Protein AF-0000000073396851 (afdb_homodimer)

pLDDT: mean 94.46, std 8.3, range [21.95, 98.94]

Radius of gyration: 34.74 Å; Cα contacts (8 Å, |Δi|>4): 4131; chains: 2; bounding box: 80×110×85 Å

Secondary structure (DSSP, 8-state):
--S-S-PPP-SB--SBGGGSB---TTTSPP-PPTTPPEEEEEEESS--TTTBGGGT-SB--HHHHHHHHTEEEETTEE--SSHHHHHHHHHHTS-TGGGT-SS-GGG--SSTTTSS---TTS--HHHHHHTTT-EEEEEEE---S-GGGSSTTS--TTSGGGTT-SEEEEESSS---SSS--EEETTEEE--SS-TTTT--HHHHHHHHHHHHHHHHHTT-TT--EEEEEE--TTSSS----HHHHHTTTTTTTT-HHHHHHHHHHHHHHHTSS-TT--PPPSSTTTT---TTSPPPPGGG-PPPGGGS-HHHHHHHHHHHHHHHHHHHHHHHHHHHHHHHHHHTT-GGGEEEEEEESSS---TTTTT-BSBTHHHHTT-PPPHHHHHTTGGGTTSTT-B-B--HHHHHHHTTTSSS-TT-TTSHHHHB--EEEE-TTT----SEEE-S-EEGGGHHHHHHHHTT-PPPSEETTEEPPPPSS---HHHHH-TT---S--EEEEEETTEEEEEETTEEEEEE---TT-----GGGPEEEEEETTT-TT-----TTT-HHHHHHHHHHHHHHHHHTT--SB----HHHHHH-----SS---SEEEE-TTS--B-TTTSPP-TTS-EEEEEEEEE-STT-BEEEEEEEETTEEEEEEEETTEEEEEEEETTTEEEEEE-SSPPPSEEEEEEEEEEEEEE-TTS--EEEEEEEEETTEEEEEEEEEE--SS-S-SSS--EEESS--SS-S-TTS-TT---BSEEEEEEEEE-S---HHHHHHHHHHHHHT-/--S-S-----SB--SBGGGSB---TTTSPP-PPTTPPEEEEEEESS--TTTBGGGT-SB--HHHHHHHHTEEEETTEE--SSHHHHHHHHHHTS-TGGGT-SS-GGG--SSTTTSS---TTS--HHHHHHTTT-EEEEEEE---S-GGGSSTTS--TTSGGGTT-SEEEEESSS---SSS--EEETTEEE--SS-TTTT--HHHHHHHHHHHHHHHHHTT-TT--EEEEEE--TTSSS----HHHHHTTTTTTTT-HHHHHHHHHHHHHHHTSS-TT--PPPSSTTTT---TTSPPPPGGG-PPPGGGS-HHHHHHHHHHHHHHHHHHHHHHHHHHHHHHHHHHTT-GGGEEEEEEESSS---TTTTT-BSBTHHHHTT-PPPHHHHHTTGGGTTSTT-B-B--HHHHHHHTTTSSS-TT-TTSHHHHB--EEEE-TTT----SEEE-S-EEGGGHHHHHHHHTT-PPPSEETTEEPPPPSS---HHHHH-TT---S--EEEEEETTEEEEEETTEEEEEE---TT-----GGGPEEEEEETTT-TT-----TTT-HHHHHHHHHHHHHHHHHTT--SB----HHHHHH-----SS---SEEEE-TTS--B-TTTSPP-TTS-EEEEEEEEE-STT-BEEEEEEEETTEEEEEEEETTEEEEEEEETTTEEEEEE-SSPPPSEEEEEEEEEEEEEE-TTS--EEEEEEEEETTEEEEEEEEEE--SS-S-SSS--EEESS--SS-S-TTS-TT---BSEEEEEEEEE-S---HHHHHHHHHHHHHT-

Nearest PDB structures (foldseek):
  4cyr-assembly1_A  TM=8.799E-01  e=1.037E-43  Pseudomonas aeruginosa
  4cxs-assembly1_A  TM=8.893E-01  e=1.205E-42  Pseudomonas aeruginosa
  5aj9-assembly2_B  TM=8.851E-01  e=1.781E-42  Pseudomonas aeruginosa
  1hdh-assembly1_A  TM=8.763E-01  e=5.741E-42  Pseudomonas aeruginosa
  7all-assembly1_AAA  TM=9.223E-01  e=4.694E-40  Bacteroides thetaiotaomicron VPI-5482

Solvent-accessible surface area (backbone atoms only — not comparable to full-atom values): 77344 Å² total; per-residue (Å²): 112,56,84,65,72,82,49,68,81,76,47,48,80,35,68,45,46,88,74,29,40,68,34,46,75,56,72,52,77,56,68,49,63,88,85,52,56,26,36,38,39,40,41,38,25,32,36,14,32,24,33,39,39,85,50,26,16,85,34,66,36,68,40,60,39,54,46,28,51,41,3,31,30,34,52,33,26,29,43,46,5,33,61,33,19,21,53,51,7,37,39,40,6,24,52,24,21,62,40,6,21,40,43,41,38,87,64,40,38,36,41,77,11,25,48,31,58,69,48,73,36,52,55,34,51,41,41,56,40,41,61,44,24,31,41,26,36,37,33,24,53,65,24,60,35,32,42,51,40,61,50,75,55,38,69,54,72,52,38,62,62,58,52,31,22,59,39,35,43,27,30,53,50,91,49,45,45,44,54,41,44,57,35,29,49,54,73,43,77,48,78,68,97,54,41,53,92,76,66,36,41,48,45,52,51,43,32,53,50,51,49,35,55,52,47,35,17,36,56,39,28,70,79,59,30,38,37,38,46,38,14,69,44,52,61,34,57,36,37,49,34,61,65,70,46,19,54,73,35,67,72,73,49,70,74,34,43,70,50,45,29,55,56,26,48,54,38,15,34,74,73,62,52,43,63,81,80,55,54,76,38,62,85,60,80,47,65,87,47,62,40,69,83,61,43,72,54,57,65,55,78,36,49,63,61,70,88,76,50,50,72,67,50,50,52,52,52,31,50,39,48,19,24,43,42,16,27,50,32,50,40,28,52,29,49,32,51,46,50,49,51,29,49,76,70,69,41,44,50,48,24,38,35,40,37,35,26,30,11,4,8,51,30,84,23,15,52,72,12,29,53,41,57,43,34,58,64,48,75,45,80,62,49,66,75,65,43,56,76,43,55,92,40,61,22,36,88,88,40,36,21,36,42,24,19,39,51,15,40,24,22,14,38,46,26,35,62,23,37,46,31,25,35,34,52,5,0,15,40,16,39,33,30,45,24,23,58,73,79,38,87,48,51,55,40,74,29,72,58,85,40,48,42,18,15,48,40,46,23,51,32,54,77,70,69,40,62,81,59,61,51,54,86,83,32,64,42,61,79,66,66,31,53,38,42,58,52,32,60,78,32,68,82,43,79,49,80,76,51,70,48,73,37,60,16,35,47,13,31,20,29,39,45,80,51,32,36,40,23,43,62,50,66,34,53,53,55,44,70,65,63,70,89,56,45,50,70,42,20,30,49,38,80,77,31,68,26,65,71,61,71,37,31,86,81,35,51,68,61,43,53,51,50,53,51,49,41,54,52,50,25,68,73,35,36,53,55,45,38,44,21,49,24,63,69,58,56,72,64,53,77,72,89,48,68,43,56,95,67,51,63,46,56,45,46,52,82,45,70,66,36,32,78,42,46,42,89,82,64,53,68,53,30,36,32,44,40,33,39,32,34,31,75,42,81,77,27,30,22,23,56,35,28,36,19,9,47,51,10,26,36,37,37,30,30,51,94,32,20,44,35,37,34,40,16,41,67,49,77,43,73,51,70,37,51,40,77,52,66,65,69,76,42,79,42,39,43,32,40,35,40,45,60,75,49,54,43,85,99,46,80,39,26,24,18,36,39,39,30,27,54,56,91,41,78,36,32,62,43,72,75,41,64,47,54,54,36,61,51,41,93,41,57,31,29,32,32,34,34,24,31,70,60,48,35,46,48,88,87,53,63,60,44,40,55,47,40,45,50,48,67,71,34,36,38,41,35,54,69,64,66,57,66,68,58,54,50,48,52,50,51,49,61,51,66,72,99,114,59,81,69,72,82,49,68,80,77,48,47,82,34,69,45,44,89,73,29,40,68,35,46,74,55,72,53,76,57,68,48,64,88,82,53,55,26,36,38,39,40,42,37,24,31,36,14,32,23,32,39,38,86,50,27,15,83,34,66,38,68,39,60,38,54,47,28,51,41,2,31,30,35,55,33,26,30,41,48,5,35,59,33,19,23,52,51,8,37,39,40,6,24,52,25,21,62,40,6,20,42,43,41,38,89,65,42,38,34,43,77,11,23,48,31,57,69,50,73,37,53,56,34,49,40,40,54,39,41,62,44,24,31,41,26,36,38,34,26,53,64,24,58,36,33,40,52,41,59,52,75,53,40,70,57,71,52,37,61,62,59,52,31,21,61,38,34,43,28,30,52,51,91,50,46,46,46,54,43,46,60,32,29,49,53,72,42,76,48,78,68,96,55,41,53,91,75,66,36,40,48,46,53,51,41,33,52,51,53,49,35,56,52,49,35,16,38,54,39,27,70,80,60,29,38,38,38,46,37,13,70,43,52,60,34,58,38,38,49,35,62,66,70,46,19,55,74,35,68,71,72,50,69,73,35,43,69,51,46,29,56,55,26,48,54,39,15,33,72,71,60,51,42,62,82,80,54,53,77,38,62,86,60,79,47,65,88,48,61,37,68,84,61,43,70,55,57,67,56,78,36,48,63,60,70,87,75,51,52,71,66,50,50,52,53,52,31,50,38,49,19,24,44,43,17,27,49,31,51,39,27,53,30,50,33,52,46,52,49,51,30,49,76,70,69,41,44,50,48,24,38,35,41,36,35,26,30,11,5,8,51,31,84,24,14,52,71,12,28,54,43,55,40,36,56,65,48,75,46,78,64,47,68,73,66,42,55,76,42,55,92,41,61,20,36,89,88,40,36,21,36,44,24,18,39,50,14,40,23,22,14,37,44,24,35,60,24,38,46,31,25,36,34,52,4,0,16,40,18,39,33,30,44,23,22,58,74,79,39,87,48,52,56,40,75,31,71,56,85,40,48,40,19,16,48,39,45,23,51,31,54,74,70,69,41,65,82,59,63,53,54,88,82,32,63,41,62,81,66,67,32,54,40,43,59,52,32,62,77,32,66,84,43,80,49,79,76,51,68,52,73,38,60,16,35,46,14,31,19,30,40,46,79,49,33,36,39,22,43,64,52,67,34,52,53,57,45,72,66,63,70,89,57,46,51,70,43,22,30,50,37,80,76,33,68,27,65,72,60,73,37,32,87,81,37,50,68,59,44,52,50,49,53,52,48,41,53,52,50,26,68,73,35,38,53,54,45,38,44,21,48,23,62,68,57,55,72,66,54,78,70,87,47,67,41,58,94,66,50,61,46,56,44,46,52,82,46,68,66,36,30,67,54,46,47,88,82,64,54,69,50,31,38,32,45,37,33,39,32,34,30,74,41,83,76,26,31,22,24,55,34,26,35,19,9,48,52,8,26,36,39,36,31,29,51,95,33,20,44,36,37,34,39,16,41,67,50,77,41,75,51,70,36,49,38,78,53,65,65,69,76,40,78,43,40,43,31,41,35,38,45,59,74,51,51,42,86,99,44,82,39,26,25,18,34,39,38,31,26,54,54,92,41,80,37,31,63,41,74,77,42,62,48,55,55,35,60,51,42,90,42,58,32,28,33,33,35,35,24,31,69,60,48,36,47,48,87,88,55,61,61,44,40,56,46,41,45,50,48,68,71,35,34,38,40,35,54,67,66,68,56,67,68,57,55,48,48,50,51,49,49,60,51,68,71,99

InterPro domains:
  IPR000917 Sulfatase, N-terminal [PF00884] (37-466)
  IPR017850 Alkaline-phosphatase-like, core domain superfamily [G3DSA:3.40.720.10] (35-492)
  IPR017850 Alkaline-phosphatase-like, core domain superfamily [SSF53649] (37-575)
  IPR024607 Sulfatase, conserved site [PS00149] (133-143)
  IPR024607 Sulfatase, conserved site [PS00523] (81-93)
  IPR050738 Sulfatase enzyme [PTHR42693] (32-572)

Structure (mmCIF, N/CA/C/O backbone):
data_AF-0000000073396851-model_v1
#
loop_
_entity.id
_entity.type
_entity.pdbx_description
1 polymer 'Arylsulfatase AtsA'
#
loop_
_atom_site.group_PDB
_atom_site.id
_atom_site.type_symbol
_atom_site.label_atom_id
_atom_site.label_alt_id
_atom_site.label_comp_id
_atom_site.label_asym_id
_atom_site.label_entity_id
_atom_site.label_seq_id
_atom_site.pdbx_PDB_ins_code
_atom_site.Cartn_x
_atom_site.Cartn_y
_atom_site.Cartn_z
_atom_site.occupancy
_atom_site.B_iso_or_equiv
_atom_site.auth_seq_id
_atom_site.auth_comp_id
_atom_site.auth_asym_id
_atom_site.auth_atom_id
_atom_site.pdbx_PDB_model_num
ATOM 1 N N . MET A 1 1 ? -21.703 3.891 -21.016 1 22.3 1 MET A N 1
ATOM 2 C CA . MET A 1 1 ? -21.234 5.262 -21.219 1 22.3 1 MET A CA 1
ATOM 3 C C . MET A 1 1 ? -19.781 5.418 -20.781 1 22.3 1 MET A C 1
ATOM 5 O O . MET A 1 1 ? -19.375 4.883 -19.75 1 22.3 1 MET A O 1
ATOM 9 N N . ALA A 1 2 ? -18.812 5.539 -21.781 1 29.77 2 ALA A N 1
ATOM 10 C CA . ALA A 1 2 ? -17.422 5.938 -21.578 1 29.77 2 ALA A CA 1
ATOM 11 C C . ALA A 1 2 ? -17.281 6.75 -20.297 1 29.77 2 ALA A C 1
ATOM 13 O O . ALA A 1 2 ? -18.188 7.473 -19.906 1 29.77 2 ALA A O 1
ATOM 14 N N . PRO A 1 3 ? -16.344 6.434 -19.406 1 37.16 3 PRO A N 1
ATOM 15 C CA . PRO A 1 3 ? -16.109 7.605 -18.562 1 37.16 3 PRO A CA 1
ATOM 16 C C . PRO A 1 3 ? -16.188 8.914 -19.344 1 37.16 3 PRO A C 1
ATOM 18 O O . PRO A 1 3 ? -15.508 9.078 -20.359 1 37.16 3 PRO A O 1
ATOM 21 N N . GLU A 1 4 ? -17.234 9.523 -19.516 1 37.06 4 GLU A N 1
ATOM 22 C CA . GLU A 1 4 ? -17.516 10.812 -20.125 1 37.06 4 GLU A CA 1
ATOM 23 C C . GLU A 1 4 ? -16.422 11.82 -19.844 1 37.06 4 GLU A C 1
ATOM 25 O O . GLU A 1 4 ? -15.703 11.703 -18.844 1 37.06 4 GLU A O 1
ATOM 30 N N . ALA A 1 5 ? -16.203 12.695 -20.766 1 42.41 5 ALA A N 1
ATOM 31 C CA . ALA A 1 5 ? -15.469 13.961 -20.766 1 42.41 5 ALA A CA 1
ATOM 32 C C . ALA A 1 5 ? -15.445 14.594 -19.391 1 42.41 5 ALA A C 1
ATOM 34 O O . ALA A 1 5 ? -16.422 14.523 -18.641 1 42.41 5 ALA A O 1
ATOM 35 N N . THR A 1 6 ? -14.289 14.766 -18.766 1 55.28 6 THR A N 1
ATOM 36 C CA . THR A 1 6 ? -14.141 15.727 -17.688 1 55.28 6 THR A CA 1
ATOM 37 C C . THR A 1 6 ? -15.234 16.797 -17.75 1 55.28 6 THR A C 1
ATOM 39 O O . THR A 1 6 ? -15.312 17.547 -18.734 1 55.28 6 THR A O 1
ATOM 42 N N . GLU A 1 7 ? -16.312 16.5 -17.031 1 74.75 7 GLU A N 1
ATOM 43 C CA . GLU A 1 7 ? -17.391 17.469 -16.953 1 74.75 7 GLU A CA 1
ATOM 44 C C . GLU A 1 7 ? -16.844 18.875 -16.656 1 74.75 7 GLU A C 1
ATOM 46 O O . GLU A 1 7 ? -15.938 19.031 -15.844 1 74.75 7 GLU A O 1
ATOM 51 N N . ALA A 1 8 ? -17.141 19.719 -17.516 1 87.88 8 ALA A N 1
ATOM 52 C CA . ALA A 1 8 ? -16.734 21.109 -17.297 1 87.88 8 ALA A CA 1
ATOM 53 C C . ALA A 1 8 ? -17.453 21.719 -16.094 1 87.88 8 ALA A C 1
ATOM 55 O O . ALA A 1 8 ? -18.547 21.281 -15.734 1 87.88 8 ALA A O 1
ATOM 56 N N . PHE A 1 9 ? -16.75 22.562 -15.391 1 95.44 9 PHE A N 1
ATOM 57 C CA . PHE A 1 9 ? -17.344 23.297 -14.289 1 95.44 9 PHE A CA 1
ATOM 58 C C . PHE A 1 9 ? -18.562 24.094 -14.758 1 95.44 9 PHE A C 1
ATOM 60 O O . PHE A 1 9 ? -18.453 24.875 -15.703 1 95.44 9 PHE A O 1
ATOM 67 N N . ASN A 1 10 ? -19.75 23.906 -14.172 1 95.94 10 ASN A N 1
ATOM 68 C CA . ASN A 1 10 ? -20.984 24.562 -14.586 1 95.94 10 ASN A CA 1
ATOM 69 C C . ASN A 1 10 ? -21.516 25.5 -13.5 1 95.94 10 ASN A C 1
ATOM 71 O O . ASN A 1 10 ? -22.656 25.938 -13.57 1 95.94 10 ASN A O 1
ATOM 75 N N . GLY A 1 11 ? -20.719 25.766 -12.523 1 97.38 11 GLY A N 1
ATOM 76 C CA . GLY A 1 11 ? -21.125 26.719 -11.492 1 97.38 11 GLY A CA 1
ATOM 77 C C . GLY A 1 11 ? -20.906 28.156 -11.891 1 97.38 11 GLY A C 1
ATOM 78 O O . GLY A 1 11 ? -20.656 28.453 -13.062 1 97.38 11 GLY A O 1
ATOM 79 N N . THR A 1 12 ? -21.188 29.047 -10.992 1 98.12 12 THR A N 1
ATOM 80 C CA . THR A 1 12 ? -20.938 30.484 -11.172 1 98.12 12 THR A CA 1
ATOM 81 C C . THR A 1 12 ? -19.891 30.969 -10.188 1 98.12 12 THR A C 1
ATOM 83 O O . THR A 1 12 ? -19.875 30.562 -9.023 1 98.12 12 THR A O 1
ATOM 86 N N . ILE A 1 13 ? -18.984 31.797 -10.672 1 98.25 13 ILE A N 1
ATOM 87 C CA . ILE A 1 13 ? -17.922 32.312 -9.828 1 98.25 13 ILE A CA 1
ATOM 88 C C . ILE A 1 13 ? -18.016 33.844 -9.742 1 98.25 13 ILE A C 1
ATOM 90 O O . ILE A 1 13 ? -17.906 34.531 -10.75 1 98.25 13 ILE A O 1
ATOM 94 N N . GLU A 1 14 ? -18.344 34.344 -8.633 1 98 14 GLU A N 1
ATOM 95 C CA . GLU A 1 14 ? -18.281 35.75 -8.266 1 98 14 GLU A CA 1
ATOM 96 C C . GLU A 1 14 ? -17.141 36.031 -7.289 1 98 14 GLU A C 1
ATOM 98 O O . GLU A 1 14 ? -16.406 35.094 -6.914 1 98 14 GLU A O 1
ATOM 103 N N . LEU A 1 15 ? -16.984 37.25 -6.922 1 97.94 15 LEU A N 1
ATOM 104 C CA . LEU A 1 15 ? -15.914 37.594 -5.992 1 97.94 15 LEU A CA 1
ATOM 105 C C . LEU A 1 15 ? -16.078 36.844 -4.668 1 97.94 15 LEU A C 1
ATOM 107 O O . LEU A 1 15 ? -15.117 36.25 -4.168 1 97.94 15 LEU A O 1
ATOM 111 N N . ASP A 1 16 ? -17.297 36.906 -4.129 1 97.81 16 ASP A N 1
ATOM 112 C CA . ASP A 1 16 ? -17.625 36.281 -2.848 1 97.81 16 ASP A CA 1
ATOM 113 C C . ASP A 1 16 ? -18.219 34.906 -3.045 1 97.81 16 ASP A C 1
ATOM 115 O O . ASP A 1 16 ? -19.125 34.719 -3.865 1 97.81 16 ASP A O 1
ATOM 119 N N . ILE A 1 17 ? -17.734 33.906 -2.322 1 97.38 17 ILE A N 1
ATOM 120 C CA . ILE A 1 17 ? -18.172 32.531 -2.434 1 97.38 17 ILE A CA 1
ATOM 121 C C . ILE A 1 17 ? -19.672 32.438 -2.166 1 97.38 17 ILE A C 1
ATOM 123 O O . ILE A 1 17 ? -20.344 31.562 -2.711 1 97.38 17 ILE A O 1
ATOM 127 N N . ARG A 1 18 ? -20.234 33.312 -1.362 1 95.75 18 ARG A N 1
ATOM 128 C CA . ARG A 1 18 ? -21.641 33.344 -1.01 1 95.75 18 ARG A CA 1
ATOM 129 C C . ARG A 1 18 ? -22.5 33.688 -2.213 1 95.75 18 ARG A C 1
ATOM 131 O O . ARG A 1 18 ? -23.688 33.375 -2.258 1 95.75 18 ARG A O 1
ATOM 138 N N . ASP A 1 19 ? -21.938 34.406 -3.104 1 97.06 19 ASP A N 1
ATOM 139 C CA . ASP A 1 19 ? -22.656 34.812 -4.32 1 97.06 19 ASP A CA 1
ATOM 140 C C . ASP A 1 19 ? -22.328 33.844 -5.473 1 97.06 19 ASP A C 1
ATOM 142 O O . ASP A 1 19 ? -22.688 34.125 -6.621 1 97.06 19 ASP A O 1
ATOM 146 N N . SER A 1 20 ? -21.547 32.875 -5.215 1 97.75 20 SER A N 1
ATOM 147 C CA . SER A 1 20 ? -21.125 31.859 -6.195 1 97.75 20 SER A CA 1
ATOM 148 C C . SER A 1 20 ? -21.906 30.562 -6.043 1 97.75 20 SER A C 1
ATOM 150 O O . SER A 1 20 ? -22.531 30.328 -5.004 1 97.75 20 SER A O 1
ATOM 152 N N . GLU A 1 21 ? -21.953 29.766 -7.086 1 97.5 21 GLU A N 1
ATOM 153 C CA . GLU A 1 21 ? -22.609 28.453 -7.078 1 97.5 21 GLU A CA 1
ATOM 154 C C . GLU A 1 21 ? -21.625 27.328 -7.367 1 97.5 21 GLU A C 1
ATOM 156 O O . GLU A 1 21 ? -21.062 27.266 -8.461 1 97.5 21 GLU A O 1
ATOM 161 N N . PRO A 1 22 ? -21.359 26.516 -6.363 1 96.81 22 PRO A N 1
ATOM 162 C CA . PRO A 1 22 ? -20.406 25.422 -6.578 1 96.81 22 PRO A CA 1
ATOM 163 C C . PRO A 1 22 ? -20.953 24.359 -7.539 1 96.81 22 PRO A C 1
ATOM 165 O O . PRO A 1 22 ? -22.156 24.297 -7.777 1 96.81 22 PRO A O 1
ATOM 168 N N . ASP A 1 23 ? -20.062 23.641 -8.18 1 96.94 23 ASP A N 1
ATOM 169 C CA . ASP A 1 23 ? -20.344 22.469 -8.992 1 96.94 23 ASP A CA 1
ATOM 170 C C . ASP A 1 23 ? -19.328 21.359 -8.703 1 96.94 23 ASP A C 1
ATOM 172 O O . ASP A 1 23 ? -18.172 21.453 -9.117 1 96.94 23 ASP A O 1
ATOM 176 N N . TRP A 1 24 ? -19.766 20.281 -8.07 1 95 24 TRP A N 1
ATOM 177 C CA . TRP A 1 24 ? -18.875 19.188 -7.695 1 95 24 TRP A CA 1
ATOM 178 C C . TRP A 1 24 ? -18.75 18.172 -8.828 1 95 24 TRP A C 1
ATOM 180 O O . TRP A 1 24 ? -17.906 17.281 -8.781 1 95 24 TRP A O 1
ATOM 190 N N . GLY A 1 25 ? -19.484 18.281 -9.828 1 92.88 25 GLY A N 1
ATOM 191 C CA . GLY A 1 25 ? -19.562 17.312 -10.914 1 92.88 25 GLY A CA 1
ATOM 192 C C . GLY A 1 25 ? -18.188 16.922 -11.445 1 92.88 25 GLY A C 1
ATOM 193 O O . GLY A 1 25 ? -17.859 15.727 -11.461 1 92.88 25 GLY A O 1
ATOM 194 N N . PRO A 1 26 ? -17.359 17.859 -11.742 1 93 26 PRO A N 1
ATOM 195 C CA . PRO A 1 26 ? -16.062 17.547 -12.336 1 93 26 PRO A CA 1
ATOM 196 C C . PRO A 1 26 ? -15.102 16.891 -11.344 1 93 26 PRO A C 1
ATOM 198 O O . PRO A 1 26 ? -14.078 16.344 -11.742 1 93 26 PRO A O 1
ATOM 201 N N . TYR A 1 27 ? -15.43 17.016 -10.047 1 93.12 27 TYR A N 1
ATOM 202 C CA . TYR A 1 27 ? -14.43 16.672 -9.039 1 93.12 27 TYR A CA 1
ATOM 203 C C . TYR A 1 27 ? -14.852 15.445 -8.242 1 93.12 27 TYR A C 1
ATOM 205 O O . TYR A 1 27 ? -14.023 14.805 -7.594 1 93.12 27 TYR A O 1
ATOM 213 N N . ALA A 1 28 ? -16.094 15.109 -8.289 1 90.5 28 ALA A N 1
ATOM 214 C CA . ALA A 1 28 ? -16.625 14 -7.496 1 90.5 28 ALA A CA 1
ATOM 215 C C . ALA A 1 28 ? -16.078 12.664 -7.984 1 90.5 28 ALA A C 1
ATOM 217 O O . ALA A 1 28 ? -15.75 12.516 -9.164 1 90.5 28 ALA A O 1
ATOM 218 N N . ALA A 1 29 ? -15.938 11.734 -7.086 1 89.75 29 ALA A N 1
ATOM 219 C CA . ALA A 1 29 ? -15.555 10.367 -7.449 1 89.75 29 ALA A CA 1
ATOM 220 C C . ALA A 1 29 ? -16.609 9.719 -8.336 1 89.75 29 ALA A C 1
ATOM 222 O O . ALA A 1 29 ? -17.812 10.016 -8.211 1 89.75 29 ALA A O 1
ATOM 223 N N . PRO A 1 30 ? -16.125 8.805 -9.195 1 90.06 30 PRO A N 1
ATOM 224 C CA . PRO A 1 30 ? -17.109 8.078 -10 1 90.06 30 PRO A CA 1
ATOM 225 C C . PRO A 1 30 ? -18.031 7.215 -9.156 1 90.06 30 PRO A C 1
ATOM 227 O O . PRO A 1 30 ? -17.625 6.691 -8.117 1 90.06 30 PRO A O 1
ATOM 230 N N . VAL A 1 31 ? -19.219 7.121 -9.578 1 92.38 31 VAL A N 1
ATOM 231 C CA . VAL A 1 31 ? -20.234 6.316 -8.898 1 92.38 31 VAL A CA 1
ATOM 232 C C . VAL A 1 31 ? -20.812 5.293 -9.867 1 92.38 31 VAL A C 1
ATOM 234 O O . VAL A 1 31 ? -21.109 5.621 -11.016 1 92.38 31 VAL A O 1
ATOM 237 N N . ALA A 1 32 ? -20.922 4.082 -9.469 1 95.62 32 ALA A N 1
ATOM 238 C CA . ALA A 1 32 ? -21.562 3.045 -10.273 1 95.62 32 ALA A CA 1
ATOM 239 C C . ALA A 1 32 ? -23.078 3.229 -10.305 1 95.62 32 ALA A C 1
ATOM 241 O O . ALA A 1 32 ? -23.656 3.805 -9.383 1 95.62 32 ALA A O 1
ATOM 242 N N . PRO A 1 33 ? -23.734 2.742 -11.367 1 94.94 33 PRO A N 1
ATOM 243 C CA . PRO A 1 33 ? -25.188 2.748 -11.367 1 94.94 33 PRO A CA 1
ATOM 244 C C . PRO A 1 33 ? -25.797 2.023 -10.164 1 94.94 33 PRO A C 1
ATOM 246 O O . PRO A 1 33 ? -25.172 1.095 -9.633 1 94.94 33 PRO A O 1
ATOM 249 N N . GLU A 1 34 ? -26.953 2.5 -9.789 1 94.06 34 GLU A N 1
ATOM 250 C CA . GLU A 1 34 ? -27.656 1.865 -8.672 1 94.06 34 GLU A CA 1
ATOM 251 C C . GLU A 1 34 ? -27.859 0.376 -8.93 1 94.06 34 GLU A C 1
ATOM 253 O O . GLU A 1 34 ? -28.188 -0.025 -10.055 1 94.06 34 GLU A O 1
ATOM 258 N N . HIS A 1 35 ? -27.562 -0.44 -7.996 1 94.62 35 HIS A N 1
ATOM 259 C CA . HIS A 1 35 ? -27.812 -1.877 -7.98 1 94.62 35 HIS A CA 1
ATOM 260 C C . HIS A 1 35 ? -26.812 -2.615 -8.867 1 94.62 35 HIS A C 1
ATOM 262 O O . HIS A 1 35 ? -27.062 -3.76 -9.258 1 94.62 35 HIS A O 1
ATOM 268 N N . SER A 1 36 ? -25.734 -1.908 -9.25 1 97.69 36 SER A N 1
ATOM 269 C CA . SER A 1 36 ? -24.672 -2.625 -9.945 1 97.69 36 SER A CA 1
ATOM 270 C C . SER A 1 36 ? -24.234 -3.859 -9.156 1 97.69 36 SER A C 1
ATOM 272 O O . SER A 1 36 ? -24.141 -3.82 -7.93 1 97.69 36 SER A O 1
ATOM 274 N N . PRO A 1 37 ? -24.016 -4.965 -9.797 1 98.69 37 PRO A N 1
ATOM 275 C CA . PRO A 1 37 ? -23.578 -6.168 -9.078 1 98.69 37 PRO A CA 1
ATOM 276 C C . PRO A 1 37 ? -22.125 -6.094 -8.625 1 98.69 37 PRO A C 1
ATOM 278 O O . PRO A 1 37 ? -21.312 -5.422 -9.266 1 98.69 37 PRO A O 1
ATOM 281 N N . ASN A 1 38 ? -21.891 -6.742 -7.469 1 98.88 38 ASN A N 1
ATOM 282 C CA . ASN A 1 38 ? -20.5 -7.051 -7.148 1 98.88 38 ASN A CA 1
ATOM 283 C C . ASN A 1 38 ? -19.922 -8.07 -8.125 1 98.88 38 ASN A C 1
ATOM 285 O O . ASN A 1 38 ? -20.656 -8.727 -8.859 1 98.88 38 ASN A O 1
ATOM 289 N N . ILE A 1 39 ? -18.625 -8.164 -8.195 1 98.94 39 ILE A N 1
ATOM 290 C CA . ILE A 1 39 ? -17.938 -9.156 -9.016 1 98.94 39 ILE A CA 1
ATOM 291 C C . ILE A 1 39 ? -16.891 -9.875 -8.18 1 98.94 39 ILE A C 1
ATOM 293 O O . ILE A 1 39 ? -16.031 -9.242 -7.551 1 98.94 39 ILE A O 1
ATOM 297 N N . LEU A 1 40 ? -16.953 -11.164 -8.109 1 98.94 40 LEU A N 1
ATOM 298 C CA . LEU A 1 40 ? -15.992 -12.016 -7.422 1 98.94 40 LEU A CA 1
ATOM 299 C C . LEU A 1 40 ? -15.336 -12.984 -8.398 1 98.94 40 LEU A C 1
ATOM 301 O O . LEU A 1 40 ? -16 -13.859 -8.961 1 98.94 40 LEU A O 1
ATOM 305 N N . TYR A 1 41 ? -14.094 -12.797 -8.688 1 98.94 41 TYR A N 1
ATOM 306 C CA . TYR A 1 41 ? -13.305 -13.805 -9.383 1 98.94 41 TYR A CA 1
ATOM 307 C C . TYR A 1 41 ? -12.672 -14.781 -8.398 1 98.94 41 TYR A C 1
ATOM 309 O O . TYR A 1 41 ? -12.07 -14.375 -7.406 1 98.94 41 TYR A O 1
ATOM 317 N N . LEU A 1 42 ? -12.875 -16.031 -8.523 1 98.88 42 LEU A N 1
ATOM 318 C CA . LEU A 1 42 ? -12.18 -17.109 -7.832 1 98.88 42 LEU A CA 1
ATOM 319 C C . LEU A 1 42 ? -11.266 -17.875 -8.789 1 98.88 42 LEU A C 1
ATOM 321 O O . LEU A 1 42 ? -11.734 -18.734 -9.547 1 98.88 42 LEU A O 1
ATOM 325 N N . VAL A 1 43 ? -9.961 -17.578 -8.703 1 98.81 43 VAL A N 1
ATOM 326 C CA . VAL A 1 43 ? -9.023 -18.141 -9.672 1 98.81 43 VAL A CA 1
ATOM 327 C C . VAL A 1 43 ? -8.172 -19.219 -9.008 1 98.81 43 VAL A C 1
ATOM 329 O O . VAL A 1 43 ? -7.262 -18.906 -8.234 1 98.81 43 VAL A O 1
ATOM 332 N N . TRP A 1 44 ? -8.453 -20.453 -9.312 1 98.69 44 TRP A N 1
ATOM 333 C CA . TRP A 1 44 ? -7.68 -21.594 -8.836 1 98.69 44 TRP A CA 1
ATOM 334 C C . TRP A 1 44 ? -6.449 -21.812 -9.711 1 98.69 44 TRP A C 1
ATOM 336 O O . TRP A 1 44 ? -6.359 -21.281 -10.82 1 98.69 44 TRP A O 1
ATOM 346 N N . ASP A 1 45 ? -5.547 -22.547 -9.141 1 97.94 45 ASP A N 1
ATOM 347 C CA . ASP A 1 45 ? -4.262 -22.75 -9.805 1 97.94 45 ASP A CA 1
ATOM 348 C C . ASP A 1 45 ? -3.961 -24.234 -9.984 1 97.94 45 ASP A C 1
ATOM 350 O O . ASP A 1 45 ? -3.975 -25 -9.016 1 97.94 45 ASP A O 1
ATOM 354 N N . ASP A 1 46 ? -3.748 -24.719 -11.219 1 98.12 46 ASP A N 1
ATOM 355 C CA . ASP A 1 46 ? -3.279 -26.062 -11.523 1 98.12 46 ASP A CA 1
ATOM 356 C C . ASP A 1 46 ? -4.363 -27.094 -11.242 1 98.12 46 ASP A C 1
ATOM 358 O O . ASP A 1 46 ? -4.074 -28.188 -10.734 1 98.12 46 ASP A O 1
ATOM 362 N N . VAL A 1 47 ? -5.574 -26.828 -11.539 1 98.62 47 VAL A N 1
ATOM 363 C CA . VAL A 1 47 ? -6.656 -27.766 -11.297 1 98.62 47 VAL A CA 1
ATOM 364 C C . VAL A 1 47 ? -7.23 -28.25 -12.625 1 98.62 47 VAL A C 1
ATOM 366 O O . VAL A 1 47 ? -7.805 -27.469 -13.383 1 98.62 47 VAL A O 1
ATOM 369 N N . GLY A 1 48 ? -7.137 -29.531 -12.883 1 98.5 48 GLY A N 1
ATOM 370 C CA . GLY A 1 48 ? -7.73 -30.094 -14.086 1 98.5 48 GLY A CA 1
ATOM 371 C C . GLY A 1 48 ? -9.234 -30.281 -13.969 1 98.5 48 GLY A C 1
ATOM 372 O O . GLY A 1 48 ? -9.773 -30.375 -12.867 1 98.5 48 GLY A O 1
ATOM 373 N N . ILE A 1 49 ? -9.883 -30.375 -15.047 1 98.44 49 ILE A N 1
ATOM 374 C CA . ILE A 1 49 ? -11.344 -30.375 -15.125 1 98.44 49 ILE A CA 1
ATOM 375 C C . ILE A 1 49 ? -11.898 -31.625 -14.453 1 98.44 49 ILE A C 1
ATOM 377 O O . ILE A 1 49 ? -13.055 -31.656 -14.031 1 98.44 49 ILE A O 1
ATOM 381 N N . ALA A 1 50 ? -11.086 -32.656 -14.266 1 98.69 50 ALA A N 1
ATOM 382 C CA . ALA A 1 50 ? -11.523 -33.938 -13.711 1 98.69 50 ALA A CA 1
ATOM 383 C C . ALA A 1 50 ? -11.203 -34.031 -12.219 1 98.69 50 ALA A C 1
ATOM 385 O O . ALA A 1 50 ? -11.141 -35.125 -11.664 1 98.69 50 ALA A O 1
ATOM 386 N N . THR A 1 51 ? -10.969 -32.938 -11.594 1 98.81 51 THR A N 1
ATOM 387 C CA . THR A 1 51 ? -10.594 -32.938 -10.188 1 98.81 51 THR A CA 1
ATOM 388 C C . THR A 1 51 ? -11.82 -32.781 -9.297 1 98.81 51 THR A C 1
ATOM 390 O O . THR A 1 51 ? -12.062 -33.594 -8.406 1 98.81 51 THR A O 1
ATOM 393 N N . TRP A 1 52 ? -12.625 -31.812 -9.578 1 98.75 52 TRP A N 1
ATOM 394 C CA . TRP A 1 52 ? -13.742 -31.453 -8.719 1 98.75 52 TRP A CA 1
ATOM 395 C C . TRP A 1 52 ? -14.922 -32.406 -8.922 1 98.75 52 TRP A C 1
ATOM 397 O O . TRP A 1 52 ? -15.203 -32.812 -10.047 1 98.75 52 TRP A O 1
ATOM 407 N N . ASP A 1 53 ? -15.664 -32.594 -7.898 1 98.44 53 ASP A N 1
ATOM 408 C CA . ASP A 1 53 ? -16.828 -33.469 -7.961 1 98.44 53 ASP A CA 1
ATOM 409 C C . ASP A 1 53 ? -17.906 -32.875 -8.875 1 98.44 53 ASP A C 1
ATOM 411 O O . ASP A 1 53 ? -18.562 -33.625 -9.617 1 98.44 53 ASP A O 1
ATOM 415 N N . CYS A 1 54 ? -18.062 -31.578 -8.938 1 98.12 54 CYS A N 1
ATOM 416 C CA . CYS A 1 54 ? -19.109 -30.953 -9.742 1 98.12 54 CYS A CA 1
ATOM 417 C C . CYS A 1 54 ? -18.75 -31 -11.219 1 98.12 54 CYS A C 1
ATOM 419 O O . CYS A 1 54 ? -19.547 -30.578 -12.07 1 98.12 54 CYS A O 1
ATOM 421 N N . PHE A 1 55 ? -17.625 -31.516 -11.617 1 98.69 55 PHE A N 1
ATOM 422 C CA . PHE A 1 55 ? -17.25 -31.781 -13 1 98.69 55 PHE A CA 1
ATOM 423 C C . PHE A 1 55 ? -16.953 -33.25 -13.211 1 98.69 55 PHE A C 1
ATOM 425 O O . PHE A 1 55 ? -16.406 -33.656 -14.242 1 98.69 55 PHE A O 1
ATOM 432 N N . GLY A 1 56 ? -17.219 -34.062 -12.227 1 98.56 56 GLY A N 1
ATOM 433 C CA . GLY A 1 56 ? -17.109 -35.5 -12.367 1 98.56 56 GLY A CA 1
ATOM 434 C C . GLY A 1 56 ? -15.953 -36.094 -11.57 1 98.56 56 GLY A C 1
ATOM 435 O O . GLY A 1 56 ? -15.867 -37.312 -11.406 1 98.56 56 GLY A O 1
ATOM 436 N N . GLY A 1 57 ? -15.031 -35.281 -11.078 1 98.75 57 GLY A N 1
ATOM 437 C CA . GLY A 1 57 ? -13.906 -35.75 -10.289 1 98.75 57 GLY A CA 1
ATOM 438 C C . GLY A 1 57 ? -14.305 -36.25 -8.922 1 98.75 57 GLY A C 1
ATOM 439 O O . GLY A 1 57 ? -15.5 -36.344 -8.609 1 98.75 57 GLY A O 1
ATOM 440 N N . LEU A 1 58 ? -13.312 -36.625 -8.148 1 98.62 58 LEU A N 1
ATOM 441 C CA . LEU A 1 58 ? -13.625 -37.312 -6.895 1 98.62 58 LEU A CA 1
ATOM 442 C C . LEU A 1 58 ? -13.273 -36.438 -5.699 1 98.62 58 LEU A C 1
ATOM 444 O O . LEU A 1 58 ? -13.438 -36.844 -4.551 1 98.62 58 LEU A O 1
ATOM 448 N N . VAL A 1 59 ? -12.727 -35.281 -5.914 1 98.88 59 VAL A N 1
ATOM 449 C CA . VAL A 1 59 ? -12.422 -34.375 -4.82 1 98.88 59 VAL A CA 1
ATOM 450 C C . VAL A 1 59 ? -13.672 -33.594 -4.445 1 98.88 59 VAL A C 1
ATOM 452 O O . VAL A 1 59 ? -14.297 -32.938 -5.301 1 98.88 59 VAL A O 1
ATOM 455 N N . GLU A 1 60 ? -14.055 -33.594 -3.252 1 98.62 60 GLU A N 1
ATOM 456 C CA . GLU A 1 60 ? -15.273 -32.938 -2.752 1 98.62 60 GLU A CA 1
ATOM 457 C C . GLU A 1 60 ? -15.086 -31.438 -2.613 1 98.62 60 GLU A C 1
ATOM 459 O O . GLU A 1 60 ? -14.25 -30.984 -1.83 1 98.62 60 GLU A O 1
ATOM 464 N N . MET A 1 61 ? -15.875 -30.734 -3.359 1 98.75 61 MET A N 1
ATOM 465 C CA . MET A 1 61 ? -15.789 -29.281 -3.395 1 98.75 61 MET A CA 1
ATOM 466 C C . MET A 1 61 ? -17.156 -28.656 -3.145 1 98.75 61 MET A C 1
ATOM 468 O O . MET A 1 61 ? -17.75 -28.062 -4.051 1 98.75 61 MET A O 1
ATOM 472 N N . PRO A 1 62 ? -17.641 -28.625 -1.926 1 98.75 62 PRO A N 1
ATOM 473 C CA . PRO A 1 62 ? -18.984 -28.141 -1.633 1 98.75 62 PRO A CA 1
ATOM 474 C C . PRO A 1 62 ? -19.203 -26.688 -2.018 1 98.75 62 PRO A C 1
ATOM 476 O O . PRO A 1 62 ? -20.266 -26.312 -2.498 1 98.75 62 PRO A O 1
ATOM 479 N N . ALA A 1 63 ? -18.281 -25.828 -1.78 1 98.81 63 ALA A N 1
ATOM 480 C CA . ALA A 1 63 ? -18.453 -24.406 -2.119 1 98.81 63 ALA A CA 1
ATOM 481 C C . ALA A 1 63 ? -18.516 -24.219 -3.631 1 98.81 63 ALA A C 1
ATOM 483 O O . ALA A 1 63 ? -19.344 -23.453 -4.129 1 98.81 63 ALA A O 1
ATOM 484 N N . MET A 1 64 ? -17.625 -24.875 -4.402 1 98.69 64 MET A N 1
ATOM 485 C CA . MET A 1 64 ? -17.688 -24.797 -5.859 1 98.69 64 MET A CA 1
ATOM 486 C C . MET A 1 64 ? -19.016 -25.344 -6.375 1 98.69 64 MET A C 1
ATOM 488 O O . MET A 1 64 ? -19.609 -24.797 -7.312 1 98.69 64 MET A O 1
ATOM 492 N N . THR A 1 65 ? -19.453 -26.422 -5.781 1 98.69 65 THR A N 1
ATOM 493 C CA . THR A 1 65 ? -20.734 -27 -6.156 1 98.69 65 THR A CA 1
ATOM 494 C C . THR A 1 65 ? -21.875 -26.016 -5.895 1 98.69 65 THR A C 1
ATOM 496 O O . THR A 1 65 ? -22.797 -25.891 -6.711 1 98.69 65 THR A O 1
ATOM 499 N N . ARG A 1 66 ? -21.781 -25.375 -4.746 1 98.56 66 ARG A N 1
ATOM 500 C CA . ARG A 1 66 ? -22.766 -24.359 -4.398 1 98.56 66 ARG A CA 1
ATOM 501 C C . ARG A 1 66 ? -22.828 -23.266 -5.473 1 98.56 66 ARG A C 1
ATOM 503 O O . ARG A 1 66 ? -23.906 -22.859 -5.875 1 98.56 66 ARG A O 1
ATOM 510 N N . VAL A 1 67 ? -21.734 -22.797 -5.957 1 98.81 67 VAL A N 1
ATOM 511 C CA . VAL A 1 67 ? -21.672 -21.781 -7.004 1 98.81 67 VAL A CA 1
ATOM 512 C C . VAL A 1 67 ? -22.234 -22.344 -8.305 1 98.81 67 VAL A C 1
ATOM 514 O O . VAL A 1 67 ? -23 -21.688 -9 1 98.81 67 VAL A O 1
ATOM 517 N N . ALA A 1 68 ? -21.844 -23.578 -8.633 1 98.56 68 ALA A N 1
ATOM 518 C CA . ALA A 1 68 ? -22.281 -24.234 -9.867 1 98.56 68 ALA A CA 1
ATOM 519 C C . ALA A 1 68 ? -23.797 -24.406 -9.883 1 98.56 68 ALA A C 1
ATOM 521 O O . ALA A 1 68 ? -24.438 -24.188 -10.914 1 98.56 68 ALA A O 1
ATOM 522 N N . GLU A 1 69 ? -24.391 -24.734 -8.789 1 98.12 69 GLU A N 1
ATOM 523 C CA . GLU A 1 69 ? -25.828 -25 -8.695 1 98.12 69 GLU A CA 1
ATOM 524 C C . GLU A 1 69 ? -26.625 -23.719 -8.859 1 98.12 69 GLU A C 1
ATOM 526 O O . GLU A 1 69 ? -27.812 -23.75 -9.195 1 98.12 69 GLU A O 1
ATOM 531 N N . ARG A 1 70 ? -25.953 -22.625 -8.641 1 97.69 70 ARG A N 1
ATOM 532 C CA . ARG A 1 70 ? -26.625 -21.328 -8.758 1 97.69 70 ARG A CA 1
ATOM 533 C C . ARG A 1 70 ? -26.156 -20.609 -10.016 1 97.69 70 ARG A C 1
ATOM 535 O O . ARG A 1 70 ? -26.453 -19.422 -10.195 1 97.69 70 ARG A O 1
ATOM 542 N N . GLY A 1 71 ? -25.438 -21.281 -10.836 1 98.19 71 GLY A N 1
ATOM 543 C CA . GLY A 1 71 ? -24.891 -20.703 -12.062 1 98.19 71 GLY A CA 1
ATOM 544 C C . GLY A 1 71 ? -24.797 -21.703 -13.203 1 98.19 71 GLY A C 1
ATOM 545 O O . GLY A 1 71 ? -25.688 -22.547 -13.359 1 98.19 71 GLY A O 1
ATOM 546 N N . VAL A 1 72 ? -23.781 -21.469 -14.023 1 98.31 72 VAL A N 1
ATOM 547 C CA . VAL A 1 72 ? -23.578 -22.281 -15.227 1 98.31 72 VAL A CA 1
ATOM 548 C C . VAL A 1 72 ? -22.156 -22.812 -15.25 1 98.31 72 VAL A C 1
ATOM 550 O O . VAL A 1 72 ? -21.203 -22.062 -15.023 1 98.31 72 VAL A O 1
ATOM 553 N N . ARG A 1 73 ? -22.062 -24.141 -15.422 1 98.62 73 ARG A N 1
ATOM 554 C CA . ARG A 1 73 ? -20.75 -24.734 -15.688 1 98.62 73 ARG A CA 1
ATOM 555 C C . ARG A 1 73 ? -20.406 -24.656 -17.172 1 98.62 73 ARG A C 1
ATOM 557 O O . ARG A 1 73 ? -21.266 -24.859 -18.031 1 98.62 73 ARG A O 1
ATOM 564 N N . LEU A 1 74 ? -19.203 -24.344 -17.469 1 98.56 74 LEU A N 1
ATOM 565 C CA . LEU A 1 74 ? -18.703 -24.328 -18.844 1 98.56 74 LEU A CA 1
ATOM 566 C C . LEU A 1 74 ? -17.906 -25.594 -19.156 1 98.56 74 LEU A C 1
ATOM 568 O O . LEU A 1 74 ? -16.812 -25.781 -18.609 1 98.56 74 LEU A O 1
ATOM 572 N N . SER A 1 75 ? -18.406 -26.406 -20.031 1 97.38 75 SER A N 1
ATOM 573 C CA . SER A 1 75 ? -17.797 -27.703 -20.281 1 97.38 75 SER A CA 1
ATOM 574 C C . SER A 1 75 ? -16.656 -27.578 -21.281 1 97.38 75 SER A C 1
ATOM 576 O O . SER A 1 75 ? -15.82 -28.484 -21.391 1 97.38 75 SER A O 1
ATOM 578 N N . GLN A 1 76 ? -16.656 -26.469 -22.094 1 97.19 76 GLN A N 1
ATOM 579 C CA . GLN A 1 76 ? -15.586 -26.203 -23.047 1 97.19 76 GLN A CA 1
ATOM 580 C C . GLN A 1 76 ? -14.93 -24.859 -22.781 1 97.19 76 GLN A C 1
ATOM 582 O O . GLN A 1 76 ? -14.82 -24.031 -23.688 1 97.19 76 GLN A O 1
ATOM 587 N N . PHE A 1 77 ? -14.547 -24.641 -21.609 1 98.44 77 PHE A N 1
ATOM 588 C CA . PHE A 1 77 ? -13.742 -23.484 -21.25 1 98.44 77 PHE A CA 1
ATOM 589 C C . PHE A 1 77 ? -12.258 -23.766 -21.422 1 98.44 77 PHE A C 1
ATOM 591 O O . PHE A 1 77 ? -11.766 -24.812 -21 1 98.44 77 PHE A O 1
ATOM 598 N N . HIS A 1 78 ? -11.547 -22.812 -22.078 1 98.75 78 HIS A N 1
ATOM 599 C CA . HIS A 1 78 ? -10.141 -23.031 -22.406 1 98.75 78 HIS A CA 1
ATOM 600 C C . HIS A 1 78 ? -9.273 -21.875 -21.906 1 98.75 78 HIS A C 1
ATOM 602 O O . HIS A 1 78 ? -9.68 -20.719 -21.969 1 98.75 78 HIS A O 1
ATOM 608 N N . THR A 1 79 ? -8.125 -22.203 -21.375 1 98.69 79 THR A N 1
ATOM 609 C CA . THR A 1 79 ? -7.121 -21.25 -20.938 1 98.69 79 THR A CA 1
ATOM 610 C C . THR A 1 79 ? -5.898 -21.281 -21.844 1 98.69 79 THR A C 1
ATOM 612 O O . THR A 1 79 ? -6.004 -21.641 -23.016 1 98.69 79 THR A O 1
ATOM 615 N N . THR A 1 80 ? -4.715 -20.797 -21.328 1 98.38 80 THR A N 1
ATOM 616 C CA . THR A 1 80 ? -3.525 -20.703 -22.172 1 98.38 80 THR A CA 1
ATOM 617 C C . THR A 1 80 ? -2.525 -21.797 -21.797 1 98.38 80 THR A C 1
ATOM 619 O O . THR A 1 80 ? -1.441 -21.875 -22.375 1 98.38 80 THR A O 1
ATOM 622 N N . ALA A 1 81 ? -2.842 -22.562 -20.844 1 98.31 81 ALA A N 1
ATOM 623 C CA . ALA A 1 81 ? -2.053 -23.703 -20.391 1 98.31 81 ALA A CA 1
ATOM 624 C C . ALA A 1 81 ? -0.985 -23.25 -19.391 1 98.31 81 ALA A C 1
ATOM 626 O O . ALA A 1 81 ? -0.145 -24.062 -18.969 1 98.31 81 ALA A O 1
ATOM 627 N N . LEU A 1 82 ? -1.015 -21.938 -19 1 98.06 82 LEU A N 1
ATOM 628 C CA . LEU A 1 82 ? 0.015 -21.469 -18.078 1 98.06 82 LEU A CA 1
ATOM 629 C C . LEU A 1 82 ? -0.49 -20.297 -17.25 1 98.06 82 LEU A C 1
ATOM 631 O O . LEU A 1 82 ? -1.333 -19.531 -17.719 1 98.06 82 LEU A O 1
ATOM 635 N N . CYS A 1 83 ? 0.046 -20.062 -16.109 1 97.31 83 CYS A N 1
ATOM 636 C CA . CYS A 1 83 ? -0.523 -19.219 -15.055 1 97.31 83 CYS A CA 1
ATOM 637 C C . CYS A 1 83 ? -0.501 -17.75 -15.461 1 97.31 83 CYS A C 1
ATOM 639 O O . CYS A 1 83 ? -1.548 -17.172 -15.75 1 97.31 83 CYS A O 1
ATOM 641 N N . SER A 1 84 ? 0.739 -17.078 -15.695 1 98.19 84 SER A N 1
ATOM 642 C CA . SER A 1 84 ? 0.812 -15.656 -16 1 98.19 84 SER A CA 1
ATOM 643 C C . SER A 1 84 ? 0.015 -15.32 -17.266 1 98.19 84 SER A C 1
ATOM 645 O O . SER A 1 84 ? -0.799 -14.398 -17.266 1 98.19 84 SER A O 1
ATOM 647 N N . PRO A 1 85 ? 0.165 -16.094 -18.297 1 98.69 85 PRO A N 1
ATOM 648 C CA . PRO A 1 85 ? -0.568 -15.812 -19.531 1 98.69 85 PRO A CA 1
ATOM 649 C C . PRO A 1 85 ? -2.082 -15.844 -19.344 1 98.69 85 PRO A C 1
ATOM 651 O O . PRO A 1 85 ? -2.791 -14.953 -19.812 1 98.69 85 PRO A O 1
ATOM 654 N N . THR A 1 86 ? -2.551 -16.859 -18.656 1 98.81 86 THR A N 1
ATOM 655 C CA . THR A 1 86 ? -3.99 -16.984 -18.453 1 98.81 86 THR A CA 1
ATOM 656 C C . THR A 1 86 ? -4.523 -15.82 -17.625 1 98.81 86 THR A C 1
ATOM 658 O O . THR A 1 86 ? -5.566 -15.25 -17.938 1 98.81 86 THR A O 1
ATOM 661 N N . ARG A 1 87 ? -3.834 -15.438 -16.609 1 98.75 87 ARG A N 1
ATOM 662 C CA . ARG A 1 87 ? -4.25 -14.32 -15.766 1 98.75 87 ARG A CA 1
ATOM 663 C C . ARG A 1 87 ? -4.258 -13.008 -16.547 1 98.75 87 ARG A C 1
ATOM 665 O O . ARG A 1 87 ? -5.168 -12.195 -16.391 1 98.75 87 ARG A O 1
ATOM 672 N N . ALA A 1 88 ? -3.221 -12.789 -17.375 1 98.81 88 ALA A N 1
ATOM 673 C CA . ALA A 1 88 ? -3.174 -11.602 -18.219 1 98.81 88 ALA A CA 1
ATOM 674 C C . ALA A 1 88 ? -4.363 -11.562 -19.188 1 98.81 88 ALA A C 1
ATOM 676 O O . ALA A 1 88 ? -5.004 -10.516 -19.344 1 98.81 88 ALA A O 1
ATOM 677 N N . SER A 1 89 ? -4.676 -12.688 -19.75 1 98.88 89 SER A N 1
ATOM 678 C CA . SER A 1 89 ? -5.793 -12.781 -20.688 1 98.88 89 SER A CA 1
ATOM 679 C C . SER A 1 89 ? -7.121 -12.539 -19.984 1 98.88 89 SER A C 1
ATOM 681 O O . SER A 1 89 ? -7.988 -11.828 -20.5 1 98.88 89 SER A O 1
ATOM 683 N N . LEU A 1 90 ? -7.266 -13.109 -18.828 1 98.88 90 LEU A N 1
ATOM 684 C CA . LEU A 1 90 ? -8.484 -12.992 -18.031 1 98.88 90 LEU A CA 1
ATOM 685 C C . LEU A 1 90 ? -8.781 -11.531 -17.703 1 98.88 90 LEU A C 1
ATOM 687 O O . LEU A 1 90 ? -9.922 -11.078 -17.844 1 98.88 90 LEU A O 1
ATOM 691 N N . LEU A 1 91 ? -7.754 -10.789 -17.344 1 98.88 91 LEU A N 1
ATOM 692 C CA . LEU A 1 91 ? -7.961 -9.453 -16.797 1 98.88 91 LEU A CA 1
ATOM 693 C C . LEU A 1 91 ? -8.008 -8.414 -17.906 1 98.88 91 LEU A C 1
ATOM 695 O O . LEU A 1 91 ? -8.5 -7.305 -17.703 1 98.88 91 LEU A O 1
ATOM 699 N N . THR A 1 92 ? -7.492 -8.734 -19.109 1 98.62 92 THR A N 1
ATOM 700 C CA . THR A 1 92 ? -7.441 -7.738 -20.172 1 98.62 92 THR A CA 1
ATOM 701 C C . THR A 1 92 ? -8.5 -8.023 -21.234 1 98.62 92 THR A C 1
ATOM 703 O O . THR A 1 92 ? -8.852 -7.137 -22.031 1 98.62 92 THR A O 1
ATOM 706 N N . GLY A 1 93 ? -8.93 -9.328 -21.344 1 98.62 93 GLY A N 1
ATOM 707 C CA . GLY A 1 93 ? -9.82 -9.719 -22.422 1 98.62 93 GLY A CA 1
ATOM 708 C C . GLY A 1 93 ? -9.117 -9.867 -23.766 1 98.62 93 GLY A C 1
ATOM 709 O O . GLY A 1 93 ? -9.734 -9.727 -24.812 1 98.62 93 GLY A O 1
ATOM 710 N N . ARG A 1 94 ? -7.824 -10.102 -23.719 1 98.62 94 ARG A N 1
ATOM 711 C CA . ARG A 1 94 ? -7 -10.242 -24.906 1 98.62 94 ARG A CA 1
ATOM 712 C C . ARG A 1 94 ? -6.129 -11.484 -24.844 1 98.62 94 ARG A C 1
ATOM 714 O O . ARG A 1 94 ? -6.02 -12.117 -23.781 1 98.62 94 ARG A O 1
ATOM 721 N N . ASN A 1 95 ? -5.57 -11.867 -26 1 98.69 95 ASN A N 1
ATOM 722 C CA . ASN A 1 95 ? -4.625 -12.977 -26 1 98.69 95 ASN A CA 1
ATOM 723 C C . ASN A 1 95 ? -3.377 -12.648 -25.188 1 98.69 95 ASN A C 1
ATOM 725 O O . ASN A 1 95 ? -2.939 -11.5 -25.156 1 98.69 95 ASN A O 1
ATOM 729 N N . ALA A 1 96 ? -2.859 -13.672 -24.578 1 98.56 96 ALA A N 1
ATOM 730 C CA . ALA A 1 96 ? -1.661 -13.469 -23.766 1 98.56 96 ALA A CA 1
ATOM 731 C C . ALA A 1 96 ? -0.537 -12.859 -24.594 1 98.56 96 ALA A C 1
ATOM 733 O O . ALA A 1 96 ? 0.183 -11.977 -24.125 1 98.56 96 ALA A O 1
ATOM 734 N N . THR A 1 97 ? -0.405 -13.25 -25.844 1 98.56 97 THR A N 1
ATOM 735 C CA . THR A 1 97 ? 0.646 -12.75 -26.719 1 98.56 97 THR A CA 1
ATOM 736 C C . THR A 1 97 ? 0.403 -11.281 -27.078 1 98.56 97 THR A C 1
ATOM 738 O O . THR A 1 97 ? 1.347 -10.492 -27.156 1 98.56 97 THR A O 1
ATOM 741 N N . THR A 1 98 ? -0.841 -10.891 -27.172 1 98.44 98 THR A N 1
ATOM 742 C CA . THR A 1 98 ? -1.211 -9.516 -27.469 1 98.44 98 THR A CA 1
ATOM 743 C C . THR A 1 98 ? -0.715 -8.562 -26.391 1 98.44 98 THR A C 1
ATOM 745 O O . THR A 1 98 ? -0.356 -7.422 -26.672 1 98.44 98 THR A O 1
ATOM 748 N N . VAL A 1 99 ? -0.612 -9.148 -25.219 1 98.38 99 VAL A N 1
ATOM 749 C CA . VAL A 1 99 ? -0.35 -8.242 -24.109 1 98.38 99 VAL A CA 1
ATOM 750 C C . VAL A 1 99 ? 1.027 -8.523 -23.516 1 98.38 99 VAL A C 1
ATOM 752 O O . VAL A 1 99 ? 1.314 -8.141 -22.375 1 98.38 99 VAL A O 1
ATOM 755 N N . GLY A 1 100 ? 1.834 -9.273 -24.203 1 97.88 100 GLY A N 1
ATOM 756 C CA . GLY A 1 100 ? 3.232 -9.445 -23.844 1 97.88 100 GLY A CA 1
ATOM 757 C C . GLY A 1 100 ? 3.453 -10.555 -22.828 1 97.88 100 GLY A C 1
ATOM 758 O O . GLY A 1 100 ? 4.449 -10.555 -22.109 1 97.88 100 GLY A O 1
ATOM 759 N N . MET A 1 101 ? 2.572 -11.531 -22.781 1 98.38 101 MET A N 1
ATOM 760 C CA . MET A 1 101 ? 2.635 -12.57 -21.75 1 98.38 101 MET A CA 1
ATOM 761 C C . MET A 1 101 ? 2.562 -13.953 -22.391 1 98.38 101 MET A C 1
ATOM 763 O O . MET A 1 101 ? 1.771 -14.797 -21.953 1 98.38 101 MET A O 1
ATOM 767 N N . ALA A 1 102 ? 3.406 -14.219 -23.344 1 97.94 102 ALA A N 1
ATOM 768 C CA . ALA A 1 102 ? 3.428 -15.516 -24 1 97.94 102 ALA A CA 1
ATOM 769 C C . ALA A 1 102 ? 4.062 -16.578 -23.109 1 97.94 102 ALA A C 1
ATOM 771 O O . ALA A 1 102 ? 4.07 -17.766 -23.438 1 97.94 102 ALA A O 1
ATOM 772 N N . THR A 1 103 ? 4.543 -16.172 -21.984 1 96.31 103 THR A N 1
ATOM 773 C CA . THR A 1 103 ? 5.152 -17.062 -21 1 96.31 103 THR A CA 1
ATOM 774 C C . THR A 1 103 ? 5.023 -16.484 -19.594 1 96.31 103 THR A C 1
ATOM 776 O O . THR A 1 103 ? 4.352 -15.461 -19.406 1 96.31 103 THR A O 1
ATOM 779 N N . ILE A 1 104 ? 5.621 -17.172 -18.594 1 95.06 104 ILE A N 1
ATOM 780 C CA . ILE A 1 104 ? 5.535 -16.703 -17.219 1 95.06 104 ILE A CA 1
ATOM 781 C C . ILE A 1 104 ? 6.574 -15.609 -16.984 1 95.06 104 ILE A C 1
ATOM 783 O O . ILE A 1 104 ? 7.543 -15.492 -17.734 1 95.06 104 ILE A O 1
ATOM 787 N N . GLU A 1 105 ? 6.371 -14.906 -15.945 1 95 105 GLU A N 1
ATOM 788 C CA . GLU A 1 105 ? 7.188 -13.75 -15.594 1 95 105 GLU A CA 1
ATOM 789 C C . GLU A 1 105 ? 8.648 -14.141 -15.375 1 95 105 GLU A C 1
ATOM 791 O O . GLU A 1 105 ? 9.555 -13.352 -15.625 1 95 105 GLU A O 1
ATOM 796 N N . GLU A 1 106 ? 8.93 -15.367 -15.023 1 89.19 106 GLU A N 1
ATOM 797 C CA . GLU A 1 106 ? 10.281 -15.844 -14.719 1 89.19 106 GLU A CA 1
ATOM 798 C C . GLU A 1 106 ? 11.047 -16.188 -15.992 1 89.19 106 GLU A C 1
ATOM 800 O O . GLU A 1 106 ? 12.266 -16.359 -15.961 1 89.19 106 GLU A O 1
ATOM 805 N N . PHE A 1 107 ? 10.273 -16.234 -17.172 1 91.12 107 PHE A N 1
ATOM 806 C CA . PHE A 1 107 ? 10.906 -16.656 -18.422 1 91.12 107 PHE A CA 1
ATOM 807 C C . PHE A 1 107 ? 10.734 -15.586 -19.5 1 91.12 107 PHE A C 1
ATOM 809 O O . PHE A 1 107 ? 10.656 -15.914 -20.688 1 91.12 107 PHE A O 1
ATOM 816 N N . THR A 1 108 ? 10.625 -14.414 -19.094 1 94.38 108 THR A N 1
ATOM 817 C CA . THR A 1 108 ? 10.359 -13.344 -20.047 1 94.38 108 THR A CA 1
ATOM 818 C C . THR A 1 108 ? 11.586 -13.086 -20.922 1 94.38 108 THR A C 1
ATOM 820 O O . THR A 1 108 ? 12.688 -13.516 -20.594 1 94.38 108 THR A O 1
ATOM 823 N N . ASP A 1 109 ? 11.32 -12.453 -22.031 1 96 109 ASP A N 1
ATOM 824 C CA . ASP A 1 109 ? 12.352 -12.031 -22.969 1 96 109 ASP A CA 1
ATOM 825 C C . ASP A 1 109 ? 11.953 -10.75 -23.688 1 96 109 ASP A C 1
ATOM 827 O O . ASP A 1 109 ? 10.805 -10.305 -23.594 1 96 109 ASP A O 1
ATOM 831 N N . GLY A 1 110 ? 12.945 -10.125 -24.328 1 96.38 110 GLY A N 1
ATOM 832 C CA . GLY A 1 110 ? 12.766 -8.781 -24.859 1 96.38 110 GLY A CA 1
ATOM 833 C C . GLY A 1 110 ? 12.055 -8.766 -26.203 1 96.38 110 GLY A C 1
ATOM 834 O O . GLY A 1 110 ? 12.531 -8.148 -27.156 1 96.38 110 GLY A O 1
ATOM 835 N N . PHE A 1 111 ? 10.867 -9.422 -26.297 1 97.81 111 PHE A N 1
ATOM 836 C CA . PHE A 1 111 ? 10.055 -9.43 -27.5 1 97.81 111 PHE A CA 1
ATOM 837 C C . PHE A 1 111 ? 8.648 -8.922 -27.203 1 97.81 111 PHE A C 1
ATOM 839 O O . PHE A 1 111 ? 8.188 -8.984 -26.062 1 97.81 111 PHE A O 1
ATOM 846 N N . PRO A 1 112 ? 7.887 -8.453 -28.172 1 97.5 112 PRO A N 1
ATOM 847 C CA . PRO A 1 112 ? 6.535 -7.938 -27.969 1 97.5 112 PRO A CA 1
ATOM 848 C C . PRO A 1 112 ? 5.602 -8.969 -27.328 1 97.5 112 PRO A C 1
ATOM 850 O O . PRO A 1 112 ? 4.699 -8.602 -26.562 1 97.5 112 PRO A O 1
ATOM 853 N N . ASN A 1 113 ? 5.82 -10.219 -27.578 1 98.12 113 ASN A N 1
ATOM 854 C CA . ASN A 1 113 ? 4.848 -11.227 -27.156 1 98.12 113 ASN A CA 1
ATOM 855 C C . ASN A 1 113 ? 5.152 -11.742 -25.75 1 98.12 113 ASN A C 1
ATOM 857 O O . ASN A 1 113 ? 4.297 -12.352 -25.109 1 98.12 113 ASN A O 1
ATOM 861 N N . CYS A 1 114 ? 6.445 -11.5 -25.203 1 97.69 114 CYS A N 1
ATOM 862 C CA . CYS A 1 114 ? 6.77 -12.219 -23.969 1 97.69 114 CYS A CA 1
ATOM 863 C C . CYS A 1 114 ? 7.68 -11.383 -23.078 1 97.69 114 CYS A C 1
ATOM 865 O O . CYS A 1 114 ? 8.555 -11.922 -22.391 1 97.69 114 CYS A O 1
ATOM 867 N N . ASN A 1 115 ? 7.531 -10.07 -23.094 1 96.88 115 ASN A N 1
ATOM 868 C CA . ASN A 1 115 ? 8.375 -9.18 -22.297 1 96.88 115 ASN A CA 1
ATOM 869 C C . ASN A 1 115 ? 7.91 -9.109 -20.844 1 96.88 115 ASN A C 1
ATOM 871 O O . ASN A 1 115 ? 8.648 -8.641 -19.984 1 96.88 115 ASN A O 1
ATOM 875 N N . GLY A 1 116 ? 6.715 -9.562 -20.531 1 97.12 116 GLY A N 1
ATOM 876 C CA . GLY A 1 116 ? 6.211 -9.656 -19.172 1 97.12 116 GLY A CA 1
ATOM 877 C C . GLY A 1 116 ? 5.676 -8.336 -18.656 1 97.12 116 GLY A C 1
ATOM 878 O O . GLY A 1 116 ? 5.445 -8.188 -17.453 1 97.12 116 GLY A O 1
ATOM 879 N N . ARG A 1 117 ? 5.457 -7.328 -19.531 1 97 117 ARG A N 1
ATOM 880 C CA . ARG A 1 117 ? 4.961 -6.008 -19.156 1 97 117 ARG A CA 1
ATOM 881 C C . ARG A 1 117 ? 3.666 -5.68 -19.891 1 97 117 ARG A C 1
ATOM 883 O O . ARG A 1 117 ? 3.695 -5.227 -21.047 1 97 117 ARG A O 1
ATOM 890 N N . ILE A 1 118 ? 2.535 -5.891 -19.203 1 98 118 ILE A N 1
ATOM 891 C CA . ILE A 1 118 ? 1.255 -5.602 -19.828 1 98 118 ILE A CA 1
ATOM 892 C C . ILE A 1 118 ? 1.168 -4.113 -20.172 1 98 118 ILE A C 1
ATOM 894 O O . ILE A 1 118 ? 1.278 -3.266 -19.281 1 98 118 ILE A O 1
ATOM 898 N N . PRO A 1 119 ? 0.958 -3.789 -21.422 1 95.62 119 PRO A N 1
ATOM 899 C CA . PRO A 1 119 ? 0.992 -2.377 -21.812 1 95.62 119 PRO A CA 1
ATOM 900 C C . PRO A 1 119 ? -0.233 -1.604 -21.328 1 95.62 119 PRO A C 1
ATOM 902 O O . PRO A 1 119 ? -1.292 -2.195 -21.094 1 95.62 119 PRO A O 1
ATOM 905 N N . ALA A 1 120 ? -0.142 -0.27 -21.266 1 92.94 120 ALA A N 1
ATOM 906 C CA . ALA A 1 120 ? -1.2 0.602 -20.75 1 92.94 120 ALA A CA 1
ATOM 907 C C . ALA A 1 120 ? -2.365 0.675 -21.734 1 92.94 120 ALA A C 1
ATOM 909 O O . ALA A 1 120 ? -3.494 0.984 -21.344 1 92.94 120 ALA A O 1
ATOM 910 N N . ASP A 1 121 ? -2.152 0.367 -23 1 95.69 121 ASP A N 1
ATOM 911 C CA . ASP A 1 121 ? -3.219 0.444 -24 1 95.69 121 ASP A CA 1
ATOM 912 C C . ASP A 1 121 ? -4.031 -0.847 -24.031 1 95.69 121 ASP A C 1
ATOM 914 O O . ASP A 1 121 ? -4.797 -1.082 -24.969 1 95.69 121 ASP A O 1
ATOM 918 N N . THR A 1 122 ? -3.785 -1.7 -23.062 1 97.62 122 THR A N 1
ATOM 919 C CA . THR A 1 122 ? -4.578 -2.896 -22.797 1 97.62 122 THR A CA 1
ATOM 920 C C . THR A 1 122 ? -4.98 -2.961 -21.328 1 97.62 122 THR A C 1
ATOM 922 O O . THR A 1 122 ? -4.582 -3.879 -20.594 1 97.62 122 THR A O 1
ATOM 925 N N . ALA A 1 123 ? -5.816 -2.053 -20.969 1 97.62 123 ALA A N 1
ATOM 926 C CA . ALA A 1 123 ? -6.176 -1.846 -19.562 1 97.62 123 ALA A CA 1
ATOM 927 C C . ALA A 1 123 ? -6.789 -3.105 -18.969 1 97.62 123 ALA A C 1
ATOM 929 O O . ALA A 1 123 ? -7.539 -3.818 -19.641 1 97.62 123 ALA A O 1
ATOM 930 N N . LEU A 1 124 ? -6.473 -3.381 -17.719 1 98.56 124 LEU A N 1
ATOM 931 C CA . LEU A 1 124 ? -7.082 -4.477 -16.969 1 98.56 124 LEU A CA 1
ATOM 932 C C . LEU A 1 124 ? -8.508 -4.121 -16.547 1 98.56 124 LEU A C 1
ATOM 934 O O . LEU A 1 124 ? -8.836 -2.945 -16.391 1 98.56 124 LEU A O 1
ATOM 938 N N . LEU A 1 125 ? -9.281 -5.09 -16.297 1 98.69 125 LEU A N 1
ATOM 939 C CA . LEU A 1 125 ? -10.656 -4.926 -15.852 1 98.69 125 LEU A CA 1
ATOM 940 C C . LEU A 1 125 ? -10.719 -4.051 -14.602 1 98.69 125 LEU A C 1
ATOM 942 O O . LEU A 1 125 ? -11.57 -3.164 -14.508 1 98.69 125 LEU A O 1
ATOM 946 N N . PRO A 1 126 ? -9.836 -4.242 -13.555 1 98.56 126 PRO A N 1
ATOM 947 C CA . PRO A 1 126 ? -9.906 -3.414 -12.352 1 98.56 126 PRO A CA 1
ATOM 948 C C . PRO A 1 126 ? -9.664 -1.933 -12.633 1 98.56 126 PRO A C 1
ATOM 950 O O . PRO A 1 126 ? -10.227 -1.071 -11.953 1 98.56 126 PRO A O 1
ATOM 953 N N . GLU A 1 127 ? -8.805 -1.594 -13.617 1 97.69 127 GLU A N 1
ATOM 954 C CA . GLU A 1 127 ? -8.578 -0.2 -13.984 1 97.69 127 GLU A CA 1
ATOM 955 C C . GLU A 1 127 ? -9.859 0.443 -14.516 1 97.69 127 GLU A C 1
ATOM 957 O O . GLU A 1 127 ? -10.172 1.583 -14.172 1 97.69 127 GLU A O 1
ATOM 962 N N . VAL A 1 128 ? -10.594 -0.303 -15.297 1 98 128 VAL A N 1
ATOM 963 C CA . VAL A 1 128 ? -11.836 0.18 -15.875 1 98 128 VAL A CA 1
ATOM 964 C C . VAL A 1 128 ? -12.906 0.298 -14.789 1 98 128 VAL A C 1
ATOM 966 O O . VAL A 1 128 ? -13.602 1.312 -14.695 1 98 128 VAL A O 1
ATOM 969 N N . LEU A 1 129 ? -13.016 -0.729 -13.961 1 98.25 129 LEU A N 1
ATOM 970 C CA . LEU A 1 129 ? -14.047 -0.766 -12.93 1 98.25 129 LEU A CA 1
ATOM 971 C C . LEU A 1 129 ? -13.82 0.332 -11.891 1 98.25 129 LEU A C 1
ATOM 973 O O . LEU A 1 129 ? -14.773 0.925 -11.391 1 98.25 129 LEU A O 1
ATOM 977 N N . ALA A 1 130 ? -12.578 0.579 -11.555 1 96.31 130 ALA A N 1
ATOM 978 C CA . ALA A 1 130 ? -12.266 1.673 -10.633 1 96.31 130 ALA A CA 1
ATOM 979 C C . ALA A 1 130 ? -12.781 3.004 -11.18 1 96.31 130 ALA A C 1
ATOM 981 O O . ALA A 1 130 ? -13.312 3.824 -10.43 1 96.31 130 ALA A O 1
ATOM 982 N N . GLU A 1 131 ? -12.695 3.195 -12.445 1 94.19 131 GLU A N 1
ATOM 983 C CA . GLU A 1 131 ? -13.156 4.426 -13.078 1 94.19 131 GLU A CA 1
ATOM 984 C C . GLU A 1 131 ? -14.672 4.453 -13.195 1 94.19 131 GLU A C 1
ATOM 986 O O . GLU A 1 131 ? -15.258 5.484 -13.539 1 94.19 131 GLU A O 1
ATOM 991 N N . HIS A 1 132 ? -15.273 3.365 -12.852 1 95.69 132 HIS A N 1
ATOM 992 C CA . HIS A 1 132 ? -16.734 3.285 -12.938 1 95.69 132 HIS A CA 1
ATOM 993 C C . HIS A 1 132 ? -17.359 3.08 -11.562 1 95.69 132 HIS A C 1
ATOM 995 O O . HIS A 1 132 ? -18.453 2.525 -11.453 1 95.69 132 HIS A O 1
ATOM 1001 N N . GLY A 1 133 ? -16.672 3.406 -10.562 1 95.94 133 GLY A N 1
ATOM 1002 C CA . GLY A 1 133 ? -17.25 3.568 -9.234 1 95.94 133 GLY A CA 1
ATOM 1003 C C . GLY A 1 133 ? -17.125 2.324 -8.375 1 95.94 133 GLY A C 1
ATOM 1004 O O . GLY A 1 133 ? -17.734 2.238 -7.309 1 95.94 133 GLY A O 1
ATOM 1005 N N . TYR A 1 134 ? -16.328 1.283 -8.797 1 98.19 134 TYR A N 1
ATOM 1006 C CA . TYR A 1 134 ? -16.156 0.065 -8.016 1 98.19 134 TYR A CA 1
ATOM 1007 C C . TYR A 1 134 ? -14.984 0.21 -7.043 1 98.19 134 TYR A C 1
ATOM 1009 O O . TYR A 1 134 ? -14 0.894 -7.34 1 98.19 134 TYR A O 1
ATOM 1017 N N . ASN A 1 135 ? -15.156 -0.426 -5.871 1 98.38 135 ASN A N 1
ATOM 1018 C CA . ASN A 1 135 ? -13.938 -0.812 -5.156 1 98.38 135 ASN A CA 1
ATOM 1019 C C . ASN A 1 135 ? -13.266 -2.012 -5.809 1 98.38 135 ASN A C 1
ATOM 1021 O O . ASN A 1 135 ? -13.938 -2.908 -6.32 1 98.38 135 ASN A O 1
ATOM 1025 N N . THR A 1 136 ? -11.945 -2.045 -5.809 1 98.75 136 THR A N 1
ATOM 1026 C CA . THR A 1 136 ? -11.219 -3.117 -6.477 1 98.75 136 THR A CA 1
ATOM 1027 C C . THR A 1 136 ? -10.148 -3.699 -5.562 1 98.75 136 THR A C 1
ATOM 1029 O O . THR A 1 136 ? -9.312 -2.963 -5.031 1 98.75 136 THR A O 1
ATOM 1032 N N . TYR A 1 137 ? -10.156 -5.039 -5.332 1 98.81 137 TYR A N 1
ATOM 1033 C CA . TYR A 1 137 ? -9.258 -5.719 -4.41 1 98.81 137 TYR A CA 1
ATOM 1034 C C . TYR A 1 137 ? -8.578 -6.906 -5.082 1 98.81 137 TYR A C 1
ATOM 1036 O O . TYR A 1 137 ? -9.211 -7.637 -5.848 1 98.81 137 TYR A O 1
ATOM 1044 N N . CYS A 1 138 ? -7.285 -7.023 -4.898 1 98.88 138 CYS A N 1
ATOM 1045 C CA . CYS A 1 138 ? -6.516 -8.203 -5.285 1 98.88 138 CYS A CA 1
ATOM 1046 C C . CYS A 1 138 ? -6.027 -8.961 -4.059 1 98.88 138 CYS A C 1
ATOM 1048 O O . CYS A 1 138 ? -5.27 -8.43 -3.252 1 98.88 138 CYS A O 1
ATOM 1050 N N . VAL A 1 139 ? -6.457 -10.227 -3.885 1 98.88 139 VAL A N 1
ATOM 1051 C CA . VAL A 1 139 ? -6.078 -11.016 -2.719 1 98.88 139 VAL A CA 1
ATOM 1052 C C . VAL A 1 139 ? -5.523 -12.367 -3.172 1 98.88 139 VAL A C 1
ATOM 1054 O O . VAL A 1 139 ? -6.215 -13.133 -3.848 1 98.88 139 VAL A O 1
ATOM 1057 N N . GLY A 1 140 ? -4.289 -12.609 -2.816 1 98.62 140 GLY A N 1
ATOM 1058 C CA . GLY A 1 140 ? -3.646 -13.867 -3.172 1 98.62 140 GLY A CA 1
ATOM 1059 C C . GLY A 1 140 ? -2.613 -13.711 -4.273 1 98.62 140 GLY A C 1
ATOM 1060 O O . GLY A 1 140 ? -1.805 -12.781 -4.25 1 98.62 140 GLY A O 1
ATOM 1061 N N . LYS A 1 141 ? -2.584 -14.672 -5.246 1 98.31 141 LYS A N 1
ATOM 1062 C CA . LYS A 1 141 ? -1.575 -14.75 -6.301 1 98.31 141 LYS A CA 1
ATOM 1063 C C . LYS A 1 141 ? -1.795 -13.672 -7.352 1 98.31 141 LYS A C 1
ATOM 1065 O O . LYS A 1 141 ? -2.893 -13.539 -7.898 1 98.31 141 LYS A O 1
ATOM 1070 N N . TRP A 1 142 ? -0.734 -12.883 -7.648 1 98.62 142 TRP A N 1
ATOM 1071 C CA . TRP A 1 142 ? -0.739 -11.891 -8.719 1 98.62 142 TRP A CA 1
ATOM 1072 C C . TRP A 1 142 ? -0.066 -12.438 -9.969 1 98.62 142 TRP A C 1
ATOM 1074 O O . TRP A 1 142 ? -0.74 -12.773 -10.945 1 98.62 142 TRP A O 1
ATOM 1084 N N . HIS A 1 143 ? 1.162 -12.727 -9.945 1 98.31 143 HIS A N 1
ATOM 1085 C CA . HIS A 1 143 ? 2.016 -13.375 -10.93 1 98.31 143 HIS A CA 1
ATOM 1086 C C . HIS A 1 143 ? 2.043 -12.602 -12.234 1 98.31 143 HIS A C 1
ATOM 1088 O O . HIS A 1 143 ? 2.131 -13.188 -13.312 1 98.31 143 HIS A O 1
ATOM 1094 N N . LEU A 1 144 ? 1.881 -11.242 -12.219 1 98.5 144 LEU A N 1
ATOM 1095 C CA . LEU A 1 144 ? 1.987 -10.398 -13.398 1 98.5 144 LEU A CA 1
ATOM 1096 C C . LEU A 1 144 ? 3.029 -9.305 -13.188 1 98.5 144 LEU A C 1
ATOM 1098 O O . LEU A 1 144 ? 3.064 -8.32 -13.938 1 98.5 144 LEU A O 1
ATOM 1102 N N . THR A 1 145 ? 3.793 -9.438 -12.133 1 96.88 145 THR A N 1
ATOM 1103 C CA . THR A 1 145 ? 4.945 -8.578 -11.898 1 96.88 145 THR A CA 1
ATOM 1104 C C . THR A 1 145 ? 6.23 -9.25 -12.375 1 96.88 145 THR A C 1
ATOM 1106 O O . THR A 1 145 ? 6.531 -10.375 -11.977 1 96.88 145 THR A O 1
ATOM 1109 N N . PRO A 1 146 ? 6.969 -8.555 -13.211 1 94.75 146 PRO A N 1
ATOM 1110 C CA . PRO A 1 146 ? 8.258 -9.125 -13.602 1 94.75 146 PRO A CA 1
ATOM 1111 C C . PRO A 1 146 ? 9.133 -9.477 -12.398 1 94.75 146 PRO A C 1
ATOM 1113 O O . PRO A 1 146 ? 9.148 -8.75 -11.406 1 94.75 146 PRO A O 1
ATOM 1116 N N . LEU A 1 147 ? 9.891 -10.547 -12.555 1 90.56 147 LEU A N 1
ATOM 1117 C CA . LEU A 1 147 ? 10.773 -10.992 -11.484 1 90.56 147 LEU A CA 1
ATOM 1118 C C . LEU A 1 147 ? 11.727 -9.875 -11.062 1 90.56 147 LEU A C 1
ATOM 1120 O O . LEU A 1 147 ? 11.961 -9.672 -9.875 1 90.56 147 LEU A O 1
ATOM 1124 N N . GLU A 1 148 ? 12.164 -9.117 -12.031 1 88.75 148 GLU A N 1
ATOM 1125 C CA . GLU A 1 148 ? 13.148 -8.07 -11.758 1 88.75 148 GLU A CA 1
ATOM 1126 C C . GLU A 1 148 ? 12.508 -6.883 -11.047 1 88.75 148 GLU A C 1
ATOM 1128 O O . GLU A 1 148 ? 13.203 -6.023 -10.508 1 88.75 148 GLU A O 1
ATOM 1133 N N . GLU A 1 149 ? 11.195 -6.848 -10.992 1 92.75 149 GLU A N 1
ATOM 1134 C CA . GLU A 1 149 ? 10.477 -5.766 -10.32 1 92.75 149 GLU A CA 1
ATOM 1135 C C . GLU A 1 149 ? 9.945 -6.211 -8.961 1 92.75 149 GLU A C 1
ATOM 1137 O O . GLU A 1 149 ? 9.352 -5.414 -8.234 1 92.75 149 GLU A O 1
ATOM 1142 N N . SER A 1 150 ? 10.25 -7.391 -8.57 1 93.44 150 SER A N 1
ATOM 1143 C CA . SER A 1 150 ? 9.711 -7.922 -7.324 1 93.44 150 SER A CA 1
ATOM 1144 C C . SER A 1 150 ? 10.656 -7.656 -6.156 1 93.44 150 SER A C 1
ATOM 1146 O O . SER A 1 150 ? 11.055 -8.586 -5.449 1 93.44 150 SER A O 1
ATOM 1148 N N . ASN A 1 151 ? 11 -6.418 -5.98 1 94.38 151 ASN A N 1
ATOM 1149 C CA . ASN A 1 151 ? 11.867 -5.992 -4.891 1 94.38 151 ASN A CA 1
ATOM 1150 C C . ASN A 1 151 ? 11.625 -4.535 -4.512 1 94.38 151 ASN A C 1
ATOM 1152 O O . ASN A 1 151 ? 10.891 -3.826 -5.199 1 94.38 151 ASN A O 1
ATOM 1156 N N . MET A 1 152 ? 12.266 -4.043 -3.506 1 96.06 152 MET A N 1
ATOM 1157 C CA . MET A 1 152 ? 11.93 -2.75 -2.918 1 96.06 152 MET A CA 1
ATOM 1158 C C . MET A 1 152 ? 12.648 -1.617 -3.646 1 96.06 152 MET A C 1
ATOM 1160 O O . MET A 1 152 ? 12.344 -0.443 -3.424 1 96.06 152 MET A O 1
ATOM 1164 N N . ALA A 1 153 ? 13.57 -1.943 -4.555 1 95.81 153 ALA A N 1
ATOM 1165 C CA . ALA A 1 153 ? 14.258 -0.899 -5.305 1 95.81 153 ALA A CA 1
ATOM 1166 C C . ALA A 1 153 ? 13.586 -0.66 -6.656 1 95.81 153 ALA A C 1
ATOM 1168 O O . ALA A 1 153 ? 13.859 0.339 -7.324 1 95.81 153 ALA A O 1
ATOM 1169 N N . SER A 1 154 ? 12.719 -1.553 -7.031 1 93.81 154 SER A N 1
ATOM 1170 C CA . SER A 1 154 ? 12.172 -1.515 -8.383 1 93.81 154 SER A CA 1
ATOM 1171 C C . SER A 1 154 ? 11.023 -0.521 -8.492 1 93.81 154 SER A C 1
ATOM 1173 O O . SER A 1 154 ? 10.492 -0.067 -7.477 1 93.81 154 SER A O 1
ATOM 1175 N N . THR A 1 155 ? 10.742 -0.148 -9.766 1 92.69 155 THR A N 1
ATOM 1176 C CA . THR A 1 155 ? 9.5 0.563 -10.047 1 92.69 155 THR A CA 1
ATOM 1177 C C . THR A 1 155 ? 8.289 -0.283 -9.656 1 92.69 155 THR A C 1
ATOM 1179 O O . THR A 1 155 ? 8.383 -1.51 -9.578 1 92.69 155 THR A O 1
ATOM 1182 N N . LYS A 1 156 ? 7.172 0.281 -9.344 1 95.25 156 LYS A N 1
ATOM 1183 C CA . LYS A 1 156 ? 5.969 -0.451 -8.953 1 95.25 156 LYS A CA 1
ATOM 1184 C C . LYS A 1 156 ? 4.953 -0.487 -10.086 1 95.25 156 LYS A C 1
ATOM 1186 O O . LYS A 1 156 ? 3.791 -0.841 -9.875 1 95.25 156 LYS A O 1
ATOM 1191 N N . ARG A 1 157 ? 5.332 -0.292 -11.297 1 92.69 157 ARG A N 1
ATOM 1192 C CA . ARG A 1 157 ? 4.449 -0.052 -12.438 1 92.69 157 ARG A CA 1
ATOM 1193 C C . ARG A 1 157 ? 3.578 -1.27 -12.719 1 92.69 157 ARG A C 1
ATOM 1195 O O . ARG A 1 157 ? 2.486 -1.142 -13.281 1 92.69 157 ARG A O 1
ATOM 1202 N N . HIS A 1 158 ? 4.066 -2.414 -12.328 1 96.75 158 HIS A N 1
ATOM 1203 C CA . HIS A 1 158 ? 3.318 -3.619 -12.664 1 96.75 158 HIS A CA 1
ATOM 1204 C C . HIS A 1 158 ? 2.877 -4.367 -11.414 1 96.75 158 HIS A C 1
ATOM 1206 O O . HIS A 1 158 ? 2.543 -5.551 -11.477 1 96.75 158 HIS A O 1
ATOM 1212 N N . TRP A 1 159 ? 2.977 -3.697 -10.281 1 97.56 159 TRP A N 1
ATOM 1213 C CA . TRP A 1 159 ? 2.393 -4.227 -9.055 1 97.56 159 TRP A CA 1
ATOM 1214 C C . TRP A 1 159 ? 0.879 -4.039 -9.047 1 97.56 159 TRP A C 1
ATOM 1216 O O . TRP A 1 159 ? 0.346 -3.205 -9.781 1 97.56 159 TRP A O 1
ATOM 1226 N N . PRO A 1 160 ? 0.101 -4.762 -8.266 1 98.19 160 PRO A N 1
ATOM 1227 C CA . PRO A 1 160 ? -1.362 -4.727 -8.312 1 98.19 160 PRO A CA 1
ATOM 1228 C C . PRO A 1 160 ? -1.926 -3.328 -8.078 1 98.19 160 PRO A C 1
ATOM 1230 O O . PRO A 1 160 ? -2.838 -2.9 -8.797 1 98.19 160 PRO A O 1
ATOM 1233 N N . THR A 1 161 ? -1.356 -2.529 -7.148 1 97.56 161 THR A N 1
ATOM 1234 C CA . THR A 1 161 ? -1.92 -1.238 -6.77 1 97.56 161 THR A CA 1
ATOM 1235 C C . THR A 1 161 ? -1.643 -0.193 -7.848 1 97.56 161 THR A C 1
ATOM 1237 O O . THR A 1 161 ? -2.209 0.901 -7.82 1 97.56 161 THR A O 1
ATOM 1240 N N . SER A 1 162 ? -0.808 -0.531 -8.844 1 96.25 162 SER A N 1
ATOM 1241 C CA . SER A 1 162 ? -0.577 0.357 -9.977 1 96.25 162 SER A CA 1
ATOM 1242 C C . SER A 1 162 ? -1.392 -0.075 -11.195 1 96.25 162 SER A C 1
ATOM 1244 O O . SER A 1 162 ? -1.358 0.583 -12.234 1 96.25 162 SER A O 1
ATOM 1246 N N . ARG A 1 163 ? -2.107 -1.183 -11.031 1 97.38 163 ARG A N 1
ATOM 1247 C CA . ARG A 1 163 ? -2.846 -1.729 -12.164 1 97.38 163 ARG A CA 1
ATOM 1248 C C . ARG A 1 163 ? -4.332 -1.851 -11.844 1 97.38 163 ARG A C 1
ATOM 1250 O O . ARG A 1 163 ? -4.98 -2.826 -12.234 1 97.38 163 ARG A O 1
ATOM 1257 N N . GLY A 1 164 ? -4.844 -0.932 -11.117 1 97.19 164 GLY A N 1
ATOM 1258 C CA . GLY A 1 164 ? -6.281 -0.756 -10.984 1 97.19 164 GLY A CA 1
ATOM 1259 C C . GLY A 1 164 ? -6.816 -1.229 -9.641 1 97.19 164 GLY A C 1
ATOM 1260 O O . GLY A 1 164 ? -7.953 -0.922 -9.281 1 97.19 164 GLY A O 1
ATOM 1261 N N . PHE A 1 165 ? -5.973 -1.91 -8.805 1 98.5 165 PHE A N 1
ATOM 1262 C CA . PHE A 1 165 ? -6.449 -2.383 -7.512 1 98.5 165 PHE A CA 1
ATOM 1263 C C . PHE A 1 165 ? -6.176 -1.351 -6.422 1 98.5 165 PHE A C 1
ATOM 1265 O O . PHE A 1 165 ? -5.078 -0.799 -6.344 1 98.5 165 PHE A O 1
ATOM 1272 N N . GLU A 1 166 ? -7.188 -1.121 -5.602 1 97.75 166 GLU A N 1
ATOM 1273 C CA . GLU A 1 166 ? -7.09 -0.165 -4.5 1 97.75 166 GLU A CA 1
ATOM 1274 C C . GLU A 1 166 ? -6.363 -0.774 -3.305 1 97.75 166 GLU A C 1
ATOM 1276 O O . GLU A 1 166 ? -5.785 -0.052 -2.49 1 97.75 166 GLU A O 1
ATOM 1281 N N . ARG A 1 167 ? -6.453 -2.133 -3.203 1 97.94 167 ARG A N 1
ATOM 1282 C CA . ARG A 1 167 ? -5.793 -2.885 -2.141 1 97.94 167 ARG A CA 1
ATOM 1283 C C . ARG A 1 167 ? -5.23 -4.199 -2.668 1 97.94 167 ARG A C 1
ATOM 1285 O O . ARG A 1 167 ? -5.801 -4.805 -3.576 1 97.94 167 ARG A O 1
ATOM 1292 N N . PHE A 1 168 ? -4.113 -4.562 -2.016 1 98.69 168 PHE A N 1
ATOM 1293 C CA . PHE A 1 168 ? -3.5 -5.84 -2.357 1 98.69 168 PHE A CA 1
ATOM 1294 C C . PHE A 1 168 ? -3.01 -6.559 -1.104 1 98.69 168 PHE A C 1
ATOM 1296 O O . PHE A 1 168 ? -2.445 -5.93 -0.206 1 98.69 168 PHE A O 1
ATOM 1303 N N . TYR A 1 169 ? -3.221 -7.871 -0.995 1 98.69 169 TYR A N 1
ATOM 1304 C CA . TYR A 1 169 ? -2.641 -8.766 -0.001 1 98.69 169 TYR A CA 1
ATOM 1305 C C . TYR A 1 169 ? -2.377 -10.148 -0.597 1 98.69 169 TYR A C 1
ATOM 1307 O O . TYR A 1 169 ? -3.312 -10.852 -0.988 1 98.69 169 TYR A O 1
ATOM 1315 N N . GLY A 1 170 ? -1.16 -10.469 -0.721 1 98.44 170 GLY A N 1
ATOM 1316 C CA . GLY A 1 170 ? -0.814 -11.75 -1.32 1 98.44 170 GLY A CA 1
ATOM 1317 C C . GLY A 1 170 ? 0.639 -11.836 -1.749 1 98.44 170 GLY A C 1
ATOM 1318 O O . GLY A 1 170 ? 1.53 -11.367 -1.036 1 98.44 170 GLY A O 1
ATOM 1319 N N . PHE A 1 171 ? 0.925 -12.578 -2.84 1 97.31 171 PHE A N 1
ATOM 1320 C CA . PHE A 1 171 ? 2.303 -12.75 -3.283 1 97.31 171 PHE A CA 1
ATOM 1321 C C . PHE A 1 171 ? 2.432 -12.461 -4.773 1 97.31 171 PHE A C 1
ATOM 1323 O O . PHE A 1 171 ? 1.486 -12.664 -5.539 1 97.31 171 PHE A O 1
ATOM 1330 N N . LEU A 1 172 ? 3.551 -11.977 -5.203 1 96.88 172 LEU A N 1
ATOM 1331 C CA . LEU A 1 172 ? 3.775 -11.469 -6.555 1 96.88 172 LEU A CA 1
ATOM 1332 C C . LEU A 1 172 ? 4.191 -12.594 -7.496 1 96.88 172 LEU A C 1
ATOM 1334 O O . LEU A 1 172 ? 3.895 -12.547 -8.688 1 96.88 172 LEU A O 1
ATOM 1338 N N . GLY A 1 173 ? 4.773 -13.625 -6.98 1 94.81 173 GLY A N 1
ATOM 1339 C CA . GLY A 1 173 ? 5.418 -14.641 -7.805 1 94.81 173 GLY A CA 1
ATOM 1340 C C . GLY A 1 173 ? 4.484 -15.766 -8.203 1 94.81 173 GLY A C 1
ATOM 1341 O O . GLY A 1 173 ? 3.264 -15.648 -8.062 1 94.81 173 GLY A O 1
ATOM 1342 N N . GLY A 1 174 ? 5.066 -16.812 -8.828 1 94.62 174 GLY A N 1
ATOM 1343 C CA . GLY A 1 174 ? 4.316 -17.922 -9.398 1 94.62 174 GLY A CA 1
ATOM 1344 C C . GLY A 1 174 ? 3.854 -18.938 -8.367 1 94.62 174 GLY A C 1
ATOM 1345 O O . GLY A 1 174 ? 2.92 -19.703 -8.609 1 94.62 174 GLY A O 1
ATOM 1346 N N . GLU A 1 175 ? 4.547 -18.922 -7.27 1 94.12 175 GLU A N 1
ATOM 1347 C CA . GLU A 1 175 ? 4.203 -19.812 -6.172 1 94.12 175 GLU A CA 1
ATOM 1348 C C . GLU A 1 175 ? 4.719 -19.281 -4.84 1 94.12 175 GLU A C 1
ATOM 1350 O O . GLU A 1 175 ? 5.516 -18.344 -4.805 1 94.12 175 GLU A O 1
ATOM 1355 N N . THR A 1 176 ? 4.16 -19.844 -3.785 1 95.38 176 THR A N 1
ATOM 1356 C CA . THR A 1 176 ? 4.66 -19.562 -2.447 1 95.38 176 THR A CA 1
ATOM 1357 C C . THR A 1 176 ? 4.359 -20.703 -1.491 1 95.38 176 THR A C 1
ATOM 1359 O O . THR A 1 176 ? 3.545 -21.578 -1.801 1 95.38 176 THR A O 1
ATOM 1362 N N . ASP A 1 177 ? 5.145 -20.75 -0.421 1 95.62 177 ASP A N 1
ATOM 1363 C CA . ASP A 1 177 ? 4.863 -21.672 0.671 1 95.62 177 ASP A CA 1
ATOM 1364 C C . ASP A 1 177 ? 3.529 -21.344 1.34 1 95.62 177 ASP A C 1
ATOM 1366 O O . ASP A 1 177 ? 3.23 -20.172 1.597 1 95.62 177 ASP A O 1
ATOM 1370 N N . GLN A 1 178 ? 2.707 -22.391 1.577 1 97.62 178 GLN A N 1
ATOM 1371 C CA . GLN A 1 178 ? 1.389 -22.125 2.146 1 97.62 178 GLN A CA 1
ATOM 1372 C C . GLN A 1 178 ? 1.471 -21.938 3.656 1 97.62 178 GLN A C 1
ATOM 1374 O O . GLN A 1 178 ? 0.544 -21.406 4.27 1 97.62 178 GLN A O 1
ATOM 1379 N N . TRP A 1 179 ? 2.562 -22.438 4.281 1 96.88 179 TRP A N 1
ATOM 1380 C CA . TRP A 1 179 ? 2.797 -22.297 5.715 1 96.88 179 TRP A CA 1
ATOM 1381 C C . TRP A 1 179 ? 3.615 -21.047 6.008 1 96.88 179 TRP A C 1
ATOM 1383 O O . TRP A 1 179 ? 3.41 -20.375 7.031 1 96.88 179 TRP A O 1
ATOM 1393 N N . TYR A 1 180 ? 4.578 -20.734 5.129 1 95.19 180 TYR A N 1
ATOM 1394 C CA . TYR A 1 180 ? 5.484 -19.594 5.23 1 95.19 180 TYR A CA 1
ATOM 1395 C C . TYR A 1 180 ? 5.488 -18.781 3.941 1 95.19 180 TYR A C 1
ATOM 1397 O O . TYR A 1 180 ? 6.52 -18.656 3.279 1 95.19 180 TYR A O 1
ATOM 1405 N N . PRO A 1 181 ? 4.383 -18.125 3.631 1 96.38 181 PRO A N 1
ATOM 1406 C CA . PRO A 1 181 ? 4.277 -17.422 2.352 1 96.38 181 PRO A CA 1
ATOM 1407 C C . PRO A 1 181 ? 5.113 -16.141 2.314 1 96.38 181 PRO A C 1
ATOM 1409 O O . PRO A 1 181 ? 5.316 -15.5 3.35 1 96.38 181 PRO A O 1
ATOM 1412 N N . ASP A 1 182 ? 5.59 -15.805 1.148 1 94.69 182 ASP A N 1
ATOM 1413 C CA . ASP A 1 182 ? 6.133 -14.484 0.871 1 94.69 182 ASP A CA 1
ATOM 1414 C C . ASP A 1 182 ? 5.016 -13.469 0.623 1 94.69 182 ASP A C 1
ATOM 1416 O O . ASP A 1 182 ? 4.559 -13.305 -0.511 1 94.69 182 ASP A O 1
ATOM 1420 N N . LEU A 1 183 ? 4.684 -12.711 1.645 1 96.81 183 LEU A N 1
ATOM 1421 C CA . LEU A 1 183 ? 3.494 -11.867 1.546 1 96.81 183 LEU A CA 1
ATOM 1422 C C . LEU A 1 183 ? 3.875 -10.414 1.294 1 96.81 183 LEU A C 1
ATOM 1424 O O . LEU A 1 183 ? 4.863 -9.922 1.844 1 96.81 183 LEU A O 1
ATOM 1428 N N . VAL A 1 184 ? 3.125 -9.797 0.454 1 97.62 184 VAL A N 1
ATOM 1429 C CA . VAL A 1 184 ? 3.143 -8.359 0.222 1 97.62 184 VAL A CA 1
ATOM 1430 C C . VAL A 1 184 ? 1.784 -7.758 0.581 1 97.62 184 VAL A C 1
ATOM 1432 O O . VAL A 1 184 ? 0.742 -8.32 0.23 1 97.62 184 VAL A O 1
ATOM 1435 N N . TYR A 1 185 ? 1.699 -6.781 1.355 1 98.12 185 TYR A N 1
ATOM 1436 C CA . TYR A 1 185 ? 0.517 -5.973 1.627 1 98.12 185 TYR A CA 1
ATOM 1437 C C . TYR A 1 185 ? 0.632 -4.602 0.969 1 98.12 185 TYR A C 1
ATOM 1439 O O . TYR A 1 185 ? 1.45 -3.777 1.379 1 98.12 185 TYR A O 1
ATOM 1447 N N . ASP A 1 186 ? -0.197 -4.414 -0.073 1 98.12 186 ASP A N 1
ATOM 1448 C CA . ASP A 1 186 ? -0.117 -3.262 -0.966 1 98.12 186 ASP A CA 1
ATOM 1449 C C . ASP A 1 186 ? 1.263 -3.164 -1.613 1 98.12 186 ASP A C 1
ATOM 1451 O O . ASP A 1 186 ? 1.619 -3.99 -2.455 1 98.12 186 ASP A O 1
ATOM 1455 N N . ASN A 1 187 ? 2.229 -2.27 -1.104 1 97.81 187 ASN A N 1
ATOM 1456 C CA . ASN A 1 187 ? 3.488 -2.057 -1.811 1 97.81 187 ASN A CA 1
ATOM 1457 C C . ASN A 1 187 ? 4.688 -2.434 -0.943 1 97.81 187 ASN A C 1
ATOM 1459 O O . ASN A 1 187 ? 5.809 -1.986 -1.198 1 97.81 187 ASN A O 1
ATOM 1463 N N . HIS A 1 188 ? 4.488 -3.324 0.133 1 96.5 188 HIS A N 1
ATOM 1464 C CA . HIS A 1 188 ? 5.629 -3.717 0.952 1 96.5 188 HIS A CA 1
ATOM 1465 C C . HIS A 1 188 ? 5.453 -5.129 1.499 1 96.5 188 HIS A C 1
ATOM 1467 O O . HIS A 1 188 ? 4.328 -5.594 1.683 1 96.5 188 HIS A O 1
ATOM 1473 N N . PRO A 1 189 ? 6.555 -5.812 1.773 1 95.25 189 PRO A N 1
ATOM 1474 C CA . PRO A 1 189 ? 6.461 -7.16 2.334 1 95.25 189 PRO A CA 1
ATOM 1475 C C . PRO A 1 189 ? 6.004 -7.164 3.791 1 95.25 189 PRO A C 1
ATOM 1477 O O . PRO A 1 189 ? 6.332 -6.246 4.547 1 95.25 189 PRO A O 1
ATOM 1480 N N . VAL A 1 190 ? 5.258 -8.172 4.172 1 95.56 190 VAL A N 1
ATOM 1481 C CA . VAL A 1 190 ? 4.836 -8.352 5.555 1 95.56 190 VAL A CA 1
ATOM 1482 C C . VAL A 1 190 ? 5.02 -9.812 5.969 1 95.56 190 VAL A C 1
ATOM 1484 O O . VAL A 1 190 ? 5.039 -10.703 5.121 1 95.56 190 VAL A O 1
ATOM 1487 N N . SER A 1 191 ? 5.168 -10.055 7.254 1 93.44 191 SER A N 1
ATOM 1488 C CA . SER A 1 191 ? 5.152 -11.414 7.793 1 93.44 191 SER A CA 1
ATOM 1489 C C . SER A 1 191 ? 3.732 -11.953 7.898 1 93.44 191 SER A C 1
ATOM 1491 O O . SER A 1 191 ? 2.787 -11.188 8.117 1 93.44 191 SER A O 1
ATOM 1493 N N . PRO A 1 192 ? 3.602 -13.281 7.684 1 95.38 192 PRO A N 1
ATOM 1494 C CA . PRO A 1 192 ? 2.277 -13.844 7.961 1 95.38 192 PRO A CA 1
ATOM 1495 C C . PRO A 1 192 ? 1.805 -13.562 9.391 1 95.38 192 PRO A C 1
ATOM 1497 O O . PRO A 1 192 ? 2.625 -13.43 10.297 1 95.38 192 PRO A O 1
ATOM 1500 N N . PRO A 1 193 ? 0.527 -13.523 9.648 1 95 193 PRO A N 1
ATOM 1501 C CA . PRO A 1 193 ? -0.009 -13.164 10.961 1 95 193 PRO A CA 1
ATOM 1502 C C . PRO A 1 193 ? 0.089 -14.312 11.969 1 95 193 PRO A C 1
ATOM 1504 O O . PRO A 1 193 ? -0.232 -14.141 13.148 1 95 193 PRO A O 1
ATOM 1507 N N . GLY A 1 194 ? 0.53 -15.438 11.57 1 94.12 194 GLY A N 1
ATOM 1508 C CA . GLY A 1 194 ? 0.66 -16.594 12.453 1 94.12 194 GLY A CA 1
ATOM 1509 C C . GLY A 1 194 ? 1.69 -17.594 11.969 1 94.12 194 GLY A C 1
ATOM 1510 O O . GLY A 1 194 ? 2.342 -17.391 10.945 1 94.12 194 GLY A O 1
ATOM 1511 N N . THR A 1 195 ? 1.846 -18.641 12.719 1 93.69 195 THR A N 1
ATOM 1512 C CA . THR A 1 195 ? 2.762 -19.734 12.406 1 93.69 195 THR A CA 1
ATOM 1513 C C . THR A 1 195 ? 1.993 -21.016 12.125 1 93.69 195 THR A C 1
ATOM 1515 O O . THR A 1 195 ? 0.831 -21.156 12.516 1 93.69 195 THR A O 1
ATOM 1518 N N . PRO A 1 196 ? 2.562 -21.906 11.414 1 94.31 196 PRO A N 1
ATOM 1519 C CA . PRO A 1 196 ? 1.898 -23.188 11.188 1 94.31 196 PRO A CA 1
ATOM 1520 C C . PRO A 1 196 ? 1.443 -23.859 12.484 1 94.31 196 PRO A C 1
ATOM 1522 O O . PRO A 1 196 ? 0.356 -24.438 12.531 1 94.31 196 PRO A O 1
ATOM 1525 N N . GLU A 1 197 ? 2.264 -23.75 13.57 1 92.75 197 GLU A N 1
ATOM 1526 C CA . GLU A 1 197 ? 1.927 -24.344 14.859 1 92.75 197 GLU A CA 1
ATOM 1527 C C . GLU A 1 197 ? 0.682 -23.688 15.461 1 92.75 197 GLU A C 1
ATOM 1529 O O . GLU A 1 197 ? -0.098 -24.344 16.156 1 92.75 197 GLU A O 1
ATOM 1534 N N . GLY A 1 198 ? 0.572 -22.469 15.141 1 94.5 198 GLY A N 1
ATOM 1535 C CA . GLY A 1 198 ? -0.596 -21.75 15.617 1 94.5 198 GLY A CA 1
ATOM 1536 C C . GLY A 1 198 ? -1.811 -21.922 14.727 1 94.5 198 GLY A C 1
ATOM 1537 O O . GLY A 1 198 ? -2.838 -21.281 14.938 1 94.5 198 GLY A O 1
ATOM 1538 N N . GLY A 1 199 ? -1.711 -22.688 13.711 1 96.69 199 GLY A N 1
ATOM 1539 C CA . GLY A 1 199 ? -2.846 -22.984 12.852 1 96.69 199 GLY A CA 1
ATOM 1540 C C . GLY A 1 199 ? -2.875 -22.141 11.594 1 96.69 199 GLY A C 1
ATOM 1541 O O . GLY A 1 199 ? -3.883 -22.094 10.883 1 96.69 199 GLY A O 1
ATOM 1542 N N . TYR A 1 200 ? -1.81 -21.531 11.273 1 97.56 200 TYR A N 1
ATOM 1543 C CA . TYR A 1 200 ? -1.782 -20.672 10.094 1 97.56 200 TYR A CA 1
ATOM 1544 C C . TYR A 1 200 ? -1.774 -21.5 8.812 1 97.56 200 TYR A C 1
ATOM 1546 O O . TYR A 1 200 ? -1.097 -22.516 8.734 1 97.56 200 TYR A O 1
ATOM 1554 N N . HIS A 1 201 ? -2.49 -21.047 7.871 1 98.56 201 HIS A N 1
ATOM 1555 C CA . HIS A 1 201 ? -2.453 -21.469 6.48 1 98.56 201 HIS A CA 1
ATOM 1556 C C . HIS A 1 201 ? -2.883 -20.344 5.543 1 98.56 201 HIS A C 1
ATOM 1558 O O . HIS A 1 201 ? -3.824 -19.609 5.84 1 98.56 201 HIS A O 1
ATOM 1564 N N . LEU A 1 202 ? -2.201 -20.188 4.445 1 98.5 202 LEU A N 1
ATOM 1565 C CA . LEU A 1 202 ? -2.408 -19.078 3.537 1 98.5 202 LEU A CA 1
ATOM 1566 C C . LEU A 1 202 ? -3.85 -19.031 3.039 1 98.5 202 LEU A C 1
ATOM 1568 O O . LEU A 1 202 ? -4.438 -17.953 2.91 1 98.5 202 LEU A O 1
ATOM 1572 N N . SER A 1 203 ? -4.508 -20.203 2.732 1 98.81 203 SER A N 1
ATOM 1573 C CA . SER A 1 203 ? -5.875 -20.234 2.225 1 98.81 203 SER A CA 1
ATOM 1574 C C . SER A 1 203 ? -6.844 -19.578 3.209 1 98.81 203 SER A C 1
ATOM 1576 O O . SER A 1 203 ? -7.762 -18.859 2.805 1 98.81 203 SER A O 1
ATOM 1578 N N . LYS A 1 204 ? -6.652 -19.891 4.465 1 98.62 204 LYS A N 1
ATOM 1579 C CA . LYS A 1 204 ? -7.477 -19.266 5.488 1 98.62 204 LYS A CA 1
ATOM 1580 C C . LYS A 1 204 ? -7.23 -17.75 5.535 1 98.62 204 LYS A C 1
ATOM 1582 O O . LYS A 1 204 ? -8.172 -16.969 5.656 1 98.62 204 LYS A O 1
ATOM 1587 N N . ASP A 1 205 ? -6.008 -17.406 5.512 1 98.5 205 ASP A N 1
ATOM 1588 C CA . ASP A 1 205 ? -5.598 -16 5.559 1 98.5 205 ASP A CA 1
ATOM 1589 C C . ASP A 1 205 ? -6.195 -15.219 4.398 1 98.5 205 ASP A C 1
ATOM 1591 O O . ASP A 1 205 ? -6.684 -14.102 4.582 1 98.5 205 ASP A O 1
ATOM 1595 N N . ILE A 1 206 ? -6.219 -15.758 3.209 1 98.75 206 ILE A N 1
ATOM 1596 C CA . ILE A 1 206 ? -6.773 -15.141 2.012 1 98.75 206 ILE A CA 1
ATOM 1597 C C . ILE A 1 206 ? -8.273 -14.93 2.188 1 98.75 206 ILE A C 1
ATOM 1599 O O . ILE A 1 206 ? -8.805 -13.875 1.846 1 98.75 206 ILE A O 1
ATOM 1603 N N . ALA A 1 207 ? -8.945 -15.906 2.684 1 98.75 207 ALA A N 1
ATOM 1604 C CA . ALA A 1 207 ? -10.383 -15.766 2.93 1 98.75 207 ALA A CA 1
ATOM 1605 C C . ALA A 1 207 ? -10.656 -14.656 3.947 1 98.75 207 ALA A C 1
ATOM 1607 O O . ALA A 1 207 ? -11.539 -13.82 3.744 1 98.75 207 ALA A O 1
ATOM 1608 N N . ASP A 1 208 ? -9.836 -14.68 5.039 1 97.44 208 ASP A N 1
ATOM 1609 C CA . ASP A 1 208 ? -9.992 -13.656 6.07 1 97.44 208 ASP A CA 1
ATOM 1610 C C . ASP A 1 208 ? -9.805 -12.258 5.488 1 97.44 208 ASP A C 1
ATOM 1612 O O . ASP A 1 208 ? -10.609 -11.359 5.754 1 97.44 208 ASP A O 1
ATOM 1616 N N . LYS A 1 209 ? -8.812 -12.086 4.699 1 98.06 209 LYS A N 1
ATOM 1617 C CA . LYS A 1 209 ? -8.5 -10.773 4.133 1 98.06 209 LYS A CA 1
ATOM 1618 C C . LYS A 1 209 ? -9.555 -10.359 3.107 1 98.06 209 LYS A C 1
ATOM 1620 O O . LYS A 1 209 ? -9.875 -9.172 2.982 1 98.06 209 LYS A O 1
ATOM 1625 N N . THR A 1 210 ? -10.07 -11.297 2.32 1 98.75 210 THR A N 1
ATOM 1626 C CA . THR A 1 210 ? -11.141 -11 1.374 1 98.75 210 THR A CA 1
ATOM 1627 C C . THR A 1 210 ? -12.352 -10.422 2.096 1 98.75 210 THR A C 1
ATOM 1629 O O . THR A 1 210 ? -12.875 -9.375 1.713 1 98.75 210 THR A O 1
ATOM 1632 N N . ILE A 1 211 ? -12.789 -11.094 3.125 1 97.81 211 ILE A N 1
ATOM 1633 C CA . ILE A 1 211 ? -13.945 -10.664 3.904 1 97.81 211 ILE A CA 1
ATOM 1634 C C . ILE A 1 211 ? -13.656 -9.305 4.539 1 97.81 211 ILE A C 1
ATOM 1636 O O . ILE A 1 211 ? -14.5 -8.398 4.48 1 97.81 211 ILE A O 1
ATOM 1640 N N . GLU A 1 212 ? -12.461 -9.18 5.074 1 96.62 212 GLU A N 1
ATOM 1641 C CA . GLU A 1 212 ? -12.07 -7.93 5.719 1 96.62 212 GLU A CA 1
ATOM 1642 C C . GLU A 1 212 ? -12.141 -6.758 4.746 1 96.62 212 GLU A C 1
ATOM 1644 O O . GLU A 1 212 ? -12.703 -5.707 5.07 1 96.62 212 GLU A O 1
ATOM 1649 N N . PHE A 1 213 ? -11.578 -6.883 3.539 1 98 213 PHE A N 1
ATOM 1650 C CA . PHE A 1 213 ? -11.555 -5.801 2.562 1 98 213 PHE A CA 1
ATOM 1651 C C . PHE A 1 213 ? -12.969 -5.379 2.182 1 98 213 PHE A C 1
ATOM 1653 O O . PHE A 1 213 ? -13.266 -4.184 2.117 1 98 213 PHE A O 1
ATOM 1660 N N . ILE A 1 214 ? -13.797 -6.336 1.933 1 97.88 214 ILE A N 1
ATOM 1661 C CA . ILE A 1 214 ? -15.172 -6.039 1.538 1 97.88 214 ILE A CA 1
ATOM 1662 C C . ILE A 1 214 ? -15.898 -5.359 2.693 1 97.88 214 ILE A C 1
ATOM 1664 O O . ILE A 1 214 ? -16.562 -4.34 2.5 1 97.88 214 ILE A O 1
ATOM 1668 N N . ARG A 1 215 ? -15.727 -5.871 3.885 1 95.44 215 ARG A N 1
ATOM 1669 C CA . ARG A 1 215 ? -16.406 -5.34 5.062 1 95.44 215 ARG A CA 1
ATOM 1670 C C . ARG A 1 215 ? -15.938 -3.92 5.367 1 95.44 215 ARG A C 1
ATOM 1672 O O . ARG A 1 215 ? -16.75 -3.066 5.746 1 95.44 215 ARG A O 1
ATOM 1679 N N . ASP A 1 216 ? -14.711 -3.691 5.246 1 95.81 216 ASP A N 1
ATOM 1680 C CA . ASP A 1 216 ? -14.141 -2.365 5.465 1 95.81 216 ASP A CA 1
ATOM 1681 C C . ASP A 1 216 ? -14.859 -1.312 4.629 1 95.81 216 ASP A C 1
ATOM 1683 O O . ASP A 1 216 ? -15.062 -0.183 5.082 1 95.81 216 ASP A O 1
ATOM 1687 N N . ALA A 1 217 ? -15.156 -1.683 3.424 1 95.38 217 ALA A N 1
ATOM 1688 C CA . ALA A 1 217 ? -15.789 -0.74 2.506 1 95.38 217 ALA A CA 1
ATOM 1689 C C . ALA A 1 217 ? -17.297 -0.665 2.75 1 95.38 217 ALA A C 1
ATOM 1691 O O . ALA A 1 217 ? -17.875 0.421 2.73 1 95.38 217 ALA A O 1
ATOM 1692 N N . LYS A 1 218 ? -17.906 -1.758 3.016 1 93.69 218 LYS A N 1
ATOM 1693 C CA . LYS A 1 218 ? -19.359 -1.838 3.1 1 93.69 218 LYS A CA 1
ATOM 1694 C C . LYS A 1 218 ? -19.875 -1.142 4.355 1 93.69 218 LYS A C 1
ATOM 1696 O O . LYS A 1 218 ? -21 -0.622 4.367 1 93.69 218 LYS A O 1
ATOM 1701 N N . VAL A 1 219 ? -19.062 -1.08 5.371 1 92.12 219 VAL A N 1
ATOM 1702 C CA . VAL A 1 219 ? -19.453 -0.404 6.602 1 92.12 219 VAL A CA 1
ATOM 1703 C C . VAL A 1 219 ? -19.641 1.09 6.336 1 92.12 219 VAL A C 1
ATOM 1705 O O . VAL A 1 219 ? -20.453 1.75 6.988 1 92.12 219 VAL A O 1
ATOM 1708 N N . ILE A 1 220 ? -18.984 1.564 5.34 1 93.56 220 ILE A N 1
ATOM 1709 C CA . ILE A 1 220 ? -18.984 2.986 5.02 1 93.56 220 ILE A CA 1
ATOM 1710 C C . ILE A 1 220 ? -19.969 3.252 3.873 1 93.56 220 ILE A C 1
ATOM 1712 O O . ILE A 1 220 ? -20.75 4.199 3.928 1 93.56 220 ILE A O 1
ATOM 1716 N N . ALA A 1 221 ? -19.906 2.4 2.873 1 93.81 221 ALA A N 1
ATOM 1717 C CA . ALA A 1 221 ? -20.703 2.543 1.66 1 93.81 221 ALA A CA 1
ATOM 1718 C C . ALA A 1 221 ? -21.391 1.226 1.292 1 93.81 221 ALA A C 1
ATOM 1720 O O . ALA A 1 221 ? -20.953 0.539 0.362 1 93.81 221 ALA A O 1
ATOM 1721 N N . PRO A 1 222 ? -22.469 0.935 1.931 1 91.62 222 PRO A N 1
ATOM 1722 C CA . PRO A 1 222 ? -23.094 -0.378 1.77 1 91.62 222 PRO A CA 1
ATOM 1723 C C . PRO A 1 222 ? -23.562 -0.64 0.337 1 91.62 222 PRO A C 1
ATOM 1725 O O . PRO A 1 222 ? -23.625 -1.795 -0.094 1 91.62 222 PRO A O 1
ATOM 1728 N N . ASP A 1 223 ? -23.844 0.443 -0.43 1 93.06 223 ASP A N 1
ATOM 1729 C CA . ASP A 1 223 ? -24.422 0.243 -1.759 1 93.06 223 ASP A CA 1
ATOM 1730 C C . ASP A 1 223 ? -23.328 0.259 -2.83 1 93.06 223 ASP A C 1
ATOM 1732 O O . ASP A 1 223 ? -23.609 -0.022 -4 1 93.06 223 ASP A O 1
ATOM 1736 N N . LYS A 1 224 ? -22.109 0.654 -2.539 1 95.5 224 LYS A N 1
ATOM 1737 C CA . LYS A 1 224 ? -21.016 0.694 -3.508 1 95.5 224 LYS A CA 1
ATOM 1738 C C . LYS A 1 224 ? -20.578 -0.714 -3.904 1 95.5 224 LYS A C 1
ATOM 1740 O O . LYS A 1 224 ? -20.297 -1.546 -3.043 1 95.5 224 LYS A O 1
ATOM 1745 N N . PRO A 1 225 ? -20.562 -1.015 -5.203 1 98.25 225 PRO A N 1
ATOM 1746 C CA . PRO A 1 225 ?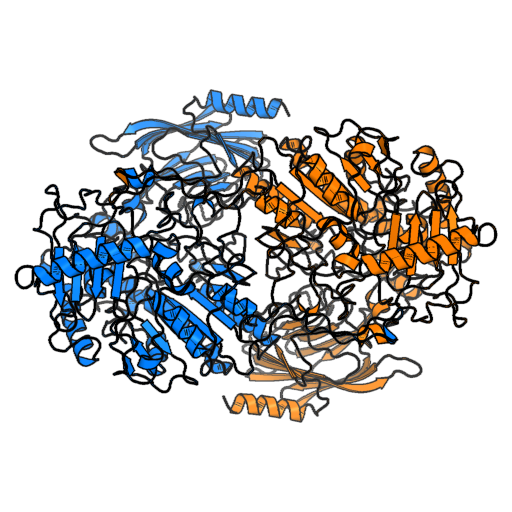 -20.141 -2.354 -5.621 1 98.25 225 PRO A CA 1
ATOM 1747 C C . PRO A 1 225 ? -18.625 -2.541 -5.555 1 98.25 225 PRO A C 1
ATOM 1749 O O . PRO A 1 225 ? -17.875 -1.561 -5.48 1 98.25 225 PRO A O 1
ATOM 1752 N N . TRP A 1 226 ? -18.219 -3.762 -5.512 1 98.75 226 TRP A N 1
ATOM 1753 C CA . TRP A 1 226 ? -16.797 -4.09 -5.438 1 98.75 226 TRP A CA 1
ATOM 1754 C C . TRP A 1 226 ? -16.438 -5.176 -6.445 1 98.75 226 TRP A C 1
ATOM 1756 O O . TRP A 1 226 ? -17.297 -5.941 -6.879 1 98.75 226 TRP A O 1
ATOM 1766 N N . PHE A 1 227 ? -15.211 -5.176 -6.965 1 98.81 227 PHE A N 1
ATOM 1767 C CA . PHE A 1 227 ? -14.539 -6.262 -7.668 1 98.81 227 PHE A CA 1
ATOM 1768 C C . PHE A 1 227 ? -13.43 -6.859 -6.809 1 98.81 227 PHE A C 1
ATOM 1770 O O . PHE A 1 227 ? -12.484 -6.164 -6.43 1 98.81 227 PHE A O 1
ATOM 1777 N N . SER A 1 228 ? -13.547 -8.141 -6.465 1 98.94 228 SER A N 1
ATOM 1778 C CA . SER A 1 228 ? -12.5 -8.852 -5.742 1 98.94 228 SER A CA 1
ATOM 1779 C C . SER A 1 228 ? -11.906 -9.977 -6.586 1 98.94 228 SER A C 1
ATOM 1781 O O . SER A 1 228 ? -12.609 -10.906 -6.973 1 98.94 228 SER A O 1
ATOM 1783 N N . TYR A 1 229 ? -10.641 -9.789 -6.926 1 98.88 229 TYR A N 1
ATOM 1784 C CA . TYR A 1 229 ? -9.82 -10.812 -7.582 1 98.88 229 TYR A CA 1
ATOM 1785 C C . TYR A 1 229 ? -9.148 -11.711 -6.555 1 98.88 229 TYR A C 1
ATOM 1787 O O . TYR A 1 229 ? -8.07 -11.391 -6.051 1 98.88 229 TYR A O 1
ATOM 1795 N N . VAL A 1 230 ? -9.758 -12.891 -6.223 1 98.88 230 VAL A N 1
ATOM 1796 C CA . VAL A 1 230 ? -9.32 -13.773 -5.148 1 98.88 230 VAL A CA 1
ATOM 1797 C C . VAL A 1 230 ? -8.633 -15.008 -5.742 1 98.88 230 VAL A C 1
ATOM 1799 O O . VAL A 1 230 ? -9.273 -15.82 -6.41 1 98.88 230 VAL A O 1
ATOM 1802 N N . CYS A 1 231 ? -7.32 -15.109 -5.473 1 98.56 231 CYS A N 1
ATOM 1803 C CA . CYS A 1 231 ? -6.469 -16.141 -6.059 1 98.56 231 CYS A CA 1
ATOM 1804 C C . CYS A 1 231 ? -5.676 -16.875 -4.98 1 98.56 231 CYS A C 1
ATOM 1806 O O . CYS A 1 231 ? -4.5 -16.562 -4.754 1 98.56 231 CYS A O 1
ATOM 1808 N N . PRO A 1 232 ? -6.188 -17.891 -4.391 1 96.44 232 PRO A N 1
ATOM 1809 C CA . PRO A 1 232 ? -5.52 -18.562 -3.273 1 96.44 232 PRO A CA 1
ATOM 1810 C C . PRO A 1 232 ? -4.195 -19.203 -3.678 1 96.44 232 PRO A C 1
ATOM 1812 O O . PRO A 1 232 ? -3.346 -19.469 -2.822 1 96.44 232 PRO A O 1
ATOM 1815 N N . GLY A 1 233 ? -4.008 -19.5 -4.891 1 90.94 233 GLY A N 1
ATOM 1816 C CA . GLY A 1 233 ? -2.846 -20.266 -5.324 1 90.94 233 GLY A CA 1
ATOM 1817 C C . GLY A 1 233 ? -2.988 -21.75 -5.086 1 90.94 233 GLY A C 1
ATOM 1818 O O . GLY A 1 233 ? -2.064 -22.531 -5.363 1 90.94 233 GLY A O 1
ATOM 1819 N N . ALA A 1 234 ? -4.086 -22.203 -4.637 1 96.31 234 ALA A N 1
ATOM 1820 C CA . ALA A 1 234 ? -4.32 -23.609 -4.27 1 96.31 234 ALA A CA 1
ATOM 1821 C C . ALA A 1 234 ? -4.383 -24.5 -5.508 1 96.31 234 ALA A C 1
ATOM 1823 O O . ALA A 1 234 ? -4.996 -24.125 -6.516 1 96.31 234 ALA A O 1
ATOM 1824 N N . GLY A 1 235 ? -3.811 -25.594 -5.484 1 97.25 235 GLY A N 1
ATOM 1825 C CA . GLY A 1 235 ? -3.588 -26.547 -6.559 1 97.25 235 GLY A CA 1
ATOM 1826 C C . GLY A 1 235 ? -2.164 -26.531 -7.086 1 97.25 235 GLY A C 1
ATOM 1827 O O . GLY A 1 235 ? -1.7 -27.516 -7.664 1 97.25 235 GLY A O 1
ATOM 1828 N N . HIS A 1 236 ? -1.59 -25.375 -6.926 1 97.12 236 HIS A N 1
ATOM 1829 C CA . HIS A 1 236 ? -0.182 -25.25 -7.289 1 97.12 236 HIS A CA 1
ATOM 1830 C C . HIS A 1 236 ? 0.718 -25.812 -6.191 1 97.12 236 HIS A C 1
ATOM 1832 O O . HIS A 1 236 ? 0.411 -25.688 -5.004 1 97.12 236 HIS A O 1
ATOM 1838 N N . ALA A 1 237 ? 1.906 -26.453 -6.562 1 94.94 237 ALA A N 1
ATOM 1839 C CA . ALA A 1 237 ? 2.902 -26.875 -5.582 1 94.94 237 ALA A CA 1
ATOM 1840 C C . ALA A 1 237 ? 3.502 -25.672 -4.855 1 94.94 237 ALA A C 1
ATOM 1842 O O . ALA A 1 237 ? 3.613 -24.578 -5.43 1 94.94 237 ALA A O 1
ATOM 1843 N N . PRO A 1 238 ? 3.859 -25.766 -3.654 1 95.81 238 PRO A N 1
ATOM 1844 C CA . PRO A 1 238 ? 3.779 -27 -2.861 1 95.81 238 PRO A CA 1
ATOM 1845 C C . PRO A 1 238 ? 2.357 -27.297 -2.391 1 95.81 238 PRO A C 1
ATOM 1847 O O . PRO A 1 238 ? 1.61 -26.391 -2.037 1 95.81 238 PRO A O 1
ATOM 1850 N N . HIS A 1 239 ? 2.062 -28.609 -2.447 1 98.25 239 HIS A N 1
ATOM 1851 C CA . HIS A 1 239 ? 0.778 -29.047 -1.912 1 98.25 239 HIS A CA 1
ATOM 1852 C C . HIS A 1 239 ? 0.819 -29.141 -0.391 1 98.25 239 HIS A C 1
ATOM 1854 O O . HIS A 1 239 ? 1.317 -30.125 0.158 1 98.25 239 HIS A O 1
ATOM 1860 N N . HIS A 1 240 ? 0.227 -28.109 0.288 1 97.94 240 HIS A N 1
ATOM 1861 C CA . HIS A 1 240 ? 0.279 -27.984 1.74 1 97.94 240 HIS A CA 1
ATOM 1862 C C . HIS A 1 240 ? -1.123 -27.969 2.342 1 97.94 240 HIS A C 1
ATOM 1864 O O . HIS A 1 240 ? -1.976 -27.188 1.911 1 97.94 240 HIS A O 1
ATOM 1870 N N . VAL A 1 241 ? -1.299 -28.828 3.33 1 98.56 241 VAL A N 1
ATOM 1871 C CA . VAL A 1 241 ? -2.578 -28.828 4.031 1 98.56 241 VAL A CA 1
ATOM 1872 C C . VAL A 1 241 ? -2.42 -29.516 5.387 1 98.56 241 VAL A C 1
ATOM 1874 O O . VAL A 1 241 ? -1.479 -30.297 5.59 1 98.56 241 VAL A O 1
ATOM 1877 N N . PHE A 1 242 ? -3.301 -29.266 6.289 1 98.25 242 PHE A N 1
ATOM 1878 C CA . PHE A 1 242 ? -3.346 -29.969 7.566 1 98.25 242 PHE A CA 1
ATOM 1879 C C . PHE A 1 242 ? -3.584 -31.453 7.359 1 98.25 242 PHE A C 1
ATOM 1881 O O . PHE A 1 242 ? -4.371 -31.844 6.496 1 98.25 242 PHE A O 1
ATOM 1888 N N . LYS A 1 243 ? -2.967 -32.281 8.172 1 97.88 243 LYS A N 1
ATOM 1889 C CA . LYS A 1 243 ? -2.982 -33.719 8.039 1 97.88 243 LYS A CA 1
ATOM 1890 C C . LYS A 1 243 ? -4.41 -34.25 8.031 1 97.88 243 LYS A C 1
ATOM 1892 O O . LYS A 1 243 ? -4.73 -35.188 7.285 1 97.88 243 LYS A O 1
ATOM 1897 N N . GLU A 1 244 ? -5.273 -33.656 8.812 1 98.12 244 GLU A N 1
ATOM 1898 C CA . GLU A 1 244 ? -6.637 -34.156 8.969 1 98.12 244 GLU A CA 1
ATOM 1899 C C . GLU A 1 244 ? -7.422 -34.031 7.664 1 98.12 244 GLU A C 1
ATOM 1901 O O . GLU A 1 244 ? -8.312 -34.812 7.387 1 98.12 244 GLU A O 1
ATOM 1906 N N . TRP A 1 245 ? -7.137 -33.062 6.879 1 98.69 245 TRP A N 1
ATOM 1907 C CA . TRP A 1 245 ? -7.828 -32.875 5.609 1 98.69 245 TRP A CA 1
ATOM 1908 C C . TRP A 1 245 ? -7.348 -33.906 4.574 1 98.69 245 TRP A C 1
ATOM 1910 O O . TRP A 1 245 ? -8.133 -34.375 3.766 1 98.69 245 TRP A O 1
ATOM 1920 N N . ALA A 1 246 ? -6.062 -34.188 4.539 1 98.62 246 ALA A N 1
ATOM 1921 C CA . ALA A 1 246 ? -5.543 -35.25 3.678 1 98.62 246 ALA A CA 1
ATOM 1922 C C . ALA A 1 246 ? -6.113 -36.594 4.074 1 98.62 246 ALA A C 1
ATOM 1924 O O . ALA A 1 246 ? -6.457 -37.406 3.213 1 98.62 246 ALA A O 1
ATOM 1925 N N . ASP A 1 247 ? -6.238 -36.812 5.395 1 98.56 247 ASP A N 1
ATOM 1926 C CA . ASP A 1 247 ? -6.691 -38.094 5.93 1 98.56 247 ASP A CA 1
ATOM 1927 C C . ASP A 1 247 ? -8.141 -38.375 5.527 1 98.56 247 ASP A C 1
ATOM 1929 O O . ASP A 1 247 ? -8.562 -39.531 5.48 1 98.56 247 ASP A O 1
ATOM 1933 N N . ARG A 1 248 ? -8.883 -37.406 5.246 1 98.31 248 ARG A N 1
ATOM 1934 C CA . ARG A 1 248 ? -10.25 -37.562 4.781 1 98.31 248 ARG A CA 1
ATOM 1935 C C . ARG A 1 248 ? -10.289 -38.344 3.475 1 98.31 248 ARG A C 1
ATOM 1937 O O . ARG A 1 248 ? -11.32 -38.938 3.119 1 98.31 248 ARG A O 1
ATOM 1944 N N . TYR A 1 249 ? -9.242 -38.438 2.791 1 98.69 249 TYR A N 1
ATOM 1945 C CA . TYR A 1 249 ? -9.203 -39.062 1.484 1 98.69 249 TYR A CA 1
ATOM 1946 C C . TYR A 1 249 ? -8.438 -40.375 1.543 1 98.69 249 TYR A C 1
ATOM 1948 O O . TYR A 1 249 ? -8.086 -40.969 0.507 1 98.69 249 TYR A O 1
ATOM 1956 N N . ALA A 1 250 ? -8.141 -40.844 2.764 1 98.06 250 ALA A N 1
ATOM 1957 C CA . ALA A 1 250 ? -7.414 -42.094 2.918 1 98.06 250 ALA A CA 1
ATOM 1958 C C . ALA A 1 250 ? -8.086 -43.219 2.133 1 98.06 250 ALA A C 1
ATOM 1960 O O . ALA A 1 250 ? -9.266 -43.5 2.332 1 98.06 250 ALA A O 1
ATOM 1961 N N . GLY A 1 251 ? -7.32 -43.75 1.205 1 97.81 251 GLY A N 1
ATOM 1962 C CA . GLY A 1 251 ? -7.777 -44.906 0.446 1 97.81 251 GLY A CA 1
ATOM 1963 C C . GLY A 1 251 ? -8.539 -44.5 -0.812 1 97.81 251 GLY A C 1
ATOM 1964 O O . GLY A 1 251 ? -8.781 -45.375 -1.674 1 97.81 251 GLY A O 1
ATOM 1965 N N . ARG A 1 252 ? -8.914 -43.312 -0.997 1 97.81 252 ARG A N 1
ATOM 1966 C CA . ARG A 1 252 ? -9.758 -42.844 -2.102 1 97.81 252 ARG A CA 1
ATOM 1967 C C . ARG A 1 252 ? -9.047 -43.031 -3.439 1 97.81 252 ARG A C 1
ATOM 1969 O O . ARG A 1 252 ? -9.695 -43.25 -4.469 1 97.81 252 ARG A O 1
ATOM 1976 N N . PHE A 1 253 ? -7.73 -43.094 -3.459 1 98.62 253 PHE A N 1
ATOM 1977 C CA . PHE A 1 253 ? -6.969 -43.062 -4.703 1 98.62 253 PHE A CA 1
ATOM 1978 C C . PHE A 1 253 ? -6.223 -44.375 -4.891 1 98.62 253 PHE A C 1
ATOM 1980 O O . PHE A 1 253 ? -5.355 -44.5 -5.762 1 98.62 253 PHE A O 1
ATOM 1987 N N . ASP A 1 254 ? -6.578 -45.375 -4.102 1 98.19 254 ASP A N 1
ATOM 1988 C CA . ASP A 1 254 ? -5.898 -46.688 -4.117 1 98.19 254 ASP A CA 1
ATOM 1989 C C . ASP A 1 254 ? -6.105 -47.375 -5.453 1 98.19 254 ASP A C 1
ATOM 1991 O O . ASP A 1 254 ? -5.305 -48.25 -5.836 1 98.19 254 ASP A O 1
ATOM 1995 N N . MET A 1 255 ? -7.184 -47.031 -6.121 1 98.06 255 MET A N 1
ATOM 1996 C CA . MET A 1 255 ? -7.5 -47.656 -7.398 1 98.06 255 MET A CA 1
ATOM 1997 C C . MET A 1 255 ? -6.461 -47.312 -8.453 1 98.06 255 MET A C 1
ATOM 1999 O O . MET A 1 255 ? -6.379 -47.969 -9.5 1 98.06 255 MET A O 1
ATOM 2003 N N . GLY A 1 256 ? -5.727 -46.219 -8.25 1 98.31 256 GLY A N 1
ATOM 2004 C CA . GLY A 1 256 ? -4.715 -45.781 -9.195 1 98.31 256 GLY A CA 1
ATOM 2005 C C . GLY A 1 256 ? -5.242 -44.781 -10.227 1 98.31 256 GLY A C 1
ATOM 2006 O O . GLY A 1 256 ? -6.453 -44.656 -10.391 1 98.31 256 GLY A O 1
ATOM 2007 N N . TYR A 1 257 ? -4.262 -44.094 -10.875 1 98.31 257 TYR A N 1
ATOM 2008 C CA . TYR A 1 257 ? -4.672 -42.969 -11.703 1 98.31 257 TYR A CA 1
ATOM 2009 C C . TYR A 1 257 ? -5.266 -43.469 -13.023 1 98.31 257 TYR A C 1
ATOM 2011 O O . TYR A 1 257 ? -6.059 -42.75 -13.648 1 98.31 257 TYR A O 1
ATOM 2019 N N . GLU A 1 258 ? -4.977 -44.656 -13.508 1 98.12 258 GLU A N 1
ATOM 2020 C CA . GLU A 1 258 ? -5.629 -45.156 -14.719 1 98.12 258 GLU A CA 1
ATOM 2021 C C . GLU A 1 258 ? -7.086 -45.5 -14.445 1 98.12 258 GLU A C 1
ATOM 2023 O O . GLU A 1 258 ? -7.973 -45.188 -15.234 1 98.12 258 GLU A O 1
ATOM 2028 N N . ARG A 1 259 ? -7.32 -46.25 -13.375 1 98.44 259 ARG A N 1
ATOM 2029 C CA . ARG A 1 259 ? -8.695 -46.531 -12.992 1 98.44 259 ARG A CA 1
ATOM 2030 C C . ARG A 1 259 ? -9.461 -45.281 -12.641 1 98.44 259 ARG A C 1
ATOM 2032 O O . ARG A 1 259 ? -10.664 -45.188 -12.906 1 98.44 259 ARG A O 1
ATOM 2039 N N . TYR A 1 260 ? -8.805 -44.375 -11.977 1 98.75 260 TYR A N 1
ATOM 2040 C CA . TYR A 1 260 ? -9.406 -43.062 -11.719 1 98.75 260 TYR A CA 1
ATOM 2041 C C . TYR A 1 260 ? -9.984 -42.469 -12.992 1 98.75 260 TYR A C 1
ATOM 2043 O O . TYR A 1 260 ? -11.109 -41.969 -13 1 98.75 260 TYR A O 1
ATOM 2051 N N . ARG A 1 261 ? -9.266 -42.5 -14.094 1 98.75 261 ARG A N 1
ATOM 2052 C CA . ARG A 1 261 ? -9.695 -41.906 -15.367 1 98.75 261 ARG A CA 1
ATOM 2053 C C . ARG A 1 261 ? -10.969 -42.594 -15.867 1 98.75 261 ARG A C 1
ATOM 2055 O O . ARG A 1 261 ? -11.875 -41.906 -16.375 1 98.75 261 ARG A O 1
ATOM 2062 N N . GLU A 1 262 ? -11.062 -43.875 -15.719 1 98.62 262 GLU A N 1
ATOM 2063 C CA . GLU A 1 262 ? -12.258 -44.594 -16.141 1 98.62 262 GLU A CA 1
ATOM 2064 C C . GLU A 1 262 ? -13.477 -44.156 -15.328 1 98.62 262 GLU A C 1
ATOM 2066 O O . GLU A 1 262 ? -14.547 -43.906 -15.891 1 98.62 262 GLU A O 1
ATOM 2071 N N . ILE A 1 263 ? -13.258 -44.094 -14.086 1 98.75 263 ILE A N 1
ATOM 2072 C CA . ILE A 1 263 ? -14.344 -43.75 -13.18 1 98.75 263 ILE A CA 1
ATOM 2073 C C . ILE A 1 263 ? -14.844 -42.344 -13.492 1 98.75 263 ILE A C 1
ATOM 2075 O O . ILE A 1 263 ? -16.047 -42.125 -13.625 1 98.75 263 ILE A O 1
ATOM 2079 N N . VAL A 1 264 ? -13.953 -41.469 -13.648 1 98.75 264 VAL A N 1
ATOM 2080 C CA . VAL A 1 264 ? -14.305 -40.062 -13.805 1 98.75 264 VAL A CA 1
ATOM 2081 C C . VAL A 1 264 ? -14.93 -39.844 -15.18 1 98.75 264 VAL A C 1
ATOM 2083 O O . VAL A 1 264 ? -15.875 -39.062 -15.32 1 98.75 264 VAL A O 1
ATOM 2086 N N . LEU A 1 265 ? -14.391 -40.469 -16.203 1 98.69 265 LEU A N 1
ATOM 2087 C CA . LEU A 1 265 ? -15 -40.312 -17.531 1 98.69 265 LEU A CA 1
ATOM 2088 C C . LEU A 1 265 ? -16.469 -40.75 -17.5 1 98.69 265 LEU A C 1
ATOM 2090 O O . LEU A 1 265 ? -17.312 -40.062 -18.094 1 98.69 265 LEU A O 1
ATOM 2094 N N . GLU A 1 266 ? -16.766 -41.812 -16.844 1 98.56 266 GLU A N 1
ATOM 2095 C CA . GLU A 1 266 ? -18.156 -42.25 -16.734 1 98.56 266 GLU A CA 1
ATOM 2096 C C . GLU A 1 266 ? -19.016 -41.219 -16.031 1 98.56 266 GLU A C 1
ATOM 2098 O O . GLU A 1 266 ? -20.156 -40.969 -16.438 1 98.56 266 GLU A O 1
ATOM 2103 N N . ARG A 1 267 ? -18.484 -40.656 -15.047 1 98.75 267 ARG A N 1
ATOM 2104 C CA . ARG A 1 267 ? -19.203 -39.625 -14.32 1 98.75 267 ARG A CA 1
ATOM 2105 C C . ARG A 1 267 ? -19.375 -38.375 -15.172 1 98.75 267 ARG A C 1
ATOM 2107 O O . ARG A 1 267 ? -20.438 -37.75 -15.156 1 98.75 267 ARG A O 1
ATOM 2114 N N . GLN A 1 268 ? -18.328 -37.969 -15.898 1 98.62 268 GLN A N 1
ATOM 2115 C CA . GLN A 1 268 ? -18.391 -36.812 -16.781 1 98.62 268 GLN A CA 1
ATOM 2116 C C . GLN A 1 268 ? -19.469 -37 -17.859 1 98.62 268 GLN A C 1
ATOM 2118 O O . GLN A 1 268 ? -20.203 -36.062 -18.156 1 98.62 268 GLN A O 1
ATOM 2123 N N . LYS A 1 269 ? -19.516 -38.188 -18.422 1 98.06 269 LYS A N 1
ATOM 2124 C CA . LYS A 1 269 ? -20.547 -38.531 -19.391 1 98.06 269 LYS A CA 1
ATOM 2125 C C . LYS A 1 269 ? -21.938 -38.406 -18.766 1 98.06 269 LYS A C 1
ATOM 2127 O O . LYS A 1 269 ? -22.844 -37.812 -19.344 1 98.06 269 LYS A O 1
ATOM 2132 N N . ALA A 1 270 ? -22.062 -38.906 -17.609 1 98.31 270 ALA A N 1
ATOM 2133 C CA . ALA A 1 270 ? -23.359 -38.906 -16.906 1 98.31 270 ALA A CA 1
ATOM 2134 C C . ALA A 1 270 ? -23.797 -37.469 -16.578 1 98.31 270 ALA A C 1
ATOM 2136 O O . ALA A 1 270 ? -24.984 -37.188 -16.625 1 98.31 270 ALA A O 1
ATOM 2137 N N . LEU A 1 271 ? -22.875 -36.594 -16.297 1 97.62 271 LEU A N 1
ATOM 2138 C CA . LEU A 1 271 ? -23.156 -35.219 -15.93 1 97.62 271 LEU A CA 1
ATOM 2139 C C . LEU A 1 271 ? -23.375 -34.375 -17.172 1 97.62 271 LEU A C 1
ATOM 2141 O O . LEU A 1 271 ? -23.906 -33.25 -17.078 1 97.62 271 LEU A O 1
ATOM 2145 N N . GLY A 1 272 ? -22.938 -34.844 -18.281 1 96.94 272 GLY A N 1
ATOM 2146 C CA . GLY A 1 272 ? -23.031 -34.062 -19.516 1 96.94 272 GLY A CA 1
ATOM 2147 C C . GLY A 1 272 ? -21.875 -33.125 -19.719 1 96.94 272 GLY A C 1
ATOM 2148 O O . GLY A 1 272 ? -21.984 -32.156 -20.484 1 96.94 272 GLY A O 1
ATOM 2149 N N . ILE A 1 273 ? -20.797 -33.344 -19.047 1 97.69 273 ILE A N 1
ATOM 2150 C CA . ILE A 1 273 ? -19.594 -32.531 -19.172 1 97.69 273 ILE A CA 1
ATOM 2151 C C . ILE A 1 273 ? -18.906 -32.812 -20.5 1 97.69 273 ILE A C 1
ATOM 2153 O O . ILE A 1 273 ? -18.344 -31.922 -21.125 1 97.69 273 ILE A O 1
ATOM 2157 N N . VAL A 1 274 ? -18.906 -34.094 -20.906 1 97.56 274 VAL A N 1
ATOM 2158 C CA . VAL A 1 274 ? -18.375 -34.5 -22.203 1 97.56 274 VAL A CA 1
ATOM 2159 C C . VAL A 1 274 ? -19.422 -35.344 -22.938 1 97.56 274 VAL A C 1
ATOM 2161 O O . VAL A 1 274 ? -20.328 -35.906 -22.328 1 97.56 274 VAL A O 1
ATOM 2164 N N . PRO A 1 275 ? -19.25 -35.469 -24.266 1 96.56 275 PRO A N 1
ATOM 2165 C CA . PRO A 1 275 ? -20.156 -36.312 -25.031 1 96.56 275 PRO A CA 1
ATOM 2166 C C . PRO A 1 275 ? -20.078 -37.781 -24.625 1 96.56 275 PRO A C 1
ATOM 2168 O O . PRO A 1 275 ? -19.031 -38.25 -24.172 1 96.56 275 PRO A O 1
ATOM 2171 N N . PRO A 1 276 ? -21.156 -38.5 -24.797 1 95.88 276 PRO A N 1
ATOM 2172 C CA . PRO A 1 276 ? -21.219 -39.875 -24.328 1 95.88 276 PRO A CA 1
ATOM 2173 C C . PRO A 1 276 ? -20.203 -40.781 -25.031 1 95.88 276 PRO A C 1
ATOM 2175 O O . PRO A 1 276 ? -19.812 -41.812 -24.484 1 95.88 276 PRO A O 1
ATOM 2178 N N . ASP A 1 277 ? -19.75 -40.438 -26.25 1 95.88 277 ASP A N 1
ATOM 2179 C CA . ASP A 1 277 ? -18.844 -41.281 -27.016 1 95.88 277 ASP A CA 1
ATOM 2180 C C . ASP A 1 277 ? -17.391 -40.875 -26.781 1 95.88 277 ASP A C 1
ATOM 2182 O O . ASP A 1 277 ? -16.5 -41.375 -27.453 1 95.88 277 ASP A O 1
ATOM 2186 N N . THR A 1 278 ? -17.188 -40 -25.844 1 97.69 278 THR A N 1
ATOM 2187 C CA . THR A 1 278 ? -15.82 -39.594 -25.531 1 97.69 278 THR A CA 1
ATOM 2188 C C . THR A 1 278 ? -14.969 -40.781 -25.094 1 97.69 278 THR A C 1
ATOM 2190 O O . THR A 1 278 ? -15.43 -41.625 -24.328 1 97.69 278 THR A O 1
ATOM 2193 N N . GLU A 1 279 ? -13.719 -40.875 -25.609 1 97.19 279 GLU A N 1
ATOM 2194 C CA . GLU A 1 279 ? -12.781 -41.938 -25.281 1 97.19 279 GLU A CA 1
ATOM 2195 C C . GLU A 1 279 ? -11.648 -41.438 -24.391 1 97.19 279 GLU A C 1
ATOM 2197 O O . GLU A 1 279 ? -11.375 -40.25 -24.344 1 97.19 279 GLU A O 1
ATOM 2202 N N . LEU A 1 280 ? -11.086 -42.406 -23.688 1 97.56 280 LEU A N 1
ATOM 2203 C CA . LEU A 1 280 ? -9.883 -42.062 -22.922 1 97.56 280 LEU A CA 1
ATOM 2204 C C . LEU A 1 280 ? -8.664 -42 -23.828 1 97.56 280 LEU A C 1
ATOM 2206 O O . LEU A 1 280 ? -8.438 -42.906 -24.641 1 97.56 280 LEU A O 1
ATOM 2210 N N . SER A 1 281 ? -7.969 -40.938 -23.75 1 96.25 281 SER A N 1
ATOM 2211 C CA . SER A 1 281 ? -6.688 -40.875 -24.438 1 96.25 281 SER A CA 1
ATOM 2212 C C . SER A 1 281 ? -5.656 -41.781 -23.797 1 96.25 281 SER A C 1
ATOM 2214 O O . SER A 1 281 ? -5.789 -42.156 -22.625 1 96.25 281 SER A O 1
ATOM 2216 N N . PRO A 1 282 ? -4.59 -42.156 -24.547 1 95.5 282 PRO A N 1
ATOM 2217 C CA . PRO A 1 282 ? -3.514 -42.938 -23.922 1 95.5 282 PRO A CA 1
ATOM 2218 C C . PRO A 1 282 ? -2.781 -42.125 -22.844 1 95.5 282 PRO A C 1
ATOM 2220 O O . PRO A 1 282 ? -2.709 -40.906 -22.906 1 95.5 282 PRO A O 1
ATOM 2223 N N . ILE A 1 283 ? -2.172 -42.875 -21.891 1 94.94 283 ILE A N 1
ATOM 2224 C CA . ILE A 1 283 ? -1.473 -42.188 -20.797 1 94.94 283 ILE A CA 1
ATOM 2225 C C . ILE A 1 283 ? -0.179 -41.562 -21.328 1 94.94 283 ILE A C 1
ATOM 2227 O O . ILE A 1 283 ? 0.317 -40.594 -20.766 1 94.94 283 ILE A O 1
ATOM 2231 N N . ASN A 1 284 ? 0.386 -42.188 -22.359 1 96.88 284 ASN A N 1
ATOM 2232 C CA . ASN A 1 284 ? 1.567 -41.656 -23.047 1 96.88 284 ASN A CA 1
ATOM 2233 C C . ASN A 1 284 ? 1.38 -41.656 -24.547 1 96.88 284 ASN A C 1
ATOM 2235 O O . ASN A 1 284 ? 1.926 -42.531 -25.25 1 96.88 284 ASN A O 1
ATOM 2239 N N . PRO A 1 285 ? 0.749 -40.688 -25.047 1 95.44 285 PRO A N 1
ATOM 2240 C CA . PRO A 1 285 ? 0.356 -40.719 -26.453 1 95.44 285 PRO A CA 1
ATOM 2241 C C . PRO A 1 285 ? 1.539 -40.531 -27.406 1 95.44 285 PRO A C 1
ATOM 2243 O O . PRO A 1 285 ? 1.454 -40.906 -28.578 1 95.44 285 PRO A O 1
ATOM 2246 N N . TYR A 1 286 ? 2.666 -40.062 -26.953 1 95.81 286 TYR A N 1
ATOM 2247 C CA . TYR A 1 286 ? 3.707 -39.688 -27.891 1 95.81 286 TYR A CA 1
ATOM 2248 C C . TYR A 1 286 ? 5.043 -40.312 -27.531 1 95.81 286 TYR A C 1
ATOM 2250 O O . TYR A 1 286 ? 6.098 -39.875 -27.984 1 95.81 286 TYR A O 1
ATOM 2258 N N . LEU A 1 287 ? 5.012 -41.281 -26.703 1 93.88 287 LEU A N 1
ATOM 2259 C CA . LEU A 1 287 ? 6.227 -41.938 -26.219 1 93.88 287 LEU A CA 1
ATOM 2260 C C . LEU A 1 287 ? 7.078 -42.438 -27.391 1 93.88 287 LEU A C 1
ATOM 2262 O O . LEU A 1 287 ? 8.305 -42.375 -27.328 1 93.88 287 LEU A O 1
ATOM 2266 N N . ASP A 1 288 ? 6.461 -42.844 -28.469 1 91.62 288 ASP A N 1
ATOM 2267 C CA . ASP A 1 288 ? 7.18 -43.469 -29.578 1 91.62 288 ASP A CA 1
ATOM 2268 C C . ASP A 1 288 ? 7.273 -42.531 -30.781 1 91.62 288 ASP A C 1
ATOM 2270 O O . ASP A 1 288 ? 7.562 -42.938 -31.891 1 91.62 288 ASP A O 1
ATOM 2274 N N . VAL A 1 289 ? 6.973 -41.281 -30.594 1 93.88 289 VAL A N 1
ATOM 2275 C CA . VAL A 1 289 ? 7.027 -40.312 -31.672 1 93.88 289 VAL A CA 1
ATOM 2276 C C . VAL A 1 289 ? 8.297 -39.469 -31.547 1 93.88 289 VAL A C 1
ATOM 2278 O O . VAL A 1 289 ? 8.453 -38.719 -30.578 1 93.88 289 VAL A O 1
ATOM 2281 N N . PRO A 1 290 ? 9.211 -39.625 -32.5 1 94.31 290 PRO A N 1
ATOM 2282 C CA . PRO A 1 290 ? 10.438 -38.812 -32.406 1 94.31 290 PRO A CA 1
ATOM 2283 C C . PRO A 1 290 ? 10.188 -37.312 -32.656 1 94.31 290 PRO A C 1
ATOM 2285 O O . PRO A 1 290 ? 9.336 -36.969 -33.469 1 94.31 290 PRO A O 1
ATOM 2288 N N . GLY A 1 291 ? 10.906 -36.531 -32.031 1 94.94 291 GLY A N 1
ATOM 2289 C CA . GLY A 1 291 ? 10.891 -35.094 -32.312 1 94.94 291 GLY A CA 1
ATOM 2290 C C . GLY A 1 291 ? 11.461 -34.75 -33.656 1 94.94 291 GLY A C 1
ATOM 2291 O O . GLY A 1 291 ? 11.852 -35.625 -34.438 1 94.94 291 GLY A O 1
ATOM 2292 N N . PRO A 1 292 ? 11.484 -33.469 -33.938 1 95.44 292 PRO A N 1
ATOM 2293 C CA . PRO A 1 292 ? 11.922 -33.031 -35.281 1 95.44 292 PRO A CA 1
ATOM 2294 C C . PRO A 1 292 ? 13.367 -33.438 -35.562 1 95.44 292 PRO A C 1
ATOM 2296 O O . PRO A 1 292 ? 13.742 -33.594 -36.75 1 95.44 292 PRO A O 1
ATOM 2299 N N . ASN A 1 293 ? 14.203 -33.594 -34.531 1 95.31 293 ASN A N 1
ATOM 2300 C CA . ASN A 1 293 ? 15.586 -34 -34.719 1 95.31 293 ASN A CA 1
ATOM 2301 C C . ASN A 1 293 ? 15.82 -35.406 -34.219 1 95.31 293 ASN A C 1
ATOM 2303 O O . ASN A 1 293 ? 16.969 -35.812 -34.031 1 95.31 293 ASN A O 1
ATOM 2307 N N . GLY A 1 294 ? 14.781 -36.062 -33.906 1 95.12 294 GLY A N 1
ATOM 2308 C CA . GLY A 1 294 ? 14.875 -37.438 -33.438 1 95.12 294 GLY A CA 1
ATOM 2309 C C . GLY A 1 294 ? 14.891 -37.594 -31.938 1 95.12 294 GLY A C 1
ATOM 2310 O O . GLY A 1 294 ? 15.133 -38.656 -31.406 1 95.12 294 GLY A O 1
ATOM 2311 N N . GLU A 1 295 ? 14.555 -36.531 -31.172 1 94.69 295 GLU A N 1
ATOM 2312 C CA . GLU A 1 295 ? 14.531 -36.562 -29.719 1 94.69 295 GLU A CA 1
ATOM 2313 C C . GLU A 1 295 ? 13.477 -37.531 -29.203 1 94.69 295 GLU A C 1
ATOM 2315 O O . GLU A 1 295 ? 12.438 -37.719 -29.828 1 94.69 295 GLU A O 1
ATOM 2320 N N . THR A 1 296 ? 13.789 -38.094 -28.109 1 94.88 296 THR A N 1
ATOM 2321 C CA . THR A 1 296 ? 12.766 -38.844 -27.391 1 94.88 296 THR A CA 1
ATOM 2322 C C . THR A 1 296 ? 11.906 -37.938 -26.547 1 94.88 296 THR A C 1
ATOM 2324 O O . THR A 1 296 ? 12.352 -36.844 -26.156 1 94.88 296 THR A O 1
ATOM 2327 N N . TRP A 1 297 ? 10.695 -38.375 -26.375 1 95.31 297 TRP A N 1
ATOM 2328 C CA . TRP A 1 297 ? 9.82 -37.625 -25.484 1 95.31 297 TRP A CA 1
ATOM 2329 C C . TRP A 1 297 ? 10.445 -37.438 -24.109 1 95.31 297 TRP A C 1
ATOM 2331 O O . TRP A 1 297 ? 11.062 -38.375 -23.578 1 95.31 297 TRP A O 1
ATOM 2341 N N . PRO A 1 298 ? 10.336 -36.25 -23.484 1 91.31 298 PRO A N 1
ATOM 2342 C CA . PRO A 1 298 ? 11 -36.031 -22.203 1 91.31 298 PRO A CA 1
ATOM 2343 C C . PRO A 1 298 ? 10.531 -37 -21.125 1 91.31 298 PRO A C 1
ATOM 2345 O O . PRO A 1 298 ? 9.32 -37.188 -20.938 1 91.31 298 PRO A O 1
ATOM 2348 N N . LEU A 1 299 ? 11.477 -37.531 -20.391 1 88.62 299 LEU A N 1
ATOM 2349 C CA . LEU A 1 299 ? 11.164 -38.438 -19.297 1 88.62 299 LEU A CA 1
ATOM 2350 C C . LEU A 1 299 ? 10.312 -37.781 -18.234 1 88.62 299 LEU A C 1
ATOM 2352 O O . LEU A 1 299 ? 9.422 -38.406 -17.656 1 88.62 299 LEU A O 1
ATOM 2356 N N . GLN A 1 300 ? 10.594 -36.531 -18.031 1 86.75 300 GLN A N 1
ATOM 2357 C CA . GLN A 1 300 ? 9.883 -35.75 -17.016 1 86.75 300 GLN A CA 1
ATOM 2358 C C . GLN A 1 300 ? 8.398 -35.625 -17.375 1 86.75 300 GLN A C 1
ATOM 2360 O O . GLN A 1 300 ? 7.566 -35.375 -16.5 1 86.75 300 GLN A O 1
ATOM 2365 N N . ASP A 1 301 ? 8.055 -35.812 -18.641 1 92.75 301 ASP A N 1
ATOM 2366 C CA . ASP A 1 301 ? 6.672 -35.688 -19.094 1 92.75 301 ASP A CA 1
ATOM 2367 C C . ASP A 1 301 ? 6.078 -37.031 -19.469 1 92.75 301 ASP A C 1
ATOM 2369 O O . ASP A 1 301 ? 5.148 -37.125 -20.266 1 92.75 301 ASP A O 1
ATOM 2373 N N . THR A 1 302 ? 6.664 -38.062 -18.875 1 95 302 THR A N 1
ATOM 2374 C CA . THR A 1 302 ? 6.211 -39.406 -19.172 1 95 302 THR A CA 1
ATOM 2375 C C . THR A 1 302 ? 5.535 -40.031 -17.953 1 95 302 THR A C 1
ATOM 2377 O O . THR A 1 302 ? 6.094 -40 -16.844 1 95 302 THR A O 1
ATOM 2380 N N . VAL A 1 303 ? 4.375 -40.594 -18.125 1 97.12 303 VAL A N 1
ATOM 2381 C CA . VAL A 1 303 ? 3.607 -41.25 -17.078 1 97.12 303 VAL A CA 1
ATOM 2382 C C . VAL A 1 303 ? 4.055 -42.688 -16.922 1 97.12 303 VAL A C 1
ATOM 2384 O O . VAL A 1 303 ? 4.145 -43.438 -17.922 1 97.12 303 VAL A O 1
ATOM 2387 N N . ARG A 1 304 ? 4.348 -43.094 -15.711 1 96.94 304 ARG A N 1
ATOM 2388 C CA . ARG A 1 304 ? 4.633 -44.5 -15.453 1 96.94 304 ARG A CA 1
ATOM 2389 C C . ARG A 1 304 ? 3.346 -45.312 -15.336 1 96.94 304 ARG A C 1
ATOM 2391 O O . ARG A 1 304 ? 2.434 -44.938 -14.602 1 96.94 304 ARG A O 1
ATOM 2398 N N . PRO A 1 305 ? 3.287 -46.438 -16.047 1 97.94 305 PRO A N 1
ATOM 2399 C CA . PRO A 1 305 ? 2.084 -47.25 -15.906 1 97.94 305 PRO A CA 1
ATOM 2400 C C . PRO A 1 305 ? 1.854 -47.719 -14.469 1 97.94 305 PRO A C 1
ATOM 2402 O O . PRO A 1 305 ? 2.793 -48.156 -13.797 1 97.94 305 PRO A O 1
ATOM 2405 N N . TRP A 1 306 ? 0.634 -47.656 -14.023 1 98.19 306 TRP A N 1
ATOM 2406 C CA . TRP A 1 306 ? 0.287 -47.906 -12.633 1 98.19 306 TRP A CA 1
ATOM 2407 C C . TRP A 1 306 ? 0.702 -49.312 -12.219 1 98.19 306 TRP A C 1
ATOM 2409 O O . TRP A 1 306 ? 1.268 -49.5 -11.141 1 98.19 306 TRP A O 1
ATOM 2419 N N . ASP A 1 307 ? 0.465 -50.281 -13.07 1 97.12 307 ASP A N 1
ATOM 2420 C CA . ASP A 1 307 ? 0.717 -51.688 -12.742 1 97.12 307 ASP A CA 1
ATOM 2421 C C . ASP A 1 307 ? 2.215 -51.969 -12.68 1 97.12 307 ASP A C 1
ATOM 2423 O O . ASP A 1 307 ? 2.633 -53 -12.156 1 97.12 307 ASP A O 1
ATOM 2427 N N . SER A 1 308 ? 3.018 -51.062 -13.188 1 97.5 308 SER A N 1
ATOM 2428 C CA . SER A 1 308 ? 4.465 -51.219 -13.148 1 97.5 308 SER A CA 1
ATOM 2429 C C . SER A 1 308 ? 5.043 -50.75 -11.82 1 97.5 308 SER A C 1
ATOM 2431 O O . SER A 1 308 ? 6.199 -51.031 -11.5 1 97.5 308 SER A O 1
ATOM 2433 N N . LEU A 1 309 ? 4.277 -50.125 -11.016 1 97.69 309 LEU A N 1
ATOM 2434 C CA . LEU A 1 309 ? 4.742 -49.531 -9.766 1 97.69 309 LEU A CA 1
ATOM 2435 C C . LEU A 1 309 ? 4.801 -50.562 -8.656 1 97.69 309 LEU A C 1
ATOM 2437 O O . LEU A 1 309 ? 3.953 -51.438 -8.594 1 97.69 309 LEU A O 1
ATOM 2441 N N . SER A 1 310 ? 5.797 -50.438 -7.75 1 97 310 SER A N 1
ATOM 2442 C CA . SER A 1 310 ? 5.844 -51.25 -6.539 1 97 310 SER A CA 1
ATOM 2443 C C . SER A 1 310 ? 4.777 -50.812 -5.539 1 97 310 SER A C 1
ATOM 2445 O O . SER A 1 310 ? 4.176 -49.75 -5.691 1 97 310 SER A O 1
ATOM 2447 N N . ASP A 1 311 ? 4.539 -51.656 -4.555 1 96.56 311 ASP A N 1
ATOM 2448 C CA . ASP A 1 311 ? 3.562 -51.312 -3.518 1 96.56 311 ASP A CA 1
ATOM 2449 C C . ASP A 1 311 ? 3.951 -50.062 -2.783 1 96.56 311 ASP A C 1
ATOM 2451 O O . ASP A 1 311 ? 3.09 -49.25 -2.438 1 96.56 311 ASP A O 1
ATOM 2455 N N . GLU A 1 312 ? 5.199 -49.906 -2.561 1 96.25 312 GLU A N 1
ATOM 2456 C CA . GLU A 1 312 ? 5.684 -48.719 -1.879 1 96.25 312 GLU A CA 1
ATOM 2457 C C . GLU A 1 312 ? 5.457 -47.469 -2.725 1 96.25 312 GLU A C 1
ATOM 2459 O O . GLU A 1 312 ? 5.094 -46.406 -2.199 1 96.25 312 GLU A O 1
ATOM 2464 N N . GLU A 1 313 ? 5.715 -47.594 -3.973 1 97.12 313 GLU A N 1
ATOM 2465 C CA . GLU A 1 313 ? 5.465 -46.5 -4.895 1 97.12 313 GLU A CA 1
ATOM 2466 C C . GLU A 1 313 ? 3.986 -46.125 -4.93 1 97.12 313 GLU A C 1
ATOM 2468 O O . GLU A 1 313 ? 3.633 -44.938 -4.852 1 97.12 313 GLU A O 1
ATOM 2473 N N . LYS A 1 314 ? 3.141 -47.125 -5.062 1 98.25 314 LYS A N 1
ATOM 2474 C CA . LYS A 1 314 ? 1.7 -46.875 -5.078 1 98.25 314 LYS A CA 1
ATOM 2475 C C . LYS A 1 314 ? 1.245 -46.188 -3.803 1 98.25 314 LYS A C 1
ATOM 2477 O O . LYS A 1 314 ? 0.434 -45.25 -3.854 1 98.25 314 LYS A O 1
ATOM 2482 N N . LYS A 1 315 ? 1.805 -46.656 -2.689 1 97.81 315 LYS A N 1
ATOM 2483 C CA . LYS A 1 315 ? 1.48 -46.062 -1.401 1 97.81 315 LYS A CA 1
ATOM 2484 C C . LYS A 1 315 ? 1.861 -44.562 -1.38 1 97.81 315 LYS A C 1
ATOM 2486 O O . LYS A 1 315 ? 1.062 -43.719 -0.976 1 97.81 315 LYS A O 1
ATOM 2491 N N . LEU A 1 316 ? 3.053 -44.25 -1.782 1 97.88 316 LEU A N 1
ATOM 2492 C CA . LEU A 1 316 ? 3.547 -42.875 -1.816 1 97.88 316 LEU A CA 1
ATOM 2493 C C . LEU A 1 316 ? 2.701 -42.031 -2.752 1 97.88 316 LEU A C 1
ATOM 2495 O O . LEU A 1 316 ? 2.287 -40.938 -2.387 1 97.88 316 LEU A O 1
ATOM 2499 N N . PHE A 1 317 ? 2.441 -42.5 -3.967 1 98.31 317 PHE A N 1
ATOM 2500 C CA . PHE A 1 317 ? 1.692 -41.781 -4.977 1 98.31 317 PHE A CA 1
ATOM 2501 C C . PHE A 1 317 ? 0.281 -41.469 -4.488 1 98.31 317 PHE A C 1
ATOM 2503 O O . PHE A 1 317 ? -0.225 -40.344 -4.688 1 98.31 317 PHE A O 1
ATOM 2510 N N . CYS A 1 318 ? -0.302 -42.438 -3.842 1 98.56 318 CYS A N 1
ATOM 2511 C CA . CYS A 1 318 ? -1.653 -42.25 -3.32 1 98.56 318 CYS A CA 1
ATOM 2512 C C . CYS A 1 318 ? -1.686 -41.188 -2.24 1 98.56 318 CYS A C 1
ATOM 2514 O O . CYS A 1 318 ? -2.584 -40.344 -2.225 1 98.56 318 CYS A O 1
ATOM 2516 N N . ARG A 1 319 ? -0.721 -41.25 -1.35 1 98.5 319 ARG A N 1
ATOM 2517 C CA . ARG A 1 319 ? -0.686 -40.25 -0.286 1 98.5 319 ARG A CA 1
ATOM 2518 C C . ARG A 1 319 ? -0.512 -38.844 -0.857 1 98.5 319 ARG A C 1
ATOM 2520 O O . ARG A 1 319 ? -1.122 -37.875 -0.37 1 98.5 319 ARG A O 1
ATOM 2527 N N . MET A 1 320 ? 0.3 -38.719 -1.862 1 98.44 320 MET A N 1
ATOM 2528 C CA . MET A 1 320 ? 0.491 -37.406 -2.498 1 98.44 320 MET A CA 1
ATOM 2529 C C . MET A 1 320 ? -0.813 -36.906 -3.107 1 98.44 320 MET A C 1
ATOM 2531 O O . MET A 1 320 ? -1.128 -35.719 -3.016 1 98.44 320 MET A O 1
ATOM 2535 N N . ALA A 1 321 ? -1.594 -37.781 -3.703 1 98.81 321 ALA A N 1
ATOM 2536 C CA . ALA A 1 321 ? -2.9 -37.406 -4.238 1 98.81 321 ALA A CA 1
ATOM 2537 C C . ALA A 1 321 ? -3.857 -37 -3.117 1 98.81 321 ALA A C 1
ATOM 2539 O O . ALA A 1 321 ? -4.648 -36.062 -3.27 1 98.81 321 ALA A O 1
ATOM 2540 N N . GLU A 1 322 ? -3.793 -37.75 -2.014 1 98.81 322 GLU A N 1
ATOM 2541 C CA . GLU A 1 322 ? -4.637 -37.438 -0.861 1 98.81 322 GLU A CA 1
ATOM 2542 C C . GLU A 1 322 ? -4.328 -36.062 -0.301 1 98.81 322 GLU A C 1
ATOM 2544 O O . GLU A 1 322 ? -5.238 -35.312 0.074 1 98.81 322 GLU A O 1
ATOM 2549 N N . VAL A 1 323 ? -3.051 -35.719 -0.2 1 98.75 323 VAL A N 1
ATOM 2550 C CA . VAL A 1 323 ? -2.631 -34.406 0.276 1 98.75 323 VAL A CA 1
ATOM 2551 C C . VAL A 1 323 ? -3.166 -33.312 -0.656 1 98.75 323 VAL A C 1
ATOM 2553 O O . VAL A 1 323 ? -3.734 -32.312 -0.2 1 98.75 323 VAL A O 1
ATOM 2556 N N . PHE A 1 324 ? -3.035 -33.562 -1.934 1 98.69 324 PHE A N 1
ATOM 2557 C CA . PHE A 1 324 ? -3.533 -32.625 -2.934 1 98.69 324 PHE A CA 1
ATOM 2558 C C . PHE A 1 324 ? -5.039 -32.438 -2.795 1 98.69 324 PHE A C 1
ATOM 2560 O O . PHE A 1 324 ? -5.527 -31.312 -2.766 1 98.69 324 PHE A O 1
ATOM 2567 N N . ALA A 1 325 ? -5.754 -33.5 -2.723 1 98.88 325 ALA A N 1
ATOM 2568 C CA . ALA A 1 325 ? -7.207 -33.438 -2.588 1 98.88 325 ALA A CA 1
ATOM 2569 C C . ALA A 1 325 ? -7.621 -32.719 -1.314 1 98.88 325 ALA A C 1
ATOM 2571 O O . ALA A 1 325 ? -8.523 -31.875 -1.337 1 98.88 325 ALA A O 1
ATOM 2572 N N . GLY A 1 326 ? -6.949 -33.062 -0.229 1 98.88 326 GLY A N 1
ATOM 2573 C CA . GLY A 1 326 ? -7.215 -32.375 1.022 1 98.88 326 GLY A CA 1
ATOM 2574 C C . GLY A 1 326 ? -6.969 -30.875 0.943 1 98.88 326 GLY A C 1
ATOM 2575 O O . GLY A 1 326 ? -7.73 -30.094 1.506 1 98.88 326 GLY A O 1
ATOM 2576 N N . PHE A 1 327 ? -5.891 -30.5 0.296 1 98.81 327 PHE A N 1
ATOM 2577 C CA . PHE A 1 327 ? -5.539 -29.094 0.095 1 98.81 327 PHE A CA 1
ATOM 2578 C C . PHE A 1 327 ? -6.66 -28.359 -0.618 1 98.81 327 PHE A C 1
ATOM 2580 O O . PHE A 1 327 ? -7.07 -27.281 -0.182 1 98.81 327 PHE A O 1
ATOM 2587 N N . LEU A 1 328 ? -7.246 -28.922 -1.676 1 98.88 328 LEU A N 1
ATOM 2588 C CA . LEU A 1 328 ? -8.328 -28.297 -2.436 1 98.88 328 LEU A CA 1
ATOM 2589 C C . LEU A 1 328 ? -9.594 -28.203 -1.598 1 98.88 328 LEU A C 1
ATOM 2591 O O . LEU A 1 328 ? -10.258 -27.156 -1.585 1 98.88 328 LEU A O 1
ATOM 2595 N N . SER A 1 329 ? -9.898 -29.266 -0.892 1 98.88 329 SER A N 1
ATOM 2596 C CA . SER A 1 329 ? -11.102 -29.266 -0.066 1 98.88 329 SER A CA 1
ATOM 2597 C C . SER A 1 329 ? -11 -28.234 1.058 1 98.88 329 SER A C 1
ATOM 2599 O O . SER A 1 329 ? -11.984 -27.578 1.401 1 98.88 329 SER A O 1
ATOM 2601 N N . TYR A 1 330 ? -9.828 -28.156 1.636 1 98.81 330 TYR A N 1
ATOM 2602 C CA . TYR A 1 330 ? -9.609 -27.172 2.686 1 98.81 330 TYR A CA 1
ATOM 2603 C C . TYR A 1 330 ? -9.797 -25.75 2.148 1 98.81 330 TYR A C 1
ATOM 2605 O O . TYR A 1 330 ? -10.477 -24.938 2.766 1 98.81 330 TYR A O 1
ATOM 2613 N N . THR A 1 331 ? -9.18 -25.5 1.072 1 98.88 331 THR A N 1
ATOM 2614 C CA . THR A 1 331 ? -9.312 -24.172 0.454 1 98.88 331 THR A CA 1
ATOM 2615 C C . THR A 1 331 ? -10.766 -23.891 0.074 1 98.88 331 THR A C 1
ATOM 2617 O O . THR A 1 331 ? -11.258 -22.781 0.263 1 98.88 331 THR A O 1
ATOM 2620 N N . ASP A 1 332 ? -11.43 -24.906 -0.48 1 98.88 332 ASP A N 1
ATOM 2621 C CA . ASP A 1 332 ? -12.852 -24.812 -0.793 1 98.88 332 ASP A CA 1
ATOM 2622 C C . ASP A 1 332 ? -13.656 -24.422 0.442 1 98.88 332 ASP A C 1
ATOM 2624 O O . ASP A 1 332 ? -14.562 -23.578 0.359 1 98.88 332 ASP A O 1
ATOM 2628 N N . ALA A 1 333 ? -13.336 -25.016 1.542 1 98.88 333 ALA A N 1
ATOM 2629 C CA . ALA A 1 333 ? -14.016 -24.688 2.789 1 98.88 333 ALA A CA 1
ATOM 2630 C C . ALA A 1 333 ? -13.797 -23.234 3.174 1 98.88 333 ALA A C 1
ATOM 2632 O O . ALA A 1 333 ? -14.703 -22.562 3.676 1 98.88 333 ALA A O 1
ATOM 2633 N N . GLN A 1 334 ? -12.586 -22.75 2.986 1 98.81 334 GLN A N 1
ATOM 2634 C CA . GLN A 1 334 ? -12.312 -21.344 3.275 1 98.81 334 GLN A CA 1
ATOM 2635 C C . GLN A 1 334 ? -13.086 -20.422 2.336 1 98.81 334 GLN A C 1
ATOM 2637 O O . GLN A 1 334 ? -13.602 -19.391 2.76 1 98.81 334 GLN A O 1
ATOM 2642 N N . ILE A 1 335 ? -13.188 -20.75 1.072 1 98.88 335 ILE A N 1
ATOM 2643 C CA . ILE A 1 335 ? -14 -19.984 0.128 1 98.88 335 ILE A CA 1
ATOM 2644 C C . ILE A 1 335 ? -15.469 -20.047 0.551 1 98.88 335 ILE A C 1
ATOM 2646 O O . ILE A 1 335 ? -16.188 -19.062 0.411 1 98.88 335 ILE A O 1
ATOM 2650 N N . GLY A 1 336 ? -15.852 -21.219 1.046 1 98.88 336 GLY A N 1
ATOM 2651 C CA . GLY A 1 336 ? -17.188 -21.328 1.607 1 98.88 336 GLY A CA 1
ATOM 2652 C C . GLY A 1 336 ? -17.5 -20.25 2.627 1 98.88 336 GLY A C 1
ATOM 2653 O O . GLY A 1 336 ? -18.625 -19.719 2.67 1 98.88 336 GLY A O 1
ATOM 2654 N N . ARG A 1 337 ? -16.547 -19.844 3.449 1 98.56 337 ARG A N 1
ATOM 2655 C CA . ARG A 1 337 ? -16.719 -18.781 4.438 1 98.56 337 ARG A CA 1
ATOM 2656 C C . ARG A 1 337 ? -16.953 -17.438 3.76 1 98.56 337 ARG A C 1
ATOM 2658 O O . ARG A 1 337 ? -17.734 -16.625 4.258 1 98.56 337 ARG A O 1
ATOM 2665 N N . ILE A 1 338 ? -16.312 -17.156 2.66 1 98.75 338 ILE A N 1
ATOM 2666 C CA . ILE A 1 338 ? -16.547 -15.938 1.895 1 98.75 338 ILE A CA 1
ATOM 2667 C C . ILE A 1 338 ? -18 -15.93 1.396 1 98.75 338 ILE A C 1
ATOM 2669 O O . ILE A 1 338 ? -18.703 -14.93 1.549 1 98.75 338 ILE A O 1
ATOM 2673 N N . LEU A 1 339 ? -18.422 -17.062 0.83 1 98.81 339 LEU A N 1
ATOM 2674 C CA . LEU A 1 339 ? -19.766 -17.172 0.309 1 98.81 339 LEU A CA 1
ATOM 2675 C C . LEU A 1 339 ? -20.797 -17.016 1.428 1 98.81 339 LEU A C 1
ATOM 2677 O O . LEU A 1 339 ? -21.844 -16.391 1.242 1 98.81 339 LEU A O 1
ATOM 2681 N N . ASP A 1 340 ? -20.531 -17.688 2.574 1 98.56 340 ASP A N 1
ATOM 2682 C CA . ASP A 1 340 ? -21.406 -17.531 3.732 1 98.56 340 ASP A CA 1
ATOM 2683 C C . ASP A 1 340 ? -21.547 -16.078 4.141 1 98.56 340 ASP A C 1
ATOM 2685 O O . ASP A 1 340 ? -22.656 -15.594 4.387 1 98.56 340 ASP A O 1
ATOM 2689 N N . TYR A 1 341 ? -20.484 -15.359 4.227 1 96.5 341 TYR A N 1
ATOM 2690 C CA . TYR A 1 341 ? -20.484 -13.938 4.551 1 96.5 341 TYR A CA 1
ATOM 2691 C C . TYR A 1 341 ? -21.328 -13.156 3.553 1 96.5 341 TYR A C 1
ATOM 2693 O O . TYR A 1 341 ? -22.125 -12.305 3.943 1 96.5 341 TYR A O 1
ATOM 2701 N N . LEU A 1 342 ? -21.109 -13.414 2.225 1 98.25 342 LEU A N 1
ATOM 2702 C CA . LEU A 1 342 ? -21.875 -12.711 1.199 1 98.25 342 LEU A CA 1
ATOM 2703 C C . LEU A 1 342 ? -23.359 -13.016 1.323 1 98.25 342 LEU A C 1
ATOM 2705 O O . LEU A 1 342 ? -24.203 -12.133 1.112 1 98.25 342 LEU A O 1
ATOM 2709 N N . GLU A 1 343 ? -23.656 -14.266 1.626 1 97.75 343 GLU A N 1
ATOM 2710 C CA . GLU A 1 343 ? -25.062 -14.656 1.815 1 97.75 343 GLU A CA 1
ATOM 2711 C C . GLU A 1 343 ? -25.656 -13.953 3.027 1 97.75 343 GLU A C 1
ATOM 2713 O O . GLU A 1 343 ? -26.734 -13.344 2.932 1 97.75 343 GLU A O 1
ATOM 2718 N N . GLU A 1 344 ? -24.953 -13.961 4.113 1 93.69 344 GLU A N 1
ATOM 2719 C CA . GLU A 1 344 ? -25.422 -13.383 5.367 1 93.69 344 GLU A CA 1
ATOM 2720 C C . GLU A 1 344 ? -25.594 -11.867 5.25 1 93.69 344 GLU A C 1
ATOM 2722 O O . GLU A 1 344 ? -26.484 -11.289 5.867 1 93.69 344 GLU A O 1
ATOM 2727 N N . SER A 1 345 ? -24.812 -11.266 4.457 1 92.81 345 SER A N 1
ATOM 2728 C CA . SER A 1 345 ? -24.859 -9.812 4.309 1 92.81 345 SER A CA 1
ATOM 2729 C C . SER A 1 345 ? -25.781 -9.406 3.156 1 92.81 345 SER A C 1
ATOM 2731 O O . SER A 1 345 ? -25.828 -8.234 2.791 1 92.81 345 SER A O 1
ATOM 2733 N N . GLY A 1 346 ? -26.438 -10.352 2.477 1 95.31 346 GLY A N 1
ATOM 2734 C CA . GLY A 1 346 ? -27.406 -10.078 1.428 1 95.31 346 GLY A CA 1
ATOM 2735 C C . GLY A 1 346 ? -26.766 -9.711 0.103 1 95.31 346 GLY A C 1
ATOM 2736 O O . GLY A 1 346 ? -27.406 -9.094 -0.75 1 95.31 346 GLY A O 1
ATOM 2737 N N . GLN A 1 347 ? -25.5 -10.07 -0.084 1 97.5 347 GLN A N 1
ATOM 2738 C CA . GLN A 1 347 ? -24.766 -9.641 -1.269 1 97.5 347 GLN A CA 1
ATOM 2739 C C . GLN A 1 347 ? -24.719 -10.742 -2.318 1 97.5 347 GLN A C 1
ATOM 2741 O O . GLN A 1 347 ? -24.5 -10.469 -3.504 1 97.5 347 GLN A O 1
ATOM 2746 N N . LEU A 1 348 ? -24.891 -11.977 -1.943 1 98.5 348 LEU A N 1
ATOM 2747 C CA . LEU A 1 348 ? -24.531 -13.125 -2.764 1 98.5 348 LEU A CA 1
ATOM 2748 C C . LEU A 1 348 ? -25.328 -13.141 -4.059 1 98.5 348 LEU A C 1
ATOM 2750 O O . LEU A 1 348 ? -24.781 -13.367 -5.137 1 98.5 348 LEU A O 1
ATOM 2754 N N . ASP A 1 349 ? -26.672 -12.859 -4.043 1 98.38 349 ASP A N 1
ATOM 2755 C CA . ASP A 1 349 ? -27.531 -12.977 -5.215 1 98.38 349 ASP A CA 1
ATOM 2756 C C . ASP A 1 349 ? -27.188 -11.914 -6.258 1 98.38 349 ASP A C 1
ATOM 2758 O O . ASP A 1 349 ? -27.391 -12.133 -7.457 1 98.38 349 ASP A O 1
ATOM 2762 N N . ASN A 1 350 ? -26.672 -10.797 -5.734 1 98.56 350 ASN A N 1
ATOM 2763 C CA . ASN A 1 350 ? -26.281 -9.742 -6.656 1 98.56 350 ASN A CA 1
ATOM 2764 C C . ASN A 1 350 ? -24.75 -9.672 -6.805 1 98.56 350 ASN A C 1
ATOM 2766 O O . ASN A 1 350 ? -24.172 -8.602 -6.668 1 98.56 350 ASN A O 1
ATOM 2770 N N . THR A 1 351 ? -24.156 -10.734 -6.895 1 98.81 351 THR A N 1
ATOM 2771 C CA . THR A 1 351 ? -22.719 -10.859 -7.152 1 98.81 351 THR A CA 1
ATOM 2772 C C . THR A 1 351 ? -22.469 -11.766 -8.352 1 98.81 351 THR A C 1
ATOM 2774 O O . THR A 1 351 ? -22.953 -12.898 -8.398 1 98.81 351 THR A O 1
ATOM 2777 N N . ILE A 1 352 ? -21.797 -11.219 -9.383 1 98.88 352 ILE A N 1
ATOM 2778 C CA . ILE A 1 352 ? -21.281 -12.047 -10.469 1 98.88 352 ILE A CA 1
ATOM 2779 C C . ILE A 1 352 ? -20.047 -12.812 -9.992 1 98.88 352 ILE A C 1
ATOM 2781 O O . ILE A 1 352 ? -19.031 -12.203 -9.633 1 98.88 352 ILE A O 1
ATOM 2785 N N . ILE A 1 353 ? -20.141 -14.125 -9.953 1 98.94 353 ILE A N 1
ATOM 2786 C CA . ILE A 1 353 ? -19.016 -14.953 -9.555 1 98.94 353 ILE A CA 1
ATOM 2787 C C . ILE A 1 353 ? -18.453 -15.695 -10.766 1 98.94 353 ILE A C 1
ATOM 2789 O O . ILE A 1 353 ? -19.203 -16.375 -11.484 1 98.94 353 ILE A O 1
ATOM 2793 N N . VAL A 1 354 ? -17.203 -15.508 -11.055 1 98.94 354 VAL A N 1
ATOM 2794 C CA . VAL A 1 354 ? -16.484 -16.25 -12.078 1 98.94 354 VAL A CA 1
ATOM 2795 C C . VAL A 1 354 ? -15.43 -17.141 -11.43 1 98.94 354 VAL A C 1
ATOM 2797 O O . VAL A 1 354 ? -14.531 -16.656 -10.742 1 98.94 354 VAL A O 1
ATOM 2800 N N . VAL A 1 355 ? -15.562 -18.438 -11.594 1 98.88 355 VAL A N 1
ATOM 2801 C CA . VAL A 1 355 ? -14.609 -19.422 -11.094 1 98.88 355 VAL A CA 1
ATOM 2802 C C . VAL A 1 355 ? -13.844 -20.031 -12.266 1 98.88 355 VAL A C 1
ATOM 2804 O O . VAL A 1 355 ? -14.445 -20.484 -13.242 1 98.88 355 VAL A O 1
ATOM 2807 N N . ILE A 1 356 ? -12.516 -20.047 -12.156 1 98.81 356 ILE A N 1
ATOM 2808 C CA . ILE A 1 356 ? -11.75 -20.734 -13.188 1 98.81 356 ILE A CA 1
ATOM 2809 C C . ILE A 1 356 ? -10.539 -21.422 -12.555 1 98.81 356 ILE A C 1
ATOM 2811 O O . ILE A 1 356 ? -10.141 -21.078 -11.438 1 98.81 356 ILE A O 1
ATOM 2815 N N . SER A 1 357 ? -10.031 -22.406 -13.219 1 98.5 357 SER A N 1
ATOM 2816 C CA . SER A 1 357 ? -8.633 -22.781 -13.062 1 98.5 357 SER A CA 1
ATOM 2817 C C . SER A 1 357 ? -7.77 -22.156 -14.148 1 98.5 357 SER A C 1
ATOM 2819 O O . SER A 1 357 ? -8.188 -22.062 -15.305 1 98.5 357 SER A O 1
ATOM 2821 N N . ASP A 1 358 ? -6.609 -21.75 -13.828 1 98.06 358 ASP A N 1
ATOM 2822 C CA . ASP A 1 358 ? -5.852 -20.906 -14.758 1 98.06 358 ASP A CA 1
ATOM 2823 C C . ASP A 1 358 ? -5.102 -21.766 -15.773 1 98.06 358 ASP A C 1
ATOM 2825 O O . ASP A 1 358 ? -4.609 -21.25 -16.781 1 98.06 358 ASP A O 1
ATOM 2829 N N . ASN A 1 359 ? -5.023 -23.078 -15.578 1 98.5 359 ASN A N 1
ATOM 2830 C CA . ASN A 1 359 ? -4.508 -24.062 -16.531 1 98.5 359 ASN A CA 1
ATOM 2831 C C . ASN A 1 359 ? -4.781 -25.5 -16.062 1 98.5 359 ASN A C 1
ATOM 2833 O O . ASN A 1 359 ? -5.363 -25.703 -14.992 1 98.5 359 ASN A O 1
ATOM 2837 N N . GLY A 1 360 ? -4.441 -26.453 -16.938 1 98 360 GLY A N 1
ATOM 2838 C CA . GLY A 1 360 ? -4.648 -27.859 -16.578 1 98 360 GLY A CA 1
ATOM 2839 C C . GLY A 1 360 ? -3.773 -28.312 -15.422 1 98 360 GLY A C 1
ATOM 2840 O O . GLY A 1 360 ? -2.959 -27.531 -14.914 1 98 360 GLY A O 1
ATOM 2841 N N . ALA A 1 361 ? -3.951 -29.516 -15.008 1 98.44 361 ALA A N 1
ATOM 2842 C CA . ALA A 1 361 ? -3.193 -30.094 -13.898 1 98.44 361 ALA A CA 1
ATOM 2843 C C . ALA A 1 361 ? -1.697 -30.094 -14.203 1 98.44 361 ALA A C 1
ATOM 2845 O O . ALA A 1 361 ? -1.293 -30.266 -15.352 1 98.44 361 ALA A O 1
ATOM 2846 N N . SER A 1 362 ? -0.961 -29.953 -13.172 1 96.44 362 SER A N 1
ATOM 2847 C CA . SER A 1 362 ? 0.479 -29.797 -13.344 1 96.44 362 SER A CA 1
ATOM 2848 C C . SER A 1 362 ? 1.197 -31.141 -13.266 1 96.44 362 SER A C 1
ATOM 2850 O O . SER A 1 362 ? 1.09 -31.844 -12.266 1 96.44 362 SER A O 1
ATOM 2852 N N . GLY A 1 363 ? 1.921 -31.406 -14.32 1 93.5 363 GLY A N 1
ATOM 2853 C CA . GLY A 1 363 ? 2.756 -32.594 -14.344 1 93.5 363 GLY A CA 1
ATOM 2854 C C . GLY A 1 363 ? 4.188 -32.344 -13.914 1 93.5 363 GLY A C 1
ATOM 2855 O O . GLY A 1 363 ? 5.066 -33.188 -14.125 1 93.5 363 GLY A O 1
ATOM 2856 N N . GLU A 1 364 ? 4.492 -31.297 -13.25 1 89.25 364 GLU A N 1
ATOM 2857 C CA . GLU A 1 364 ? 5.848 -30.828 -12.969 1 89.25 364 GLU A CA 1
ATOM 2858 C C . GLU A 1 364 ? 6.469 -31.625 -11.82 1 89.25 364 GLU A C 1
ATOM 2860 O O . GLU A 1 364 ? 7.664 -31.5 -11.547 1 89.25 364 GLU A O 1
ATOM 2865 N N . GLY A 1 365 ? 5.68 -32.469 -11.203 1 91.12 365 GLY A N 1
ATOM 2866 C CA . GLY A 1 365 ? 6.234 -33.406 -10.227 1 91.12 365 GLY A CA 1
ATOM 2867 C C . GLY A 1 365 ? 7.016 -34.531 -10.852 1 91.12 365 GLY A C 1
ATOM 2868 O O . GLY A 1 365 ? 7.77 -35.25 -10.172 1 91.12 365 GLY A O 1
ATOM 2869 N N . GLY A 1 366 ? 6.895 -34.688 -12.156 1 90.31 366 GLY A N 1
ATOM 2870 C CA . GLY A 1 366 ? 7.598 -35.781 -12.852 1 90.31 366 GLY A CA 1
ATOM 2871 C C . GLY A 1 366 ? 7.016 -37.156 -12.578 1 90.31 366 GLY A C 1
ATOM 2872 O O . GLY A 1 366 ? 5.941 -37.25 -11.977 1 90.31 366 GLY A O 1
ATOM 2873 N N . PRO A 1 367 ? 7.75 -38.125 -13.031 1 92.75 367 PRO A N 1
ATOM 2874 C CA . PRO A 1 367 ? 7.188 -39.469 -12.984 1 92.75 367 PRO A CA 1
ATOM 2875 C C . PRO A 1 367 ? 6.992 -39.969 -11.555 1 92.75 367 PRO A C 1
ATOM 2877 O O . PRO A 1 367 ? 6.129 -40.844 -11.312 1 92.75 367 PRO A O 1
ATOM 2880 N N . ASN A 1 368 ? 7.781 -39.375 -10.586 1 94.06 368 ASN A N 1
ATOM 2881 C CA . ASN A 1 368 ? 7.742 -39.938 -9.242 1 94.06 368 ASN A CA 1
ATOM 2882 C C . ASN A 1 368 ? 7.184 -38.969 -8.234 1 94.06 368 ASN A C 1
ATOM 2884 O O . ASN A 1 368 ? 7.078 -39.25 -7.043 1 94.06 368 ASN A O 1
ATOM 2888 N N . GLY A 1 369 ? 6.797 -37.781 -8.703 1 93.88 369 GLY A N 1
ATOM 2889 C CA . GLY A 1 369 ? 6.539 -36.75 -7.723 1 93.88 369 GLY A CA 1
ATOM 2890 C C . GLY A 1 369 ? 7.789 -36.281 -7.004 1 93.88 369 GLY A C 1
ATOM 2891 O O . GLY A 1 369 ? 8.898 -36.656 -7.371 1 93.88 369 GLY A O 1
ATOM 2892 N N . SER A 1 370 ? 7.551 -35.375 -6.047 1 93.06 370 SER A N 1
ATOM 2893 C CA . SER A 1 370 ? 8.688 -34.844 -5.293 1 93.06 370 SER A CA 1
ATOM 2894 C C . SER A 1 370 ? 8.258 -34.375 -3.906 1 93.06 370 SER A C 1
ATOM 2896 O O . SER A 1 370 ? 7.148 -33.875 -3.727 1 93.06 370 SER A O 1
ATOM 2898 N N . VAL A 1 371 ? 9.141 -34.594 -2.914 1 93.94 371 VAL A N 1
ATOM 2899 C CA . VAL A 1 371 ? 8.898 -34.062 -1.576 1 93.94 371 VAL A CA 1
ATOM 2900 C C . VAL A 1 371 ? 9.492 -32.656 -1.457 1 93.94 371 VAL A C 1
ATOM 2902 O O . VAL A 1 371 ? 9.281 -31.969 -0.459 1 93.94 371 VAL A O 1
ATOM 2905 N N . ASN A 1 372 ? 10.25 -32.281 -2.486 1 91.69 372 ASN A N 1
ATOM 2906 C CA . ASN A 1 372 ? 10.875 -30.984 -2.568 1 91.69 372 ASN A CA 1
ATOM 2907 C C . ASN A 1 372 ? 11.023 -30.516 -4.016 1 91.69 372 ASN A C 1
ATOM 2909 O O . ASN A 1 372 ? 11.977 -30.906 -4.699 1 91.69 372 ASN A O 1
ATOM 2913 N N . GLU A 1 373 ? 10.203 -29.609 -4.383 1 86.12 373 GLU A N 1
ATOM 2914 C CA . GLU A 1 373 ? 10.195 -29.125 -5.762 1 86.12 373 GLU A CA 1
ATOM 2915 C C . GLU A 1 373 ? 11.531 -28.5 -6.141 1 86.12 373 GLU A C 1
ATOM 2917 O O . GLU A 1 373 ? 11.891 -28.453 -7.316 1 86.12 373 GLU A O 1
ATOM 2922 N N . GLY A 1 374 ? 12.289 -27.984 -5.168 1 81.88 374 GLY A N 1
ATOM 2923 C CA . GLY A 1 374 ? 13.602 -27.406 -5.414 1 81.88 374 GLY A CA 1
ATOM 2924 C C . GLY A 1 374 ? 14.57 -28.359 -6.078 1 81.88 374 GLY A C 1
ATOM 2925 O O . GLY A 1 374 ? 15.508 -27.938 -6.758 1 81.88 374 GLY A O 1
ATOM 2926 N N . LYS A 1 375 ? 14.359 -29.641 -5.93 1 81.5 375 LYS A N 1
ATOM 2927 C CA . LYS A 1 375 ? 15.203 -30.641 -6.566 1 81.5 375 LYS A CA 1
ATOM 2928 C C . LYS A 1 375 ? 15.125 -30.547 -8.086 1 81.5 375 LYS A C 1
ATOM 2930 O O . LYS A 1 375 ? 16.141 -30.641 -8.773 1 81.5 375 LYS A O 1
ATOM 2935 N N . PHE A 1 376 ? 13.906 -30.312 -8.508 1 73.31 376 PHE A N 1
ATOM 2936 C CA . PHE A 1 376 ? 13.703 -30.141 -9.938 1 73.31 376 PHE A CA 1
ATOM 2937 C C . PHE A 1 376 ? 14.539 -28.984 -10.477 1 73.31 376 PHE A C 1
ATOM 2939 O O . PHE A 1 376 ? 15.234 -29.141 -11.484 1 73.31 376 PHE A O 1
ATOM 2946 N N . PHE A 1 377 ? 14.586 -27.938 -9.859 1 75.06 377 PHE A N 1
ATOM 2947 C CA . PHE A 1 377 ? 15.273 -26.734 -10.312 1 75.06 377 PHE A CA 1
ATOM 2948 C C . PHE A 1 377 ? 16.781 -26.891 -10.18 1 75.06 377 PHE A C 1
ATOM 2950 O O . PHE A 1 377 ? 17.547 -26.062 -10.688 1 75.06 377 PHE A O 1
ATOM 2957 N N . ASN A 1 378 ? 17.234 -27.922 -9.477 1 80 378 ASN A N 1
ATOM 2958 C CA . ASN A 1 378 ? 18.656 -28.188 -9.305 1 80 378 ASN A CA 1
ATOM 2959 C C . ASN A 1 378 ? 19.094 -29.422 -10.094 1 80 378 ASN A C 1
ATOM 2961 O O . ASN A 1 378 ? 20.234 -29.875 -9.977 1 80 378 ASN A O 1
ATOM 2965 N N . GLY A 1 379 ? 18.109 -30 -10.828 1 71.44 379 GLY A N 1
ATOM 2966 C CA . GLY A 1 379 ? 18.438 -31.094 -11.734 1 71.44 379 GLY A CA 1
ATOM 2967 C C . GLY A 1 379 ? 18.453 -32.438 -11.047 1 71.44 379 GLY A C 1
ATOM 2968 O O . GLY A 1 379 ? 19.156 -33.344 -11.492 1 71.44 379 GLY A O 1
ATOM 2969 N N . TYR A 1 380 ? 17.766 -32.531 -9.93 1 76.81 380 TYR A N 1
ATOM 2970 C CA . TYR A 1 380 ? 17.734 -33.812 -9.211 1 76.81 380 TYR A CA 1
ATOM 2971 C C . TYR A 1 380 ? 16.359 -34.469 -9.344 1 76.81 380 TYR A C 1
ATOM 2973 O O . TYR A 1 380 ? 15.344 -33.812 -9.438 1 76.81 380 TYR A O 1
ATOM 2981 N N . ILE A 1 381 ? 16.344 -35.75 -9.484 1 75.94 381 ILE A N 1
ATOM 2982 C CA . ILE A 1 381 ? 15.125 -36.562 -9.492 1 75.94 381 ILE A CA 1
ATOM 2983 C C . ILE A 1 381 ? 14.945 -37.25 -8.133 1 75.94 381 ILE A C 1
ATOM 2985 O O . ILE A 1 381 ? 15.883 -37.875 -7.617 1 75.94 381 ILE A O 1
ATOM 2989 N N . ASP A 1 382 ? 13.789 -37.156 -7.656 1 82.44 382 ASP A N 1
ATOM 2990 C CA . ASP A 1 382 ? 13.508 -37.812 -6.371 1 82.44 382 ASP A CA 1
ATOM 2991 C C . ASP A 1 382 ? 13.438 -39.312 -6.512 1 82.44 382 ASP A C 1
ATOM 2993 O O . ASP A 1 382 ? 12.914 -39.844 -7.504 1 82.44 382 ASP A O 1
ATOM 2997 N N . THR A 1 383 ? 14.016 -39.938 -5.535 1 84 383 THR A N 1
ATOM 2998 C CA . THR A 1 383 ? 13.781 -41.375 -5.453 1 84 383 THR A CA 1
ATOM 2999 C C . THR A 1 383 ? 12.656 -41.688 -4.465 1 84 383 THR A C 1
ATOM 3001 O O . THR A 1 383 ? 12.43 -40.938 -3.518 1 84 383 THR A O 1
ATOM 3004 N N . VAL A 1 384 ? 12.031 -42.688 -4.77 1 89.19 384 VAL A N 1
ATOM 3005 C CA . VAL A 1 384 ? 10.938 -43.125 -3.902 1 89.19 384 VAL A CA 1
ATOM 3006 C C . VAL A 1 384 ? 11.461 -43.375 -2.492 1 89.19 384 VAL A C 1
ATOM 3008 O O . VAL A 1 384 ? 10.812 -43 -1.506 1 89.19 384 VAL A O 1
ATOM 3011 N N . ALA A 1 385 ? 12.633 -44 -2.396 1 88.94 385 ALA A N 1
ATOM 3012 C CA . ALA A 1 385 ? 13.219 -44.312 -1.098 1 88.94 385 ALA A CA 1
ATOM 3013 C C . ALA A 1 385 ? 13.422 -43.031 -0.269 1 88.94 385 ALA A C 1
ATOM 3015 O O . ALA A 1 385 ? 13.125 -43.031 0.926 1 88.94 385 ALA A O 1
ATOM 3016 N N . GLU A 1 386 ? 13.852 -42.062 -0.887 1 86.88 386 GLU A N 1
ATOM 3017 C CA . GLU A 1 386 ? 14.094 -40.812 -0.189 1 86.88 386 GLU A CA 1
ATOM 3018 C C . GLU A 1 386 ? 12.781 -40.125 0.169 1 86.88 386 GLU A C 1
ATOM 3020 O O . GLU A 1 386 ? 12.648 -39.531 1.255 1 86.88 386 GLU A O 1
ATOM 3025 N N . SER A 1 387 ? 11.844 -40.219 -0.729 1 93.19 387 SER A N 1
ATOM 3026 C CA . SER A 1 387 ? 10.555 -39.562 -0.509 1 93.19 387 SER A CA 1
ATOM 3027 C C . SER A 1 387 ? 9.781 -40.25 0.622 1 93.19 387 SER A C 1
ATOM 3029 O O . SER A 1 387 ? 9.055 -39.594 1.367 1 93.19 387 SER A O 1
ATOM 3031 N N . MET A 1 388 ? 10 -41.5 0.781 1 94.62 388 MET A N 1
ATOM 3032 C CA . MET A 1 388 ? 9.273 -42.281 1.785 1 94.62 388 MET A CA 1
ATOM 3033 C C . MET A 1 388 ? 9.68 -41.875 3.193 1 94.62 388 MET A C 1
ATOM 3035 O O . MET A 1 388 ? 8.891 -42 4.137 1 94.62 388 MET A O 1
ATOM 3039 N N . LYS A 1 389 ? 10.875 -41.312 3.32 1 92.12 389 LYS A N 1
ATOM 3040 C CA . LYS A 1 389 ? 11.336 -40.844 4.625 1 92.12 389 LYS A CA 1
ATOM 3041 C C . LYS A 1 389 ? 10.461 -39.719 5.141 1 92.12 389 LYS A C 1
ATOM 3043 O O . LYS A 1 389 ? 10.383 -39.469 6.348 1 92.12 389 LYS A O 1
ATOM 3048 N N . LEU A 1 390 ? 9.797 -39.062 4.227 1 94.25 390 LEU A N 1
ATOM 3049 C CA . LEU A 1 390 ? 8.969 -37.906 4.598 1 94.25 390 LEU A CA 1
ATOM 3050 C C . LEU A 1 390 ? 7.492 -38.25 4.41 1 94.25 390 LEU A C 1
ATOM 3052 O O . LEU A 1 390 ? 6.652 -37.344 4.406 1 94.25 390 LEU A O 1
ATOM 3056 N N . PHE A 1 391 ? 7.176 -39.469 4.309 1 96.62 391 PHE A N 1
ATOM 3057 C CA . PHE A 1 391 ? 5.824 -39.938 4.02 1 96.62 391 PHE A CA 1
ATOM 3058 C C . PHE A 1 391 ? 4.832 -39.344 5.016 1 96.62 391 PHE A C 1
ATOM 3060 O O . PHE A 1 391 ? 3.811 -38.781 4.621 1 96.62 391 PHE A O 1
ATOM 3067 N N . ASP A 1 392 ? 5.188 -39.375 6.293 1 95.94 392 ASP A N 1
ATOM 3068 C CA . ASP A 1 392 ? 4.277 -38.969 7.355 1 95.94 392 ASP A CA 1
ATOM 3069 C C . ASP A 1 392 ? 4.203 -37.438 7.445 1 95.94 392 ASP A C 1
ATOM 3071 O O . ASP A 1 392 ? 3.314 -36.906 8.102 1 95.94 392 ASP A O 1
ATOM 3075 N N . HIS A 1 393 ? 5.074 -36.75 6.723 1 95.38 393 HIS A N 1
ATOM 3076 C CA . HIS A 1 393 ? 5.152 -35.312 6.805 1 95.38 393 HIS A CA 1
ATOM 3077 C C . HIS A 1 393 ? 4.621 -34.656 5.535 1 95.38 393 HIS A C 1
ATOM 3079 O O . HIS A 1 393 ? 4.559 -33.406 5.445 1 95.38 393 HIS A O 1
ATOM 3085 N N . LEU A 1 394 ? 4.168 -35.438 4.605 1 97.31 394 LEU A N 1
ATOM 3086 C CA . LEU A 1 394 ? 3.703 -34.906 3.33 1 97.31 394 LEU A CA 1
ATOM 3087 C C . LEU A 1 394 ? 2.564 -33.906 3.545 1 97.31 394 LEU A C 1
ATOM 3089 O O . LEU A 1 394 ? 1.596 -34.219 4.246 1 97.31 394 LEU A O 1
ATOM 3093 N N . GLY A 1 395 ? 2.746 -32.719 2.957 1 97.62 395 GLY A N 1
ATOM 3094 C CA . GLY A 1 395 ? 1.752 -31.656 3.072 1 97.62 395 GLY A CA 1
ATOM 3095 C C . GLY A 1 395 ? 2.033 -30.688 4.211 1 97.62 395 GLY A C 1
ATOM 3096 O O . GLY A 1 395 ? 1.445 -29.609 4.277 1 97.62 395 GLY A O 1
ATOM 3097 N N . GLY A 1 396 ? 2.912 -31.062 5.074 1 96.31 396 GLY A N 1
ATOM 3098 C CA . GLY A 1 396 ? 3.271 -30.25 6.219 1 96.31 396 GLY A CA 1
ATOM 3099 C C . GLY A 1 396 ? 4.414 -29.297 5.934 1 96.31 396 GLY A C 1
ATOM 3100 O O . GLY A 1 396 ? 4.895 -29.219 4.801 1 96.31 396 GLY A O 1
ATOM 3101 N N . PRO A 1 397 ? 4.848 -28.578 6.977 1 93.31 397 PRO A N 1
ATOM 3102 C CA . PRO A 1 397 ? 5.852 -27.516 6.805 1 93.31 397 PRO A CA 1
ATOM 3103 C C . PRO A 1 397 ? 7.234 -28.078 6.469 1 93.31 397 PRO A C 1
ATOM 3105 O O . PRO A 1 397 ? 8.125 -27.328 6.066 1 93.31 397 PRO A O 1
ATOM 3108 N N . GLN A 1 398 ? 7.461 -29.359 6.562 1 91.62 398 GLN A N 1
ATOM 3109 C CA . GLN A 1 398 ? 8.773 -29.953 6.34 1 91.62 398 GLN A CA 1
ATOM 3110 C C . GLN A 1 398 ? 8.969 -30.328 4.871 1 91.62 398 GLN A C 1
ATOM 3112 O O . GLN A 1 398 ? 10.047 -30.766 4.477 1 91.62 398 GLN A O 1
ATOM 3117 N N . THR A 1 399 ? 7.957 -30.125 4.133 1 94 399 THR A N 1
ATOM 3118 C CA . THR A 1 399 ? 8.039 -30.547 2.736 1 94 399 THR A CA 1
ATOM 3119 C C . THR A 1 399 ? 7.715 -29.375 1.806 1 94 399 THR A C 1
ATOM 3121 O O . THR A 1 399 ? 7.262 -28.312 2.258 1 94 399 THR A O 1
ATOM 3124 N N . TYR A 1 400 ? 8.078 -29.531 0.59 1 94.12 400 TYR A N 1
ATOM 3125 C CA . TYR A 1 400 ? 7.707 -28.703 -0.55 1 94.12 400 TYR A CA 1
ATOM 3126 C C . TYR A 1 400 ? 7.297 -29.562 -1.74 1 94.12 400 TYR A C 1
ATOM 3128 O O . TYR A 1 400 ? 7.945 -29.531 -2.789 1 94.12 400 TYR A O 1
ATOM 3136 N N . ASN A 1 401 ? 6.168 -30.219 -1.569 1 95.31 401 ASN A N 1
ATOM 3137 C CA . ASN A 1 401 ? 5.91 -31.438 -2.326 1 95.31 401 ASN A CA 1
ATOM 3138 C C . ASN A 1 401 ? 5.062 -31.156 -3.564 1 95.31 401 ASN A C 1
ATOM 3140 O O . ASN A 1 401 ? 4.418 -30.109 -3.658 1 95.31 401 ASN A O 1
ATOM 3144 N N . HIS A 1 402 ? 5.129 -32.062 -4.453 1 95.25 402 HIS A N 1
ATOM 3145 C CA . HIS A 1 402 ? 4.375 -32.156 -5.695 1 95.25 402 HIS A CA 1
ATOM 3146 C C . HIS A 1 402 ? 3.996 -33.625 -5.984 1 95.25 402 HIS A C 1
ATOM 3148 O O . HIS A 1 402 ? 4.75 -34.531 -5.656 1 95.25 402 HIS A O 1
ATOM 3154 N N . TYR A 1 403 ? 2.84 -33.875 -6.559 1 97.44 403 TYR A N 1
ATOM 3155 C CA . TYR A 1 403 ? 2.439 -35.25 -6.871 1 97.44 403 TYR A CA 1
ATOM 3156 C C . TYR A 1 403 ? 3.02 -35.688 -8.203 1 97.44 403 TYR A C 1
ATOM 3158 O O . TYR A 1 403 ? 3.514 -34.875 -8.984 1 97.44 403 TYR A O 1
ATOM 3166 N N . PRO A 1 404 ? 3 -37.031 -8.484 1 96.38 404 PRO A N 1
ATOM 3167 C CA . PRO A 1 404 ? 3.539 -37.531 -9.75 1 96.38 404 PRO A CA 1
ATOM 3168 C C . PRO A 1 404 ? 2.674 -37.156 -10.953 1 96.38 404 PRO A C 1
ATOM 3170 O O . PRO A 1 404 ? 1.449 -37.062 -10.828 1 96.38 404 PRO A O 1
ATOM 3173 N N . ILE A 1 405 ? 3.277 -37.156 -12.133 1 96.25 405 ILE A N 1
ATOM 3174 C CA . ILE A 1 405 ? 2.66 -36.688 -13.375 1 96.25 405 ILE A CA 1
ATOM 3175 C C . ILE A 1 405 ? 1.496 -37.594 -13.742 1 96.25 405 ILE A C 1
ATOM 3177 O O . ILE A 1 405 ? 0.578 -37.188 -14.453 1 96.25 405 ILE A O 1
ATOM 3181 N N . GLY A 1 406 ? 1.476 -38.812 -13.266 1 98.19 406 GLY A N 1
ATOM 3182 C CA . GLY A 1 406 ? 0.337 -39.688 -13.484 1 98.19 406 GLY A CA 1
ATOM 3183 C C . GLY A 1 406 ? -0.961 -39.125 -12.93 1 98.19 406 GLY A C 1
ATOM 3184 O O . GLY A 1 406 ? -2.023 -39.312 -13.531 1 98.19 406 GLY A O 1
ATOM 3185 N N . TRP A 1 407 ? -0.851 -38.531 -11.797 1 98.62 407 TRP A N 1
ATOM 3186 C CA . TRP A 1 407 ? -2.047 -37.938 -11.227 1 98.62 407 TRP A CA 1
ATOM 3187 C C . TRP A 1 407 ? -2.465 -36.688 -12.016 1 98.62 407 TRP A C 1
ATOM 3189 O O . TRP A 1 407 ? -3.656 -36.406 -12.133 1 98.62 407 TRP A O 1
ATOM 3199 N N . ALA A 1 408 ? -1.51 -35.969 -12.594 1 98.25 408 ALA A N 1
ATOM 3200 C CA . ALA A 1 408 ? -1.876 -34.844 -13.469 1 98.25 408 ALA A CA 1
ATOM 3201 C C . ALA A 1 408 ? -2.701 -35.344 -14.656 1 98.25 408 ALA A C 1
ATOM 3203 O O . ALA A 1 408 ? -3.697 -34.719 -15.031 1 98.25 408 ALA A O 1
ATOM 3204 N N . MET A 1 409 ? -2.268 -36.438 -15.188 1 97.81 409 MET A N 1
ATOM 3205 C CA . MET A 1 409 ? -3.01 -37.062 -16.281 1 97.81 409 MET A CA 1
ATOM 3206 C C . MET A 1 409 ? -4.422 -37.438 -15.844 1 97.81 409 MET A C 1
ATOM 3208 O O . MET A 1 409 ? -5.387 -37.188 -16.562 1 97.81 409 MET A O 1
ATOM 3212 N N . ALA A 1 410 ? -4.492 -37.969 -14.711 1 98.62 410 ALA A N 1
ATOM 3213 C CA . ALA A 1 410 ? -5.785 -38.406 -14.188 1 98.62 410 ALA A CA 1
ATOM 3214 C C . ALA A 1 410 ? -6.695 -37.219 -13.93 1 98.62 410 ALA A C 1
ATOM 3216 O O . ALA A 1 410 ? -7.875 -37.219 -14.289 1 98.62 410 ALA A O 1
ATOM 3217 N N . PHE A 1 411 ? -6.191 -36.188 -13.367 1 98.81 411 PHE A N 1
ATOM 3218 C CA . PHE A 1 411 ? -6.977 -35 -12.984 1 98.81 411 PHE A CA 1
ATOM 3219 C C . PHE A 1 411 ? -7.34 -34.156 -14.211 1 98.81 411 PHE A C 1
ATOM 3221 O O . PHE A 1 411 ? -8.18 -33.281 -14.125 1 98.81 411 PHE A O 1
ATOM 3228 N N . ASN A 1 412 ? -6.785 -34.531 -15.398 1 98.5 412 ASN A N 1
ATOM 3229 C CA . ASN A 1 412 ? -7.137 -33.875 -16.656 1 98.5 412 ASN A CA 1
ATOM 3230 C C . ASN A 1 412 ? -8.094 -34.75 -17.484 1 98.5 412 ASN A C 1
ATOM 3232 O O . ASN A 1 412 ? -8.469 -34.375 -18.594 1 98.5 412 ASN A O 1
ATOM 3236 N N . THR A 1 413 ? -8.484 -35.844 -16.969 1 98.5 413 THR A N 1
ATOM 3237 C CA . THR A 1 413 ? -9.344 -36.781 -17.703 1 98.5 413 THR A CA 1
ATOM 3238 C C . THR A 1 413 ? -10.484 -36.031 -18.391 1 98.5 413 THR A C 1
ATOM 3240 O O . THR A 1 413 ? -11.148 -35.188 -17.766 1 98.5 413 THR A O 1
ATOM 3243 N N . PRO A 1 414 ? -10.719 -36.344 -19.703 1 98.25 414 PRO A N 1
ATOM 3244 C CA . PRO A 1 414 ? -10.164 -37.438 -20.516 1 98.25 414 PRO A CA 1
ATOM 3245 C C . PRO A 1 414 ? -9.039 -36.969 -21.422 1 98.25 414 PRO A C 1
ATOM 3247 O O . PRO A 1 414 ? -8.641 -37.688 -22.344 1 98.25 414 PRO A O 1
ATOM 3250 N N . TYR A 1 415 ? -8.5 -35.875 -21.219 1 98 415 TYR A N 1
ATOM 3251 C CA . TYR A 1 415 ? -7.715 -35.156 -22.219 1 98 415 TYR A CA 1
ATOM 3252 C C . TYR A 1 415 ? -6.258 -35.594 -22.203 1 98 415 TYR A C 1
ATOM 3254 O O . TYR A 1 415 ? -5.809 -36.25 -21.25 1 98 415 TYR A O 1
ATOM 3262 N N . LYS A 1 416 ? -5.547 -35.219 -23.312 1 95.88 416 LYS A N 1
ATOM 3263 C CA . LYS A 1 416 ? -4.129 -35.531 -23.484 1 95.88 416 LYS A CA 1
ATOM 3264 C C . LYS A 1 416 ? -3.254 -34.438 -22.844 1 95.88 416 LYS A C 1
ATOM 3266 O O . LYS A 1 416 ? -3.523 -33.25 -22.984 1 95.88 416 LYS A O 1
ATOM 3271 N N . LEU A 1 417 ? -2.213 -34.938 -22.172 1 96.5 417 LEU A N 1
ATOM 3272 C CA . LEU A 1 417 ? -1.133 -34.094 -21.641 1 96.5 417 LEU A CA 1
ATOM 3273 C C . LEU A 1 417 ? -1.652 -33.156 -20.562 1 96.5 417 LEU A C 1
ATOM 3275 O O . LEU A 1 417 ? -2.631 -33.469 -19.875 1 96.5 417 LEU A O 1
ATOM 3279 N N . PHE A 1 418 ? -0.901 -32.219 -20.188 1 96.12 418 PHE A N 1
ATOM 3280 C CA . PHE A 1 418 ? -1.163 -31.422 -18.984 1 96.12 418 PHE A CA 1
ATOM 3281 C C . PHE A 1 418 ? -0.614 -30.016 -19.125 1 96.12 418 PHE A C 1
ATOM 3283 O O . PHE A 1 418 ? -0.279 -29.578 -20.234 1 96.12 418 PHE A O 1
ATOM 3290 N N . LYS A 1 419 ? -0.602 -29.156 -17.984 1 96.31 419 LYS A N 1
ATOM 3291 C CA . LYS A 1 419 ? -0.017 -27.828 -17.891 1 96.31 419 LYS A CA 1
ATOM 3292 C C . LYS A 1 419 ? 1.217 -27.703 -18.781 1 96.31 419 LYS A C 1
ATOM 3294 O O . LYS A 1 419 ? 1.996 -28.656 -18.906 1 96.31 419 LYS A O 1
ATOM 3299 N N . ARG A 1 420 ? 1.383 -26.484 -19.5 1 96.19 420 ARG A N 1
ATOM 3300 C CA . ARG A 1 420 ? 2.48 -26.125 -20.391 1 96.19 420 ARG A CA 1
ATOM 3301 C C . ARG A 1 420 ? 2.139 -26.438 -21.844 1 96.19 420 ARG A C 1
ATOM 3303 O O . ARG A 1 420 ? 2.688 -25.844 -22.766 1 96.19 420 ARG A O 1
ATOM 3310 N N . TYR A 1 421 ? 1.268 -27.391 -22.078 1 98 421 TYR A N 1
ATOM 3311 C CA . TYR A 1 421 ? 0.969 -27.812 -23.438 1 98 421 TYR A CA 1
ATOM 3312 C C . TYR A 1 421 ? -0.295 -27.141 -23.953 1 98 421 TYR A C 1
ATOM 3314 O O . TYR A 1 421 ? -1.403 -27.641 -23.75 1 98 421 TYR A O 1
ATOM 3322 N N . ALA A 1 422 ? -0.11 -26.125 -24.75 1 97.88 422 ALA A N 1
ATOM 3323 C CA . ALA A 1 422 ? -1.24 -25.406 -25.344 1 97.88 422 ALA A CA 1
ATOM 3324 C C . ALA A 1 422 ? -1.748 -26.109 -26.594 1 97.88 422 ALA A C 1
ATOM 3326 O O . ALA A 1 422 ? -2.822 -25.797 -27.109 1 97.88 422 ALA A O 1
ATOM 3327 N N . SER A 1 423 ? -1.06 -27.125 -27.047 1 97.69 423 SER A N 1
ATOM 3328 C CA . SER A 1 423 ? -1.4 -27.906 -28.234 1 97.69 423 SER A CA 1
ATOM 3329 C C . SER A 1 423 ? -2.471 -28.953 -27.906 1 97.69 423 SER A C 1
ATOM 3331 O O . SER A 1 423 ? -3.08 -29.516 -28.812 1 97.69 423 SER A O 1
ATOM 3333 N N . HIS A 1 424 ? -2.717 -29.219 -26.656 1 97.94 424 HIS A N 1
ATOM 3334 C CA . HIS A 1 424 ? -3.602 -30.312 -26.281 1 97.94 424 HIS A CA 1
ATOM 3335 C C . HIS A 1 424 ? -4.59 -29.891 -25.203 1 97.94 424 HIS A C 1
ATOM 3337 O O . HIS A 1 424 ? -4.254 -29.078 -24.328 1 97.94 424 HIS A O 1
ATOM 3343 N N . GLU A 1 425 ? -5.711 -30.516 -25.172 1 97.75 425 GLU A N 1
ATOM 3344 C CA . GLU A 1 425 ? -6.816 -30.141 -24.281 1 97.75 425 GLU A CA 1
ATOM 3345 C C . GLU A 1 425 ? -6.43 -30.281 -22.812 1 97.75 425 GLU A C 1
ATOM 3347 O O . GLU A 1 425 ? -6.926 -29.547 -21.969 1 97.75 425 GLU A O 1
ATOM 3352 N N . GLY A 1 426 ? -5.535 -31.188 -22.5 1 97.56 426 GLY A N 1
ATOM 3353 C CA . GLY A 1 426 ? -5.137 -31.359 -21.125 1 97.56 426 GLY A CA 1
ATOM 3354 C C . GLY A 1 426 ? -4.488 -30.141 -20.516 1 97.56 426 GLY A C 1
ATOM 3355 O O . GLY A 1 426 ? -4.527 -29.938 -19.297 1 97.56 426 GLY A O 1
ATOM 3356 N N . GLY A 1 427 ? -3.898 -29.328 -21.359 1 98.06 427 GLY A N 1
ATOM 3357 C CA . GLY A 1 427 ? -3.273 -28.094 -20.906 1 98.06 427 GLY A CA 1
ATOM 3358 C C . GLY A 1 427 ? -4.223 -26.922 -20.891 1 98.06 427 GLY A C 1
ATOM 3359 O O . GLY A 1 427 ? -4.047 -25.969 -20.109 1 98.06 427 GLY A O 1
ATOM 3360 N N . ILE A 1 428 ? -5.285 -26.953 -21.703 1 98.44 428 ILE A N 1
ATOM 3361 C CA . ILE A 1 428 ? -6 -25.719 -21.953 1 98.44 428 ILE A CA 1
ATOM 3362 C C . ILE A 1 428 ? -7.465 -25.859 -21.531 1 98.44 428 ILE A C 1
ATOM 3364 O O . ILE A 1 428 ? -8.164 -24.875 -21.328 1 98.44 428 ILE A O 1
ATOM 3368 N N . ALA A 1 429 ? -8.055 -27.062 -21.531 1 98.31 429 ALA A N 1
ATOM 3369 C CA . ALA A 1 429 ? -9.453 -27.266 -21.141 1 98.31 429 ALA A CA 1
ATOM 3370 C C . ALA A 1 429 ? -9.594 -27.375 -19.625 1 98.31 429 ALA A C 1
ATOM 3372 O O . ALA A 1 429 ? -9.125 -28.344 -19.016 1 98.31 429 ALA A O 1
ATOM 3373 N N . ASP A 1 430 ? -10.211 -26.438 -19.047 1 98.5 430 ASP A N 1
ATOM 3374 C CA . ASP A 1 430 ? -10.188 -26.328 -17.594 1 98.5 430 ASP A CA 1
ATOM 3375 C C . ASP A 1 430 ? -11.578 -26.047 -17.031 1 98.5 430 ASP A C 1
ATOM 3377 O O . ASP A 1 430 ? -12.477 -25.641 -17.781 1 98.5 430 ASP A O 1
ATOM 3381 N N . PRO A 1 431 ? -11.789 -26.312 -15.75 1 98.56 431 PRO A N 1
ATOM 3382 C CA . PRO A 1 431 ? -13.102 -26.031 -15.156 1 98.56 431 PRO A CA 1
ATOM 3383 C C . PRO A 1 431 ? -13.391 -24.547 -15.031 1 98.56 431 PRO A C 1
ATOM 3385 O O . PRO A 1 431 ? -12.484 -23.75 -14.742 1 98.56 431 PRO A O 1
ATOM 3388 N N . ALA A 1 432 ? -14.625 -24.188 -15.242 1 98.88 432 ALA A N 1
ATOM 3389 C CA . ALA A 1 432 ? -15.086 -22.812 -15.07 1 98.88 432 ALA A CA 1
ATOM 3390 C C . ALA A 1 432 ? -16.578 -22.781 -14.75 1 98.88 432 ALA A C 1
ATOM 3392 O O . ALA A 1 432 ? -17.344 -23.625 -15.219 1 98.88 432 ALA A O 1
ATOM 3393 N N . ILE A 1 433 ? -16.953 -21.906 -13.891 1 98.88 433 ILE A N 1
ATOM 3394 C CA . ILE A 1 433 ? -18.344 -21.656 -13.492 1 98.88 433 ILE A CA 1
ATOM 3395 C C . ILE A 1 433 ? -18.625 -20.156 -13.547 1 98.88 433 ILE A C 1
ATOM 3397 O O . ILE A 1 433 ? -17.766 -19.344 -13.188 1 98.88 433 ILE A O 1
ATOM 3401 N N . ILE A 1 434 ? -19.734 -19.734 -14.031 1 98.81 434 ILE A N 1
ATOM 3402 C CA . ILE A 1 434 ? -20.203 -18.359 -13.914 1 98.81 434 ILE A CA 1
ATOM 3403 C C . ILE A 1 434 ? -21.594 -18.344 -13.266 1 98.81 434 ILE A C 1
ATOM 3405 O O . ILE A 1 434 ? -22.469 -19.125 -13.625 1 98.81 434 ILE A O 1
ATOM 3409 N N . SER A 1 435 ? -21.734 -17.531 -12.234 1 98.75 435 SER A N 1
ATOM 3410 C CA . SER A 1 435 ? -22.969 -17.453 -11.477 1 98.75 435 SER A CA 1
ATOM 3411 C C . SER A 1 435 ? -23.359 -16.016 -11.18 1 98.75 435 SER A C 1
ATOM 3413 O O . SER A 1 435 ? -22.5 -15.195 -10.852 1 98.75 435 SER A O 1
ATOM 3415 N N . TRP A 1 436 ? -24.547 -15.648 -11.422 1 98.69 436 TRP A N 1
ATOM 3416 C CA . TRP A 1 436 ? -25.188 -14.398 -11.023 1 98.69 436 TRP A CA 1
ATOM 3417 C C . TRP A 1 436 ? -26.703 -14.586 -10.875 1 98.69 436 TRP A C 1
ATOM 3419 O O . TRP A 1 436 ? -27.469 -14.273 -11.797 1 98.69 436 TRP A O 1
ATOM 3429 N N . PRO A 1 437 ? -27.094 -15.008 -9.711 1 98 437 PRO A N 1
ATOM 3430 C CA . PRO A 1 437 ? -28.484 -15.398 -9.531 1 98 437 PRO A CA 1
ATOM 3431 C C . PRO A 1 437 ? -29.469 -14.281 -9.914 1 98 437 PRO A C 1
ATOM 3433 O O . PRO A 1 437 ? -30.531 -14.562 -10.469 1 98 437 PRO A O 1
ATOM 3436 N N . ASN A 1 438 ? -29.109 -13.016 -9.734 1 97.69 438 ASN A N 1
ATOM 3437 C CA . ASN A 1 438 ? -30.016 -11.914 -10.031 1 97.69 438 ASN A CA 1
ATOM 3438 C C . ASN A 1 438 ? -30.047 -11.602 -11.531 1 97.69 438 ASN A C 1
ATOM 3440 O O . ASN A 1 438 ? -30.953 -10.906 -12.008 1 97.69 438 ASN A O 1
ATOM 3444 N N . GLY A 1 439 ? -29.031 -12.094 -12.297 1 97.25 439 GLY A N 1
ATOM 3445 C CA . GLY A 1 439 ? -28.922 -11.602 -13.656 1 97.25 439 GLY A CA 1
ATOM 3446 C C . GLY A 1 439 ? -28.844 -12.703 -14.688 1 97.25 439 GLY A C 1
ATOM 3447 O O . GLY A 1 439 ? -29.062 -12.469 -15.883 1 97.25 439 GLY A O 1
ATOM 3448 N N . ILE A 1 440 ? -28.531 -13.938 -14.289 1 97.5 440 ILE A N 1
ATOM 3449 C CA . ILE A 1 440 ? -28.469 -15.102 -15.172 1 97.5 440 ILE A CA 1
ATOM 3450 C C . ILE A 1 440 ? -29.562 -16.094 -14.781 1 97.5 440 ILE A C 1
ATOM 3452 O O . ILE A 1 440 ? -29.578 -16.609 -13.664 1 97.5 440 ILE A O 1
ATOM 3456 N N . ALA A 1 441 ? -30.453 -16.359 -15.648 1 96.94 441 ALA A N 1
ATOM 3457 C CA . ALA A 1 441 ? -31.641 -17.172 -15.359 1 96.94 441 ALA A CA 1
ATOM 3458 C C . ALA A 1 441 ? -31.266 -18.641 -15.203 1 96.94 441 ALA A C 1
ATOM 3460 O O . ALA A 1 441 ? -31.891 -19.359 -14.43 1 96.94 441 ALA A O 1
ATOM 3461 N N . ALA A 1 442 ? -30.25 -19.031 -15.891 1 96.44 442 ALA A N 1
ATOM 3462 C CA . ALA A 1 442 ? -29.859 -20.438 -15.867 1 96.44 442 ALA A CA 1
ATOM 3463 C C . ALA A 1 442 ? -29.172 -20.797 -14.555 1 96.44 442 ALA A C 1
ATOM 3465 O O . ALA A 1 442 ? -28.281 -20.078 -14.094 1 96.44 442 ALA A O 1
ATOM 3466 N N . HIS A 1 443 ? -29.609 -21.891 -13.922 1 96.81 443 HIS A N 1
ATOM 3467 C CA . HIS A 1 443 ? -29.016 -22.406 -12.695 1 96.81 443 HIS A CA 1
ATOM 3468 C C . HIS A 1 443 ? -28.797 -23.922 -12.781 1 96.81 443 HIS A C 1
ATOM 3470 O O . HIS A 1 443 ? -29.688 -24.656 -13.219 1 96.81 443 HIS A O 1
ATOM 3476 N N . GLY A 1 444 ? -27.594 -24.297 -12.352 1 97.44 444 GLY A N 1
ATOM 3477 C CA . GLY A 1 444 ? -27.281 -25.719 -12.312 1 97.44 444 GLY A CA 1
ATOM 3478 C C . GLY A 1 444 ? -27.141 -26.328 -13.695 1 97.44 444 GLY A C 1
ATOM 3479 O O . GLY A 1 444 ? -27.234 -27.547 -13.852 1 97.44 444 GLY A O 1
ATOM 3480 N N . GLU A 1 445 ? -26.969 -25.484 -14.688 1 97.94 445 GLU A N 1
ATOM 3481 C CA . GLU A 1 445 ? -26.922 -25.969 -16.062 1 97.94 445 GLU A CA 1
ATOM 3482 C C . GLU A 1 445 ? -25.484 -25.984 -16.594 1 97.94 445 GLU A C 1
ATOM 3484 O O . GLU A 1 445 ? -24.562 -25.547 -15.914 1 97.94 445 GLU A O 1
ATOM 3489 N N . ILE A 1 446 ? -25.312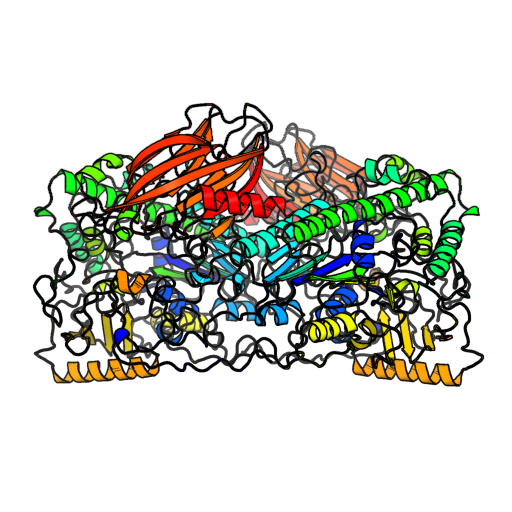 -26.625 -17.766 1 97.75 446 ILE A N 1
ATOM 3490 C CA . ILE A 1 446 ? -24.031 -26.734 -18.453 1 97.75 446 ILE A CA 1
ATOM 3491 C C . ILE A 1 446 ? -24.125 -26.078 -19.828 1 97.75 446 ILE A C 1
ATOM 3493 O O . ILE A 1 446 ? -25.141 -26.219 -20.516 1 97.75 446 ILE A O 1
ATOM 3497 N N . ARG A 1 447 ? -23.156 -25.297 -20.156 1 97.88 447 ARG A N 1
ATOM 3498 C CA . ARG A 1 447 ? -23 -24.766 -21.516 1 97.88 447 ARG A CA 1
ATOM 3499 C C . ARG A 1 447 ? -21.781 -25.391 -22.203 1 97.88 447 ARG A C 1
ATOM 3501 O O . ARG A 1 447 ? -20.703 -25.469 -21.609 1 97.88 447 ARG A O 1
ATOM 3508 N N . ASP A 1 448 ? -21.922 -25.828 -23.422 1 96.5 448 ASP A N 1
ATOM 3509 C CA . ASP A 1 448 ? -20.891 -26.578 -24.109 1 96.5 448 ASP A CA 1
ATOM 3510 C C . ASP A 1 448 ? -20.281 -25.734 -25.25 1 96.5 448 ASP A C 1
ATOM 3512 O O . ASP A 1 448 ? -19.609 -26.281 -26.125 1 96.5 448 ASP A O 1
ATOM 3516 N N . ASN A 1 449 ? -20.516 -24.438 -25.297 1 96.5 449 ASN A N 1
ATOM 3517 C CA . ASN A 1 449 ? -19.906 -23.531 -26.25 1 96.5 449 ASN A CA 1
ATOM 3518 C C . ASN A 1 449 ? -18.391 -23.422 -26.047 1 96.5 449 ASN A C 1
ATOM 3520 O O . ASN A 1 449 ? -17.922 -23.5 -24.906 1 96.5 449 ASN A O 1
ATOM 3524 N N . TYR A 1 450 ? -17.641 -23.234 -27.172 1 97.44 450 TYR A N 1
ATOM 3525 C CA . TYR A 1 450 ? -16.203 -23.031 -27.062 1 97.44 450 TYR A CA 1
ATOM 3526 C C . TYR A 1 450 ? -15.891 -21.641 -26.516 1 97.44 450 TYR A C 1
ATOM 3528 O O . TYR A 1 450 ? -16.156 -20.641 -27.188 1 97.44 450 TYR A O 1
ATOM 3536 N N . VAL A 1 451 ? -15.367 -21.562 -25.344 1 98.19 451 VAL A N 1
ATOM 3537 C CA . VAL A 1 451 ? -15.062 -20.297 -24.656 1 98.19 451 VAL A CA 1
ATOM 3538 C C . VAL A 1 451 ? -13.594 -20.266 -24.266 1 98.19 451 VAL A C 1
ATOM 3540 O O . VAL A 1 451 ? -13.031 -21.281 -23.828 1 98.19 451 VAL A O 1
ATOM 3543 N N . ASN A 1 452 ? -12.922 -19.172 -24.562 1 98.75 452 ASN A N 1
ATOM 3544 C CA . ASN A 1 452 ? -11.555 -18.922 -24.094 1 98.75 452 ASN A CA 1
ATOM 3545 C C . ASN A 1 452 ? -11.523 -17.922 -22.953 1 98.75 452 ASN A C 1
ATOM 3547 O O . ASN A 1 452 ? -12.445 -17.125 -22.781 1 98.75 452 ASN A O 1
ATOM 3551 N N . VAL A 1 453 ? -10.492 -18 -22.141 1 98.88 453 VAL A N 1
ATOM 3552 C CA . VAL A 1 453 ? -10.359 -17.125 -20.984 1 98.88 453 VAL A CA 1
ATOM 3553 C C . VAL A 1 453 ? -10.422 -15.672 -21.406 1 98.88 453 VAL A C 1
ATOM 3555 O O . VAL A 1 453 ? -10.938 -14.82 -20.688 1 98.88 453 VAL A O 1
ATOM 3558 N N . SER A 1 454 ? -9.969 -15.266 -22.578 1 98.75 454 SER A N 1
ATOM 3559 C CA . SER A 1 454 ? -10.016 -13.898 -23.078 1 98.75 454 SER A CA 1
ATOM 3560 C C . SER A 1 454 ? -11.453 -13.445 -23.312 1 98.75 454 SER A C 1
ATOM 3562 O O . SER A 1 454 ? -11.719 -12.25 -23.484 1 98.75 454 SER A O 1
ATOM 3564 N N . ASP A 1 455 ? -12.43 -14.359 -23.328 1 98.81 455 ASP A N 1
ATOM 3565 C CA . ASP A 1 455 ? -13.828 -14.047 -23.594 1 98.81 455 ASP A CA 1
ATOM 3566 C C . ASP A 1 455 ? -14.539 -13.602 -22.312 1 98.81 455 ASP A C 1
ATOM 3568 O O . ASP A 1 455 ? -15.648 -13.07 -22.359 1 98.81 455 ASP A O 1
ATOM 3572 N N . ILE A 1 456 ? -13.906 -13.781 -21.156 1 98.88 456 ILE A N 1
ATOM 3573 C CA . ILE A 1 456 ? -14.555 -13.516 -19.875 1 98.88 456 ILE A CA 1
ATOM 3574 C C . ILE A 1 456 ? -14.781 -12.016 -19.719 1 98.88 456 ILE A C 1
ATOM 3576 O O . ILE A 1 456 ? -15.891 -11.578 -19.422 1 98.88 456 ILE A O 1
ATOM 3580 N N . THR A 1 457 ? -13.727 -11.203 -19.922 1 98.81 457 THR A N 1
ATOM 3581 C CA . THR A 1 457 ? -13.805 -9.766 -19.656 1 98.81 457 THR A CA 1
ATOM 3582 C C . THR A 1 457 ? -14.859 -9.109 -20.531 1 98.81 457 THR A C 1
ATOM 3584 O O . THR A 1 457 ? -15.727 -8.383 -20.031 1 98.81 457 THR A O 1
ATOM 3587 N N . PRO A 1 458 ? -14.922 -9.391 -21.875 1 98.5 458 PRO A N 1
ATOM 3588 C CA . PRO A 1 458 ? -16.016 -8.805 -22.656 1 98.5 458 PRO A CA 1
ATOM 3589 C C . PRO A 1 458 ? -17.391 -9.281 -22.203 1 98.5 458 PRO A C 1
ATOM 3591 O O . PRO A 1 458 ? -18.359 -8.531 -22.281 1 98.5 458 PRO A O 1
ATOM 3594 N N . THR A 1 459 ? -17.5 -10.523 -21.766 1 98.75 459 THR A N 1
ATOM 3595 C CA . THR A 1 459 ? -18.766 -11.031 -21.25 1 98.75 459 THR A CA 1
ATOM 3596 C C . THR A 1 459 ? -19.172 -10.281 -19.984 1 98.75 459 THR A C 1
ATOM 3598 O O . THR A 1 459 ? -20.344 -9.914 -19.828 1 98.75 459 THR A O 1
ATOM 3601 N N . VAL A 1 460 ? -18.25 -10.016 -19.094 1 98.75 460 VAL A N 1
ATOM 3602 C CA . VAL A 1 460 ? -18.516 -9.289 -17.859 1 98.75 460 VAL A CA 1
ATOM 3603 C C . VAL A 1 460 ? -18.969 -7.863 -18.203 1 98.75 460 VAL A C 1
ATOM 3605 O O . VAL A 1 460 ? -19.891 -7.34 -17.578 1 98.75 460 VAL A O 1
ATOM 3608 N N . TYR A 1 461 ? -18.312 -7.18 -19.172 1 98.44 461 TYR A N 1
ATOM 3609 C CA . TYR A 1 461 ? -18.766 -5.867 -19.625 1 98.44 461 TYR A CA 1
ATOM 3610 C C . TYR A 1 461 ? -20.219 -5.914 -20.062 1 98.44 461 TYR A C 1
ATOM 3612 O O . TYR A 1 461 ? -21.016 -5.062 -19.672 1 98.44 461 TYR A O 1
ATOM 3620 N N . ASP A 1 462 ? -20.578 -6.957 -20.812 1 98.19 462 ASP A N 1
ATOM 3621 C CA . ASP A 1 462 ? -21.938 -7.094 -21.297 1 98.19 462 ASP A CA 1
ATOM 3622 C C . ASP A 1 462 ? -22.922 -7.312 -20.141 1 98.19 462 ASP A C 1
ATOM 3624 O O . ASP A 1 462 ? -24.016 -6.746 -20.125 1 98.19 462 ASP A O 1
ATOM 3628 N N . LEU A 1 463 ? -22.516 -8.148 -19.203 1 98.25 463 LEU A N 1
ATOM 3629 C CA . LEU A 1 463 ? -23.359 -8.406 -18.047 1 98.25 463 LEU A CA 1
ATOM 3630 C C . LEU A 1 463 ? -23.609 -7.125 -17.25 1 98.25 463 LEU A C 1
ATOM 3632 O O . LEU A 1 463 ? -24.672 -6.957 -16.656 1 98.25 463 LEU A O 1
ATOM 3636 N N . LEU A 1 464 ? -22.641 -6.211 -17.25 1 97.88 464 LEU A N 1
ATOM 3637 C CA . LEU A 1 464 ? -22.75 -4.949 -16.531 1 97.88 464 LEU A CA 1
ATOM 3638 C C . LEU A 1 464 ? -23.484 -3.904 -17.375 1 97.88 464 LEU A C 1
ATOM 3640 O O . LEU A 1 464 ? -23.75 -2.797 -16.906 1 97.88 464 LEU A O 1
ATOM 3644 N N . GLY A 1 465 ? -23.75 -4.211 -18.656 1 96.75 465 GLY A N 1
ATOM 3645 C CA . GLY A 1 46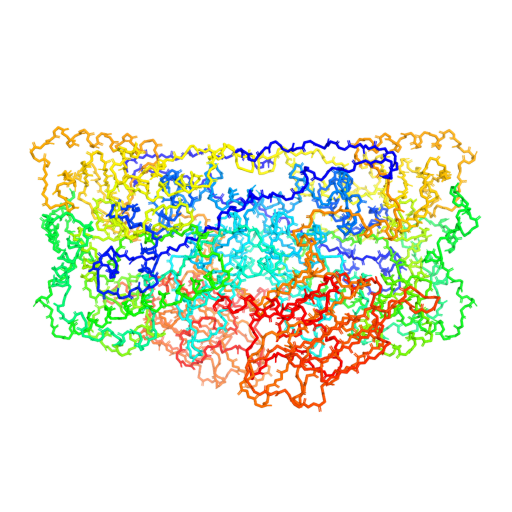5 ? -24.328 -3.236 -19.562 1 96.75 465 GLY A CA 1
ATOM 3646 C C . GLY A 1 465 ? -23.359 -2.137 -19.953 1 96.75 465 GLY A C 1
ATOM 3647 O O . GLY A 1 465 ? -23.781 -0.999 -20.203 1 96.75 465 GLY A O 1
ATOM 3648 N N . MET A 1 466 ? -22.109 -2.506 -19.984 1 95.44 466 MET A N 1
ATOM 3649 C CA . MET A 1 466 ? -21.078 -1.521 -20.266 1 95.44 466 MET A CA 1
ATOM 3650 C C . MET A 1 466 ? -20.469 -1.762 -21.641 1 95.44 466 MET A C 1
ATOM 3652 O O . MET A 1 466 ? -20.234 -2.908 -22.031 1 95.44 466 MET A O 1
ATOM 3656 N N . THR A 1 467 ? -20.234 -0.711 -22.344 1 94.38 467 THR A N 1
ATOM 3657 C CA . THR A 1 467 ? -19.391 -0.768 -23.531 1 94.38 467 THR A CA 1
ATOM 3658 C C . THR A 1 467 ? -17.922 -0.712 -23.156 1 94.38 467 THR A C 1
ATOM 3660 O O . THR A 1 467 ? -17.5 0.145 -22.359 1 94.38 467 THR A O 1
ATOM 3663 N N . PRO A 1 468 ? -17.172 -1.635 -23.625 1 94.38 468 PRO A N 1
ATOM 3664 C CA . PRO A 1 468 ? -15.734 -1.509 -23.359 1 94.38 468 PRO A CA 1
ATOM 3665 C C . PRO A 1 468 ? -15.195 -0.113 -23.672 1 94.38 468 PRO A C 1
ATOM 3667 O O . PRO A 1 468 ? -15.477 0.439 -24.734 1 94.38 468 PRO A O 1
ATOM 3670 N N . PRO A 1 469 ? -14.406 0.392 -22.797 1 94.62 469 PRO A N 1
ATOM 3671 C CA . PRO A 1 469 ? -13.992 1.782 -22.984 1 94.62 469 PRO A CA 1
ATOM 3672 C C . PRO A 1 469 ? -12.977 1.94 -24.125 1 94.62 469 PRO A C 1
ATOM 3674 O O . PRO A 1 469 ? -12.102 1.089 -24.297 1 94.62 469 PRO A O 1
ATOM 3677 N N . GLY A 1 470 ? -13.109 3.066 -24.859 1 95.19 470 GLY A N 1
ATOM 3678 C CA . GLY A 1 470 ? -12.148 3.389 -25.906 1 95.19 470 GLY A CA 1
ATOM 3679 C C . GLY A 1 470 ? -10.844 3.947 -25.359 1 95.19 470 GLY A C 1
ATOM 3680 O O . GLY A 1 470 ? -9.797 3.844 -26 1 95.19 470 GLY A O 1
ATOM 3681 N N . THR A 1 471 ? -10.945 4.652 -24.234 1 93.31 471 THR A N 1
ATOM 3682 C CA . THR A 1 471 ? -9.781 5.191 -23.531 1 93.31 471 THR A CA 1
ATOM 3683 C C . THR A 1 471 ? -9.828 4.84 -22.047 1 93.31 471 THR A C 1
ATOM 3685 O O . THR A 1 471 ? -10.914 4.742 -21.469 1 93.31 471 THR A O 1
ATOM 3688 N N . VAL A 1 472 ? -8.758 4.566 -21.516 1 92.81 472 VAL A N 1
ATOM 3689 C CA . VAL A 1 472 ? -8.594 4.402 -20.078 1 92.81 472 VAL A CA 1
ATOM 3690 C C . VAL A 1 472 ? -7.441 5.277 -19.594 1 92.81 472 VAL A C 1
ATOM 3692 O O . VAL A 1 472 ? -6.32 5.191 -20.094 1 92.81 472 VAL A O 1
ATOM 3695 N N . LYS A 1 473 ? -7.691 6.184 -18.609 1 86.06 473 LYS A N 1
ATOM 3696 C CA . LYS A 1 473 ? -6.711 7.141 -18.109 1 86.06 473 LYS A CA 1
ATOM 3697 C C . LYS A 1 473 ? -6.125 7.98 -19.234 1 86.06 473 LYS A C 1
ATOM 3699 O O . LYS A 1 473 ? -4.918 8.219 -19.281 1 86.06 473 LYS A O 1
ATOM 3704 N N . GLY A 1 474 ? -6.918 8.219 -20.172 1 84.25 474 GLY A N 1
ATOM 3705 C CA . GLY A 1 474 ? -6.543 9.07 -21.297 1 84.25 474 GLY A CA 1
ATOM 3706 C C . GLY A 1 474 ? -5.785 8.336 -22.375 1 84.25 474 GLY A C 1
ATOM 3707 O O . GLY A 1 474 ? -5.43 8.922 -23.406 1 84.25 474 GLY A O 1
ATOM 3708 N N . ILE A 1 475 ? -5.617 7.016 -22.281 1 90.31 475 ILE A N 1
ATOM 3709 C CA . ILE A 1 475 ? -4.844 6.219 -23.219 1 90.31 475 ILE A CA 1
ATOM 3710 C C . ILE A 1 475 ? -5.793 5.418 -24.109 1 90.31 475 ILE A C 1
ATOM 3712 O O . ILE A 1 475 ? -6.598 4.625 -23.625 1 90.31 475 ILE A O 1
ATOM 3716 N N . PRO A 1 476 ? -5.715 5.609 -25.438 1 93.75 476 PRO A N 1
ATOM 3717 C CA . PRO A 1 476 ? -6.527 4.773 -26.312 1 93.75 476 PRO A CA 1
ATOM 3718 C C . PRO A 1 476 ? -6.27 3.283 -26.125 1 93.75 476 PRO A C 1
ATOM 3720 O O . PRO A 1 476 ? -5.121 2.869 -25.953 1 93.75 476 PRO A O 1
ATOM 3723 N N . GLN A 1 477 ? -7.293 2.459 -26.156 1 96.81 477 GLN A N 1
ATOM 3724 C CA . GLN A 1 477 ? -7.172 1.035 -25.859 1 96.81 477 GLN A CA 1
ATOM 3725 C C . GLN A 1 477 ? -7.211 0.199 -27.125 1 96.81 477 GLN A C 1
ATOM 3727 O O . GLN A 1 477 ? -7.957 0.514 -28.062 1 96.81 477 GLN A O 1
ATOM 3732 N N . LYS A 1 478 ? -6.469 -0.837 -27.141 1 96.62 478 LYS A N 1
ATOM 3733 C CA . LYS A 1 478 ? -6.602 -1.85 -28.188 1 96.62 478 LYS A CA 1
ATOM 3734 C C . LYS A 1 478 ? -7.949 -2.562 -28.094 1 96.62 478 LYS A C 1
ATOM 3736 O O . LYS A 1 478 ? -8.469 -2.775 -27 1 96.62 478 LYS A O 1
ATOM 3741 N N . PRO A 1 479 ? -8.453 -2.938 -29.266 1 96 479 PRO A N 1
ATOM 3742 C CA . PRO A 1 479 ? -9.688 -3.725 -29.219 1 96 479 PRO A CA 1
ATOM 3743 C C . PRO A 1 479 ? -9.516 -5.039 -28.453 1 96 479 PRO A C 1
ATOM 3745 O O . PRO A 1 479 ? -8.414 -5.59 -28.406 1 96 479 PRO A O 1
ATOM 3748 N N . MET A 1 480 ? -10.609 -5.543 -27.953 1 96.5 480 MET A N 1
ATOM 3749 C CA . MET A 1 480 ? -10.594 -6.836 -27.281 1 96.5 480 MET A CA 1
ATOM 3750 C C . MET A 1 480 ? -10.406 -7.969 -28.281 1 96.5 480 MET A C 1
ATOM 3752 O O . MET A 1 480 ? -10.961 -7.926 -29.391 1 96.5 480 MET A O 1
ATOM 3756 N N . ASP A 1 481 ? -9.594 -8.898 -27.922 1 98.06 481 ASP A N 1
ATOM 3757 C CA . ASP A 1 481 ? -9.453 -10.102 -28.734 1 98.06 481 ASP A CA 1
ATOM 3758 C C . ASP A 1 481 ? -10.57 -11.094 -28.438 1 98.06 481 ASP A C 1
ATOM 3760 O O . ASP A 1 481 ? -10.969 -11.875 -29.312 1 98.06 481 ASP A O 1
ATOM 3764 N N . GLY A 1 482 ? -11.062 -11.109 -27.172 1 98.12 482 GLY A N 1
ATOM 3765 C CA . GLY A 1 482 ? -12.109 -12.023 -26.75 1 98.12 482 GLY A CA 1
ATOM 3766 C C . GLY A 1 482 ? -13.477 -11.648 -27.281 1 98.12 482 GLY A C 1
ATOM 3767 O O . GLY A 1 482 ? -13.703 -10.5 -27.672 1 98.12 482 GLY A O 1
ATOM 3768 N N . VAL A 1 483 ? -14.328 -12.617 -27.281 1 97.88 483 VAL A N 1
ATOM 3769 C CA . VAL A 1 483 ? -15.703 -12.477 -27.75 1 97.88 483 VAL A CA 1
ATOM 3770 C C . VAL A 1 483 ? -16.672 -12.805 -26.625 1 97.88 483 VAL A C 1
ATOM 3772 O O . VAL A 1 483 ? -16.609 -13.875 -26.016 1 97.88 483 VAL A O 1
ATOM 3775 N N . SER A 1 484 ? -17.625 -11.883 -26.359 1 98.5 484 SER A N 1
ATOM 3776 C CA . SER A 1 484 ? -18.609 -12.117 -25.312 1 98.5 484 SER A CA 1
ATOM 3777 C C . SER A 1 484 ? -19.469 -13.328 -25.625 1 98.5 484 SER A C 1
ATOM 3779 O O . SER A 1 484 ? -19.891 -13.523 -26.766 1 98.5 484 SER A O 1
ATOM 3781 N N . PHE A 1 485 ? -19.719 -14.148 -24.625 1 98.5 485 PHE A N 1
ATOM 3782 C CA . PHE A 1 485 ? -20.594 -15.297 -24.812 1 98.5 485 PHE A CA 1
ATOM 3783 C C . PHE A 1 485 ? -21.875 -15.133 -24.016 1 98.5 485 PHE A C 1
ATOM 3785 O O . PHE A 1 485 ? -22.469 -16.109 -23.562 1 98.5 485 PHE A O 1
ATOM 3792 N N . ILE A 1 486 ? -22.266 -13.93 -23.797 1 98.12 486 ILE A N 1
ATOM 3793 C CA . ILE A 1 486 ? -23.469 -13.625 -23.031 1 98.12 486 ILE A CA 1
ATOM 3794 C C . ILE A 1 486 ? -24.672 -14.32 -23.656 1 98.12 486 ILE A C 1
ATOM 3796 O O . ILE A 1 486 ? -25.594 -14.75 -22.938 1 98.12 486 ILE A O 1
ATOM 3800 N N . ALA A 1 487 ? -24.75 -14.492 -24.984 1 97.5 487 ALA A N 1
ATOM 3801 C CA . ALA A 1 487 ? -25.859 -15.156 -25.672 1 97.5 487 ALA A CA 1
ATOM 3802 C C . ALA A 1 487 ? -25.984 -16.609 -25.203 1 97.5 487 ALA A C 1
ATOM 3804 O O . ALA A 1 487 ? -27.094 -17.125 -25.047 1 97.5 487 ALA A O 1
ATOM 3805 N N . ALA A 1 488 ? -24.828 -17.25 -24.984 1 97.5 488 ALA A N 1
ATOM 3806 C CA . ALA A 1 488 ? -24.812 -18.656 -24.578 1 97.5 488 ALA A CA 1
ATOM 3807 C C . ALA A 1 488 ? -25.328 -18.812 -23.156 1 97.5 488 ALA A C 1
ATOM 3809 O O . ALA A 1 488 ? -25.859 -19.859 -22.797 1 97.5 488 ALA A O 1
ATOM 3810 N N . LEU A 1 489 ? -25.203 -17.781 -22.328 1 97.88 489 LEU A N 1
ATOM 3811 C CA . LEU A 1 489 ? -25.703 -17.828 -20.969 1 97.88 489 LEU A CA 1
ATOM 3812 C C . LEU A 1 489 ? -27.234 -17.844 -20.953 1 97.88 489 LEU A C 1
ATOM 3814 O O . LEU A 1 489 ? -27.844 -18.438 -20.062 1 97.88 489 LEU A O 1
ATOM 3818 N N . ALA A 1 490 ? -27.797 -17.234 -21.938 1 96.19 490 ALA A N 1
ATOM 3819 C CA . ALA A 1 490 ? -29.25 -17.156 -22.047 1 96.19 490 ALA A CA 1
ATOM 3820 C C . ALA A 1 490 ? -29.812 -18.391 -22.766 1 96.19 490 ALA A C 1
ATOM 3822 O O . ALA A 1 490 ? -30.875 -18.891 -22.391 1 96.19 490 ALA A O 1
ATOM 3823 N N . ASP A 1 491 ? -29.094 -18.797 -23.781 1 96.25 491 ASP A N 1
ATOM 3824 C CA . ASP A 1 491 ? -29.5 -19.906 -24.625 1 96.25 491 ASP A CA 1
ATOM 3825 C C . ASP A 1 491 ? -28.328 -20.828 -24.953 1 96.25 491 ASP A C 1
ATOM 3827 O O . ASP A 1 491 ? -27.422 -20.438 -25.688 1 96.25 491 ASP A O 1
ATOM 3831 N N . PRO A 1 492 ? -28.375 -22.047 -24.453 1 94.81 492 PRO A N 1
ATOM 3832 C CA . PRO A 1 492 ? -27.25 -22.969 -24.672 1 94.81 492 PRO A CA 1
ATOM 3833 C C . PRO A 1 492 ? -26.969 -23.219 -26.141 1 94.81 492 PRO A C 1
ATOM 3835 O O . PRO A 1 492 ? -25.844 -23.594 -26.5 1 94.81 492 PRO A O 1
ATOM 3838 N N . ALA A 1 493 ? -27.906 -22.969 -26.984 1 94 493 ALA A N 1
ATOM 3839 C CA . ALA A 1 493 ? -27.766 -23.266 -28.406 1 94 493 ALA A CA 1
ATOM 3840 C C . ALA A 1 493 ? -27.359 -22.016 -29.188 1 94 493 ALA A C 1
ATOM 3842 O O . ALA A 1 493 ? -27.109 -22.094 -30.391 1 94 493 ALA A O 1
ATOM 3843 N N . ALA A 1 494 ? -27.188 -21 -28.453 1 94.5 494 ALA A N 1
ATOM 3844 C CA . ALA A 1 494 ? -26.906 -19.734 -29.125 1 94.5 494 ALA A CA 1
ATOM 3845 C C . ALA A 1 494 ? -25.516 -19.734 -29.734 1 94.5 494 ALA A C 1
ATOM 3847 O O . ALA A 1 494 ? -24.578 -20.297 -29.156 1 94.5 494 ALA A O 1
ATOM 3848 N N . ASP A 1 495 ? -25.406 -19.094 -30.906 1 93.81 495 ASP A N 1
ATOM 3849 C CA . ASP A 1 495 ? -24.109 -18.797 -31.516 1 93.81 495 ASP A CA 1
ATOM 3850 C C . ASP A 1 495 ? -23.469 -17.594 -30.828 1 93.81 495 ASP A C 1
ATOM 3852 O O . ASP A 1 495 ? -24.016 -16.484 -30.844 1 93.81 495 ASP A O 1
ATOM 3856 N N . THR A 1 496 ? -22.281 -17.797 -30.281 1 94.94 496 THR A N 1
ATOM 3857 C CA . THR A 1 496 ? -21.609 -16.719 -29.562 1 94.94 496 THR A CA 1
ATOM 3858 C C . THR A 1 496 ? -20.891 -15.781 -30.531 1 94.94 496 THR A C 1
ATOM 3860 O O . THR A 1 496 ? -20.516 -14.68 -30.141 1 94.94 496 THR A O 1
ATOM 3863 N N . GLY A 1 497 ? -20.672 -16.234 -31.781 1 95.94 497 GLY A N 1
ATOM 3864 C CA . GLY A 1 497 ? -19.922 -15.461 -32.75 1 95.94 497 GLY A CA 1
ATOM 3865 C C . GLY A 1 497 ? -18.438 -15.82 -32.781 1 95.94 497 GLY A C 1
ATOM 3866 O O . GLY A 1 497 ? -17.719 -15.383 -33.688 1 95.94 497 GLY A O 1
ATOM 3867 N N . LYS A 1 498 ? -17.984 -16.641 -31.891 1 97.06 498 LYS A N 1
ATOM 3868 C CA . LYS A 1 498 ? -16.594 -17.062 -31.906 1 97.06 498 LYS A CA 1
ATOM 3869 C C . LYS A 1 498 ? -16.359 -18.188 -32.906 1 97.06 498 LYS A C 1
ATOM 3871 O O . LYS A 1 498 ? -17.094 -19.172 -32.906 1 97.06 498 LYS A O 1
ATOM 3876 N N . THR A 1 499 ? -15.25 -18 -33.719 1 97.5 499 THR A N 1
ATOM 3877 C CA . THR A 1 499 ? -15.023 -18.984 -34.75 1 97.5 499 THR A CA 1
ATOM 3878 C C . THR A 1 499 ? -13.602 -19.547 -34.688 1 97.5 499 THR A C 1
ATOM 3880 O O . THR A 1 499 ? -13.32 -20.625 -35.219 1 97.5 499 THR A O 1
ATOM 3883 N N . THR A 1 500 ? -12.719 -18.781 -34.094 1 98.38 500 THR A N 1
ATOM 3884 C CA . THR A 1 500 ? -11.312 -19.156 -34.125 1 98.38 500 THR A CA 1
ATOM 3885 C C . THR A 1 500 ? -10.633 -18.812 -32.781 1 98.38 500 THR A C 1
ATOM 3887 O O . THR A 1 500 ? -10.969 -17.797 -32.156 1 98.38 500 THR A O 1
ATOM 3890 N N . GLN A 1 501 ? -9.766 -19.672 -32.375 1 98.44 501 GLN A N 1
ATOM 3891 C CA . GLN A 1 501 ? -8.891 -19.406 -31.234 1 98.44 501 GLN A CA 1
ATOM 3892 C C . GLN A 1 501 ? -7.512 -20.031 -31.453 1 98.44 501 GLN A C 1
ATOM 3894 O O . GLN A 1 501 ? -7.391 -21.25 -31.609 1 98.44 501 GLN A O 1
ATOM 3899 N N . PHE A 1 502 ? -6.422 -19.281 -31.562 1 96.44 502 PHE A N 1
ATOM 3900 C CA . PHE A 1 502 ? -5.094 -19.859 -31.734 1 96.44 502 PHE A CA 1
ATOM 3901 C C . PHE A 1 502 ? -4.383 -19.984 -30.391 1 96.44 502 PHE A C 1
ATOM 3903 O O . PHE A 1 502 ? -4.68 -19.25 -29.453 1 96.44 502 PHE A O 1
ATOM 3910 N N . TYR A 1 503 ? -3.457 -20.891 -30.234 1 98.31 503 TYR A N 1
ATOM 3911 C CA . TYR A 1 503 ? -2.699 -21.203 -29.031 1 98.31 503 TYR A CA 1
ATOM 3912 C C . TYR A 1 503 ? -1.209 -21.297 -29.328 1 98.31 503 TYR A C 1
ATOM 3914 O O . TYR A 1 503 ? -0.809 -21.828 -30.359 1 98.31 503 TYR A O 1
ATOM 3922 N N . THR A 1 504 ? -0.408 -20.703 -28.484 1 98.25 504 THR A N 1
ATOM 3923 C CA . THR A 1 504 ? 1.039 -20.875 -28.438 1 98.25 504 THR A CA 1
ATOM 3924 C C . THR A 1 504 ? 1.562 -20.75 -27.016 1 98.25 504 THR A C 1
ATOM 3926 O O . THR A 1 504 ? 1.168 -19.828 -26.281 1 98.25 504 THR A O 1
ATOM 3929 N N . MET A 1 505 ? 2.404 -21.719 -26.609 1 98.06 505 MET A N 1
ATOM 3930 C CA . MET A 1 505 ? 2.955 -21.719 -25.266 1 98.06 505 MET A CA 1
ATOM 3931 C C . MET A 1 505 ? 4.195 -22.594 -25.172 1 98.06 505 MET A C 1
ATOM 3933 O O . MET A 1 505 ? 4.133 -23.781 -25.484 1 98.06 505 MET A O 1
ATOM 3937 N N . LEU A 1 506 ? 5.285 -22.062 -24.844 1 97.12 506 LEU A N 1
ATOM 3938 C CA . LEU A 1 506 ? 6.508 -22.797 -24.562 1 97.12 506 LEU A CA 1
ATOM 3939 C C . LEU A 1 506 ? 6.871 -23.719 -25.734 1 97.12 506 LEU A C 1
ATOM 3941 O O . LEU A 1 506 ? 7.246 -24.875 -25.531 1 97.12 506 LEU A O 1
ATOM 3945 N N . GLY A 1 507 ? 6.645 -23.234 -26.875 1 97.25 507 GLY A N 1
ATOM 3946 C CA . GLY A 1 507 ? 7.047 -23.938 -28.094 1 97.25 507 GLY A CA 1
ATOM 3947 C C . GLY A 1 507 ? 5.941 -24.781 -28.688 1 97.25 507 GLY A C 1
ATOM 3948 O O . GLY A 1 507 ? 6.047 -25.234 -29.828 1 97.25 507 GLY A O 1
ATOM 3949 N N . THR A 1 508 ? 4.867 -24.984 -27.969 1 97.94 508 THR A N 1
ATOM 3950 C CA . THR A 1 508 ? 3.746 -25.781 -28.469 1 97.94 508 THR A CA 1
ATOM 3951 C C . THR A 1 508 ? 2.725 -24.891 -29.172 1 97.94 508 THR A C 1
ATOM 3953 O O . THR A 1 508 ? 2.613 -23.703 -28.859 1 97.94 508 THR A O 1
ATOM 3956 N N . ARG A 1 509 ? 1.996 -25.453 -30.156 1 98.19 509 ARG A N 1
ATOM 3957 C CA . ARG A 1 509 ? 1.075 -24.688 -31 1 98.19 509 ARG A CA 1
ATOM 3958 C C . ARG A 1 509 ? -0.221 -25.453 -31.234 1 98.19 509 ARG A C 1
ATOM 3960 O O . ARG A 1 509 ? -0.205 -26.672 -31.375 1 98.19 509 ARG A O 1
ATOM 3967 N N . GLY A 1 510 ? -1.277 -24.719 -31.25 1 98.25 510 GLY A N 1
ATOM 3968 C CA . GLY A 1 510 ? -2.594 -25.234 -31.578 1 98.25 510 GLY A CA 1
ATOM 3969 C C . GLY A 1 510 ? -3.551 -24.172 -32.062 1 98.25 510 GLY A C 1
ATOM 3970 O O . GLY A 1 510 ? -3.332 -22.969 -31.844 1 98.25 510 GLY A O 1
ATOM 3971 N N . ILE A 1 511 ? -4.582 -24.609 -32.781 1 98.75 511 ILE A N 1
ATOM 3972 C CA . ILE A 1 511 ? -5.621 -23.672 -33.219 1 98.75 511 ILE A CA 1
ATOM 3973 C C . ILE A 1 511 ? -6.957 -24.406 -33.344 1 98.75 511 ILE A C 1
ATOM 3975 O O . ILE A 1 511 ? -7.027 -25.516 -33.875 1 98.75 511 ILE A O 1
ATOM 3979 N N . TRP A 1 512 ? -7.969 -23.828 -32.75 1 98.62 512 TRP A N 1
ATOM 3980 C CA . TRP A 1 512 ? -9.359 -24.234 -32.906 1 98.62 512 TRP A CA 1
ATOM 3981 C C . TRP A 1 512 ? -10.07 -23.375 -33.938 1 98.62 512 TRP A C 1
ATOM 3983 O O . TRP A 1 512 ? -9.945 -22.156 -33.938 1 98.62 512 TRP A O 1
ATOM 3993 N N . HIS A 1 513 ? -10.742 -23.969 -34.875 1 98.44 513 HIS A N 1
ATOM 3994 C CA . HIS A 1 513 ? -11.555 -23.266 -35.844 1 98.44 513 HIS A CA 1
ATOM 3995 C C . HIS A 1 513 ? -12.82 -24.047 -36.188 1 98.44 513 HIS A C 1
ATOM 3997 O O . HIS A 1 513 ? -12.758 -25.062 -36.875 1 98.44 513 HIS A O 1
ATOM 4003 N N . GLU A 1 514 ? -13.953 -23.609 -35.719 1 96.44 514 GLU A N 1
ATOM 4004 C CA . GLU A 1 514 ? -15.273 -24.141 -36.031 1 96.44 514 GLU A CA 1
ATOM 4005 C C . GLU A 1 514 ? -15.312 -25.656 -35.812 1 96.44 514 GLU A C 1
ATOM 4007 O O . GLU A 1 514 ? -15.711 -26.391 -36.719 1 96.44 514 GLU A O 1
ATOM 4012 N N . GLY A 1 515 ? -14.812 -26.094 -34.719 1 96.06 515 GLY A N 1
ATOM 4013 C CA . GLY A 1 515 ? -14.914 -27.5 -34.312 1 96.06 515 GLY A CA 1
ATOM 4014 C C . GLY A 1 515 ? -13.656 -28.297 -34.625 1 96.06 515 GLY A C 1
ATOM 4015 O O . GLY A 1 515 ? -13.445 -29.359 -34.031 1 96.06 515 GLY A O 1
ATOM 4016 N N . TRP A 1 516 ? -12.805 -27.781 -35.562 1 98 516 TRP A N 1
ATOM 4017 C CA . TRP A 1 516 ? -11.531 -28.422 -35.875 1 98 516 TRP A CA 1
ATOM 4018 C C . TRP A 1 516 ? -10.438 -27.953 -34.906 1 98 516 TRP A C 1
ATOM 4020 O O . TRP A 1 516 ? -10.516 -26.844 -34.375 1 98 516 TRP A O 1
ATOM 4030 N N . PHE A 1 517 ? -9.5 -28.828 -34.656 1 98.56 517 PHE A N 1
ATOM 4031 C CA . PHE A 1 517 ? -8.328 -28.469 -33.875 1 98.56 517 PHE A CA 1
ATOM 4032 C C . PHE A 1 517 ? -7.062 -29.031 -34.5 1 98.56 517 PHE A C 1
ATOM 4034 O O . PHE A 1 517 ? -6.922 -30.25 -34.625 1 98.56 517 PHE A O 1
ATOM 4041 N N . ALA A 1 518 ? -6.176 -28.188 -34.969 1 98.75 518 ALA A N 1
ATOM 4042 C CA . ALA A 1 518 ? -4.848 -28.578 -35.438 1 98.75 518 ALA A CA 1
ATOM 4043 C C . ALA A 1 518 ? -3.787 -28.281 -34.375 1 98.75 518 ALA A C 1
ATOM 4045 O O . ALA A 1 518 ? -3.84 -27.234 -33.719 1 98.75 518 ALA A O 1
ATOM 4046 N N . ASN A 1 519 ? -2.895 -29.219 -34.156 1 98.44 519 ASN A N 1
ATOM 4047 C CA . ASN A 1 519 ? -1.835 -29 -33.188 1 98.44 519 ASN A CA 1
ATOM 4048 C C . ASN A 1 519 ? -0.523 -29.641 -33.625 1 98.44 519 ASN A C 1
ATOM 4050 O O . ASN A 1 519 ? -0.511 -30.484 -34.531 1 98.44 519 ASN A O 1
ATOM 4054 N N . THR A 1 520 ? 0.542 -29.203 -33.031 1 97.88 520 THR A N 1
ATOM 4055 C CA . THR A 1 520 ? 1.851 -29.797 -33.25 1 97.88 520 THR A CA 1
ATOM 4056 C C . THR A 1 520 ? 2.221 -30.766 -32.156 1 97.88 520 THR A C 1
ATOM 4058 O O . THR A 1 520 ? 1.762 -30.625 -31.016 1 97.88 520 THR A O 1
ATOM 4061 N N . ILE A 1 521 ? 2.98 -31.781 -32.531 1 97.44 521 ILE A N 1
ATOM 4062 C CA . ILE A 1 521 ? 3.674 -32.625 -31.531 1 97.44 521 ILE A CA 1
ATOM 4063 C C . ILE A 1 521 ? 5.055 -32.031 -31.25 1 97.44 521 ILE A C 1
ATOM 4065 O O . ILE A 1 521 ? 5.992 -32.219 -32.031 1 97.44 521 ILE A O 1
ATOM 4069 N N . HIS A 1 522 ? 5.168 -31.328 -30.188 1 97.38 522 HIS A N 1
ATOM 4070 C CA . HIS A 1 522 ? 6.387 -30.672 -29.75 1 97.38 522 HIS A CA 1
ATOM 4071 C C . HIS A 1 522 ? 6.473 -30.625 -28.234 1 97.38 522 HIS A C 1
ATOM 4073 O O . HIS A 1 522 ? 5.516 -30.219 -27.562 1 97.38 522 HIS A O 1
ATOM 4079 N N . ALA A 1 523 ? 7.629 -31.094 -27.688 1 96.25 523 ALA A N 1
ATOM 4080 C CA . ALA A 1 523 ? 7.785 -31.031 -26.234 1 96.25 523 ALA A CA 1
ATOM 4081 C C . ALA A 1 523 ? 7.969 -29.594 -25.766 1 96.25 523 ALA A C 1
ATOM 4083 O O . ALA A 1 523 ? 8.68 -28.812 -26.391 1 96.25 523 ALA A O 1
ATOM 4084 N N . ALA A 1 524 ? 7.305 -29.25 -24.734 1 95.44 524 ALA A N 1
ATOM 4085 C CA . ALA A 1 524 ? 7.324 -27.891 -24.203 1 95.44 524 ALA A CA 1
ATOM 4086 C C . ALA A 1 524 ? 8.648 -27.594 -23.516 1 95.44 524 ALA A C 1
ATOM 4088 O O . ALA A 1 524 ? 9.375 -28.5 -23.125 1 95.44 524 ALA A O 1
ATOM 4089 N N . THR A 1 525 ? 8.891 -26.25 -23.375 1 91.88 525 THR A N 1
ATOM 4090 C CA . THR A 1 525 ? 9.977 -25.828 -22.5 1 91.88 525 THR A CA 1
ATOM 4091 C C . THR A 1 525 ? 9.93 -26.594 -21.172 1 91.88 525 THR A C 1
ATOM 4093 O O . THR A 1 525 ? 8.867 -26.703 -20.562 1 91.88 525 THR A O 1
ATOM 4096 N N . PRO A 1 526 ? 11.07 -27.188 -20.766 1 88.94 526 PRO A N 1
ATOM 4097 C CA . PRO A 1 526 ? 12.438 -26.875 -21.188 1 88.94 526 PRO A CA 1
ATOM 4098 C C . PRO A 1 526 ? 13.055 -27.969 -22.062 1 88.94 526 PRO A C 1
ATOM 4100 O O . PRO A 1 526 ? 14.203 -28.359 -21.844 1 88.94 526 PRO A O 1
ATOM 4103 N N . ALA A 1 527 ? 12.336 -28.359 -23.094 1 89.12 527 ALA A N 1
ATOM 4104 C CA . ALA A 1 527 ? 12.789 -29.5 -23.891 1 89.12 527 ALA A CA 1
ATOM 4105 C C . ALA A 1 527 ? 13.914 -29.094 -24.844 1 89.12 527 ALA A C 1
ATOM 4107 O O . ALA A 1 527 ? 14.828 -29.875 -25.094 1 89.12 527 ALA A O 1
ATOM 4108 N N . GLY A 1 528 ? 13.891 -27.938 -25.406 1 92.69 528 GLY A N 1
ATOM 4109 C CA . GLY A 1 528 ? 14.938 -27.438 -26.281 1 92.69 528 GLY A CA 1
ATOM 4110 C C . GLY A 1 528 ? 14.984 -28.141 -27.625 1 92.69 528 GLY A C 1
ATOM 4111 O O . GLY A 1 528 ? 16.062 -28.344 -28.188 1 92.69 528 GLY A O 1
ATOM 4112 N N . TRP A 1 529 ? 13.859 -28.594 -28.109 1 95.5 529 TRP A N 1
ATOM 4113 C CA . TRP A 1 529 ? 13.82 -29.375 -29.344 1 95.5 529 TRP A CA 1
ATOM 4114 C C . TRP A 1 529 ? 14.18 -28.5 -30.547 1 95.5 529 TRP A C 1
ATOM 4116 O O . TRP A 1 529 ? 14.836 -28.969 -31.484 1 95.5 529 TRP A O 1
ATOM 4126 N N . SER A 1 530 ? 13.727 -27.25 -30.578 1 96.06 530 SER A N 1
ATOM 4127 C CA . SER A 1 530 ? 13.938 -26.344 -31.688 1 96.06 530 SER A CA 1
ATOM 4128 C C . SER A 1 530 ? 13.344 -26.891 -32.969 1 96.06 530 SER A C 1
ATOM 4130 O O . SER A 1 530 ? 12.383 -27.656 -32.938 1 96.06 530 SER A O 1
ATOM 4132 N N . ASN A 1 531 ? 13.734 -26.359 -34.156 1 97.25 531 ASN A N 1
ATOM 4133 C CA . ASN A 1 531 ? 13.367 -26.828 -35.5 1 97.25 531 ASN A CA 1
ATOM 4134 C C . ASN A 1 531 ? 11.852 -26.906 -35.656 1 97.25 531 ASN A C 1
ATOM 4136 O O . ASN A 1 531 ? 11.32 -27.953 -36.031 1 97.25 531 ASN A O 1
ATOM 4140 N N . PHE A 1 532 ? 11.141 -25.891 -35.406 1 97.94 532 PHE A N 1
ATOM 4141 C CA . PHE A 1 532 ? 9.688 -25.812 -35.375 1 97.94 532 PHE A CA 1
ATOM 4142 C C . PHE A 1 532 ? 9.094 -26.109 -36.75 1 97.94 532 PHE A C 1
ATOM 4144 O O . PHE A 1 532 ? 7.98 -26.641 -36.844 1 97.94 532 PHE A O 1
ATOM 4151 N N . ASN A 1 533 ? 9.766 -25.828 -37.844 1 96.12 533 ASN A N 1
ATOM 4152 C CA . ASN A 1 533 ? 9.266 -26.047 -39.188 1 96.12 533 ASN A CA 1
ATOM 4153 C C . ASN A 1 533 ? 9.086 -27.531 -39.469 1 96.12 533 ASN A C 1
ATOM 4155 O O . ASN A 1 533 ? 8.32 -27.891 -40.375 1 96.12 533 ASN A O 1
ATOM 4159 N N . ALA A 1 534 ? 9.789 -28.328 -38.719 1 96.88 534 ALA A N 1
ATOM 4160 C CA . ALA A 1 534 ? 9.758 -29.766 -38.969 1 96.88 534 ALA A CA 1
ATOM 4161 C C . ALA A 1 534 ? 8.789 -30.469 -38.031 1 96.88 534 ALA A C 1
ATOM 4163 O O . ALA A 1 534 ? 8.672 -31.703 -38.062 1 96.88 534 ALA A O 1
ATOM 4164 N N . ASP A 1 535 ? 8.062 -29.766 -37.344 1 97.19 535 ASP A N 1
ATOM 4165 C CA . ASP A 1 535 ? 7.125 -30.375 -36.406 1 97.19 535 ASP A CA 1
ATOM 4166 C C . ASP A 1 535 ? 6.059 -31.188 -37.156 1 97.19 535 ASP A C 1
ATOM 4168 O O . ASP A 1 535 ? 5.574 -30.766 -38.188 1 97.19 535 ASP A O 1
ATOM 4172 N N . ARG A 1 536 ? 5.699 -32.25 -36.531 1 96.81 536 ARG A N 1
ATOM 4173 C CA . ARG A 1 536 ? 4.535 -33 -37.031 1 96.81 536 ARG A CA 1
ATOM 4174 C C . ARG A 1 536 ? 3.24 -32.344 -36.531 1 96.81 536 ARG A C 1
ATOM 4176 O O . ARG A 1 536 ? 3.127 -31.969 -35.375 1 96.81 536 ARG A O 1
ATOM 4183 N N . TRP A 1 537 ? 2.301 -32.188 -37.469 1 97.94 537 TRP A N 1
ATOM 4184 C CA . TRP A 1 537 ? 0.983 -31.672 -37.125 1 97.94 537 TRP A CA 1
ATOM 4185 C C . TRP A 1 537 ? -0.049 -32.781 -37.062 1 97.94 537 TRP A C 1
ATOM 4187 O O . TRP A 1 537 ? 0.072 -33.812 -37.75 1 97.94 537 TRP A O 1
ATOM 4197 N N . GLU A 1 538 ? -0.973 -32.594 -36.156 1 98.19 538 GLU A N 1
ATOM 4198 C CA . GLU A 1 538 ? -2.176 -33.438 -36.062 1 98.19 538 GLU A CA 1
ATOM 4199 C C . GLU A 1 538 ? -3.432 -32.594 -36.312 1 98.19 538 GLU A C 1
ATOM 4201 O O . GLU A 1 538 ? -3.383 -31.359 -36.25 1 98.19 538 GLU A O 1
ATOM 4206 N N . LEU A 1 539 ? -4.496 -33.312 -36.688 1 98.62 539 LEU A N 1
ATOM 4207 C CA . LEU A 1 539 ? -5.793 -32.688 -36.938 1 98.62 539 LEU A CA 1
ATOM 4208 C C . LEU A 1 539 ? -6.914 -33.469 -36.281 1 98.62 539 LEU A C 1
ATOM 4210 O O . LEU A 1 539 ? -7 -34.688 -36.469 1 98.62 539 LEU A O 1
ATOM 4214 N N . PHE A 1 540 ? -7.746 -32.781 -35.594 1 98.31 540 PHE A N 1
ATOM 4215 C CA . PHE A 1 540 ? -8.891 -33.406 -34.938 1 98.31 540 PHE A CA 1
ATOM 4216 C C . PHE A 1 540 ? -10.164 -32.594 -35.188 1 98.31 540 PHE A C 1
ATOM 4218 O O . PHE A 1 540 ? -10.102 -31.422 -35.562 1 98.31 540 PHE A O 1
ATOM 4225 N N . HIS A 1 541 ? -11.281 -33.281 -35.156 1 97.25 541 HIS A N 1
ATOM 4226 C CA . HIS A 1 541 ? -12.586 -32.625 -35.031 1 97.25 541 HIS A CA 1
ATOM 4227 C C . HIS A 1 541 ? -13.164 -32.812 -33.625 1 97.25 541 HIS A C 1
ATOM 4229 O O . HIS A 1 541 ? -13.891 -33.781 -33.375 1 97.25 541 HIS A O 1
ATOM 4235 N N . ILE A 1 542 ? -12.961 -31.844 -32.75 1 93.44 542 ILE A N 1
ATOM 4236 C CA . ILE A 1 542 ? -13.102 -32.094 -31.312 1 93.44 542 ILE A CA 1
ATOM 4237 C C . ILE A 1 542 ? -14.578 -32.031 -30.922 1 93.44 542 ILE A C 1
ATOM 4239 O O . ILE A 1 542 ? -14.953 -32.438 -29.812 1 93.44 542 ILE A O 1
ATOM 4243 N N . ALA A 1 543 ? -15.445 -31.688 -31.797 1 87.19 543 ALA A N 1
ATOM 4244 C CA . ALA A 1 543 ? -16.875 -31.797 -31.547 1 87.19 543 ALA A CA 1
ATOM 4245 C C . ALA A 1 543 ? -17.297 -33.281 -31.453 1 87.19 543 ALA A C 1
ATOM 4247 O O . ALA A 1 543 ? -18.219 -33.625 -30.719 1 87.19 543 ALA A O 1
ATOM 4248 N N . ALA A 1 544 ? -16.578 -34.062 -32.188 1 89.88 544 ALA A N 1
ATOM 4249 C CA . ALA A 1 544 ? -16.859 -35.5 -32.219 1 89.88 544 ALA A CA 1
ATOM 4250 C C . ALA A 1 544 ? -15.797 -36.281 -31.469 1 89.88 544 ALA A C 1
ATOM 4252 O O . ALA A 1 544 ? -16.031 -37.406 -31.031 1 89.88 544 ALA A O 1
ATOM 4253 N N . ASP A 1 545 ? -14.734 -35.75 -31.344 1 95.81 545 ASP A N 1
ATOM 4254 C CA . ASP A 1 545 ? -13.555 -36.312 -30.703 1 95.81 545 ASP A CA 1
ATOM 4255 C C . ASP A 1 545 ? -12.992 -35.375 -29.641 1 95.81 545 ASP A C 1
ATOM 4257 O O . ASP A 1 545 ? -11.867 -34.906 -29.766 1 95.81 545 ASP A O 1
ATOM 4261 N N . ARG A 1 546 ? -13.789 -35.281 -28.562 1 96.19 546 ARG A N 1
ATOM 4262 C CA . ARG A 1 546 ? -13.516 -34.281 -27.516 1 96.19 546 ARG A CA 1
ATOM 4263 C C . ARG A 1 546 ? -12.102 -34.438 -26.969 1 96.19 546 ARG A C 1
ATOM 4265 O O . ARG A 1 546 ? -11.445 -33.469 -26.625 1 96.19 546 ARG A O 1
ATOM 4272 N N . SER A 1 547 ? -11.602 -35.656 -26.906 1 96.94 547 SER A N 1
ATOM 4273 C CA . SER A 1 547 ? -10.352 -35.938 -26.219 1 96.94 547 SER A CA 1
ATOM 4274 C C . SER A 1 547 ? -9.188 -36.062 -27.203 1 96.94 547 SER A C 1
ATOM 4276 O O . SER A 1 547 ? -8.102 -36.5 -26.828 1 96.94 547 SER A O 1
ATOM 4278 N N . GLN A 1 548 ? -9.32 -35.719 -28.453 1 97.31 548 GLN A N 1
ATOM 4279 C CA . GLN A 1 548 ? -8.281 -35.719 -29.484 1 97.31 548 GLN A CA 1
ATOM 4280 C C . GLN A 1 548 ? -7.645 -37.094 -29.625 1 97.31 548 GLN A C 1
ATOM 4282 O O . GLN A 1 548 ? -6.418 -37.219 -29.625 1 97.31 548 GLN A O 1
ATOM 4287 N N . CYS A 1 549 ? -8.43 -38.062 -29.875 1 96.62 549 CYS A N 1
ATOM 4288 C CA . CYS A 1 549 ? -7.945 -39.438 -29.922 1 96.62 549 CYS A CA 1
ATOM 4289 C C . CYS A 1 549 ? -7.742 -39.875 -31.359 1 96.62 549 CYS A C 1
ATOM 4291 O O . CYS A 1 549 ? -6.965 -40.812 -31.609 1 96.62 549 CYS A O 1
ATOM 4293 N N . HIS A 1 550 ? -8.398 -39.219 -32.312 1 97 550 HIS A N 1
ATOM 4294 C CA . HIS A 1 550 ? -8.367 -39.688 -33.688 1 97 550 HIS A CA 1
ATOM 4295 C C . HIS A 1 550 ? -7.77 -38.625 -34.625 1 97 550 HIS A C 1
ATOM 4297 O O . HIS A 1 550 ? -8.484 -37.781 -35.125 1 97 550 HIS A O 1
ATOM 4303 N N . ASP A 1 551 ? -6.582 -38.812 -35 1 97.75 551 ASP A N 1
ATOM 4304 C CA . ASP A 1 551 ? -5.883 -37.906 -35.875 1 97.75 551 ASP A CA 1
ATOM 4305 C C . ASP A 1 551 ? -6.391 -38.062 -37.312 1 97.75 551 ASP A C 1
ATOM 4307 O O . ASP A 1 551 ? -6.27 -39.125 -37.906 1 97.75 551 ASP A O 1
ATOM 4311 N N . LEU A 1 552 ? -6.875 -36.969 -37.906 1 98.44 552 LEU A N 1
ATOM 4312 C CA . LEU A 1 552 ? -7.492 -37 -39.219 1 98.44 552 LEU A CA 1
ATOM 4313 C C . LEU A 1 552 ? -6.578 -36.312 -40.25 1 98.44 552 LEU A C 1
ATOM 4315 O O . LEU A 1 552 ? -7.012 -36.031 -41.344 1 98.44 552 LEU A O 1
ATOM 4319 N N . ALA A 1 553 ? -5.383 -36.031 -39.906 1 98.31 553 ALA A N 1
ATOM 4320 C CA . ALA A 1 553 ? -4.469 -35.281 -40.75 1 98.31 553 ALA A CA 1
ATOM 4321 C C . ALA A 1 553 ? -4.316 -35.969 -42.125 1 98.31 553 ALA A C 1
ATOM 4323 O O . ALA A 1 553 ? -4.293 -35.312 -43.156 1 98.31 553 ALA A O 1
ATOM 4324 N N . ALA A 1 554 ? -4.156 -37.312 -42.094 1 97.94 554 ALA A N 1
ATOM 4325 C CA . ALA A 1 554 ? -3.975 -38.062 -43.344 1 97.94 554 ALA A CA 1
ATOM 4326 C C . ALA A 1 554 ? -5.254 -38.062 -44.188 1 97.94 554 ALA A C 1
ATOM 4328 O O . ALA A 1 554 ? -5.199 -38.031 -45.406 1 97.94 554 ALA A O 1
ATOM 4329 N N . GLU A 1 555 ? -6.344 -38.031 -43.469 1 98.06 555 GLU A N 1
ATOM 4330 C CA . GLU A 1 555 ? -7.641 -38.062 -44.156 1 98.06 555 GLU A CA 1
ATOM 4331 C C . GLU A 1 555 ? -8.031 -36.719 -44.688 1 98.06 555 GLU A C 1
ATOM 4333 O O . GLU A 1 555 ? -8.727 -36.625 -45.719 1 98.06 555 GLU A O 1
ATOM 4338 N N . HIS A 1 556 ? -7.57 -35.688 -44.062 1 98.19 556 HIS A N 1
ATOM 4339 C CA . HIS A 1 556 ? -7.949 -34.344 -44.469 1 98.19 556 HIS A CA 1
ATOM 4340 C C . HIS A 1 556 ? -6.727 -33.438 -44.594 1 98.19 556 HIS A C 1
ATOM 4342 O O . HIS A 1 556 ? -6.656 -32.406 -43.906 1 98.19 556 HIS A O 1
ATOM 4348 N N . PRO A 1 557 ? -5.82 -33.688 -45.438 1 98 557 PRO A N 1
ATOM 4349 C CA . PRO A 1 557 ? -4.59 -32.906 -45.531 1 98 557 PRO A CA 1
ATOM 4350 C C . PRO A 1 557 ? -4.855 -31.453 -45.906 1 98 557 PRO A C 1
ATOM 4352 O O . PRO A 1 557 ? -4.141 -30.547 -45.469 1 98 557 PRO A O 1
ATOM 4355 N N . ASP A 1 558 ? -5.879 -31.203 -46.781 1 98.38 558 ASP A N 1
ATOM 4356 C CA . ASP A 1 558 ? -6.191 -29.828 -47.188 1 98.38 558 ASP A CA 1
ATOM 4357 C C . ASP A 1 558 ? -6.672 -29.016 -45.969 1 98.38 558 ASP A C 1
ATOM 4359 O O . ASP A 1 558 ? -6.312 -27.844 -45.844 1 98.38 558 ASP A O 1
ATOM 4363 N N . LYS A 1 559 ? -7.512 -29.625 -45.188 1 98.25 559 LYS A N 1
ATOM 4364 C CA . LYS A 1 559 ? -7.988 -28.953 -44 1 98.25 559 LYS A CA 1
ATOM 4365 C C . LYS A 1 559 ? -6.84 -28.625 -43.031 1 98.25 559 LYS A C 1
ATOM 4367 O O . LYS A 1 559 ? -6.809 -27.562 -42.438 1 98.25 559 LYS A O 1
ATOM 4372 N N . LEU A 1 560 ? -5.922 -29.531 -42.938 1 98.62 560 LEU A N 1
ATOM 4373 C CA . LEU A 1 560 ? -4.75 -29.297 -42.094 1 98.62 560 LEU A CA 1
ATOM 4374 C C . LEU A 1 560 ? -3.945 -28.109 -42.594 1 98.62 560 LEU A C 1
ATOM 4376 O O . LEU A 1 560 ? -3.541 -27.25 -41.812 1 98.62 560 LEU A O 1
ATOM 4380 N N . GLU A 1 561 ? -3.695 -28.062 -43.906 1 98.5 561 GLU A N 1
ATOM 4381 C CA . GLU A 1 561 ? -2.93 -26.953 -44.469 1 98.5 561 GLU A CA 1
ATOM 4382 C C . GLU A 1 561 ? -3.664 -25.625 -44.25 1 98.5 561 GLU A C 1
ATOM 4384 O O . GLU A 1 561 ? -3.037 -24.594 -44.031 1 98.5 561 GLU A O 1
ATOM 4389 N N . GLU A 1 562 ? -4.965 -25.703 -44.406 1 98.69 562 GLU A N 1
ATOM 4390 C CA . GLU A 1 562 ? -5.789 -24.516 -44.156 1 98.69 562 GLU A CA 1
ATOM 4391 C C . GLU A 1 562 ? -5.602 -24.016 -42.719 1 98.69 562 GLU A C 1
ATOM 4393 O O . GLU A 1 562 ? -5.402 -22.828 -42.5 1 98.69 562 GLU A O 1
ATOM 4398 N N . LEU A 1 563 ? -5.633 -24.844 -41.781 1 98.75 563 LEU A N 1
ATOM 4399 C CA . LEU A 1 563 ? -5.547 -24.469 -40.375 1 98.75 563 LEU A CA 1
ATOM 4400 C C . LEU A 1 563 ? -4.125 -24.047 -40 1 98.75 563 LEU A C 1
ATOM 4402 O O . LEU A 1 563 ? -3.928 -23.156 -39.188 1 98.75 563 LEU A O 1
ATOM 4406 N N . LYS A 1 564 ? -3.109 -24.703 -40.656 1 98.56 564 LYS A N 1
ATOM 4407 C CA . LYS A 1 564 ? -1.737 -24.234 -40.469 1 98.56 564 LYS A CA 1
ATOM 4408 C C . LYS A 1 564 ? -1.6 -22.781 -40.906 1 98.56 564 LYS A C 1
ATOM 4410 O O . LYS A 1 564 ? -1.036 -21.969 -40.156 1 98.56 564 LYS A O 1
ATOM 4415 N N . ALA A 1 565 ? -2.121 -22.5 -42.062 1 98.56 565 ALA A N 1
ATOM 4416 C CA . ALA A 1 565 ? -2.062 -21.125 -42.562 1 98.56 565 ALA A CA 1
ATOM 4417 C C . ALA A 1 565 ? -2.822 -20.172 -41.656 1 98.56 565 ALA A C 1
ATOM 4419 O O . ALA A 1 565 ? -2.381 -19.031 -41.438 1 98.56 565 ALA A O 1
ATOM 4420 N N . LEU A 1 566 ? -3.963 -20.609 -41.219 1 98.75 566 LEU A N 1
ATOM 4421 C CA . LEU A 1 566 ? -4.75 -19.797 -40.281 1 98.75 566 LEU A CA 1
ATOM 4422 C C . LEU A 1 566 ? -3.984 -19.516 -39 1 98.75 566 LEU A C 1
ATOM 4424 O O . LEU A 1 566 ? -4.047 -18.422 -38.469 1 98.75 566 LEU A O 1
ATOM 4428 N N . TRP A 1 567 ? -3.291 -20.5 -38.469 1 98.69 567 TRP A N 1
ATOM 4429 C CA . TRP A 1 567 ? -2.492 -20.297 -37.281 1 98.69 567 TRP A CA 1
ATOM 4430 C C . TRP A 1 567 ? -1.469 -19.188 -37.469 1 98.69 567 TRP A C 1
ATOM 4432 O O . TRP A 1 567 ? -1.343 -18.297 -36.625 1 98.69 567 TRP A O 1
ATOM 4442 N N . PHE A 1 568 ? -0.761 -19.234 -38.594 1 98.5 568 PHE A N 1
ATOM 4443 C CA . PHE A 1 568 ? 0.266 -18.234 -38.844 1 98.5 568 PHE A CA 1
ATOM 4444 C C . PHE A 1 568 ? -0.354 -16.859 -39.031 1 98.5 568 PHE A C 1
ATOM 4446 O O . PHE A 1 568 ? 0.235 -15.852 -38.625 1 98.5 568 PHE A O 1
ATOM 4453 N N . SER A 1 569 ? -1.488 -16.828 -39.625 1 98.62 569 SER A N 1
ATOM 4454 C CA . SER A 1 569 ? -2.193 -15.562 -39.781 1 98.62 569 SER A CA 1
ATOM 4455 C C . SER A 1 569 ? -2.57 -14.969 -38.438 1 98.62 569 SER A C 1
ATOM 4457 O O . SER A 1 569 ? -2.385 -13.766 -38.219 1 98.62 569 SER A O 1
ATOM 4459 N N . GLU A 1 570 ? -3.119 -15.781 -37.562 1 98.44 570 GLU A N 1
ATOM 4460 C CA . GLU A 1 570 ? -3.467 -15.328 -36.219 1 98.44 570 GLU A CA 1
ATOM 4461 C C . GLU A 1 570 ? -2.225 -14.922 -35.438 1 98.44 570 GLU A C 1
ATOM 4463 O O . GLU A 1 570 ? -2.248 -13.93 -34.688 1 98.44 570 GLU A O 1
ATOM 4468 N N . ALA A 1 571 ? -1.176 -15.695 -35.562 1 98.31 571 ALA A N 1
ATOM 4469 C CA . ALA A 1 571 ? 0.08 -15.367 -34.875 1 98.31 571 ALA A CA 1
ATOM 4470 C C . ALA A 1 571 ? 0.586 -13.992 -35.312 1 98.31 571 ALA A C 1
ATOM 4472 O O . ALA A 1 571 ? 1.1 -13.227 -34.5 1 98.31 571 ALA A O 1
ATOM 4473 N N . ALA A 1 572 ? 0.49 -13.703 -36.562 1 98 572 ALA A N 1
ATOM 4474 C CA . ALA A 1 572 ? 0.906 -12.406 -37.094 1 98 572 ALA A CA 1
ATOM 4475 C C . ALA A 1 572 ? 0.04 -11.289 -36.5 1 98 572 ALA A C 1
ATOM 4477 O O . ALA A 1 572 ? 0.542 -10.203 -36.188 1 98 572 ALA A O 1
ATOM 4478 N N . LYS A 1 573 ? -1.188 -11.57 -36.344 1 97.56 573 LYS A N 1
ATOM 4479 C CA . LYS A 1 573 ? -2.158 -10.586 -35.875 1 97.56 573 LYS A CA 1
ATOM 4480 C C . LYS A 1 573 ? -1.979 -10.32 -34.375 1 97.56 573 LYS A C 1
ATOM 4482 O O . LYS A 1 573 ? -2.146 -9.188 -33.938 1 97.56 573 LYS A O 1
ATOM 4487 N N . TYR A 1 574 ? -1.596 -11.328 -33.625 1 98 574 TYR A N 1
ATOM 4488 C CA . TYR A 1 574 ? -1.667 -11.234 -32.188 1 98 574 TYR A CA 1
ATOM 4489 C C . TYR A 1 574 ? -0.29 -11.422 -31.562 1 98 574 TYR A C 1
ATOM 4491 O O . TYR A 1 574 ? -0.178 -11.828 -30.406 1 98 574 TYR A O 1
ATOM 4499 N N . ASN A 1 575 ? 0.75 -11.242 -32.25 1 97.88 575 ASN A N 1
ATOM 4500 C CA . ASN A 1 575 ? 2.117 -11.344 -31.75 1 97.88 575 ASN A CA 1
ATOM 4501 C C . ASN A 1 575 ? 2.426 -12.758 -31.266 1 97.88 575 ASN A C 1
ATOM 4503 O O . ASN A 1 575 ? 2.918 -12.945 -30.156 1 97.88 575 ASN A O 1
ATOM 4507 N N . GLY A 1 576 ? 2.166 -13.758 -32.125 1 98.25 576 GLY A N 1
ATOM 4508 C CA . GLY A 1 576 ? 2.359 -15.141 -31.703 1 98.25 576 GLY A CA 1
ATOM 4509 C C . GLY A 1 576 ? 3.799 -15.602 -31.828 1 98.25 576 GLY A C 1
ATOM 4510 O O . GLY A 1 576 ? 4.145 -16.703 -31.375 1 98.25 576 GLY A O 1
ATOM 4511 N N . LEU A 1 577 ? 4.734 -14.797 -32.344 1 98.25 577 LEU A N 1
ATOM 4512 C CA . LEU A 1 577 ? 6.137 -15.148 -32.562 1 98.25 577 LEU A CA 1
ATOM 4513 C C . LEU A 1 577 ? 7.051 -14.242 -31.734 1 98.25 577 LEU A C 1
ATOM 4515 O O . LEU A 1 577 ? 6.68 -13.109 -31.422 1 98.25 577 LEU A O 1
ATOM 4519 N N . PRO A 1 578 ? 8.32 -14.68 -31.484 1 98.25 578 PRO A N 1
ATOM 4520 C CA . PRO A 1 578 ? 8.891 -15.992 -31.812 1 98.25 578 PRO A CA 1
ATOM 4521 C C . PRO A 1 578 ? 8.359 -17.109 -30.906 1 98.25 578 PRO A C 1
ATOM 4523 O O . PRO A 1 578 ? 7.816 -16.828 -29.828 1 98.25 578 PRO A O 1
ATOM 4526 N N . LEU A 1 579 ? 8.523 -18.328 -31.391 1 98.12 579 LEU A N 1
ATOM 4527 C CA . LEU A 1 579 ? 8.297 -19.516 -30.562 1 98.12 579 LEU A CA 1
ATOM 4528 C C . LEU A 1 579 ? 9.508 -19.797 -29.672 1 98.12 579 LEU A C 1
ATOM 4530 O O . LEU A 1 579 ? 10.648 -19.578 -30.078 1 98.12 579 LEU A O 1
ATOM 4534 N N . ALA A 1 580 ? 9.211 -20.203 -28.469 1 96.38 580 ALA A N 1
ATOM 4535 C CA . ALA A 1 580 ? 10.305 -20.469 -27.531 1 96.38 580 ALA A CA 1
ATOM 4536 C C . ALA A 1 580 ? 10.086 -21.781 -26.797 1 96.38 580 ALA A C 1
ATOM 4538 O O . ALA A 1 580 ? 9.078 -21.953 -26.094 1 96.38 580 ALA A O 1
ATOM 4539 N N . ASP A 1 581 ? 10.969 -22.75 -26.953 1 95.88 581 ASP A N 1
ATOM 4540 C CA . ASP A 1 581 ? 11.008 -23.984 -26.172 1 95.88 581 ASP A CA 1
ATOM 4541 C C . ASP A 1 581 ? 12.375 -24.203 -25.531 1 95.88 581 ASP A C 1
ATOM 4543 O O . ASP A 1 581 ? 12.875 -25.328 -25.484 1 95.88 581 ASP A O 1
ATOM 4547 N N . LEU A 1 582 ? 12.984 -23.156 -25.062 1 92.38 582 LEU A N 1
ATOM 4548 C CA . LEU A 1 582 ? 14.344 -23.172 -24.547 1 92.38 582 LEU A CA 1
ATOM 4549 C C . LEU A 1 582 ? 14.508 -24.234 -23.469 1 92.38 582 LEU A C 1
ATOM 4551 O O . LEU A 1 582 ? 13.562 -24.531 -22.734 1 92.38 582 LEU A O 1
ATOM 4555 N N . ASN A 1 583 ? 15.703 -24.797 -23.422 1 86.94 583 ASN A N 1
ATOM 4556 C CA . ASN A 1 583 ? 16.016 -25.672 -22.312 1 86.94 583 ASN A CA 1
ATOM 4557 C C . ASN A 1 583 ? 16.375 -24.875 -21.047 1 86.94 583 ASN A C 1
ATOM 4559 O O . ASN A 1 583 ? 16.312 -23.641 -21.062 1 86.94 583 ASN A O 1
ATOM 4563 N N . LEU A 1 584 ? 16.594 -25.594 -20.016 1 75.12 584 LEU A N 1
ATOM 4564 C CA . LEU A 1 584 ? 16.766 -24.953 -18.719 1 75.12 584 LEU A CA 1
ATOM 4565 C C . LEU A 1 584 ? 17.969 -24.016 -18.734 1 75.12 584 LEU A C 1
ATOM 4567 O O . LEU A 1 584 ? 17.875 -22.891 -18.234 1 75.12 584 LEU A O 1
ATOM 4571 N N . LEU A 1 585 ? 19.094 -24.453 -19.281 1 75.94 585 LEU A N 1
ATOM 4572 C CA . LEU A 1 585 ? 20.297 -23.641 -19.312 1 75.94 585 LEU A CA 1
ATOM 4573 C C . LEU A 1 585 ? 20.078 -22.375 -20.125 1 75.94 585 LEU A C 1
ATOM 4575 O O . LEU A 1 585 ? 20.484 -21.281 -19.719 1 75.94 585 LEU A O 1
ATOM 4579 N N . GLU A 1 586 ? 19.406 -22.547 -21.281 1 83.5 586 GLU A N 1
ATOM 4580 C CA . GLU A 1 586 ? 19.109 -21.406 -22.125 1 83.5 586 GLU A CA 1
ATOM 4581 C C . GLU A 1 586 ? 18.203 -20.406 -21.422 1 83.5 586 GLU A C 1
ATOM 4583 O O . GLU A 1 586 ? 18.391 -19.188 -21.516 1 83.5 586 GLU A O 1
ATOM 4588 N N . THR A 1 587 ? 17.266 -20.953 -20.812 1 81.44 587 THR A N 1
ATOM 4589 C CA . THR A 1 587 ? 16.297 -20.109 -20.109 1 81.44 587 THR A CA 1
ATOM 4590 C C . THR A 1 587 ? 16.984 -19.312 -19 1 81.44 587 THR A C 1
ATOM 4592 O O . THR A 1 587 ? 16.75 -18.109 -18.875 1 81.44 587 THR A O 1
ATOM 4595 N N . MET A 1 588 ? 17.812 -19.922 -18.188 1 71.75 588 MET A N 1
ATOM 4596 C CA . MET A 1 588 ? 18.422 -19.312 -17.016 1 71.75 588 MET A CA 1
ATOM 4597 C C . MET A 1 588 ? 19.5 -18.312 -17.422 1 71.75 588 MET A C 1
ATOM 4599 O O . MET A 1 588 ? 19.859 -17.422 -16.641 1 71.75 588 MET A O 1
ATOM 4603 N N . THR A 1 589 ? 20.016 -18.438 -18.656 1 77.94 589 THR A N 1
ATOM 4604 C CA . THR A 1 589 ? 21.141 -17.594 -19.062 1 77.94 589 THR A CA 1
ATOM 4605 C C . THR A 1 589 ? 20.656 -16.422 -19.906 1 77.94 589 THR A C 1
ATOM 4607 O O . THR A 1 589 ? 21.438 -15.57 -20.312 1 77.94 589 THR A O 1
ATOM 4610 N N . ARG A 1 590 ? 19.344 -16.422 -20.141 1 85.69 590 ARG A N 1
ATOM 4611 C CA . ARG A 1 590 ? 18.812 -15.281 -20.875 1 85.69 590 ARG A CA 1
ATOM 4612 C C . ARG A 1 590 ? 18.969 -13.992 -20.078 1 85.69 590 ARG A C 1
ATOM 4614 O O . ARG A 1 590 ? 18.797 -13.977 -18.859 1 85.69 590 ARG A O 1
ATOM 4621 N N . SER A 1 591 ? 19.359 -13.008 -20.812 1 86.56 591 SER A N 1
ATOM 4622 C CA . SER A 1 591 ? 19.531 -11.711 -20.156 1 86.56 591 SER A CA 1
ATOM 4623 C C . SER A 1 591 ? 18.203 -11.023 -19.922 1 86.56 591 SER A C 1
ATOM 4625 O O . SER A 1 591 ? 17.312 -11.07 -20.781 1 86.56 591 SER A O 1
ATOM 4627 N N . ARG A 1 592 ? 18.016 -10.406 -18.781 1 88.69 592 ARG A N 1
ATOM 4628 C CA . ARG A 1 592 ? 16.891 -9.555 -18.422 1 88.69 592 ARG A CA 1
ATOM 4629 C C . ARG A 1 592 ? 17.375 -8.281 -17.719 1 88.69 592 ARG A C 1
ATOM 4631 O O . ARG A 1 592 ? 18.469 -8.258 -17.141 1 88.69 592 ARG A O 1
ATOM 4638 N N . PRO A 1 593 ? 16.609 -7.227 -17.75 1 86.19 593 PRO A N 1
ATOM 4639 C CA . PRO A 1 593 ? 17.062 -5.945 -17.203 1 86.19 593 PRO A CA 1
ATOM 4640 C C . PRO A 1 593 ? 16.906 -5.871 -15.68 1 86.19 593 PRO A C 1
ATOM 4642 O O . PRO A 1 593 ? 16.062 -5.129 -15.172 1 86.19 593 PRO A O 1
ATOM 4645 N N . TYR A 1 594 ? 17.812 -6.484 -14.938 1 81.62 594 TYR A N 1
ATOM 4646 C CA . TYR A 1 594 ? 17.812 -6.465 -13.484 1 81.62 594 TYR A CA 1
ATOM 4647 C C . TYR A 1 594 ? 18.453 -5.188 -12.953 1 81.62 594 TYR A C 1
ATOM 4649 O O . TYR A 1 594 ? 19.406 -4.676 -13.539 1 81.62 594 TYR A O 1
ATOM 4657 N N . LEU A 1 595 ? 17.969 -4.73 -11.812 1 78.38 595 LEU A N 1
ATOM 4658 C CA . LEU A 1 595 ? 18.562 -3.59 -11.125 1 78.38 595 LEU A CA 1
ATOM 4659 C C . LEU A 1 595 ? 19.875 -3.994 -10.438 1 78.38 595 LEU A C 1
ATOM 4661 O O . LEU A 1 595 ? 20.812 -3.197 -10.359 1 78.38 595 LEU A O 1
ATOM 4665 N N . VAL A 1 596 ? 19.984 -5.148 -9.688 1 72.81 596 VAL A N 1
ATOM 4666 C CA . VAL A 1 596 ? 21.109 -5.613 -8.867 1 72.81 596 VAL A CA 1
ATOM 4667 C C . VAL A 1 596 ? 22.328 -5.844 -9.742 1 72.81 596 VAL A C 1
ATOM 4669 O O . VAL A 1 596 ? 23.469 -5.73 -9.281 1 72.81 596 VAL A O 1
ATOM 4672 N N . SER A 1 597 ? 22.422 -5.527 -10.953 1 72.81 597 SER A N 1
ATOM 4673 C CA . SER A 1 597 ? 23.547 -5.758 -11.867 1 72.81 597 SER A CA 1
ATOM 4674 C C . SER A 1 597 ? 24.547 -6.746 -11.281 1 72.81 597 SER A C 1
ATOM 4676 O O . SER A 1 597 ? 24.5 -7.039 -10.086 1 72.81 597 SER A O 1
ATOM 4678 N N . GLU A 1 598 ? 25.453 -7.328 -12 1 79.44 598 GLU A N 1
ATOM 4679 C CA . GLU A 1 598 ? 26.5 -8.227 -11.523 1 79.44 598 GLU A CA 1
ATOM 4680 C C . GLU A 1 598 ? 27.625 -7.453 -10.844 1 79.44 598 GLU A C 1
ATOM 4682 O O . GLU A 1 598 ? 28.172 -6.516 -11.414 1 79.44 598 GLU A O 1
ATOM 4687 N N . ARG A 1 599 ? 27.75 -7.863 -9.5 1 84.88 599 ARG A N 1
ATOM 4688 C CA . ARG A 1 599 ? 28.812 -7.266 -8.68 1 84.88 599 ARG A CA 1
ATOM 4689 C C . ARG A 1 599 ? 29.672 -8.336 -8.031 1 84.88 599 ARG A C 1
ATOM 4691 O O . ARG A 1 599 ? 29.266 -9.5 -7.949 1 84.88 599 ARG A O 1
ATOM 4698 N N . ALA A 1 600 ? 30.859 -7.793 -7.633 1 89.62 600 ALA A N 1
ATOM 4699 C CA . ALA A 1 600 ? 31.75 -8.703 -6.934 1 89.62 600 ALA A CA 1
ATOM 4700 C C . ALA A 1 600 ? 31.391 -8.812 -5.457 1 89.62 600 ALA A C 1
ATOM 4702 O O . ALA A 1 600 ? 31.719 -9.805 -4.797 1 89.62 600 ALA A O 1
ATOM 4703 N N . SER A 1 601 ? 30.75 -7.809 -4.98 1 92.38 601 SER A N 1
ATOM 4704 C CA . SER A 1 601 ? 30.406 -7.77 -3.562 1 92.38 601 SER A CA 1
ATOM 4705 C C . SER A 1 601 ? 29.047 -7.109 -3.344 1 92.38 601 SER A C 1
ATOM 4707 O O . SER A 1 601 ? 28.719 -6.133 -4.02 1 92.38 601 SER A O 1
ATOM 4709 N N . TYR A 1 602 ? 28.312 -7.66 -2.439 1 93.44 602 TYR A N 1
ATOM 4710 C CA . TYR A 1 602 ? 26.984 -7.188 -2.055 1 93.44 602 TYR A CA 1
ATOM 4711 C C . TYR A 1 602 ? 26.938 -6.887 -0.561 1 93.44 602 TYR A C 1
ATOM 4713 O O . TYR A 1 602 ? 27.406 -7.684 0.257 1 93.44 602 TYR A O 1
ATOM 4721 N N . VAL A 1 603 ? 26.406 -5.766 -0.171 1 93.44 603 VAL A N 1
ATOM 4722 C CA . VAL A 1 603 ? 26.297 -5.387 1.234 1 93.44 603 VAL A CA 1
ATOM 4723 C C . VAL A 1 603 ? 24.828 -5.383 1.665 1 93.44 603 VAL A C 1
ATOM 4725 O O . VAL A 1 603 ? 24 -4.742 1.025 1 93.44 603 VAL A O 1
ATOM 4728 N N . TYR A 1 604 ? 24.531 -6.059 2.672 1 94.38 604 TYR A N 1
ATOM 4729 C CA . TYR A 1 604 ? 23.203 -6.141 3.26 1 94.38 604 TYR A CA 1
ATOM 4730 C C . TYR A 1 604 ? 23.188 -5.566 4.672 1 94.38 604 TYR A C 1
ATOM 4732 O O . TYR A 1 604 ? 24.234 -5.465 5.316 1 94.38 604 TYR A O 1
ATOM 4740 N N . TYR A 1 605 ? 22.031 -5.16 5.188 1 93.56 605 TYR A N 1
ATOM 4741 C CA . TYR A 1 605 ? 21.891 -4.508 6.484 1 93.56 605 TYR A CA 1
ATOM 4742 C C . TYR A 1 605 ? 20.766 -5.137 7.297 1 93.56 605 TYR A C 1
ATOM 4744 O O . TYR A 1 605 ? 19.844 -5.738 6.734 1 93.56 605 TYR A O 1
ATOM 4752 N N . PRO A 1 606 ? 20.875 -5.035 8.641 1 93.19 606 PRO A N 1
ATOM 4753 C CA . PRO A 1 606 ? 19.734 -5.438 9.461 1 93.19 606 PRO A CA 1
ATOM 4754 C C . PRO A 1 606 ? 18.547 -4.488 9.336 1 93.19 606 PRO A C 1
ATOM 4756 O O . PRO A 1 606 ? 18.703 -3.363 8.852 1 93.19 606 PRO A O 1
ATOM 4759 N N . ASP A 1 607 ? 17.328 -4.977 9.656 1 88 607 ASP A N 1
ATOM 4760 C CA . ASP A 1 607 ? 16.094 -4.188 9.719 1 88 607 ASP A CA 1
ATOM 4761 C C . ASP A 1 607 ? 15.672 -3.725 8.328 1 88 607 ASP A C 1
ATOM 4763 O O . ASP A 1 607 ? 15.102 -2.641 8.172 1 88 607 ASP A O 1
ATOM 4767 N N . CYS A 1 608 ? 16.078 -4.43 7.289 1 90.81 608 CYS A N 1
ATOM 4768 C CA . CYS A 1 608 ? 15.633 -4.211 5.918 1 90.81 608 CYS A CA 1
ATOM 4769 C C . CYS A 1 608 ? 14.656 -5.297 5.484 1 90.81 608 CYS A C 1
ATOM 4771 O O . CYS A 1 608 ? 14.562 -6.344 6.121 1 90.81 608 CYS A O 1
ATOM 4773 N N . ALA A 1 609 ? 13.961 -4.945 4.48 1 91.94 609 ALA A N 1
ATOM 4774 C CA . ALA A 1 609 ? 13.125 -5.961 3.848 1 91.94 609 ALA A CA 1
ATOM 4775 C C . ALA A 1 609 ? 13.977 -7.113 3.318 1 91.94 609 ALA A C 1
ATOM 4777 O O . ALA A 1 609 ? 15.133 -6.922 2.941 1 91.94 609 ALA A O 1
ATOM 4778 N N . ASP A 1 610 ? 13.352 -8.258 3.334 1 92.56 610 ASP A N 1
ATOM 4779 C CA . ASP A 1 610 ? 14.031 -9.398 2.736 1 92.56 610 ASP A CA 1
ATOM 4780 C C . ASP A 1 610 ? 14.312 -9.164 1.254 1 92.56 610 ASP A C 1
ATOM 4782 O O . ASP A 1 610 ? 13.516 -8.523 0.562 1 92.56 610 ASP A O 1
ATOM 4786 N N . VAL A 1 611 ? 15.43 -9.664 0.812 1 93.06 611 VAL A N 1
ATOM 4787 C CA . VAL A 1 611 ? 15.805 -9.531 -0.592 1 93.06 611 VAL A CA 1
ATOM 4788 C C . VAL A 1 611 ? 15.617 -10.867 -1.306 1 93.06 611 VAL A C 1
ATOM 4790 O O . VAL A 1 611 ? 16.328 -11.836 -1.03 1 93.06 611 VAL A O 1
ATOM 4793 N N . GLY A 1 612 ? 14.719 -10.891 -2.225 1 89.94 612 GLY A N 1
ATOM 4794 C CA . GLY A 1 612 ? 14.336 -12.133 -2.881 1 89.94 612 GLY A CA 1
ATOM 4795 C C . GLY A 1 612 ? 15.117 -12.398 -4.152 1 89.94 612 GLY A C 1
ATOM 4796 O O . GLY A 1 612 ? 16.047 -11.664 -4.484 1 89.94 612 GLY A O 1
ATOM 4797 N N . ILE A 1 613 ? 14.875 -13.492 -4.906 1 82.19 613 ILE A N 1
ATOM 4798 C CA . ILE A 1 613 ? 15.586 -14.062 -6.043 1 82.19 613 ILE A CA 1
ATOM 4799 C C . ILE A 1 613 ? 15.711 -13.016 -7.152 1 82.19 613 ILE A C 1
ATOM 4801 O O . ILE A 1 613 ? 16.703 -13 -7.891 1 82.19 613 ILE A O 1
ATOM 4805 N N . GLY A 1 614 ? 14.938 -12.07 -7.262 1 81.81 614 GLY A N 1
ATOM 4806 C CA . GLY A 1 614 ? 15.016 -11.062 -8.305 1 81.81 614 GLY A CA 1
ATOM 4807 C C . GLY A 1 614 ? 16 -9.953 -7.984 1 81.81 614 GLY A C 1
ATOM 4808 O O . GLY A 1 614 ? 16.344 -9.148 -8.859 1 81.81 614 GLY A O 1
ATOM 4809 N N . ALA A 1 615 ? 16.656 -10.102 -6.84 1 89.62 615 ALA A N 1
ATOM 4810 C CA . ALA A 1 615 ? 17.531 -9 -6.418 1 89.62 615 ALA A CA 1
ATOM 4811 C C . ALA A 1 615 ? 18.688 -9.516 -5.559 1 89.62 615 ALA A C 1
ATOM 4813 O O . ALA A 1 615 ? 19.688 -8.82 -5.383 1 89.62 615 ALA A O 1
ATOM 4814 N N . ALA A 1 616 ? 18.625 -10.68 -5.074 1 90.81 616 ALA A N 1
ATOM 4815 C CA . ALA A 1 616 ? 19.609 -11.234 -4.148 1 90.81 616 ALA A CA 1
ATOM 4816 C C . ALA A 1 616 ? 20.875 -11.656 -4.887 1 90.81 616 ALA A C 1
ATOM 4818 O O . ALA A 1 616 ? 20.828 -11.961 -6.082 1 90.81 616 ALA A O 1
ATOM 4819 N N . VAL A 1 617 ? 21.969 -11.719 -4.18 1 91.5 617 VAL A N 1
ATOM 4820 C CA . VAL A 1 617 ? 23.234 -12.227 -4.703 1 91.5 617 VAL A CA 1
ATOM 4821 C C . VAL A 1 617 ? 23.062 -13.688 -5.121 1 91.5 617 VAL A C 1
ATOM 4823 O O . VAL A 1 617 ? 22.375 -14.453 -4.449 1 91.5 617 VAL A O 1
ATOM 4826 N N . GLU A 1 618 ? 23.688 -14.023 -6.207 1 87.19 618 GLU A N 1
ATOM 4827 C CA . GLU A 1 618 ? 23.672 -15.398 -6.699 1 87.19 618 GLU A CA 1
ATOM 4828 C C . GLU A 1 618 ? 24.984 -16.109 -6.387 1 87.19 618 GLU A C 1
ATOM 4830 O O . GLU A 1 618 ? 26.047 -15.703 -6.859 1 87.19 618 GLU A O 1
ATOM 4835 N N . ILE A 1 619 ? 24.891 -17.188 -5.637 1 90.5 619 ILE A N 1
ATOM 4836 C CA . ILE A 1 619 ? 26.109 -17.875 -5.215 1 90.5 619 ILE A CA 1
ATOM 4837 C C . ILE A 1 619 ? 26.188 -19.25 -5.859 1 90.5 619 ILE A C 1
ATOM 4839 O O . ILE A 1 619 ? 27.047 -20.062 -5.5 1 90.5 619 ILE A O 1
ATOM 4843 N N . ARG A 1 620 ? 25.359 -19.547 -6.828 1 83.31 620 ARG A N 1
ATOM 4844 C CA . ARG A 1 620 ? 25.281 -20.875 -7.434 1 83.31 620 ARG A CA 1
ATOM 4845 C C . ARG A 1 620 ? 26.578 -21.234 -8.141 1 83.31 620 ARG A C 1
ATOM 4847 O O . ARG A 1 620 ? 27.016 -20.516 -9.047 1 83.31 620 ARG A O 1
ATOM 4854 N N . GLY A 1 621 ? 27.125 -22.328 -7.723 1 83.5 621 GLY A N 1
ATOM 4855 C CA . GLY A 1 621 ? 28.25 -22.938 -8.414 1 83.5 621 GLY A CA 1
ATOM 4856 C C . GLY A 1 621 ? 29.531 -22.109 -8.305 1 83.5 621 GLY A C 1
ATOM 4857 O O . GLY A 1 621 ? 30.406 -22.188 -9.172 1 83.5 621 GLY A O 1
ATOM 4858 N N . ARG A 1 622 ? 29.625 -21.266 -7.305 1 89.25 622 ARG A N 1
ATOM 4859 C CA . ARG A 1 622 ? 30.828 -20.453 -7.211 1 89.25 622 ARG A CA 1
ATOM 4860 C C . ARG A 1 622 ? 31.297 -20.328 -5.766 1 89.25 622 ARG A C 1
ATOM 4862 O O . ARG A 1 622 ? 30.578 -20.703 -4.84 1 89.25 622 ARG A O 1
ATOM 4869 N N . SER A 1 623 ? 32.625 -19.922 -5.668 1 94.69 623 SER A N 1
ATOM 4870 C CA . SER A 1 623 ? 33.156 -19.562 -4.355 1 94.69 623 SER A CA 1
ATOM 4871 C C . SER A 1 623 ? 32.5 -18.297 -3.818 1 94.69 623 SER A C 1
ATOM 4873 O O . SER A 1 623 ? 32.125 -17.406 -4.594 1 94.69 623 SER A O 1
ATOM 4875 N N . PHE A 1 624 ? 32.344 -18.234 -2.48 1 96.44 624 PHE A N 1
ATOM 4876 C CA . PHE A 1 624 ? 31.781 -17.031 -1.872 1 96.44 624 PHE A CA 1
ATOM 4877 C C . PHE A 1 624 ? 32.281 -16.875 -0.438 1 96.44 624 PHE A C 1
ATOM 4879 O O . PHE A 1 624 ? 32.844 -17.797 0.132 1 96.44 624 PHE A O 1
ATOM 4886 N N . ALA A 1 625 ? 32.125 -15.703 0.086 1 96.81 625 ALA A N 1
ATOM 4887 C CA . ALA A 1 625 ? 32.406 -15.398 1.489 1 96.81 625 ALA A CA 1
ATOM 4888 C C . ALA A 1 625 ? 31.297 -14.523 2.078 1 96.81 625 ALA A C 1
ATOM 4890 O O . ALA A 1 625 ? 30.734 -13.656 1.391 1 96.81 625 ALA A O 1
ATOM 4891 N N . VAL A 1 626 ? 30.891 -14.805 3.258 1 97.62 626 VAL A N 1
ATOM 4892 C CA . VAL A 1 626 ? 29.969 -13.984 4.031 1 97.62 626 VAL A CA 1
ATOM 4893 C C . VAL A 1 626 ? 30.688 -13.383 5.238 1 97.62 626 VAL A C 1
ATOM 4895 O O . VAL A 1 626 ? 31.234 -14.117 6.062 1 97.62 626 VAL A O 1
ATOM 4898 N N . LEU A 1 627 ? 30.688 -12.109 5.348 1 96.75 627 LEU A N 1
ATOM 4899 C CA . LEU A 1 627 ? 31.359 -11.406 6.441 1 96.75 627 LEU A CA 1
ATOM 4900 C C . LEU A 1 627 ? 30.375 -10.492 7.172 1 96.75 627 LEU A C 1
ATOM 4902 O O . LEU A 1 627 ? 29.828 -9.562 6.578 1 96.75 627 LEU A O 1
ATOM 4906 N N . ALA A 1 628 ? 30.188 -10.719 8.453 1 97.69 628 ALA A N 1
ATOM 4907 C CA . ALA A 1 628 ? 29.328 -9.875 9.289 1 97.69 628 ALA A CA 1
ATOM 4908 C C . ALA A 1 628 ? 30.156 -8.984 10.203 1 97.69 628 ALA A C 1
ATOM 4910 O O . ALA A 1 628 ? 30.969 -9.477 10.992 1 97.69 628 ALA A O 1
ATOM 4911 N N . ASP A 1 629 ? 30.016 -7.707 10.062 1 96.62 629 ASP A N 1
ATOM 4912 C CA . ASP A 1 629 ? 30.562 -6.742 11.016 1 96.62 629 ASP A CA 1
ATOM 4913 C C . ASP A 1 629 ? 29.656 -6.602 12.234 1 96.62 629 ASP A C 1
ATOM 4915 O O . ASP A 1 629 ? 28.578 -6.027 12.141 1 96.62 629 ASP A O 1
ATOM 4919 N N . VAL A 1 630 ? 30.172 -7.117 13.383 1 97 630 VAL A N 1
ATOM 4920 C CA . VAL A 1 630 ? 29.297 -7.266 14.547 1 97 630 VAL A CA 1
ATOM 4921 C C . VAL A 1 630 ? 30.016 -6.746 15.797 1 97 630 VAL A C 1
ATOM 4923 O O . VAL A 1 630 ? 31.219 -6.934 15.953 1 97 630 VAL A O 1
ATOM 4926 N N . THR A 1 631 ? 29.25 -6.078 16.609 1 97.31 631 THR A N 1
ATOM 4927 C CA . THR A 1 631 ? 29.688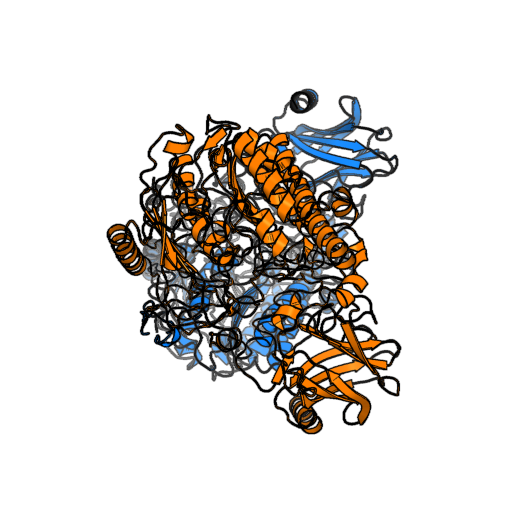 -5.773 17.969 1 97.31 631 THR A CA 1
ATOM 4928 C C . THR A 1 631 ? 28.953 -6.652 18.984 1 97.31 631 THR A C 1
ATOM 4930 O O . THR A 1 631 ? 27.719 -6.609 19.062 1 97.31 631 THR A O 1
ATOM 4933 N N . ILE A 1 632 ? 29.75 -7.398 19.75 1 96.88 632 ILE A N 1
ATOM 4934 C CA . ILE A 1 632 ? 29.203 -8.281 20.766 1 96.88 632 ILE A CA 1
ATOM 4935 C C . ILE A 1 632 ? 29.234 -7.582 22.125 1 96.88 632 ILE A C 1
ATOM 4937 O O . ILE A 1 632 ? 30.312 -7.309 22.672 1 96.88 632 ILE A O 1
ATOM 4941 N N . ASP A 1 633 ? 28.078 -7.414 22.672 1 95.38 633 ASP A N 1
ATOM 4942 C CA . ASP A 1 633 ? 27.969 -6.637 23.906 1 95.38 633 ASP A CA 1
ATOM 4943 C C . ASP A 1 633 ? 27.891 -7.555 25.125 1 95.38 633 ASP A C 1
ATOM 4945 O O . ASP A 1 633 ? 28.281 -7.16 26.234 1 95.38 633 ASP A O 1
ATOM 4949 N N . THR A 1 634 ? 27.328 -8.734 24.922 1 91.31 634 THR A N 1
AT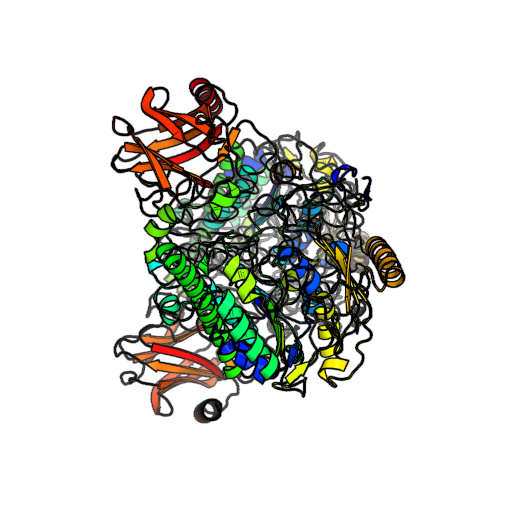OM 4950 C CA . THR A 1 634 ? 27.125 -9.633 26.047 1 91.31 634 THR A CA 1
ATOM 4951 C C . THR A 1 634 ? 27.641 -11.031 25.734 1 91.31 634 THR A C 1
ATOM 4953 O O . THR A 1 634 ? 27.688 -11.422 24.562 1 91.31 634 THR A O 1
ATOM 4956 N N . THR A 1 635 ? 27.891 -11.734 26.75 1 86.75 635 THR A N 1
ATOM 4957 C CA . THR A 1 635 ? 28.328 -13.117 26.578 1 86.75 635 THR A CA 1
ATOM 4958 C C . THR A 1 635 ? 27.172 -14 26.141 1 86.75 635 THR A C 1
ATOM 4960 O O . THR A 1 635 ? 27.375 -15.109 25.625 1 86.75 635 THR A O 1
ATOM 4963 N N . GLY A 1 636 ? 26.047 -13.555 26.25 1 91.31 636 GLY A N 1
ATOM 4964 C CA . GLY A 1 636 ? 24.875 -14.312 25.859 1 91.31 636 GLY A CA 1
ATOM 4965 C C . GLY A 1 636 ? 24.344 -13.945 24.484 1 91.31 636 GLY A C 1
ATOM 4966 O O . GLY A 1 636 ? 23.219 -14.297 24.125 1 91.31 636 GLY A O 1
ATOM 4967 N N . ALA A 1 637 ? 25.156 -13.273 23.703 1 95.5 637 ALA A N 1
ATOM 4968 C CA . ALA A 1 637 ? 24.719 -12.891 22.359 1 95.5 637 ALA A CA 1
ATOM 4969 C C . ALA A 1 637 ? 24.344 -14.125 21.547 1 95.5 637 ALA A C 1
ATOM 4971 O O . ALA A 1 637 ? 25.031 -15.148 21.594 1 95.5 637 ALA A O 1
ATOM 4972 N N . GLU A 1 638 ? 23.203 -14.109 20.844 1 97.62 638 GLU A N 1
ATOM 4973 C CA . GLU A 1 638 ? 22.75 -15.234 20.031 1 97.62 638 GLU A CA 1
ATOM 4974 C C . GLU A 1 638 ? 21.828 -14.758 18.906 1 97.62 638 GLU A C 1
ATOM 4976 O O . GLU A 1 638 ? 21.266 -13.656 18.984 1 97.62 638 GLU A O 1
ATOM 4981 N N . GLY A 1 639 ? 21.734 -15.602 17.922 1 98.31 639 GLY A N 1
ATOM 4982 C CA . GLY A 1 639 ? 20.797 -15.336 16.844 1 98.31 639 GLY A CA 1
ATOM 4983 C C . GLY A 1 639 ? 21.438 -15.367 15.469 1 98.31 639 GLY A C 1
ATOM 4984 O O . GLY A 1 639 ? 22.641 -15.562 15.352 1 98.31 639 GLY A O 1
ATOM 4985 N N . VAL A 1 640 ? 20.609 -15.133 14.469 1 98.56 640 VAL A N 1
ATOM 4986 C CA . VAL A 1 640 ? 21.031 -15.18 13.07 1 98.56 640 VAL A CA 1
ATOM 4987 C C . VAL A 1 640 ? 21.75 -13.891 12.703 1 98.56 640 VAL A C 1
ATOM 4989 O O . VAL A 1 640 ? 21.266 -12.797 13.016 1 98.56 640 VAL A O 1
ATOM 4992 N N . LEU A 1 641 ? 22.906 -14.039 12.094 1 98.5 641 LEU A N 1
ATOM 4993 C CA . LEU A 1 641 ? 23.625 -12.898 11.531 1 98.5 641 LEU A CA 1
ATOM 4994 C C . LEU A 1 641 ? 23.234 -12.695 10.062 1 98.5 641 LEU A C 1
ATOM 4996 O O . LEU A 1 641 ? 23 -11.562 9.633 1 98.5 641 LEU A O 1
ATOM 5000 N N . PHE A 1 642 ? 23.141 -13.789 9.344 1 98.12 642 PHE A N 1
ATOM 5001 C CA . PHE A 1 642 ? 22.828 -13.781 7.922 1 98.12 642 PHE A CA 1
ATOM 5002 C C . PHE A 1 642 ? 22.125 -15.07 7.512 1 98.12 642 PHE A C 1
ATOM 5004 O O . PHE A 1 642 ? 22.531 -16.156 7.91 1 98.12 642 PHE A O 1
ATOM 5011 N N . LYS A 1 643 ? 21.125 -14.898 6.758 1 97.69 643 LYS A N 1
ATOM 5012 C CA . LYS A 1 643 ? 20.391 -16.047 6.238 1 97.69 643 LYS A CA 1
ATOM 5013 C C . LYS A 1 643 ? 20.031 -15.859 4.77 1 97.69 643 LYS A C 1
ATOM 5015 O O . LYS A 1 643 ? 19.609 -14.773 4.363 1 97.69 643 LYS A O 1
ATOM 5020 N N . HIS A 1 644 ? 20.188 -16.844 3.947 1 97 644 HIS A N 1
ATOM 5021 C CA . HIS A 1 644 ? 19.75 -16.922 2.557 1 97 644 HIS A CA 1
ATOM 5022 C C . HIS A 1 644 ? 19.094 -18.266 2.26 1 97 644 HIS A C 1
ATOM 5024 O O . HIS A 1 644 ? 19.719 -19.328 2.418 1 97 644 HIS A O 1
ATOM 5030 N N . GLY A 1 645 ? 17.781 -18.234 1.882 1 95.06 645 GLY A N 1
ATOM 5031 C CA . GLY A 1 645 ? 17.047 -19.469 1.617 1 95.06 645 GLY A CA 1
ATOM 5032 C C . GLY A 1 645 ? 16.109 -19.859 2.744 1 95.06 645 GLY A C 1
ATOM 5033 O O . GLY A 1 645 ? 15.539 -18.984 3.414 1 95.06 645 GLY A O 1
ATOM 5034 N N . GLY A 1 646 ? 15.852 -21.203 2.881 1 93.62 646 GLY A N 1
ATOM 5035 C CA . GLY A 1 646 ? 14.938 -21.75 3.875 1 93.62 646 GLY A CA 1
ATOM 5036 C C . GLY A 1 646 ? 15.125 -23.234 4.117 1 93.62 646 GLY A C 1
ATOM 5037 O O . GLY A 1 646 ? 16.219 -23.766 3.943 1 93.62 646 GLY A O 1
ATOM 5038 N N . ALA A 1 647 ? 14.109 -23.859 4.559 1 92.56 647 ALA A N 1
ATOM 5039 C CA . ALA A 1 647 ? 14.156 -25.234 5.023 1 92.56 647 ALA A CA 1
ATOM 5040 C C . ALA A 1 647 ? 14.531 -26.188 3.887 1 92.56 647 ALA A C 1
ATOM 5042 O O . ALA A 1 647 ? 15.109 -27.25 4.125 1 92.56 647 ALA A O 1
ATOM 5043 N N . HIS A 1 648 ? 14.32 -25.766 2.678 1 91.19 648 HIS A N 1
ATOM 5044 C CA . HIS A 1 648 ? 14.508 -26.688 1.562 1 91.19 648 HIS A CA 1
ATOM 5045 C C . HIS A 1 648 ? 15.75 -26.328 0.753 1 91.19 648 HIS A C 1
ATOM 5047 O O . HIS A 1 648 ? 15.961 -26.875 -0.333 1 91.19 648 HIS A O 1
ATOM 5053 N N . GLY A 1 649 ? 16.5 -25.453 1.281 1 93.12 649 GLY A N 1
ATOM 5054 C CA . GLY A 1 649 ? 17.766 -25.031 0.699 1 93.12 649 GLY A CA 1
ATOM 5055 C C . GLY A 1 649 ? 18.172 -23.625 1.12 1 93.12 649 GLY A C 1
ATOM 5056 O O . GLY A 1 649 ? 17.359 -22.719 1.137 1 93.12 649 GLY A O 1
ATOM 5057 N N . GLY A 1 650 ? 19.375 -23.562 1.441 1 95.94 650 GLY A N 1
ATOM 5058 C CA . GLY A 1 650 ? 19.875 -22.266 1.855 1 95.94 650 GLY A CA 1
ATOM 5059 C C . GLY A 1 650 ? 21.141 -22.344 2.689 1 95.94 650 GLY A C 1
ATOM 5060 O O . GLY A 1 650 ? 21.781 -23.391 2.756 1 95.94 650 GLY A O 1
ATOM 5061 N N . HIS A 1 651 ? 21.578 -21.203 3.211 1 97.88 651 HIS A N 1
ATOM 5062 C CA . HIS A 1 651 ? 22.719 -21.156 4.129 1 97.88 651 HIS A CA 1
ATOM 5063 C C . HIS A 1 651 ? 22.531 -20.047 5.156 1 97.88 651 HIS A C 1
ATOM 5065 O O . HIS A 1 651 ? 21.812 -19.078 4.922 1 97.88 651 HIS A O 1
ATOM 5071 N N . VAL A 1 652 ? 23.125 -20.266 6.328 1 98.56 652 VAL A N 1
ATOM 5072 C CA . VAL A 1 652 ? 22.891 -19.344 7.438 1 98.56 652 VAL A CA 1
ATOM 5073 C C . VAL A 1 652 ? 24.125 -19.266 8.312 1 98.56 652 VAL A C 1
ATOM 5075 O O . VAL A 1 652 ? 24.828 -20.266 8.516 1 98.56 652 VAL A O 1
ATOM 5078 N N . LEU A 1 653 ? 24.516 -18.062 8.68 1 98.75 653 LEU A N 1
ATOM 5079 C CA . LEU A 1 653 ? 25.516 -17.734 9.688 1 98.75 653 LEU A CA 1
ATOM 5080 C C . LEU A 1 653 ? 24.859 -17.25 10.977 1 98.75 653 LEU A C 1
ATOM 5082 O O . LEU A 1 653 ? 24.047 -16.312 10.945 1 98.75 653 LEU A O 1
ATOM 5086 N N . PHE A 1 654 ? 25.125 -17.906 12.148 1 98.69 654 PHE A N 1
ATOM 5087 C CA . PHE A 1 654 ? 24.438 -17.516 13.367 1 98.69 654 PHE A CA 1
ATOM 5088 C C . PHE A 1 654 ? 25.297 -17.797 14.594 1 98.69 654 PHE A C 1
ATOM 5090 O O . PHE A 1 654 ? 26.312 -18.5 14.492 1 98.69 654 PHE A O 1
ATOM 5097 N N . VAL A 1 655 ? 24.984 -17.219 15.703 1 98.38 655 VAL A N 1
ATOM 5098 C CA . VAL A 1 655 ? 25.625 -17.438 17 1 98.38 655 VAL A CA 1
ATOM 5099 C C . VAL A 1 655 ? 24.656 -18.188 17.922 1 98.38 655 VAL A C 1
ATOM 5101 O O . VAL A 1 655 ? 23.5 -17.797 18.078 1 98.38 655 VAL A O 1
ATOM 5104 N N . ARG A 1 656 ? 25.094 -19.188 18.453 1 97.44 656 ARG A N 1
ATOM 5105 C CA . ARG A 1 656 ? 24.328 -19.953 19.438 1 97.44 656 ARG A CA 1
ATOM 5106 C C . ARG A 1 656 ? 25.266 -20.547 20.5 1 97.44 656 ARG A C 1
ATOM 5108 O O . ARG A 1 656 ? 26.344 -21.031 20.172 1 97.44 656 ARG A O 1
ATOM 5115 N N . ASP A 1 657 ? 24.859 -20.484 21.688 1 95.5 657 ASP A N 1
ATOM 5116 C CA . ASP A 1 657 ? 25.625 -21.031 22.812 1 95.5 657 ASP A CA 1
ATOM 5117 C C . ASP A 1 657 ? 27.047 -20.469 22.844 1 95.5 657 ASP A C 1
ATOM 5119 O O . ASP A 1 657 ? 28 -21.219 23.047 1 95.5 657 ASP A O 1
ATOM 5123 N N . GLY A 1 658 ? 27.125 -19.234 22.453 1 94.5 658 GLY A N 1
ATOM 5124 C CA . GLY A 1 658 ? 28.375 -18.5 22.531 1 94.5 658 GLY A CA 1
ATOM 5125 C C . GLY A 1 658 ? 29.312 -18.797 21.375 1 94.5 658 GLY A C 1
ATOM 5126 O O . GLY A 1 658 ? 30.422 -18.234 21.312 1 94.5 658 GLY A O 1
ATOM 5127 N N . ARG A 1 659 ? 28.938 -19.641 20.453 1 97.56 659 ARG A N 1
ATOM 5128 C CA . ARG A 1 659 ? 29.812 -20.016 19.328 1 97.56 659 ARG A CA 1
ATOM 5129 C C . ARG A 1 659 ? 29.219 -19.562 18 1 97.56 659 ARG A C 1
ATOM 5131 O O . ARG A 1 659 ? 28 -19.406 17.891 1 97.56 659 ARG A O 1
ATOM 5138 N N . LEU A 1 660 ? 30.125 -19.328 17.078 1 98.12 660 LEU A N 1
ATOM 5139 C CA . LEU A 1 660 ? 29.734 -19.031 15.711 1 98.12 660 LEU A CA 1
ATOM 5140 C C . LEU A 1 660 ? 29.469 -20.328 14.93 1 98.12 660 LEU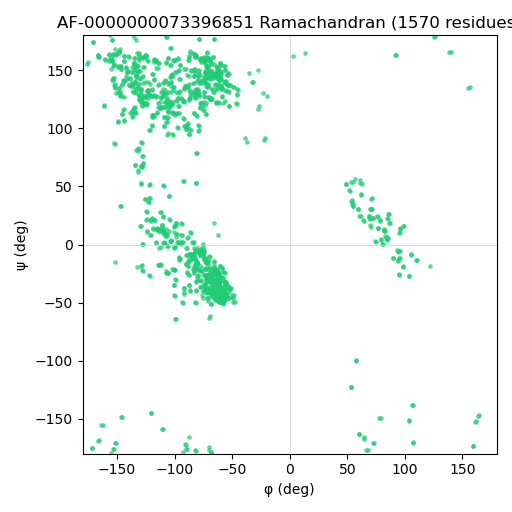 A C 1
ATOM 5142 O O . LEU A 1 660 ? 30.266 -21.266 14.984 1 98.12 660 LEU A O 1
ATOM 5146 N N . HIS A 1 661 ? 28.375 -20.375 14.273 1 98.69 661 HIS A N 1
ATOM 5147 C CA . HIS A 1 661 ? 27.984 -21.516 13.461 1 98.69 661 HIS A CA 1
ATOM 5148 C C . HIS A 1 661 ? 27.625 -21.094 12.039 1 98.69 661 HIS A C 1
ATOM 5150 O O . HIS A 1 661 ? 27.109 -20 11.828 1 98.69 661 HIS A O 1
ATOM 5156 N N . TYR A 1 662 ? 27.953 -21.938 11.102 1 98.75 662 TYR A N 1
ATOM 5157 C CA . TYR A 1 662 ? 27.5 -21.828 9.727 1 98.75 662 TYR A CA 1
ATOM 5158 C C . TYR A 1 662 ? 26.922 -23.141 9.227 1 98.75 662 TYR A C 1
ATOM 5160 O O . TYR A 1 662 ? 27.5 -24.203 9.477 1 98.75 662 TYR A O 1
ATOM 5168 N N . VAL A 1 663 ? 25.75 -23.031 8.586 1 98.69 663 VAL A N 1
ATOM 5169 C CA . VAL A 1 663 ? 25.125 -24.203 7.984 1 98.69 663 VAL A CA 1
ATOM 5170 C C . VAL A 1 663 ? 24.875 -23.953 6.504 1 98.69 663 VAL A C 1
ATOM 5172 O O . VAL A 1 663 ? 24.281 -22.922 6.133 1 98.69 663 VAL A O 1
ATOM 5175 N N . TYR A 1 664 ? 25.328 -24.797 5.668 1 98.31 664 TYR A N 1
ATOM 5176 C CA . TYR A 1 664 ? 24.797 -24.891 4.312 1 98.31 664 TYR A CA 1
ATOM 5177 C C . TYR A 1 664 ? 23.797 -26.031 4.199 1 98.31 664 TYR A C 1
ATOM 5179 O O . TYR A 1 664 ? 24.172 -27.203 4.34 1 98.31 664 TYR A O 1
ATOM 5187 N N . ASN A 1 665 ? 22.594 -25.719 3.99 1 96.94 665 ASN A N 1
ATOM 5188 C CA . ASN A 1 665 ? 21.5 -26.672 3.844 1 96.94 665 ASN A CA 1
ATOM 5189 C C . ASN A 1 665 ? 21.312 -27.109 2.391 1 96.94 665 ASN A C 1
ATOM 5191 O O . ASN A 1 665 ? 20.703 -26.391 1.599 1 96.94 665 ASN A O 1
ATOM 5195 N N . PHE A 1 666 ? 21.812 -28.312 2.123 1 95.56 666 PHE A N 1
ATOM 5196 C CA . PHE A 1 666 ? 21.75 -28.828 0.762 1 95.56 666 PHE A CA 1
ATOM 5197 C C . PHE A 1 666 ? 20.438 -29.547 0.514 1 95.56 666 PHE A C 1
ATOM 5199 O O . PHE A 1 666 ? 20.266 -30.703 0.9 1 95.56 666 PHE A O 1
ATOM 5206 N N . LEU A 1 667 ? 19.469 -28.844 -0.132 1 90.56 667 LEU A N 1
ATOM 5207 C CA . LEU A 1 667 ? 18.188 -29.344 -0.618 1 90.56 667 LEU A CA 1
ATOM 5208 C C . LEU A 1 667 ? 17.312 -29.812 0.541 1 90.56 667 LEU A C 1
ATOM 5210 O O . LEU A 1 667 ? 16.453 -30.688 0.369 1 90.56 667 LEU A O 1
ATOM 5214 N N . GLY A 1 668 ? 17.609 -29.312 1.737 1 90.12 668 GLY A N 1
ATOM 5215 C CA . GLY A 1 668 ? 16.859 -29.734 2.902 1 90.12 668 GLY A CA 1
ATOM 5216 C C . GLY A 1 668 ? 17.203 -31.141 3.365 1 90.12 668 GLY A C 1
ATOM 5217 O O . GLY A 1 668 ? 16.688 -31.609 4.375 1 90.12 668 GLY A O 1
ATOM 5218 N N . GLU A 1 669 ? 18.109 -31.781 2.781 1 89.75 669 GLU A N 1
ATOM 5219 C CA . GLU A 1 669 ? 18.453 -33.188 3.053 1 89.75 669 GLU A CA 1
ATOM 5220 C C . GLU A 1 669 ? 19.688 -33.281 3.951 1 89.75 669 GLU A C 1
ATOM 5222 O O . GLU A 1 669 ? 19.797 -34.188 4.773 1 89.75 669 GLU A O 1
ATOM 5227 N N . ARG A 1 670 ? 20.609 -32.312 3.73 1 93.56 670 ARG A N 1
ATOM 5228 C CA . ARG A 1 670 ? 21.859 -32.344 4.48 1 93.56 670 ARG A CA 1
ATOM 5229 C C . ARG A 1 670 ? 22.203 -30.969 5.027 1 93.56 670 ARG A C 1
ATOM 5231 O O . ARG A 1 670 ? 22.562 -30.062 4.27 1 93.56 670 ARG A O 1
ATOM 5238 N N . GLN A 1 671 ? 22.188 -30.844 6.238 1 96.88 671 GLN A N 1
ATOM 5239 C CA . GLN A 1 671 ? 22.641 -29.625 6.898 1 96.88 671 GLN A CA 1
ATOM 5240 C C . GLN A 1 671 ? 24.125 -29.734 7.262 1 96.88 671 GLN A C 1
ATOM 5242 O O . GLN A 1 671 ? 24.469 -30.312 8.297 1 96.88 671 GLN A O 1
ATOM 5247 N N . GLN A 1 672 ? 24.922 -29.109 6.492 1 98.38 672 GLN A N 1
ATOM 5248 C CA . GLN A 1 672 ? 26.375 -29.172 6.66 1 98.38 672 GLN A CA 1
ATOM 5249 C C . GLN A 1 672 ? 26.859 -28.078 7.609 1 98.38 672 GLN A C 1
ATOM 5251 O O . GLN A 1 672 ? 26.984 -26.922 7.215 1 98.38 672 GLN A O 1
ATOM 5256 N N . LEU A 1 673 ? 27.172 -28.469 8.812 1 98.25 673 LEU A N 1
ATOM 5257 C CA . LEU A 1 673 ? 27.422 -27.562 9.914 1 98.25 673 LEU A CA 1
ATOM 5258 C C . LEU A 1 673 ? 28.922 -27.438 10.195 1 98.25 673 LEU A C 1
ATOM 5260 O O . LEU A 1 673 ? 29.625 -28.453 10.25 1 98.25 673 LEU A O 1
ATOM 5264 N N . VAL A 1 674 ? 29.422 -26.234 10.32 1 98.38 674 VAL A N 1
ATOM 5265 C CA . VAL A 1 674 ? 30.734 -25.938 10.891 1 98.38 674 VAL A CA 1
ATOM 5266 C C . VAL A 1 674 ? 30.578 -24.984 12.062 1 98.38 674 VAL A C 1
ATOM 5268 O O . VAL A 1 674 ? 29.766 -24.047 12.016 1 98.38 674 VAL A O 1
ATOM 5271 N N . SER A 1 675 ? 31.312 -25.188 13.117 1 98.31 675 SER A N 1
ATOM 5272 C CA . SER A 1 675 ? 31.266 -24.375 14.32 1 98.31 675 SER A CA 1
ATOM 5273 C C . SER A 1 675 ? 32.656 -23.891 14.711 1 98.31 675 SER A C 1
ATOM 5275 O O . SER A 1 675 ? 33.656 -24.562 14.445 1 98.31 675 SER A O 1
ATOM 5277 N N . SER A 1 676 ? 32.594 -22.812 15.344 1 98 676 SER A N 1
ATOM 5278 C CA . SER A 1 676 ? 33.875 -22.297 15.812 1 98 676 SER A CA 1
ATOM 5279 C C . SER A 1 676 ? 34.438 -23.141 16.969 1 98 676 SER A C 1
ATOM 5281 O O . SER A 1 676 ? 33.688 -23.672 17.766 1 98 676 SER A O 1
ATOM 5283 N N . SER A 1 677 ? 35.75 -23.156 17.094 1 96.12 677 SER A N 1
ATOM 5284 C CA . SER A 1 677 ? 36.406 -23.922 18.125 1 96.12 677 SER A CA 1
ATOM 5285 C C . SER A 1 677 ? 36.25 -23.281 19.5 1 96.12 677 SER A C 1
ATOM 5287 O O . SER A 1 677 ? 36.281 -23.984 20.516 1 96.12 677 SER A O 1
ATOM 5289 N N . GLY A 1 678 ? 36.062 -22.016 19.609 1 93.69 678 GLY A N 1
ATOM 5290 C CA . GLY A 1 678 ? 35.875 -21.281 20.844 1 93.69 678 GLY A CA 1
ATOM 5291 C C . GLY A 1 678 ? 34.719 -20.297 20.797 1 93.69 678 GLY A C 1
ATOM 5292 O O . GLY A 1 678 ? 34.062 -20.156 19.766 1 93.69 678 GLY A O 1
ATOM 5293 N N . PRO A 1 679 ? 34.531 -19.719 21.953 1 95.5 679 PRO A N 1
ATOM 5294 C CA . PRO A 1 679 ? 33.469 -18.719 22.016 1 95.5 679 PRO A CA 1
ATOM 5295 C C . PRO A 1 679 ? 33.812 -17.438 21.25 1 95.5 679 PRO A C 1
ATOM 5297 O O . PRO A 1 679 ? 34.969 -17.078 21.125 1 95.5 679 PRO A O 1
ATOM 5300 N N . VAL A 1 680 ? 32.75 -16.828 20.75 1 96.12 680 VAL A N 1
ATOM 5301 C CA . VAL A 1 680 ? 32.906 -15.516 20.109 1 96.12 680 VAL A CA 1
ATOM 5302 C C . VAL A 1 680 ? 33.281 -14.477 21.172 1 96.12 680 VAL A C 1
ATOM 5304 O O . VAL A 1 680 ? 32.594 -14.305 22.156 1 96.12 680 VAL A O 1
ATOM 5307 N N . PRO A 1 681 ? 34.344 -13.773 21 1 94.5 681 PRO A N 1
ATOM 5308 C CA . PRO A 1 681 ? 34.75 -12.797 22.016 1 94.5 681 PRO A CA 1
ATOM 5309 C C . PRO A 1 681 ? 33.875 -11.547 22.016 1 94.5 681 PRO A C 1
ATOM 5311 O O . PRO A 1 681 ? 33.281 -11.195 20.984 1 94.5 681 PRO A O 1
ATOM 5314 N N . SER A 1 682 ? 33.875 -10.82 23.141 1 96.06 682 SER A N 1
ATOM 5315 C CA . SER A 1 682 ? 33.188 -9.539 23.219 1 96.06 682 SER A CA 1
ATOM 5316 C C . SER A 1 682 ? 33.906 -8.469 22.422 1 96.06 682 SER A C 1
ATOM 5318 O O . SER A 1 682 ? 35.125 -8.562 22.203 1 96.06 682 SER A O 1
ATOM 5320 N N . GLY A 1 683 ? 33.094 -7.434 21.969 1 96.31 683 GLY A N 1
ATOM 5321 C CA . GLY A 1 683 ? 33.656 -6.34 21.203 1 96.31 683 GLY A CA 1
ATOM 5322 C C . GLY A 1 683 ? 33.281 -6.398 19.734 1 96.31 683 GLY A C 1
ATOM 5323 O O . GLY A 1 683 ? 32.406 -7.164 19.328 1 96.31 683 GLY A O 1
ATOM 5324 N N . ARG A 1 684 ? 33.969 -5.523 18.969 1 95.94 684 ARG A N 1
ATOM 5325 C CA . ARG A 1 684 ? 33.719 -5.453 17.531 1 95.94 684 ARG A CA 1
ATOM 5326 C C . ARG A 1 684 ? 34.562 -6.469 16.766 1 95.94 684 ARG A C 1
ATOM 5328 O O . ARG A 1 684 ? 35.781 -6.527 16.938 1 95.94 684 ARG A O 1
ATOM 5335 N N . HIS A 1 685 ? 33.938 -7.32 15.93 1 95.38 685 HIS A N 1
ATOM 5336 C CA . HIS A 1 685 ? 34.594 -8.367 15.172 1 95.38 685 HIS A CA 1
ATOM 5337 C C . HIS A 1 685 ? 34 -8.516 13.781 1 95.38 685 HIS A C 1
ATOM 5339 O O . HIS A 1 685 ? 32.844 -8.125 13.547 1 95.38 685 HIS A O 1
ATOM 5345 N N . LEU A 1 686 ? 34.812 -8.961 12.922 1 96.19 686 LEU A N 1
ATOM 5346 C CA . LEU A 1 686 ? 34.344 -9.547 11.68 1 96.19 686 LEU A CA 1
ATOM 5347 C C . LEU A 1 686 ? 34.188 -11.062 11.82 1 96.19 686 LEU A C 1
ATOM 5349 O O . LEU A 1 686 ? 35.156 -11.781 11.984 1 96.19 686 LEU A O 1
ATOM 5353 N N . LEU A 1 687 ? 32.969 -11.5 11.836 1 97.25 687 LEU A N 1
ATOM 5354 C CA . LEU A 1 687 ? 32.656 -12.922 11.867 1 97.25 687 LEU A CA 1
ATOM 5355 C C . LEU A 1 687 ? 32.312 -13.438 10.477 1 97.25 687 LEU A C 1
ATOM 5357 O O . LEU A 1 687 ? 31.422 -12.883 9.812 1 97.25 687 LEU A O 1
ATOM 5361 N N . GLY A 1 688 ? 33 -14.438 10.016 1 96.12 688 GLY A N 1
ATOM 5362 C CA . GLY A 1 688 ? 32.75 -14.75 8.617 1 96.12 688 GLY A CA 1
ATOM 5363 C C . GLY A 1 688 ? 32.969 -16.203 8.289 1 96.12 688 GLY A C 1
ATOM 5364 O O . GLY A 1 688 ? 33.5 -16.969 9.117 1 96.12 688 GLY A O 1
ATOM 5365 N N . VAL A 1 689 ? 32.531 -16.594 7.117 1 97.5 689 VAL A N 1
ATOM 5366 C CA . VAL A 1 689 ? 32.719 -17.906 6.516 1 97.5 689 VAL A CA 1
ATOM 5367 C C . VAL A 1 689 ? 33.156 -17.75 5.055 1 97.5 689 VAL A C 1
ATOM 5369 O O . VAL A 1 689 ? 32.719 -16.812 4.379 1 97.5 689 VAL A O 1
ATOM 5372 N N . ARG A 1 690 ? 33.969 -18.625 4.578 1 96.81 690 ARG A N 1
ATOM 5373 C CA . ARG A 1 690 ? 34.375 -18.703 3.178 1 96.81 690 ARG A CA 1
ATOM 5374 C C . ARG A 1 690 ? 34.188 -20.109 2.621 1 96.81 690 ARG A C 1
ATOM 5376 O O . ARG A 1 690 ? 34.562 -21.094 3.258 1 96.81 690 ARG A O 1
ATOM 5383 N N . TYR A 1 691 ? 33.5 -20.172 1.571 1 97.5 691 TYR A N 1
ATOM 5384 C CA . TYR A 1 691 ? 33.406 -21.391 0.781 1 97.5 691 TYR A CA 1
ATOM 5385 C C . TYR A 1 691 ? 34.312 -21.312 -0.451 1 97.5 691 TYR A C 1
ATOM 5387 O O . TYR A 1 691 ? 34.156 -20.422 -1.284 1 97.5 691 TYR A O 1
ATOM 5395 N N . LEU A 1 692 ? 35.188 -22.234 -0.558 1 96.06 692 LEU A N 1
ATOM 5396 C CA . LEU A 1 692 ? 36.062 -22.359 -1.723 1 96.06 692 LEU A CA 1
ATOM 5397 C C . LEU A 1 692 ? 35.688 -23.578 -2.557 1 96.06 692 LEU A C 1
ATOM 5399 O O . LEU A 1 692 ? 35.969 -24.719 -2.16 1 96.06 692 LEU A O 1
ATOM 5403 N N . ARG A 1 693 ? 35.156 -23.297 -3.699 1 95.56 693 ARG A N 1
ATOM 5404 C CA . ARG A 1 693 ? 34.812 -24.406 -4.586 1 95.56 693 ARG A CA 1
ATOM 5405 C C . ARG A 1 693 ? 36.062 -25.125 -5.09 1 95.56 693 ARG A C 1
ATOM 5407 O O . ARG A 1 693 ? 37 -24.469 -5.566 1 95.56 693 ARG A O 1
ATOM 5414 N N . THR A 1 694 ? 36.062 -26.391 -5.043 1 94.94 694 THR A N 1
ATOM 5415 C CA . THR A 1 694 ? 37.219 -27.188 -5.488 1 94.94 694 THR A CA 1
ATOM 5416 C C . THR A 1 694 ? 36.875 -27.984 -6.746 1 94.94 694 THR A C 1
ATOM 5418 O O . THR A 1 694 ? 37.75 -28.516 -7.414 1 94.94 694 THR A O 1
ATOM 5421 N N . GLY A 1 695 ? 35.656 -28.141 -7.055 1 93.62 695 GLY A N 1
ATOM 5422 C CA . GLY A 1 695 ? 35.219 -28.844 -8.242 1 93.62 695 GLY A CA 1
ATOM 5423 C C . GLY A 1 695 ? 33.781 -29.297 -8.18 1 93.62 695 GLY A C 1
ATOM 5424 O O . GLY A 1 695 ? 32.938 -28.594 -7.645 1 93.62 695 GLY A O 1
ATOM 5425 N N . THR A 1 696 ? 33.531 -30.328 -8.883 1 93.88 696 THR A N 1
ATOM 5426 C CA . THR A 1 696 ? 32.25 -31 -8.859 1 93.88 696 THR A CA 1
ATOM 5427 C C . THR A 1 696 ? 32.406 -32.438 -8.391 1 93.88 696 THR A C 1
ATOM 5429 O O . THR A 1 696 ? 33.438 -33.062 -8.578 1 93.88 696 THR A O 1
ATOM 5432 N N . VAL A 1 697 ? 31.375 -32.906 -7.691 1 93 697 VAL A N 1
ATOM 5433 C CA . VAL A 1 697 ? 31.344 -34.312 -7.324 1 93 697 VAL A CA 1
ATOM 5434 C C . VAL A 1 697 ? 31.531 -35.156 -8.57 1 93 697 VAL A C 1
ATOM 5436 O O . VAL A 1 697 ? 30.969 -34.875 -9.625 1 93 697 VAL A O 1
ATOM 5439 N N . PRO A 1 698 ? 32.344 -36.219 -8.516 1 89.12 698 PRO A N 1
ATOM 5440 C CA . PRO A 1 698 ? 32.594 -37.062 -9.695 1 89.12 698 PRO A CA 1
ATOM 5441 C C . PRO A 1 698 ? 31.281 -37.562 -10.328 1 89.12 698 PRO A C 1
ATOM 5443 O O . PRO A 1 698 ? 30.406 -38.062 -9.633 1 89.12 698 PRO A O 1
ATOM 5446 N N . ASN A 1 699 ? 31.141 -37.438 -11.617 1 84.69 699 ASN A N 1
ATOM 5447 C CA . ASN A 1 699 ? 30 -37.844 -12.414 1 84.69 699 ASN A CA 1
ATOM 5448 C C . ASN A 1 699 ? 28.719 -37.125 -11.984 1 84.69 699 ASN A C 1
ATOM 5450 O O . ASN A 1 699 ? 27.641 -37.75 -11.992 1 84.69 699 ASN A O 1
ATOM 5454 N N . SER A 1 700 ? 28.953 -36.031 -11.43 1 86 700 SER A N 1
ATOM 5455 C CA . SER A 1 700 ? 27.844 -35.25 -10.953 1 86 700 SER A CA 1
ATOM 5456 C C . SER A 1 700 ? 28.031 -33.75 -11.305 1 86 700 SER A C 1
ATOM 5458 O O . SER A 1 700 ? 29.141 -33.312 -11.602 1 86 700 SER A O 1
ATOM 5460 N N . HIS A 1 701 ? 27 -33.031 -11.445 1 87.5 701 HIS A N 1
ATOM 5461 C CA . HIS A 1 701 ? 27.062 -31.594 -11.672 1 87.5 701 HIS A CA 1
ATOM 5462 C C . HIS A 1 701 ? 27.062 -30.828 -10.352 1 87.5 701 HIS A C 1
ATOM 5464 O O . HIS A 1 701 ? 26.984 -29.609 -10.336 1 87.5 701 HIS A O 1
ATOM 5470 N N . THR A 1 702 ? 27.125 -31.516 -9.25 1 92.5 702 THR A N 1
ATOM 5471 C CA . THR A 1 702 ? 27.047 -30.922 -7.922 1 92.5 702 THR A CA 1
ATOM 5472 C C . THR A 1 702 ? 28.375 -30.266 -7.547 1 92.5 702 THR A C 1
ATOM 5474 O O . THR A 1 702 ? 29.391 -30.938 -7.453 1 92.5 702 THR A O 1
ATOM 5477 N N . PRO A 1 703 ? 28.328 -29 -7.258 1 95 703 PRO A N 1
ATOM 5478 C CA . PRO A 1 703 ? 29.562 -28.359 -6.793 1 95 703 PRO A CA 1
ATOM 5479 C C . PRO A 1 703 ? 30 -28.844 -5.41 1 95 703 PRO A C 1
ATOM 5481 O O . PRO A 1 703 ? 29.156 -29.094 -4.547 1 95 703 PRO A O 1
ATOM 5484 N N . VAL A 1 704 ? 31.312 -28.953 -5.242 1 96.75 704 VAL A N 1
ATOM 5485 C CA . VAL A 1 704 ? 31.891 -29.359 -3.967 1 96.75 704 VAL A CA 1
ATOM 5486 C C . VAL A 1 704 ? 33.062 -28.422 -3.619 1 96.75 704 VAL A C 1
ATOM 5488 O O . VAL A 1 704 ? 33.719 -27.875 -4.512 1 96.75 704 VAL A O 1
ATOM 5491 N N . GLY A 1 705 ? 33.188 -28.156 -2.316 1 97.12 705 GLY A N 1
ATOM 5492 C CA . GLY A 1 705 ? 34.25 -27.281 -1.857 1 97.12 705 GLY A CA 1
ATOM 5493 C C . GLY A 1 705 ? 34.469 -27.359 -0.358 1 97.12 705 GLY A C 1
ATOM 5494 O O . GLY A 1 705 ? 34.031 -28.297 0.3 1 97.12 705 GLY A O 1
ATOM 5495 N N . ASP A 1 706 ? 35.281 -26.375 0.109 1 97.56 706 ASP A N 1
ATOM 5496 C CA . ASP A 1 706 ? 35.656 -26.344 1.52 1 97.56 706 ASP A CA 1
ATOM 5497 C C . ASP A 1 706 ? 35.156 -25.062 2.193 1 97.56 706 ASP A C 1
ATOM 5499 O O . ASP A 1 706 ? 35.188 -23.984 1.587 1 97.56 706 ASP A O 1
ATOM 5503 N N . LEU A 1 707 ? 34.719 -25.234 3.49 1 97.75 707 LEU A N 1
ATOM 5504 C CA . LEU A 1 707 ? 34.281 -24.109 4.309 1 97.75 707 LEU A CA 1
ATOM 5505 C C . LEU A 1 707 ? 35.344 -23.766 5.359 1 97.75 707 LEU A C 1
ATOM 5507 O O . LEU A 1 707 ? 35.938 -24.672 5.945 1 97.75 707 LEU A O 1
ATOM 5511 N N . GLU A 1 708 ? 35.562 -22.516 5.535 1 97.44 708 GLU A N 1
ATOM 5512 C CA . GLU A 1 708 ? 36.406 -21.984 6.598 1 97.44 708 GLU A CA 1
ATOM 5513 C C . GLU A 1 708 ? 35.719 -20.875 7.383 1 97.44 708 GLU A C 1
ATOM 5515 O O . GLU A 1 708 ? 35.125 -19.969 6.793 1 97.44 708 GLU A O 1
ATOM 5520 N N . LEU A 1 709 ? 35.719 -21.016 8.695 1 97.25 709 LEU A N 1
ATOM 5521 C CA . LEU A 1 709 ? 35.125 -20.031 9.586 1 97.25 709 LEU A CA 1
ATOM 5522 C C . LEU A 1 709 ? 36.188 -19.141 10.211 1 97.25 709 LEU A C 1
ATOM 5524 O O . LEU A 1 709 ? 37.25 -19.609 10.609 1 97.25 709 LEU A O 1
ATOM 5528 N N . PHE A 1 710 ? 35.812 -17.859 10.398 1 96.38 710 PHE A N 1
ATOM 5529 C CA . PHE A 1 710 ? 36.812 -16.906 10.859 1 96.38 710 PHE A CA 1
ATOM 5530 C C . PHE A 1 710 ? 36.25 -15.992 11.938 1 96.38 710 PHE A C 1
ATOM 5532 O O . PHE A 1 710 ? 35.094 -15.586 11.852 1 96.38 710 PHE A O 1
ATOM 5539 N N . PHE A 1 711 ? 37.062 -15.734 12.992 1 95.12 711 PHE A N 1
ATOM 5540 C CA . PHE A 1 711 ? 37 -14.484 13.742 1 95.12 711 PHE A CA 1
ATOM 5541 C C . PHE A 1 711 ? 38.031 -13.5 13.242 1 95.12 711 PHE A C 1
ATOM 5543 O O . PHE A 1 711 ? 39.25 -13.727 13.406 1 95.12 711 PHE A O 1
ATOM 5550 N N . ASP A 1 712 ? 37.531 -12.453 12.672 1 92.62 712 ASP A N 1
ATOM 5551 C CA . ASP A 1 712 ? 38.531 -11.578 12.07 1 92.62 712 ASP A CA 1
ATOM 5552 C C . ASP A 1 712 ? 39.438 -12.352 11.117 1 92.62 712 ASP A C 1
ATOM 5554 O O . ASP A 1 712 ? 38.969 -13.039 10.211 1 92.62 712 ASP A O 1
ATOM 5558 N N . GLU A 1 713 ? 40.719 -12.352 11.305 1 89.88 713 GLU A N 1
ATOM 5559 C CA . GLU A 1 713 ? 41.625 -13.039 10.383 1 89.88 713 GLU A CA 1
ATOM 5560 C C . GLU A 1 713 ? 41.969 -14.453 10.883 1 89.88 713 GLU A C 1
ATOM 5562 O O . GLU A 1 713 ? 42.656 -15.203 10.203 1 89.88 713 GLU A O 1
ATOM 5567 N N . ASN A 1 714 ? 41.406 -14.844 11.977 1 94.25 714 ASN A N 1
ATOM 5568 C CA . ASN A 1 714 ? 41.781 -16.109 12.586 1 94.25 714 ASN A CA 1
ATOM 5569 C C . ASN A 1 714 ? 40.844 -17.234 12.156 1 94.25 714 ASN A C 1
ATOM 5571 O O . ASN A 1 714 ? 39.625 -17.141 12.328 1 94.25 714 ASN A O 1
ATOM 5575 N N . LEU A 1 715 ? 41.438 -18.281 11.648 1 96 715 LEU A N 1
ATOM 5576 C CA . LEU A 1 715 ? 40.656 -19.469 11.32 1 96 715 LEU A CA 1
ATOM 5577 C C . LEU A 1 715 ? 40.188 -20.172 12.586 1 96 715 LEU A C 1
ATOM 5579 O O . LEU A 1 715 ? 41 -20.531 13.445 1 96 715 LEU A O 1
ATOM 5583 N N . VAL A 1 716 ? 38.938 -20.422 12.703 1 97.94 716 VAL A N 1
ATOM 5584 C CA . VAL A 1 716 ? 38.406 -20.953 13.953 1 97.94 716 VAL A CA 1
ATOM 5585 C C . VAL A 1 716 ? 37.562 -22.203 13.68 1 97.94 716 VAL A C 1
ATOM 5587 O O . VAL A 1 716 ? 36.969 -22.781 14.594 1 97.94 716 VAL A O 1
ATOM 5590 N N . GLY A 1 717 ? 37.406 -22.656 12.477 1 98 717 GLY A N 1
ATOM 5591 C CA . GLY A 1 717 ? 36.688 -23.859 12.086 1 98 717 GLY A CA 1
ATOM 5592 C C . GLY A 1 717 ? 36.781 -24.156 10.602 1 98 717 GLY A C 1
ATOM 5593 O O . GLY A 1 717 ? 37 -23.25 9.797 1 98 717 GLY A O 1
ATOM 5594 N N . ALA A 1 718 ? 36.625 -25.391 10.234 1 97.94 718 ALA A N 1
ATOM 5595 C CA . ALA A 1 718 ? 36.656 -25.781 8.828 1 97.94 718 ALA A CA 1
ATOM 5596 C C . ALA A 1 718 ? 35.844 -27.047 8.578 1 97.94 718 ALA A C 1
ATOM 5598 O O . ALA A 1 718 ? 35.656 -27.859 9.492 1 97.94 718 ALA A O 1
ATOM 5599 N N . LEU A 1 719 ? 35.375 -27.219 7.449 1 98.19 719 LEU A N 1
ATOM 5600 C CA . LEU A 1 719 ? 34.656 -28.391 6.969 1 98.19 719 LEU A CA 1
ATOM 5601 C C . LEU A 1 719 ? 34.969 -28.641 5.492 1 98.19 719 LEU A C 1
ATOM 5603 O O . LEU A 1 719 ? 34.781 -27.75 4.66 1 98.19 719 LEU A O 1
ATOM 5607 N N . THR A 1 720 ? 35.375 -29.828 5.105 1 97.62 720 THR A N 1
ATOM 5608 C CA . THR A 1 720 ? 35.75 -30.156 3.734 1 97.62 720 THR A CA 1
ATOM 5609 C C . THR A 1 720 ? 34.625 -30.891 3.029 1 97.62 720 THR A C 1
ATOM 5611 O O . THR A 1 720 ? 33.719 -31.406 3.68 1 97.62 720 THR A O 1
ATOM 5614 N N . ASN A 1 721 ? 34.625 -30.875 1.742 1 97.06 721 ASN A N 1
ATOM 5615 C CA . ASN A 1 721 ? 33.719 -31.625 0.873 1 97.06 721 ASN A CA 1
ATOM 5616 C C . ASN A 1 721 ? 32.281 -31.203 1.095 1 97.06 721 ASN A C 1
ATOM 5618 O O . ASN A 1 721 ? 31.391 -32.062 1.237 1 97.06 721 ASN A O 1
ATOM 5622 N N . VAL A 1 722 ? 32.125 -29.922 1.192 1 97.94 722 VAL A N 1
ATOM 5623 C CA . VAL A 1 722 ? 30.797 -29.359 1.362 1 97.94 722 VAL A CA 1
ATOM 5624 C C . VAL A 1 722 ? 30.109 -29.25 0.005 1 97.94 722 VAL A C 1
ATOM 5626 O O . VAL A 1 722 ? 30.672 -28.688 -0.941 1 97.94 722 VAL A O 1
ATOM 5629 N N . LEU A 1 723 ? 28.875 -29.766 -0.044 1 96.81 723 LEU A N 1
ATOM 5630 C CA . LEU A 1 723 ? 28.078 -29.703 -1.26 1 96.81 723 LEU A CA 1
ATOM 5631 C C . LEU A 1 723 ? 27.25 -28.422 -1.302 1 96.81 723 LEU A C 1
ATOM 5633 O O . LEU A 1 723 ? 26.703 -28 -0.284 1 96.81 723 LEU A O 1
ATOM 5637 N N . THR A 1 724 ? 27.219 -27.781 -2.488 1 95.56 724 THR A N 1
ATOM 5638 C CA . THR A 1 724 ? 26.359 -26.625 -2.672 1 95.56 724 THR A CA 1
ATOM 5639 C C . THR A 1 724 ? 25.438 -26.812 -3.865 1 95.56 724 THR A C 1
ATOM 5641 O O . THR A 1 724 ? 25.641 -27.703 -4.684 1 95.56 724 THR A O 1
ATOM 5644 N N . HIS A 1 725 ? 24.359 -25.984 -3.912 1 92.06 725 HIS A N 1
ATOM 5645 C CA . HIS A 1 725 ? 23.359 -26.078 -4.961 1 92.06 725 HIS A CA 1
ATOM 5646 C C . HIS A 1 725 ? 23.938 -25.703 -6.32 1 92.06 725 HIS A C 1
ATOM 5648 O O . HIS A 1 725 ? 24.625 -24.688 -6.449 1 92.06 725 HIS A O 1
ATOM 5654 N N . PRO A 1 726 ? 23.688 -26.531 -7.32 1 87.06 726 PRO A N 1
ATOM 5655 C CA . PRO A 1 726 ? 24.016 -26.094 -8.68 1 87.06 726 PRO A CA 1
ATOM 5656 C C . PRO A 1 726 ? 23.078 -25.016 -9.203 1 87.06 726 PRO A C 1
ATOM 5658 O O . PRO A 1 726 ? 23.438 -24.266 -10.109 1 87.06 726 PRO A O 1
ATOM 5661 N N . GLY A 1 727 ? 21.844 -24.984 -8.688 1 83.75 727 GLY A N 1
ATOM 5662 C CA . GLY A 1 727 ? 20.844 -24.031 -9.117 1 83.75 727 GLY A CA 1
ATOM 5663 C C . GLY A 1 727 ? 20.344 -23.141 -7.992 1 83.75 727 GLY A C 1
ATOM 5664 O O . GLY A 1 727 ? 21.125 -22.734 -7.125 1 83.75 727 GLY A O 1
ATOM 5665 N N . THR A 1 728 ? 19.062 -22.812 -8.055 1 84 728 THR A N 1
ATOM 5666 C CA . THR A 1 728 ? 18.484 -21.844 -7.145 1 84 728 THR A CA 1
ATOM 5667 C C . THR A 1 728 ? 18.016 -22.516 -5.855 1 84 728 THR A C 1
ATOM 5669 O O . THR A 1 728 ? 17.844 -23.734 -5.809 1 84 728 THR A O 1
ATOM 5672 N N . PHE A 1 729 ? 17.875 -21.688 -4.777 1 89.25 729 PHE A N 1
ATOM 5673 C CA . PHE A 1 729 ? 17.281 -22.156 -3.533 1 89.25 729 PHE A CA 1
ATOM 5674 C C . PHE A 1 729 ? 15.773 -22.281 -3.664 1 89.25 729 PHE A C 1
ATOM 5676 O O . PHE A 1 729 ? 15.109 -22.875 -2.811 1 89.25 729 PHE A O 1
ATOM 5683 N N . GLY A 1 730 ? 15.25 -21.812 -4.719 1 81.44 730 GLY A N 1
ATOM 5684 C CA . GLY A 1 730 ? 13.812 -21.859 -4.934 1 81.44 730 GLY A CA 1
ATOM 5685 C C . GLY A 1 730 ? 13.258 -20.594 -5.574 1 81.44 730 GLY A C 1
ATOM 5686 O O . GLY A 1 730 ? 13.914 -19.562 -5.566 1 81.44 730 GLY A O 1
ATOM 5687 N N . LEU A 1 731 ? 12.023 -20.688 -6.066 1 78.94 731 LEU A N 1
ATOM 5688 C CA . LEU A 1 731 ? 11.359 -19.547 -6.699 1 78.94 731 LEU A CA 1
ATOM 5689 C C . LEU A 1 731 ? 10.633 -18.703 -5.66 1 78.94 731 LEU A C 1
ATOM 5691 O O . LEU A 1 731 ? 10.234 -17.578 -5.953 1 78.94 731 LEU A O 1
ATOM 5695 N N . ALA A 1 732 ? 10.508 -19.25 -4.5 1 84.19 732 ALA A N 1
ATOM 5696 C CA . ALA A 1 732 ? 9.883 -18.562 -3.381 1 84.19 732 ALA A CA 1
ATOM 5697 C C . ALA A 1 732 ? 10.508 -18.984 -2.053 1 84.19 732 ALA A C 1
ATOM 5699 O O . ALA A 1 732 ? 11.094 -20.062 -1.949 1 84.19 732 ALA A O 1
ATOM 5700 N N . GLY A 1 733 ? 10.438 -18.109 -1.109 1 81.62 733 GLY A N 1
ATOM 5701 C CA . GLY A 1 733 ? 10.906 -18.422 0.228 1 81.62 733 GLY A CA 1
ATOM 5702 C C . GLY A 1 733 ? 12.414 -18.5 0.327 1 81.62 733 GLY A C 1
ATOM 5703 O O . GLY A 1 733 ? 12.953 -19.156 1.233 1 81.62 733 GLY A O 1
ATOM 5704 N N . ALA A 1 734 ? 13.094 -17.875 -0.577 1 87.62 734 ALA A N 1
ATOM 5705 C CA . ALA A 1 734 ? 14.547 -18 -0.624 1 87.62 734 ALA A CA 1
ATOM 5706 C C . ALA A 1 734 ? 15.227 -16.641 -0.481 1 87.62 734 ALA A C 1
ATOM 5708 O O . ALA A 1 734 ? 16.234 -16.375 -1.136 1 87.62 734 ALA A O 1
ATOM 5709 N N . ALA A 1 735 ? 14.68 -15.883 0.372 1 93.12 735 ALA A N 1
ATOM 5710 C CA . ALA A 1 735 ? 15.172 -14.508 0.456 1 93.12 735 ALA A CA 1
ATOM 5711 C C . ALA A 1 735 ? 16.359 -14.406 1.416 1 93.12 735 ALA A C 1
ATOM 5713 O O . ALA A 1 735 ? 16.625 -15.344 2.172 1 93.12 735 ALA A O 1
ATOM 5714 N N . ILE A 1 736 ? 17.078 -13.328 1.268 1 95.62 736 ILE A N 1
ATOM 5715 C CA . ILE A 1 736 ? 18.156 -12.953 2.184 1 95.62 736 ILE A CA 1
ATOM 5716 C C . ILE A 1 736 ? 17.594 -12.062 3.293 1 95.62 736 ILE A C 1
ATOM 5718 O O . ILE A 1 736 ? 16.766 -11.18 3.037 1 95.62 736 ILE A O 1
ATOM 5722 N N . SER A 1 737 ? 18.031 -12.359 4.477 1 95.56 737 SER A N 1
ATOM 5723 C CA . SER A 1 737 ? 17.75 -11.477 5.609 1 95.56 737 SER A CA 1
ATOM 5724 C C . SER A 1 737 ? 18.969 -11.367 6.531 1 95.56 737 SER A C 1
ATOM 5726 O O . SER A 1 737 ? 19.766 -12.305 6.621 1 95.56 737 SER A O 1
ATOM 5728 N N . VAL A 1 738 ? 19.125 -10.281 7.16 1 97.19 738 VAL A N 1
ATOM 5729 C CA . VAL A 1 738 ? 20.188 -10.031 8.133 1 97.19 738 VAL A CA 1
ATOM 5730 C C . VAL A 1 738 ? 19.578 -9.797 9.516 1 97.19 738 VAL A C 1
ATOM 5732 O O . VAL A 1 738 ? 18.609 -9.039 9.656 1 97.19 738 VAL A O 1
ATOM 5735 N N . GLY A 1 739 ? 20.031 -10.508 10.469 1 97.69 739 GLY A N 1
ATOM 5736 C CA . GLY A 1 739 ? 19.641 -10.289 11.859 1 97.69 739 GLY A CA 1
ATOM 5737 C C . GLY A 1 739 ? 18.5 -11.188 12.297 1 97.69 739 GLY A C 1
ATOM 5738 O O . GLY A 1 739 ? 18.109 -11.156 13.469 1 97.69 739 GLY A O 1
ATOM 5739 N N . ARG A 1 740 ? 17.953 -11.922 11.398 1 96.75 740 ARG A N 1
ATOM 5740 C CA . ARG A 1 740 ? 16.844 -12.836 11.68 1 96.75 740 ARG A CA 1
ATOM 5741 C C . ARG A 1 740 ? 16.641 -13.812 10.531 1 96.75 740 ARG A C 1
ATOM 5743 O O . ARG A 1 740 ? 17.125 -13.578 9.414 1 96.75 740 ARG A O 1
ATOM 5750 N N . ASN A 1 741 ? 15.969 -14.852 10.859 1 96 741 ASN A N 1
ATOM 5751 C CA . ASN A 1 741 ? 15.492 -15.773 9.836 1 96 741 ASN A CA 1
ATOM 5752 C C . ASN A 1 741 ? 14.008 -15.57 9.539 1 96 741 ASN A C 1
ATOM 5754 O O . ASN A 1 741 ? 13.156 -16.203 10.164 1 96 741 ASN A O 1
ATOM 5758 N N . GLY A 1 742 ? 13.758 -14.805 8.555 1 88.81 742 GLY A N 1
ATOM 5759 C CA . GLY A 1 742 ? 12.383 -14.711 8.102 1 88.81 742 GLY A CA 1
ATOM 5760 C C . GLY A 1 742 ? 11.914 -15.938 7.348 1 88.81 742 GLY A C 1
ATOM 5761 O O . GLY A 1 742 ? 12.68 -16.547 6.609 1 88.81 742 GLY A O 1
ATOM 5762 N N . GLY A 1 743 ? 10.633 -16.344 7.492 1 90.94 743 GLY A N 1
ATOM 5763 C CA . GLY A 1 743 ? 10.109 -17.516 6.809 1 90.94 743 GLY A CA 1
ATOM 5764 C C . GLY A 1 743 ? 10.523 -18.812 7.465 1 90.94 743 GLY A C 1
ATOM 5765 O O . GLY A 1 743 ? 10.68 -18.875 8.688 1 90.94 743 GLY A O 1
ATOM 5766 N N . SER A 1 744 ? 10.664 -19.844 6.641 1 93.19 744 SER A N 1
ATOM 5767 C CA . SER A 1 744 ? 11.055 -21.141 7.16 1 93.19 744 SER A CA 1
ATOM 5768 C C . SER A 1 744 ? 12.523 -21.156 7.574 1 93.19 744 SER A C 1
ATOM 5770 O O . SER A 1 744 ? 13.352 -20.5 6.949 1 93.19 744 SER A O 1
ATOM 5772 N N . ALA A 1 745 ? 12.797 -21.922 8.555 1 95.44 745 ALA A N 1
ATOM 5773 C CA . ALA A 1 745 ? 14.156 -21.969 9.078 1 95.44 745 ALA A CA 1
ATOM 5774 C C . ALA A 1 745 ? 15.086 -22.703 8.102 1 95.44 745 ALA A C 1
ATOM 5776 O O . ALA A 1 745 ? 14.75 -23.766 7.586 1 95.44 745 ALA A O 1
ATOM 5777 N N . VAL A 1 746 ? 16.25 -22.141 7.902 1 96.88 746 VAL A N 1
ATOM 5778 C CA . VAL A 1 746 ? 17.266 -22.766 7.059 1 96.88 746 VAL A CA 1
ATOM 5779 C C . VAL A 1 746 ? 17.812 -24.016 7.758 1 96.88 746 VAL A C 1
ATOM 5781 O O . VAL A 1 746 ? 18.188 -24.984 7.102 1 96.88 746 VAL A O 1
ATOM 5784 N N . SER A 1 747 ? 17.797 -23.938 9.117 1 96.94 747 SER A N 1
ATOM 5785 C CA . SER A 1 747 ? 18.438 -24.984 9.898 1 96.94 747 SER A CA 1
ATOM 5786 C C . SER A 1 747 ? 17.562 -25.406 11.078 1 96.94 747 SER A C 1
ATOM 5788 O O . SER A 1 747 ? 16.844 -24.578 11.648 1 96.94 747 SER A O 1
ATOM 5790 N N . SER A 1 748 ? 17.672 -26.656 11.445 1 95.19 748 SER A N 1
ATOM 5791 C CA . SER A 1 748 ? 16.969 -27.188 12.617 1 95.19 748 SER A CA 1
ATOM 5792 C C . SER A 1 748 ? 17.703 -26.844 13.906 1 95.19 748 SER A C 1
ATOM 5794 O O . SER A 1 748 ? 17.203 -27.094 15 1 95.19 748 SER A O 1
ATOM 5796 N N . HIS A 1 749 ? 18.828 -26.203 13.781 1 96.56 749 HIS A N 1
ATOM 5797 C CA . HIS A 1 749 ? 19.641 -25.891 14.945 1 96.56 749 HIS A CA 1
ATOM 5798 C C . HIS A 1 749 ? 19.078 -24.703 15.719 1 96.56 749 HIS A C 1
ATOM 5800 O O . HIS A 1 749 ? 19.547 -24.391 16.812 1 96.56 749 HIS A O 1
ATOM 5806 N N . TYR A 1 750 ? 18.141 -24.062 15.203 1 96.38 750 TYR A N 1
ATOM 5807 C CA . TYR A 1 750 ? 17.453 -22.969 15.875 1 96.38 750 TYR A CA 1
ATOM 5808 C C . TYR A 1 750 ? 15.992 -22.891 15.453 1 96.38 750 TYR A C 1
ATOM 5810 O O . TYR A 1 750 ? 15.57 -23.594 14.539 1 96.38 750 TYR A O 1
ATOM 5818 N N . GLU A 1 751 ? 15.273 -22.125 16.203 1 94 751 GLU A N 1
ATOM 5819 C CA . GLU A 1 751 ? 13.891 -21.844 15.836 1 94 751 GLU A CA 1
ATOM 5820 C C . GLU A 1 751 ? 13.734 -20.438 15.266 1 94 751 GLU A C 1
ATOM 5822 O O . GLU A 1 751 ? 14.141 -19.469 15.891 1 94 751 GLU A O 1
ATOM 5827 N N . ALA A 1 752 ? 13.234 -20.406 14.047 1 93.31 752 ALA A N 1
ATOM 5828 C CA . ALA A 1 752 ? 13.008 -19.094 13.43 1 93.31 752 ALA A CA 1
ATOM 5829 C C . ALA A 1 752 ? 12 -18.281 14.227 1 93.31 752 ALA A C 1
ATOM 5831 O O . ALA A 1 752 ? 11.062 -18.844 14.805 1 93.31 752 ALA A O 1
ATOM 5832 N N . PRO A 1 753 ? 12.164 -16.938 14.367 1 93.94 753 PRO A N 1
ATOM 5833 C CA . PRO A 1 753 ? 13.094 -16.141 13.562 1 93.94 753 PRO A CA 1
ATOM 5834 C C . PRO A 1 753 ? 14.492 -16.078 14.164 1 93.94 753 PRO A C 1
ATOM 5836 O O . PRO A 1 753 ? 15.438 -15.656 13.492 1 93.94 753 PRO A O 1
ATOM 5839 N N . PHE A 1 754 ? 14.688 -16.453 15.477 1 97.19 754 PHE A N 1
ATOM 5840 C CA . PHE A 1 754 ? 15.969 -16.453 16.172 1 97.19 754 PHE A CA 1
ATOM 5841 C C . PHE A 1 754 ? 16.703 -15.133 15.977 1 97.19 754 PHE A C 1
ATOM 5843 O O . PHE A 1 754 ? 17.844 -15.117 15.531 1 97.19 754 PHE A O 1
ATOM 5850 N N . ALA A 1 755 ? 16.047 -14.047 16.25 1 97.31 755 ALA A N 1
ATOM 5851 C CA . ALA A 1 755 ? 16.578 -12.695 16.078 1 97.31 755 ALA A CA 1
ATOM 5852 C C . ALA A 1 755 ? 17.891 -12.523 16.844 1 97.31 755 ALA A C 1
ATOM 5854 O O . ALA A 1 755 ? 18.016 -13.008 17.969 1 97.31 755 ALA A O 1
ATOM 5855 N N . PHE A 1 756 ? 18.812 -11.836 16.266 1 98 756 PHE A N 1
ATOM 5856 C CA . PHE A 1 756 ? 20.094 -11.578 16.922 1 98 756 PHE A CA 1
ATOM 5857 C C . PHE A 1 756 ? 19.938 -10.625 18.094 1 98 756 PHE A C 1
ATOM 5859 O O . PHE A 1 756 ? 19.359 -9.547 17.953 1 98 756 PHE A O 1
ATOM 5866 N N . THR A 1 757 ? 20.344 -10.977 19.188 1 97.38 757 THR A N 1
ATOM 5867 C CA . THR A 1 757 ? 20.312 -10.164 20.406 1 97.38 757 THR A CA 1
ATOM 5868 C C . THR A 1 757 ? 21.672 -10.164 21.094 1 97.38 757 THR A C 1
ATOM 5870 O O . THR A 1 757 ? 22.531 -11 20.781 1 97.38 757 THR A O 1
ATOM 5873 N N . GLY A 1 758 ? 21.859 -9.242 21.938 1 96.75 758 GLY A N 1
ATOM 5874 C CA . GLY A 1 758 ? 23.078 -9.18 22.719 1 96.75 758 GLY A CA 1
ATOM 5875 C C . GLY A 1 758 ? 24.234 -8.523 21.984 1 96.75 758 GLY A C 1
ATOM 5876 O O . GLY A 1 758 ? 25.391 -8.609 22.422 1 96.75 758 GLY A O 1
ATOM 5877 N N . GLY A 1 759 ? 23.984 -7.918 20.906 1 97 759 GLY A N 1
ATOM 5878 C CA . GLY A 1 759 ? 24.953 -7.211 20.078 1 97 759 GLY A CA 1
ATOM 5879 C C . GLY A 1 759 ? 24.312 -6.418 18.953 1 97 759 GLY A C 1
ATOM 5880 O O . GLY A 1 759 ? 23.094 -6.242 18.922 1 97 759 GLY A O 1
ATOM 5881 N N . THR A 1 760 ? 25.156 -5.832 18.109 1 96.69 760 THR A N 1
ATOM 5882 C CA . THR A 1 760 ? 24.703 -5.027 16.984 1 96.69 760 THR A CA 1
ATOM 5883 C C . THR A 1 760 ? 25.406 -5.445 15.695 1 96.69 760 THR A C 1
ATOM 5885 O O . THR A 1 760 ? 26.625 -5.609 15.672 1 96.69 760 THR A O 1
ATOM 5888 N N . ILE A 1 761 ? 24.625 -5.699 14.688 1 97.12 761 ILE A N 1
ATOM 5889 C CA . ILE A 1 761 ? 25.172 -5.941 13.359 1 97.12 761 ILE A CA 1
ATOM 5890 C C . ILE A 1 761 ? 25.234 -4.629 12.586 1 97.12 761 ILE A C 1
ATOM 5892 O O . ILE A 1 761 ? 24.219 -3.975 12.359 1 97.12 761 ILE A O 1
ATOM 5896 N N . THR A 1 762 ? 26.344 -4.301 12.156 1 94.69 762 THR A N 1
ATOM 5897 C CA . THR A 1 762 ? 26.484 -3.092 11.352 1 94.69 762 THR A CA 1
ATOM 5898 C C . THR A 1 762 ? 26.109 -3.363 9.898 1 94.69 762 THR A C 1
ATOM 5900 O O . THR A 1 762 ? 25.328 -2.613 9.312 1 94.69 762 THR A O 1
ATOM 5903 N N . GLN A 1 763 ? 26.625 -4.383 9.312 1 94.44 763 GLN A N 1
ATOM 5904 C CA . GLN A 1 763 ? 26.375 -4.801 7.938 1 94.44 763 GLN A CA 1
ATOM 5905 C C . GLN A 1 763 ? 26.891 -6.215 7.688 1 94.44 763 GLN A C 1
ATOM 5907 O O . GLN A 1 763 ? 27.688 -6.738 8.469 1 94.44 763 GLN A O 1
ATOM 5912 N N . VAL A 1 764 ? 26.469 -6.836 6.672 1 96.81 764 VAL A N 1
ATOM 5913 C CA . VAL A 1 764 ? 26.969 -8.109 6.184 1 96.81 764 VAL A CA 1
ATOM 5914 C C . VAL A 1 764 ? 27.359 -7.988 4.711 1 96.81 764 VAL A C 1
ATOM 5916 O O . VAL A 1 764 ? 26.562 -7.527 3.887 1 96.81 764 VAL A O 1
ATOM 5919 N N . THR A 1 765 ? 28.547 -8.375 4.402 1 95.81 765 THR A N 1
ATOM 5920 C CA . THR A 1 765 ? 29.062 -8.367 3.035 1 95.81 765 THR A CA 1
ATOM 5921 C C . THR A 1 765 ? 29.141 -9.781 2.475 1 95.81 765 THR A C 1
ATOM 5923 O O . THR A 1 765 ? 29.719 -10.672 3.102 1 95.81 765 THR A O 1
ATOM 5926 N N . VAL A 1 766 ? 28.531 -10 1.354 1 96.25 766 VAL A N 1
ATOM 5927 C CA . VAL A 1 766 ? 28.703 -11.242 0.61 1 96.25 766 VAL A CA 1
ATOM 5928 C C . VAL A 1 766 ? 29.594 -11 -0.604 1 96.25 766 VAL A C 1
ATOM 5930 O O . VAL A 1 766 ? 29.25 -10.219 -1.496 1 96.25 766 VAL A O 1
ATOM 5933 N N . ASP A 1 767 ? 30.703 -11.688 -0.606 1 95.62 767 ASP A N 1
ATOM 5934 C CA . ASP A 1 767 ? 31.672 -11.539 -1.681 1 95.62 767 ASP A CA 1
ATOM 5935 C C . ASP A 1 767 ? 31.688 -12.758 -2.594 1 95.62 767 ASP A C 1
ATOM 5937 O O . ASP A 1 767 ? 31.719 -13.898 -2.117 1 95.62 767 ASP A O 1
ATOM 5941 N N . VAL A 1 768 ? 31.594 -12.523 -3.928 1 94.25 768 VAL A N 1
ATOM 5942 C CA . VAL A 1 768 ? 31.562 -13.625 -4.883 1 94.25 768 VAL A CA 1
ATOM 5943 C C . VAL A 1 768 ? 32.688 -13.445 -5.906 1 94.25 768 VAL A C 1
ATOM 5945 O O . VAL A 1 768 ? 32.625 -13.984 -7.012 1 94.25 768 VAL A O 1
ATOM 5948 N N . SER A 1 769 ? 33.688 -12.719 -5.602 1 88.44 769 SER A N 1
ATOM 5949 C CA . SER A 1 769 ? 34.75 -12.414 -6.523 1 88.44 769 SER A CA 1
ATOM 5950 C C . SER A 1 769 ? 35.719 -13.594 -6.668 1 88.44 769 SER A C 1
ATOM 5952 O O . SER A 1 769 ? 36.469 -13.688 -7.648 1 88.44 769 SER A O 1
ATOM 5954 N N . GLY A 1 770 ? 35.688 -14.484 -5.742 1 82 770 GLY A N 1
ATOM 5955 C CA . GLY A 1 770 ? 36.625 -15.586 -5.719 1 82 770 GLY A CA 1
ATOM 5956 C C . GLY A 1 770 ? 37.969 -15.219 -5.09 1 82 770 GLY A C 1
ATOM 5957 O O . GLY A 1 770 ? 38.844 -16.078 -4.934 1 82 770 GLY A O 1
ATOM 5958 N N . ARG A 1 771 ? 38.094 -14.109 -4.555 1 76.38 771 ARG A N 1
ATOM 5959 C CA . ARG A 1 771 ? 39.312 -13.68 -3.889 1 76.38 771 ARG A CA 1
ATOM 5960 C C . ARG A 1 771 ? 39.469 -14.328 -2.518 1 76.38 771 ARG A C 1
ATOM 5962 O O . ARG A 1 771 ? 38.469 -14.766 -1.929 1 76.38 771 ARG A O 1
ATOM 5969 N N . PRO A 1 772 ? 40.75 -14.297 -2.061 1 71.25 772 PRO A N 1
ATOM 5970 C CA . PRO A 1 772 ? 40.938 -14.836 -0.715 1 71.25 772 PRO A CA 1
ATOM 5971 C C . PRO A 1 772 ? 40.219 -14.039 0.359 1 71.25 772 PRO A C 1
ATOM 5973 O O . PRO A 1 772 ? 40.062 -12.82 0.243 1 71.25 772 PRO A O 1
ATOM 5976 N N . PHE A 1 773 ? 39.812 -14.758 1.279 1 76.38 773 PHE A N 1
ATOM 5977 C CA . PHE A 1 773 ? 39.062 -14.188 2.389 1 76.38 773 PHE A CA 1
ATOM 5978 C C . PHE A 1 773 ? 39.781 -12.977 2.969 1 76.38 773 PHE A C 1
ATOM 5980 O O . PHE A 1 773 ? 39.156 -11.961 3.266 1 76.38 773 PHE A O 1
ATOM 5987 N N . GLU A 1 774 ? 41.062 -13.156 3.111 1 73.62 774 GLU A N 1
ATOM 5988 C CA . GLU A 1 774 ? 41.906 -12.125 3.725 1 73.62 774 GLU A CA 1
ATOM 5989 C C . GLU A 1 774 ? 41.844 -10.828 2.926 1 73.62 774 GLU A C 1
ATOM 5991 O O . GLU A 1 774 ? 41.906 -9.734 3.498 1 73.62 774 GLU A O 1
ATOM 5996 N N . ASP A 1 775 ? 41.688 -10.984 1.67 1 74.5 775 ASP A N 1
ATOM 5997 C CA . ASP A 1 775 ? 41.656 -9.812 0.806 1 74.5 775 ASP A CA 1
ATOM 5998 C C . ASP A 1 775 ? 40.281 -9.102 0.941 1 74.5 775 ASP A C 1
ATOM 6000 O O . ASP A 1 775 ? 40.25 -7.867 1.009 1 74.5 775 ASP A O 1
ATOM 6004 N N . VAL A 1 776 ? 39.344 -9.898 1.106 1 77.31 776 VAL A N 1
ATOM 6005 C CA . VAL A 1 776 ? 38 -9.336 1.247 1 77.31 776 VAL A CA 1
ATOM 6006 C C . VAL A 1 776 ? 37.875 -8.641 2.598 1 77.31 776 VAL A C 1
ATOM 6008 O O . VAL A 1 776 ? 37.344 -7.535 2.684 1 77.31 776 VAL A O 1
ATOM 6011 N N . GLU A 1 777 ? 38.406 -9.211 3.533 1 77.81 777 GLU A N 1
ATOM 6012 C CA . GLU A 1 777 ? 38.375 -8.648 4.879 1 77.81 777 GLU A CA 1
ATOM 6013 C C . GLU A 1 777 ? 39.156 -7.32 4.926 1 77.81 777 GLU A C 1
ATOM 6015 O O . GLU A 1 777 ? 38.688 -6.359 5.543 1 77.81 777 GLU A O 1
ATOM 6020 N N . SER A 1 778 ? 40.25 -7.367 4.363 1 68.25 778 SER A N 1
ATOM 6021 C CA . SER A 1 778 ? 41.094 -6.176 4.355 1 68.25 778 SER A CA 1
ATOM 6022 C C . SER A 1 778 ? 40.406 -5.016 3.646 1 68.25 778 SER A C 1
ATOM 6024 O O . SER A 1 778 ? 40.469 -3.871 4.102 1 68.25 778 SER A O 1
ATOM 6026 N N . ASP A 1 779 ? 39.75 -5.371 2.594 1 71.62 779 ASP A N 1
ATOM 6027 C CA . ASP A 1 779 ? 39.031 -4.34 1.851 1 71.62 779 ASP A CA 1
ATOM 6028 C C . ASP A 1 779 ? 37.938 -3.723 2.701 1 71.62 779 ASP A C 1
ATOM 6030 O O . ASP A 1 779 ? 37.75 -2.504 2.691 1 71.62 779 ASP A O 1
ATOM 6034 N N . LEU A 1 780 ? 37.344 -4.551 3.404 1 72.12 780 LEU A N 1
ATOM 6035 C CA . LEU A 1 780 ? 36.25 -4.078 4.254 1 72.12 780 LEU A CA 1
ATOM 6036 C C . LEU A 1 780 ? 36.812 -3.262 5.426 1 72.12 780 LEU A C 1
ATOM 6038 O O . LEU A 1 780 ? 36.219 -2.236 5.793 1 72.12 780 LEU A O 1
ATOM 6042 N N . ALA A 1 781 ? 37.906 -3.814 5.961 1 65.88 781 ALA A N 1
ATOM 6043 C CA . ALA A 1 781 ? 38.562 -3.09 7.051 1 65.88 781 ALA A CA 1
ATOM 6044 C C . ALA A 1 781 ? 39 -1.705 6.598 1 65.88 781 ALA A C 1
ATOM 6046 O O . ALA A 1 781 ? 38.875 -0.726 7.332 1 65.88 781 ALA A O 1
ATOM 6047 N N . LEU A 1 782 ? 39.469 -1.699 5.371 1 56.47 782 LEU A N 1
ATOM 6048 C CA . LEU A 1 782 ? 39.938 -0.434 4.809 1 56.47 782 LEU A CA 1
ATOM 6049 C C . LEU A 1 782 ? 38.781 0.506 4.559 1 56.47 782 LEU A C 1
ATOM 6051 O O . LEU A 1 782 ? 38.875 1.714 4.789 1 56.47 782 LEU A O 1
ATOM 6055 N N . ALA A 1 783 ? 37.719 -0.104 4.098 1 58.94 783 ALA A N 1
ATOM 6056 C CA . ALA A 1 783 ? 36.531 0.704 3.842 1 58.94 783 ALA A CA 1
ATOM 6057 C C . ALA A 1 783 ? 36 1.34 5.129 1 58.94 783 ALA A C 1
ATOM 6059 O O . ALA A 1 783 ? 35.5 2.471 5.117 1 58.94 783 ALA A O 1
ATOM 6060 N N . PHE A 1 784 ? 36.25 0.668 6.168 1 58.34 784 PHE A N 1
ATOM 6061 C CA . PHE A 1 784 ? 35.781 1.151 7.461 1 58.34 784 PHE A CA 1
ATOM 6062 C C . PHE A 1 784 ? 36.812 2.1 8.086 1 58.34 784 PHE A C 1
ATOM 6064 O O . PHE A 1 784 ? 36.469 2.922 8.938 1 58.34 784 PHE A O 1
ATOM 6071 N N . SER A 1 785 ? 38.125 1.839 7.859 1 47.69 785 SER A N 1
ATOM 6072 C CA . SER A 1 785 ? 39.125 2.746 8.391 1 47.69 785 SER A CA 1
ATOM 6073 C C . SER A 1 785 ? 39.062 4.113 7.719 1 47.69 785 SER A C 1
ATOM 6075 O O . SER A 1 785 ? 39.625 5.086 8.219 1 47.69 785 SER A O 1
ATOM 6077 N N . ARG A 1 786 ? 38.531 4.117 6.637 1 43.25 786 ARG A N 1
ATOM 6078 C CA . ARG A 1 786 ? 38.375 5.426 6.008 1 43.25 786 ARG A CA 1
ATOM 6079 C C . ARG A 1 786 ? 37.25 6.215 6.656 1 43.25 786 ARG A C 1
ATOM 6081 O O . ARG A 1 786 ? 37.031 7.387 6.344 1 43.25 786 ARG A O 1
ATOM 6088 N N . ASP A 1 787 ? 36.312 5.648 7.215 1 38.88 787 ASP A N 1
ATOM 6089 C CA . ASP A 1 787 ? 35.312 6.41 7.945 1 38.88 787 ASP A CA 1
ATOM 6090 C C . ASP A 1 787 ? 35.812 6.793 9.336 1 38.88 787 ASP A C 1
ATOM 6092 O O . ASP A 1 787 ? 36.438 5.984 10.016 1 38.88 787 ASP A O 1
ATOM 6096 N N . MET B 1 1 ? 15.828 15.633 -21.641 1 21.95 1 MET B N 1
ATOM 6097 C CA . MET B 1 1 ? 15.125 14.875 -22.672 1 21.95 1 MET B CA 1
ATOM 6098 C C . MET B 1 1 ? 13.844 14.273 -22.125 1 21.95 1 MET B C 1
ATOM 6100 O O . MET B 1 1 ? 13.812 13.805 -20.984 1 21.95 1 MET B O 1
ATOM 6104 N N . ALA B 1 2 ? 12.648 14.789 -22.484 1 30.84 2 ALA B N 1
ATOM 6105 C CA . ALA B 1 2 ? 11.367 14.117 -22.297 1 30.84 2 ALA B CA 1
ATOM 6106 C C . ALA B 1 2 ? 11.547 12.617 -22.109 1 30.84 2 ALA B C 1
ATOM 6108 O O . ALA B 1 2 ? 12.484 12.023 -22.656 1 30.84 2 ALA B O 1
ATOM 6109 N N . PRO B 1 3 ? 11.008 12.078 -21.094 1 36.81 3 PRO B N 1
ATOM 6110 C CA . PRO B 1 3 ? 10.898 10.641 -21.375 1 36.81 3 PRO B CA 1
ATOM 6111 C C . PRO B 1 3 ? 10.508 10.352 -22.828 1 36.81 3 PRO B C 1
ATOM 6113 O O . PRO B 1 3 ? 9.555 10.945 -23.344 1 36.81 3 PRO B O 1
ATOM 6116 N N . GLU B 1 4 ? 11.43 10.156 -23.766 1 39.03 4 GLU B N 1
ATOM 6117 C CA . GLU B 1 4 ? 11.297 9.742 -25.156 1 39.03 4 GLU B CA 1
ATOM 6118 C C . GLU B 1 4 ? 10.047 8.891 -25.375 1 39.03 4 GLU B C 1
ATOM 6120 O O . GLU B 1 4 ? 9.555 8.258 -24.438 1 39.03 4 GLU B O 1
ATOM 6125 N N . ALA B 1 5 ? 9.43 8.914 -26.531 1 41.25 5 ALA B N 1
ATOM 6126 C CA . ALA B 1 5 ? 8.547 8.039 -27.312 1 41.25 5 ALA B CA 1
ATOM 6127 C C . ALA B 1 5 ? 8.781 6.574 -26.938 1 41.25 5 ALA B C 1
ATOM 6129 O O . ALA B 1 5 ? 9.914 6.16 -26.703 1 41.25 5 ALA B O 1
ATOM 6130 N N . THR B 1 6 ? 7.812 5.883 -26.438 1 56.78 6 THR B N 1
ATOM 6131 C CA . THR B 1 6 ? 7.82 4.426 -26.438 1 56.78 6 THR B CA 1
ATOM 6132 C C . THR B 1 6 ? 8.742 3.881 -27.531 1 56.78 6 THR B C 1
ATOM 6134 O O . THR B 1 6 ? 8.492 4.098 -28.719 1 56.78 6 THR B O 1
ATOM 6137 N N . GLU B 1 7 ? 9.961 3.703 -27.141 1 75.19 7 GLU B N 1
ATOM 6138 C CA . GLU B 1 7 ? 10.906 3.111 -28.078 1 75.19 7 GLU B CA 1
ATOM 6139 C C . GLU B 1 7 ? 10.305 1.903 -28.781 1 75.19 7 GLU B C 1
ATOM 6141 O O . GLU B 1 7 ? 9.625 1.088 -28.156 1 75.19 7 GLU B O 1
ATOM 6146 N N . ALA B 1 8 ? 10.289 2.066 -30.016 1 87.94 8 ALA B N 1
ATOM 6147 C CA . ALA B 1 8 ? 9.797 0.958 -30.844 1 87.94 8 ALA B CA 1
ATOM 6148 C C . ALA B 1 8 ? 10.711 -0.256 -30.719 1 87.94 8 ALA B C 1
ATOM 6150 O O . ALA B 1 8 ? 11.906 -0.116 -30.438 1 87.94 8 ALA B O 1
ATOM 6151 N N . PHE B 1 9 ? 10.133 -1.393 -30.766 1 95.38 9 PHE B N 1
ATOM 6152 C CA . PHE B 1 9 ? 10.891 -2.639 -30.797 1 95.38 9 PHE B CA 1
ATOM 6153 C C . PHE B 1 9 ? 11.844 -2.67 -31.984 1 95.38 9 PHE B C 1
ATOM 6155 O O . PHE B 1 9 ? 11.43 -2.482 -33.125 1 95.38 9 PHE B O 1
ATOM 6162 N N . ASN B 1 10 ? 13.172 -2.83 -31.766 1 95.88 10 ASN B N 1
ATOM 6163 C CA . ASN B 1 10 ? 14.18 -2.803 -32.812 1 95.88 10 ASN B CA 1
ATOM 6164 C C . ASN B 1 10 ? 14.844 -4.164 -33 1 95.88 10 ASN B C 1
ATOM 6166 O O . ASN B 1 10 ? 15.883 -4.273 -33.656 1 95.88 10 ASN B O 1
ATOM 6170 N N . GLY B 1 11 ? 14.297 -5.176 -32.406 1 97.38 11 GLY B N 1
ATOM 6171 C CA . GLY B 1 11 ? 14.82 -6.52 -32.594 1 97.38 11 GLY B CA 1
ATOM 6172 C C . GLY B 1 11 ? 14.352 -7.188 -33.875 1 97.38 11 GLY B C 1
ATOM 6173 O O . GLY B 1 11 ? 13.781 -6.527 -34.75 1 97.38 11 GLY B O 1
ATOM 6174 N N . THR B 1 12 ? 14.75 -8.391 -34.062 1 98.12 12 THR B N 1
ATOM 6175 C CA . THR B 1 12 ? 14.297 -9.219 -35.188 1 98.12 12 THR B CA 1
ATOM 6176 C C . THR B 1 12 ? 13.469 -10.398 -34.688 1 98.12 12 THR B C 1
ATOM 6178 O O . THR B 1 12 ? 13.797 -11 -33.656 1 98.12 12 THR B O 1
ATOM 6181 N N . ILE B 1 13 ? 12.391 -10.688 -35.375 1 98.25 13 ILE B N 1
ATOM 6182 C CA . ILE B 1 13 ? 11.508 -11.781 -35 1 98.25 13 ILE B CA 1
ATOM 6183 C C . ILE B 1 13 ? 11.453 -12.82 -36.094 1 98.25 13 ILE B C 1
ATOM 6185 O O . ILE B 1 13 ? 11 -12.531 -37.219 1 98.25 13 ILE B O 1
ATOM 6189 N N . GLU B 1 14 ? 11.977 -13.938 -35.875 1 98 14 GLU B N 1
ATOM 6190 C CA . GLU B 1 14 ? 11.844 -15.141 -36.688 1 98 14 GLU B CA 1
ATOM 6191 C C . GLU B 1 14 ? 10.961 -16.172 -36.031 1 98 14 GLU B C 1
ATOM 6193 O O . GLU B 1 14 ? 10.453 -15.945 -34.906 1 98 14 GLU B O 1
ATOM 6198 N N . LEU B 1 15 ? 10.758 -17.266 -36.688 1 98 15 LEU B N 1
ATOM 6199 C CA . LEU B 1 15 ? 9.914 -18.312 -36.125 1 98 15 LEU B CA 1
ATOM 6200 C C . LEU B 1 15 ? 10.484 -18.812 -34.781 1 98 15 LEU B C 1
ATOM 6202 O O . LEU B 1 15 ? 9.758 -18.906 -33.781 1 98 15 LEU B O 1
ATOM 6206 N N . ASP B 1 16 ? 11.773 -19.094 -34.781 1 97.81 16 ASP B N 1
ATOM 6207 C CA . ASP B 1 16 ? 12.484 -19.625 -33.625 1 97.81 16 ASP B CA 1
ATOM 6208 C C . ASP B 1 16 ? 13.172 -18.5 -32.844 1 97.81 16 ASP B C 1
ATOM 6210 O O . ASP B 1 16 ? 13.852 -17.656 -33.438 1 97.81 16 ASP B O 1
ATOM 6214 N N . ILE B 1 17 ? 13 -18.469 -31.547 1 97.38 17 ILE B N 1
ATOM 6215 C CA . ILE B 1 17 ? 13.555 -17.438 -30.688 1 97.38 17 ILE B CA 1
ATOM 6216 C C . ILE B 1 17 ? 15.07 -17.391 -30.812 1 97.38 17 ILE B C 1
ATOM 6218 O O . ILE B 1 17 ? 15.695 -16.344 -30.672 1 97.38 17 ILE B O 1
ATOM 6222 N N . ARG B 1 18 ? 15.703 -18.516 -31.141 1 95.94 18 ARG B N 1
ATOM 6223 C CA . ARG B 1 18 ? 17.156 -18.625 -31.281 1 95.94 18 ARG B CA 1
ATOM 6224 C C . ARG B 1 18 ? 17.641 -17.859 -32.5 1 95.94 18 ARG B C 1
ATOM 6226 O O . ARG B 1 18 ? 18.812 -17.469 -32.594 1 95.94 18 ARG B O 1
ATOM 6233 N N . ASP B 1 19 ? 16.797 -17.719 -33.438 1 97.12 19 ASP B N 1
ATOM 6234 C CA . ASP B 1 19 ? 17.125 -16.984 -34.656 1 97.12 19 ASP B CA 1
ATOM 6235 C C . ASP B 1 19 ? 16.641 -15.531 -34.562 1 97.12 19 ASP B C 1
ATOM 6237 O O . ASP B 1 19 ? 16.672 -14.797 -35.562 1 97.12 19 ASP B O 1
ATOM 6241 N N . SER B 1 20 ? 16.062 -15.172 -33.469 1 97.75 20 SER B N 1
ATOM 6242 C CA . SER B 1 20 ? 15.523 -13.836 -33.219 1 97.75 20 SER B CA 1
ATOM 6243 C C . SER B 1 20 ? 16.469 -13.016 -32.344 1 97.75 20 SER B C 1
ATOM 6245 O O . SER B 1 20 ? 17.359 -13.57 -31.688 1 97.75 20 SER B O 1
ATOM 6247 N N . GLU B 1 21 ? 16.359 -11.695 -32.375 1 97.5 21 GLU B N 1
ATOM 6248 C CA . GLU B 1 21 ? 17.141 -10.781 -31.562 1 97.5 21 GLU B CA 1
ATOM 6249 C C . GLU B 1 21 ? 16.25 -9.945 -30.656 1 97.5 21 GLU B C 1
ATOM 6251 O O . GLU B 1 21 ? 15.445 -9.141 -31.125 1 97.5 21 GLU B O 1
ATOM 6256 N N . PRO B 1 22 ? 16.344 -10.203 -29.359 1 96.81 22 PRO B N 1
ATOM 6257 C CA . PRO B 1 22 ? 15.508 -9.438 -28.438 1 96.81 22 PRO B CA 1
ATOM 6258 C C . PRO B 1 22 ? 15.906 -7.969 -28.359 1 96.81 22 PRO B C 1
ATOM 6260 O O . PRO B 1 22 ? 17.016 -7.602 -28.75 1 96.81 22 PRO B O 1
ATOM 6263 N N . ASP B 1 23 ? 14.984 -7.129 -27.984 1 96.88 23 ASP B N 1
ATOM 6264 C CA . ASP B 1 23 ? 15.18 -5.719 -27.656 1 96.88 23 ASP B CA 1
ATOM 6265 C C . ASP B 1 23 ? 14.398 -5.332 -26.406 1 96.88 23 ASP B C 1
ATOM 6267 O O . ASP B 1 23 ? 13.172 -5.219 -26.438 1 96.88 23 ASP B O 1
ATOM 6271 N N . TRP B 1 24 ? 15.102 -5.07 -25.312 1 95 24 TRP B N 1
ATOM 6272 C CA . TRP B 1 24 ? 14.469 -4.734 -24.047 1 95 24 TRP B CA 1
ATOM 6273 C C . TRP B 1 24 ? 14.188 -3.238 -23.953 1 95 24 TRP B C 1
ATOM 6275 O O . TRP B 1 24 ? 13.484 -2.787 -23.047 1 95 24 TRP B O 1
ATOM 6285 N N . GLY B 1 25 ? 14.641 -2.477 -24.812 1 92.81 25 GLY B N 1
ATOM 6286 C CA . GLY B 1 25 ? 14.547 -1.026 -24.781 1 92.81 25 GLY B CA 1
ATOM 6287 C C . GLY B 1 25 ? 13.156 -0.521 -24.469 1 92.81 25 GLY B C 1
ATOM 6288 O O . GLY B 1 25 ? 12.961 0.226 -23.5 1 92.81 25 GLY B O 1
ATOM 6289 N N . PRO B 1 26 ? 12.164 -1.014 -25.141 1 93.06 26 PRO B N 1
ATOM 6290 C CA . PRO B 1 26 ? 10.805 -0.505 -24.938 1 93.06 26 PRO B CA 1
ATOM 6291 C C . PRO B 1 26 ? 10.203 -0.943 -23.609 1 93.06 26 PRO B C 1
ATOM 6293 O O . PRO B 1 26 ? 9.188 -0.392 -23.172 1 93.06 26 PRO B O 1
ATOM 6296 N N . TYR B 1 27 ? 10.836 -1.956 -22.984 1 93.25 27 TYR B N 1
ATOM 6297 C CA . TYR B 1 27 ? 10.156 -2.604 -21.875 1 93.25 27 TYR B CA 1
ATOM 6298 C C . TYR B 1 27 ? 10.906 -2.363 -20.562 1 93.25 27 TYR B C 1
ATOM 6300 O O . TYR B 1 27 ? 10.352 -2.535 -19.484 1 93.25 27 TYR B O 1
ATOM 6308 N N . ALA B 1 28 ? 12.125 -1.98 -20.641 1 90.88 28 ALA B N 1
ATOM 6309 C CA . ALA B 1 28 ? 12.961 -1.795 -19.469 1 90.88 28 ALA B CA 1
ATOM 6310 C C . ALA B 1 28 ? 12.477 -0.619 -18.625 1 90.88 28 ALA B C 1
ATOM 6312 O O . ALA B 1 28 ? 11.891 0.33 -19.156 1 90.88 28 ALA B O 1
ATOM 6313 N N . ALA B 1 29 ? 12.672 -0.694 -17.328 1 90.25 29 ALA B N 1
ATOM 6314 C CA . ALA B 1 29 ? 12.367 0.417 -16.422 1 90.25 29 ALA B CA 1
ATOM 6315 C C . ALA B 1 29 ? 13.242 1.63 -16.734 1 90.25 29 ALA B C 1
ATOM 6317 O O . ALA B 1 29 ? 14.375 1.484 -17.188 1 90.25 29 ALA B O 1
ATOM 6318 N N . PRO B 1 30 ? 12.656 2.809 -16.453 1 90.5 30 PRO B N 1
ATOM 6319 C CA . PRO B 1 30 ? 13.484 3.998 -16.641 1 90.5 30 PRO B CA 1
ATOM 6320 C C . PRO B 1 30 ? 14.695 4.023 -15.703 1 90.5 30 PRO B C 1
ATOM 6322 O O . PRO B 1 30 ? 14.617 3.533 -14.578 1 90.5 30 PRO B O 1
ATOM 6325 N N . VAL B 1 31 ? 15.742 4.535 -16.172 1 92.62 31 VAL B N 1
ATOM 6326 C CA . VAL B 1 31 ? 16.984 4.656 -15.414 1 92.62 31 VAL B CA 1
ATOM 6327 C C . VAL B 1 31 ? 17.422 6.117 -15.375 1 92.62 31 VAL B C 1
ATOM 6329 O O . VAL B 1 31 ? 17.391 6.809 -16.391 1 92.62 31 VAL B O 1
ATOM 6332 N N . ALA B 1 32 ? 17.766 6.621 -14.242 1 95.69 32 ALA B N 1
ATOM 6333 C CA . ALA B 1 32 ? 18.297 7.977 -14.109 1 95.69 32 ALA B CA 1
ATOM 6334 C C . ALA B 1 32 ? 19.719 8.055 -14.641 1 95.69 32 ALA B C 1
ATOM 6336 O O . ALA B 1 32 ? 20.438 7.055 -14.648 1 95.69 32 ALA B O 1
ATOM 6337 N N . PRO B 1 33 ? 20.141 9.234 -15.086 1 95 33 PRO B N 1
ATOM 6338 C CA . PRO B 1 33 ? 21.547 9.398 -15.453 1 95 33 PRO B CA 1
ATOM 6339 C C . PRO B 1 33 ? 22.5 9.039 -14.32 1 95 33 PRO B C 1
ATOM 6341 O O . PRO B 1 33 ? 22.156 9.172 -13.148 1 95 33 PRO B O 1
ATOM 6344 N N . GLU B 1 34 ? 23.656 8.586 -14.742 1 94.12 34 GLU B N 1
ATOM 6345 C CA . GLU B 1 34 ? 24.672 8.234 -13.758 1 94.12 34 GLU B CA 1
ATOM 6346 C C . GLU B 1 34 ? 24.984 9.422 -12.852 1 94.12 34 GLU B C 1
ATOM 6348 O O . GLU B 1 34 ? 25.062 10.562 -13.312 1 94.12 34 GLU B O 1
ATOM 6353 N N . HIS B 1 35 ? 25.031 9.211 -11.586 1 94.62 35 HIS B N 1
ATOM 6354 C CA . HIS B 1 35 ? 25.453 10.164 -10.562 1 94.62 35 HIS B CA 1
ATOM 6355 C C . HIS B 1 35 ? 24.359 11.195 -10.297 1 94.62 35 HIS B C 1
ATOM 6357 O O . HIS B 1 35 ? 24.625 12.258 -9.742 1 94.62 35 HIS B O 1
ATOM 6363 N N . SER B 1 36 ? 23.125 10.891 -10.797 1 97.69 36 SER B N 1
ATOM 6364 C CA . SER B 1 36 ? 22.016 11.75 -10.414 1 97.69 36 SER B CA 1
ATOM 6365 C C . SER B 1 36 ? 21.938 11.914 -8.898 1 97.69 36 SER B C 1
ATOM 6367 O O . SER B 1 36 ? 22.156 10.953 -8.156 1 97.69 36 SER B O 1
ATOM 6369 N N . PRO B 1 37 ? 21.703 13.094 -8.398 1 98.69 37 PRO B N 1
ATOM 6370 C CA . PRO B 1 37 ? 21.609 13.281 -6.953 1 98.69 37 PRO B CA 1
ATOM 6371 C C . PRO B 1 37 ? 20.312 12.727 -6.367 1 98.69 37 PRO B C 1
ATOM 6373 O O . PRO B 1 37 ? 19.297 12.688 -7.055 1 98.69 37 PRO B O 1
ATOM 6376 N N . ASN B 1 38 ? 20.453 12.25 -5.117 1 98.88 38 ASN B N 1
ATOM 6377 C CA . ASN B 1 38 ? 19.234 12.055 -4.344 1 98.88 38 ASN B CA 1
ATOM 6378 C C . ASN B 1 38 ? 18.547 13.375 -4.027 1 98.88 38 ASN B C 1
ATOM 6380 O O . ASN B 1 38 ? 19.141 14.445 -4.168 1 98.88 38 ASN B O 1
ATOM 6384 N N . ILE B 1 39 ? 17.297 13.344 -3.672 1 98.94 39 ILE B N 1
ATOM 6385 C CA . ILE B 1 39 ? 16.547 14.523 -3.256 1 98.94 39 ILE B CA 1
ATOM 6386 C C . ILE B 1 39 ? 15.82 14.242 -1.939 1 98.94 39 ILE B C 1
ATOM 6388 O O . ILE B 1 39 ? 15.086 13.258 -1.825 1 98.94 39 ILE B O 1
ATOM 6392 N N . LEU B 1 40 ? 16.062 15.031 -0.946 1 98.94 40 LEU B N 1
ATOM 6393 C CA . LEU B 1 40 ? 15.398 14.953 0.354 1 98.94 40 LEU B CA 1
ATOM 6394 C C . LEU B 1 40 ? 14.641 16.234 0.657 1 98.94 40 LEU B C 1
ATOM 6396 O O . LEU B 1 40 ? 15.242 17.297 0.8 1 98.94 40 LEU B O 1
ATOM 6400 N N . TYR B 1 41 ? 13.344 16.188 0.641 1 98.94 41 TYR B N 1
ATOM 6401 C CA . TYR B 1 41 ? 12.539 17.281 1.176 1 98.94 41 TYR B CA 1
ATOM 6402 C C . TYR B 1 41 ? 12.289 17.094 2.668 1 98.94 41 TYR B C 1
ATOM 6404 O O . TYR B 1 41 ? 11.906 16.016 3.113 1 98.94 41 TYR B O 1
ATOM 6412 N N . LEU B 1 42 ? 12.594 18.016 3.479 1 98.88 42 LEU B N 1
ATOM 6413 C CA . LEU B 1 42 ? 12.227 18.109 4.887 1 98.88 42 LEU B CA 1
ATOM 6414 C C . LEU B 1 42 ? 11.195 19.219 5.105 1 98.88 42 LEU B C 1
ATOM 6416 O O . LEU B 1 42 ? 11.555 20.406 5.176 1 98.88 42 LEU B O 1
ATOM 6420 N N . VAL B 1 43 ? 9.93 18.812 5.25 1 98.81 43 VAL B N 1
ATOM 6421 C CA . VAL B 1 43 ? 8.852 19.797 5.312 1 98.81 43 VAL B CA 1
ATOM 6422 C C . VAL B 1 43 ? 8.32 19.906 6.742 1 98.81 43 VAL B C 1
ATOM 6424 O O . VAL B 1 43 ? 7.598 19.016 7.203 1 98.81 43 VAL B O 1
ATOM 6427 N N . TRP B 1 44 ? 8.664 20.953 7.41 1 98.69 44 TRP B N 1
ATOM 6428 C CA . TRP B 1 44 ? 8.172 21.25 8.75 1 98.69 44 TRP B CA 1
ATOM 6429 C C . TRP B 1 44 ? 6.797 21.906 8.688 1 98.69 44 TRP B C 1
ATOM 6431 O O . TRP B 1 44 ? 6.375 22.391 7.633 1 98.69 44 TRP B O 1
ATOM 6441 N N . ASP B 1 45 ? 6.156 21.859 9.828 1 97.94 45 ASP B N 1
ATOM 6442 C CA . ASP B 1 45 ? 4.777 22.328 9.891 1 97.94 45 ASP B CA 1
ATOM 6443 C C . ASP B 1 45 ? 4.613 23.391 10.977 1 97.94 45 ASP B C 1
ATOM 6445 O O . ASP B 1 45 ? 4.941 23.156 12.141 1 97.94 45 ASP B O 1
ATOM 6449 N N . ASP B 1 46 ? 4.152 24.625 10.625 1 98.12 46 ASP B N 1
ATOM 6450 C CA . ASP B 1 46 ? 3.781 25.672 11.57 1 98.12 46 ASP B CA 1
ATOM 6451 C C . ASP B 1 46 ? 5.016 26.25 12.258 1 98.12 46 ASP B C 1
ATOM 6453 O O . ASP B 1 46 ? 4.984 26.547 13.453 1 98.12 46 ASP B O 1
ATOM 6457 N N . VAL B 1 47 ? 6.078 26.422 11.57 1 98.62 47 VAL B N 1
ATOM 6458 C CA . VAL B 1 47 ? 7.289 26.984 12.156 1 98.62 47 VAL B CA 1
ATOM 6459 C C . VAL B 1 47 ? 7.559 28.375 11.57 1 98.62 47 VAL B C 1
ATOM 6461 O O . VAL B 1 47 ? 7.824 28.5 10.375 1 98.62 47 VAL B O 1
ATOM 6464 N N . GLY B 1 48 ? 7.551 29.375 12.391 1 98.5 48 GLY B N 1
ATOM 6465 C CA . GLY B 1 48 ? 7.887 30.719 11.945 1 98.5 48 GLY B CA 1
ATOM 6466 C C . GLY B 1 48 ? 9.383 30.938 11.789 1 98.5 48 GLY B C 1
ATOM 6467 O O . GLY B 1 48 ? 10.188 30.234 12.398 1 98.5 48 GLY B O 1
ATOM 6468 N N . ILE B 1 49 ? 9.758 31.875 11.039 1 98.44 49 ILE B N 1
ATOM 6469 C CA . ILE B 1 49 ? 11.141 32.094 10.625 1 98.44 49 ILE B CA 1
ATOM 6470 C C . ILE B 1 49 ? 11.984 32.469 11.844 1 98.44 49 ILE B C 1
ATOM 6472 O O . ILE B 1 49 ? 13.211 32.281 11.828 1 98.44 49 ILE B O 1
ATOM 6476 N N . ALA B 1 50 ? 11.375 32.906 12.938 1 98.69 50 ALA B N 1
ATOM 6477 C CA . ALA B 1 50 ? 12.086 33.375 14.125 1 98.69 50 ALA B CA 1
ATOM 6478 C C . ALA B 1 50 ? 12.156 32.281 15.188 1 98.69 50 ALA B C 1
ATOM 6480 O O . ALA B 1 50 ? 12.352 32.562 16.375 1 98.69 50 ALA B O 1
ATOM 6481 N N . THR B 1 51 ? 11.953 31.062 14.797 1 98.81 51 THR B N 1
ATOM 6482 C CA . THR B 1 51 ? 11.938 29.969 15.75 1 98.81 51 THR B CA 1
ATOM 6483 C C . THR B 1 51 ? 13.32 29.328 15.867 1 98.81 51 THR B C 1
ATOM 6485 O O . THR B 1 51 ? 13.859 29.219 16.969 1 98.81 51 THR B O 1
ATOM 6488 N N . TRP B 1 52 ? 13.906 29.016 14.773 1 98.75 52 TRP B N 1
ATOM 6489 C CA . TRP B 1 52 ? 15.156 28.25 14.742 1 98.75 52 TRP B CA 1
ATOM 6490 C C . TRP B 1 52 ? 16.344 29.156 15.039 1 98.75 52 TRP B C 1
ATOM 6492 O O . TRP B 1 52 ? 16.391 30.312 14.602 1 98.75 52 TRP B O 1
ATOM 6502 N N . ASP B 1 53 ? 17.344 28.609 15.633 1 98.44 53 ASP B N 1
ATOM 6503 C CA . ASP B 1 53 ? 18.547 29.359 15.969 1 98.44 53 ASP B CA 1
ATOM 6504 C C . ASP B 1 53 ? 19.281 29.797 14.703 1 98.44 53 ASP B C 1
ATOM 6506 O O . ASP B 1 53 ? 19.812 30.906 14.648 1 98.44 53 ASP B O 1
ATOM 6510 N N . CYS B 1 54 ? 19.281 29 13.633 1 98.06 54 CYS B N 1
ATOM 6511 C CA . CYS B 1 54 ? 20.016 29.328 12.422 1 98.06 54 CYS B CA 1
ATOM 6512 C C . CYS B 1 54 ? 19.297 30.422 11.633 1 98.06 54 CYS B C 1
ATOM 6514 O O . CYS B 1 54 ? 19.812 30.891 10.609 1 98.06 54 CYS B O 1
ATOM 6516 N N . PHE B 1 55 ? 18.172 30.938 12.07 1 98.69 55 PHE B N 1
ATOM 6517 C CA . PHE B 1 55 ? 17.5 32.094 11.516 1 98.69 55 PHE B CA 1
ATOM 6518 C C . PHE B 1 55 ? 17.328 33.188 12.578 1 98.69 55 PHE B C 1
ATOM 6520 O O . PHE B 1 55 ? 16.594 34.156 12.375 1 98.69 55 PHE B O 1
ATOM 6527 N N . GLY B 1 56 ? 17.938 33 13.727 1 98.5 56 GLY B N 1
ATOM 6528 C CA . GLY B 1 56 ? 17.953 34.031 14.758 1 98.5 56 GLY B CA 1
ATOM 6529 C C . GLY B 1 56 ? 17.109 33.688 15.969 1 98.5 56 GLY B C 1
ATOM 6530 O O . GLY B 1 56 ? 17.203 34.344 17 1 98.5 56 GLY B O 1
ATOM 6531 N N . GLY B 1 57 ? 16.25 32.656 15.859 1 98.75 57 GLY B N 1
ATOM 6532 C CA . GLY B 1 57 ? 15.406 32.25 16.984 1 98.75 57 GLY B CA 1
ATOM 6533 C C . GLY B 1 57 ? 16.203 31.609 18.109 1 98.75 57 GLY B C 1
ATOM 6534 O O . GLY B 1 57 ? 17.422 31.547 18.062 1 98.75 57 GLY B O 1
ATOM 6535 N N . LEU B 1 58 ? 15.484 31.125 19.094 1 98.56 58 LEU B N 1
ATOM 6536 C CA . LEU B 1 58 ? 16.172 30.672 20.297 1 98.56 58 LEU B CA 1
ATOM 6537 C C . LEU B 1 58 ? 16.031 29.156 20.453 1 98.56 58 LEU B C 1
ATOM 6539 O O . LEU B 1 58 ? 16.531 28.578 21.422 1 98.56 58 LEU B O 1
ATOM 6543 N N . VAL B 1 59 ? 15.32 28.516 19.594 1 98.88 59 VAL B N 1
ATOM 6544 C CA . VAL B 1 59 ? 15.195 27.062 19.641 1 98.88 59 VAL B CA 1
ATOM 6545 C C . VAL B 1 59 ? 16.406 26.406 18.969 1 98.88 59 VAL B C 1
ATOM 6547 O O . VAL B 1 59 ? 16.703 26.703 17.812 1 98.88 59 VAL B O 1
ATOM 6550 N N . GLU B 1 60 ? 17.062 25.562 19.609 1 98.62 60 GLU B N 1
ATOM 6551 C CA . GLU B 1 60 ? 18.281 24.922 19.125 1 98.62 60 GLU B CA 1
ATOM 6552 C C . GLU B 1 60 ? 17.969 23.812 18.125 1 98.62 60 GLU B C 1
ATOM 6554 O O . GLU B 1 60 ? 17.297 22.828 18.453 1 98.62 60 GLU B O 1
ATOM 6559 N N . MET B 1 61 ? 18.453 24.016 16.938 1 98.75 61 MET B N 1
ATOM 6560 C CA . MET B 1 61 ? 18.188 23.078 15.844 1 98.75 61 MET B CA 1
ATOM 6561 C C . MET B 1 61 ? 19.5 22.641 15.18 1 98.75 61 MET B C 1
ATOM 6563 O O . MET B 1 61 ? 19.766 23.016 14.039 1 98.75 61 MET B O 1
ATOM 6567 N N . PRO B 1 62 ? 20.266 21.766 15.789 1 98.75 62 PRO B N 1
ATOM 6568 C CA . PRO B 1 62 ? 21.594 21.391 15.273 1 98.75 62 PRO B CA 1
ATOM 6569 C C . PRO B 1 62 ? 21.516 20.75 13.883 1 98.75 62 PRO B C 1
ATOM 6571 O O . PRO B 1 62 ? 22.391 21 13.047 1 98.75 62 PRO B O 1
ATOM 6574 N N . ALA B 1 63 ? 20.609 19.922 13.602 1 98.81 63 ALA B N 1
ATOM 6575 C CA . ALA B 1 63 ? 20.516 19.281 12.297 1 98.81 63 ALA B CA 1
ATOM 6576 C C . ALA B 1 63 ? 20.172 20.297 11.211 1 98.81 63 ALA B C 1
ATOM 6578 O O . ALA B 1 63 ? 20.766 20.266 10.125 1 98.81 63 ALA B O 1
ATOM 6579 N N . MET B 1 64 ? 19.203 21.203 11.445 1 98.69 64 MET B N 1
ATOM 6580 C CA . MET B 1 64 ? 18.891 22.25 10.484 1 98.69 64 MET B CA 1
ATOM 6581 C C . MET B 1 64 ? 20.109 23.156 10.266 1 98.69 64 MET B C 1
ATOM 6583 O O . MET B 1 64 ? 20.375 23.578 9.141 1 98.69 64 MET B O 1
ATOM 6587 N N . THR B 1 65 ? 20.812 23.453 11.328 1 98.62 65 THR B N 1
ATOM 6588 C CA . THR B 1 65 ? 22.016 24.266 11.219 1 98.62 65 THR B CA 1
ATOM 6589 C C . THR B 1 65 ? 23.062 23.562 10.359 1 98.62 65 THR B C 1
ATOM 6591 O O . THR B 1 65 ? 23.734 24.203 9.539 1 98.62 65 THR B O 1
ATOM 6594 N N . ARG B 1 66 ? 23.172 22.266 10.602 1 98.56 66 ARG B N 1
ATOM 6595 C CA . ARG B 1 66 ? 24.094 21.453 9.797 1 98.56 66 ARG B CA 1
ATOM 6596 C C . ARG B 1 66 ? 23.75 21.562 8.312 1 98.56 66 ARG B C 1
ATOM 6598 O O . ARG B 1 66 ? 24.656 21.734 7.48 1 98.56 66 ARG B O 1
ATOM 6605 N N . VAL B 1 67 ? 22.531 21.5 7.934 1 98.75 67 VAL B N 1
ATOM 6606 C CA . VAL B 1 67 ? 22.094 21.625 6.547 1 98.75 67 VAL B CA 1
ATOM 6607 C C . VAL B 1 67 ? 22.391 23.031 6.043 1 98.75 67 VAL B C 1
ATOM 6609 O O . VAL B 1 67 ? 22.875 23.219 4.93 1 98.75 67 VAL B O 1
ATOM 6612 N N . ALA B 1 68 ? 22.062 24.031 6.863 1 98.56 68 ALA B N 1
ATOM 6613 C CA . ALA B 1 68 ? 22.25 25.438 6.492 1 98.56 68 ALA B CA 1
ATOM 6614 C C . ALA B 1 68 ? 23.719 25.734 6.234 1 98.56 68 ALA B C 1
ATOM 6616 O O . ALA B 1 68 ? 24.062 26.453 5.289 1 98.56 68 ALA B O 1
ATOM 6617 N N . GLU B 1 69 ? 24.609 25.203 7.016 1 98.12 69 GLU B N 1
ATOM 6618 C CA . GLU B 1 69 ? 26.047 25.469 6.914 1 98.12 69 GLU B CA 1
ATOM 6619 C C . GLU B 1 69 ? 26.625 24.844 5.645 1 98.12 69 GLU B C 1
ATOM 6621 O O . GLU B 1 69 ? 27.688 25.281 5.172 1 98.12 69 GLU B O 1
ATOM 6626 N N . ARG B 1 70 ? 25.922 23.906 5.129 1 97.69 70 ARG B N 1
ATOM 6627 C CA . ARG B 1 70 ? 26.375 23.234 3.918 1 97.69 70 ARG B CA 1
ATOM 6628 C C . ARG B 1 70 ? 25.547 23.656 2.711 1 97.69 70 ARG B C 1
ATOM 6630 O O . ARG B 1 70 ? 25.656 23.062 1.635 1 97.69 70 ARG B O 1
ATOM 6637 N N . GLY B 1 71 ? 24.703 24.625 2.908 1 98.19 71 GLY B N 1
ATOM 6638 C CA . GLY B 1 71 ? 23.812 25.109 1.867 1 98.19 71 GLY B CA 1
ATOM 6639 C C . GLY B 1 71 ? 23.562 26.609 1.946 1 98.19 71 GLY B C 1
ATOM 6640 O O . GLY B 1 71 ? 24.469 27.375 2.27 1 98.19 71 GLY B O 1
ATOM 6641 N N . VAL B 1 72 ? 22.359 26.953 1.519 1 98.25 72 VAL B N 1
ATOM 6642 C CA . VAL B 1 72 ? 21.953 28.359 1.444 1 98.25 72 VAL B CA 1
ATOM 6643 C C . VAL B 1 72 ? 20.641 28.562 2.188 1 98.25 72 VAL B C 1
ATOM 6645 O O . VAL B 1 72 ? 19.688 27.797 1.999 1 98.25 72 VAL B O 1
ATOM 6648 N N . ARG B 1 73 ? 20.656 29.531 3.109 1 98.62 73 ARG B N 1
ATOM 6649 C CA . ARG B 1 73 ? 19.391 29.969 3.717 1 98.62 73 ARG B CA 1
ATOM 6650 C C . ARG B 1 73 ? 18.672 30.984 2.836 1 98.62 73 ARG B C 1
ATOM 6652 O O . ARG B 1 73 ? 19.312 31.859 2.248 1 98.62 73 ARG B O 1
ATOM 6659 N N . LEU B 1 74 ? 17.422 30.875 2.719 1 98.56 74 LEU B N 1
ATOM 6660 C CA . LEU B 1 74 ? 16.609 31.828 1.985 1 98.56 74 LEU B CA 1
ATOM 6661 C C . LEU B 1 74 ? 15.898 32.781 2.941 1 98.56 74 LEU B C 1
ATOM 6663 O O . LEU B 1 74 ? 14.992 32.375 3.672 1 98.56 74 LEU B O 1
ATOM 6667 N N . SER B 1 75 ? 16.266 34.031 2.898 1 97.31 75 SER B N 1
ATOM 6668 C CA . SER B 1 75 ? 15.758 35 3.873 1 97.31 75 SER B CA 1
ATOM 6669 C C . SER B 1 75 ? 14.398 35.531 3.457 1 97.31 75 SER B C 1
ATOM 6671 O O . SER B 1 75 ? 13.672 36.094 4.281 1 97.31 75 SER B O 1
ATOM 6673 N N . GLN B 1 76 ? 14.062 35.438 2.117 1 97.12 76 GLN B N 1
ATOM 6674 C CA . GLN B 1 76 ? 12.766 35.844 1.61 1 97.12 76 GLN B CA 1
ATOM 6675 C C . GLN B 1 76 ? 12.047 34.719 0.912 1 97.12 76 GLN B C 1
ATOM 6677 O O . GLN B 1 76 ? 11.609 34.844 -0.235 1 97.12 76 GLN B O 1
ATOM 6682 N N . PHE B 1 77 ? 11.945 33.625 1.562 1 98.44 77 PHE B N 1
ATOM 6683 C CA . PHE B 1 77 ? 11.133 32.5 1.109 1 98.44 77 PHE B CA 1
ATOM 6684 C C . PHE B 1 77 ? 9.688 32.656 1.587 1 98.44 77 PHE B C 1
ATOM 6686 O O . PHE B 1 77 ? 9.445 32.969 2.756 1 98.44 77 PHE B O 1
ATOM 6693 N N . HIS B 1 78 ? 8.742 32.469 0.647 1 98.69 78 HIS B N 1
ATOM 6694 C CA . HIS B 1 78 ? 7.332 32.688 0.954 1 98.69 78 HIS B CA 1
ATOM 6695 C C . HIS B 1 78 ? 6.492 31.453 0.614 1 98.69 78 HIS B C 1
ATOM 6697 O O . HIS B 1 78 ? 6.73 30.797 -0.401 1 98.69 78 HIS B O 1
ATOM 6703 N N . THR B 1 79 ? 5.547 31.141 1.467 1 98.69 79 THR B N 1
ATOM 6704 C CA . THR B 1 79 ? 4.582 30.062 1.262 1 98.69 79 THR B CA 1
ATOM 6705 C C . THR B 1 79 ? 3.182 30.641 1.033 1 98.69 79 THR B C 1
ATOM 6707 O O . THR B 1 79 ? 3.035 31.766 0.558 1 98.69 79 THR B O 1
ATOM 6710 N N . THR B 1 80 ? 2.119 29.797 1.271 1 98.38 80 THR B N 1
ATOM 6711 C CA . THR B 1 80 ? 0.756 30.234 0.994 1 98.38 80 THR B CA 1
ATOM 6712 C C . THR B 1 80 ? 0.014 30.547 2.291 1 98.38 80 THR B C 1
ATOM 6714 O O . THR B 1 80 ? -1.163 30.906 2.266 1 98.38 80 THR B O 1
ATOM 6717 N N . ALA B 1 81 ? 0.645 30.359 3.369 1 98.31 81 ALA B N 1
ATOM 6718 C CA . ALA B 1 81 ? 0.135 30.656 4.707 1 98.31 81 ALA B CA 1
ATOM 6719 C C . ALA B 1 81 ? -0.699 29.5 5.238 1 98.31 81 ALA B C 1
ATOM 6721 O O . ALA B 1 81 ? -1.312 29.594 6.305 1 98.31 81 ALA B O 1
ATOM 6722 N N . LEU B 1 82 ? -0.729 28.359 4.477 1 98.06 82 LEU B N 1
ATOM 6723 C CA . LEU B 1 82 ? -1.547 27.234 4.938 1 98.06 82 LEU B CA 1
ATOM 6724 C C . LEU B 1 82 ? -0.993 25.906 4.43 1 98.06 82 LEU B C 1
ATOM 6726 O O . LEU B 1 82 ? -0.39 25.859 3.354 1 98.06 82 LEU B O 1
ATOM 6730 N N . CYS B 1 83 ? -1.246 24.828 5.09 1 97.31 83 CYS B N 1
ATOM 6731 C CA . CYS B 1 83 ? -0.534 23.562 4.957 1 97.31 83 CYS B CA 1
ATOM 6732 C C . CYS B 1 83 ? -0.825 22.906 3.613 1 97.31 83 CYS B C 1
ATOM 6734 O O . CYS B 1 83 ? 0.044 22.859 2.742 1 97.31 83 CYS B O 1
ATOM 6736 N N . SER B 1 84 ? -2.154 22.516 3.264 1 98.19 84 SER B N 1
ATOM 6737 C CA . SER B 1 84 ? -2.467 21.812 2.02 1 98.19 84 SER B CA 1
ATOM 6738 C C . SER B 1 84 ? -2.049 22.641 0.807 1 98.19 84 SER B C 1
ATOM 6740 O O . SER B 1 84 ? -1.374 22.125 -0.092 1 98.19 84 SER B O 1
ATOM 6742 N N . PRO B 1 85 ? -2.367 23.906 0.796 1 98.69 85 PRO B N 1
ATOM 6743 C CA . PRO B 1 85 ? -2.002 24.734 -0.356 1 98.69 85 PRO B CA 1
ATOM 6744 C C . PRO B 1 85 ? -0.494 24.781 -0.587 1 98.69 85 PRO B C 1
ATOM 6746 O O . PRO B 1 85 ? -0.034 24.641 -1.723 1 98.69 85 PRO B O 1
ATOM 6749 N N . THR B 1 86 ? 0.245 24.984 0.479 1 98.81 86 THR B N 1
ATOM 6750 C CA . THR B 1 86 ? 1.694 25.078 0.339 1 98.81 86 THR B CA 1
ATOM 6751 C C . THR B 1 86 ? 2.275 23.766 -0.164 1 98.81 86 THR B C 1
ATOM 6753 O O . THR B 1 86 ? 3.137 23.75 -1.045 1 98.81 86 THR B O 1
ATOM 6756 N N . ARG B 1 87 ? 1.821 22.672 0.342 1 98.75 87 ARG B N 1
ATOM 6757 C CA . ARG B 1 87 ? 2.301 21.359 -0.082 1 98.75 87 ARG B CA 1
ATOM 6758 C C . ARG B 1 87 ? 1.965 21.094 -1.546 1 98.75 87 ARG B C 1
ATOM 6760 O O . ARG B 1 87 ? 2.783 20.547 -2.291 1 98.75 87 ARG B O 1
ATOM 6767 N N . ALA B 1 88 ? 0.741 21.453 -1.969 1 98.81 88 ALA B N 1
ATOM 6768 C CA . ALA B 1 88 ? 0.35 21.312 -3.369 1 98.81 88 ALA B CA 1
ATOM 6769 C C . ALA B 1 88 ? 1.252 22.141 -4.277 1 98.81 88 ALA B C 1
ATOM 6771 O O . ALA B 1 88 ? 1.709 21.656 -5.316 1 98.81 88 ALA B O 1
ATOM 6772 N N . SER B 1 89 ? 1.538 23.344 -3.859 1 98.88 89 SER B N 1
ATOM 6773 C CA . SER B 1 89 ? 2.395 24.234 -4.637 1 98.88 89 SER B CA 1
ATOM 6774 C C . SER B 1 89 ? 3.82 23.703 -4.715 1 98.88 89 SER B C 1
ATOM 6776 O O . SER B 1 89 ? 4.441 23.734 -5.781 1 98.88 89 SER B O 1
ATOM 6778 N N . LEU B 1 90 ? 4.309 23.219 -3.615 1 98.88 90 LEU B N 1
ATOM 6779 C CA . LEU B 1 90 ? 5.664 22.688 -3.523 1 98.88 90 LEU B CA 1
ATOM 6780 C C . LEU B 1 90 ? 5.859 21.531 -4.504 1 98.88 90 LEU B C 1
ATOM 6782 O O . LEU B 1 90 ? 6.867 21.484 -5.211 1 98.88 90 LEU B O 1
ATOM 6786 N N . LEU B 1 91 ? 4.875 20.656 -4.578 1 98.88 91 LEU B N 1
ATOM 6787 C CA . LEU B 1 91 ? 5.055 19.406 -5.301 1 98.88 91 LEU B CA 1
ATOM 6788 C C . LEU B 1 91 ? 4.699 19.562 -6.773 1 98.88 91 LEU B C 1
ATOM 6790 O O . LEU B 1 91 ? 5.102 18.75 -7.609 1 98.88 91 LEU B O 1
ATOM 6794 N N . THR B 1 92 ? 3.945 20.625 -7.141 1 98.62 92 THR B N 1
ATOM 6795 C CA . THR B 1 92 ? 3.514 20.781 -8.523 1 98.62 92 THR B CA 1
ATOM 6796 C C . THR B 1 92 ? 4.305 21.891 -9.219 1 98.62 92 THR B C 1
ATOM 6798 O O . THR B 1 92 ? 4.344 21.938 -10.453 1 98.62 92 THR B O 1
ATOM 6801 N N . GLY B 1 93 ? 4.852 22.859 -8.406 1 98.62 93 GLY B N 1
ATOM 6802 C CA . GLY B 1 93 ? 5.484 24.031 -8.992 1 98.62 93 GLY B CA 1
ATOM 6803 C C . GLY B 1 93 ? 4.488 25.047 -9.523 1 98.62 93 GLY B C 1
ATOM 6804 O O . GLY B 1 93 ? 4.801 25.812 -10.43 1 98.62 93 GLY B O 1
ATOM 6805 N N . ARG B 1 94 ? 3.285 25.031 -8.984 1 98.62 94 ARG B N 1
ATOM 6806 C CA . ARG B 1 94 ? 2.207 25.922 -9.414 1 98.62 94 ARG B CA 1
ATOM 6807 C C . ARG B 1 94 ? 1.53 26.562 -8.211 1 98.62 94 ARG B C 1
ATOM 6809 O O . ARG B 1 94 ? 1.76 26.172 -7.07 1 98.62 94 ARG B O 1
ATOM 6816 N N . ASN B 1 95 ? 0.752 27.625 -8.5 1 98.69 95 ASN B N 1
ATOM 6817 C CA . ASN B 1 95 ? -0.031 28.25 -7.434 1 98.69 95 ASN B CA 1
ATOM 6818 C C . ASN B 1 95 ? -1.068 27.266 -6.871 1 98.69 95 ASN B C 1
ATOM 6820 O O . ASN B 1 95 ? -1.61 26.438 -7.605 1 98.69 95 ASN B O 1
ATOM 6824 N N . ALA B 1 96 ? -1.298 27.406 -5.605 1 98.56 96 ALA B N 1
ATOM 6825 C CA . ALA B 1 96 ? -2.273 26.531 -4.965 1 98.56 96 ALA B CA 1
ATOM 6826 C C . ALA B 1 96 ? -3.633 26.625 -5.656 1 98.56 96 ALA B C 1
ATOM 6828 O O . ALA B 1 96 ? -4.309 25.609 -5.848 1 98.56 96 ALA B O 1
ATOM 6829 N N . THR B 1 97 ? -4.023 27.812 -6.09 1 98.56 97 THR B N 1
ATOM 6830 C CA . THR B 1 97 ? -5.309 28.016 -6.746 1 98.56 97 THR B CA 1
ATOM 6831 C C . THR B 1 97 ? -5.332 27.359 -8.117 1 98.56 97 THR B C 1
ATOM 6833 O O . THR B 1 97 ? -6.348 26.797 -8.531 1 98.56 97 THR B O 1
ATOM 6836 N N . THR B 1 98 ? -4.203 27.312 -8.781 1 98.44 98 THR B N 1
ATOM 6837 C CA . THR B 1 98 ? -4.082 26.688 -10.094 1 98.44 98 THR B CA 1
ATOM 6838 C C . THR B 1 98 ? -4.398 25.203 -10.023 1 98.44 98 THR B C 1
ATOM 6840 O O . THR B 1 98 ? -4.945 24.641 -10.969 1 98.44 98 THR B O 1
ATOM 6843 N N . VAL B 1 99 ? -4.141 24.688 -8.836 1 98.38 99 VAL B N 1
ATOM 6844 C CA . VAL B 1 99 ? -4.223 23.234 -8.781 1 98.38 99 VAL B CA 1
ATOM 6845 C C . VAL B 1 99 ? -5.367 22.812 -7.859 1 98.38 99 VAL B C 1
ATOM 6847 O O . VAL B 1 99 ? -5.402 21.672 -7.379 1 98.38 99 VAL B O 1
ATOM 6850 N N . GLY B 1 100 ? -6.223 23.734 -7.523 1 97.94 100 GLY B N 1
ATOM 6851 C CA . GLY B 1 100 ? -7.457 23.406 -6.824 1 97.94 100 GLY B CA 1
ATOM 6852 C C . GLY B 1 100 ? -7.289 23.328 -5.316 1 97.94 100 GLY B C 1
ATOM 6853 O O . GLY B 1 100 ? -8.062 22.672 -4.633 1 97.94 100 GLY B O 1
ATOM 6854 N N . MET B 1 101 ? -6.32 24.031 -4.77 1 98.38 101 MET B N 1
ATOM 6855 C CA . MET B 1 101 ? -6.004 23.922 -3.348 1 98.38 101 MET B CA 1
ATOM 6856 C C . MET B 1 101 ? -5.934 25.312 -2.705 1 98.38 101 MET B C 1
ATOM 6858 O O . MET B 1 101 ? -4.969 25.625 -2.008 1 98.38 101 MET B O 1
ATOM 6862 N N . ALA B 1 102 ? -6.945 26.094 -2.881 1 97.88 102 ALA B N 1
ATOM 6863 C CA . ALA B 1 102 ? -6.977 27.438 -2.301 1 97.88 102 ALA B CA 1
ATOM 6864 C C . ALA B 1 102 ? -7.242 27.375 -0.798 1 97.88 102 ALA B C 1
ATOM 6866 O O . ALA B 1 102 ? -7.191 28.406 -0.112 1 97.88 102 ALA B O 1
ATOM 6867 N N . THR B 1 103 ? -7.48 26.219 -0.313 1 96.31 103 THR B N 1
ATOM 6868 C CA . THR B 1 103 ? -7.715 25.984 1.107 1 96.31 103 THR B CA 1
ATOM 6869 C C . THR B 1 103 ? -7.312 24.562 1.499 1 96.31 103 THR B C 1
ATOM 6871 O O . THR B 1 103 ? -6.734 23.828 0.692 1 96.31 103 THR B O 1
ATOM 6874 N N . ILE B 1 104 ? -7.566 24.188 2.775 1 95.06 104 ILE B N 1
ATOM 6875 C CA . ILE B 1 104 ? -7.191 22.859 3.246 1 95.06 104 ILE B CA 1
ATOM 6876 C C . ILE B 1 104 ? -8.258 21.844 2.836 1 95.06 104 ILE B C 1
ATOM 6878 O O . ILE B 1 104 ? -9.391 22.219 2.521 1 95.06 104 ILE B O 1
ATOM 6882 N N . GLU B 1 105 ? -7.895 20.641 2.889 1 95 105 GLU B N 1
ATOM 6883 C CA . GLU B 1 105 ? -8.727 19.531 2.432 1 95 105 GLU B CA 1
ATOM 6884 C C . GLU B 1 105 ? -10.023 19.438 3.227 1 95 105 GLU B C 1
ATOM 6886 O O . GLU B 1 105 ? -11.055 19 2.705 1 95 105 GLU B O 1
ATOM 6891 N N . GLU B 1 106 ? -10.078 19.953 4.434 1 89.19 106 GLU B N 1
ATOM 6892 C CA . GLU B 1 106 ? -11.242 19.875 5.312 1 89.19 106 GLU B CA 1
ATOM 6893 C C . GLU B 1 106 ? -12.258 20.969 4.973 1 89.19 106 GLU B C 1
ATOM 6895 O O . GLU B 1 106 ? -13.406 20.922 5.426 1 89.19 106 GLU B O 1
ATOM 6900 N N . PHE B 1 107 ? -11.805 21.984 4.09 1 91.06 107 PHE B N 1
ATOM 6901 C CA . PHE B 1 107 ? -12.672 23.109 3.797 1 91.06 107 PHE B CA 1
ATOM 6902 C C . PHE B 1 107 ? -12.883 23.266 2.295 1 91.06 107 PHE B C 1
ATOM 6904 O O . PHE B 1 107 ? -13.062 24.375 1.793 1 91.06 107 PHE B O 1
ATOM 6911 N N . THR B 1 108 ? -12.812 22.188 1.638 1 94.38 108 THR B N 1
ATOM 6912 C CA . THR B 1 108 ? -12.922 22.25 0.184 1 94.38 108 THR B CA 1
ATOM 6913 C C . THR B 1 108 ? -14.344 22.594 -0.241 1 94.38 108 THR B C 1
ATOM 6915 O O . THR B 1 108 ? -15.281 22.5 0.56 1 94.38 108 THR B O 1
ATOM 6918 N N . ASP B 1 109 ? -14.438 23.047 -1.461 1 96 109 ASP B N 1
ATOM 6919 C CA . ASP B 1 109 ? -15.719 23.375 -2.094 1 96 109 ASP B CA 1
ATOM 6920 C C . ASP B 1 109 ? -15.656 23.125 -3.6 1 96 109 ASP B C 1
ATOM 6922 O O . ASP B 1 109 ? -14.586 22.891 -4.156 1 96 109 ASP B O 1
ATOM 6926 N N . GLY B 1 110 ? -16.844 23.078 -4.211 1 96.44 110 GLY B N 1
ATOM 6927 C CA . GLY B 1 110 ? -16.953 22.625 -5.59 1 96.44 110 GLY B CA 1
ATOM 6928 C C . GLY B 1 110 ? -16.609 23.703 -6.598 1 96.44 110 GLY B C 1
ATOM 6929 O O . GLY B 1 110 ? -17.375 23.969 -7.52 1 96.44 110 GLY B O 1
ATOM 6930 N N . PHE B 1 111 ? -15.43 24.344 -6.457 1 97.81 111 PHE B N 1
ATOM 6931 C CA . PHE B 1 111 ? -14.938 25.359 -7.387 1 97.81 111 PHE B CA 1
ATOM 6932 C C . PHE B 1 111 ? -13.57 24.969 -7.934 1 97.81 111 PHE B C 1
ATOM 6934 O O . PHE B 1 111 ? -12.836 24.203 -7.305 1 97.81 111 PHE B O 1
ATOM 6941 N N . PRO B 1 112 ? -13.133 25.469 -9.062 1 97.5 112 PRO B N 1
ATOM 6942 C CA . PRO B 1 112 ? -11.836 25.125 -9.656 1 97.5 112 PRO B CA 1
ATOM 6943 C C . PRO B 1 112 ? -10.664 25.438 -8.727 1 97.5 112 PRO B C 1
ATOM 6945 O O . PRO B 1 112 ? -9.648 24.734 -8.758 1 97.5 112 PRO B O 1
ATOM 6948 N N . ASN B 1 113 ? -10.789 26.406 -7.883 1 98.12 113 ASN B N 1
ATOM 6949 C CA . ASN B 1 113 ? -9.641 26.859 -7.109 1 98.12 113 ASN B CA 1
ATOM 6950 C C . ASN B 1 113 ? -9.523 26.109 -5.785 1 98.12 113 ASN B C 1
ATOM 6952 O O . ASN B 1 113 ? -8.469 26.125 -5.148 1 98.12 113 ASN B O 1
ATOM 6956 N N . CYS B 1 114 ? -10.648 25.391 -5.312 1 97.69 114 CYS B N 1
ATOM 6957 C CA . CYS B 1 114 ? -10.578 24.891 -3.943 1 97.69 114 CYS B CA 1
ATOM 6958 C C . CYS B 1 114 ? -11.328 23.578 -3.803 1 97.69 114 CYS B C 1
ATOM 6960 O O . CYS B 1 114 ? -11.945 23.312 -2.766 1 97.69 114 CYS B O 1
ATOM 6962 N N . ASN B 1 115 ? -11.336 22.75 -4.836 1 96.88 115 ASN B N 1
ATOM 6963 C CA . ASN B 1 115 ? -12.055 21.484 -4.809 1 96.88 115 ASN B CA 1
ATOM 6964 C C . ASN B 1 115 ? -11.258 20.406 -4.094 1 96.88 115 ASN B C 1
ATOM 6966 O O . ASN B 1 115 ? -11.805 19.359 -3.73 1 96.88 115 ASN B O 1
ATOM 6970 N N . GLY B 1 116 ? -9.977 20.594 -3.855 1 97.12 116 GLY B N 1
ATOM 6971 C CA . GLY B 1 116 ? -9.148 19.688 -3.08 1 97.12 116 GLY B CA 1
ATOM 6972 C C . GLY B 1 116 ? -8.648 18.5 -3.883 1 97.12 116 GLY B C 1
ATOM 6973 O O . GLY B 1 116 ? -8.141 17.531 -3.318 1 97.12 116 GLY B O 1
ATOM 6974 N N . ARG B 1 117 ? -8.781 18.531 -5.238 1 97 117 ARG B N 1
ATOM 6975 C CA . ARG B 1 117 ? -8.359 17.453 -6.121 1 97 117 ARG B CA 1
ATOM 6976 C C . ARG B 1 117 ? -7.34 17.938 -7.141 1 97 117 ARG B C 1
ATOM 6978 O O . ARG B 1 117 ? -7.703 18.516 -8.172 1 97 117 ARG B O 1
ATOM 6985 N N . ILE B 1 118 ? -6.055 17.688 -6.836 1 98 118 ILE B N 1
ATOM 6986 C CA . ILE B 1 118 ? -5.016 18.125 -7.762 1 98 118 ILE B CA 1
ATOM 6987 C C . ILE B 1 118 ? -5.188 17.422 -9.102 1 98 118 ILE B C 1
ATOM 6989 O O . ILE B 1 118 ? -5.176 16.188 -9.172 1 98 118 ILE B O 1
ATOM 6993 N N . PRO B 1 119 ? -5.336 18.172 -10.164 1 95.62 119 PRO B N 1
ATOM 6994 C CA . PRO B 1 119 ? -5.633 17.547 -11.453 1 95.62 119 PRO B CA 1
ATOM 6995 C C . PRO B 1 119 ? -4.422 16.828 -12.047 1 95.62 119 PRO B C 1
ATOM 6997 O O . PRO B 1 119 ? -3.281 17.156 -11.719 1 95.62 119 PRO B O 1
ATOM 7000 N N . ALA B 1 120 ? -4.648 15.898 -12.992 1 93 120 ALA B N 1
ATOM 7001 C CA . ALA B 1 120 ? -3.607 15.078 -13.602 1 93 120 ALA B CA 1
ATOM 7002 C C . ALA B 1 120 ? -2.74 15.914 -14.547 1 93 120 ALA B C 1
ATOM 7004 O O . ALA B 1 120 ? -1.594 15.555 -14.828 1 93 120 ALA B O 1
ATOM 7005 N N . ASP B 1 121 ? -3.225 17.031 -15.023 1 95.75 121 ASP B N 1
ATOM 7006 C CA . ASP B 1 121 ? -2.457 17.844 -15.953 1 95.75 121 ASP B CA 1
ATOM 7007 C C . ASP B 1 121 ? -1.533 18.812 -15.211 1 95.75 121 ASP B C 1
ATOM 7009 O O . ASP B 1 121 ? -1.01 19.766 -15.789 1 95.75 121 ASP B O 1
ATOM 7013 N N . THR B 1 122 ? -1.421 18.609 -13.914 1 97.62 122 THR B N 1
ATOM 7014 C CA . THR B 1 122 ? -0.454 19.281 -13.047 1 97.62 122 THR B CA 1
ATOM 7015 C C . THR B 1 122 ? 0.307 18.266 -12.203 1 97.62 122 THR B C 1
ATOM 7017 O O . THR B 1 122 ? 0.204 18.266 -10.969 1 97.62 122 THR B O 1
ATOM 7020 N N . ALA B 1 123 ? 1.098 17.5 -12.867 1 97.69 123 ALA B N 1
ATOM 7021 C CA . ALA B 1 123 ? 1.768 16.359 -12.266 1 97.69 123 ALA B CA 1
ATOM 7022 C C . ALA B 1 123 ? 2.654 16.797 -11.102 1 97.69 123 ALA B C 1
ATOM 7024 O O . ALA B 1 123 ? 3.291 17.844 -11.156 1 97.69 123 ALA B O 1
ATOM 7025 N N . LEU B 1 124 ? 2.691 16 -10.062 1 98.56 124 LEU B N 1
ATOM 7026 C CA . LEU B 1 124 ? 3.59 16.219 -8.938 1 98.56 124 LEU B CA 1
ATOM 7027 C C . LEU B 1 124 ? 5.02 15.836 -9.305 1 98.56 124 LEU B C 1
ATOM 7029 O O . LEU B 1 124 ? 5.238 14.992 -10.172 1 98.56 124 LEU B O 1
ATOM 7033 N N . LEU B 1 125 ? 5.938 16.359 -8.617 1 98.69 125 LEU B N 1
ATOM 7034 C CA . LEU B 1 125 ? 7.355 16.078 -8.805 1 98.69 125 LEU B CA 1
ATOM 7035 C C . LEU B 1 125 ? 7.625 14.578 -8.719 1 98.69 125 LEU B C 1
ATOM 7037 O O . LEU B 1 125 ? 8.359 14.023 -9.539 1 98.69 125 LEU B O 1
ATOM 7041 N N . PRO B 1 126 ? 7.055 13.805 -7.719 1 98.56 126 PRO B N 1
ATOM 7042 C CA . PRO B 1 126 ? 7.324 12.367 -7.621 1 98.56 126 PRO B CA 1
ATOM 7043 C C . PRO B 1 126 ? 6.852 11.602 -8.852 1 98.56 126 PRO B C 1
ATOM 7045 O O . PRO B 1 126 ? 7.461 10.594 -9.219 1 98.56 126 PRO B O 1
ATOM 7048 N N . GLU B 1 127 ? 5.742 12.016 -9.484 1 97.69 127 GLU B N 1
ATOM 7049 C CA . GLU B 1 127 ? 5.27 11.367 -10.703 1 97.69 127 GLU B CA 1
ATOM 7050 C C . GLU B 1 127 ? 6.297 11.492 -11.828 1 97.69 127 GLU B C 1
ATOM 7052 O O . GLU B 1 127 ? 6.555 10.531 -12.555 1 97.69 127 GLU B O 1
ATOM 7057 N N . VAL B 1 128 ? 6.891 12.648 -11.93 1 98 128 VAL B N 1
ATOM 7058 C CA . VAL B 1 128 ? 7.891 12.914 -12.953 1 98 128 VAL B CA 1
ATOM 7059 C C . VAL B 1 128 ? 9.172 12.148 -12.641 1 98 128 VAL B C 1
ATOM 7061 O O . VAL B 1 128 ? 9.75 11.508 -13.523 1 98 128 VAL B O 1
ATOM 7064 N N . LEU B 1 129 ? 9.602 12.211 -11.391 1 98.25 129 LEU B N 1
ATOM 7065 C CA . LEU B 1 129 ? 10.859 11.578 -10.992 1 98.25 129 LEU B CA 1
ATOM 7066 C C . LEU B 1 129 ? 10.766 10.062 -11.133 1 98.25 129 LEU B C 1
ATOM 7068 O O . LEU B 1 129 ? 11.742 9.406 -11.508 1 98.25 129 LEU B O 1
ATOM 7072 N N . ALA B 1 130 ? 9.633 9.5 -10.805 1 96.44 130 ALA B N 1
ATOM 7073 C CA . ALA B 1 130 ? 9.438 8.062 -10.992 1 96.44 130 ALA B CA 1
ATOM 7074 C C . ALA B 1 130 ? 9.641 7.672 -12.453 1 96.44 130 ALA B C 1
ATOM 7076 O O . ALA B 1 130 ? 10.234 6.633 -12.742 1 96.44 130 ALA B O 1
ATOM 7077 N N . GLU B 1 131 ? 9.219 8.492 -13.344 1 94.31 131 GLU B N 1
ATOM 7078 C CA . GLU B 1 131 ? 9.352 8.227 -14.766 1 94.31 131 GLU B CA 1
ATOM 7079 C C . GLU B 1 131 ? 10.781 8.477 -15.242 1 94.31 131 GLU B C 1
ATOM 7081 O O . GLU B 1 131 ? 11.141 8.141 -16.375 1 94.31 131 GLU B O 1
ATOM 7086 N N . HIS B 1 132 ? 11.578 8.984 -14.359 1 95.69 132 HIS B N 1
ATOM 7087 C CA . HIS B 1 132 ? 12.969 9.273 -14.719 1 95.69 132 HIS B CA 1
ATOM 7088 C C . HIS B 1 132 ? 13.93 8.445 -13.883 1 95.69 132 HIS B C 1
ATOM 7090 O O . HIS B 1 132 ? 15.078 8.844 -13.664 1 95.69 132 HIS B O 1
ATOM 7096 N N . GLY B 1 133 ? 13.484 7.387 -13.344 1 96.06 133 GLY B N 1
ATOM 7097 C CA . GLY B 1 133 ? 14.344 6.348 -12.797 1 96.06 133 GLY B CA 1
ATOM 7098 C C . GLY B 1 133 ? 14.586 6.496 -11.312 1 96.06 133 GLY B C 1
ATOM 7099 O O . GLY B 1 133 ? 15.445 5.812 -10.75 1 96.06 133 GLY B O 1
ATOM 7100 N N . TYR B 1 134 ? 13.852 7.402 -10.586 1 98.25 134 TYR B N 1
ATOM 7101 C CA . TYR B 1 134 ? 14.008 7.586 -9.141 1 98.25 134 TYR B CA 1
ATOM 7102 C C . TYR B 1 134 ? 13.117 6.625 -8.375 1 98.25 134 TYR B C 1
ATOM 7104 O O . TYR B 1 134 ? 12.016 6.293 -8.82 1 98.25 134 TYR B O 1
ATOM 7112 N N . ASN B 1 135 ? 13.633 6.168 -7.223 1 98.38 135 ASN B N 1
ATOM 7113 C CA . ASN B 1 135 ? 12.695 5.742 -6.195 1 98.38 135 ASN B CA 1
ATOM 7114 C C . ASN B 1 135 ? 12.016 6.934 -5.523 1 98.38 135 ASN B C 1
ATOM 7116 O O . ASN B 1 135 ? 12.641 7.977 -5.324 1 98.38 135 ASN B O 1
ATOM 7120 N N . THR B 1 136 ? 10.758 6.797 -5.172 1 98.75 136 THR B N 1
ATOM 7121 C CA . THR B 1 136 ? 10.016 7.914 -4.59 1 98.75 136 THR B CA 1
ATOM 7122 C C . THR B 1 136 ? 9.281 7.477 -3.326 1 98.75 136 THR B C 1
ATOM 7124 O O . THR B 1 136 ? 8.523 6.504 -3.348 1 98.75 136 THR B O 1
ATOM 7127 N N . TYR B 1 137 ? 9.508 8.18 -2.184 1 98.81 137 TYR B N 1
ATOM 7128 C CA . TYR B 1 137 ? 8.953 7.816 -0.884 1 98.81 137 TYR B CA 1
ATOM 7129 C C . TYR B 1 137 ? 8.266 9.008 -0.23 1 98.81 137 TYR B C 1
ATOM 7131 O O . TYR B 1 137 ? 8.773 10.133 -0.299 1 98.81 137 TYR B O 1
ATOM 7139 N N . CYS B 1 138 ? 7.078 8.797 0.287 1 98.88 138 CYS B N 1
ATOM 7140 C CA . CYS B 1 138 ? 6.379 9.766 1.128 1 98.88 138 CYS B CA 1
ATOM 7141 C C . CYS B 1 138 ? 6.305 9.281 2.57 1 98.88 138 CYS B C 1
ATOM 7143 O O . CYS B 1 138 ? 5.715 8.234 2.848 1 98.88 138 CYS B O 1
ATOM 7145 N N . VAL B 1 139 ? 6.91 10.023 3.52 1 98.88 139 VAL B N 1
ATOM 7146 C CA . VAL B 1 139 ? 6.926 9.617 4.922 1 98.88 139 VAL B CA 1
ATOM 7147 C C . VAL B 1 139 ? 6.438 10.766 5.797 1 98.88 139 VAL B C 1
ATOM 7149 O O . VAL B 1 139 ? 7.023 11.852 5.793 1 98.88 139 VAL B O 1
ATOM 7152 N N . GLY B 1 140 ? 5.367 10.5 6.512 1 98.69 140 GLY B N 1
ATOM 7153 C CA . GLY B 1 140 ? 4.805 11.508 7.402 1 98.69 140 GLY B CA 1
ATOM 7154 C C . GLY B 1 140 ? 3.521 12.125 6.871 1 98.69 140 GLY B C 1
ATOM 7155 O O . GLY B 1 140 ? 2.639 11.406 6.387 1 98.69 140 GLY B O 1
ATOM 7156 N N . LYS B 1 141 ? 3.363 13.461 7 1 98.31 141 LYS B N 1
ATOM 7157 C CA . LYS B 1 141 ? 2.143 14.188 6.668 1 98.31 141 LYS B CA 1
ATOM 7158 C C . LYS B 1 141 ? 1.967 14.305 5.156 1 98.31 141 LYS B C 1
ATOM 7160 O O . LYS B 1 141 ? 2.869 14.766 4.453 1 98.31 141 LYS B O 1
ATOM 7165 N N . TRP B 1 142 ? 0.78 13.914 4.648 1 98.62 142 TRP B N 1
ATOM 7166 C CA . TRP B 1 142 ? 0.403 14.07 3.246 1 98.62 142 TRP B CA 1
ATOM 7167 C C . TRP B 1 142 ? -0.492 15.297 3.061 1 98.62 142 TRP B C 1
ATOM 7169 O O . TRP B 1 142 ? -0.051 16.328 2.543 1 98.62 142 TRP B O 1
ATOM 7179 N N . HIS B 1 143 ? -1.633 15.32 3.607 1 98.31 143 HIS B N 1
ATOM 7180 C CA . HIS B 1 143 ? -2.625 16.375 3.713 1 98.31 143 HIS B CA 1
ATOM 7181 C C . HIS B 1 143 ? -3.068 16.859 2.334 1 98.31 143 HIS B C 1
ATOM 7183 O O . HIS B 1 143 ? -3.354 18.047 2.143 1 98.31 143 HIS B O 1
ATOM 7189 N N . LEU B 1 144 ? -3.064 15.977 1.286 1 98.5 144 LEU B N 1
ATOM 7190 C CA . LEU B 1 144 ? -3.559 16.297 -0.046 1 98.5 144 LEU B CA 1
ATOM 7191 C C . LEU B 1 144 ? -4.637 15.32 -0.486 1 98.5 144 LEU B C 1
ATOM 7193 O O . LEU B 1 144 ? -4.965 15.242 -1.672 1 98.5 144 LEU B O 1
ATOM 7197 N N . THR B 1 145 ? -5.094 14.523 0.451 1 96.88 145 THR B N 1
ATOM 7198 C CA . THR B 1 145 ? -6.246 13.656 0.231 1 96.88 145 THR B CA 1
ATOM 7199 C C . THR B 1 145 ? -7.52 14.305 0.765 1 96.88 145 THR B C 1
ATOM 7201 O O . THR B 1 145 ? -7.582 14.695 1.934 1 96.88 145 THR B O 1
ATOM 7204 N N . PRO B 1 146 ? -8.516 14.406 -0.082 1 94.75 146 PRO B N 1
ATOM 7205 C CA . PRO B 1 146 ? -9.789 14.922 0.429 1 94.75 146 PRO B CA 1
ATOM 7206 C C . PRO B 1 146 ? -10.297 14.141 1.641 1 94.75 146 PRO B C 1
ATOM 7208 O O . PRO B 1 146 ? -10.148 12.922 1.699 1 94.75 146 PRO B O 1
ATOM 7211 N N . LEU B 1 147 ? -10.938 14.867 2.531 1 90.5 147 LEU B N 1
ATOM 7212 C CA . LEU B 1 147 ? -11.477 14.242 3.736 1 90.5 147 LEU B CA 1
ATOM 7213 C C . LEU B 1 147 ? -12.414 13.094 3.381 1 90.5 147 LEU B C 1
ATOM 7215 O O . LEU B 1 147 ? -12.375 12.039 4.012 1 90.5 147 LEU B O 1
ATOM 7219 N N . GLU B 1 148 ? -13.156 13.289 2.32 1 88.81 148 GLU B N 1
ATOM 7220 C CA . GLU B 1 148 ? -14.156 12.305 1.925 1 88.81 148 GLU B CA 1
ATOM 7221 C C . GLU B 1 148 ? -13.5 11.062 1.326 1 88.81 148 GLU B C 1
ATOM 7223 O O . GLU B 1 148 ? -14.148 10.023 1.182 1 88.81 148 GLU B O 1
ATOM 7228 N N . GLU B 1 149 ? -12.234 11.141 1.016 1 92.56 149 GLU B N 1
ATOM 7229 C CA . GLU B 1 149 ? -11.508 10.023 0.432 1 92.56 149 GLU B CA 1
ATOM 7230 C C . GLU B 1 149 ? -10.617 9.344 1.469 1 92.56 149 GLU B C 1
ATOM 7232 O O . GLU B 1 149 ? -9.953 8.352 1.17 1 92.56 149 GLU B O 1
ATOM 7237 N N . SER B 1 150 ? -10.664 9.781 2.67 1 93.31 150 SER B N 1
ATOM 7238 C CA . SER B 1 150 ? -9.781 9.25 3.699 1 93.31 150 SER B CA 1
ATOM 7239 C C . SER B 1 150 ? -10.43 8.094 4.441 1 93.31 150 SER B C 1
ATOM 7241 O O . SER B 1 150 ? -10.539 8.109 5.672 1 93.31 150 SER B O 1
ATOM 7243 N N . ASN B 1 151 ? -10.852 7.109 3.695 1 94.25 151 ASN B N 1
ATOM 7244 C CA . ASN B 1 151 ? -11.469 5.914 4.258 1 94.25 151 ASN B CA 1
ATOM 7245 C C . ASN B 1 151 ? -11.305 4.711 3.328 1 94.25 151 ASN B C 1
ATOM 7247 O O . ASN B 1 151 ? -10.852 4.855 2.191 1 94.25 151 ASN B O 1
ATOM 7251 N N . MET B 1 152 ? -11.727 3.564 3.732 1 96 152 MET B N 1
ATOM 7252 C CA . MET B 1 152 ? -11.414 2.322 3.037 1 96 152 MET B CA 1
ATOM 7253 C C . MET B 1 152 ? -12.414 2.051 1.919 1 96 152 MET B C 1
ATOM 7255 O O . MET B 1 152 ? -12.211 1.153 1.1 1 96 152 MET B O 1
ATOM 7259 N N . ALA B 1 153 ? -13.484 2.844 1.841 1 95.56 153 ALA B N 1
ATOM 7260 C CA . ALA B 1 153 ? -14.453 2.65 0.766 1 95.56 153 ALA B CA 1
ATOM 7261 C C . ALA B 1 153 ? -14.172 3.59 -0.404 1 95.56 153 ALA B C 1
ATOM 7263 O O . ALA B 1 153 ? -14.711 3.414 -1.496 1 95.56 153 ALA B O 1
ATOM 7264 N N . SER B 1 154 ? -13.336 4.562 -0.179 1 93.56 154 SER B N 1
ATOM 7265 C CA . SER B 1 154 ? -13.148 5.617 -1.171 1 93.56 154 SER B CA 1
ATOM 7266 C C . SER B 1 154 ? -12.188 5.176 -2.27 1 93.56 154 SER B C 1
ATOM 7268 O O . SER B 1 154 ? -11.484 4.176 -2.121 1 93.56 154 SER B O 1
ATOM 7270 N N . THR B 1 155 ? -12.281 5.918 -3.395 1 92.5 155 THR B N 1
ATOM 7271 C CA . THR B 1 155 ? -11.234 5.805 -4.402 1 92.5 155 THR B CA 1
ATOM 7272 C C . THR B 1 155 ? -9.875 6.199 -3.824 1 92.5 155 THR B C 1
ATOM 7274 O O . THR B 1 155 ? -9.805 6.918 -2.826 1 92.5 155 THR B O 1
ATOM 7277 N N . LYS B 1 156 ? -8.781 5.742 -4.344 1 95.06 156 LYS B N 1
ATOM 7278 C CA . LYS B 1 156 ? -7.449 6.062 -3.848 1 95.06 156 LYS B CA 1
ATOM 7279 C C . LYS B 1 156 ? -6.742 7.051 -4.77 1 95.06 156 LYS B C 1
ATOM 7281 O O . LYS B 1 156 ? -5.527 7.246 -4.668 1 95.06 156 LYS B O 1
ATOM 7286 N N . ARG B 1 157 ? -7.438 7.793 -5.555 1 92.69 157 ARG B N 1
ATOM 7287 C CA . ARG B 1 157 ? -6.898 8.594 -6.648 1 92.69 157 ARG B CA 1
ATOM 7288 C C . ARG B 1 157 ? -5.98 9.695 -6.121 1 92.69 157 ARG B C 1
ATOM 7290 O O . ARG B 1 157 ? -5.082 10.148 -6.828 1 92.69 157 ARG B O 1
ATOM 7297 N N . HIS B 1 158 ? -6.219 10.094 -4.895 1 96.69 158 HIS B N 1
ATOM 7298 C CA . HIS B 1 158 ? -5.441 11.219 -4.383 1 96.69 158 HIS B CA 1
ATOM 7299 C C . HIS B 1 158 ? -4.625 10.812 -3.162 1 96.69 158 HIS B C 1
ATOM 7301 O O . HIS B 1 158 ? -4.188 11.664 -2.389 1 96.69 158 HIS B O 1
ATOM 7307 N N . TRP B 1 159 ? -4.508 9.508 -2.957 1 97.5 159 TRP B N 1
ATOM 7308 C CA . TRP B 1 159 ? -3.58 8.992 -1.955 1 97.5 159 TRP B CA 1
ATOM 7309 C C . TRP B 1 159 ? -2.145 9.039 -2.467 1 97.5 159 TRP B C 1
ATOM 7311 O O . TRP B 1 159 ? -1.911 9.117 -3.676 1 97.5 159 TRP B O 1
ATOM 7321 N N . PRO B 1 160 ? -1.123 9.016 -1.639 1 98.19 160 PRO B N 1
ATOM 7322 C CA . PRO B 1 160 ? 0.269 9.195 -2.057 1 98.19 160 PRO B CA 1
ATOM 7323 C C . PRO B 1 160 ? 0.705 8.18 -3.107 1 98.19 160 PRO B C 1
ATOM 7325 O O . PRO B 1 160 ? 1.355 8.539 -4.09 1 98.19 160 PRO B O 1
ATOM 7328 N N . THR B 1 161 ? 0.297 6.891 -2.998 1 97.56 161 THR B N 1
ATOM 7329 C CA . THR B 1 161 ? 0.783 5.832 -3.879 1 97.56 161 THR B CA 1
ATOM 7330 C C . THR B 1 161 ? 0.126 5.93 -5.254 1 97.56 161 THR B C 1
ATOM 7332 O O . THR B 1 161 ? 0.55 5.262 -6.199 1 97.56 161 THR B O 1
ATOM 7335 N N . SER B 1 162 ? -0.876 6.812 -5.395 1 96.25 162 SER B N 1
ATOM 7336 C CA . SER B 1 162 ? -1.482 7.062 -6.695 1 96.25 162 SER B CA 1
ATOM 7337 C C . SER B 1 162 ? -0.951 8.352 -7.312 1 96.25 162 SER B C 1
ATOM 7339 O O . SER B 1 162 ? -1.324 8.711 -8.43 1 96.25 162 SER B O 1
ATOM 7341 N N . ARG B 1 163 ? -0.098 9.039 -6.562 1 97.38 163 ARG B N 1
ATOM 7342 C CA . ARG B 1 163 ? 0.394 10.328 -7.027 1 97.38 163 ARG B CA 1
ATOM 7343 C C . ARG B 1 163 ? 1.917 10.336 -7.109 1 97.38 163 ARG B C 1
ATOM 7345 O O . ARG B 1 163 ? 2.557 11.344 -6.781 1 97.38 163 ARG B O 1
ATOM 7352 N N . GLY B 1 164 ? 2.482 9.242 -7.488 1 97.25 164 GLY B N 1
ATOM 7353 C CA . GLY B 1 164 ? 3.877 9.188 -7.895 1 97.25 164 GLY B CA 1
ATOM 7354 C C . GLY B 1 164 ? 4.777 8.555 -6.855 1 97.25 164 GLY B C 1
ATOM 7355 O O . GLY B 1 164 ? 5.93 8.211 -7.145 1 97.25 164 GLY B O 1
ATOM 7356 N N . PHE B 1 165 ? 4.254 8.273 -5.625 1 98.5 165 PHE B N 1
ATOM 7357 C CA . PHE B 1 165 ? 5.086 7.664 -4.594 1 98.5 165 PHE B CA 1
ATOM 7358 C C . PHE B 1 165 ? 4.977 6.145 -4.641 1 98.5 165 PHE B C 1
ATOM 7360 O O . PHE B 1 165 ? 3.875 5.598 -4.727 1 98.5 165 PHE B O 1
ATOM 7367 N N . GLU B 1 166 ? 6.133 5.488 -4.566 1 97.81 166 GLU B N 1
ATOM 7368 C CA . GLU B 1 166 ? 6.195 4.031 -4.59 1 97.81 166 GLU B CA 1
ATOM 7369 C C . GLU B 1 166 ? 5.867 3.441 -3.221 1 97.81 166 GLU B C 1
ATOM 7371 O O . GLU B 1 166 ? 5.426 2.295 -3.121 1 97.81 166 GLU B O 1
ATOM 7376 N N . ARG B 1 167 ? 6.133 4.258 -2.154 1 98 167 ARG B N 1
ATOM 7377 C CA . ARG B 1 167 ? 5.852 3.871 -0.776 1 98 167 ARG B CA 1
ATOM 7378 C C . ARG B 1 167 ? 5.324 5.055 0.027 1 98 167 ARG B C 1
ATOM 7380 O O . ARG B 1 167 ? 5.715 6.199 -0.215 1 98 167 ARG B O 1
ATOM 7387 N N . PHE B 1 168 ? 4.461 4.672 0.978 1 98.69 168 PHE B N 1
ATOM 7388 C CA . PHE B 1 168 ? 3.932 5.684 1.884 1 98.69 168 PHE B CA 1
ATOM 7389 C C . PHE B 1 168 ? 3.854 5.148 3.309 1 98.69 168 PHE B C 1
ATOM 7391 O O . PHE B 1 168 ? 3.465 4 3.525 1 98.69 168 PHE B O 1
ATOM 7398 N N . TYR B 1 169 ? 4.238 5.953 4.316 1 98.69 169 TYR B N 1
ATOM 7399 C CA . TYR B 1 169 ? 4.031 5.719 5.742 1 98.69 169 TYR B CA 1
ATOM 7400 C C . TYR B 1 169 ? 3.787 7.027 6.48 1 98.69 169 TYR B C 1
ATOM 7402 O O . TYR B 1 169 ? 4.672 7.887 6.543 1 98.69 169 TYR B O 1
ATOM 7410 N N . GLY B 1 170 ? 2.627 7.184 6.949 1 98.44 170 GLY B N 1
ATOM 7411 C CA . GLY B 1 170 ? 2.293 8.422 7.633 1 98.44 170 GLY B CA 1
ATOM 7412 C C . GLY B 1 170 ? 0.799 8.633 7.793 1 98.44 170 GLY B C 1
ATOM 7413 O O . GLY B 1 170 ? 0.063 7.691 8.094 1 98.44 170 GLY B O 1
ATOM 7414 N N . PHE B 1 171 ? 0.34 9.898 7.762 1 97.31 171 PHE B N 1
ATOM 7415 C CA . PHE B 1 171 ? -1.075 10.188 7.965 1 97.31 171 PHE B CA 1
ATOM 7416 C C . PHE B 1 171 ? -1.604 11.102 6.867 1 97.31 171 PHE B C 1
ATOM 7418 O O . PHE B 1 171 ? -0.861 11.914 6.32 1 97.31 171 PHE B O 1
ATOM 7425 N N . LEU B 1 172 ? -2.846 10.984 6.527 1 96.81 172 LEU B N 1
ATOM 7426 C CA . LEU B 1 172 ? -3.459 11.641 5.379 1 96.81 172 LEU B CA 1
ATOM 7427 C C . LEU B 1 172 ? -3.961 13.031 5.754 1 96.81 172 LEU B C 1
ATOM 7429 O O . LEU B 1 172 ? -3.982 13.938 4.918 1 96.81 172 LEU B O 1
ATOM 7433 N N . GLY B 1 173 ? -4.27 13.258 6.988 1 94.81 173 GLY B N 1
ATOM 7434 C CA . GLY B 1 173 ? -4.973 14.461 7.406 1 94.81 173 GLY B CA 1
ATOM 7435 C C . GLY B 1 173 ? -4.043 15.594 7.777 1 94.81 173 GLY B C 1
ATOM 7436 O O . GLY B 1 173 ? -2.85 15.555 7.469 1 94.81 173 GLY B O 1
ATOM 7437 N N . GLY B 1 174 ? -4.633 16.672 8.344 1 94.69 174 GLY B N 1
ATOM 7438 C CA . GLY B 1 174 ? -3.924 17.906 8.633 1 94.69 174 GLY B CA 1
ATOM 7439 C C . GLY B 1 174 ? -3.107 17.828 9.914 1 94.69 174 GLY B C 1
ATOM 7440 O O . GLY B 1 174 ? -2.182 18.625 10.109 1 94.69 174 GLY B O 1
ATOM 7441 N N . GLU B 1 175 ? -3.5 16.922 10.742 1 94.19 175 GLU B N 1
ATOM 7442 C CA . GLU B 1 175 ? -2.795 16.719 12 1 94.19 175 GLU B CA 1
ATOM 7443 C C . GLU B 1 175 ? -3.023 15.312 12.539 1 94.19 175 GLU B C 1
ATOM 7445 O O . GLU B 1 175 ? -3.891 14.586 12.047 1 94.19 175 GLU B O 1
ATOM 7450 N N . THR B 1 176 ? -2.158 14.945 13.461 1 95.44 176 THR B N 1
ATOM 7451 C CA . THR B 1 176 ? -2.346 13.695 14.18 1 95.44 176 THR B CA 1
ATOM 7452 C C . THR B 1 176 ? -1.683 13.75 15.555 1 95.44 176 THR B C 1
ATOM 7454 O O . THR B 1 176 ? -0.884 14.648 15.828 1 95.44 176 THR B O 1
ATOM 7457 N N . ASP B 1 177 ? -2.166 12.883 16.422 1 95.75 177 ASP B N 1
ATOM 7458 C CA . ASP B 1 177 ? -1.517 12.688 17.719 1 95.75 177 ASP B CA 1
ATOM 7459 C C . ASP B 1 177 ? -0.107 12.125 17.547 1 95.75 177 ASP B C 1
ATOM 7461 O O . ASP B 1 177 ? 0.109 11.211 16.766 1 95.75 177 ASP B O 1
ATOM 7465 N N . GLN B 1 178 ? 0.859 12.727 18.281 1 97.69 178 GLN B N 1
ATOM 7466 C CA . GLN B 1 178 ? 2.238 12.289 18.109 1 97.69 178 GLN B CA 1
ATOM 7467 C C . GLN B 1 178 ? 2.51 11.016 18.891 1 97.69 178 GLN B C 1
ATOM 7469 O O . GLN B 1 178 ? 3.494 10.312 18.641 1 97.69 178 GLN B O 1
ATOM 7474 N N . TRP B 1 179 ? 1.675 10.734 19.922 1 96.94 179 TRP B N 1
ATOM 7475 C CA . TRP B 1 179 ? 1.787 9.539 20.75 1 96.94 179 TRP B CA 1
ATOM 7476 C C . TRP B 1 179 ? 0.926 8.406 20.188 1 96.94 179 TRP B C 1
ATOM 7478 O O . TRP B 1 179 ? 1.297 7.238 20.281 1 96.94 179 TRP B O 1
ATOM 7488 N N . TYR B 1 180 ? -0.251 8.766 19.656 1 95.31 180 TYR B N 1
ATOM 7489 C CA . TYR B 1 180 ? -1.231 7.844 19.094 1 95.31 180 TYR B CA 1
ATOM 7490 C C . TYR B 1 180 ? -1.647 8.281 17.688 1 95.31 180 TYR B C 1
ATOM 7492 O O . TYR B 1 180 ? -2.82 8.586 17.453 1 95.31 180 TYR B O 1
ATOM 7500 N N . PRO B 1 181 ? -0.739 8.227 16.734 1 96.38 181 PRO B N 1
ATOM 7501 C CA . PRO B 1 181 ? -1.038 8.742 15.398 1 96.38 181 PRO B CA 1
ATOM 7502 C C . PRO B 1 181 ? -1.997 7.844 14.625 1 96.38 181 PRO B C 1
ATOM 7504 O O . PRO B 1 181 ? -2.012 6.629 14.828 1 96.38 181 PRO B O 1
ATOM 7507 N N . ASP B 1 182 ? -2.785 8.453 13.781 1 94.69 182 ASP B N 1
ATOM 7508 C CA . ASP B 1 182 ? -3.533 7.738 12.75 1 94.69 182 ASP B CA 1
ATOM 7509 C C . ASP B 1 182 ? -2.641 7.395 11.555 1 94.69 182 ASP B C 1
ATOM 7511 O O . ASP B 1 182 ? -2.521 8.188 10.617 1 94.69 182 ASP B O 1
ATOM 7515 N N . LEU B 1 183 ? -2.148 6.176 11.523 1 96.88 183 LEU B N 1
ATOM 7516 C CA . LEU B 1 183 ? -1.128 5.844 10.539 1 96.88 183 LEU B CA 1
ATOM 7517 C C . LEU B 1 183 ? -1.727 5.043 9.383 1 96.88 183 LEU B C 1
ATOM 7519 O O . LEU B 1 183 ? -2.6 4.199 9.594 1 96.88 183 LEU B O 1
ATOM 7523 N N . VAL B 1 184 ? -1.283 5.355 8.219 1 97.62 184 VAL B N 1
ATOM 7524 C CA . VAL B 1 184 ? -1.523 4.59 7 1 97.62 184 VAL B CA 1
ATOM 7525 C C . VAL B 1 184 ? -0.196 4.094 6.434 1 97.62 184 VAL B C 1
ATOM 7527 O O . VAL B 1 184 ? 0.784 4.844 6.383 1 97.62 184 VAL B O 1
ATOM 7530 N N . TYR B 1 185 ? -0.026 2.893 6.145 1 98.19 185 TYR B N 1
ATOM 7531 C CA . TYR B 1 185 ? 1.086 2.303 5.406 1 98.19 185 TYR B CA 1
ATOM 7532 C C . TYR B 1 185 ? 0.655 1.893 4.004 1 98.19 185 TYR B C 1
ATOM 7534 O O . TYR B 1 185 ? -0.126 0.953 3.838 1 98.19 185 TYR B O 1
ATOM 7542 N N . ASP B 1 186 ? 1.167 2.645 3.021 1 98.19 186 ASP B N 1
ATOM 7543 C CA . ASP B 1 186 ? 0.735 2.557 1.629 1 98.19 186 ASP B CA 1
ATOM 7544 C C . ASP B 1 186 ? -0.763 2.82 1.502 1 98.19 186 ASP B C 1
ATOM 7546 O O . ASP B 1 186 ? -1.221 3.947 1.695 1 98.19 186 ASP B O 1
ATOM 7550 N N . ASN B 1 187 ? -1.672 1.752 1.375 1 97.81 187 ASN B N 1
ATOM 7551 C CA . ASN B 1 187 ? -3.082 2 1.099 1 97.81 187 ASN B CA 1
ATOM 7552 C C . ASN B 1 187 ? -3.977 1.446 2.205 1 97.81 187 ASN B C 1
ATOM 7554 O O . ASN B 1 187 ? -5.168 1.214 1.99 1 97.81 187 ASN B O 1
ATOM 7558 N N . HIS B 1 188 ? -3.408 1.244 3.48 1 96.56 188 HIS B N 1
ATOM 7559 C CA . HIS B 1 188 ? -4.254 0.745 4.559 1 96.56 188 HIS B CA 1
ATOM 7560 C C . HIS B 1 188 ? -3.789 1.271 5.914 1 96.56 188 HIS B C 1
ATOM 7562 O O . HIS B 1 188 ? -2.607 1.566 6.094 1 96.56 188 HIS B O 1
ATOM 7568 N N . PRO B 1 189 ? -4.703 1.38 6.867 1 95.25 189 PRO B N 1
ATOM 7569 C CA . PRO B 1 189 ? -4.32 1.847 8.203 1 95.25 189 PRO B CA 1
ATOM 7570 C C . PRO B 1 189 ? -3.516 0.808 8.977 1 95.25 189 PRO B C 1
ATOM 7572 O O . PRO B 1 189 ? -3.742 -0.396 8.828 1 95.25 189 PRO B O 1
ATOM 7575 N N . VAL B 1 190 ? -2.592 1.264 9.789 1 95.62 190 VAL B N 1
ATOM 7576 C CA . VAL B 1 190 ? -1.82 0.387 10.664 1 95.62 190 VAL B CA 1
ATOM 7577 C C . VAL B 1 190 ? -1.728 1 12.062 1 95.62 190 VAL B C 1
ATOM 7579 O O . VAL B 1 190 ? -1.856 2.217 12.227 1 95.62 190 VAL B O 1
ATOM 7582 N N . SER B 1 191 ? -1.511 0.182 13.062 1 93.62 191 SER B N 1
ATOM 7583 C CA . SER B 1 191 ? -1.207 0.656 14.406 1 93.62 191 SER B CA 1
ATOM 7584 C C . SER B 1 191 ? 0.249 1.094 14.523 1 93.62 191 SER B C 1
ATOM 7586 O O . SER B 1 191 ? 1.123 0.546 13.844 1 93.62 191 SER B O 1
ATOM 7588 N N . PRO B 1 192 ? 0.467 2.123 15.359 1 95.5 192 PRO B N 1
ATOM 7589 C CA . PRO B 1 192 ? 1.875 2.436 15.617 1 95.5 192 PRO B CA 1
ATOM 7590 C C . PRO B 1 192 ? 2.652 1.239 16.172 1 95.5 192 PRO B C 1
ATOM 7592 O O . PRO B 1 192 ? 2.074 0.372 16.828 1 95.5 192 PRO B O 1
ATOM 7595 N N . PRO B 1 193 ? 3.943 1.169 15.977 1 95.06 193 PRO B N 1
ATOM 7596 C CA . PRO B 1 193 ? 4.746 0.013 16.391 1 95.06 193 PRO B CA 1
ATOM 7597 C C . PRO B 1 193 ? 5.031 -0.011 17.891 1 95.06 193 PRO B C 1
ATOM 7599 O O . PRO B 1 193 ? 5.613 -0.975 18.391 1 95.06 193 PRO B O 1
ATOM 7602 N N . GLY B 1 194 ? 4.637 0.971 18.594 1 94.19 194 GLY B N 1
ATOM 7603 C CA . GLY B 1 194 ? 4.859 1.039 20.031 1 94.19 194 GLY B CA 1
ATOM 7604 C C . GLY B 1 194 ? 3.859 1.927 20.75 1 94.19 194 GLY B C 1
ATOM 7605 O O . GLY B 1 194 ? 2.955 2.484 20.125 1 94.19 194 GLY B O 1
ATOM 7606 N N . THR B 1 195 ? 4.016 2.027 22.031 1 93.81 195 THR B N 1
ATOM 7607 C CA . THR B 1 195 ? 3.18 2.865 22.891 1 93.81 195 THR B CA 1
ATOM 7608 C C . THR B 1 195 ? 3.996 4 23.5 1 93.81 195 THR B C 1
ATOM 7610 O O . THR B 1 195 ? 5.227 3.932 23.547 1 93.81 195 THR B O 1
ATOM 7613 N N . PRO B 1 196 ? 3.369 5.043 23.875 1 94.38 196 PRO B N 1
ATOM 7614 C CA . PRO B 1 196 ? 4.102 6.125 24.531 1 94.38 196 PRO B CA 1
ATOM 7615 C C . PRO B 1 196 ? 4.938 5.637 25.719 1 94.38 196 PRO B C 1
ATOM 7617 O O . PRO B 1 196 ? 6.062 6.098 25.906 1 94.38 196 PRO B O 1
ATOM 7620 N N . GLU B 1 197 ? 4.41 4.645 26.5 1 92.81 197 GLU B N 1
ATOM 7621 C CA . GLU B 1 197 ? 5.121 4.098 27.656 1 92.81 197 GLU B CA 1
ATOM 7622 C C . GLU B 1 197 ? 6.395 3.371 27.219 1 92.81 197 GLU B C 1
ATOM 7624 O O . GLU B 1 197 ? 7.391 3.367 27.938 1 92.81 197 GLU B O 1
ATOM 7629 N N . GLY B 1 198 ? 6.277 2.84 26.078 1 94.56 198 GLY B N 1
ATOM 7630 C CA . GLY B 1 198 ? 7.438 2.148 25.531 1 94.56 198 GLY B CA 1
ATOM 7631 C C . GLY B 1 198 ? 8.406 3.074 24.828 1 94.56 198 GLY B C 1
ATOM 7632 O O . GLY B 1 198 ? 9.375 2.619 24.219 1 94.56 198 GLY B O 1
ATOM 7633 N N . GLY B 1 199 ? 8.141 4.316 24.797 1 96.75 199 GLY B N 1
ATOM 7634 C CA . GLY B 1 199 ? 9.055 5.285 24.219 1 96.75 199 GLY B CA 1
ATOM 7635 C C . GLY B 1 199 ? 8.672 5.688 22.812 1 96.75 199 GLY B C 1
ATOM 7636 O O . GLY B 1 199 ? 9.461 6.32 22.094 1 96.75 199 GLY B O 1
ATOM 7637 N N . TYR B 1 200 ? 7.5 5.414 22.422 1 97.56 200 TYR B N 1
ATOM 7638 C CA . TYR B 1 200 ? 7.086 5.742 21.062 1 97.56 200 TYR B CA 1
ATOM 7639 C C . TYR B 1 200 ? 6.855 7.242 20.906 1 97.56 200 TYR B C 1
ATOM 7641 O O . TYR B 1 200 ? 6.301 7.887 21.797 1 97.56 200 TYR B O 1
ATOM 7649 N N . HIS B 1 201 ? 7.254 7.738 19.812 1 98.56 201 HIS B N 1
ATOM 7650 C CA . HIS B 1 201 ? 6.926 9.062 19.297 1 98.56 201 HIS B CA 1
ATOM 7651 C C . HIS B 1 201 ? 6.973 9.094 17.766 1 98.56 201 HIS B C 1
ATOM 7653 O O . HIS B 1 201 ? 7.867 8.5 17.172 1 98.56 201 HIS B O 1
ATOM 7659 N N . LEU B 1 202 ? 6.031 9.719 17.156 1 98.56 202 LEU B N 1
ATOM 7660 C CA . LEU B 1 202 ? 5.875 9.695 15.711 1 98.56 202 LEU B CA 1
ATOM 7661 C C . LEU B 1 202 ? 7.133 10.211 15.016 1 98.56 202 LEU B C 1
ATOM 7663 O O . LEU B 1 202 ? 7.543 9.688 13.984 1 98.56 202 LEU B O 1
ATOM 7667 N N . SER B 1 203 ? 7.828 11.289 15.555 1 98.81 203 SER B N 1
ATOM 7668 C CA . SER B 1 203 ? 9.023 11.844 14.922 1 98.81 203 SER B CA 1
ATOM 7669 C C . SER B 1 203 ? 10.117 10.789 14.797 1 98.81 203 SER B C 1
ATOM 7671 O O . SER B 1 203 ? 10.82 10.742 13.781 1 98.81 203 SER B O 1
ATOM 7673 N N . LYS B 1 204 ? 10.281 10.031 15.844 1 98.62 204 LYS B N 1
ATOM 7674 C CA . LYS B 1 204 ? 11.258 8.945 15.789 1 98.62 204 LYS B CA 1
ATOM 7675 C C . LYS B 1 204 ? 10.852 7.906 14.742 1 98.62 204 LYS B C 1
ATOM 7677 O O . LYS B 1 204 ? 11.703 7.414 14 1 98.62 204 LYS B O 1
ATOM 7682 N N . ASP B 1 205 ? 9.633 7.555 14.766 1 98.5 205 ASP B N 1
ATOM 7683 C CA . ASP B 1 205 ? 9.086 6.562 13.836 1 98.5 205 ASP B CA 1
ATOM 7684 C C . ASP B 1 205 ? 9.289 6.996 12.391 1 98.5 205 ASP B C 1
ATOM 7686 O O . ASP B 1 205 ? 9.672 6.188 11.539 1 98.5 205 ASP B O 1
ATOM 7690 N N . ILE B 1 206 ? 9.078 8.242 12.07 1 98.75 206 ILE B N 1
ATOM 7691 C CA . ILE B 1 206 ? 9.242 8.805 10.734 1 98.75 206 ILE B CA 1
ATOM 7692 C C . ILE B 1 206 ? 10.703 8.711 10.312 1 98.75 206 ILE B C 1
ATOM 7694 O O . ILE B 1 206 ? 11.008 8.344 9.172 1 98.75 206 ILE B O 1
ATOM 7698 N N . ALA B 1 207 ? 11.586 9.047 11.18 1 98.69 207 ALA B N 1
ATOM 7699 C CA . ALA B 1 207 ? 13.008 8.938 10.867 1 98.69 207 ALA B CA 1
ATOM 7700 C C . ALA B 1 207 ? 13.398 7.484 10.594 1 98.69 207 ALA B C 1
ATOM 7702 O O . ALA B 1 207 ? 14.102 7.195 9.617 1 98.69 207 ALA B O 1
ATOM 7703 N N . ASP B 1 208 ? 12.891 6.582 11.484 1 97.38 208 ASP B N 1
ATOM 7704 C CA . ASP B 1 208 ? 13.172 5.16 11.305 1 97.38 208 ASP B CA 1
ATOM 7705 C C . ASP B 1 208 ? 12.688 4.668 9.938 1 97.38 208 ASP B C 1
ATOM 7707 O O . ASP B 1 208 ? 13.414 3.973 9.227 1 97.38 208 ASP B O 1
ATOM 7711 N N . LYS B 1 209 ? 11.516 5.031 9.562 1 98.06 209 LYS B N 1
ATOM 7712 C CA . LYS B 1 209 ? 10.93 4.57 8.312 1 98.06 209 LYS B CA 1
ATOM 7713 C C . LYS B 1 209 ? 11.633 5.191 7.109 1 98.06 209 LYS B C 1
ATOM 7715 O O . LYS B 1 209 ? 11.781 4.555 6.066 1 98.06 209 LYS B O 1
ATOM 7720 N N . THR B 1 210 ? 12.047 6.461 7.211 1 98.75 210 THR B N 1
ATOM 7721 C CA . THR B 1 210 ? 12.805 7.102 6.141 1 98.75 210 THR B CA 1
ATOM 7722 C C . THR B 1 210 ? 14.086 6.324 5.848 1 98.75 210 THR B C 1
ATOM 7724 O O . THR B 1 210 ? 14.367 5.992 4.695 1 98.75 210 THR B O 1
ATOM 7727 N N . ILE B 1 211 ? 14.828 6.035 6.879 1 97.75 211 ILE B N 1
ATOM 7728 C CA . ILE B 1 211 ? 16.078 5.305 6.746 1 97.75 211 ILE B CA 1
ATOM 7729 C C . ILE B 1 211 ? 15.812 3.91 6.18 1 97.75 211 ILE B C 1
ATOM 7731 O O . ILE B 1 211 ? 16.5 3.463 5.262 1 97.75 211 ILE B O 1
ATOM 7735 N N . GLU B 1 212 ? 14.781 3.285 6.711 1 96.5 212 GLU B N 1
ATOM 7736 C CA . GLU B 1 212 ? 14.414 1.944 6.262 1 96.5 212 GLU B CA 1
ATOM 7737 C C . GLU B 1 212 ? 14.109 1.927 4.77 1 96.5 212 GLU B C 1
ATOM 7739 O O . GLU B 1 212 ? 14.602 1.065 4.039 1 96.5 212 GLU B O 1
ATOM 7744 N N . PHE B 1 213 ? 13.281 2.846 4.254 1 97.94 213 PHE B N 1
ATOM 7745 C CA . PHE B 1 213 ? 12.891 2.877 2.852 1 97.94 213 PHE B CA 1
ATOM 7746 C C . PHE B 1 213 ? 14.102 3.053 1.952 1 97.94 213 PHE B C 1
ATOM 7748 O O . PHE B 1 213 ? 14.242 2.361 0.94 1 97.94 213 PHE B O 1
ATOM 7755 N N . ILE B 1 214 ? 14.953 3.969 2.324 1 97.88 214 ILE B N 1
ATOM 7756 C CA . ILE B 1 214 ? 16.141 4.234 1.516 1 97.88 214 ILE B CA 1
ATOM 7757 C C . ILE B 1 214 ? 17.047 3.012 1.529 1 97.88 214 ILE B C 1
ATOM 7759 O O . ILE B 1 214 ? 17.531 2.57 0.479 1 97.88 214 ILE B O 1
ATOM 7763 N N . ARG B 1 215 ? 17.234 2.422 2.686 1 95.38 215 ARG B N 1
ATOM 7764 C CA . ARG B 1 215 ? 18.125 1.271 2.838 1 95.38 215 ARG B CA 1
ATOM 7765 C C . ARG B 1 215 ? 17.594 0.066 2.068 1 95.38 215 ARG B C 1
ATOM 7767 O O . ARG B 1 215 ? 18.359 -0.676 1.457 1 95.38 215 ARG B O 1
ATOM 7774 N N . ASP B 1 216 ? 16.359 -0.131 2.115 1 95.75 216 ASP B N 1
ATOM 7775 C CA . ASP B 1 216 ? 15.711 -1.225 1.395 1 95.75 216 ASP B CA 1
ATOM 7776 C C . ASP B 1 216 ? 16.062 -1.192 -0.089 1 95.75 216 ASP B C 1
ATOM 7778 O O . ASP B 1 216 ? 16.234 -2.24 -0.714 1 95.75 216 ASP B O 1
ATOM 7782 N N . ALA B 1 217 ? 16.094 -0.015 -0.614 1 95.44 217 ALA B N 1
ATOM 7783 C CA . ALA B 1 217 ? 16.375 0.138 -2.039 1 95.44 217 ALA B CA 1
ATOM 7784 C C . ALA B 1 217 ? 17.875 0.076 -2.318 1 95.44 217 ALA B C 1
ATOM 7786 O O . ALA B 1 217 ? 18.297 -0.547 -3.289 1 95.44 217 ALA B O 1
ATOM 7787 N N . LYS B 1 218 ? 18.656 0.662 -1.477 1 93.62 218 LYS B N 1
ATOM 7788 C CA . LYS B 1 218 ? 20.078 0.817 -1.725 1 93.62 218 LYS B CA 1
ATOM 7789 C C . LYS B 1 218 ? 20.812 -0.521 -1.611 1 93.62 218 LYS B C 1
ATOM 7791 O O . LYS B 1 218 ? 21.828 -0.739 -2.273 1 93.62 218 LYS B O 1
ATOM 7796 N N . VAL B 1 219 ? 20.266 -1.418 -0.84 1 92 219 VAL B N 1
ATOM 7797 C CA . VAL B 1 219 ? 20.859 -2.738 -0.697 1 92 219 VAL B CA 1
ATOM 7798 C C . VAL B 1 219 ? 20.797 -3.486 -2.025 1 92 219 VAL B C 1
ATOM 7800 O O . VAL B 1 219 ? 21.656 -4.312 -2.328 1 92 219 VAL B O 1
ATOM 7803 N N . ILE B 1 220 ? 19.875 -3.113 -2.832 1 93.62 220 ILE B N 1
ATOM 7804 C CA . ILE B 1 220 ? 19.625 -3.793 -4.102 1 93.62 220 ILE B CA 1
ATOM 7805 C C . ILE B 1 220 ? 20.25 -2.99 -5.242 1 93.62 220 ILE B C 1
ATOM 7807 O O . ILE B 1 220 ? 20.906 -3.555 -6.117 1 93.62 220 ILE B O 1
ATOM 7811 N N . ALA B 1 221 ? 20.062 -1.693 -5.188 1 93.81 221 ALA B N 1
ATOM 7812 C CA . ALA B 1 221 ? 20.516 -0.781 -6.234 1 93.81 221 ALA B CA 1
ATOM 7813 C C . ALA B 1 221 ? 21.219 0.428 -5.637 1 93.81 221 ALA B C 1
ATOM 7815 O O . ALA B 1 221 ? 20.656 1.523 -5.582 1 93.81 221 ALA B O 1
ATOM 7816 N N . PRO B 1 222 ? 22.453 0.267 -5.309 1 91.56 222 PRO B N 1
ATOM 7817 C CA . PRO B 1 222 ? 23.172 1.312 -4.574 1 91.56 222 PRO B CA 1
ATOM 7818 C C . PRO B 1 222 ? 23.297 2.611 -5.363 1 91.56 222 PRO B C 1
ATOM 7820 O O . PRO B 1 222 ? 23.375 3.691 -4.773 1 91.56 222 PRO B O 1
ATOM 7823 N N . ASP B 1 223 ? 23.25 2.52 -6.727 1 93.06 223 ASP B N 1
ATOM 7824 C CA . ASP B 1 223 ? 23.5 3.717 -7.527 1 93.06 223 ASP B CA 1
ATOM 7825 C C . ASP B 1 223 ? 22.188 4.387 -7.926 1 93.06 223 ASP B C 1
ATOM 7827 O O . ASP B 1 223 ? 22.188 5.48 -8.492 1 93.06 223 ASP B O 1
ATOM 7831 N N . LYS B 1 224 ? 21.031 3.766 -7.727 1 95.56 224 LYS B N 1
ATOM 7832 C CA . LYS B 1 224 ? 19.734 4.344 -8.078 1 95.56 224 LYS B CA 1
ATOM 7833 C C . LYS B 1 224 ? 19.391 5.504 -7.152 1 95.56 224 LYS B C 1
ATOM 7835 O O . LYS B 1 224 ? 19.422 5.363 -5.93 1 95.56 224 LYS B O 1
ATOM 7840 N N . PRO B 1 225 ? 19.062 6.676 -7.711 1 98.31 225 PRO B N 1
ATOM 7841 C CA . PRO B 1 225 ? 18.719 7.809 -6.852 1 98.31 225 PRO B CA 1
ATOM 7842 C C . PRO B 1 225 ? 17.297 7.703 -6.293 1 98.31 225 PRO B C 1
ATOM 7844 O O . PRO B 1 225 ? 16.484 6.922 -6.797 1 98.31 225 PRO B O 1
ATOM 7847 N N . TRP B 1 226 ? 17.062 8.414 -5.25 1 98.75 226 TRP B N 1
ATOM 7848 C CA . TRP B 1 226 ? 15.742 8.406 -4.605 1 98.75 226 TRP B CA 1
ATOM 7849 C C . TRP B 1 226 ? 15.273 9.828 -4.312 1 98.75 226 TRP B C 1
ATOM 7851 O O . TRP B 1 226 ? 16.078 10.75 -4.223 1 98.75 226 TRP B O 1
ATOM 7861 N N . PHE B 1 227 ? 13.969 10.086 -4.328 1 98.88 227 PHE B N 1
ATOM 7862 C CA . PHE B 1 227 ? 13.273 11.242 -3.773 1 98.88 227 PHE B CA 1
ATOM 7863 C C . PHE B 1 227 ? 12.492 10.852 -2.523 1 98.88 227 PHE B C 1
ATOM 7865 O O . PHE B 1 227 ? 11.602 10.008 -2.582 1 98.88 227 PHE B O 1
ATOM 7872 N N . SER B 1 228 ? 12.836 11.438 -1.381 1 98.94 228 SER B N 1
ATOM 7873 C CA . SER B 1 228 ? 12.094 11.227 -0.145 1 98.94 228 SER B CA 1
ATOM 7874 C C . SER B 1 228 ? 11.445 12.516 0.336 1 98.94 228 SER B C 1
ATOM 7876 O O . SER B 1 228 ? 12.133 13.492 0.627 1 98.94 228 SER B O 1
ATOM 7878 N N . TYR B 1 229 ? 10.117 12.516 0.303 1 98.88 229 TYR B N 1
ATOM 7879 C CA . TYR B 1 229 ? 9.289 13.57 0.875 1 98.88 229 TYR B CA 1
ATOM 7880 C C . TYR B 1 229 ? 9 13.297 2.348 1 98.88 229 TYR B C 1
ATOM 7882 O O . TYR B 1 229 ? 8.047 12.586 2.68 1 98.88 229 TYR B O 1
ATOM 7890 N N . VAL B 1 230 ? 9.812 13.891 3.279 1 98.88 230 VAL B N 1
ATOM 7891 C CA . VAL B 1 230 ? 9.758 13.602 4.711 1 98.88 230 VAL B CA 1
ATOM 7892 C C . VAL B 1 230 ? 9.094 14.766 5.441 1 98.88 230 VAL B C 1
ATOM 7894 O O . VAL B 1 230 ? 9.641 15.875 5.484 1 98.88 230 VAL B O 1
ATOM 7897 N N . CYS B 1 231 ? 7.91 14.477 6.02 1 98.56 231 CYS B N 1
ATOM 7898 C CA . CYS B 1 231 ? 7.066 15.484 6.645 1 98.56 231 CYS B CA 1
ATOM 7899 C C . CYS B 1 231 ? 6.656 15.055 8.047 1 98.56 231 CYS B C 1
ATOM 7901 O O . CYS B 1 231 ? 5.547 14.562 8.25 1 98.56 231 CYS B O 1
ATOM 7903 N N . PRO B 1 232 ? 7.41 15.344 9.047 1 96.44 232 PRO B N 1
ATOM 7904 C CA . PRO B 1 232 ? 7.117 14.859 10.406 1 96.44 232 PRO B CA 1
ATOM 7905 C C . PRO B 1 232 ? 5.816 15.43 10.961 1 96.44 232 PRO B C 1
ATOM 7907 O O . PRO B 1 232 ? 5.242 14.867 11.891 1 96.44 232 PRO B O 1
ATOM 7910 N N . GLY B 1 233 ? 5.367 16.516 10.492 1 91.06 233 GLY B N 1
ATOM 7911 C CA . GLY B 1 233 ? 4.234 17.203 11.094 1 91.06 233 GLY B CA 1
ATOM 7912 C C . GLY B 1 233 ? 4.602 18 12.32 1 91.06 233 GLY B C 1
ATOM 7913 O O . GLY B 1 233 ? 3.734 18.609 12.953 1 91.06 233 GLY B O 1
ATOM 7914 N N . ALA B 1 234 ? 5.82 18.078 12.672 1 96.25 234 ALA B N 1
ATOM 7915 C CA . ALA B 1 234 ? 6.297 18.734 13.883 1 96.25 234 ALA B CA 1
ATOM 7916 C C . ALA B 1 234 ? 6.156 20.25 13.781 1 96.25 234 ALA B C 1
ATOM 7918 O O . ALA B 1 234 ? 6.449 20.844 12.734 1 96.25 234 ALA B O 1
ATOM 7919 N N . GLY B 1 235 ? 5.73 20.875 14.773 1 97.19 235 GLY B N 1
ATOM 7920 C CA . GLY B 1 235 ? 5.359 22.266 14.891 1 97.19 235 GLY B CA 1
ATOM 7921 C C . GLY B 1 235 ? 3.859 22.484 14.906 1 97.19 235 GLY B C 1
ATOM 7922 O O . GLY B 1 235 ? 3.383 23.516 15.398 1 97.19 235 GLY B O 1
ATOM 7923 N N . HIS B 1 236 ? 3.217 21.562 14.281 1 97.12 236 HIS B N 1
ATOM 7924 C CA . HIS B 1 236 ? 1.76 21.594 14.312 1 97.12 236 HIS B CA 1
ATOM 7925 C C . HIS B 1 236 ? 1.23 21.031 15.633 1 97.12 236 HIS B C 1
ATOM 7927 O O . HIS B 1 236 ? 1.812 20.094 16.188 1 97.12 236 HIS B O 1
ATOM 7933 N N . ALA B 1 237 ? 0.073 21.594 16.188 1 94.88 237 ALA B N 1
ATOM 7934 C CA . ALA B 1 237 ? -0.594 21.016 17.344 1 94.88 237 ALA B CA 1
ATOM 7935 C C . ALA B 1 237 ? -1.127 19.609 17.031 1 94.88 237 ALA B C 1
ATOM 7937 O O . ALA B 1 237 ? -1.501 19.328 15.891 1 94.88 237 ALA B O 1
ATOM 7938 N N . PRO B 1 238 ? -1.161 18.719 17.922 1 95.81 238 PRO B N 1
ATOM 7939 C CA . PRO B 1 238 ? -0.743 18.938 19.312 1 95.81 238 PRO B CA 1
ATOM 7940 C C . PRO B 1 238 ? 0.775 18.938 19.469 1 95.81 238 PRO B C 1
ATOM 7942 O O . PRO B 1 238 ? 1.476 18.172 18.812 1 95.81 238 PRO B O 1
ATOM 7945 N N . HIS B 1 239 ? 1.19 19.859 20.344 1 98.25 239 HIS B N 1
ATOM 7946 C CA . HIS B 1 239 ? 2.609 19.891 20.672 1 98.25 239 HIS B CA 1
ATOM 7947 C C . HIS B 1 239 ? 2.961 18.812 21.688 1 98.25 239 HIS B C 1
ATOM 7949 O O . HIS B 1 239 ? 2.732 18.984 22.891 1 98.25 239 HIS B O 1
ATOM 7955 N N . HIS B 1 240 ? 3.58 17.703 21.188 1 98 240 HIS B N 1
ATOM 7956 C CA . HIS B 1 240 ? 3.879 16.516 22 1 98 240 HIS B CA 1
ATOM 7957 C C . HIS B 1 240 ? 5.375 16.219 21.984 1 98 240 HIS B C 1
ATOM 7959 O O . HIS B 1 240 ? 5.996 16.141 20.938 1 98 240 HIS B O 1
ATOM 7965 N N . VAL B 1 241 ? 5.891 16.047 23.188 1 98.56 241 VAL B N 1
ATOM 7966 C CA . VAL B 1 241 ? 7.297 15.68 23.312 1 98.56 241 VAL B CA 1
ATOM 7967 C C . VAL B 1 241 ? 7.562 15.078 24.688 1 98.56 241 VAL B C 1
ATOM 7969 O O . VAL B 1 241 ? 6.797 15.312 25.625 1 98.56 241 VAL B O 1
ATOM 7972 N N . PHE B 1 242 ? 8.609 14.336 24.828 1 98.25 242 PHE B N 1
ATOM 7973 C CA . PHE B 1 242 ? 9.047 13.836 26.125 1 98.25 242 PHE B CA 1
ATOM 7974 C C . PHE B 1 242 ? 9.398 14.984 27.062 1 98.25 242 PHE B C 1
ATOM 7976 O O . PHE B 1 242 ? 9.984 15.984 26.641 1 98.25 242 PHE B O 1
ATOM 7983 N N . LYS B 1 243 ? 9.109 14.828 28.328 1 97.88 243 LYS B N 1
ATOM 7984 C CA . LYS B 1 243 ? 9.258 15.875 29.328 1 97.88 243 LYS B CA 1
ATOM 7985 C C . LYS B 1 243 ? 10.695 16.391 29.375 1 97.88 243 LYS B C 1
ATOM 7987 O O . LYS B 1 243 ? 10.922 17.594 29.547 1 97.88 243 LYS B O 1
ATOM 7992 N N . GLU B 1 244 ? 11.641 15.508 29.172 1 98.12 244 GLU B N 1
ATOM 7993 C CA . GLU B 1 244 ? 13.047 15.883 29.312 1 98.12 244 GLU B CA 1
ATOM 7994 C C . GLU B 1 244 ? 13.461 16.859 28.219 1 98.12 244 GLU B C 1
ATOM 7996 O O . GLU B 1 244 ? 14.344 17.703 28.438 1 98.12 244 GLU B O 1
ATOM 8001 N N . TRP B 1 245 ? 12.883 16.797 27.094 1 98.69 245 TRP B N 1
ATOM 8002 C CA . TRP B 1 245 ? 13.203 17.703 26.016 1 98.69 245 TRP B CA 1
ATOM 8003 C C . TRP B 1 245 ? 12.602 19.094 26.266 1 98.69 245 TRP B C 1
ATOM 8005 O O . TRP B 1 245 ? 13.219 20.109 25.938 1 98.69 245 TRP B O 1
ATOM 8015 N N . ALA B 1 246 ? 11.398 19.156 26.781 1 98.62 246 ALA B N 1
ATOM 8016 C CA . ALA B 1 246 ? 10.812 20.438 27.188 1 98.62 246 ALA B CA 1
ATOM 8017 C C . ALA B 1 246 ? 11.617 21.078 28.312 1 98.62 246 ALA B C 1
ATOM 8019 O O . ALA B 1 246 ? 11.828 22.297 28.312 1 98.62 246 ALA B O 1
ATOM 8020 N N . ASP B 1 247 ? 12.078 20.234 29.234 1 98.56 247 ASP B N 1
ATOM 8021 C CA . ASP B 1 247 ? 12.789 20.719 30.406 1 98.56 247 ASP B CA 1
ATOM 8022 C C . ASP B 1 247 ? 14.117 21.359 30.016 1 98.56 247 ASP B C 1
ATOM 8024 O O . ASP B 1 247 ? 14.648 22.203 30.766 1 98.56 247 ASP B O 1
ATOM 8028 N N . ARG B 1 248 ? 14.648 21.016 28.922 1 98.31 248 ARG B N 1
ATOM 8029 C CA . ARG B 1 248 ? 15.875 21.641 28.438 1 98.31 248 ARG B CA 1
ATOM 8030 C C . ARG B 1 248 ? 15.68 23.141 28.219 1 98.31 248 ARG B C 1
ATOM 8032 O O . ARG B 1 248 ? 16.656 23.891 28.188 1 98.31 248 ARG B O 1
ATOM 8039 N N . TYR B 1 249 ? 14.508 23.578 28.125 1 98.69 249 TYR B N 1
ATOM 8040 C CA . TYR B 1 249 ? 14.227 24.984 27.812 1 98.69 249 TYR B CA 1
ATOM 8041 C C . TYR B 1 249 ? 13.648 25.688 29.031 1 98.69 249 TYR B C 1
ATOM 8043 O O . TYR B 1 249 ? 13.125 26.797 28.922 1 98.69 249 TYR B O 1
ATOM 8051 N N . ALA B 1 250 ? 13.727 25.031 30.203 1 98.06 250 ALA B N 1
ATOM 8052 C CA . ALA B 1 250 ? 13.203 25.641 31.422 1 98.06 250 ALA B CA 1
ATOM 8053 C C . ALA B 1 250 ? 13.781 27.047 31.625 1 98.06 250 ALA B C 1
ATOM 8055 O O . ALA B 1 250 ? 15 27.219 31.672 1 98.06 250 ALA B O 1
ATOM 8056 N N . GLY B 1 251 ? 12.867 27.984 31.641 1 97.69 251 GLY B N 1
ATOM 8057 C CA . GLY B 1 251 ? 13.25 29.359 31.938 1 97.69 251 GLY B CA 1
ATOM 8058 C C . GLY B 1 251 ? 13.625 30.156 30.703 1 97.69 251 GLY B C 1
ATOM 8059 O O . GLY B 1 251 ? 13.734 31.375 30.75 1 97.69 251 GLY B O 1
ATOM 8060 N N . ARG B 1 252 ? 13.805 29.562 29.578 1 97.81 252 ARG B N 1
ATOM 8061 C CA . ARG B 1 252 ? 14.289 30.203 28.359 1 97.81 252 ARG B CA 1
ATOM 8062 C C . ARG B 1 252 ? 13.297 31.234 27.859 1 97.81 252 ARG B C 1
ATOM 8064 O O . ARG B 1 252 ? 13.688 32.219 27.219 1 97.81 252 ARG B O 1
ATOM 8071 N N . PHE B 1 253 ? 12.031 31.125 28.203 1 98.62 253 PHE B N 1
ATOM 8072 C CA . PHE B 1 253 ? 10.992 31.969 27.625 1 98.62 253 PHE B CA 1
ATOM 8073 C C . PHE B 1 253 ? 10.375 32.875 28.688 1 98.62 253 PHE B C 1
ATOM 8075 O O . PHE B 1 253 ? 9.344 33.5 28.453 1 98.62 253 PHE B O 1
ATOM 8082 N N . ASP B 1 254 ? 11.016 32.969 29.828 1 98.19 254 ASP B N 1
ATOM 8083 C CA . ASP B 1 254 ? 10.508 33.719 30.953 1 98.19 254 ASP B CA 1
ATOM 8084 C C . ASP B 1 254 ? 10.461 35.219 30.625 1 98.19 254 ASP B C 1
ATOM 8086 O O . ASP B 1 254 ? 9.695 35.969 31.234 1 98.19 254 ASP B O 1
ATOM 8090 N N . MET B 1 255 ? 11.297 35.625 29.688 1 98.06 255 MET B N 1
ATOM 8091 C CA . MET B 1 255 ? 11.359 37.031 29.312 1 98.06 255 MET B CA 1
ATOM 8092 C C . MET B 1 255 ? 10.055 37.469 28.656 1 98.06 255 MET B C 1
ATOM 8094 O O . MET B 1 255 ? 9.797 38.656 28.531 1 98.06 255 MET B O 1
ATOM 8098 N N . GLY B 1 256 ? 9.273 36.5 28.125 1 98.31 256 GLY B N 1
ATOM 8099 C CA . GLY B 1 256 ? 8.016 36.812 27.469 1 98.31 256 GLY B CA 1
ATOM 8100 C C . GLY B 1 256 ? 8.156 37.031 25.969 1 98.31 256 GLY B C 1
ATOM 8101 O O . GLY B 1 256 ? 9.266 37.219 25.469 1 98.31 256 GLY B O 1
ATOM 8102 N N . TYR B 1 257 ? 6.973 36.969 25.297 1 98.31 257 TYR B N 1
ATOM 8103 C CA . TYR B 1 257 ? 7.031 36.906 23.844 1 98.31 257 TYR B CA 1
ATOM 8104 C C . TYR B 1 257 ? 7.332 38.281 23.25 1 98.31 257 TYR B C 1
ATOM 8106 O O . TYR B 1 257 ? 7.859 38.375 22.141 1 98.31 257 TYR B O 1
ATOM 8114 N N . GLU B 1 258 ? 7.07 39.406 23.922 1 98.06 258 GLU B N 1
ATOM 8115 C CA . GLU B 1 258 ? 7.453 40.688 23.406 1 98.06 258 GLU B CA 1
ATOM 8116 C C . GLU B 1 258 ? 8.961 40.906 23.484 1 98.06 258 GLU B C 1
ATOM 8118 O O . GLU B 1 258 ? 9.578 41.375 22.531 1 98.06 258 GLU B O 1
ATOM 8123 N N . ARG B 1 259 ? 9.555 40.594 24.625 1 98.44 259 ARG B N 1
ATOM 8124 C CA . ARG B 1 259 ? 11.008 40.656 24.75 1 98.44 259 ARG B CA 1
ATOM 8125 C C . ARG B 1 259 ? 11.688 39.656 23.812 1 98.44 259 ARG B C 1
ATOM 8127 O O . ARG B 1 259 ? 12.766 39.938 23.281 1 98.44 259 ARG B O 1
ATOM 8134 N N . TYR B 1 260 ? 11.102 38.5 23.703 1 98.75 260 TYR B N 1
ATOM 8135 C CA . TYR B 1 260 ? 11.594 37.531 22.734 1 98.75 260 TYR B CA 1
ATOM 8136 C C . TYR B 1 260 ? 11.766 38.156 21.359 1 98.75 260 TYR B C 1
ATOM 8138 O O . TYR B 1 260 ? 12.789 37.969 20.703 1 98.75 260 TYR B O 1
ATOM 8146 N N . ARG B 1 261 ? 10.797 38.938 20.875 1 98.75 261 ARG B N 1
ATOM 8147 C CA . ARG B 1 261 ? 10.828 39.562 19.562 1 98.75 261 ARG B CA 1
ATOM 8148 C C . ARG B 1 261 ? 12.008 40.531 19.453 1 98.75 261 ARG B C 1
ATOM 8150 O O . ARG B 1 261 ? 12.68 40.562 18.422 1 98.75 261 ARG B O 1
ATOM 8157 N N . GLU B 1 262 ? 12.289 41.25 20.484 1 98.62 262 GLU B N 1
ATOM 8158 C CA . GLU B 1 262 ? 13.422 42.188 20.484 1 98.62 262 GLU B CA 1
ATOM 8159 C C . GLU B 1 262 ? 14.742 41.438 20.359 1 98.62 262 GLU B C 1
ATOM 8161 O O . GLU B 1 262 ? 15.602 41.812 19.562 1 98.62 262 GLU B O 1
ATOM 8166 N N . ILE B 1 263 ? 14.828 40.438 21.109 1 98.75 263 ILE B N 1
ATOM 8167 C CA . ILE B 1 263 ? 16.062 39.656 21.141 1 98.75 263 ILE B CA 1
ATOM 8168 C C . ILE B 1 263 ? 16.297 39.031 19.766 1 98.75 263 ILE B C 1
ATOM 8170 O O . ILE B 1 263 ? 17.391 39.125 19.203 1 98.75 263 ILE B O 1
ATOM 8174 N N . VAL B 1 264 ? 15.297 38.469 19.219 1 98.75 264 VAL B N 1
ATOM 8175 C CA . VAL B 1 264 ? 15.438 37.719 17.984 1 98.75 264 VAL B CA 1
ATOM 8176 C C . VAL B 1 264 ? 15.672 38.688 16.828 1 98.75 264 VAL B C 1
ATOM 8178 O O . VAL B 1 264 ? 16.453 38.375 15.914 1 98.75 264 VAL B O 1
ATOM 8181 N N . LEU B 1 265 ? 14.969 39.812 16.812 1 98.69 265 LEU B N 1
ATOM 8182 C CA . LEU B 1 265 ? 15.211 40.781 15.742 1 98.69 265 LEU B CA 1
ATOM 8183 C C . LEU B 1 265 ? 16.672 41.188 15.703 1 98.69 265 LEU B C 1
ATOM 8185 O O . LEU B 1 265 ? 17.266 41.312 14.625 1 98.69 265 LEU B O 1
ATOM 8189 N N . GLU B 1 266 ? 17.266 41.438 16.844 1 98.56 266 GLU B N 1
ATOM 8190 C CA . GLU B 1 266 ? 18.672 41.812 16.906 1 98.56 266 GLU B CA 1
ATOM 8191 C C . GLU B 1 266 ? 19.562 40.688 16.328 1 98.56 266 GLU B C 1
ATOM 8193 O O . GLU B 1 266 ? 20.516 40.969 15.602 1 98.56 266 GLU B O 1
ATOM 8198 N N . ARG B 1 267 ? 19.219 39.531 16.641 1 98.75 267 ARG B N 1
ATOM 8199 C CA . ARG B 1 267 ? 19.969 38.375 16.125 1 98.75 267 ARG B CA 1
ATOM 8200 C C . ARG B 1 267 ? 19.781 38.25 14.617 1 98.75 267 ARG B C 1
ATOM 8202 O O . ARG B 1 267 ? 20.734 37.938 13.891 1 98.75 267 ARG B O 1
ATOM 8209 N N . GLN B 1 268 ? 18.531 38.406 14.141 1 98.62 268 GLN B N 1
ATOM 8210 C CA . GLN B 1 268 ? 18.25 38.344 12.711 1 98.62 268 GLN B CA 1
ATOM 8211 C C . GLN B 1 268 ? 19.031 39.375 11.938 1 98.62 268 GLN B C 1
ATOM 8213 O O . GLN B 1 268 ? 19.578 39.094 10.867 1 98.62 268 GLN B O 1
ATOM 8218 N N . LYS B 1 269 ? 19.078 40.594 12.484 1 98 269 LYS B N 1
ATOM 8219 C CA . LYS B 1 269 ? 19.875 41.656 11.875 1 98 269 LYS B CA 1
ATOM 8220 C C . LYS B 1 269 ? 21.359 41.281 11.828 1 98 269 LYS B C 1
ATOM 8222 O O . LYS B 1 269 ? 22.016 41.438 10.797 1 98 269 LYS B O 1
ATOM 8227 N N . ALA B 1 270 ? 21.828 40.75 12.883 1 98.25 270 ALA B N 1
ATOM 8228 C CA . ALA B 1 270 ? 23.234 40.344 12.984 1 98.25 270 ALA B CA 1
ATOM 8229 C C . ALA B 1 270 ? 23.578 39.25 12 1 98.25 270 ALA B C 1
ATOM 8231 O O . ALA B 1 270 ? 24.688 39.219 11.453 1 98.25 270 ALA B O 1
ATOM 8232 N N . LEU B 1 271 ? 22.656 38.344 11.734 1 97.62 271 LEU B N 1
ATOM 8233 C CA . LEU B 1 271 ? 22.859 37.219 10.852 1 97.62 271 LEU B CA 1
ATOM 8234 C C . LEU B 1 271 ? 22.672 37.625 9.391 1 97.62 271 LEU B C 1
ATOM 8236 O O . LEU B 1 271 ? 23.078 36.906 8.484 1 97.62 271 LEU B O 1
ATOM 8240 N N . GLY B 1 272 ? 22.016 38.719 9.18 1 96.88 272 GLY B N 1
ATOM 8241 C CA . GLY B 1 272 ? 21.734 39.156 7.824 1 96.88 272 GLY B CA 1
ATOM 8242 C C . GLY B 1 272 ? 20.453 38.562 7.27 1 96.88 272 GLY B C 1
ATOM 8243 O O . GLY B 1 272 ? 20.25 38.531 6.055 1 96.88 272 GLY B O 1
ATOM 8244 N N . ILE B 1 273 ? 19.594 38.062 8.133 1 97.69 273 ILE B N 1
ATOM 8245 C CA . ILE B 1 273 ? 18.328 37.5 7.727 1 97.69 273 ILE B CA 1
ATOM 8246 C C . ILE B 1 273 ? 17.359 38.594 7.309 1 97.69 273 ILE B C 1
ATOM 8248 O O . ILE B 1 273 ? 16.547 38.406 6.395 1 97.69 273 ILE B O 1
ATOM 8252 N N . VAL B 1 274 ? 17.422 39.719 8.023 1 97.56 274 VAL B N 1
ATOM 8253 C CA . VAL B 1 274 ? 16.641 40.906 7.684 1 97.56 274 VAL B CA 1
ATOM 8254 C C . VAL B 1 274 ? 17.547 42.125 7.59 1 97.56 274 VAL B C 1
ATOM 8256 O O . VAL B 1 274 ? 18.656 42.125 8.148 1 97.56 274 VAL B O 1
ATOM 8259 N N . PRO B 1 275 ? 17.078 43.188 6.91 1 96.5 275 PRO B N 1
ATOM 8260 C CA . PRO B 1 275 ? 17.859 44.406 6.859 1 96.5 275 PRO B CA 1
ATOM 8261 C C . PRO B 1 275 ? 18.062 45.031 8.234 1 96.5 275 PRO B C 1
ATOM 8263 O O . PRO B 1 275 ? 17.219 44.875 9.117 1 96.5 275 PRO B O 1
ATOM 8266 N N . PRO B 1 276 ? 19.125 45.75 8.414 1 95.88 276 PRO B N 1
ATOM 8267 C CA . PRO B 1 276 ? 19.453 46.312 9.727 1 95.88 276 PRO B CA 1
ATOM 8268 C C . PRO B 1 276 ? 18.406 47.312 10.234 1 95.88 276 PRO B C 1
ATOM 8270 O O . PRO B 1 276 ? 18.297 47.531 11.438 1 95.88 276 PRO B O 1
ATOM 8273 N N . ASP B 1 277 ? 17.641 47.969 9.344 1 95.81 277 ASP B N 1
ATOM 8274 C CA . ASP B 1 277 ? 16.688 48.969 9.75 1 95.81 277 ASP B CA 1
ATOM 8275 C C . ASP B 1 277 ? 15.297 48.375 9.953 1 95.81 277 ASP B C 1
ATOM 8277 O O . ASP B 1 277 ? 14.32 49.125 10.141 1 95.81 277 ASP B O 1
ATOM 8281 N N . THR B 1 278 ? 15.211 47.094 9.898 1 97.69 278 THR B N 1
ATOM 8282 C CA . THR B 1 278 ? 13.922 46.406 10.102 1 97.69 278 THR B CA 1
ATOM 8283 C C . THR B 1 278 ? 13.352 46.75 11.477 1 97.69 278 THR B C 1
ATOM 8285 O O . THR B 1 278 ? 14.078 46.781 12.469 1 97.69 278 THR B O 1
ATOM 8288 N N . GLU B 1 279 ? 12.039 47.062 11.555 1 97.12 279 GLU B N 1
ATOM 8289 C CA . GLU B 1 279 ? 11.344 47.406 12.789 1 97.12 279 GLU B CA 1
ATOM 8290 C C . GLU B 1 279 ? 10.422 46.281 13.234 1 97.12 279 GLU B C 1
ATOM 8292 O O . GLU B 1 279 ? 10.039 45.438 12.43 1 97.12 279 GLU B O 1
ATOM 8297 N N . LEU B 1 280 ? 10.148 46.312 14.523 1 97.44 280 LEU B N 1
ATOM 8298 C CA . LEU B 1 280 ? 9.148 45.375 15.039 1 97.44 280 LEU B CA 1
ATOM 8299 C C . LEU B 1 280 ? 7.742 45.875 14.742 1 97.44 280 LEU B C 1
ATOM 8301 O O . LEU B 1 280 ? 7.426 47.062 14.984 1 97.44 280 LEU B O 1
ATOM 8305 N N . SER B 1 281 ? 6.98 45.062 14.164 1 96.19 281 SER B N 1
ATOM 8306 C CA . SER B 1 281 ? 5.562 45.375 14.008 1 96.19 281 SER B CA 1
ATOM 8307 C C . SER B 1 281 ? 4.84 45.344 15.344 1 96.19 281 SER B C 1
ATOM 8309 O O . SER B 1 281 ? 5.301 44.719 16.297 1 96.19 281 SER B O 1
ATOM 8311 N N . PRO B 1 282 ? 3.672 46.031 15.438 1 95.5 282 PRO B N 1
ATOM 8312 C CA . PRO B 1 282 ? 2.881 45.938 16.656 1 95.5 282 PRO B CA 1
ATOM 8313 C C . PRO B 1 282 ? 2.352 44.531 16.906 1 95.5 282 PRO B C 1
ATOM 8315 O O . PRO B 1 282 ? 2.113 43.781 15.945 1 95.5 282 PRO B O 1
ATOM 8318 N N . ILE B 1 283 ? 2.102 44.188 18.172 1 94.94 283 ILE B N 1
ATOM 8319 C CA . ILE B 1 283 ? 1.615 42.844 18.5 1 94.94 283 ILE B CA 1
ATOM 8320 C C . ILE B 1 283 ? 0.167 42.719 18.031 1 94.94 283 ILE B C 1
ATOM 8322 O O . ILE B 1 283 ? -0.293 41.594 17.75 1 94.94 283 ILE B O 1
ATOM 8326 N N . ASN B 1 284 ? -0.558 43.812 18.016 1 96.88 284 ASN B N 1
ATOM 8327 C CA . ASN B 1 284 ? -1.924 43.875 17.5 1 96.88 284 ASN B CA 1
ATOM 8328 C C . ASN B 1 284 ? -2.115 45.031 16.531 1 96.88 284 ASN B C 1
ATOM 8330 O O . ASN B 1 284 ? -2.707 46.062 16.875 1 96.88 284 ASN B O 1
ATOM 8334 N N . PRO B 1 285 ? -1.751 44.844 15.344 1 95.31 285 PRO B N 1
ATOM 8335 C CA . PRO B 1 285 ? -1.719 45.969 14.406 1 95.31 285 PRO B CA 1
ATOM 8336 C C . PRO B 1 285 ? -3.113 46.438 13.984 1 95.31 285 PRO B C 1
ATOM 8338 O O . PRO B 1 285 ? -3.279 47.562 13.516 1 95.31 285 PRO B O 1
ATOM 8341 N N . TYR B 1 286 ? -4.145 45.656 14.195 1 95.62 286 TYR B N 1
ATOM 8342 C CA . TYR B 1 286 ? -5.426 46 13.586 1 95.62 286 TYR B CA 1
ATOM 8343 C C . TYR B 1 286 ? -6.543 45.969 14.617 1 95.62 286 TYR B C 1
ATOM 8345 O O . TYR B 1 286 ? -7.727 45.938 14.266 1 95.62 286 TYR B O 1
ATOM 8353 N N . LEU B 1 287 ? -6.207 45.969 15.836 1 93.62 287 LEU B N 1
ATOM 8354 C CA . LEU B 1 287 ? -7.184 45.906 16.922 1 93.62 287 LEU B CA 1
ATOM 8355 C C . LEU B 1 287 ? -8.234 47 16.781 1 93.62 287 LEU B C 1
ATOM 8357 O O . LEU B 1 287 ? -9.406 46.781 17.094 1 93.62 287 LEU B O 1
ATOM 8361 N N . ASP B 1 288 ? -7.859 48.188 16.297 1 91.31 288 ASP B N 1
ATOM 8362 C CA . ASP B 1 288 ? -8.75 49.344 16.266 1 91.31 288 ASP B CA 1
ATOM 8363 C C . ASP B 1 288 ? -9.25 49.594 14.852 1 91.31 288 ASP B C 1
ATOM 8365 O O . ASP B 1 288 ? -9.758 50.688 14.562 1 91.31 288 ASP B O 1
ATOM 8369 N N . VAL B 1 289 ? -9.055 48.688 13.953 1 93.5 289 VAL B N 1
ATOM 8370 C CA . VAL B 1 289 ? -9.492 48.875 12.57 1 93.5 289 VAL B CA 1
ATOM 8371 C C . VAL B 1 289 ? -10.773 48.094 12.336 1 93.5 289 VAL B C 1
ATOM 8373 O O . VAL B 1 289 ? -10.781 46.844 12.398 1 93.5 289 VAL B O 1
ATOM 8376 N N . PRO B 1 290 ? -11.875 48.781 12.078 1 94.12 290 PRO B N 1
ATOM 8377 C CA . PRO B 1 290 ? -13.125 48.062 11.828 1 94.12 290 PRO B CA 1
ATOM 8378 C C . PRO B 1 290 ? -13.117 47.312 10.508 1 94.12 290 PRO B C 1
ATOM 8380 O O . PRO B 1 290 ? -12.539 47.781 9.523 1 94.12 290 PRO B O 1
ATOM 8383 N N . GLY B 1 291 ? -13.742 46.25 10.477 1 94.88 291 GLY B N 1
ATOM 8384 C CA . GLY B 1 291 ? -13.953 45.531 9.227 1 94.88 291 GLY B CA 1
ATOM 8385 C C . GLY B 1 291 ? -14.891 46.25 8.273 1 94.88 291 GLY B C 1
ATOM 8386 O O . GLY B 1 291 ? -15.352 47.344 8.57 1 94.88 291 GLY B O 1
ATOM 8387 N N . PRO B 1 292 ? -15.125 45.625 7.145 1 95.44 292 PRO B N 1
ATOM 8388 C CA . PRO B 1 292 ? -15.93 46.281 6.121 1 95.44 292 PRO B CA 1
ATOM 8389 C C . PRO B 1 292 ? -17.344 46.594 6.59 1 95.44 292 PRO B C 1
ATOM 8391 O O . PRO B 1 292 ? -17.984 47.531 6.094 1 95.44 292 PRO B O 1
ATOM 8394 N N . ASN B 1 293 ? -17.859 45.812 7.555 1 95.31 293 ASN B N 1
ATOM 8395 C CA . ASN B 1 293 ? -19.203 46.031 8.086 1 95.31 293 ASN B CA 1
ATOM 8396 C C . ASN B 1 293 ? -19.141 46.594 9.516 1 95.31 293 ASN B C 1
ATOM 8398 O O . ASN B 1 293 ? -20.141 46.562 10.234 1 95.31 293 ASN B O 1
ATOM 8402 N N . GLY B 1 294 ? -17.984 46.906 9.938 1 95 294 GLY B N 1
ATOM 8403 C CA . GLY B 1 294 ? -17.797 47.469 11.273 1 95 294 GLY B CA 1
ATOM 8404 C C . GLY B 1 294 ? -17.422 46.406 12.305 1 95 294 GLY B C 1
ATOM 8405 O O . GLY B 1 294 ? -17.391 46.688 13.5 1 95 294 GLY B O 1
ATOM 8406 N N . GLU B 1 295 ? -17.016 45.188 11.906 1 94.62 295 GLU B N 1
ATOM 8407 C CA . GLU B 1 295 ? -16.641 44.125 12.812 1 94.62 295 GLU B CA 1
ATOM 8408 C C . GLU B 1 295 ? -15.383 44.469 13.594 1 94.62 295 GLU B C 1
ATOM 8410 O O . GLU B 1 295 ? -14.516 45.188 13.094 1 94.62 295 GLU B O 1
ATOM 8415 N N . THR B 1 296 ? -15.344 44 14.758 1 94.81 296 THR B N 1
ATOM 8416 C CA . THR B 1 296 ? -14.094 44.062 15.516 1 94.81 296 THR B CA 1
ATOM 8417 C C . THR B 1 296 ? -13.164 42.906 15.117 1 94.81 296 THR B C 1
ATOM 8419 O O . THR B 1 296 ? -13.625 41.875 14.641 1 94.81 296 THR B O 1
ATOM 8422 N N . TRP B 1 297 ? -11.922 43.188 15.25 1 95.31 297 TRP B N 1
ATOM 8423 C CA . TRP B 1 297 ? -10.945 42.156 15.008 1 95.31 297 TRP B CA 1
ATOM 8424 C C . TRP B 1 297 ? -11.234 40.938 15.875 1 95.31 297 TRP B C 1
ATOM 8426 O O . TRP B 1 297 ? -11.586 41.062 17.047 1 95.31 297 TRP B O 1
ATOM 8436 N N . PRO B 1 298 ? -11.109 39.688 15.336 1 91.38 298 PRO B N 1
ATOM 8437 C CA . PRO B 1 298 ? -11.453 38.5 16.125 1 91.38 298 PRO B CA 1
ATOM 8438 C C . PRO B 1 298 ? -10.625 38.375 17.391 1 91.38 298 PRO B C 1
ATOM 8440 O O . PRO B 1 298 ? -9.398 38.5 17.344 1 91.38 298 PRO B O 1
ATOM 8443 N N . LEU B 1 299 ? -11.289 38.062 18.484 1 88.56 299 LEU B N 1
ATOM 8444 C CA . LEU B 1 299 ? -10.609 37.875 19.75 1 88.56 299 LEU B CA 1
ATOM 8445 C C . LEU B 1 299 ? -9.609 36.75 19.672 1 88.56 299 LEU B C 1
ATOM 8447 O O . LEU B 1 299 ? -8.539 36.812 20.281 1 88.56 299 LEU B O 1
ATOM 8451 N N . GLN B 1 300 ? -9.977 35.75 18.938 1 86.81 300 GLN B N 1
ATOM 8452 C CA . GLN B 1 300 ? -9.133 34.562 18.781 1 86.81 300 GLN B CA 1
ATOM 8453 C C . GLN B 1 300 ? -7.809 34.906 18.109 1 86.81 300 GLN B C 1
ATOM 8455 O O . GLN B 1 300 ? -6.82 34.188 18.25 1 86.81 300 GLN B O 1
ATOM 8460 N N . ASP B 1 301 ? -7.766 36.031 17.391 1 92.81 301 ASP B N 1
ATOM 8461 C CA . ASP B 1 301 ? -6.566 36.438 16.672 1 92.81 301 ASP B CA 1
ATOM 8462 C C . ASP B 1 301 ? -5.926 37.656 17.312 1 92.81 301 ASP B C 1
ATOM 8464 O O . ASP B 1 301 ? -5.219 38.406 16.656 1 92.81 301 ASP B O 1
ATOM 8468 N N . THR B 1 302 ? -6.23 37.812 18.578 1 95 302 THR B N 1
ATOM 8469 C CA . THR B 1 302 ? -5.707 38.969 19.312 1 95 302 THR B CA 1
ATOM 8470 C C . THR B 1 302 ? -4.68 38.531 20.344 1 95 302 THR B C 1
ATOM 8472 O O . THR B 1 302 ? -4.945 37.625 21.141 1 95 302 THR B O 1
ATOM 8475 N N . VAL B 1 303 ? -3.541 39.156 20.391 1 97.06 303 VAL B N 1
ATOM 8476 C CA . VAL B 1 303 ? -2.465 38.875 21.328 1 97.06 303 VAL B CA 1
ATOM 8477 C C . VAL B 1 303 ? -2.689 39.656 22.625 1 97.06 303 VAL B C 1
ATOM 8479 O O . VAL B 1 303 ? -2.934 40.844 22.594 1 97.06 303 VAL B O 1
ATOM 8482 N N . ARG B 1 304 ? -2.627 38.969 23.734 1 96.88 304 ARG B N 1
ATOM 8483 C CA . ARG B 1 304 ? -2.674 39.656 25.016 1 96.88 304 ARG B CA 1
ATOM 8484 C C . ARG B 1 304 ? -1.312 40.25 25.375 1 96.88 304 ARG B C 1
ATOM 8486 O O . ARG B 1 304 ? -0.296 39.531 25.312 1 96.88 304 ARG B O 1
ATOM 8493 N N . PRO B 1 305 ? -1.302 41.5 25.781 1 97.88 305 PRO B N 1
ATOM 8494 C CA . PRO B 1 305 ? -0.012 42.062 26.188 1 97.88 305 PRO B CA 1
ATOM 8495 C C . PRO B 1 305 ? 0.622 41.312 27.359 1 97.88 305 PRO B C 1
ATOM 8497 O O . PRO B 1 305 ? -0.062 40.969 28.328 1 97.88 305 PRO B O 1
ATOM 8500 N N . TRP B 1 306 ? 1.886 41.062 27.266 1 98.19 306 TRP B N 1
ATOM 8501 C CA . TRP B 1 306 ? 2.596 40.219 28.219 1 98.19 306 TRP B CA 1
ATOM 8502 C C . TRP B 1 306 ? 2.463 40.781 29.641 1 98.19 306 TRP B C 1
ATOM 8504 O O . TRP B 1 306 ? 2.221 40.031 30.578 1 98.19 306 TRP B O 1
ATOM 8514 N N . ASP B 1 307 ? 2.594 42.062 29.797 1 97.06 307 ASP B N 1
ATOM 8515 C CA . ASP B 1 307 ? 2.598 42.719 31.109 1 97.06 307 ASP B CA 1
ATOM 8516 C C . ASP B 1 307 ? 1.207 42.688 31.734 1 97.06 307 ASP B C 1
ATOM 8518 O O . ASP B 1 307 ? 1.058 42.906 32.938 1 97.06 307 ASP B O 1
ATOM 8522 N N . SER B 1 308 ? 0.196 42.375 30.922 1 97.5 308 SER B N 1
ATOM 8523 C CA . SER B 1 308 ? -1.164 42.281 31.453 1 97.5 308 SER B CA 1
ATOM 8524 C C . SER B 1 308 ? -1.442 40.906 32.031 1 97.5 308 SER B C 1
ATOM 8526 O O . SER B 1 308 ? -2.439 40.719 32.75 1 97.5 308 SER B O 1
ATOM 8528 N N . LEU B 1 309 ? -0.576 39.969 31.859 1 97.69 309 LEU B N 1
ATOM 8529 C CA . LEU B 1 309 ? -0.782 38.594 32.281 1 97.69 309 LEU B CA 1
ATOM 8530 C C . LEU B 1 309 ? -0.443 38.438 33.75 1 97.69 309 LEU B C 1
ATOM 8532 O O . LEU B 1 309 ? 0.491 39.062 34.281 1 97.69 309 LEU B O 1
ATOM 8536 N N . SER B 1 310 ? -1.184 37.562 34.469 1 96.94 310 SER B N 1
ATOM 8537 C CA . SER B 1 310 ? -0.835 37.156 35.844 1 96.94 310 SER B CA 1
ATOM 8538 C C . SER B 1 310 ? 0.386 36.25 35.844 1 96.94 310 SER B C 1
ATOM 8540 O O . SER B 1 310 ? 0.805 35.75 34.812 1 96.94 310 SER B O 1
ATOM 8542 N N . ASP B 1 311 ? 0.961 36.094 37.031 1 96.5 311 ASP B N 1
ATOM 8543 C CA . ASP B 1 311 ? 2.119 35.219 37.156 1 96.5 311 ASP B CA 1
ATOM 8544 C C . ASP B 1 311 ? 1.778 33.781 36.75 1 96.5 311 ASP B C 1
ATOM 8546 O O . ASP B 1 311 ? 2.6 33.094 36.125 1 96.5 311 ASP B O 1
ATOM 8550 N N . GLU B 1 312 ? 0.608 33.375 37.062 1 96.25 312 GLU B N 1
ATOM 8551 C CA . GLU B 1 312 ? 0.171 32.031 36.719 1 96.25 312 GLU B CA 1
ATOM 8552 C C . GLU B 1 312 ? 0.037 31.875 35.188 1 96.25 312 GLU B C 1
ATOM 8554 O O . GLU B 1 312 ? 0.394 30.844 34.625 1 96.25 312 GLU B O 1
ATOM 8559 N N . GLU B 1 313 ? -0.499 32.875 34.594 1 97.12 313 GLU B N 1
ATOM 8560 C CA . GLU B 1 313 ? -0.617 32.875 33.156 1 97.12 313 GLU B CA 1
ATOM 8561 C C . GLU B 1 313 ? 0.756 32.844 32.469 1 97.12 313 GLU B C 1
ATOM 8563 O O . GLU B 1 313 ? 0.977 32.062 31.547 1 97.12 313 GLU B O 1
ATOM 8568 N N . LYS B 1 314 ? 1.659 33.688 32.969 1 98.25 314 LYS B N 1
ATOM 8569 C CA . LYS B 1 314 ? 3.014 33.719 32.406 1 98.25 314 LYS B CA 1
ATOM 8570 C C . LYS B 1 314 ? 3.686 32.344 32.562 1 98.25 314 LYS B C 1
ATOM 8572 O O . LYS B 1 314 ? 4.344 31.891 31.609 1 98.25 314 LYS B O 1
ATOM 8577 N N . LYS B 1 315 ? 3.479 31.75 33.719 1 97.81 315 LYS B N 1
ATOM 8578 C CA . LYS B 1 315 ? 4.039 30.438 33.969 1 97.81 315 LYS B CA 1
ATOM 8579 C C . LYS B 1 315 ? 3.508 29.406 32.969 1 97.81 315 LYS B C 1
ATOM 8581 O O . LYS B 1 315 ? 4.281 28.656 32.375 1 97.81 315 LYS B O 1
ATOM 8586 N N . LEU B 1 316 ? 2.225 29.375 32.781 1 97.88 316 LEU B N 1
ATOM 8587 C CA . LEU B 1 316 ? 1.584 28.453 31.844 1 97.88 316 LEU B CA 1
ATOM 8588 C C . LEU B 1 316 ? 2.064 28.703 30.406 1 97.88 316 LEU B C 1
ATOM 8590 O O . LEU B 1 316 ? 2.426 27.75 29.703 1 97.88 316 LEU B O 1
ATOM 8594 N N . PHE B 1 317 ? 2.062 29.953 29.969 1 98.31 317 PHE B N 1
ATOM 8595 C CA . PHE B 1 317 ? 2.449 30.328 28.609 1 98.31 317 PHE B CA 1
ATOM 8596 C C . PHE B 1 317 ? 3.893 29.922 28.328 1 98.31 317 PHE B C 1
ATOM 8598 O O . PHE B 1 317 ? 4.203 29.406 27.25 1 98.31 317 PHE B O 1
ATOM 8605 N N . CYS B 1 318 ? 4.727 30.141 29.328 1 98.56 318 CYS B N 1
ATOM 8606 C CA . CYS B 1 318 ? 6.137 29.781 29.172 1 98.56 318 CYS B CA 1
ATOM 8607 C C . CYS B 1 318 ? 6.312 28.281 29.016 1 98.56 318 CYS B C 1
ATOM 8609 O O . CYS B 1 318 ? 7.086 27.828 28.172 1 98.56 318 CYS B O 1
ATOM 8611 N N . ARG B 1 319 ? 5.613 27.531 29.844 1 98.5 319 ARG B N 1
ATOM 8612 C CA . ARG B 1 319 ? 5.727 26.078 29.75 1 98.5 319 ARG B CA 1
ATOM 8613 C C . ARG B 1 319 ? 5.258 25.578 28.391 1 98.5 319 ARG B C 1
ATOM 8615 O O . ARG B 1 319 ? 5.855 24.656 27.812 1 98.5 319 ARG B O 1
ATOM 8622 N N . MET B 1 320 ? 4.211 26.156 27.859 1 98.44 320 MET B N 1
ATOM 8623 C CA . MET B 1 320 ? 3.719 25.766 26.547 1 98.44 320 MET B CA 1
ATOM 8624 C C . MET B 1 320 ? 4.766 26.062 25.469 1 98.44 320 MET B C 1
ATOM 8626 O O . MET B 1 320 ? 4.953 25.25 24.547 1 98.44 320 MET B O 1
ATOM 8630 N N . ALA B 1 321 ? 5.469 27.156 25.578 1 98.81 321 ALA B N 1
ATOM 8631 C CA . ALA B 1 321 ? 6.551 27.469 24.641 1 98.81 321 ALA B CA 1
ATOM 8632 C C . ALA B 1 321 ? 7.703 26.484 24.797 1 98.81 321 ALA B C 1
ATOM 8634 O O . ALA B 1 321 ? 8.32 26.094 23.797 1 98.81 321 ALA B O 1
ATOM 8635 N N . GLU B 1 322 ? 8 26.125 26.047 1 98.81 322 GLU B N 1
ATOM 8636 C CA . GLU B 1 322 ? 9.062 25.156 26.312 1 98.81 322 GLU B CA 1
ATOM 8637 C C . GLU B 1 322 ? 8.742 23.797 25.688 1 98.81 322 GLU B C 1
ATOM 8639 O O . GLU B 1 322 ? 9.633 23.141 25.125 1 98.81 322 GLU B O 1
ATOM 8644 N N . VAL B 1 323 ? 7.5 23.359 25.781 1 98.75 323 VAL B N 1
ATOM 8645 C CA . VAL B 1 323 ? 7.059 22.094 25.188 1 98.75 323 VAL B CA 1
ATOM 8646 C C . VAL B 1 323 ? 7.219 22.156 23.672 1 98.75 323 VAL B C 1
ATOM 8648 O O . VAL B 1 323 ? 7.762 21.234 23.062 1 98.75 323 VAL B O 1
ATOM 8651 N N . PHE B 1 324 ? 6.809 23.281 23.125 1 98.69 324 PHE B N 1
ATOM 8652 C CA . PHE B 1 324 ? 6.934 23.484 21.688 1 98.69 324 PHE B CA 1
ATOM 8653 C C . PHE B 1 324 ? 8.391 23.438 21.266 1 98.69 324 PHE B C 1
ATOM 8655 O O . PHE B 1 324 ? 8.734 22.734 20.297 1 98.69 324 PHE B O 1
ATOM 8662 N N . ALA B 1 325 ? 9.219 24.141 21.922 1 98.88 325 ALA B N 1
ATOM 8663 C CA . ALA B 1 325 ? 10.648 24.188 21.609 1 98.88 325 ALA B CA 1
ATOM 8664 C C . ALA B 1 325 ? 11.273 22.797 21.734 1 98.88 325 ALA B C 1
ATOM 8666 O O . ALA B 1 325 ? 12.039 22.375 20.859 1 98.88 325 ALA B O 1
ATOM 8667 N N . GLY B 1 326 ? 10.938 22.125 22.812 1 98.88 326 GLY B N 1
ATOM 8668 C CA . GLY B 1 326 ? 11.422 20.766 22.984 1 98.88 326 GLY B CA 1
ATOM 8669 C C . GLY B 1 326 ? 10.992 19.828 21.875 1 98.88 326 GLY B C 1
ATOM 8670 O O . GLY B 1 326 ? 11.773 18.969 21.438 1 98.88 326 GLY B O 1
ATOM 8671 N N . PHE B 1 327 ? 9.742 19.953 21.469 1 98.81 327 PHE B N 1
ATOM 8672 C CA . PHE B 1 327 ? 9.188 19.141 20.391 1 98.81 327 PHE B CA 1
ATOM 8673 C C . PHE B 1 327 ? 10 19.328 19.109 1 98.81 327 PHE B C 1
ATOM 8675 O O . PHE B 1 327 ? 10.375 18.344 18.469 1 98.81 327 PHE B O 1
ATOM 8682 N N . LEU B 1 328 ? 10.375 20.562 18.734 1 98.88 328 LEU B N 1
ATOM 8683 C CA . LEU B 1 328 ? 11.156 20.844 17.531 1 98.88 328 LEU B CA 1
ATOM 8684 C C . LEU B 1 328 ? 12.57 20.297 17.656 1 98.88 328 LEU B C 1
ATOM 8686 O O . LEU B 1 328 ? 13.094 19.703 16.719 1 98.88 328 LEU B O 1
ATOM 8690 N N . SER B 1 329 ? 13.164 20.5 18.828 1 98.88 329 SER B N 1
ATOM 8691 C CA . SER B 1 329 ? 14.523 20.016 19.031 1 98.88 329 SER B CA 1
ATOM 8692 C C . SER B 1 329 ? 14.586 18.5 18.969 1 98.88 329 SER B C 1
ATOM 8694 O O . SER B 1 329 ? 15.547 17.938 18.438 1 98.88 329 SER B O 1
ATOM 8696 N N . TYR B 1 330 ? 13.586 17.875 19.547 1 98.81 330 TYR B N 1
ATOM 8697 C CA . TYR B 1 330 ? 13.523 16.422 19.5 1 98.81 330 TYR B CA 1
ATOM 8698 C C . TYR B 1 330 ? 13.406 15.93 18.062 1 98.81 330 TYR B C 1
ATOM 8700 O O . TYR B 1 330 ? 14.117 15.016 17.641 1 98.81 330 TYR B O 1
ATOM 8708 N N . THR B 1 331 ? 12.516 16.5 17.359 1 98.88 331 THR B N 1
ATOM 8709 C CA . THR B 1 331 ? 12.336 16.125 15.961 1 98.88 331 THR B CA 1
ATOM 8710 C C . THR B 1 331 ? 13.602 16.406 15.156 1 98.88 331 THR B C 1
ATOM 8712 O O . THR B 1 331 ? 13.992 15.594 14.312 1 98.88 331 THR B O 1
ATOM 8715 N N . ASP B 1 332 ? 14.234 17.547 15.406 1 98.88 332 ASP B N 1
ATOM 8716 C CA . ASP B 1 332 ? 15.508 17.891 14.789 1 98.88 332 ASP B CA 1
ATOM 8717 C C . ASP B 1 332 ? 16.547 16.797 15.047 1 98.88 332 ASP B C 1
ATOM 8719 O O . ASP B 1 332 ? 17.297 16.422 14.141 1 98.88 332 ASP B O 1
ATOM 8723 N N . ALA B 1 333 ? 16.578 16.328 16.25 1 98.88 333 ALA B N 1
ATOM 8724 C CA . ALA B 1 333 ? 17.516 15.258 16.594 1 98.88 333 ALA B CA 1
ATOM 8725 C C . ALA B 1 333 ? 17.219 13.992 15.789 1 98.88 333 ALA B C 1
ATOM 8727 O O . ALA B 1 333 ? 18.141 13.289 15.375 1 98.88 333 ALA B O 1
ATOM 8728 N N . GLN B 1 334 ? 15.953 13.672 15.602 1 98.81 334 GLN B N 1
ATOM 8729 C CA . GLN B 1 334 ? 15.594 12.516 14.797 1 98.81 334 GLN B CA 1
ATOM 8730 C C . GLN B 1 334 ? 16 12.711 13.336 1 98.81 334 GLN B C 1
ATOM 8732 O O . GLN B 1 334 ? 16.484 11.781 12.688 1 98.81 334 GLN B O 1
ATOM 8737 N N . ILE B 1 335 ? 15.828 13.891 12.789 1 98.88 335 ILE B N 1
ATOM 8738 C CA . ILE B 1 335 ? 16.281 14.203 11.438 1 98.88 335 ILE B CA 1
ATOM 8739 C C . ILE B 1 335 ? 17.812 14.086 11.375 1 98.88 335 ILE B C 1
ATOM 8741 O O . ILE B 1 335 ? 18.359 13.633 10.367 1 98.88 335 ILE B O 1
ATOM 8745 N N . GLY B 1 336 ? 18.438 14.516 12.469 1 98.88 336 GLY B N 1
ATOM 8746 C CA . GLY B 1 336 ? 19.875 14.32 12.562 1 98.88 336 GLY B CA 1
ATOM 8747 C C . GLY B 1 336 ? 20.297 12.891 12.297 1 98.88 336 GLY B C 1
ATOM 8748 O O . GLY B 1 336 ? 21.328 12.648 11.656 1 98.88 336 GLY B O 1
ATOM 8749 N N . ARG B 1 337 ? 19.531 11.898 12.734 1 98.56 337 ARG B N 1
ATOM 8750 C CA . ARG B 1 337 ? 19.828 10.492 12.492 1 98.56 337 ARG B CA 1
ATOM 8751 C C . ARG B 1 337 ? 19.734 10.156 11.008 1 98.56 337 ARG B C 1
ATOM 8753 O O . ARG B 1 337 ? 20.5 9.336 10.5 1 98.56 337 ARG B O 1
ATOM 8760 N N . ILE B 1 338 ? 18.797 10.727 10.281 1 98.75 338 ILE B N 1
ATOM 8761 C CA . ILE B 1 338 ? 18.719 10.547 8.844 1 98.75 338 ILE B CA 1
ATOM 8762 C C . ILE B 1 338 ? 19.969 11.086 8.172 1 98.75 338 ILE B C 1
ATOM 8764 O O . ILE B 1 338 ? 20.578 10.406 7.34 1 98.75 338 ILE B O 1
ATOM 8768 N N . LEU B 1 339 ? 20.359 12.289 8.57 1 98.81 339 LEU B N 1
ATOM 8769 C CA . LEU B 1 339 ? 21.562 12.906 8 1 98.81 339 LEU B CA 1
ATOM 8770 C C . LEU B 1 339 ? 22.797 12.094 8.32 1 98.81 339 LEU B C 1
ATOM 8772 O O . LEU B 1 339 ? 23.688 11.945 7.473 1 98.81 339 LEU B O 1
ATOM 8776 N N . ASP B 1 340 ? 22.906 11.625 9.586 1 98.5 340 ASP B N 1
ATOM 8777 C CA . ASP B 1 340 ? 24.016 10.766 9.969 1 98.5 340 ASP B CA 1
ATOM 8778 C C . ASP B 1 340 ? 24.078 9.523 9.078 1 98.5 340 ASP B C 1
ATOM 8780 O O . ASP B 1 340 ? 25.156 9.156 8.594 1 98.5 340 ASP B O 1
ATOM 8784 N N . TYR B 1 341 ? 23 8.867 8.859 1 96.38 341 TYR B N 1
ATOM 8785 C CA . TYR B 1 341 ? 22.922 7.707 7.98 1 96.38 341 TYR B CA 1
ATOM 8786 C C . TYR B 1 341 ? 23.406 8.047 6.574 1 96.38 341 TYR B C 1
ATOM 8788 O O . TYR B 1 341 ? 24.172 7.297 5.973 1 96.38 341 TYR B O 1
ATOM 8796 N N . LEU B 1 342 ? 22.891 9.188 6.016 1 98.25 342 LEU B N 1
ATOM 8797 C CA . LEU B 1 342 ? 23.281 9.586 4.672 1 98.25 342 LEU B CA 1
ATOM 8798 C C . LEU B 1 342 ? 24.781 9.867 4.605 1 98.25 342 LEU B C 1
ATOM 8800 O O . LEU B 1 342 ? 25.438 9.547 3.605 1 98.25 342 LEU B O 1
ATOM 8804 N N . GLU B 1 343 ? 25.281 10.484 5.66 1 97.69 343 GLU B N 1
ATOM 8805 C CA . GLU B 1 343 ? 26.719 10.758 5.719 1 97.69 343 GLU B CA 1
ATOM 8806 C C . GLU B 1 343 ? 27.516 9.461 5.781 1 97.69 343 GLU B C 1
ATOM 8808 O O . GLU B 1 343 ? 28.453 9.266 5 1 97.69 343 GLU B O 1
ATOM 8813 N N . GLU B 1 344 ? 27.125 8.57 6.625 1 93.62 344 GLU B N 1
ATOM 8814 C CA . GLU B 1 344 ? 27.812 7.305 6.84 1 93.62 344 GLU B CA 1
ATOM 8815 C C . GLU B 1 344 ? 27.766 6.434 5.586 1 93.62 344 GLU B C 1
ATOM 8817 O O . GLU B 1 344 ? 28.719 5.695 5.305 1 93.62 344 GLU B O 1
ATOM 8822 N N . SER B 1 345 ? 26.75 6.551 4.836 1 92.81 345 SER B N 1
ATOM 8823 C CA . SER B 1 345 ? 26.594 5.73 3.641 1 92.81 345 SER B CA 1
ATOM 8824 C C . SER B 1 345 ? 27.141 6.434 2.404 1 92.81 345 SER B C 1
ATOM 8826 O O . SER B 1 345 ? 26.969 5.953 1.281 1 92.81 345 SER B O 1
ATOM 8828 N N . GLY B 1 346 ? 27.703 7.625 2.535 1 95.31 346 GLY B N 1
ATOM 8829 C CA . GLY B 1 346 ? 28.344 8.352 1.452 1 95.31 346 GLY B CA 1
ATOM 8830 C C . GLY B 1 346 ? 27.359 9.031 0.522 1 95.31 346 GLY B C 1
ATOM 8831 O O . GLY B 1 346 ? 27.688 9.352 -0.621 1 95.31 346 GLY B O 1
ATOM 8832 N N . GLN B 1 347 ? 26.141 9.266 0.999 1 97.5 347 GLN B N 1
ATOM 8833 C CA . GLN B 1 347 ? 25.094 9.789 0.13 1 97.5 347 GLN B CA 1
ATOM 8834 C C . GLN B 1 347 ? 24.906 11.289 0.335 1 97.5 347 GLN B C 1
ATOM 8836 O O . GLN B 1 347 ? 24.375 11.984 -0.54 1 97.5 347 GLN B O 1
ATOM 8841 N N . LEU B 1 348 ? 25.312 11.828 1.451 1 98.5 348 LEU B N 1
ATOM 8842 C CA . LEU B 1 348 ? 24.891 13.148 1.907 1 98.5 348 LEU B CA 1
ATOM 8843 C C . LEU B 1 348 ? 25.359 14.227 0.931 1 98.5 348 LEU B C 1
ATOM 8845 O O . LEU B 1 348 ? 24.578 15.125 0.581 1 98.5 348 LEU B O 1
ATOM 8849 N N . ASP B 1 349 ? 26.625 14.188 0.394 1 98.31 349 ASP B N 1
ATOM 8850 C CA . ASP B 1 349 ? 27.172 15.25 -0.444 1 98.31 349 ASP B CA 1
ATOM 8851 C C . ASP B 1 349 ? 26.453 15.305 -1.794 1 98.31 349 ASP B C 1
ATOM 8853 O O . ASP B 1 349 ? 26.375 16.359 -2.416 1 98.31 349 ASP B O 1
ATOM 8857 N N . ASN B 1 350 ? 25.953 14.125 -2.184 1 98.56 350 ASN B N 1
ATOM 8858 C CA . ASN B 1 350 ? 25.219 14.086 -3.441 1 98.56 350 ASN B CA 1
ATOM 8859 C C . ASN B 1 350 ? 23.703 13.977 -3.207 1 98.56 350 ASN B C 1
ATOM 8861 O O . ASN B 1 350 ? 23.047 13.133 -3.805 1 98.56 350 ASN B O 1
ATOM 8865 N N . THR B 1 351 ? 23.234 14.664 -2.312 1 98.81 351 THR B N 1
ATOM 8866 C CA . THR B 1 351 ? 21.812 14.781 -2.018 1 98.81 351 THR B CA 1
ATOM 8867 C C . THR B 1 351 ? 21.375 16.25 -2.012 1 98.81 351 THR B C 1
ATOM 8869 O O . THR B 1 351 ? 21.953 17.062 -1.306 1 98.81 351 THR B O 1
ATOM 8872 N N . ILE B 1 352 ? 20.406 16.578 -2.881 1 98.88 352 ILE B N 1
ATOM 8873 C CA . ILE B 1 352 ? 19.734 17.875 -2.793 1 98.88 352 ILE B CA 1
ATOM 8874 C C . ILE B 1 352 ? 18.75 17.859 -1.623 1 98.88 352 ILE B C 1
ATOM 8876 O O . ILE B 1 352 ? 17.797 17.078 -1.61 1 98.88 352 ILE B O 1
ATOM 8880 N N . ILE B 1 353 ? 19.016 18.703 -0.631 1 98.94 353 ILE B N 1
ATOM 8881 C CA . ILE B 1 353 ? 18.125 18.797 0.52 1 98.94 353 ILE B CA 1
ATOM 8882 C C . ILE B 1 353 ? 17.375 20.125 0.47 1 98.94 353 ILE B C 1
ATOM 8884 O O . ILE B 1 353 ? 17.984 21.203 0.364 1 98.94 353 ILE B O 1
ATOM 8888 N N . VAL B 1 354 ? 16.078 20.078 0.47 1 98.94 354 VAL B N 1
ATOM 8889 C CA . VAL B 1 354 ? 15.219 21.25 0.579 1 98.94 354 VAL B CA 1
ATOM 8890 C C . VAL B 1 354 ? 14.469 21.219 1.91 1 98.94 354 VAL B C 1
ATOM 8892 O O . VAL B 1 354 ? 13.719 20.281 2.186 1 98.94 354 VAL B O 1
ATOM 8895 N N . VAL B 1 355 ? 14.703 22.203 2.748 1 98.88 355 VAL B N 1
ATOM 8896 C CA . VAL B 1 355 ? 14.016 22.359 4.027 1 98.88 355 VAL B CA 1
ATOM 8897 C C . VAL B 1 355 ? 13.055 23.547 3.963 1 98.88 355 VAL B C 1
ATOM 8899 O O . VAL B 1 355 ? 13.445 24.641 3.564 1 98.88 355 VAL B O 1
ATOM 8902 N N . ILE B 1 356 ? 11.812 23.312 4.379 1 98.75 356 ILE B N 1
ATOM 8903 C CA . ILE B 1 356 ? 10.898 24.453 4.461 1 98.75 356 ILE B CA 1
ATOM 8904 C C . ILE B 1 356 ? 9.969 24.281 5.656 1 98.75 356 ILE B C 1
ATOM 8906 O O . ILE B 1 356 ? 9.812 23.172 6.18 1 98.75 356 ILE B O 1
ATOM 8910 N N . SER B 1 357 ? 9.438 25.344 6.121 1 98.5 357 SER B N 1
ATOM 8911 C CA . SER B 1 357 ? 8.164 25.312 6.844 1 98.5 357 SER B CA 1
ATOM 8912 C C . SER B 1 357 ? 6.996 25.625 5.918 1 98.5 357 SER B C 1
ATOM 8914 O O . SER B 1 357 ? 7.102 26.484 5.035 1 98.5 357 SER B O 1
ATOM 8916 N N . ASP B 1 358 ? 5.902 24.984 6.094 1 98.06 358 ASP B N 1
ATOM 8917 C CA . ASP B 1 358 ? 4.848 25.062 5.082 1 98.06 358 ASP B CA 1
ATOM 8918 C C . ASP B 1 358 ? 3.973 26.297 5.297 1 98.06 358 ASP B C 1
ATOM 8920 O O . ASP B 1 358 ? 3.189 26.656 4.418 1 98.06 358 ASP B O 1
ATOM 8924 N N . ASN B 1 359 ? 4.109 26.984 6.426 1 98.5 359 ASN B N 1
ATOM 8925 C CA . ASN B 1 359 ? 3.494 28.281 6.719 1 98.5 359 ASN B CA 1
ATOM 8926 C C . ASN B 1 359 ? 4.035 28.875 8.008 1 98.5 359 ASN B C 1
ATOM 8928 O O . ASN B 1 359 ? 4.887 28.281 8.672 1 98.5 359 ASN B O 1
ATOM 8932 N N . GLY B 1 360 ? 3.607 30.125 8.289 1 98 360 GLY B N 1
ATOM 8933 C CA . GLY B 1 360 ? 4.055 30.781 9.508 1 98 360 GLY B CA 1
ATOM 8934 C C . GLY B 1 360 ? 3.555 30.109 10.766 1 98 360 GLY B C 1
ATOM 8935 O O . GLY B 1 360 ? 2.805 29.125 10.703 1 98 360 GLY B O 1
ATOM 8936 N N . ALA B 1 361 ? 3.969 30.594 11.891 1 98.44 361 ALA B N 1
ATOM 8937 C CA . ALA B 1 361 ? 3.582 30.047 13.188 1 98.44 361 ALA B CA 1
ATOM 8938 C C . ALA B 1 361 ? 2.068 30.109 13.375 1 98.44 361 ALA B C 1
ATOM 8940 O O . ALA B 1 361 ? 1.414 31.031 12.898 1 98.44 361 ALA B O 1
ATOM 8941 N N . SER B 1 362 ? 1.597 29.156 14.078 1 96.44 362 SER B N 1
ATOM 8942 C CA . SER B 1 362 ? 0.15 29.016 14.211 1 96.44 362 SER B CA 1
ATOM 8943 C C . SER B 1 362 ? -0.368 29.75 15.445 1 96.44 362 SER B C 1
ATOM 8945 O O . SER B 1 362 ? 0.064 29.469 16.562 1 96.44 362 SER B O 1
ATOM 8947 N N . GLY B 1 363 ? -1.289 30.641 15.195 1 93.5 363 GLY B N 1
ATOM 8948 C CA . GLY B 1 363 ? -1.961 31.328 16.281 1 93.5 363 GLY B CA 1
ATOM 8949 C C . GLY B 1 363 ? -3.262 30.672 16.703 1 93.5 363 GLY B C 1
ATOM 8950 O O . GLY B 1 363 ? -4.062 31.266 17.422 1 93.5 363 GLY B O 1
ATOM 8951 N N . GLU B 1 364 ? -3.512 29.453 16.375 1 89.19 364 GLU B N 1
ATOM 8952 C CA . GLU B 1 364 ? -4.797 28.781 16.547 1 89.19 364 GLU B CA 1
ATOM 8953 C C . GLU B 1 364 ? -5.023 28.359 18 1 89.19 364 GLU B C 1
ATOM 8955 O O . GLU B 1 364 ? -6.121 27.938 18.359 1 89.19 364 GLU B O 1
ATOM 8960 N N . GLY B 1 365 ? -4.008 28.531 18.828 1 91.12 365 GLY B N 1
ATOM 8961 C CA . GLY B 1 365 ? -4.199 28.328 20.25 1 91.12 365 GLY B CA 1
ATOM 8962 C C . GLY B 1 365 ? -4.977 29.453 20.922 1 91.12 365 GLY B C 1
ATOM 8963 O O . GLY B 1 365 ? -5.453 29.297 22.047 1 91.12 365 GLY B O 1
ATOM 8964 N N . GLY B 1 366 ? -5.152 30.562 20.219 1 90.31 366 GLY B N 1
ATOM 8965 C CA . GLY B 1 366 ? -5.871 31.688 20.766 1 90.31 366 GLY B CA 1
ATOM 8966 C C . GLY B 1 366 ? -5.082 32.438 21.828 1 90.31 366 GLY B C 1
ATOM 8967 O O . GLY B 1 366 ? -3.893 32.188 22.016 1 90.31 366 GLY B O 1
ATOM 8968 N N . PRO B 1 367 ? -5.793 33.344 22.469 1 92.75 367 PRO B N 1
ATOM 8969 C CA . PRO B 1 367 ? -5.082 34.25 23.375 1 92.75 367 PRO B CA 1
ATOM 8970 C C . PRO B 1 367 ? -4.484 33.531 24.578 1 92.75 367 PRO B C 1
ATOM 8972 O O . PRO B 1 367 ? -3.498 34 25.156 1 92.75 367 PRO B O 1
ATOM 8975 N N . ASN B 1 368 ? -5.07 32.312 24.922 1 93.94 368 ASN B N 1
ATOM 8976 C CA . ASN B 1 368 ? -4.637 31.656 26.156 1 93.94 368 ASN B CA 1
ATOM 8977 C C . ASN B 1 368 ? -3.971 30.312 25.891 1 93.94 368 ASN B C 1
ATOM 8979 O O . ASN B 1 368 ? -3.549 29.625 26.812 1 93.94 368 ASN B O 1
ATOM 8983 N N . GLY B 1 369 ? -3.844 29.953 24.625 1 93.88 369 GLY B N 1
ATOM 8984 C CA . GLY B 1 369 ? -3.473 28.578 24.359 1 93.88 369 GLY B CA 1
ATOM 8985 C C . GLY B 1 369 ? -4.551 27.578 24.766 1 93.88 369 GLY B C 1
ATOM 8986 O O . GLY B 1 369 ? -5.664 27.984 25.109 1 93.88 369 GLY B O 1
ATOM 8987 N N . SER B 1 370 ? -4.195 26.312 24.594 1 93.06 370 SER B N 1
ATOM 8988 C CA . SER B 1 370 ? -5.156 25.266 24.953 1 93.06 370 SER B CA 1
ATOM 8989 C C . SER B 1 370 ? -4.453 23.969 25.344 1 93.06 370 SER B C 1
ATOM 8991 O O . SER B 1 370 ? -3.4 23.641 24.797 1 93.06 370 SER B O 1
ATOM 8993 N N . VAL B 1 371 ? -5.02 23.266 26.328 1 93.94 371 VAL B N 1
ATOM 8994 C CA . VAL B 1 371 ? -4.512 21.953 26.688 1 93.94 371 VAL B CA 1
ATOM 8995 C C . VAL B 1 371 ? -5.223 20.875 25.859 1 93.94 371 VAL B C 1
ATOM 8997 O O . VAL B 1 371 ? -4.836 19.703 25.891 1 93.94 371 VAL B O 1
ATOM 9000 N N . ASN B 1 372 ? -6.254 21.328 25.156 1 91.81 372 ASN B N 1
ATOM 9001 C CA . ASN B 1 372 ? -7.031 20.453 24.266 1 91.81 372 ASN B CA 1
ATOM 9002 C C . ASN B 1 372 ? -7.594 21.234 23.078 1 91.81 372 ASN B C 1
ATOM 9004 O O . ASN B 1 372 ? -8.633 21.875 23.188 1 91.81 372 ASN B O 1
ATOM 9008 N N . GLU B 1 373 ? -7.008 21.016 21.969 1 86.19 373 GLU B N 1
ATOM 9009 C CA . GLU B 1 373 ? -7.402 21.75 20.766 1 86.19 373 GLU B CA 1
ATOM 9010 C C . GLU B 1 373 ? -8.852 21.469 20.391 1 86.19 373 GLU B C 1
ATOM 9012 O O . GLU B 1 373 ? -9.508 22.281 19.75 1 86.19 373 GLU B O 1
ATOM 9017 N N . GLY B 1 374 ? -9.406 20.297 20.797 1 81.81 374 GLY B N 1
ATOM 9018 C CA . GLY B 1 374 ? -10.789 19.953 20.531 1 81.81 374 GLY B CA 1
ATOM 9019 C C . GLY B 1 374 ? -11.773 20.969 21.094 1 81.81 374 GLY B C 1
ATOM 9020 O O . GLY B 1 374 ? -12.898 21.094 20.594 1 81.81 374 GLY B O 1
ATOM 9021 N N . LYS B 1 375 ? -11.375 21.703 22.094 1 81.38 375 LYS B N 1
ATOM 9022 C CA . LYS B 1 375 ? -12.234 22.734 22.672 1 81.38 375 LYS B CA 1
ATOM 9023 C C . LYS B 1 375 ? -12.547 23.828 21.656 1 81.38 375 LYS B C 1
ATOM 9025 O O . LYS B 1 375 ? -13.695 24.281 21.562 1 81.38 375 LYS B O 1
ATOM 9030 N N . PHE B 1 376 ? -11.508 24.125 20.906 1 73.25 376 PHE B N 1
ATOM 9031 C CA . PHE B 1 376 ? -11.688 25.125 19.859 1 73.25 376 PHE B CA 1
ATOM 9032 C C . PHE B 1 376 ? -12.766 24.672 18.875 1 73.25 376 PHE B C 1
ATOM 9034 O O . PHE B 1 376 ? -13.664 25.453 18.531 1 73.25 376 PHE B O 1
ATOM 9041 N N . PHE B 1 377 ? -12.773 23.516 18.453 1 75 377 PHE B N 1
ATOM 9042 C CA . PHE B 1 377 ? -13.688 23 17.453 1 75 377 PHE B CA 1
ATOM 9043 C C . PHE B 1 377 ? -15.086 22.828 18.031 1 75 377 PHE B C 1
ATOM 9045 O O . PHE B 1 377 ? -16.047 22.578 17.281 1 75 377 PHE B O 1
ATOM 9052 N N . ASN B 1 378 ? -15.234 22.922 19.344 1 80.25 378 ASN B N 1
ATOM 9053 C CA . ASN B 1 378 ? -16.516 22.812 20.016 1 80.25 378 ASN B CA 1
ATOM 9054 C C . ASN B 1 378 ? -16.984 24.141 20.562 1 80.25 378 ASN B C 1
ATOM 9056 O O . ASN B 1 378 ? -18 24.219 21.266 1 80.25 378 ASN B O 1
ATOM 9060 N N . GLY B 1 379 ? -16.172 25.188 20.312 1 71.75 379 GLY B N 1
ATOM 9061 C CA . GLY B 1 379 ? -16.578 26.547 20.656 1 71.75 379 GLY B CA 1
ATOM 9062 C C . GLY B 1 379 ? -16.281 26.906 22.094 1 71.75 379 GLY B C 1
ATOM 9063 O O . GLY B 1 379 ? -16.953 27.75 22.688 1 71.75 379 GLY B O 1
ATOM 9064 N N . TYR B 1 380 ? -15.32 26.203 22.688 1 76.81 380 TYR B N 1
ATOM 9065 C CA . TYR B 1 380 ? -14.961 26.484 24.062 1 76.81 380 TYR B CA 1
ATOM 9066 C C . TYR B 1 380 ? -13.609 27.188 24.141 1 76.81 380 TYR B C 1
ATOM 9068 O O . TYR B 1 380 ? -12.727 26.938 23.328 1 76.81 380 TYR B O 1
ATOM 9076 N N . ILE B 1 381 ? -13.484 28.125 25.016 1 75.88 381 ILE B N 1
ATOM 9077 C CA . ILE B 1 381 ? -12.219 28.781 25.297 1 75.88 381 ILE B CA 1
ATOM 9078 C C . ILE B 1 381 ? -11.617 28.219 26.578 1 75.88 381 ILE B C 1
ATOM 9080 O O . ILE B 1 381 ? -12.305 28.109 27.609 1 75.88 381 ILE B O 1
ATOM 9084 N N . ASP B 1 382 ? -10.398 27.969 26.531 1 82.06 382 ASP B N 1
ATOM 9085 C CA . ASP B 1 382 ? -9.727 27.438 27.719 1 82.06 382 ASP B CA 1
ATOM 9086 C C . ASP B 1 382 ? -9.516 28.531 28.766 1 82.06 382 ASP B C 1
ATOM 9088 O O . ASP B 1 382 ? -9.219 29.672 28.422 1 82.06 382 ASP B O 1
ATOM 9092 N N . THR B 1 383 ? -9.75 28.141 29.969 1 83.81 383 THR B N 1
ATOM 9093 C CA . THR B 1 383 ? -9.336 29.031 31.047 1 83.81 383 THR B CA 1
ATOM 9094 C C . THR B 1 383 ? -7.977 28.625 31.594 1 83.81 383 THR B C 1
ATOM 9096 O O . THR B 1 383 ? -7.609 27.438 31.547 1 83.81 383 THR B O 1
ATOM 9099 N N . VAL B 1 384 ? -7.336 29.562 32.031 1 89.19 384 VAL B N 1
ATOM 9100 C CA . VAL B 1 384 ? -6.016 29.312 32.594 1 89.19 384 VAL B CA 1
ATOM 9101 C C . VAL B 1 384 ? -6.141 28.359 33.781 1 89.19 384 VAL B C 1
ATOM 9103 O O . VAL B 1 384 ? -5.316 27.453 33.938 1 89.19 384 VAL B O 1
ATOM 9106 N N . ALA B 1 385 ? -7.18 28.547 34.594 1 89 385 ALA B N 1
ATOM 9107 C CA . ALA B 1 385 ? -7.387 27.703 35.781 1 89 385 ALA B CA 1
ATOM 9108 C C . ALA B 1 385 ? -7.523 26.234 35.375 1 89 385 ALA B C 1
ATOM 9110 O O . ALA B 1 385 ? -6.941 25.359 36 1 89 385 ALA B O 1
ATOM 9111 N N . GLU B 1 386 ? -8.195 26.016 34.344 1 86.94 386 GLU B N 1
ATOM 9112 C CA . GLU B 1 386 ? -8.398 24.641 33.875 1 86.94 386 GLU B CA 1
ATOM 9113 C C . GLU B 1 386 ? -7.125 24.078 33.25 1 86.94 386 GLU B C 1
ATOM 9115 O O . GLU B 1 386 ? -6.789 22.906 33.469 1 86.94 386 GLU B O 1
ATOM 9120 N N . SER B 1 387 ? -6.441 24.938 32.562 1 93.25 387 SER B N 1
ATOM 9121 C CA . SER B 1 387 ? -5.219 24.5 31.875 1 93.25 387 SER B CA 1
ATOM 9122 C C . SER B 1 387 ? -4.121 24.188 32.875 1 93.25 387 SER B C 1
ATOM 9124 O O . SER B 1 387 ? -3.314 23.281 32.656 1 93.25 387 SER B O 1
ATOM 9126 N N . MET B 1 388 ? -4.137 24.859 34 1 94.69 388 MET B N 1
ATOM 9127 C CA . MET B 1 388 ? -3.1 24.688 35 1 94.69 388 MET B CA 1
ATOM 9128 C C . MET B 1 388 ? -3.186 23.312 35.656 1 94.69 388 MET B C 1
ATOM 9130 O O . MET B 1 388 ? -2.18 22.781 36.125 1 94.69 388 MET B O 1
ATOM 9134 N N . LYS B 1 389 ? -4.367 22.719 35.625 1 92.06 389 LYS B N 1
ATOM 9135 C CA . LYS B 1 389 ? -4.539 21.391 36.188 1 92.06 389 LYS B CA 1
ATOM 9136 C C . LYS B 1 389 ? -3.695 20.359 35.438 1 92.06 389 LYS B C 1
ATOM 9138 O O . LYS B 1 389 ? -3.346 19.312 35.969 1 92.06 389 LYS B O 1
ATOM 9143 N N . LEU B 1 390 ? -3.369 20.703 34.219 1 94.25 390 LEU B N 1
ATOM 9144 C CA . LEU B 1 390 ? -2.611 19.781 33.375 1 94.25 390 LEU B CA 1
ATOM 9145 C C . LEU B 1 390 ? -1.197 20.297 33.125 1 94.25 390 LEU B C 1
ATOM 9147 O O . LEU B 1 390 ? -0.498 19.812 32.219 1 94.25 390 LEU B O 1
ATOM 9151 N N . PHE B 1 391 ? -0.78 21.219 33.906 1 96.62 391 PHE B N 1
ATOM 9152 C CA . PHE B 1 391 ? 0.503 21.891 33.75 1 96.62 391 PHE B CA 1
ATOM 9153 C C . PHE B 1 391 ? 1.638 20.875 33.656 1 96.62 391 PHE B C 1
ATOM 9155 O O . PHE B 1 391 ? 2.453 20.922 32.75 1 96.62 391 PHE B O 1
ATOM 9162 N N . ASP B 1 392 ? 1.61 19.891 34.562 1 95.94 392 ASP B N 1
ATOM 9163 C CA . ASP B 1 392 ? 2.703 18.922 34.656 1 95.94 392 ASP B CA 1
ATOM 9164 C C . ASP B 1 392 ? 2.623 17.891 33.562 1 95.94 392 ASP B C 1
ATOM 9166 O O . ASP B 1 392 ? 3.578 17.141 33.312 1 95.94 392 ASP B O 1
ATOM 9170 N N . HIS B 1 393 ? 1.531 17.891 32.812 1 95.44 393 HIS B N 1
ATOM 9171 C CA . HIS B 1 393 ? 1.31 16.875 31.797 1 95.44 393 HIS B CA 1
ATOM 9172 C C . HIS B 1 393 ? 1.425 17.469 30.391 1 95.44 393 HIS B C 1
ATOM 9174 O O . HIS B 1 393 ? 1.322 16.75 29.406 1 95.44 393 HIS B O 1
ATOM 9180 N N . LEU B 1 394 ? 1.723 18.734 30.312 1 97.38 394 LEU B N 1
ATOM 9181 C CA . LEU B 1 394 ? 1.788 19.406 29.016 1 97.38 394 LEU B CA 1
ATOM 9182 C C . LEU B 1 394 ? 2.818 18.734 28.109 1 97.38 394 LEU B C 1
ATOM 9184 O O . LEU B 1 394 ? 3.963 18.516 28.516 1 97.38 394 LEU B O 1
ATOM 9188 N N . GLY B 1 395 ? 2.357 18.375 26.891 1 97.62 395 GLY B N 1
ATOM 9189 C CA . GLY B 1 395 ? 3.221 17.719 25.922 1 97.62 395 GLY B CA 1
ATOM 9190 C C . GLY B 1 395 ? 3.123 16.203 25.969 1 97.62 395 GLY B C 1
ATOM 9191 O O . GLY B 1 395 ? 3.578 15.516 25.047 1 97.62 395 GLY B O 1
ATOM 9192 N N . GLY B 1 396 ? 2.543 15.695 27 1 96.44 396 GLY B N 1
ATOM 9193 C CA . GLY B 1 396 ? 2.387 14.258 27.172 1 96.44 396 GLY B CA 1
ATOM 9194 C C . GLY B 1 396 ? 1.106 13.719 26.562 1 96.44 396 GLY B C 1
ATOM 9195 O O . GLY B 1 396 ? 0.35 14.469 25.938 1 96.44 396 GLY B O 1
ATOM 9196 N N . PRO B 1 397 ? 0.86 12.422 26.75 1 93.44 397 PRO B N 1
ATOM 9197 C CA . PRO B 1 397 ? -0.271 11.75 26.109 1 93.44 397 PRO B CA 1
ATOM 9198 C C . PRO B 1 397 ? -1.619 12.203 26.672 1 93.44 397 PRO B C 1
ATOM 9200 O O . PRO B 1 397 ? -2.662 11.922 26.078 1 93.44 397 PRO B O 1
ATOM 9203 N N . GLN B 1 398 ? -1.661 12.93 27.75 1 91.62 398 GLN B N 1
ATOM 9204 C CA . GLN B 1 398 ? -2.914 13.328 28.375 1 91.62 398 GLN B CA 1
ATOM 9205 C C . GLN B 1 398 ? -3.42 14.656 27.812 1 91.62 398 GLN B C 1
ATOM 9207 O O . GLN B 1 398 ? -4.512 15.109 28.172 1 91.62 398 GLN B O 1
ATOM 9212 N N . THR B 1 399 ? -2.656 15.203 26.969 1 94 399 THR B N 1
ATOM 9213 C CA . THR B 1 399 ? -3.037 16.516 26.453 1 94 399 THR B CA 1
ATOM 9214 C C . THR B 1 399 ? -3.1 16.5 24.922 1 94 399 THR B C 1
ATOM 9216 O O . THR B 1 399 ? -2.684 15.523 24.297 1 94 399 THR B O 1
ATOM 9219 N N . TYR B 1 400 ? -3.727 17.469 24.406 1 94.19 400 TYR B N 1
ATOM 9220 C CA . TYR B 1 400 ? -3.754 17.844 22.984 1 94.19 400 TYR B CA 1
ATOM 9221 C C . TYR B 1 400 ? -3.559 19.344 22.812 1 94.19 400 TYR B C 1
ATOM 9223 O O . TYR B 1 400 ? -4.453 20.031 22.312 1 94.19 400 TYR B O 1
ATOM 9231 N N . ASN B 1 401 ? -2.348 19.766 23.125 1 95.38 401 ASN B N 1
ATOM 9232 C CA . ASN B 1 401 ? -2.143 21.156 23.516 1 95.38 401 ASN B CA 1
ATOM 9233 C C . ASN B 1 401 ? -1.669 22.016 22.344 1 95.38 401 ASN B C 1
ATOM 9235 O O . ASN B 1 401 ? -1.192 21.484 21.328 1 95.38 401 ASN B O 1
ATOM 9239 N N . HIS B 1 402 ? -1.851 23.25 22.484 1 95.31 402 HIS B N 1
ATOM 9240 C CA . HIS B 1 402 ? -1.423 24.344 21.609 1 95.31 402 HIS B CA 1
ATOM 9241 C C . HIS B 1 402 ? -0.965 25.547 22.438 1 95.31 402 HIS B C 1
ATOM 9243 O O . HIS B 1 402 ? -1.515 25.812 23.5 1 95.31 402 HIS B O 1
ATOM 9249 N N . TYR B 1 403 ? 0.037 26.266 22.016 1 97.44 403 TYR B N 1
ATOM 9250 C CA . TYR B 1 403 ? 0.502 27.438 22.75 1 97.44 403 TYR B CA 1
ATOM 9251 C C . TYR B 1 403 ? -0.337 28.672 22.422 1 97.44 403 TYR B C 1
ATOM 9253 O O . TYR B 1 403 ? -1.099 28.656 21.453 1 97.44 403 TYR B O 1
ATOM 9261 N N . PRO B 1 404 ? -0.239 29.734 23.25 1 96.31 404 PRO B N 1
ATOM 9262 C CA . PRO B 1 404 ? -1.016 30.953 22.984 1 96.31 404 PRO B CA 1
ATOM 9263 C C . PRO B 1 404 ? -0.524 31.703 21.75 1 96.31 404 PRO B C 1
ATOM 9265 O O . PRO B 1 404 ? 0.673 31.703 21.453 1 96.31 404 PRO B O 1
ATOM 9268 N N . ILE B 1 405 ? -1.391 32.531 21.172 1 96.19 405 ILE B N 1
ATOM 9269 C CA . ILE B 1 405 ? -1.158 33.25 19.906 1 96.19 405 ILE B CA 1
ATOM 9270 C C . ILE B 1 405 ? -0.023 34.25 20.094 1 96.19 405 ILE B C 1
ATOM 9272 O O . ILE B 1 405 ? 0.636 34.625 19.125 1 96.19 405 ILE B O 1
ATOM 9276 N N . GLY B 1 406 ? 0.26 34.688 21.297 1 98.19 406 GLY B N 1
ATOM 9277 C CA . GLY B 1 406 ? 1.402 35.562 21.547 1 98.19 406 GLY B CA 1
ATOM 9278 C C . GLY B 1 406 ? 2.725 34.938 21.141 1 98.19 406 GLY B C 1
ATOM 9279 O O . GLY B 1 406 ? 3.619 35.625 20.641 1 98.19 406 GLY B O 1
ATOM 9280 N N . TRP B 1 407 ? 2.832 33.656 21.406 1 98.62 407 TRP B N 1
ATOM 9281 C CA . TRP B 1 407 ? 4.055 32.969 21 1 98.62 407 TRP B CA 1
ATOM 9282 C C . TRP B 1 407 ? 4.113 32.812 19.484 1 98.62 407 TRP B C 1
ATOM 9284 O O . TRP B 1 407 ? 5.199 32.844 18.891 1 98.62 407 TRP B O 1
ATOM 9294 N N . ALA B 1 408 ? 2.963 32.688 18.812 1 98.25 408 ALA B N 1
ATOM 9295 C CA . ALA B 1 408 ? 2.967 32.656 17.344 1 98.25 408 ALA B CA 1
ATOM 9296 C C . ALA B 1 408 ? 3.523 33.969 16.797 1 98.25 408 ALA B C 1
ATOM 9298 O O . ALA B 1 408 ? 4.312 33.969 15.844 1 98.25 408 ALA B O 1
ATOM 9299 N N . MET B 1 409 ? 3.092 35.031 17.406 1 97.81 409 MET B N 1
ATOM 9300 C CA . MET B 1 409 ? 3.607 36.344 17.016 1 97.81 409 MET B CA 1
ATOM 9301 C C . MET B 1 409 ? 5.117 36.438 17.219 1 97.81 409 MET B C 1
ATOM 9303 O O . MET B 1 409 ? 5.836 36.938 16.359 1 97.81 409 MET B O 1
ATOM 9307 N N . ALA B 1 410 ? 5.543 35.938 18.297 1 98.62 410 ALA B N 1
ATOM 9308 C CA . ALA B 1 410 ? 6.965 35.969 18.625 1 98.62 410 ALA B CA 1
ATOM 9309 C C . ALA B 1 410 ? 7.766 35.094 17.641 1 98.62 410 ALA B C 1
ATOM 9311 O O . ALA B 1 410 ? 8.812 35.531 17.156 1 98.62 410 ALA B O 1
ATOM 9312 N N . PHE B 1 411 ? 7.297 33.938 17.328 1 98.75 411 PHE B N 1
ATOM 9313 C CA . PHE B 1 411 ? 8.008 33 16.5 1 98.75 411 PHE B CA 1
ATOM 9314 C C . PHE B 1 411 ? 7.961 33.406 15.031 1 98.75 411 PHE B C 1
ATOM 9316 O O . PHE B 1 411 ? 8.688 32.875 14.195 1 98.75 411 PHE B O 1
ATOM 9323 N N . ASN B 1 412 ? 7.172 34.469 14.719 1 98.5 412 ASN B N 1
ATOM 9324 C CA . ASN B 1 412 ? 7.125 35.031 13.375 1 98.5 412 ASN B CA 1
ATOM 9325 C C . ASN B 1 412 ? 7.934 36.344 13.281 1 98.5 412 ASN B C 1
ATOM 9327 O O . ASN B 1 412 ? 7.977 36.969 12.227 1 98.5 412 ASN B O 1
ATOM 9331 N N . THR B 1 413 ? 8.57 36.719 14.328 1 98.5 413 THR B N 1
ATOM 9332 C CA . THR B 1 413 ? 9.312 37.969 14.359 1 98.5 413 THR B CA 1
ATOM 9333 C C . THR B 1 413 ? 10.156 38.125 13.094 1 98.5 413 THR B C 1
ATOM 9335 O O . THR B 1 413 ? 10.852 37.188 12.688 1 98.5 413 THR B O 1
ATOM 9338 N N . PRO B 1 414 ? 10.094 39.344 12.492 1 98.25 414 PRO B N 1
ATOM 9339 C CA . PRO B 1 414 ? 9.484 40.594 12.953 1 98.25 414 PRO B CA 1
ATOM 9340 C C . PRO B 1 414 ? 8.125 40.844 12.32 1 98.25 414 PRO B C 1
ATOM 9342 O O . PRO B 1 414 ? 7.605 41.969 12.398 1 98.25 414 PRO B O 1
ATOM 9345 N N . TYR B 1 415 ? 7.523 39.938 11.758 1 97.94 415 TYR B N 1
ATOM 9346 C CA . TYR B 1 415 ? 6.441 40.125 10.797 1 97.94 415 TYR B CA 1
ATOM 9347 C C . TYR B 1 415 ? 5.098 40.25 11.508 1 97.94 415 TYR B C 1
ATOM 9349 O O . TYR B 1 415 ? 4.973 39.875 12.68 1 97.94 415 TYR B O 1
ATOM 9357 N N . LYS B 1 416 ? 4.09 40.719 10.719 1 95.94 416 LYS B N 1
ATOM 9358 C CA . LYS B 1 416 ? 2.719 40.906 11.18 1 95.94 416 LYS B CA 1
ATOM 9359 C C . LYS B 1 416 ? 1.906 39.625 10.984 1 95.94 416 LYS B C 1
ATOM 9361 O O . LYS B 1 416 ? 1.989 38.969 9.93 1 95.94 416 LYS B O 1
ATOM 9366 N N . LEU B 1 417 ? 1.138 39.312 12.008 1 96.5 417 LEU B N 1
ATOM 9367 C CA . LEU B 1 417 ? 0.137 38.25 11.992 1 96.5 417 LEU B CA 1
ATOM 9368 C C . LEU B 1 417 ? 0.793 36.875 11.812 1 96.5 417 LEU B C 1
ATOM 9370 O O . LEU B 1 417 ? 1.94 36.688 12.219 1 96.5 417 LEU B O 1
ATOM 9374 N N . PHE B 1 418 ? 0.058 35.875 11.5 1 96.12 418 PHE B N 1
ATOM 9375 C CA . PHE B 1 418 ? 0.517 34.5 11.586 1 96.12 418 PHE B CA 1
ATOM 9376 C C . PHE B 1 418 ? -0.21 33.625 10.57 1 96.12 418 PHE B C 1
ATOM 9378 O O . PHE B 1 418 ? -0.85 34.156 9.648 1 96.12 418 PHE B O 1
ATOM 9385 N N . LYS B 1 419 ? -0.047 32.219 10.625 1 96.38 419 LYS B N 1
ATOM 9386 C CA . LYS B 1 419 ? -0.743 31.219 9.828 1 96.38 419 LYS B CA 1
ATOM 9387 C C . LYS B 1 419 ? -2.166 31.672 9.5 1 96.38 419 LYS B C 1
ATOM 9389 O O . LYS B 1 419 ? -2.834 32.281 10.328 1 96.38 419 LYS B O 1
ATOM 9394 N N . ARG B 1 420 ? -2.648 31.406 8.188 1 96.19 420 ARG B N 1
ATOM 9395 C CA . ARG B 1 420 ? -3.967 31.703 7.641 1 96.19 420 ARG B CA 1
ATOM 9396 C C . ARG B 1 420 ? -3.963 33.031 6.914 1 96.19 420 ARG B C 1
ATOM 9398 O O . ARG B 1 420 ? -4.789 33.281 6.031 1 96.19 420 ARG B O 1
ATOM 9405 N N . TYR B 1 421 ? -3.066 33.938 7.277 1 98 421 TYR B N 1
ATOM 9406 C CA . TYR B 1 421 ? -3.07 35.281 6.688 1 98 421 TYR B CA 1
ATOM 9407 C C . TYR B 1 421 ? -2.059 35.375 5.551 1 98 421 TYR B C 1
ATOM 9409 O O . TYR B 1 421 ? -0.885 35.656 5.777 1 98 421 TYR B O 1
ATOM 9417 N N . ALA B 1 422 ? -2.551 35.281 4.348 1 97.88 422 ALA B N 1
ATOM 9418 C CA . ALA B 1 422 ? -1.69 35.406 3.17 1 97.88 422 ALA B CA 1
ATOM 9419 C C . ALA B 1 422 ? -1.429 36.844 2.809 1 97.88 422 ALA B C 1
ATOM 9421 O O . ALA B 1 422 ? -0.561 37.156 1.982 1 97.88 422 ALA B O 1
ATOM 9422 N N . SER B 1 423 ? -2.078 37.781 3.461 1 97.69 423 SER B N 1
ATOM 9423 C CA . SER B 1 423 ? -1.95 39.219 3.248 1 97.69 423 SER B CA 1
ATOM 9424 C C . SER B 1 423 ? -0.718 39.781 3.955 1 97.69 423 SER B C 1
ATOM 9426 O O . SER B 1 423 ? -0.292 40.906 3.678 1 97.69 423 SER B O 1
ATOM 9428 N N . HIS B 1 424 ? -0.145 39.031 4.859 1 97.94 424 HIS B N 1
ATOM 9429 C CA . HIS B 1 424 ? 0.926 39.562 5.691 1 97.94 424 HIS B CA 1
ATOM 9430 C C . HIS B 1 424 ? 2.094 38.594 5.785 1 97.94 424 HIS B C 1
ATOM 9432 O O . HIS B 1 424 ? 1.891 37.375 5.789 1 97.94 424 HIS B O 1
ATOM 9438 N N . GLU B 1 425 ? 3.256 39.094 5.996 1 97.75 425 GLU B N 1
ATOM 9439 C CA . GLU B 1 425 ? 4.496 38.312 5.98 1 97.75 425 GLU B CA 1
ATOM 9440 C C . GLU B 1 425 ? 4.504 37.25 7.082 1 97.75 425 GLU B C 1
ATOM 9442 O O . GLU B 1 425 ? 5.109 36.188 6.93 1 97.75 425 GLU B O 1
ATOM 9447 N N . GLY B 1 426 ? 3.822 37.5 8.18 1 97.5 426 GLY B N 1
ATOM 9448 C CA . GLY B 1 426 ? 3.803 36.531 9.258 1 97.5 426 GLY B CA 1
ATOM 9449 C C . GLY B 1 426 ? 3.184 35.219 8.859 1 97.5 426 GLY B C 1
ATOM 9450 O O . GLY B 1 426 ? 3.498 34.156 9.445 1 97.5 426 GLY B O 1
ATOM 9451 N N . GLY B 1 427 ? 2.311 35.25 7.895 1 98.06 427 GLY B N 1
ATOM 9452 C CA . GLY B 1 427 ? 1.682 34.031 7.398 1 98.06 427 GLY B CA 1
ATOM 9453 C C . GLY B 1 427 ? 2.459 33.375 6.273 1 98.06 427 GLY B C 1
ATOM 9454 O O . GLY B 1 427 ? 2.373 32.156 6.082 1 98.06 427 GLY B O 1
ATOM 9455 N N . ILE B 1 428 ? 3.281 34.125 5.547 1 98.44 428 ILE B N 1
ATOM 9456 C CA . ILE B 1 428 ? 3.764 33.594 4.281 1 98.44 428 ILE B CA 1
ATOM 9457 C C . ILE B 1 428 ? 5.289 33.562 4.285 1 98.44 428 ILE B C 1
ATOM 9459 O O . ILE B 1 428 ? 5.902 32.844 3.492 1 98.44 428 ILE B O 1
ATOM 9463 N N . ALA B 1 429 ? 6.008 34.406 5.039 1 98.31 429 ALA B N 1
ATOM 9464 C CA . ALA B 1 429 ? 7.469 34.406 5.078 1 98.31 429 ALA B CA 1
ATOM 9465 C C . ALA B 1 429 ? 7.992 33.344 6.047 1 98.31 429 ALA B C 1
ATOM 9467 O O . ALA B 1 429 ? 7.793 33.438 7.262 1 98.31 429 ALA B O 1
ATOM 9468 N N . ASP B 1 430 ? 8.625 32.375 5.562 1 98.5 430 ASP B N 1
ATOM 9469 C CA . ASP B 1 430 ? 8.953 31.203 6.371 1 98.5 430 ASP B CA 1
ATOM 9470 C C . ASP B 1 430 ? 10.398 30.766 6.145 1 98.5 430 ASP B C 1
ATOM 9472 O O . ASP B 1 430 ? 11.031 31.156 5.164 1 98.5 430 ASP B O 1
ATOM 9476 N N . PRO B 1 431 ? 10.953 29.984 7.078 1 98.5 431 PRO B N 1
ATOM 9477 C CA . PRO B 1 431 ? 12.328 29.516 6.906 1 98.5 431 PRO B CA 1
ATOM 9478 C C . PRO B 1 431 ? 12.461 28.484 5.785 1 98.5 431 PRO B C 1
ATOM 9480 O O . PRO B 1 431 ? 11.578 27.656 5.598 1 98.5 431 PRO B O 1
ATOM 9483 N N . ALA B 1 432 ? 13.555 28.562 5.098 1 98.81 432 ALA B N 1
ATOM 9484 C CA . ALA B 1 432 ? 13.891 27.594 4.051 1 98.81 432 ALA B CA 1
ATOM 9485 C C . ALA B 1 432 ? 15.398 27.5 3.85 1 98.81 432 ALA B C 1
ATOM 9487 O O . ALA B 1 432 ? 16.109 28.5 4.012 1 98.81 432 ALA B O 1
ATOM 9488 N N . ILE B 1 433 ? 15.867 26.344 3.621 1 98.88 433 ILE B N 1
ATOM 9489 C CA . ILE B 1 433 ? 17.266 26.047 3.33 1 98.88 433 ILE B CA 1
ATOM 9490 C C . ILE B 1 433 ? 17.359 25.141 2.1 1 98.88 433 ILE B C 1
ATOM 9492 O O . ILE B 1 433 ? 16.516 24.25 1.916 1 98.88 433 ILE B O 1
ATOM 9496 N N . ILE B 1 434 ? 18.25 25.359 1.214 1 98.81 434 ILE B N 1
ATOM 9497 C CA . ILE B 1 434 ? 18.578 24.438 0.131 1 98.81 434 ILE B CA 1
ATOM 9498 C C . ILE B 1 434 ? 20.062 24.094 0.167 1 98.81 434 ILE B C 1
ATOM 9500 O O . ILE B 1 434 ? 20.906 24.984 0.323 1 98.81 434 ILE B O 1
ATOM 9504 N N . SER B 1 435 ? 20.359 22.812 0.15 1 98.75 435 SER B N 1
ATOM 9505 C CA . SER B 1 435 ? 21.75 22.344 0.243 1 98.75 435 SER B CA 1
ATOM 9506 C C . SER B 1 435 ? 22.016 21.234 -0.761 1 98.75 435 SER B C 1
ATOM 9508 O O . SER B 1 435 ? 21.172 20.344 -0.96 1 98.75 435 SER B O 1
ATOM 9510 N N . TRP B 1 436 ? 23.062 21.312 -1.475 1 98.69 436 TRP B N 1
ATOM 9511 C CA . TRP B 1 436 ? 23.625 20.281 -2.334 1 98.69 436 TRP B CA 1
ATOM 9512 C C . TRP B 1 436 ? 25.141 20.469 -2.48 1 98.69 436 TRP B C 1
ATOM 9514 O O . TRP B 1 436 ? 25.609 21.047 -3.463 1 98.69 436 TRP B O 1
ATOM 9524 N N . PRO B 1 437 ? 25.844 19.891 -1.559 1 98 437 PRO B N 1
ATOM 9525 C CA . PRO B 1 437 ? 27.281 20.172 -1.507 1 98 437 PRO B CA 1
ATOM 9526 C C . PRO B 1 437 ? 28 19.859 -2.816 1 98 437 PRO B C 1
ATOM 9528 O O . PRO B 1 437 ? 28.922 20.578 -3.217 1 98 437 PRO B O 1
ATOM 9531 N N . ASN B 1 438 ? 27.562 18.859 -3.564 1 97.62 438 ASN B N 1
ATOM 9532 C CA . ASN B 1 438 ? 28.234 18.469 -4.801 1 97.62 438 ASN B CA 1
ATOM 9533 C C . ASN B 1 438 ? 27.844 19.391 -5.957 1 97.62 438 ASN B C 1
ATOM 9535 O O . ASN B 1 438 ? 28.516 19.391 -6.996 1 97.62 438 ASN B O 1
ATOM 9539 N N . GLY B 1 439 ? 26.75 20.172 -5.797 1 97.19 439 GLY B N 1
ATOM 9540 C CA . GLY B 1 439 ? 26.25 20.859 -6.977 1 97.19 439 GLY B CA 1
ATOM 9541 C C . GLY B 1 439 ? 26.047 22.344 -6.754 1 97.19 439 GLY B C 1
ATOM 9542 O O . GLY B 1 439 ? 25.922 23.125 -7.711 1 97.19 439 GLY B O 1
ATOM 9543 N N . ILE B 1 440 ? 25.969 22.812 -5.508 1 97.44 440 ILE B N 1
ATOM 9544 C CA . ILE B 1 440 ? 25.844 24.234 -5.156 1 97.44 440 ILE B CA 1
ATOM 9545 C C . ILE B 1 440 ? 27.109 24.703 -4.445 1 97.44 440 ILE B C 1
ATOM 9547 O O . ILE B 1 440 ? 27.453 24.203 -3.373 1 97.44 440 ILE B O 1
ATOM 9551 N N . ALA B 1 441 ? 27.781 25.625 -4.988 1 96.88 441 ALA B N 1
ATOM 9552 C CA . ALA B 1 441 ? 29.078 26.078 -4.496 1 96.88 441 ALA B CA 1
ATOM 9553 C C . ALA B 1 441 ? 28.938 26.859 -3.197 1 96.88 441 ALA B C 1
ATOM 9555 O O . ALA B 1 441 ? 29.812 26.812 -2.338 1 96.88 441 ALA B O 1
ATOM 9556 N N . ALA B 1 442 ? 27.828 27.516 -3.066 1 96.31 442 ALA B N 1
ATOM 9557 C CA . ALA B 1 442 ? 27.609 28.359 -1.896 1 96.31 442 ALA B CA 1
ATOM 9558 C C . ALA B 1 442 ? 27.328 27.516 -0.655 1 96.31 442 ALA B C 1
ATOM 9560 O O . ALA B 1 442 ? 26.5 26.609 -0.697 1 96.31 442 ALA B O 1
ATOM 9561 N N . HIS B 1 443 ? 28.031 27.828 0.452 1 96.75 443 HIS B N 1
ATOM 9562 C CA . HIS B 1 443 ? 27.812 27.172 1.736 1 96.75 443 HIS B CA 1
ATOM 9563 C C . HIS B 1 443 ? 27.75 28.188 2.871 1 96.75 443 HIS B C 1
ATOM 9565 O O . HIS B 1 443 ? 28.578 29.094 2.938 1 96.75 443 HIS B O 1
ATOM 9571 N N . GLY B 1 444 ? 26.75 27.969 3.723 1 97.38 444 GLY B N 1
ATOM 9572 C CA . GLY B 1 444 ? 26.641 28.828 4.891 1 97.38 444 GLY B CA 1
ATOM 9573 C C . GLY B 1 444 ? 26.219 30.25 4.547 1 97.38 444 GLY B C 1
ATOM 9574 O O . GLY B 1 444 ? 26.406 31.172 5.344 1 97.38 444 GLY B O 1
ATOM 9575 N N . GLU B 1 445 ? 25.719 30.422 3.348 1 97.88 445 GLU B N 1
ATOM 9576 C CA . GLU B 1 445 ? 25.375 31.766 2.881 1 97.88 445 GLU B CA 1
ATOM 9577 C C . GLU B 1 445 ? 23.875 32 2.936 1 97.88 445 GLU B C 1
ATOM 9579 O O . GLU B 1 445 ? 23.109 31.094 3.229 1 97.88 445 GLU B O 1
ATOM 9584 N N . ILE B 1 446 ? 23.484 33.281 2.748 1 97.69 446 ILE B N 1
ATOM 9585 C CA . ILE B 1 446 ? 22.094 33.719 2.729 1 97.69 446 ILE B CA 1
ATOM 9586 C C . ILE B 1 446 ? 21.766 34.344 1.373 1 97.69 446 ILE B C 1
ATOM 9588 O O . ILE B 1 446 ? 22.578 35.062 0.802 1 97.69 446 ILE B O 1
ATOM 9592 N N . ARG B 1 447 ? 20.672 33.969 0.808 1 97.88 447 ARG B N 1
ATOM 9593 C CA . ARG B 1 447 ? 20.109 34.625 -0.371 1 97.88 447 ARG B CA 1
ATOM 9594 C C . ARG B 1 447 ? 18.859 35.406 -0.016 1 97.88 447 ARG B C 1
ATOM 9596 O O . ARG B 1 447 ? 17.969 34.906 0.666 1 97.88 447 ARG B O 1
ATOM 9603 N N . ASP B 1 448 ? 18.734 36.625 -0.462 1 96.44 448 ASP B N 1
ATOM 9604 C CA . ASP B 1 448 ? 17.641 37.5 -0.076 1 96.44 448 ASP B CA 1
ATOM 9605 C C . ASP B 1 448 ? 16.688 37.75 -1.244 1 96.44 448 ASP B C 1
ATOM 9607 O O . ASP B 1 448 ? 15.883 38.688 -1.217 1 96.44 448 ASP B O 1
ATOM 9611 N N . ASN B 1 449 ? 16.75 36.969 -2.309 1 96.44 449 ASN B N 1
ATOM 9612 C CA . ASN B 1 449 ? 15.82 37.031 -3.43 1 96.44 449 ASN B CA 1
ATOM 9613 C C . ASN B 1 449 ? 14.406 36.625 -3.008 1 96.44 449 ASN B C 1
ATOM 9615 O O . ASN B 1 449 ? 14.234 35.781 -2.139 1 96.44 449 ASN B O 1
ATOM 9619 N N . TYR B 1 450 ? 13.375 37.281 -3.645 1 97.38 450 TYR B N 1
ATOM 9620 C CA . TYR B 1 450 ? 12 36.875 -3.375 1 97.38 450 TYR B CA 1
ATOM 9621 C C . TYR B 1 450 ? 11.672 35.531 -4.02 1 97.38 450 TYR B C 1
ATOM 9623 O O . TYR B 1 450 ? 11.648 35.406 -5.246 1 97.38 450 TYR B O 1
ATOM 9631 N N . VAL B 1 451 ? 11.453 34.531 -3.234 1 98.19 451 VAL B N 1
ATOM 9632 C CA . VAL B 1 451 ? 11.188 33.188 -3.689 1 98.19 451 VAL B CA 1
ATOM 9633 C C . VAL B 1 451 ? 9.859 32.688 -3.113 1 98.19 451 VAL B C 1
ATOM 9635 O O . VAL B 1 451 ? 9.547 32.938 -1.95 1 98.19 451 VAL B O 1
ATOM 9638 N N . ASN B 1 452 ? 9.016 32.125 -3.957 1 98.75 452 ASN B N 1
ATOM 9639 C CA . ASN B 1 452 ? 7.789 31.453 -3.525 1 98.75 452 ASN B CA 1
ATOM 9640 C C . ASN B 1 452 ? 7.93 29.938 -3.559 1 98.75 452 ASN B C 1
ATOM 9642 O O . ASN B 1 452 ? 8.766 29.406 -4.293 1 98.75 452 ASN B O 1
ATOM 9646 N N . VAL B 1 453 ? 7.156 29.266 -2.752 1 98.88 453 VAL B N 1
ATOM 9647 C CA . VAL B 1 453 ? 7.215 27.812 -2.66 1 98.88 453 VAL B CA 1
ATOM 9648 C C . VAL B 1 453 ? 6.996 27.188 -4.043 1 98.88 453 VAL B C 1
ATOM 9650 O O . VAL B 1 453 ? 7.574 26.156 -4.363 1 98.88 453 VAL B O 1
ATOM 9653 N N . SER B 1 454 ? 6.223 27.75 -4.945 1 98.75 454 SER B N 1
ATOM 9654 C CA . SER B 1 454 ? 5.988 27.25 -6.293 1 98.75 454 SER B CA 1
ATOM 9655 C C . SER B 1 454 ? 7.262 27.297 -7.129 1 98.75 454 SER B C 1
ATOM 9657 O O . SER B 1 454 ? 7.328 26.688 -8.203 1 98.75 454 SER B O 1
ATOM 9659 N N . ASP B 1 455 ? 8.297 28.016 -6.699 1 98.81 455 ASP B N 1
ATOM 9660 C CA . ASP B 1 455 ? 9.547 28.172 -7.441 1 98.81 455 ASP B CA 1
ATOM 9661 C C . ASP B 1 455 ? 10.492 27 -7.176 1 98.81 455 ASP B C 1
ATOM 9663 O O . ASP B 1 455 ? 11.477 26.828 -7.891 1 98.81 455 ASP B O 1
ATOM 9667 N N . ILE B 1 456 ? 10.188 26.188 -6.176 1 98.88 456 ILE B N 1
ATOM 9668 C CA . ILE B 1 456 ? 11.102 25.125 -5.754 1 98.88 456 ILE B CA 1
ATOM 9669 C C . ILE B 1 456 ? 11.18 24.062 -6.836 1 98.88 456 ILE B C 1
ATOM 9671 O O . ILE B 1 456 ? 12.273 23.688 -7.266 1 98.88 456 ILE B O 1
ATOM 9675 N N . THR B 1 457 ? 10.031 23.547 -7.316 1 98.81 457 THR B N 1
ATOM 9676 C CA . THR B 1 457 ? 10 22.438 -8.258 1 98.81 457 THR B CA 1
ATOM 9677 C C . THR B 1 457 ? 10.727 22.797 -9.547 1 98.81 457 THR B C 1
ATOM 9679 O O . THR B 1 457 ? 11.594 22.047 -10.008 1 98.81 457 THR B O 1
ATOM 9682 N N . PRO B 1 458 ? 10.477 23.984 -10.164 1 98.44 458 PRO B N 1
ATOM 9683 C CA . PRO B 1 458 ? 11.266 24.328 -11.352 1 98.44 458 PRO B CA 1
ATOM 9684 C C . PRO B 1 458 ? 12.758 24.453 -11.062 1 98.44 458 PRO B C 1
ATOM 9686 O O . PRO B 1 458 ? 13.586 24.141 -11.922 1 98.44 458 PRO B O 1
ATOM 9689 N N . THR B 1 459 ? 13.125 24.938 -9.898 1 98.75 459 THR B N 1
ATOM 9690 C CA . THR B 1 459 ? 14.531 25.031 -9.516 1 98.75 459 THR B CA 1
ATOM 9691 C C . THR B 1 459 ? 15.148 23.641 -9.406 1 98.75 459 THR B C 1
ATOM 9693 O O . THR B 1 459 ? 16.266 23.422 -9.875 1 98.75 459 THR B O 1
ATOM 9696 N N . VAL B 1 460 ? 14.438 22.688 -8.828 1 98.75 460 VAL B N 1
ATOM 9697 C CA . VAL B 1 460 ? 14.922 21.328 -8.703 1 98.75 460 VAL B CA 1
ATOM 9698 C C . VAL B 1 460 ? 15.102 20.703 -10.086 1 98.75 460 VAL B C 1
ATOM 9700 O O . VAL B 1 460 ? 16.094 20 -10.344 1 98.75 460 VAL B O 1
ATOM 9703 N N . TYR B 1 461 ? 14.141 20.922 -11.031 1 98.44 461 TYR B N 1
ATOM 9704 C CA . TYR B 1 461 ? 14.32 20.453 -12.406 1 98.44 461 TYR B CA 1
ATOM 9705 C C . TYR B 1 461 ? 15.617 20.984 -13 1 98.44 461 TYR B C 1
ATOM 9707 O O . TYR B 1 461 ? 16.375 20.234 -13.609 1 98.44 461 TYR B O 1
ATOM 9715 N N . ASP B 1 462 ? 15.891 22.266 -12.758 1 98.19 462 ASP B N 1
ATOM 9716 C CA . ASP B 1 462 ? 17.109 22.891 -13.289 1 98.19 462 ASP B CA 1
ATOM 9717 C C . ASP B 1 462 ? 18.359 22.266 -12.664 1 98.19 462 ASP B C 1
ATOM 9719 O O . ASP B 1 462 ? 19.344 22.016 -13.359 1 98.19 462 ASP B O 1
ATOM 9723 N N . LEU B 1 463 ? 18.297 22.062 -11.375 1 98.19 463 LEU B N 1
ATOM 9724 C CA . LEU B 1 463 ? 19.438 21.453 -10.688 1 98.19 463 LEU B CA 1
ATOM 9725 C C . LEU B 1 463 ? 19.719 20.062 -11.234 1 98.19 463 LEU B C 1
ATOM 9727 O O . LEU B 1 463 ? 20.859 19.609 -11.25 1 98.19 463 LEU B O 1
ATOM 9731 N N . LEU B 1 464 ? 18.672 19.344 -11.664 1 97.88 464 LEU B N 1
ATOM 9732 C CA . LEU B 1 464 ? 18.797 18 -12.211 1 97.88 464 LEU B CA 1
ATOM 9733 C C . LEU B 1 464 ? 19.172 18.047 -13.688 1 97.88 464 LEU B C 1
ATOM 9735 O O . LEU B 1 464 ? 19.422 17 -14.297 1 97.88 464 LEU B O 1
ATOM 9739 N N . GLY B 1 465 ? 19.156 19.234 -14.312 1 96.69 465 GLY B N 1
ATOM 9740 C CA . GLY B 1 465 ? 19.375 19.359 -15.742 1 96.69 465 GLY B CA 1
ATOM 9741 C C . GLY B 1 465 ? 18.219 18.828 -16.562 1 96.69 465 GLY B C 1
ATOM 9742 O O . GLY B 1 465 ? 18.422 18.312 -17.672 1 96.69 465 GLY B O 1
ATOM 9743 N N . MET B 1 466 ? 17.047 18.938 -15.992 1 95.5 466 MET B N 1
ATOM 9744 C CA . MET B 1 466 ? 15.867 18.406 -16.656 1 95.5 466 MET B CA 1
ATOM 9745 C C . MET B 1 466 ? 14.969 19.531 -17.156 1 95.5 466 MET B C 1
ATOM 9747 O O . MET B 1 466 ? 14.781 20.531 -16.469 1 95.5 466 MET B O 1
ATOM 9751 N N . THR B 1 467 ? 14.445 19.344 -18.312 1 94.38 467 THR B N 1
ATOM 9752 C CA . THR B 1 467 ? 13.344 20.188 -18.781 1 94.38 467 THR B CA 1
ATOM 9753 C C . THR B 1 467 ? 12.016 19.688 -18.219 1 94.38 467 THR B C 1
ATOM 9755 O O . THR B 1 467 ? 11.719 18.5 -18.281 1 94.38 467 THR B O 1
ATOM 9758 N N . PRO B 1 468 ? 11.281 20.562 -17.641 1 94.25 468 PRO B N 1
ATOM 9759 C CA . PRO B 1 468 ? 9.953 20.109 -17.219 1 94.25 468 PRO B CA 1
ATOM 9760 C C . PRO B 1 468 ? 9.203 19.375 -18.328 1 94.25 468 PRO B C 1
ATOM 9762 O O . PRO B 1 468 ? 9.148 19.844 -19.469 1 94.25 468 PRO B O 1
ATOM 9765 N N . PRO B 1 469 ? 8.602 18.297 -17.984 1 94.62 469 PRO B N 1
ATOM 9766 C CA . PRO B 1 469 ? 7.992 17.5 -19.047 1 94.62 469 PRO B CA 1
ATOM 9767 C C . PRO B 1 469 ? 6.719 18.125 -19.609 1 94.62 469 PRO B C 1
ATOM 9769 O O . PRO B 1 469 ? 5.93 18.703 -18.859 1 94.62 469 PRO B O 1
ATOM 9772 N N . GLY B 1 470 ? 6.531 17.969 -20.938 1 95.19 470 GLY B N 1
ATOM 9773 C CA . GLY B 1 470 ? 5.309 18.438 -21.578 1 95.19 470 GLY B CA 1
ATOM 9774 C C . GLY B 1 470 ? 4.129 17.516 -21.344 1 95.19 470 GLY B C 1
ATOM 9775 O O . GLY B 1 470 ? 2.975 17.938 -21.391 1 95.19 470 GLY B O 1
ATOM 9776 N N . THR B 1 471 ? 4.418 16.219 -21.203 1 93.5 471 THR B N 1
ATOM 9777 C CA . THR B 1 471 ? 3.408 15.211 -20.891 1 93.5 471 THR B CA 1
ATOM 9778 C C . THR B 1 471 ? 3.865 14.328 -19.719 1 93.5 471 THR B C 1
ATOM 9780 O O . THR B 1 471 ? 5.062 14.086 -19.562 1 93.5 471 THR B O 1
ATOM 9783 N N . VAL B 1 472 ? 3.002 13.969 -18.938 1 92.81 472 VAL B N 1
ATOM 9784 C CA . VAL B 1 472 ? 3.217 12.977 -17.891 1 92.81 472 VAL B CA 1
ATOM 9785 C C . VAL B 1 472 ? 2.127 11.906 -17.953 1 92.81 472 VAL B C 1
ATOM 9787 O O . VAL B 1 472 ? 0.936 12.227 -17.922 1 92.81 472 VAL B O 1
ATOM 9790 N N . LYS B 1 473 ? 2.51 10.602 -18.109 1 86.44 473 LYS B N 1
ATOM 9791 C CA . LYS B 1 473 ? 1.579 9.492 -18.281 1 86.44 473 LYS B CA 1
ATOM 9792 C C . LYS B 1 473 ? 0.638 9.734 -19.453 1 86.44 473 LYS B C 1
ATOM 9794 O O . LYS B 1 473 ? -0.563 9.477 -19.359 1 86.44 473 LYS B O 1
ATOM 9799 N N . GLY B 1 474 ? 1.143 10.383 -20.406 1 84.56 474 GLY B N 1
ATOM 9800 C CA . GLY B 1 474 ? 0.409 10.625 -21.641 1 84.56 474 GLY B CA 1
ATOM 9801 C C . GLY B 1 474 ? -0.506 11.836 -21.562 1 84.56 474 GLY B C 1
ATOM 9802 O O . GLY B 1 474 ? -1.171 12.188 -22.531 1 84.56 474 GLY B O 1
ATOM 9803 N N . ILE B 1 475 ? -0.497 12.594 -20.469 1 90.5 475 ILE B N 1
ATOM 9804 C CA . ILE B 1 475 ? -1.38 13.734 -20.25 1 90.5 475 ILE B CA 1
ATOM 9805 C C . ILE B 1 475 ? -0.597 15.039 -20.422 1 90.5 475 ILE B C 1
ATOM 9807 O O . ILE B 1 475 ? 0.39 15.273 -19.719 1 90.5 475 ILE B O 1
ATOM 9811 N N . PRO B 1 476 ? -1.017 15.891 -21.359 1 93.94 476 PRO B N 1
ATOM 9812 C CA . PRO B 1 476 ? -0.358 17.188 -21.469 1 93.94 476 PRO B CA 1
ATOM 9813 C C . PRO B 1 476 ? -0.387 17.984 -20.156 1 93.94 476 PRO B C 1
ATOM 9815 O O . PRO B 1 476 ? -1.398 17.984 -19.453 1 93.94 476 PRO B O 1
ATOM 9818 N N . GLN B 1 477 ? 0.684 18.641 -19.812 1 96.81 477 GLN B N 1
ATOM 9819 C CA . GLN B 1 477 ? 0.806 19.328 -18.531 1 96.81 477 GLN B CA 1
ATOM 9820 C C . GLN B 1 477 ? 0.627 20.844 -18.688 1 96.81 477 GLN B C 1
ATOM 9822 O O . GLN B 1 477 ? 1.075 21.422 -19.672 1 96.81 477 GLN B O 1
ATOM 9827 N N . LYS B 1 478 ? 0.04 21.453 -17.719 1 96.62 478 LYS B N 1
ATOM 9828 C CA . LYS B 1 478 ? 0.026 22.906 -17.625 1 96.62 478 LYS B CA 1
ATOM 9829 C C . LYS B 1 478 ? 1.428 23.453 -17.375 1 96.62 478 LYS B C 1
ATOM 9831 O O . LYS B 1 478 ? 2.227 22.828 -16.672 1 96.62 478 LYS B O 1
ATOM 9836 N N . PRO B 1 479 ? 1.664 24.625 -17.922 1 96 479 PRO B N 1
ATOM 9837 C CA . PRO B 1 479 ? 2.957 25.234 -17.609 1 96 479 PRO B CA 1
ATOM 9838 C C . PRO B 1 479 ? 3.143 25.5 -16.109 1 96 479 PRO B C 1
ATOM 9840 O O . PRO B 1 479 ? 2.16 25.688 -15.391 1 96 479 PRO B O 1
ATOM 9843 N N . MET B 1 480 ? 4.371 25.578 -15.703 1 96.5 480 MET B N 1
ATOM 9844 C CA . MET B 1 480 ? 4.676 25.906 -14.312 1 96.5 480 MET B CA 1
ATOM 9845 C C . MET B 1 480 ? 4.371 27.375 -14.031 1 96.5 480 MET B C 1
ATOM 9847 O O . MET B 1 480 ? 4.617 28.25 -14.875 1 96.5 480 MET B O 1
ATOM 9851 N N . ASP B 1 481 ? 3.793 27.609 -12.914 1 98 481 ASP B N 1
ATOM 9852 C CA . ASP B 1 481 ? 3.594 28.984 -12.461 1 98 481 ASP B CA 1
ATOM 9853 C C . ASP B 1 481 ? 4.859 29.531 -11.812 1 98 481 ASP B C 1
ATOM 9855 O O . ASP B 1 481 ? 5.113 30.75 -11.852 1 98 481 ASP B O 1
ATOM 9859 N N . GLY B 1 482 ? 5.648 28.641 -11.148 1 98.12 482 GLY B N 1
ATOM 9860 C CA . GLY B 1 482 ? 6.867 29.047 -10.461 1 98.12 482 GLY B CA 1
ATOM 9861 C C . GLY B 1 482 ? 8.008 29.359 -11.406 1 98.12 482 GLY B C 1
ATOM 9862 O O . GLY B 1 482 ? 7.996 28.938 -12.562 1 98.12 482 GLY B O 1
ATOM 9863 N N . VAL B 1 483 ? 8.945 30.094 -10.891 1 97.88 483 VAL B N 1
ATOM 9864 C CA . VAL B 1 483 ? 10.133 30.516 -11.625 1 97.88 483 VAL B CA 1
ATOM 9865 C C . VAL B 1 483 ? 11.383 29.984 -10.93 1 97.88 483 VAL B C 1
ATOM 9867 O O . VAL B 1 483 ? 11.586 30.219 -9.734 1 97.88 483 VAL B O 1
ATOM 9870 N N . SER B 1 484 ? 12.25 29.312 -11.695 1 98.44 484 SER B N 1
ATOM 9871 C CA . SER B 1 484 ? 13.484 28.781 -11.117 1 98.44 484 SER B CA 1
ATOM 9872 C C . SER B 1 484 ? 14.383 29.906 -10.609 1 98.44 484 SER B C 1
ATOM 9874 O O . SER B 1 484 ? 14.523 30.938 -11.266 1 98.44 484 SER B O 1
ATOM 9876 N N . PHE B 1 485 ? 14.961 29.703 -9.438 1 98.44 485 PHE B N 1
ATOM 9877 C CA . PHE B 1 485 ? 15.891 30.688 -8.906 1 98.44 485 PHE B CA 1
ATOM 9878 C C . PHE B 1 485 ? 17.312 30.125 -8.875 1 98.44 485 PHE B C 1
ATOM 9880 O O . PHE B 1 485 ? 18.109 30.5 -8.008 1 98.44 485 PHE B O 1
ATOM 9887 N N . ILE B 1 486 ? 17.594 29.234 -9.742 1 98.12 486 ILE B N 1
ATOM 9888 C CA . ILE B 1 486 ? 18.906 28.594 -9.805 1 98.12 486 ILE B CA 1
ATOM 9889 C C . ILE B 1 486 ? 19.984 29.656 -9.961 1 98.12 486 ILE B C 1
ATOM 9891 O O . ILE B 1 486 ? 21.094 29.5 -9.445 1 98.12 486 ILE B O 1
ATOM 9895 N N . ALA B 1 487 ? 19.75 30.781 -10.648 1 97.5 487 ALA B N 1
ATOM 9896 C CA . ALA B 1 487 ? 20.719 31.859 -10.836 1 97.5 487 ALA B CA 1
ATOM 9897 C C . ALA B 1 487 ? 21.125 32.469 -9.5 1 97.5 487 ALA B C 1
ATOM 9899 O O . ALA B 1 487 ? 22.297 32.812 -9.297 1 97.5 487 ALA B O 1
ATOM 9900 N N . ALA B 1 488 ? 20.141 32.594 -8.602 1 97.5 488 ALA B N 1
ATOM 9901 C CA . ALA B 1 488 ? 20.391 33.188 -7.289 1 97.5 488 ALA B CA 1
ATOM 9902 C C . ALA B 1 488 ? 21.266 32.281 -6.43 1 97.5 488 ALA B C 1
ATOM 9904 O O . ALA B 1 488 ? 21.984 32.75 -5.551 1 97.5 488 ALA B O 1
ATOM 9905 N N . LEU B 1 489 ? 21.219 30.969 -6.684 1 97.88 489 LEU B N 1
ATOM 9906 C CA . LEU B 1 489 ? 22.062 30.031 -5.934 1 97.88 489 LEU B CA 1
ATOM 9907 C C . LEU B 1 489 ? 23.531 30.203 -6.301 1 97.88 489 LEU B C 1
ATOM 9909 O O . LEU B 1 489 ? 24.406 30 -5.465 1 97.88 489 LEU B O 1
ATOM 9913 N N . ALA B 1 490 ? 23.75 30.625 -7.5 1 96.19 490 ALA B N 1
ATOM 9914 C CA . ALA B 1 490 ? 25.109 30.828 -7.98 1 96.19 490 ALA B CA 1
ATOM 9915 C C . ALA B 1 490 ? 25.625 32.219 -7.629 1 96.19 490 ALA B C 1
ATOM 9917 O O . ALA B 1 490 ? 26.797 32.406 -7.285 1 96.19 490 ALA B O 1
ATOM 9918 N N . ASP B 1 491 ? 24.719 33.156 -7.754 1 96.25 491 ASP B N 1
ATOM 9919 C CA . ASP B 1 491 ? 25.047 34.562 -7.531 1 96.25 491 ASP B CA 1
ATOM 9920 C C . ASP B 1 491 ? 23.938 35.281 -6.75 1 96.25 491 ASP B C 1
ATOM 9922 O O . ASP B 1 491 ? 22.828 35.469 -7.266 1 96.25 491 ASP B O 1
ATOM 9926 N N . PRO B 1 492 ? 24.234 35.688 -5.539 1 94.75 492 PRO B N 1
ATOM 9927 C CA . PRO B 1 492 ? 23.203 36.312 -4.703 1 94.75 492 PRO B CA 1
ATOM 9928 C C . PRO B 1 492 ? 22.594 37.562 -5.348 1 94.75 492 PRO B C 1
ATOM 9930 O O . PRO B 1 492 ? 21.469 37.938 -5.004 1 94.75 492 PRO B O 1
ATOM 9933 N N . ALA B 1 493 ? 23.266 38.156 -6.273 1 93.75 493 ALA B N 1
ATOM 9934 C CA . ALA B 1 493 ? 22.812 39.406 -6.879 1 93.75 493 ALA B CA 1
ATOM 9935 C C . ALA B 1 493 ? 22.078 39.125 -8.195 1 93.75 493 ALA B C 1
ATOM 9937 O O . ALA B 1 493 ? 21.547 40.062 -8.82 1 93.75 493 ALA B O 1
ATOM 9938 N N . ALA B 1 494 ? 21.969 37.906 -8.477 1 94.38 494 ALA B N 1
ATOM 9939 C CA . ALA B 1 494 ? 21.391 37.562 -9.773 1 94.38 494 ALA B CA 1
ATOM 9940 C C . ALA B 1 494 ? 19.891 37.844 -9.797 1 94.38 494 ALA B C 1
ATOM 9942 O O . ALA B 1 494 ? 19.203 37.656 -8.789 1 94.38 494 ALA B O 1
ATOM 9943 N N . ASP B 1 495 ? 19.438 38.312 -10.977 1 93.69 495 ASP B N 1
ATOM 9944 C CA . ASP B 1 495 ? 18.016 38.406 -11.25 1 93.69 495 ASP B CA 1
ATOM 9945 C C . ASP B 1 495 ? 17.422 37.031 -11.578 1 93.69 495 ASP B C 1
ATOM 9947 O O . ASP B 1 495 ? 17.812 36.406 -12.562 1 93.69 495 ASP B O 1
ATOM 9951 N N . THR B 1 496 ? 16.438 36.625 -10.797 1 94.88 496 THR B N 1
ATOM 9952 C CA . THR B 1 496 ? 15.859 35.312 -11 1 94.88 496 THR B CA 1
ATOM 9953 C C . THR B 1 496 ? 14.82 35.344 -12.117 1 94.88 496 THR B C 1
ATOM 9955 O O . THR B 1 496 ? 14.414 34.312 -12.625 1 94.88 496 THR B O 1
ATOM 9958 N N . GLY B 1 497 ? 14.336 36.562 -12.484 1 95.94 497 GLY B N 1
ATOM 9959 C CA . GLY B 1 497 ? 13.273 36.719 -13.469 1 95.94 497 GLY B CA 1
ATOM 9960 C C . GLY B 1 497 ? 11.891 36.781 -12.852 1 95.94 497 GLY B C 1
ATOM 9961 O O . GLY B 1 497 ? 10.914 37.094 -13.547 1 95.94 497 GLY B O 1
ATOM 9962 N N . LYS B 1 498 ? 11.773 36.594 -11.578 1 97.06 498 LYS B N 1
ATOM 9963 C CA . LYS B 1 498 ? 10.477 36.688 -10.922 1 97.06 498 LYS B CA 1
ATOM 9964 C C . LYS B 1 498 ? 10.133 38.156 -10.641 1 97.06 498 LYS B C 1
ATOM 9966 O O . LYS B 1 498 ? 10.945 38.906 -10.07 1 97.06 498 LYS B O 1
ATOM 9971 N N . THR B 1 499 ? 8.852 38.531 -10.992 1 97.5 499 THR B N 1
ATOM 9972 C CA . THR B 1 499 ? 8.492 39.938 -10.828 1 97.5 499 THR B CA 1
ATOM 9973 C C . THR B 1 499 ? 7.203 40.062 -10.023 1 97.5 499 THR B C 1
ATOM 9975 O O . THR B 1 499 ? 6.926 41.125 -9.461 1 97.5 499 THR B O 1
ATOM 9978 N N . THR B 1 500 ? 6.414 39 -10 1 98.31 500 THR B N 1
ATOM 9979 C CA . THR B 1 500 ? 5.098 39.125 -9.383 1 98.31 500 THR B CA 1
ATOM 9980 C C . THR B 1 500 ? 4.73 37.812 -8.672 1 98.31 500 THR B C 1
ATOM 9982 O O . THR B 1 500 ? 5.098 36.719 -9.125 1 98.31 500 THR B O 1
ATOM 9985 N N . GLN B 1 501 ? 4.109 37.938 -7.551 1 98.44 501 GLN B N 1
ATOM 9986 C CA . GLN B 1 501 ? 3.51 36.812 -6.84 1 98.44 501 GLN B CA 1
ATOM 9987 C C . GLN B 1 501 ? 2.203 37.25 -6.164 1 98.44 501 GLN B C 1
ATOM 9989 O O . GLN B 1 501 ? 2.186 38.125 -5.324 1 98.44 501 GLN B O 1
ATOM 9994 N N . PHE B 1 502 ? 1.037 36.719 -6.523 1 96.44 502 PHE B N 1
ATOM 9995 C CA . PHE B 1 502 ? -0.215 37.062 -5.863 1 96.44 502 PHE B CA 1
ATOM 9996 C C . PHE B 1 502 ? -0.554 36.062 -4.773 1 96.44 502 PHE B C 1
ATOM 9998 O O . PHE B 1 502 ? -0.122 34.906 -4.828 1 96.44 502 PHE B O 1
ATOM 10005 N N . TYR B 1 503 ? -1.298 36.406 -3.766 1 98.31 503 TYR B N 1
ATOM 10006 C CA . TYR B 1 503 ? -1.69 35.625 -2.607 1 98.31 503 TYR B CA 1
ATOM 10007 C C . TYR B 1 503 ? -3.188 35.719 -2.35 1 98.31 503 TYR B C 1
ATOM 10009 O O . TYR B 1 503 ? -3.766 36.812 -2.477 1 98.31 503 TYR B O 1
ATOM 10017 N N . THR B 1 504 ? -3.82 34.625 -2.088 1 98.25 504 THR B N 1
ATOM 10018 C CA . THR B 1 504 ? -5.184 34.531 -1.577 1 98.25 504 THR B CA 1
ATOM 10019 C C . THR B 1 504 ? -5.352 33.312 -0.671 1 98.25 504 THR B C 1
ATOM 10021 O O . THR B 1 504 ? -4.902 32.219 -1.008 1 98.25 504 THR B O 1
ATOM 10024 N N . MET B 1 505 ? -5.945 33.531 0.513 1 98 505 MET B N 1
ATOM 10025 C CA . MET B 1 505 ? -6.141 32.469 1.475 1 98 505 MET B CA 1
ATOM 10026 C C . MET B 1 505 ? -7.211 32.844 2.496 1 98 505 MET B C 1
ATOM 10028 O O . MET B 1 505 ? -7.094 33.844 3.186 1 98 505 MET B O 1
ATOM 10032 N N . LEU B 1 506 ? -8.234 32.094 2.562 1 97.06 506 LEU B N 1
ATOM 10033 C CA . LEU B 1 506 ? -9.258 32.219 3.594 1 97.06 506 LEU B CA 1
ATOM 10034 C C . LEU B 1 506 ? -9.797 33.656 3.66 1 97.06 506 LEU B C 1
ATOM 10036 O O . LEU B 1 506 ? -9.977 34.188 4.75 1 97.06 506 LEU B O 1
ATOM 10040 N N . GLY B 1 507 ? -9.914 34.25 2.547 1 97.19 507 GLY B N 1
ATOM 10041 C CA . GLY B 1 507 ? -10.523 35.562 2.432 1 97.19 507 GLY B CA 1
ATOM 10042 C C . GLY B 1 507 ? -9.508 36.688 2.432 1 97.19 507 GLY B C 1
ATOM 10043 O O . GLY B 1 507 ? -9.836 37.812 2.098 1 97.19 507 GLY B O 1
ATOM 10044 N N . THR B 1 508 ? -8.273 36.406 2.758 1 97.88 508 THR B N 1
ATOM 10045 C CA . THR B 1 508 ? -7.223 37.406 2.771 1 97.88 508 THR B CA 1
ATOM 10046 C C . THR B 1 508 ? -6.52 37.5 1.419 1 97.88 508 THR B C 1
ATOM 10048 O O . THR B 1 508 ? -6.48 36.5 0.682 1 97.88 508 THR B O 1
ATOM 10051 N N . ARG B 1 509 ? -5.996 38.656 1.055 1 98.12 509 ARG B N 1
ATOM 10052 C CA . ARG B 1 509 ? -5.406 38.906 -0.258 1 98.12 509 ARG B CA 1
ATOM 10053 C C . ARG B 1 509 ? -4.129 39.719 -0.141 1 98.12 509 ARG B C 1
ATOM 10055 O O . ARG B 1 509 ? -4.039 40.625 0.693 1 98.12 509 ARG B O 1
ATOM 10062 N N . GLY B 1 510 ? -3.197 39.406 -0.973 1 98.25 510 GLY B N 1
ATOM 10063 C CA . GLY B 1 510 ? -1.954 40.125 -1.109 1 98.25 510 GLY B CA 1
ATOM 10064 C C . GLY B 1 510 ? -1.278 39.938 -2.451 1 98.25 510 GLY B C 1
ATOM 10065 O O . GLY B 1 510 ? -1.569 38.969 -3.154 1 98.25 510 GLY B O 1
ATOM 10066 N N . ILE B 1 511 ? -0.413 40.875 -2.82 1 98.75 511 ILE B N 1
ATOM 10067 C CA . ILE B 1 511 ? 0.371 40.719 -4.043 1 98.75 511 ILE B CA 1
ATOM 10068 C C . ILE B 1 511 ? 1.717 41.406 -3.883 1 98.75 511 ILE B C 1
ATOM 10070 O O . ILE B 1 511 ? 1.778 42.531 -3.396 1 98.75 511 ILE B O 1
ATOM 10074 N N . TRP B 1 512 ? 2.762 40.719 -4.211 1 98.62 512 TRP B N 1
ATOM 10075 C CA . TRP B 1 512 ? 4.109 41.281 -4.34 1 98.62 512 TRP B CA 1
ATOM 10076 C C . TRP B 1 512 ? 4.438 41.562 -5.797 1 98.62 512 TRP B C 1
ATOM 10078 O O . TRP B 1 512 ? 4.18 40.75 -6.684 1 98.62 512 TRP B O 1
ATOM 10088 N N . HIS B 1 513 ? 4.922 42.719 -6.09 1 98.38 513 HIS B N 1
ATOM 10089 C CA . HIS B 1 513 ? 5.375 43.094 -7.426 1 98.38 513 HIS B CA 1
ATOM 10090 C C . HIS B 1 513 ? 6.598 44 -7.355 1 98.38 513 HIS B C 1
ATOM 10092 O O . HIS B 1 513 ? 6.484 45.188 -7 1 98.38 513 HIS B O 1
ATOM 10098 N N . GLU B 1 514 ? 7.754 43.5 -7.68 1 96.38 514 GLU B N 1
ATOM 10099 C CA . GLU B 1 514 ? 9.008 44.25 -7.797 1 96.38 514 GLU B CA 1
ATOM 10100 C C . GLU B 1 514 ? 9.273 45.062 -6.547 1 96.38 514 GLU B C 1
ATOM 10102 O O . GLU B 1 514 ? 9.516 46.281 -6.641 1 96.38 514 GLU B O 1
ATOM 10107 N N . GLY B 1 515 ? 9.109 44.469 -5.414 1 96 515 GLY B N 1
ATOM 10108 C CA . GLY B 1 515 ? 9.469 45.062 -4.145 1 96 515 GLY B CA 1
ATOM 10109 C C . GLY B 1 515 ? 8.281 45.688 -3.412 1 96 515 GLY B C 1
ATOM 10110 O O . GLY B 1 515 ? 8.352 45.906 -2.205 1 96 515 GLY B O 1
ATOM 10111 N N . TRP B 1 516 ? 7.168 45.969 -4.156 1 97.94 516 TRP B N 1
ATOM 10112 C CA . TRP B 1 516 ? 5.945 46.469 -3.541 1 97.94 516 TRP B CA 1
ATOM 10113 C C . TRP B 1 516 ? 5.07 45.312 -3.045 1 97.94 516 TRP B C 1
ATOM 10115 O O . TRP B 1 516 ? 5.148 44.219 -3.564 1 97.94 516 TRP B O 1
ATOM 10125 N N . PHE B 1 517 ? 4.336 45.594 -2.006 1 98.56 517 PHE B N 1
ATOM 10126 C CA . PHE B 1 517 ? 3.361 44.625 -1.504 1 98.56 517 PHE B CA 1
ATOM 10127 C C . PHE B 1 517 ? 2.051 45.312 -1.146 1 98.56 517 PHE B C 1
ATOM 10129 O O . PHE B 1 517 ? 2.021 46.188 -0.283 1 98.56 517 PHE B O 1
ATOM 10136 N N . ALA B 1 518 ? 0.984 45 -1.846 1 98.75 518 ALA B N 1
ATOM 10137 C CA . ALA B 1 518 ? -0.359 45.469 -1.492 1 98.75 518 ALA B CA 1
ATOM 10138 C C . ALA B 1 518 ? -1.154 44.344 -0.82 1 98.75 518 ALA B C 1
ATOM 10140 O O . ALA B 1 518 ? -1.062 43.188 -1.219 1 98.75 518 ALA B O 1
ATOM 10141 N N . ASN B 1 519 ? -1.854 44.688 0.248 1 98.44 519 ASN B N 1
ATOM 10142 C CA . ASN B 1 519 ? -2.658 43.688 0.94 1 98.44 519 ASN B CA 1
ATOM 10143 C C . ASN B 1 519 ? -3.953 44.281 1.481 1 98.44 519 ASN B C 1
ATOM 10145 O O . ASN B 1 519 ? -4.09 45.5 1.57 1 98.44 519 ASN B O 1
ATOM 10149 N N . THR B 1 520 ? -4.875 43.438 1.782 1 97.88 520 THR B N 1
ATOM 10150 C CA . THR B 1 520 ? -6.125 43.844 2.406 1 97.88 520 THR B CA 1
ATOM 10151 C C . THR B 1 520 ? -6.09 43.594 3.91 1 97.88 520 THR B C 1
ATOM 10153 O O . THR B 1 520 ? -5.375 42.719 4.379 1 97.88 520 THR B O 1
ATOM 10156 N N . ILE B 1 521 ? -6.793 44.438 4.633 1 97.38 521 ILE B N 1
ATOM 10157 C CA . ILE B 1 521 ? -7.117 44.156 6.027 1 97.38 521 ILE B CA 1
ATOM 10158 C C . ILE B 1 521 ? -8.445 43.406 6.105 1 97.38 521 ILE B C 1
ATOM 10160 O O . ILE B 1 521 ? -9.516 44 6.02 1 97.38 521 ILE B O 1
ATOM 10164 N N . HIS B 1 522 ? -8.375 42.156 6.246 1 97.38 522 HIS B N 1
ATOM 10165 C CA . HIS B 1 522 ? -9.516 41.25 6.316 1 97.38 522 HIS B CA 1
ATOM 10166 C C . HIS B 1 522 ? -9.219 40.062 7.234 1 97.38 522 HIS B C 1
ATOM 10168 O O . HIS B 1 522 ? -8.188 39.406 7.098 1 97.38 522 HIS B O 1
ATOM 10174 N N . ALA B 1 523 ? -10.141 39.812 8.227 1 96.19 523 ALA B N 1
ATOM 10175 C CA . ALA B 1 523 ? -9.93 38.688 9.102 1 96.19 523 ALA B CA 1
ATOM 10176 C C . ALA B 1 523 ? -10.156 37.375 8.352 1 96.19 523 ALA B C 1
ATOM 10178 O O . ALA B 1 523 ? -11.086 37.25 7.555 1 96.19 523 ALA B O 1
ATOM 10179 N N . ALA B 1 524 ? -9.312 36.438 8.562 1 95.44 524 ALA B N 1
ATOM 10180 C CA . ALA B 1 524 ? -9.367 35.156 7.859 1 95.44 524 ALA B CA 1
ATOM 10181 C C . ALA B 1 524 ? -10.5 34.281 8.383 1 95.44 524 ALA B C 1
ATOM 10183 O O . ALA B 1 524 ? -11 34.5 9.492 1 95.44 524 ALA B O 1
ATOM 10184 N N . THR B 1 525 ? -10.852 33.281 7.531 1 91.88 525 THR B N 1
ATOM 10185 C CA . THR B 1 525 ? -11.727 32.219 8.023 1 91.88 525 THR B CA 1
ATOM 10186 C C . THR B 1 525 ? -11.266 31.734 9.391 1 91.88 525 THR B C 1
ATOM 10188 O O . THR B 1 525 ? -10.078 31.484 9.586 1 91.88 525 THR B O 1
ATOM 10191 N N . PRO B 1 526 ? -12.188 31.672 10.367 1 88.88 526 PRO B N 1
ATOM 10192 C CA . PRO B 1 526 ? -13.648 31.625 10.211 1 88.88 526 PRO B CA 1
ATOM 10193 C C . PRO B 1 526 ? -14.328 32.938 10.648 1 88.88 526 PRO B C 1
ATOM 10195 O O . PRO B 1 526 ? -15.344 32.875 11.344 1 88.88 526 PRO B O 1
ATOM 10198 N N . ALA B 1 527 ? -13.844 34.062 10.148 1 89 527 ALA B N 1
ATOM 10199 C CA . ALA B 1 527 ? -14.352 35.344 10.625 1 89 527 ALA B CA 1
ATOM 10200 C C . ALA B 1 527 ? -15.711 35.656 10.016 1 89 527 ALA B C 1
ATOM 10202 O O . ALA B 1 527 ? -16.562 36.25 10.672 1 89 527 ALA B O 1
ATOM 10203 N N . GLY B 1 528 ? -15.953 35.312 8.781 1 92.69 528 GLY B N 1
ATOM 10204 C CA . GLY B 1 528 ? -17.234 35.531 8.125 1 92.69 528 GLY B CA 1
ATOM 10205 C C . GLY B 1 528 ? -17.531 37 7.852 1 92.69 528 GLY B C 1
ATOM 10206 O O . GLY B 1 528 ? -18.688 37.438 7.922 1 92.69 528 GLY B O 1
ATOM 10207 N N . TRP B 1 529 ? -16.516 37.812 7.625 1 95.5 529 TRP B N 1
ATOM 10208 C CA . TRP B 1 529 ? -16.703 39.25 7.453 1 95.5 529 TRP B CA 1
ATOM 10209 C C . TRP B 1 529 ? -17.453 39.531 6.156 1 95.5 529 TRP B C 1
ATOM 10211 O O . TRP B 1 529 ? -18.266 40.469 6.102 1 95.5 529 TRP B O 1
ATOM 10221 N N . SER B 1 530 ? -17.156 38.781 5.074 1 96.06 530 SER B N 1
ATOM 10222 C CA . SER B 1 530 ? -17.75 39 3.758 1 96.06 530 SER B CA 1
ATOM 10223 C C . SER B 1 530 ? -17.438 40.406 3.238 1 96.06 530 SER B C 1
ATOM 10225 O O . SER B 1 530 ? -16.438 41 3.609 1 96.06 530 SER B O 1
ATOM 10227 N N . ASN B 1 531 ? -18.188 40.906 2.205 1 97.19 531 ASN B N 1
ATOM 10228 C CA . ASN B 1 531 ? -18.094 42.25 1.654 1 97.19 531 ASN B CA 1
ATOM 10229 C C . ASN B 1 531 ? -16.672 42.625 1.242 1 97.19 531 ASN B C 1
ATOM 10231 O O . ASN B 1 531 ? -16.141 43.625 1.668 1 97.19 531 ASN B O 1
ATOM 10235 N N . PHE B 1 532 ? -16.047 41.844 0.449 1 97.94 532 PHE B N 1
ATOM 10236 C CA . PHE B 1 532 ? -14.648 41.938 0.057 1 97.94 532 PHE B CA 1
ATOM 10237 C C . PHE B 1 532 ? -14.383 43.25 -0.703 1 97.94 532 PHE B C 1
ATOM 10239 O O . PHE B 1 532 ? -13.281 43.781 -0.647 1 97.94 532 PHE B O 1
ATOM 10246 N N . ASN B 1 533 ? -15.336 43.781 -1.421 1 96.12 533 ASN B N 1
ATOM 10247 C CA . ASN B 1 533 ? -15.172 45 -2.207 1 96.12 533 ASN B CA 1
ATOM 10248 C C . ASN B 1 533 ? -14.898 46.219 -1.318 1 96.12 533 ASN B C 1
ATOM 10250 O O . ASN B 1 533 ? -14.336 47.219 -1.775 1 96.12 533 ASN B O 1
ATOM 10254 N N . ALA B 1 534 ? -15.281 46.094 -0.07 1 96.81 534 ALA B N 1
ATOM 10255 C CA . ALA B 1 534 ? -15.156 47.219 0.852 1 96.81 534 ALA B CA 1
ATOM 10256 C C . ALA B 1 534 ? -13.898 47.062 1.711 1 96.81 534 ALA B C 1
ATOM 10258 O O . ALA B 1 534 ? -13.648 47.906 2.582 1 96.81 534 ALA B O 1
ATOM 10259 N N . ASP B 1 535 ? -13.117 46.188 1.424 1 97.19 535 ASP B N 1
ATOM 10260 C CA . ASP B 1 535 ? -11.914 45.969 2.219 1 97.19 535 ASP B CA 1
ATOM 10261 C C . ASP B 1 535 ? -10.977 47.188 2.111 1 97.19 535 ASP B C 1
ATOM 10263 O O . ASP B 1 535 ? -10.828 47.75 1.033 1 97.19 535 ASP B O 1
ATOM 10267 N N . ARG B 1 536 ? -10.359 47.469 3.201 1 96.75 536 ARG B N 1
ATOM 10268 C CA . ARG B 1 536 ? -9.273 48.438 3.168 1 96.75 536 ARG B CA 1
ATOM 10269 C C . ARG B 1 536 ? -7.984 47.812 2.66 1 96.75 536 ARG B C 1
ATOM 10271 O O . ARG B 1 536 ? -7.633 46.688 3.061 1 96.75 536 ARG B O 1
ATOM 10278 N N . TRP B 1 537 ? -7.324 48.5 1.76 1 97.94 537 TRP B N 1
ATOM 10279 C CA . TRP B 1 537 ? -6.035 48.062 1.247 1 97.94 537 TRP B CA 1
ATOM 10280 C C . TRP B 1 537 ? -4.895 48.844 1.874 1 97.94 537 TRP B C 1
ATOM 10282 O O . TRP B 1 537 ? -5.07 50.031 2.23 1 97.94 537 TRP B O 1
ATOM 10292 N N . GLU B 1 538 ? -3.801 48.188 2.049 1 98.19 538 GLU B N 1
ATOM 10293 C CA . GLU B 1 538 ? -2.527 48.781 2.422 1 98.19 538 GLU B CA 1
ATOM 10294 C C . GLU B 1 538 ? -1.474 48.562 1.341 1 98.19 538 GLU B C 1
ATOM 10296 O O . GLU B 1 538 ? -1.65 47.719 0.456 1 98.19 538 GLU B O 1
ATOM 10301 N N . LEU B 1 539 ? -0.463 49.438 1.365 1 98.62 539 LEU B N 1
ATOM 10302 C CA . LEU B 1 539 ? 0.649 49.375 0.424 1 98.62 539 LEU B CA 1
ATOM 10303 C C . LEU B 1 539 ? 1.983 49.531 1.146 1 98.62 539 LEU B C 1
ATOM 10305 O O . LEU B 1 539 ? 2.162 50.438 1.936 1 98.62 539 LEU B O 1
ATOM 10309 N N . PHE B 1 540 ? 2.873 48.625 0.85 1 98.31 540 PHE B N 1
ATOM 10310 C CA . PHE B 1 540 ? 4.211 48.688 1.43 1 98.31 540 PHE B CA 1
ATOM 10311 C C . PHE B 1 540 ? 5.273 48.5 0.352 1 98.31 540 PHE B C 1
ATOM 10313 O O . PHE B 1 540 ? 4.988 48 -0.732 1 98.31 540 PHE B O 1
ATOM 10320 N N . HIS B 1 541 ? 6.441 49.031 0.6 1 97.19 541 HIS B N 1
ATOM 10321 C CA . HIS B 1 541 ? 7.648 48.688 -0.133 1 97.19 541 HIS B CA 1
ATOM 10322 C C . HIS B 1 541 ? 8.578 47.812 0.719 1 97.19 541 HIS B C 1
ATOM 10324 O O . HIS B 1 541 ? 9.453 48.344 1.413 1 97.19 541 HIS B O 1
ATOM 10330 N N . ILE B 1 542 ? 8.477 46.5 0.583 1 93.25 542 ILE B N 1
ATOM 10331 C CA . ILE B 1 542 ? 9 45.594 1.604 1 93.25 542 ILE B CA 1
ATOM 10332 C C . ILE B 1 542 ? 10.508 45.438 1.433 1 93.25 542 ILE B C 1
ATOM 10334 O O . ILE B 1 542 ? 11.188 44.938 2.318 1 93.25 542 ILE B O 1
ATOM 10338 N N . ALA B 1 543 ? 11.086 45.969 0.412 1 86.88 543 ALA B N 1
ATOM 10339 C CA . ALA B 1 543 ? 12.547 46.031 0.302 1 86.88 543 ALA B CA 1
ATOM 10340 C C . ALA B 1 543 ? 13.141 46.969 1.35 1 86.88 543 ALA B C 1
ATOM 10342 O O . ALA B 1 543 ? 14.25 46.719 1.836 1 86.88 543 ALA B O 1
ATOM 10343 N N . ALA B 1 544 ? 12.359 47.938 1.683 1 89.69 544 ALA B N 1
ATOM 10344 C CA . ALA B 1 544 ? 12.781 48.938 2.668 1 89.69 544 ALA B CA 1
ATOM 10345 C C . ALA B 1 544 ? 12.047 48.75 3.99 1 89.69 544 ALA B C 1
ATOM 10347 O O . ALA B 1 544 ? 12.523 49.188 5.043 1 89.69 544 ALA B O 1
ATOM 10348 N N . ASP B 1 545 ? 10.984 48.188 3.924 1 95.81 545 ASP B N 1
ATOM 10349 C CA . ASP B 1 545 ? 10.078 47.938 5.047 1 95.81 545 ASP B CA 1
ATOM 10350 C C . ASP B 1 545 ? 9.695 46.469 5.133 1 95.81 545 ASP B C 1
ATOM 10352 O O . ASP B 1 545 ? 8.531 46.094 4.973 1 95.81 545 ASP B O 1
ATOM 10356 N N . ARG B 1 546 ? 10.711 45.656 5.504 1 96.12 546 ARG B N 1
ATOM 10357 C CA . ARG B 1 546 ? 10.602 44.219 5.48 1 96.12 546 ARG B CA 1
ATOM 10358 C C . ARG B 1 546 ? 9.391 43.75 6.281 1 96.12 546 ARG B C 1
ATOM 10360 O O . ARG B 1 546 ? 8.742 42.75 5.914 1 96.12 546 ARG B O 1
ATOM 10367 N N . SER B 1 547 ? 9.062 44.406 7.352 1 96.94 547 SER B N 1
ATOM 10368 C CA . SER B 1 547 ? 8.062 43.938 8.305 1 96.94 547 SER B CA 1
ATOM 10369 C C . SER B 1 547 ? 6.715 44.594 8.078 1 96.94 547 SER B C 1
ATOM 10371 O O . SER B 1 547 ? 5.812 44.5 8.906 1 96.94 547 SER B O 1
ATOM 10373 N N . GLN B 1 548 ? 6.5 45.375 7.035 1 97.25 548 GLN B N 1
ATOM 10374 C CA . GLN B 1 548 ? 5.238 46 6.66 1 97.25 548 GLN B CA 1
ATOM 10375 C C . GLN B 1 548 ? 4.746 46.938 7.762 1 97.25 548 GLN B C 1
ATOM 10377 O O . GLN B 1 548 ? 3.588 46.875 8.172 1 97.25 548 GLN B O 1
ATOM 10382 N N . CYS B 1 549 ? 5.543 47.844 8.125 1 96.5 549 CYS B N 1
ATOM 10383 C CA . CYS B 1 549 ? 5.223 48.688 9.258 1 96.5 549 CYS B CA 1
ATOM 10384 C C . CYS B 1 549 ? 4.719 50.062 8.773 1 96.5 549 CYS B C 1
ATOM 10386 O O . CYS B 1 549 ? 4.02 50.75 9.508 1 96.5 549 CYS B O 1
ATOM 10388 N N . HIS B 1 550 ? 5.047 50.406 7.539 1 96.94 550 HIS B N 1
ATOM 10389 C CA . HIS B 1 550 ? 4.73 51.75 7.062 1 96.94 550 HIS B CA 1
ATOM 10390 C C . HIS B 1 550 ? 3.803 51.719 5.852 1 96.94 550 HIS B C 1
ATOM 10392 O O . HIS B 1 550 ? 4.27 51.625 4.715 1 96.94 550 HIS B O 1
ATOM 10398 N N . ASP B 1 551 ? 2.582 51.969 6.055 1 97.69 551 ASP B N 1
ATOM 10399 C CA . ASP B 1 551 ? 1.583 51.969 4.992 1 97.69 551 ASP B CA 1
ATOM 10400 C C . ASP B 1 551 ? 1.733 53.188 4.102 1 97.69 551 ASP B C 1
ATOM 10402 O O . ASP B 1 551 ? 1.594 54.344 4.57 1 97.69 551 ASP B O 1
ATOM 10406 N N . LEU B 1 552 ? 1.938 53 2.822 1 98.44 552 LEU B N 1
ATOM 10407 C CA . LEU B 1 552 ? 2.201 54.062 1.868 1 98.44 552 LEU B CA 1
ATOM 10408 C C . LEU B 1 552 ? 0.994 54.312 0.967 1 98.44 552 LEU B C 1
ATOM 10410 O O . LEU B 1 552 ? 1.096 55 -0.046 1 98.44 552 LEU B O 1
ATOM 10414 N N . ALA B 1 553 ? -0.105 53.719 1.253 1 98.31 553 ALA B N 1
ATOM 10415 C CA . ALA B 1 553 ? -1.285 53.781 0.394 1 98.31 553 ALA B CA 1
ATOM 10416 C C . ALA B 1 553 ? -1.69 55.219 0.113 1 98.31 553 ALA B C 1
ATOM 10418 O O . ALA B 1 553 ? -2.053 55.562 -1.015 1 98.31 553 ALA B O 1
ATOM 10419 N N . ALA B 1 554 ? -1.685 56.062 1.158 1 97.88 554 ALA B N 1
ATOM 10420 C CA . ALA B 1 554 ? -2.082 57.469 1.007 1 97.88 554 ALA B CA 1
ATOM 10421 C C . ALA B 1 554 ? -1.059 58.25 0.182 1 97.88 554 ALA B C 1
ATOM 10423 O O . ALA B 1 554 ? -1.419 59.156 -0.575 1 97.88 554 ALA B O 1
ATOM 10424 N N . GLU B 1 555 ? 0.161 57.812 0.316 1 98.06 555 GLU B N 1
ATOM 10425 C CA . GLU B 1 555 ? 1.249 58.5 -0.375 1 98.06 555 GLU B CA 1
ATOM 10426 C C . GLU B 1 555 ? 1.329 58.094 -1.838 1 98.06 555 GLU B C 1
ATOM 10428 O O . GLU B 1 555 ? 1.733 58.875 -2.697 1 98.06 555 GLU B O 1
ATOM 10433 N N . HIS B 1 556 ? 0.936 56.875 -2.096 1 98.19 556 HIS B N 1
ATOM 10434 C CA . HIS B 1 556 ? 1.042 56.375 -3.453 1 98.19 556 HIS B CA 1
ATOM 10435 C C . HIS B 1 556 ? -0.262 55.719 -3.896 1 98.19 556 HIS B C 1
ATOM 10437 O O . HIS B 1 556 ? -0.284 54.531 -4.242 1 98.19 556 HIS B O 1
ATOM 10443 N N . PRO B 1 557 ? -1.32 56.406 -4 1 98 557 PRO B N 1
ATOM 10444 C CA . PRO B 1 557 ? -2.617 55.844 -4.352 1 98 557 PRO B CA 1
ATOM 10445 C C . PRO B 1 557 ? -2.625 55.219 -5.742 1 98 557 PRO B C 1
ATOM 10447 O O . PRO B 1 557 ? -3.305 54.188 -5.965 1 98 557 PRO B O 1
ATOM 10450 N N . ASP B 1 558 ? -1.882 55.812 -6.707 1 98.31 558 ASP B N 1
ATOM 10451 C CA . ASP B 1 558 ? -1.842 55.281 -8.062 1 98.31 558 ASP B CA 1
ATOM 10452 C C . ASP B 1 558 ? -1.178 53.906 -8.07 1 98.31 558 ASP B C 1
ATOM 10454 O O . ASP B 1 558 ? -1.625 53 -8.781 1 98.31 558 ASP B O 1
ATOM 10458 N N . LYS B 1 559 ? -0.097 53.781 -7.336 1 98.25 559 LYS B N 1
ATOM 10459 C CA . LYS B 1 559 ? 0.583 52.5 -7.234 1 98.25 559 LYS B CA 1
ATOM 10460 C C . LYS B 1 559 ? -0.325 51.438 -6.609 1 98.25 559 LYS B C 1
ATOM 10462 O O . LYS B 1 559 ? -0.323 50.281 -7.027 1 98.25 559 LYS B O 1
ATOM 10467 N N . LEU B 1 560 ? -1.077 51.844 -5.629 1 98.69 560 LEU B N 1
ATOM 10468 C CA . LEU B 1 560 ? -2.021 50.906 -5 1 98.69 560 LEU B CA 1
ATOM 10469 C C . LEU B 1 560 ? -3.057 50.438 -6.008 1 98.69 560 LEU B C 1
ATOM 10471 O O . LEU B 1 560 ? -3.35 49.219 -6.07 1 98.69 560 LEU B O 1
ATOM 10475 N N . GLU B 1 561 ? -3.627 51.344 -6.773 1 98.5 561 GLU B N 1
ATOM 10476 C CA . GLU B 1 561 ? -4.629 50.969 -7.762 1 98.5 561 GLU B CA 1
ATOM 10477 C C . GLU B 1 561 ? -4.027 50.062 -8.828 1 98.5 561 GLU B C 1
ATOM 10479 O O . GLU B 1 561 ? -4.688 49.125 -9.297 1 98.5 561 GLU B O 1
ATOM 10484 N N . GLU B 1 562 ? -2.805 50.375 -9.188 1 98.69 562 GLU B N 1
ATOM 10485 C CA . GLU B 1 562 ? -2.084 49.5 -10.117 1 98.69 562 GLU B CA 1
ATOM 10486 C C . GLU B 1 562 ? -1.97 48.062 -9.578 1 98.69 562 GLU B C 1
ATOM 10488 O O . GLU B 1 562 ? -2.244 47.094 -10.297 1 98.69 562 GLU B O 1
ATOM 10493 N N . LEU B 1 563 ? -1.612 47.906 -8.391 1 98.75 563 LEU B N 1
ATOM 10494 C CA . LEU B 1 563 ? -1.391 46.594 -7.797 1 98.75 563 LEU B CA 1
ATOM 10495 C C . LEU B 1 563 ? -2.715 45.875 -7.535 1 98.75 563 LEU B C 1
ATOM 10497 O O . LEU B 1 563 ? -2.799 44.656 -7.641 1 98.75 563 LEU B O 1
ATOM 10501 N N . LYS B 1 564 ? -3.779 46.656 -7.18 1 98.56 564 LYS B N 1
ATOM 10502 C CA . LYS B 1 564 ? -5.109 46.062 -7.086 1 98.56 564 LYS B CA 1
ATOM 10503 C C . LYS B 1 564 ? -5.516 45.438 -8.406 1 98.56 564 LYS B C 1
ATOM 10505 O O . LYS B 1 564 ? -5.969 44.281 -8.43 1 98.56 564 LYS B O 1
ATOM 10510 N N . ALA B 1 565 ? -5.336 46.188 -9.453 1 98.56 565 ALA B N 1
ATOM 10511 C CA . ALA B 1 565 ? -5.676 45.656 -10.773 1 98.56 565 ALA B CA 1
ATOM 10512 C C . ALA B 1 565 ? -4.832 44.438 -11.133 1 98.56 565 ALA B C 1
ATOM 10514 O O . ALA B 1 565 ? -5.328 43.5 -11.734 1 98.56 565 ALA B O 1
ATOM 10515 N N . LEU B 1 566 ? -3.568 44.531 -10.812 1 98.75 566 LEU B N 1
ATOM 10516 C CA . LEU B 1 566 ? -2.68 43.406 -11.062 1 98.75 566 LEU B CA 1
ATOM 10517 C C . LEU B 1 566 ? -3.125 42.156 -10.289 1 98.75 566 LEU B C 1
ATOM 10519 O O . LEU B 1 566 ? -3.057 41.062 -10.797 1 98.75 566 LEU B O 1
ATOM 10523 N N . TRP B 1 567 ? -3.541 42.344 -9.055 1 98.69 567 TRP B N 1
ATOM 10524 C CA . TRP B 1 567 ? -4.031 41.219 -8.266 1 98.69 567 TRP B CA 1
ATOM 10525 C C . TRP B 1 567 ? -5.195 40.531 -8.977 1 98.69 567 TRP B C 1
ATOM 10527 O O . TRP B 1 567 ? -5.215 39.281 -9.102 1 98.69 567 TRP B O 1
ATOM 10537 N N . PHE B 1 568 ? -6.152 41.281 -9.438 1 98.5 568 PHE B N 1
ATOM 10538 C CA . PHE B 1 568 ? -7.324 40.719 -10.102 1 98.5 568 PHE B CA 1
ATOM 10539 C C . PHE B 1 568 ? -6.934 40.031 -11.398 1 98.5 568 PHE B C 1
ATOM 10541 O O . PHE B 1 568 ? -7.516 39.031 -11.773 1 98.5 568 PHE B O 1
ATOM 10548 N N . SER B 1 569 ? -5.996 40.594 -12.086 1 98.56 569 SER B N 1
ATOM 10549 C CA . SER B 1 569 ? -5.504 40 -13.312 1 98.56 569 SER B CA 1
ATOM 10550 C C . SER B 1 569 ? -4.875 38.625 -13.023 1 98.56 569 SER B C 1
ATOM 10552 O O . SER B 1 569 ? -5.133 37.656 -13.742 1 98.56 569 SER B O 1
ATOM 10554 N N . GLU B 1 570 ? -4.023 38.562 -12.008 1 98.44 570 GLU B N 1
ATOM 10555 C CA . GLU B 1 570 ? -3.41 37.281 -11.609 1 98.44 570 GLU B CA 1
ATOM 10556 C C . GLU B 1 570 ? -4.461 36.281 -11.141 1 98.44 570 GLU B C 1
ATOM 10558 O O . GLU B 1 570 ? -4.367 35.094 -11.438 1 98.44 570 GLU B O 1
ATOM 10563 N N . ALA B 1 571 ? -5.406 36.75 -10.367 1 98.31 571 ALA B N 1
ATOM 10564 C CA . ALA B 1 571 ? -6.484 35.906 -9.891 1 98.31 571 ALA B CA 1
ATOM 10565 C C . ALA B 1 571 ? -7.238 35.281 -11.062 1 98.31 571 ALA B C 1
ATOM 10567 O O . ALA B 1 571 ? -7.617 34.094 -11.008 1 98.31 571 ALA B O 1
ATOM 10568 N N . ALA B 1 572 ? -7.5 36.062 -12.078 1 97.94 572 ALA B N 1
ATOM 10569 C CA . ALA B 1 572 ? -8.18 35.531 -13.266 1 97.94 572 ALA B CA 1
ATOM 10570 C C . ALA B 1 572 ? -7.332 34.469 -13.969 1 97.94 572 ALA B C 1
ATOM 10572 O O . ALA B 1 572 ? -7.863 33.469 -14.461 1 97.94 572 ALA B O 1
ATOM 10573 N N . LYS B 1 573 ? -6.086 34.688 -13.969 1 97.56 573 LYS B N 1
ATOM 10574 C CA . LYS B 1 573 ? -5.148 33.812 -14.656 1 97.56 573 LYS B CA 1
ATOM 10575 C C . LYS B 1 573 ? -4.98 32.5 -13.898 1 97.56 573 LYS B C 1
ATOM 10577 O O . LYS B 1 573 ? -4.836 31.422 -14.516 1 97.56 573 LYS B O 1
ATOM 10582 N N . TYR B 1 574 ? -5.047 32.531 -12.594 1 98 574 TYR B N 1
ATOM 10583 C CA . TYR B 1 574 ? -4.629 31.391 -11.789 1 98 574 TYR B CA 1
ATOM 10584 C C . TYR B 1 574 ? -5.777 30.891 -10.922 1 98 574 TYR B C 1
ATOM 10586 O O . TYR B 1 574 ? -5.551 30.266 -9.883 1 98 574 TYR B O 1
ATOM 10594 N N . ASN B 1 575 ? -6.969 31.156 -11.219 1 97.88 575 ASN B N 1
ATOM 10595 C CA . ASN B 1 575 ? -8.148 30.703 -10.492 1 97.88 575 ASN B CA 1
ATOM 10596 C C . ASN B 1 575 ? -8.156 31.219 -9.055 1 97.88 575 ASN B C 1
ATOM 10598 O O . ASN B 1 575 ? -8.328 30.453 -8.117 1 97.88 575 ASN B O 1
ATOM 10602 N N . GLY B 1 576 ? -8.008 32.531 -8.891 1 98.25 576 GLY B N 1
ATOM 10603 C CA . GLY B 1 576 ? -7.93 33.125 -7.559 1 98.25 576 GLY B CA 1
ATOM 10604 C C . GLY B 1 576 ? -9.289 33.344 -6.926 1 98.25 576 GLY B C 1
ATOM 10605 O O . GLY B 1 576 ? -9.383 33.688 -5.742 1 98.25 576 GLY B O 1
ATOM 10606 N N . LEU B 1 577 ? -10.414 33.094 -7.625 1 98.19 577 LEU B N 1
ATOM 10607 C CA . LEU B 1 577 ? -11.773 33.312 -7.145 1 98.19 577 LEU B CA 1
ATOM 10608 C C . LEU B 1 577 ? -12.555 32 -7.094 1 98.19 577 LEU B C 1
ATOM 10610 O O . LEU B 1 577 ? -12.242 31.078 -7.832 1 98.19 577 LEU B O 1
ATOM 10614 N N . PRO B 1 578 ? -13.648 31.953 -6.273 1 98.25 578 PRO B N 1
ATOM 10615 C CA . PRO B 1 578 ? -14.125 32.969 -5.348 1 98.25 578 PRO B CA 1
ATOM 10616 C C . PRO B 1 578 ? -13.266 33.094 -4.094 1 98.25 578 PRO B C 1
ATOM 10618 O O . PRO B 1 578 ? -12.5 32.188 -3.781 1 98.25 578 PRO B O 1
ATOM 10621 N N . LEU B 1 579 ? -13.398 34.219 -3.43 1 98.12 579 LEU B N 1
ATOM 10622 C CA . LEU B 1 579 ? -12.836 34.406 -2.092 1 98.12 579 LEU B CA 1
ATOM 10623 C C . LEU B 1 579 ? -13.742 33.75 -1.042 1 98.12 579 LEU B C 1
ATOM 10625 O O . LEU B 1 579 ? -14.969 33.812 -1.17 1 98.12 579 LEU B O 1
ATOM 10629 N N . ALA B 1 580 ? -13.109 33.156 -0.066 1 96.38 580 ALA B N 1
ATOM 10630 C CA . ALA B 1 580 ? -13.891 32.5 0.971 1 96.38 580 ALA B CA 1
ATOM 10631 C C . ALA B 1 580 ? -13.352 32.812 2.359 1 96.38 580 ALA B C 1
ATOM 10633 O O . ALA B 1 580 ? -12.188 32.531 2.66 1 96.38 580 ALA B O 1
ATOM 10634 N N . ASP B 1 581 ? -14.141 33.469 3.211 1 95.88 581 ASP B N 1
ATOM 10635 C CA . ASP B 1 581 ? -13.836 33.688 4.621 1 95.88 581 ASP B CA 1
ATOM 10636 C C . ASP B 1 581 ? -14.977 33.188 5.508 1 95.88 581 ASP B C 1
ATOM 10638 O O . ASP B 1 581 ? -15.32 33.812 6.508 1 95.88 581 ASP B O 1
ATOM 10642 N N . LEU B 1 582 ? -15.555 32.094 5.168 1 92.44 582 LEU B N 1
ATOM 10643 C CA . LEU B 1 582 ? -16.734 31.531 5.832 1 92.44 582 LEU B CA 1
ATOM 10644 C C . LEU B 1 582 ? -16.5 31.406 7.332 1 92.44 582 LEU B C 1
ATOM 10646 O O . LEU B 1 582 ? -15.375 31.156 7.773 1 92.44 582 LEU B O 1
ATOM 10650 N N . ASN B 1 583 ? -17.578 31.594 8.078 1 87.06 583 ASN B N 1
ATOM 10651 C CA . ASN B 1 583 ? -17.5 31.281 9.5 1 87.06 583 ASN B CA 1
ATOM 10652 C C . ASN B 1 583 ? -17.625 29.781 9.758 1 87.06 583 ASN B C 1
ATOM 10654 O O . ASN B 1 583 ? -17.719 29 8.82 1 87.06 583 ASN B O 1
ATOM 10658 N N . LEU B 1 584 ? -17.5 29.438 10.977 1 75.06 584 LEU B N 1
ATOM 10659 C CA . LEU B 1 584 ? -17.422 28.031 11.336 1 75.06 584 LEU B CA 1
ATOM 10660 C C . LEU B 1 584 ? -18.688 27.297 10.914 1 75.06 584 LEU B C 1
ATOM 10662 O O . LEU B 1 584 ? -18.609 26.188 10.359 1 75.06 584 LEU B O 1
ATOM 10666 N N . LEU B 1 585 ? -19.859 27.859 11.195 1 75.94 585 LEU B N 1
ATOM 10667 C CA . LEU B 1 585 ? -21.125 27.234 10.859 1 75.94 585 LEU B CA 1
ATOM 10668 C C . LEU B 1 585 ? -21.266 27.047 9.352 1 75.94 585 LEU B C 1
ATOM 10670 O O . LEU B 1 585 ? -21.688 25.984 8.883 1 75.94 585 LEU B O 1
ATOM 10674 N N . GLU B 1 586 ? -20.891 28.094 8.617 1 83.44 586 GLU B N 1
ATOM 10675 C CA . GLU B 1 586 ? -20.953 28.031 7.16 1 83.44 586 GLU B CA 1
ATOM 10676 C C . GLU B 1 586 ? -20.016 26.953 6.621 1 83.44 586 GLU B C 1
ATOM 10678 O O . GLU B 1 586 ? -20.359 26.219 5.699 1 83.44 586 GLU B O 1
ATOM 10683 N N . THR B 1 587 ? -18.891 26.938 7.164 1 81.31 587 THR B N 1
ATOM 10684 C CA . THR B 1 587 ? -17.891 25.984 6.727 1 81.31 587 THR B CA 1
ATOM 10685 C C . THR B 1 587 ? -18.359 24.547 6.977 1 81.31 587 THR B C 1
ATOM 10687 O O . THR B 1 587 ? -18.266 23.688 6.098 1 81.31 587 THR B O 1
ATOM 10690 N N . MET B 1 588 ? -18.891 24.25 8.125 1 71.88 588 MET B N 1
ATOM 10691 C CA . MET B 1 588 ? -19.266 22.891 8.539 1 71.88 588 MET B CA 1
ATOM 10692 C C . MET B 1 588 ? -20.516 22.438 7.805 1 71.88 588 MET B C 1
ATOM 10694 O O . MET B 1 588 ? -20.766 21.234 7.703 1 71.88 588 MET B O 1
ATOM 10698 N N . THR B 1 589 ? -21.312 23.391 7.273 1 78.12 589 THR B N 1
ATOM 10699 C CA . THR B 1 589 ? -22.578 23.016 6.664 1 78.12 589 THR B CA 1
ATOM 10700 C C . THR B 1 589 ? -22.453 22.953 5.145 1 78.12 589 THR B C 1
ATOM 10702 O O . THR B 1 589 ? -23.406 22.609 4.449 1 78.12 589 THR B O 1
ATOM 10705 N N . ARG B 1 590 ? -21.25 23.266 4.68 1 85.88 590 ARG B N 1
ATOM 10706 C CA . ARG B 1 590 ? -21.047 23.141 3.238 1 85.88 590 ARG B CA 1
ATOM 10707 C C . ARG B 1 590 ? -21.156 21.688 2.797 1 85.88 590 ARG B C 1
ATOM 10709 O O . ARG B 1 590 ? -20.688 20.781 3.49 1 85.88 590 ARG B O 1
ATOM 10716 N N . SER B 1 591 ? -21.812 21.547 1.699 1 86.94 591 SER B N 1
ATOM 10717 C CA . SER B 1 591 ? -21.969 20.203 1.165 1 86.94 591 SER B CA 1
ATOM 10718 C C . SER B 1 591 ? -20.703 19.734 0.457 1 86.94 591 SER B C 1
ATOM 10720 O O . SER B 1 591 ? -20.062 20.5 -0.247 1 86.94 591 SER B O 1
ATOM 10722 N N . ARG B 1 592 ? -20.328 18.516 0.647 1 88.94 592 ARG B N 1
ATOM 10723 C CA . ARG B 1 592 ? -19.25 17.812 -0.05 1 88.94 592 ARG B CA 1
ATOM 10724 C C . ARG B 1 592 ? -19.672 16.406 -0.455 1 88.94 592 ARG B C 1
ATOM 10726 O O . ARG B 1 592 ? -20.578 15.828 0.15 1 88.94 592 ARG B O 1
ATOM 10733 N N . PRO B 1 593 ? -19.078 15.828 -1.454 1 86.62 593 PRO B N 1
ATOM 10734 C CA . PRO B 1 593 ? -19.516 14.531 -1.971 1 86.62 593 PRO B CA 1
ATOM 10735 C C . PRO B 1 593 ? -19 13.359 -1.14 1 86.62 593 PRO B C 1
ATOM 10737 O O . PRO B 1 593 ? -18.156 12.602 -1.6 1 86.62 593 PRO B O 1
ATOM 10740 N N . TYR B 1 594 ? -19.625 13.094 -0.008 1 82.19 594 TYR B N 1
ATOM 10741 C CA . TYR B 1 594 ? -19.25 11.977 0.863 1 82.19 594 TYR B CA 1
ATOM 10742 C C . TYR B 1 594 ? -19.891 10.68 0.384 1 82.19 594 TYR B C 1
ATOM 10744 O O . TYR B 1 594 ? -21.016 10.688 -0.133 1 82.19 594 TYR B O 1
ATOM 10752 N N . LEU B 1 595 ? -19.203 9.578 0.621 1 79.19 595 LEU B N 1
ATOM 10753 C CA . LEU B 1 595 ? -19.75 8.258 0.331 1 79.19 595 LEU B CA 1
ATOM 10754 C C . LEU B 1 595 ? -20.781 7.848 1.382 1 79.19 595 LEU B C 1
ATOM 10756 O O . LEU B 1 595 ? -21.75 7.152 1.072 1 79.19 595 LEU B O 1
ATOM 10760 N N . VAL B 1 596 ? -20.578 8.055 2.748 1 72.81 596 VAL B N 1
ATOM 10761 C CA . VAL B 1 596 ? -21.391 7.621 3.877 1 72.81 596 VAL B CA 1
ATOM 10762 C C . VAL B 1 596 ? -22.734 8.32 3.838 1 72.81 596 VAL B C 1
ATOM 10764 O O . VAL B 1 596 ? -23.734 7.793 4.336 1 72.81 596 VAL B O 1
ATOM 10767 N N . SER B 1 597 ? -23.25 8.875 2.857 1 73.5 597 SER B N 1
ATOM 10768 C CA . SER B 1 597 ? -24.516 9.594 2.754 1 73.5 597 SER B CA 1
ATOM 10769 C C . SER B 1 597 ? -25.219 9.68 4.105 1 73.5 597 SER B C 1
ATOM 10771 O O . SER B 1 597 ? -24.859 8.961 5.043 1 73.5 597 SER B O 1
ATOM 10773 N N . GLU B 1 598 ? -26.172 10.531 4.344 1 79.62 598 GLU B N 1
ATOM 10774 C CA . GLU B 1 598 ? -26.953 10.633 5.57 1 79.62 598 GLU B CA 1
ATOM 10775 C C . GLU B 1 598 ? -27.953 9.484 5.688 1 79.62 598 GLU B C 1
ATOM 10777 O O . GLU B 1 598 ? -28.734 9.242 4.766 1 79.62 598 GLU B O 1
ATOM 10782 N N . ARG B 1 599 ? -27.703 8.734 6.84 1 85.25 599 ARG B N 1
ATOM 10783 C CA . ARG B 1 599 ? -28.578 7.605 7.152 1 85.25 599 ARG B CA 1
ATOM 10784 C C . ARG B 1 599 ? -29.125 7.711 8.57 1 85.25 599 ARG B C 1
ATOM 10786 O O . ARG B 1 599 ? -28.578 8.445 9.398 1 85.25 599 ARG B O 1
ATOM 10793 N N . ALA B 1 600 ? -30.219 6.922 8.703 1 89.75 600 ALA B N 1
ATOM 10794 C CA . ALA B 1 600 ? -30.797 6.879 10.047 1 89.75 600 ALA B CA 1
ATOM 10795 C C . ALA B 1 600 ? -30.062 5.879 10.93 1 89.75 600 ALA B C 1
ATOM 10797 O O . ALA B 1 600 ? -30.109 5.98 12.156 1 89.75 600 ALA B O 1
ATOM 10798 N N . SER B 1 601 ? -29.453 4.945 10.305 1 92.44 601 SER B N 1
ATOM 10799 C CA . SER B 1 601 ? -28.766 3.896 11.047 1 92.44 601 SER B CA 1
ATOM 10800 C C . SER B 1 601 ? -27.484 3.467 10.352 1 92.44 601 SER B C 1
ATOM 10802 O O . SER B 1 601 ? -27.438 3.383 9.117 1 92.44 601 SER B O 1
ATOM 10804 N N . TYR B 1 602 ? -26.484 3.23 11.133 1 93.56 602 TYR B N 1
ATOM 10805 C CA . TYR B 1 602 ? -25.156 2.789 10.68 1 93.56 602 TYR B CA 1
ATOM 10806 C C . TYR B 1 602 ? -24.766 1.478 11.344 1 93.56 602 TYR B C 1
ATOM 10808 O O . TYR B 1 602 ? -24.922 1.32 12.555 1 93.56 602 TYR B O 1
ATOM 10816 N N . VAL B 1 603 ? -24.297 0.517 10.609 1 93.56 603 VAL B N 1
ATOM 10817 C CA . VAL B 1 603 ? -23.891 -0.774 11.156 1 93.56 603 VAL B CA 1
ATOM 10818 C C . VAL B 1 603 ? -22.375 -0.93 11.047 1 93.56 603 VAL B C 1
ATOM 10820 O O . VAL B 1 603 ? -21.797 -0.762 9.969 1 93.56 603 VAL B O 1
ATOM 10823 N N . TYR B 1 604 ? -21.75 -1.213 12.086 1 94.5 604 TYR B N 1
ATOM 10824 C CA . TYR B 1 604 ? -20.312 -1.447 12.172 1 94.5 604 TYR B CA 1
ATOM 10825 C C . TYR B 1 604 ? -20.016 -2.881 12.602 1 94.5 604 TYR B C 1
ATOM 10827 O O . TYR B 1 604 ? -20.875 -3.551 13.18 1 94.5 604 TYR B O 1
ATOM 10835 N N . TYR B 1 605 ? -18.828 -3.4 12.32 1 93.69 605 TYR B N 1
ATOM 10836 C CA . TYR B 1 605 ? -18.438 -4.785 12.578 1 93.69 605 TYR B CA 1
ATOM 10837 C C . TYR B 1 605 ? -17.094 -4.859 13.266 1 93.69 605 TYR B C 1
ATOM 10839 O O . TYR B 1 605 ? -16.266 -3.939 13.148 1 93.69 605 TYR B O 1
ATOM 10847 N N . PRO B 1 606 ? -16.875 -5.957 14.039 1 93.31 606 PRO B N 1
ATOM 10848 C CA . PRO B 1 606 ? -15.523 -6.188 14.562 1 93.31 606 PRO B CA 1
ATOM 10849 C C . PRO B 1 606 ? -14.523 -6.566 13.469 1 93.31 606 PRO B C 1
ATOM 10851 O O . PRO B 1 606 ? -14.922 -6.945 12.367 1 93.31 606 PRO B O 1
ATOM 10854 N N . ASP B 1 607 ? -13.211 -6.355 13.727 1 88.12 607 ASP B N 1
ATOM 10855 C CA . ASP B 1 607 ? -12.117 -6.781 12.859 1 88.12 607 ASP B CA 1
ATOM 10856 C C . ASP B 1 607 ? -12.102 -5.984 11.562 1 88.12 607 ASP B C 1
ATOM 10858 O O . ASP B 1 607 ? -11.734 -6.512 10.508 1 88.12 607 ASP B O 1
ATOM 10862 N N . CYS B 1 608 ? -12.656 -4.789 11.57 1 91 608 CYS B N 1
ATOM 10863 C CA . CYS B 1 608 ? -12.602 -3.846 10.461 1 91 608 CYS B CA 1
ATOM 10864 C C . CYS B 1 608 ? -11.633 -2.703 10.766 1 91 608 CYS B C 1
ATOM 10866 O O . CYS B 1 608 ? -11.266 -2.492 11.922 1 91 608 CYS B O 1
ATOM 10868 N N . ALA B 1 609 ? -11.266 -2.094 9.711 1 92 609 ALA B N 1
ATOM 10869 C CA . ALA B 1 609 ? -10.508 -0.859 9.883 1 92 609 ALA B CA 1
ATOM 10870 C C . ALA B 1 609 ? -11.312 0.185 10.648 1 92 609 ALA B C 1
ATOM 10872 O O . ALA B 1 609 ? -12.547 0.21 10.555 1 92 609 ALA B O 1
ATOM 10873 N N . ASP B 1 610 ? -10.578 0.98 11.367 1 92.69 610 ASP B N 1
ATOM 10874 C CA . ASP B 1 610 ? -11.25 2.09 12.039 1 92.69 610 ASP B CA 1
ATOM 10875 C C . ASP B 1 610 ? -11.914 3.02 11.023 1 92.69 610 ASP B C 1
ATOM 10877 O O . ASP B 1 610 ? -11.398 3.217 9.922 1 92.69 610 ASP B O 1
ATOM 10881 N N . VAL B 1 611 ? -13.031 3.543 11.414 1 93.31 611 VAL B N 1
ATOM 10882 C CA . VAL B 1 611 ? -13.758 4.477 10.555 1 93.31 611 VAL B CA 1
ATOM 10883 C C . VAL B 1 611 ? -13.594 5.898 11.086 1 93.31 611 VAL B C 1
ATOM 10885 O O . VAL B 1 611 ? -14.109 6.23 12.156 1 93.31 611 VAL B O 1
ATOM 10888 N N . GLY B 1 612 ? -12.82 6.664 10.336 1 89.81 612 GLY B N 1
ATOM 10889 C CA . GLY B 1 612 ? -12.469 8 10.789 1 89.81 612 GLY B CA 1
ATOM 10890 C C . GLY B 1 612 ? -13.477 9.055 10.383 1 89.81 612 GLY B C 1
ATOM 10891 O O . GLY B 1 612 ? -14.555 8.727 9.867 1 89.81 612 GLY B O 1
ATOM 10892 N N . ILE B 1 613 ? -12.867 10.289 10.578 1 81.12 613 ILE B N 1
ATOM 10893 C CA . ILE B 1 613 ? -13.68 11.453 10.258 1 81.12 613 ILE B CA 1
ATOM 10894 C C . ILE B 1 613 ? -13.914 11.516 8.742 1 81.12 613 ILE B C 1
ATOM 10896 O O . ILE B 1 613 ? -13.031 11.156 7.961 1 81.12 613 ILE B O 1
ATOM 10900 N N . GLY B 1 614 ? -15.016 11.586 8.242 1 81.5 614 GLY B N 1
ATOM 10901 C CA . GLY B 1 614 ? -15.391 11.641 6.84 1 81.5 614 GLY B CA 1
ATOM 10902 C C . GLY B 1 614 ? -16.312 10.508 6.426 1 81.5 614 GLY B C 1
ATOM 10903 O O . GLY B 1 614 ? -16.938 10.57 5.363 1 81.5 614 GLY B O 1
ATOM 10904 N N . ALA B 1 615 ? -16.203 9.531 7.375 1 89.75 615 ALA B N 1
ATOM 10905 C CA . ALA B 1 615 ? -17.031 8.383 7.027 1 89.75 615 ALA B CA 1
ATOM 10906 C C . ALA B 1 615 ? -17.859 7.918 8.227 1 89.75 615 ALA B C 1
ATOM 10908 O O . ALA B 1 615 ? -18.859 7.215 8.062 1 89.75 615 ALA B O 1
ATOM 10909 N N . ALA B 1 616 ? -17.484 8.281 9.375 1 91.06 616 ALA B N 1
ATOM 10910 C CA . ALA B 1 616 ? -18.141 7.832 10.602 1 91.06 616 ALA B CA 1
ATOM 10911 C C . ALA B 1 616 ? -19.5 8.508 10.781 1 91.06 616 ALA B C 1
ATOM 10913 O O . ALA B 1 616 ? -19.719 9.609 10.273 1 91.06 616 ALA B O 1
ATOM 10914 N N . VAL B 1 617 ? -20.359 7.887 11.539 1 91.69 617 VAL B N 1
ATOM 10915 C CA . VAL B 1 617 ? -21.641 8.461 11.93 1 91.69 617 VAL B CA 1
ATOM 10916 C C . VAL B 1 617 ? -21.406 9.742 12.727 1 91.69 617 VAL B C 1
ATOM 10918 O O . VAL B 1 617 ? -20.484 9.82 13.539 1 91.69 617 VAL B O 1
ATOM 10921 N N . GLU B 1 618 ? -22.234 10.711 12.477 1 87.5 618 GLU B N 1
ATOM 10922 C CA . GLU B 1 618 ? -22.188 11.969 13.203 1 87.5 618 GLU B CA 1
ATOM 10923 C C . GLU B 1 618 ? -23.281 12.047 14.266 1 87.5 618 GLU B C 1
ATOM 10925 O O . GLU B 1 618 ? -24.469 12.023 13.93 1 87.5 618 GLU B O 1
ATOM 10930 N N . ILE B 1 619 ? -22.875 12.195 15.508 1 90.75 619 ILE B N 1
ATOM 10931 C CA . ILE B 1 619 ? -23.875 12.172 16.578 1 90.75 619 ILE B CA 1
ATOM 10932 C C . ILE B 1 619 ? -23.938 13.547 17.25 1 90.75 619 ILE B C 1
ATOM 10934 O O . ILE B 1 619 ? -24.578 13.703 18.281 1 90.75 619 ILE B O 1
ATOM 10938 N N . ARG B 1 620 ? -23.359 14.57 16.672 1 83.5 620 ARG B N 1
ATOM 10939 C CA . ARG B 1 620 ? -23.281 15.898 17.281 1 83.5 620 ARG B CA 1
ATOM 10940 C C . ARG B 1 620 ? -24.656 16.516 17.453 1 83.5 620 ARG B C 1
ATOM 10942 O O . ARG B 1 620 ? -25.391 16.672 16.469 1 83.5 620 ARG B O 1
ATOM 10949 N N . GLY B 1 621 ? -24.953 16.828 18.672 1 83.88 621 GLY B N 1
ATOM 10950 C CA . GLY B 1 621 ? -26.141 17.609 18.984 1 83.88 621 GLY B CA 1
ATOM 10951 C C . GLY B 1 621 ? -27.422 16.844 18.75 1 83.88 621 GLY B C 1
ATOM 10952 O O . GLY B 1 621 ? -28.469 17.453 18.5 1 83.88 621 GLY B O 1
ATOM 10953 N N . ARG B 1 622 ? -27.359 15.539 18.75 1 89.56 622 ARG B N 1
ATOM 10954 C CA . ARG B 1 622 ? -28.594 14.797 18.5 1 89.56 622 ARG B CA 1
ATOM 10955 C C . ARG B 1 622 ? -28.688 13.57 19.391 1 89.56 622 ARG B C 1
ATOM 10957 O O . ARG B 1 622 ? -27.719 13.195 20.062 1 89.56 622 ARG B O 1
ATOM 10964 N N . SER B 1 623 ? -29.984 13.086 19.469 1 94.81 623 SER B N 1
ATOM 10965 C CA . SER B 1 623 ? -30.219 11.805 20.141 1 94.81 623 SER B CA 1
ATOM 10966 C C . SER B 1 623 ? -29.609 10.656 19.344 1 94.81 623 SER B C 1
ATOM 10968 O O . SER B 1 623 ? -29.531 10.711 18.125 1 94.81 623 SER B O 1
ATOM 10970 N N . PHE B 1 624 ? -29.125 9.617 20.062 1 96.56 624 PHE B N 1
ATOM 10971 C CA . PHE B 1 624 ? -28.578 8.445 19.391 1 96.56 624 PHE B CA 1
ATOM 10972 C C . PHE B 1 624 ? -28.703 7.207 20.266 1 96.56 624 PHE B C 1
ATOM 10974 O O . PHE B 1 624 ? -29.016 7.312 21.453 1 96.56 624 PHE B O 1
ATOM 10981 N N . ALA B 1 625 ? -28.578 6.086 19.672 1 96.81 625 ALA B N 1
ATOM 10982 C CA . ALA B 1 625 ? -28.516 4.801 20.359 1 96.81 625 ALA B CA 1
ATOM 10983 C C . ALA B 1 625 ? -27.406 3.926 19.797 1 96.81 625 ALA B C 1
ATOM 10985 O O . ALA B 1 625 ? -27.156 3.947 18.594 1 96.81 625 ALA B O 1
ATOM 10986 N N . VAL B 1 626 ? -26.703 3.25 20.609 1 97.62 626 VAL B N 1
ATOM 10987 C CA . VAL B 1 626 ? -25.703 2.248 20.234 1 97.62 626 VAL B CA 1
ATOM 10988 C C . VAL B 1 626 ? -26.172 0.868 20.703 1 97.62 626 VAL B C 1
ATOM 10990 O O . VAL B 1 626 ? -26.406 0.655 21.891 1 97.62 626 VAL B O 1
ATOM 10993 N N . LEU B 1 627 ? -26.312 -0.033 19.812 1 96.69 627 LEU B N 1
ATOM 10994 C CA . LEU B 1 627 ? -26.75 -1.387 20.125 1 96.69 627 LEU B CA 1
ATOM 10995 C C . LEU B 1 627 ? -25.75 -2.418 19.625 1 96.69 627 LEU B C 1
ATOM 10997 O O . LEU B 1 627 ? -25.484 -2.516 18.438 1 96.69 627 LEU B O 1
ATOM 11001 N N . ALA B 1 628 ? -25.203 -3.227 20.531 1 97.69 628 ALA B N 1
ATOM 11002 C CA . ALA B 1 628 ? -24.266 -4.301 20.188 1 97.69 628 ALA B CA 1
ATOM 11003 C C . ALA B 1 628 ? -24.953 -5.664 20.281 1 97.69 628 ALA B C 1
ATOM 11005 O O . ALA B 1 628 ? -25.484 -6.031 21.328 1 97.69 628 ALA B O 1
ATOM 11006 N N . ASP B 1 629 ? -25 -6.355 19.188 1 96.56 629 ASP B N 1
ATOM 11007 C CA . ASP B 1 629 ? -25.406 -7.762 19.188 1 96.56 629 ASP B CA 1
ATOM 11008 C C . ASP B 1 629 ? -24.25 -8.664 19.594 1 96.56 629 ASP B C 1
ATOM 11010 O O . ASP B 1 629 ? -23.297 -8.844 18.828 1 96.56 629 ASP B O 1
ATOM 11014 N N . VAL B 1 630 ? -24.391 -9.273 20.812 1 97 630 VAL B N 1
ATOM 11015 C CA . VAL B 1 630 ? -23.25 -9.953 21.406 1 97 630 VAL B CA 1
ATOM 11016 C C . VAL B 1 630 ? -23.688 -11.312 21.953 1 97 630 VAL B C 1
ATOM 11018 O O . VAL B 1 630 ? -24.781 -11.453 22.5 1 97 630 VAL B O 1
ATOM 11021 N N . THR B 1 631 ? -22.828 -12.266 21.766 1 97.31 631 THR B N 1
ATOM 11022 C CA . THR B 1 631 ? -22.938 -13.531 22.469 1 97.31 631 THR B CA 1
ATOM 11023 C C . THR B 1 631 ? -21.875 -13.641 23.562 1 97.31 631 THR B C 1
ATOM 11025 O O . THR B 1 631 ? -20.672 -13.594 23.266 1 97.31 631 THR B O 1
ATOM 11028 N N . ILE B 1 632 ? -22.391 -13.828 24.781 1 96.88 632 ILE B N 1
ATOM 11029 C CA . ILE B 1 632 ? -21.5 -13.969 25.938 1 96.88 632 ILE B CA 1
ATOM 11030 C C . ILE B 1 632 ? -21.266 -15.445 26.234 1 96.88 632 ILE B C 1
ATOM 11032 O O . ILE B 1 632 ? -22.188 -16.156 26.641 1 96.88 632 ILE B O 1
ATOM 11036 N N . ASP B 1 633 ? -20.031 -15.836 26.156 1 95.31 633 ASP B N 1
ATOM 11037 C CA . ASP B 1 633 ? -19.719 -17.25 26.297 1 95.31 633 ASP B CA 1
ATOM 11038 C C . ASP B 1 633 ? -19.234 -17.578 27.703 1 95.31 633 ASP B C 1
ATOM 11040 O O . ASP B 1 633 ? -19.359 -18.719 28.156 1 95.31 633 ASP B O 1
ATOM 11044 N N . THR B 1 634 ? -18.609 -16.594 28.328 1 91.19 634 THR B N 1
ATOM 11045 C CA . THR B 1 634 ? -18.047 -16.844 29.656 1 91.19 634 THR B CA 1
ATOM 11046 C C . THR B 1 634 ? -18.453 -15.75 30.641 1 91.19 634 THR B C 1
ATOM 11048 O O . THR B 1 634 ? -18.766 -14.625 30.234 1 91.19 634 THR B O 1
ATOM 11051 N N . THR B 1 635 ? -18.359 -16.094 31.844 1 86.56 635 THR B N 1
ATOM 11052 C CA . THR B 1 635 ? -18.672 -15.125 32.906 1 86.56 635 THR B CA 1
ATOM 11053 C C . THR B 1 635 ? -17.562 -14.086 33 1 86.56 635 THR B C 1
ATOM 11055 O O . THR B 1 635 ? -17.766 -13.016 33.594 1 86.56 635 THR B O 1
ATOM 11058 N N . GLY B 1 636 ? -16.5 -14.32 32.438 1 91.31 636 GLY B N 1
ATOM 11059 C CA . GLY B 1 636 ? -15.375 -13.406 32.5 1 91.31 636 GLY B CA 1
ATOM 11060 C C . GLY B 1 636 ? -15.25 -12.539 31.25 1 91.31 636 GLY B C 1
ATOM 11061 O O . GLY B 1 636 ? -14.211 -11.93 31.016 1 91.31 636 GLY B O 1
ATOM 11062 N N . ALA B 1 637 ? -16.312 -12.469 30.484 1 95.56 637 ALA B N 1
ATOM 11063 C CA . ALA B 1 637 ? -16.266 -11.648 29.266 1 95.56 637 ALA B CA 1
ATOM 11064 C C . ALA B 1 637 ? -15.961 -10.195 29.609 1 95.56 637 ALA B C 1
ATOM 11066 O O . ALA B 1 637 ? -16.484 -9.656 30.578 1 95.56 637 ALA B O 1
ATOM 11067 N N . GLU B 1 638 ? -15.039 -9.547 28.891 1 97.62 638 GLU B N 1
ATOM 11068 C CA . GLU B 1 638 ? -14.68 -8.156 29.125 1 97.62 638 GLU B CA 1
ATOM 11069 C C . GLU B 1 638 ? -14.117 -7.512 27.859 1 97.62 638 GLU B C 1
ATOM 11071 O O . GLU B 1 638 ? -13.703 -8.211 26.922 1 97.62 638 GLU B O 1
ATOM 11076 N N . GLY B 1 639 ? -14.164 -6.223 27.875 1 98.38 639 GLY B N 1
ATOM 11077 C CA . GLY B 1 639 ? -13.562 -5.477 26.781 1 98.38 639 GLY B CA 1
ATOM 11078 C C . GLY B 1 639 ? -14.516 -4.504 26.125 1 98.38 639 GLY B C 1
ATOM 11079 O O . GLY B 1 639 ? -15.688 -4.426 26.5 1 98.38 639 GLY B O 1
ATOM 11080 N N . VAL B 1 640 ? -13.992 -3.795 25.141 1 98.56 640 VAL B N 1
ATOM 11081 C CA . VAL B 1 640 ? -14.742 -2.756 24.438 1 98.56 640 VAL B CA 1
ATOM 11082 C C . VAL B 1 640 ? -15.672 -3.396 23.406 1 98.56 640 VAL B C 1
ATOM 11084 O O . VAL B 1 640 ? -15.258 -4.281 22.656 1 98.56 640 VAL B O 1
ATOM 11087 N N . LEU B 1 641 ? -16.922 -2.967 23.438 1 98.5 641 LEU B N 1
ATOM 11088 C CA . LEU B 1 641 ? -17.875 -3.359 22.406 1 98.5 641 LEU B CA 1
ATOM 11089 C C . LEU B 1 641 ? -17.906 -2.344 21.266 1 98.5 641 LEU B C 1
ATOM 11091 O O . LEU B 1 641 ? -17.906 -2.721 20.094 1 98.5 641 LEU B O 1
ATOM 11095 N N . PHE B 1 642 ? -17.859 -1.088 21.625 1 98.19 642 PHE B N 1
ATOM 11096 C CA . PHE B 1 642 ? -17.922 0.015 20.672 1 98.19 642 PHE B CA 1
ATOM 11097 C C . PHE B 1 642 ? -17.188 1.235 21.219 1 98.19 642 PHE B C 1
ATOM 11099 O O . PHE B 1 642 ? -17.344 1.597 22.391 1 98.19 642 PHE B O 1
ATOM 11106 N N . LYS B 1 643 ? -16.422 1.81 20.375 1 97.75 643 LYS B N 1
ATOM 11107 C CA . LYS B 1 643 ? -15.703 3.025 20.75 1 97.75 643 LYS B CA 1
ATOM 11108 C C . LYS B 1 643 ? -15.75 4.055 19.625 1 97.75 643 LYS B C 1
ATOM 11110 O O . LYS B 1 643 ? -15.586 3.707 18.453 1 97.75 643 LYS B O 1
ATOM 11115 N N . HIS B 1 644 ? -15.992 5.305 19.906 1 97.06 644 HIS B N 1
ATOM 11116 C CA . HIS B 1 644 ? -15.914 6.449 19.016 1 97.06 644 HIS B CA 1
ATOM 11117 C C . HIS B 1 644 ? -15.203 7.621 19.672 1 97.06 644 HIS B C 1
ATOM 11119 O O . HIS B 1 644 ? -15.641 8.117 20.719 1 97.06 644 HIS B O 1
ATOM 11125 N N . GLY B 1 645 ? -14.039 8.047 19.109 1 95.06 645 GLY B N 1
ATOM 11126 C CA . GLY B 1 645 ? -13.258 9.125 19.688 1 95.06 645 GLY B CA 1
ATOM 11127 C C . GLY B 1 645 ? -12.023 8.641 20.422 1 95.06 645 GLY B C 1
ATOM 11128 O O . GLY B 1 645 ? -11.422 7.637 20.047 1 95.06 645 GLY B O 1
ATOM 11129 N N . GLY B 1 646 ? -11.594 9.43 21.469 1 93.69 646 GLY B N 1
ATOM 11130 C CA . GLY B 1 646 ? -10.406 9.133 22.25 1 93.69 646 GLY B CA 1
ATOM 11131 C C . GLY B 1 646 ? -10.352 9.891 23.562 1 93.69 646 GLY B C 1
ATOM 11132 O O . GLY B 1 646 ? -11.391 10.242 24.125 1 93.69 646 GLY B O 1
ATOM 11133 N N . ALA B 1 647 ? -9.188 10.078 24.047 1 92.56 647 ALA B N 1
ATOM 11134 C CA . ALA B 1 647 ? -8.953 10.625 25.391 1 92.56 647 ALA B CA 1
ATOM 11135 C C . ALA B 1 647 ? -9.484 12.047 25.5 1 92.56 647 ALA B C 1
ATOM 11137 O O . ALA B 1 647 ? -9.867 12.492 26.578 1 92.56 647 ALA B O 1
ATOM 11138 N N . HIS B 1 648 ? -9.625 12.711 24.391 1 91.19 648 HIS B N 1
ATOM 11139 C CA . HIS B 1 648 ? -9.969 14.125 24.453 1 91.19 648 HIS B CA 1
ATOM 11140 C C . HIS B 1 648 ? -11.414 14.359 24.016 1 91.19 648 HIS B C 1
ATOM 11142 O O . HIS B 1 648 ? -11.828 15.508 23.828 1 91.19 648 HIS B O 1
ATOM 11148 N N . GLY B 1 649 ? -12.109 13.305 23.844 1 93.19 649 GLY B N 1
ATOM 11149 C CA . GLY B 1 649 ? -13.516 13.328 23.5 1 93.19 649 GLY B CA 1
ATOM 11150 C C . GLY B 1 649 ? -13.984 12.062 22.812 1 93.19 649 GLY B C 1
ATOM 11151 O O . GLY B 1 649 ? -13.305 11.555 21.922 1 93.19 649 GLY B O 1
ATOM 11152 N N . GLY B 1 650 ? -15.062 11.633 23.25 1 96 650 GLY B N 1
ATOM 11153 C CA . GLY B 1 650 ? -15.594 10.422 22.641 1 96 650 GLY B CA 1
ATOM 11154 C C . GLY B 1 650 ? -16.594 9.695 23.531 1 96 650 GLY B C 1
ATOM 11155 O O . GLY B 1 650 ? -17.062 10.258 24.531 1 96 650 GLY B O 1
ATOM 11156 N N . HIS B 1 651 ? -17.016 8.523 23.094 1 97.94 651 HIS B N 1
ATOM 11157 C CA . HIS B 1 651 ? -17.875 7.664 23.906 1 97.94 651 HIS B CA 1
ATOM 11158 C C . HIS B 1 651 ? -17.578 6.191 23.656 1 97.94 651 HIS B C 1
ATOM 11160 O O . HIS B 1 651 ? -17.047 5.832 22.594 1 97.94 651 HIS B O 1
ATOM 11166 N N . VAL B 1 652 ? -17.812 5.371 24.656 1 98.62 652 VAL B N 1
ATOM 11167 C CA . VAL B 1 652 ? -17.422 3.969 24.578 1 98.62 652 VAL B CA 1
ATOM 11168 C C . VAL B 1 652 ? -18.406 3.109 25.375 1 98.62 652 VAL B C 1
ATOM 11170 O O . VAL B 1 652 ? -18.906 3.525 26.422 1 98.62 652 VAL B O 1
ATOM 11173 N N . LEU B 1 653 ? -18.828 2.021 24.797 1 98.75 653 LEU B N 1
ATOM 11174 C CA . LEU B 1 653 ? -19.594 0.932 25.406 1 98.75 653 LEU B CA 1
ATOM 11175 C C . LEU B 1 653 ? -18.688 -0.278 25.656 1 98.75 653 LEU B C 1
ATOM 11177 O O . LEU B 1 653 ? -18.031 -0.769 24.734 1 98.75 653 LEU B O 1
ATOM 11181 N N . PHE B 1 654 ? -18.594 -0.773 26.938 1 98.69 654 PHE B N 1
ATOM 11182 C CA . PHE B 1 654 ? -17.672 -1.866 27.219 1 98.69 654 PHE B CA 1
ATOM 11183 C C . PHE B 1 654 ? -18.172 -2.699 28.391 1 98.69 654 PHE B C 1
ATOM 11185 O O . PHE B 1 654 ? -19.078 -2.295 29.109 1 98.69 654 PHE B O 1
ATOM 11192 N N . VAL B 1 655 ? -17.641 -3.865 28.547 1 98.38 655 VAL B N 1
ATOM 11193 C CA . VAL B 1 655 ? -17.906 -4.777 29.656 1 98.38 655 VAL B CA 1
ATOM 11194 C C . VAL B 1 655 ? -16.672 -4.883 30.547 1 98.38 655 VAL B C 1
ATOM 11196 O O . VAL B 1 655 ? -15.57 -5.113 30.062 1 98.38 655 VAL B O 1
ATOM 11199 N N . ARG B 1 656 ? -16.844 -4.684 31.734 1 97.44 656 ARG B N 1
ATOM 11200 C CA . ARG B 1 656 ? -15.781 -4.84 32.719 1 97.44 656 ARG B CA 1
ATOM 11201 C C . ARG B 1 656 ? -16.344 -5.355 34.031 1 97.44 656 ARG B C 1
ATOM 11203 O O . ARG B 1 656 ? -17.422 -4.93 34.469 1 97.44 656 ARG B O 1
ATOM 11210 N N . ASP B 1 657 ? -15.68 -6.258 34.625 1 95.38 657 ASP B N 1
ATOM 11211 C CA . ASP B 1 657 ? -16.062 -6.836 35.906 1 95.38 657 ASP B CA 1
ATOM 11212 C C . ASP B 1 657 ? -17.5 -7.379 35.844 1 95.38 657 ASP B C 1
ATOM 11214 O O . ASP B 1 657 ? -18.281 -7.156 36.781 1 95.38 657 ASP B O 1
ATOM 11218 N N . GLY B 1 658 ? -17.812 -7.898 34.719 1 94.38 658 GLY B N 1
ATOM 11219 C CA . GLY B 1 658 ? -19.078 -8.578 34.5 1 94.38 658 GLY B CA 1
ATOM 11220 C C . GLY B 1 658 ? -20.234 -7.629 34.25 1 94.38 658 GLY B C 1
ATOM 11221 O O . GLY B 1 658 ? -21.375 -8.062 34.062 1 94.38 658 GLY B O 1
ATOM 11222 N N . ARG B 1 659 ? -20 -6.332 34.25 1 97.5 659 ARG B N 1
ATOM 11223 C CA . ARG B 1 659 ? -21.062 -5.348 34.062 1 97.5 659 ARG B CA 1
ATOM 11224 C C . ARG B 1 659 ? -20.875 -4.574 32.75 1 97.5 659 ARG B C 1
ATOM 11226 O O . ARG B 1 659 ? -19.75 -4.441 32.281 1 97.5 659 ARG B O 1
ATOM 11233 N N . LEU B 1 660 ? -22.016 -4.137 32.25 1 98.12 660 LEU B N 1
ATOM 11234 C CA . LEU B 1 660 ? -22 -3.246 31.094 1 98.12 660 LEU B CA 1
ATOM 11235 C C . LEU B 1 660 ? -21.781 -1.798 31.531 1 98.12 660 LEU B C 1
ATOM 11237 O O . LEU B 1 660 ? -22.422 -1.326 32.469 1 98.12 660 LEU B O 1
ATOM 11241 N N . HIS B 1 661 ? -20.891 -1.144 30.891 1 98.69 661 HIS B N 1
ATOM 11242 C CA . HIS B 1 661 ? -20.594 0.256 31.172 1 98.69 661 HIS B CA 1
ATOM 11243 C C . HIS B 1 661 ? -20.641 1.093 29.891 1 98.69 661 HIS B C 1
ATOM 11245 O O . HIS B 1 661 ? -20.312 0.604 28.812 1 98.69 661 HIS B O 1
ATOM 11251 N N . TYR B 1 662 ? -21.109 2.309 30.047 1 98.75 662 TYR B N 1
ATOM 11252 C CA . TYR B 1 662 ? -21.016 3.324 29 1 98.75 662 TYR B CA 1
ATOM 11253 C C . TYR B 1 662 ? -20.438 4.621 29.547 1 98.75 662 TYR B C 1
ATOM 11255 O O . TYR B 1 662 ? -20.797 5.055 30.641 1 98.75 662 TYR B O 1
ATOM 11263 N N . VAL B 1 663 ? -19.469 5.156 28.781 1 98.69 663 VAL B N 1
ATOM 11264 C CA . VAL B 1 663 ? -18.875 6.441 29.156 1 98.69 663 VAL B CA 1
ATOM 11265 C C . VAL B 1 663 ? -19.031 7.43 28 1 98.69 663 VAL B C 1
ATOM 11267 O O . VAL B 1 663 ? -18.672 7.113 26.859 1 98.69 663 VAL B O 1
ATOM 11270 N N . TYR B 1 664 ? -19.562 8.547 28.234 1 98.38 664 TYR B N 1
ATOM 11271 C CA . TYR B 1 664 ? -19.391 9.695 27.359 1 98.38 664 TYR B CA 1
ATOM 11272 C C . TYR B 1 664 ? -18.328 10.641 27.891 1 98.38 664 TYR B C 1
ATOM 11274 O O . TYR B 1 664 ? -18.5 11.25 28.953 1 98.38 664 TYR B O 1
ATOM 11282 N N . ASN B 1 665 ? -17.25 10.734 27.234 1 97 665 ASN B N 1
ATOM 11283 C CA . ASN B 1 665 ? -16.125 11.586 27.594 1 97 665 ASN B CA 1
ATOM 11284 C C . ASN B 1 665 ? -16.25 12.977 26.984 1 97 665 ASN B C 1
ATOM 11286 O O . ASN B 1 665 ? -15.922 13.18 25.812 1 97 665 ASN B O 1
ATOM 11290 N N . PHE B 1 666 ? -16.688 13.898 27.828 1 95.62 666 PHE B N 1
ATOM 11291 C CA . PHE B 1 666 ? -16.906 15.266 27.375 1 95.62 666 PHE B CA 1
ATOM 11292 C C . PHE B 1 666 ? -15.617 16.078 27.438 1 95.62 666 PHE B C 1
ATOM 11294 O O . PHE B 1 666 ? -15.234 16.562 28.5 1 95.62 666 PHE B O 1
ATOM 11301 N N . LEU B 1 667 ? -14.93 16.219 26.281 1 90.56 667 LEU B N 1
ATOM 11302 C CA . LEU B 1 667 ? -13.758 17.062 26.047 1 90.56 667 LEU B CA 1
ATOM 11303 C C . LEU B 1 667 ? -12.57 16.594 26.875 1 90.56 667 LEU B C 1
ATOM 11305 O O . LEU B 1 667 ? -11.695 17.391 27.219 1 90.56 667 LEU B O 1
ATOM 11309 N N . GLY B 1 668 ? -12.625 15.328 27.312 1 90.19 668 GLY B N 1
ATOM 11310 C CA . GLY B 1 668 ? -11.555 14.82 28.156 1 90.19 668 GLY B CA 1
ATOM 11311 C C . GLY B 1 668 ? -11.609 15.336 29.578 1 90.19 668 GLY B C 1
ATOM 11312 O O . GLY B 1 668 ? -10.781 14.961 30.422 1 90.19 668 GLY B O 1
ATOM 11313 N N . GLU B 1 669 ? -12.539 16.078 29.922 1 89.81 669 GLU B N 1
ATOM 11314 C CA . GLU B 1 669 ? -12.641 16.734 31.234 1 89.81 669 GLU B CA 1
ATOM 11315 C C . GLU B 1 669 ? -13.594 15.992 32.156 1 89.81 669 GLU B C 1
ATOM 11317 O O . GLU B 1 669 ? -13.391 15.961 33.375 1 89.81 669 GLU B O 1
ATOM 11322 N N . ARG B 1 670 ? -14.648 15.438 31.547 1 93.56 670 ARG B N 1
ATOM 11323 C CA . ARG B 1 670 ? -15.664 14.75 32.344 1 93.56 670 ARG B CA 1
ATOM 11324 C C . ARG B 1 670 ? -16.016 13.406 31.719 1 93.56 670 ARG B C 1
ATOM 11326 O O . ARG B 1 670 ? -16.656 13.344 30.672 1 93.56 670 ARG B O 1
ATOM 11333 N N . GLN B 1 671 ? -15.711 12.414 32.344 1 96.94 671 GLN B N 1
ATOM 11334 C CA . GLN B 1 671 ? -16.125 11.078 31.953 1 96.94 671 GLN B CA 1
ATOM 11335 C C . GLN B 1 671 ? -17.453 10.695 32.625 1 96.94 671 GLN B C 1
ATOM 11337 O O . GLN B 1 671 ? -17.469 10.242 33.781 1 96.94 671 GLN B O 1
ATOM 11342 N N . GLN B 1 672 ? -18.484 10.781 31.875 1 98.38 672 GLN B N 1
ATOM 11343 C CA . GLN B 1 672 ? -19.828 10.523 32.375 1 98.38 672 GLN B CA 1
ATOM 11344 C C . GLN B 1 672 ? -20.188 9.047 32.25 1 98.38 672 GLN B C 1
ATOM 11346 O O . GLN B 1 672 ? -20.547 8.578 31.188 1 98.38 672 GLN B O 1
ATOM 11351 N N . LEU B 1 673 ? -20.156 8.359 33.375 1 98.31 673 LEU B N 1
ATOM 11352 C CA . LEU B 1 673 ? -20.219 6.898 33.406 1 98.31 673 LEU B CA 1
ATOM 11353 C C . LEU B 1 673 ? -21.594 6.438 33.875 1 98.31 673 LEU B C 1
ATOM 11355 O O . LEU B 1 673 ? -22.156 6.969 34.844 1 98.31 673 LEU B O 1
ATOM 11359 N N . VAL B 1 674 ? -22.203 5.52 33.156 1 98.38 674 VAL B N 1
ATOM 11360 C CA . VAL B 1 674 ? -23.359 4.746 33.594 1 98.38 674 VAL B CA 1
ATOM 11361 C C . VAL B 1 674 ? -23.031 3.256 33.562 1 98.38 674 VAL B C 1
ATOM 11363 O O . VAL B 1 674 ? -22.359 2.787 32.625 1 98.38 674 VAL B O 1
ATOM 11366 N N . SER B 1 675 ? -23.438 2.508 34.562 1 98.31 675 SER B N 1
ATOM 11367 C CA . SER B 1 675 ? -23.188 1.073 34.656 1 98.31 675 SER B CA 1
ATOM 11368 C C . SER B 1 675 ? -24.484 0.301 34.875 1 98.31 675 SER B C 1
ATOM 11370 O O . SER B 1 675 ? -25.422 0.822 35.469 1 98.31 675 SER B O 1
ATOM 11372 N N . SER B 1 676 ? -24.422 -0.862 34.438 1 98 676 SER B N 1
ATOM 11373 C CA . SER B 1 676 ? -25.594 -1.705 34.656 1 98 676 SER B CA 1
ATOM 11374 C C . SER B 1 676 ? -25.734 -2.086 36.125 1 98 676 SER B C 1
ATOM 11376 O O . SER B 1 676 ? -24.734 -2.252 36.812 1 98 676 SER B O 1
ATOM 11378 N N . SER B 1 677 ? -26.953 -2.318 36.562 1 96.06 677 SER B N 1
ATOM 11379 C CA . SER B 1 677 ? -27.25 -2.674 37.938 1 96.06 677 SER B CA 1
ATOM 11380 C C . SER B 1 677 ? -26.828 -4.105 38.25 1 96.06 677 SER B C 1
ATOM 11382 O O . SER B 1 677 ? -26.516 -4.43 39.375 1 96.06 677 SER B O 1
ATOM 11384 N N . GLY B 1 678 ? -26.766 -4.988 37.281 1 93.62 678 GLY B N 1
ATOM 11385 C CA . GLY B 1 678 ? -26.359 -6.375 37.469 1 93.62 678 GLY B CA 1
ATOM 11386 C C . GLY B 1 678 ? -25.391 -6.844 36.406 1 93.62 678 GLY B C 1
ATOM 11387 O O . GLY B 1 678 ? -25.031 -6.082 35.5 1 93.62 678 GLY B O 1
ATOM 11388 N N . PRO B 1 679 ? -25 -8.07 36.594 1 95.5 679 PRO B N 1
ATOM 11389 C CA . PRO B 1 679 ? -24.062 -8.633 35.625 1 95.5 679 PRO B CA 1
ATOM 11390 C C . PRO B 1 679 ? -24.719 -8.922 34.281 1 95.5 679 PRO B C 1
ATOM 11392 O O . PRO B 1 679 ? -25.922 -9.203 34.219 1 95.5 679 PRO B O 1
ATOM 11395 N N . VAL B 1 680 ? -23.906 -8.82 33.25 1 96.12 680 VAL B N 1
ATOM 11396 C CA . VAL B 1 680 ? -24.375 -9.211 31.922 1 96.12 680 VAL B CA 1
ATOM 11397 C C . VAL B 1 680 ? -24.609 -10.727 31.875 1 96.12 680 VAL B C 1
ATOM 11399 O O . VAL B 1 680 ? -23.688 -11.5 32.156 1 96.12 680 VAL B O 1
ATOM 11402 N N . PRO B 1 681 ? -25.734 -11.188 31.516 1 94.56 681 PRO B N 1
ATOM 11403 C CA . PRO B 1 681 ? -26 -12.625 31.5 1 94.56 681 PRO B CA 1
ATOM 11404 C C . PRO B 1 681 ? -25.312 -13.336 30.328 1 94.56 681 PRO B C 1
ATOM 11406 O O . PRO B 1 681 ? -25.031 -12.711 29.297 1 94.56 681 PRO B O 1
ATOM 11409 N N . SER B 1 682 ? -25.094 -14.648 30.469 1 96.06 682 SER B N 1
ATOM 11410 C CA . SER B 1 682 ? -24.562 -15.453 29.375 1 96.06 682 SER B CA 1
ATOM 11411 C C . SER B 1 682 ? -25.578 -15.633 28.266 1 96.06 682 SER B C 1
ATOM 11413 O O . SER B 1 682 ? -26.797 -15.555 28.5 1 96.06 682 SER B O 1
ATOM 11415 N N . GLY B 1 683 ? -25.016 -15.859 27.016 1 96.31 683 GLY B N 1
ATOM 11416 C CA . GLY B 1 683 ? -25.891 -16.047 25.859 1 96.31 683 GLY B CA 1
ATOM 11417 C C . GLY B 1 683 ? -25.906 -14.867 24.906 1 96.31 683 GLY B C 1
ATOM 11418 O O . GLY B 1 683 ? -25.062 -13.969 25.031 1 96.31 683 GLY B O 1
ATOM 11419 N N . ARG B 1 684 ? -26.844 -14.93 23.953 1 96 684 ARG B N 1
ATOM 11420 C CA . ARG B 1 684 ? -26.953 -13.867 22.953 1 96 684 ARG B CA 1
ATOM 11421 C C . ARG B 1 684 ? -27.828 -12.727 23.469 1 96 684 ARG B C 1
ATOM 11423 O O . ARG B 1 684 ? -28.953 -12.961 23.922 1 96 684 ARG B O 1
ATOM 11430 N N . HIS B 1 685 ? -27.344 -11.477 23.453 1 95.38 685 HIS B N 1
ATOM 11431 C CA . HIS B 1 685 ? -28.062 -10.305 23.953 1 95.38 685 HIS B CA 1
ATOM 11432 C C . HIS B 1 685 ? -27.812 -9.094 23.062 1 95.38 685 HIS B C 1
ATOM 11434 O O . HIS B 1 685 ? -26.828 -9.039 22.328 1 95.38 685 HIS B O 1
ATOM 11440 N N . LEU B 1 686 ? -28.766 -8.258 23.078 1 96.19 686 LEU B N 1
ATOM 11441 C CA . LEU B 1 686 ? -28.547 -6.879 22.641 1 96.19 686 LEU B CA 1
ATOM 11442 C C . LEU B 1 686 ? -28.172 -5.988 23.812 1 96.19 686 LEU B C 1
ATOM 11444 O O . LEU B 1 686 ? -29 -5.75 24.703 1 96.19 686 LEU B O 1
ATOM 11448 N N . LEU B 1 687 ? -26.938 -5.582 23.875 1 97.25 687 LEU B N 1
ATOM 11449 C CA . LEU B 1 687 ? -26.469 -4.648 24.891 1 97.25 687 LEU B CA 1
ATOM 11450 C C . LEU B 1 687 ? -26.422 -3.227 24.344 1 97.25 687 LEU B C 1
ATOM 11452 O O . LEU B 1 687 ? -25.797 -2.98 23.297 1 97.25 687 LEU B O 1
ATOM 11456 N N . GLY B 1 688 ? -27.094 -2.322 24.969 1 96.19 688 GLY B N 1
ATOM 11457 C CA . GLY B 1 688 ? -27.188 -1.039 24.297 1 96.19 688 GLY B CA 1
ATOM 11458 C C . GLY B 1 688 ? -27.312 0.133 25.25 1 96.19 688 GLY B C 1
ATOM 11459 O O . GLY B 1 688 ? -27.5 -0.056 26.453 1 96.19 688 GLY B O 1
ATOM 11460 N N . VAL B 1 689 ? -27.094 1.322 24.719 1 97.5 689 VAL B N 1
ATOM 11461 C CA . VAL B 1 689 ? -27.297 2.6 25.406 1 97.5 689 VAL B CA 1
ATOM 11462 C C . VAL B 1 689 ? -28.078 3.547 24.5 1 97.5 689 VAL B C 1
ATOM 11464 O O . VAL B 1 689 ? -27.938 3.508 23.266 1 97.5 689 VAL B O 1
ATOM 11467 N N . ARG B 1 690 ? -28.891 4.371 25.062 1 96.81 690 ARG B N 1
ATOM 11468 C CA . ARG B 1 690 ? -29.609 5.426 24.359 1 96.81 690 ARG B CA 1
ATOM 11469 C C . ARG B 1 690 ? -29.391 6.777 25.031 1 96.81 690 ARG B C 1
ATOM 11471 O O . ARG B 1 690 ? -29.484 6.895 26.266 1 96.81 690 ARG B O 1
ATOM 11478 N N . TYR B 1 691 ? -29 7.684 24.281 1 97.5 691 TYR B N 1
ATOM 11479 C CA . TYR B 1 691 ? -28.969 9.086 24.703 1 97.5 691 TYR B CA 1
ATOM 11480 C C . TYR B 1 691 ? -30.141 9.859 24.109 1 97.5 691 TYR B C 1
ATOM 11482 O O . TYR B 1 691 ? -30.297 9.922 22.891 1 97.5 691 TYR B O 1
ATOM 11490 N N . LEU B 1 692 ? -30.922 10.43 24.969 1 96.12 692 LEU B N 1
ATOM 11491 C CA . LEU B 1 692 ? -32.031 11.281 24.562 1 96.12 692 LEU B CA 1
ATOM 11492 C C . LEU B 1 692 ? -31.75 12.742 24.875 1 96.12 692 LEU B C 1
ATOM 11494 O O . LEU B 1 692 ? -31.781 13.148 26.047 1 96.12 692 LEU B O 1
ATOM 11498 N N . ARG B 1 693 ? -31.547 13.484 23.844 1 95.75 693 ARG B N 1
ATOM 11499 C CA . ARG B 1 693 ? -31.297 14.906 24.062 1 95.75 693 ARG B CA 1
ATOM 11500 C C . ARG B 1 693 ? -32.531 15.602 24.594 1 95.75 693 ARG B C 1
ATOM 11502 O O . ARG B 1 693 ? -33.625 15.438 24.062 1 95.75 693 ARG B O 1
ATOM 11509 N N . THR B 1 694 ? -32.375 16.406 25.594 1 95 694 THR B N 1
ATOM 11510 C CA . THR B 1 694 ? -33.5 17.109 26.203 1 95 694 THR B CA 1
ATOM 11511 C C . THR B 1 694 ? -33.406 18.609 25.938 1 95 694 THR B C 1
ATOM 11513 O O . THR B 1 694 ? -34.375 19.359 26.156 1 95 694 THR B O 1
ATOM 11516 N N . GLY B 1 695 ? -32.281 19.094 25.578 1 93.81 695 GLY B N 1
ATOM 11517 C CA . GLY B 1 695 ? -32.094 20.5 25.266 1 93.81 695 GLY B CA 1
ATOM 11518 C C . GLY B 1 695 ? -30.625 20.906 25.297 1 93.81 695 GLY B C 1
ATOM 11519 O O . GLY B 1 695 ? -29.75 20.141 24.875 1 93.81 695 GLY B O 1
ATOM 11520 N N . THR B 1 696 ? -30.438 22.141 25.594 1 94.06 696 THR B N 1
ATOM 11521 C CA . THR B 1 696 ? -29.109 22.703 25.797 1 94.06 696 THR B CA 1
ATOM 11522 C C . THR B 1 696 ? -28.969 23.25 27.219 1 94.06 696 THR B C 1
ATOM 11524 O O . THR B 1 696 ? -29.953 23.656 27.828 1 94.06 696 THR B O 1
ATOM 11527 N N . VAL B 1 697 ? -27.766 23.141 27.719 1 93.12 697 VAL B N 1
ATOM 11528 C CA . VAL B 1 697 ? -27.5 23.781 29 1 93.12 697 VAL B CA 1
ATOM 11529 C C . VAL B 1 697 ? -27.891 25.25 28.938 1 93.12 697 VAL B C 1
ATOM 11531 O O . VAL B 1 697 ? -27.656 25.922 27.938 1 93.12 697 VAL B O 1
ATOM 11534 N N . PRO B 1 698 ? -28.547 25.797 29.984 1 89.12 698 PRO B N 1
ATOM 11535 C CA . PRO B 1 698 ? -28.969 27.203 29.953 1 89.12 698 PRO B CA 1
ATOM 11536 C C . PRO B 1 698 ? -27.828 28.156 29.609 1 89.12 698 PRO B C 1
ATOM 11538 O O . PRO B 1 698 ? -26.75 28.062 30.203 1 89.12 698 PRO B O 1
ATOM 11541 N N . ASN B 1 699 ? -28.016 29.047 28.688 1 84.69 699 ASN B N 1
ATOM 11542 C CA . ASN B 1 699 ? -27.078 30.062 28.219 1 84.69 699 ASN B CA 1
ATOM 11543 C C . ASN B 1 699 ? -25.828 29.438 27.625 1 84.69 699 ASN B C 1
ATOM 11545 O O . ASN B 1 699 ? -24.719 29.969 27.797 1 84.69 699 ASN B O 1
ATOM 11549 N N . SER B 1 700 ? -26.031 28.266 27.203 1 86.19 700 SER B N 1
ATOM 11550 C CA . SER B 1 700 ? -24.938 27.516 26.609 1 86.19 700 SER B CA 1
ATOM 11551 C C . SER B 1 700 ? -25.375 26.797 25.328 1 86.19 700 SER B C 1
ATOM 11553 O O . SER B 1 700 ? -26.562 26.594 25.109 1 86.19 700 SER B O 1
ATOM 11555 N N . HIS B 1 701 ? -24.5 26.578 24.422 1 87.69 701 HIS B N 1
ATOM 11556 C CA . HIS B 1 701 ? -24.797 25.812 23.219 1 87.69 701 HIS B CA 1
ATOM 11557 C C . HIS B 1 701 ? -24.547 24.312 23.453 1 87.69 701 HIS B C 1
ATOM 11559 O O . HIS B 1 701 ? -24.625 23.516 22.516 1 87.69 701 HIS B O 1
ATOM 11565 N N . THR B 1 702 ? -24.25 23.922 24.641 1 92.75 702 THR B N 1
ATOM 11566 C CA . THR B 1 702 ? -23.906 22.547 24.984 1 92.75 702 THR B CA 1
ATOM 11567 C C . THR B 1 702 ? -25.172 21.672 25.062 1 92.75 702 THR B C 1
ATOM 11569 O O . THR B 1 702 ? -26.047 21.922 25.891 1 92.75 702 THR B O 1
ATOM 11572 N N . PRO B 1 703 ? -25.203 20.656 24.281 1 95.19 703 PRO B N 1
ATOM 11573 C CA . PRO B 1 703 ? -26.344 19.734 24.391 1 95.19 703 PRO B CA 1
ATOM 11574 C C . PRO B 1 703 ? -26.359 18.953 25.703 1 95.19 703 PRO B C 1
ATOM 11576 O O . PRO B 1 703 ? -25.297 18.578 26.203 1 95.19 703 PRO B O 1
ATOM 11579 N N . VAL B 1 704 ? -27.562 18.75 26.219 1 96.81 704 VAL B N 1
ATOM 11580 C CA . VAL B 1 704 ? -27.75 17.984 27.438 1 96.81 704 VAL B CA 1
ATOM 11581 C C . VAL B 1 704 ? -28.891 16.984 27.234 1 96.81 704 VAL B C 1
ATOM 11583 O O . VAL B 1 704 ? -29.812 17.234 26.453 1 96.81 704 VAL B O 1
ATOM 11586 N N . GLY B 1 705 ? -28.734 15.82 27.859 1 97.19 705 GLY B N 1
ATOM 11587 C CA . GLY B 1 705 ? -29.75 14.781 27.75 1 97.19 705 GLY B CA 1
ATOM 11588 C C . GLY B 1 705 ? -29.578 13.672 28.766 1 97.19 705 GLY B C 1
ATOM 11589 O O . GLY B 1 705 ? -28.859 13.836 29.766 1 97.19 705 GLY B O 1
ATOM 11590 N N . ASP B 1 706 ? -30.359 12.602 28.516 1 97.56 706 ASP B N 1
ATOM 11591 C CA . ASP B 1 706 ? -30.375 11.477 29.438 1 97.56 706 ASP B CA 1
ATOM 11592 C C . ASP B 1 706 ? -29.875 10.195 28.766 1 97.56 706 ASP B C 1
ATOM 11594 O O . ASP B 1 706 ? -30.156 9.961 27.594 1 97.56 706 ASP B O 1
ATOM 11598 N N . LEU B 1 707 ? -29.094 9.375 29.562 1 97.81 707 LEU B N 1
ATOM 11599 C CA . LEU B 1 707 ? -28.625 8.07 29.094 1 97.81 707 LEU B CA 1
ATOM 11600 C C . LEU B 1 707 ? -29.422 6.941 29.75 1 97.81 707 LEU B C 1
ATOM 11602 O O . LEU B 1 707 ? -29.75 7.012 30.938 1 97.81 707 LEU B O 1
ATOM 11606 N N . GLU B 1 708 ? -29.734 5.984 28.953 1 97.38 708 GLU B N 1
ATOM 11607 C CA . GLU B 1 708 ? -30.344 4.746 29.422 1 97.38 708 GLU B CA 1
ATOM 11608 C C . GLU B 1 708 ? -29.594 3.525 28.891 1 97.38 708 GLU B C 1
ATOM 11610 O O . GLU B 1 708 ? -29.266 3.451 27.703 1 97.38 708 GLU B O 1
ATOM 11615 N N . LEU B 1 709 ? -29.281 2.611 29.797 1 97.25 709 LEU B N 1
ATOM 11616 C CA . LEU B 1 709 ? -28.578 1.377 29.453 1 97.25 709 LEU B CA 1
ATOM 11617 C C . LEU B 1 709 ? -29.547 0.197 29.422 1 97.25 709 LEU B C 1
ATOM 11619 O O . LEU B 1 709 ? -30.422 0.082 30.297 1 97.25 709 LEU B O 1
ATOM 11623 N N . PHE B 1 710 ? -29.297 -0.72 28.484 1 96.31 710 PHE B N 1
ATOM 11624 C CA . PHE B 1 710 ? -30.266 -1.803 28.312 1 96.31 710 PHE B CA 1
ATOM 11625 C C . PHE B 1 710 ? -29.547 -3.137 28.141 1 96.31 710 PHE B C 1
ATOM 11627 O O . PHE B 1 710 ? -28.5 -3.203 27.484 1 96.31 710 PHE B O 1
ATOM 11634 N N . PHE B 1 711 ? -30.094 -4.199 28.797 1 95.12 711 PHE B N 1
ATOM 11635 C CA . PHE B 1 711 ? -29.984 -5.57 28.297 1 95.12 711 PHE B CA 1
ATOM 11636 C C . PHE B 1 711 ? -31.234 -5.953 27.516 1 95.12 711 PHE B C 1
ATOM 11638 O O . PHE B 1 711 ? -32.312 -6.078 28.078 1 95.12 711 PHE B O 1
ATOM 11645 N N . ASP B 1 712 ? -31.016 -6.141 26.25 1 92.56 712 ASP B N 1
ATOM 11646 C CA . ASP B 1 712 ? -32.219 -6.371 25.469 1 92.56 712 ASP B CA 1
ATOM 11647 C C . ASP B 1 712 ? -33.25 -5.266 25.703 1 92.56 712 ASP B C 1
ATOM 11649 O O . ASP B 1 712 ? -32.938 -4.082 25.547 1 92.56 712 ASP B O 1
ATOM 11653 N N . GLU B 1 713 ? -34.438 -5.555 26.125 1 89.81 713 GLU B N 1
ATOM 11654 C CA . GLU B 1 713 ? -35.469 -4.527 26.312 1 89.81 713 GLU B CA 1
ATOM 11655 C C . GLU B 1 713 ? -35.5 -4.02 27.75 1 89.81 713 GLU B C 1
ATOM 11657 O O . GLU B 1 713 ? -36.25 -3.104 28.078 1 89.81 713 GLU B O 1
ATOM 11662 N N . ASN B 1 714 ? -34.656 -4.516 28.578 1 94.12 714 ASN B N 1
ATOM 11663 C CA . ASN B 1 714 ? -34.688 -4.191 30 1 94.12 714 ASN B CA 1
ATOM 11664 C C . ASN B 1 714 ? -33.781 -3.029 30.344 1 94.12 714 ASN B C 1
ATOM 11666 O O . ASN B 1 714 ? -32.562 -3.086 30.078 1 94.12 714 ASN B O 1
ATOM 11670 N N . LEU B 1 715 ? -34.344 -2.053 30.953 1 95.94 715 LEU B N 1
ATOM 11671 C CA . LEU B 1 715 ? -33.562 -0.939 31.469 1 95.94 715 LEU B CA 1
ATOM 11672 C C . LEU B 1 715 ? -32.688 -1.378 32.656 1 95.94 715 LEU B C 1
ATOM 11674 O O . LEU B 1 715 ? -33.219 -1.89 33.656 1 95.94 715 LEU B O 1
ATOM 11678 N N . VAL B 1 716 ? -31.422 -1.163 32.594 1 97.94 716 VAL B N 1
ATOM 11679 C CA . VAL B 1 716 ? -30.547 -1.698 33.625 1 97.94 716 VAL B CA 1
ATOM 11680 C C . VAL B 1 716 ? -29.672 -0.583 34.188 1 97.94 716 VAL B C 1
ATOM 11682 O O . VAL B 1 716 ? -28.797 -0.833 35.031 1 97.94 716 VAL B O 1
ATOM 11685 N N . GLY B 1 717 ? -29.781 0.627 33.75 1 98 717 GLY B N 1
ATOM 11686 C CA . GLY B 1 717 ? -29.031 1.783 34.25 1 98 717 GLY B CA 1
ATOM 11687 C C . GLY B 1 717 ? -29.469 3.082 33.594 1 98 717 GLY B C 1
ATOM 11688 O O . GLY B 1 717 ? -30 3.078 32.469 1 98 717 GLY B O 1
ATOM 11689 N N . ALA B 1 718 ? -29.234 4.191 34.25 1 97.94 718 ALA B N 1
ATOM 11690 C CA . ALA B 1 718 ? -29.594 5.5 33.719 1 97.94 718 ALA B CA 1
ATOM 11691 C C . ALA B 1 718 ? -28.734 6.602 34.312 1 97.94 718 ALA B C 1
ATOM 11693 O O . ALA B 1 718 ? -28.219 6.457 35.406 1 97.94 718 ALA B O 1
ATOM 11694 N N . LEU B 1 719 ? -28.516 7.605 33.625 1 98.19 719 LEU B N 1
ATOM 11695 C CA . LEU B 1 719 ? -27.812 8.812 34.031 1 98.19 719 LEU B CA 1
ATOM 11696 C C . LEU B 1 719 ? -28.438 10.055 33.406 1 98.19 719 LEU B C 1
ATOM 11698 O O . LEU B 1 719 ? -28.578 10.125 32.188 1 98.19 719 LEU B O 1
ATOM 11702 N N . THR B 1 720 ? -28.797 11.055 34.188 1 97.62 720 THR B N 1
ATOM 11703 C CA . THR B 1 720 ? -29.453 12.258 33.688 1 97.62 720 THR B CA 1
ATOM 11704 C C . THR B 1 720 ? -28.453 13.398 33.531 1 97.62 720 THR B C 1
ATOM 11706 O O . THR B 1 720 ? -27.344 13.344 34.062 1 97.62 720 THR B O 1
ATOM 11709 N N . ASN B 1 721 ? -28.781 14.367 32.719 1 97.06 721 ASN B N 1
ATOM 11710 C CA . ASN B 1 721 ? -28.031 15.602 32.531 1 97.06 721 ASN B CA 1
ATOM 11711 C C . ASN B 1 721 ? -26.641 15.344 32 1 97.06 721 ASN B C 1
ATOM 11713 O O . ASN B 1 721 ? -25.656 15.891 32.5 1 97.06 721 ASN B O 1
ATOM 11717 N N . VAL B 1 722 ? -26.641 14.43 31.047 1 97.94 722 VAL B N 1
ATOM 11718 C CA . VAL B 1 722 ? -25.375 14.102 30.391 1 97.94 722 VAL B CA 1
ATOM 11719 C C . VAL B 1 722 ? -25.078 15.133 29.312 1 97.94 722 VAL B C 1
ATOM 11721 O O . VAL B 1 722 ? -25.922 15.414 28.453 1 97.94 722 VAL B O 1
ATOM 11724 N N . LEU B 1 723 ? -23.828 15.664 29.375 1 96.88 723 LEU B N 1
ATOM 11725 C CA . LEU B 1 723 ? -23.375 16.625 28.391 1 96.88 723 LEU B CA 1
ATOM 11726 C C . LEU B 1 723 ? -22.734 15.93 27.188 1 96.88 723 LEU B C 1
ATOM 11728 O O . LEU B 1 723 ? -22 14.953 27.359 1 96.88 723 LEU B O 1
ATOM 11732 N N . THR B 1 724 ? -23.094 16.406 25.969 1 95.69 724 THR B N 1
ATOM 11733 C CA . THR B 1 724 ? -22.453 15.891 24.766 1 95.69 724 THR B CA 1
ATOM 11734 C C . THR B 1 724 ? -21.844 17.031 23.953 1 95.69 724 THR B C 1
ATOM 11736 O O . THR B 1 724 ? -22.125 18.203 24.203 1 95.69 724 THR B O 1
ATOM 11739 N N . HIS B 1 725 ? -20.922 16.656 23.031 1 92.19 725 HIS B N 1
ATOM 11740 C CA . HIS B 1 725 ? -20.219 17.625 22.203 1 92.19 725 HIS B CA 1
ATOM 11741 C C . HIS B 1 725 ? -21.156 18.344 21.25 1 92.19 725 HIS B C 1
ATOM 11743 O O . HIS B 1 725 ? -21.969 17.703 20.594 1 92.19 725 HIS B O 1
ATOM 11749 N N . PRO B 1 726 ? -21.078 19.672 21.188 1 87.12 726 PRO B N 1
ATOM 11750 C CA . PRO B 1 726 ? -21.781 20.375 20.109 1 87.12 726 PRO B CA 1
ATOM 11751 C C . PRO B 1 726 ? -21.125 20.172 18.75 1 87.12 726 PRO B C 1
ATOM 11753 O O . PRO B 1 726 ? -21.781 20.344 17.719 1 87.12 726 PRO B O 1
ATOM 11756 N N . GLY B 1 727 ? -19.812 19.906 18.75 1 84 727 GLY B N 1
ATOM 11757 C CA . GLY B 1 727 ? -19.062 19.734 17.531 1 84 727 GLY B CA 1
ATOM 11758 C C . GLY B 1 727 ? -18.406 18.359 17.422 1 84 727 GLY B C 1
ATOM 11759 O O . GLY B 1 727 ? -19 17.359 17.812 1 84 727 GLY B O 1
ATOM 11760 N N . THR B 1 728 ? -17.219 18.344 16.828 1 84.06 728 THR B N 1
ATOM 11761 C CA . THR B 1 728 ? -16.547 17.094 16.5 1 84.06 728 THR B CA 1
ATOM 11762 C C . THR B 1 728 ? -15.688 16.609 17.672 1 84.06 728 THR B C 1
ATOM 11764 O O . THR B 1 728 ? -15.367 17.391 18.562 1 84.06 728 THR B O 1
ATOM 11767 N N . PHE B 1 729 ? -15.383 15.281 17.672 1 89.19 729 PHE B N 1
ATOM 11768 C CA . PHE B 1 729 ? -14.445 14.719 18.641 1 89.19 729 PHE B CA 1
ATOM 11769 C C . PHE B 1 729 ? -13.008 15.07 18.266 1 89.19 729 PHE B C 1
ATOM 11771 O O . PHE B 1 729 ? -12.094 14.883 19.062 1 89.19 729 PHE B O 1
ATOM 11778 N N . GLY B 1 730 ? -12.836 15.641 17.141 1 81.19 730 GLY B N 1
ATOM 11779 C CA . GLY B 1 730 ? -11.5 16 16.688 1 81.19 730 GLY B CA 1
ATOM 11780 C C . GLY B 1 730 ? -11.273 15.711 15.219 1 81.19 730 GLY B C 1
ATOM 11781 O O . GLY B 1 730 ? -12.008 14.93 14.617 1 81.19 730 GLY B O 1
ATOM 11782 N N . LEU B 1 731 ? -10.203 16.281 14.672 1 79 731 LEU B N 1
ATOM 11783 C CA . LEU B 1 731 ? -9.859 16.094 13.266 1 79 731 LEU B CA 1
ATOM 11784 C C . LEU B 1 731 ? -9.008 14.836 13.086 1 79 731 LEU B C 1
ATOM 11786 O O . LEU B 1 731 ? -8.836 14.352 11.961 1 79 731 LEU B O 1
ATOM 11790 N N . ALA B 1 732 ? -8.523 14.344 14.172 1 84.25 732 ALA B N 1
ATOM 11791 C CA . ALA B 1 732 ? -7.715 13.125 14.18 1 84.25 732 ALA B CA 1
ATOM 11792 C C . ALA B 1 732 ? -7.945 12.328 15.461 1 84.25 732 ALA B C 1
ATOM 11794 O O . ALA B 1 732 ? -8.367 12.883 16.484 1 84.25 732 ALA B O 1
ATOM 11795 N N . GLY B 1 733 ? -7.742 11.055 15.367 1 81.62 733 GLY B N 1
ATOM 11796 C CA . GLY B 1 733 ? -7.828 10.203 16.547 1 81.62 733 GLY B CA 1
ATOM 11797 C C . GLY B 1 733 ? -9.25 10.008 17.031 1 81.62 733 GLY B C 1
ATOM 11798 O O . GLY B 1 733 ? -9.469 9.68 18.203 1 81.62 733 GLY B O 1
ATOM 11799 N N . ALA B 1 734 ? -10.203 10.195 16.172 1 87.38 734 ALA B N 1
ATOM 11800 C CA . ALA B 1 734 ? -11.594 10.148 16.609 1 87.38 734 ALA B CA 1
ATOM 11801 C C . ALA B 1 734 ? -12.375 9.078 15.836 1 87.38 734 ALA B C 1
ATOM 11803 O O . ALA B 1 734 ? -13.539 9.266 15.5 1 87.38 734 ALA B O 1
ATOM 11804 N N . ALA B 1 735 ? -11.719 8.016 15.641 1 93.19 735 ALA B N 1
ATOM 11805 C CA . ALA B 1 735 ? -12.328 7 14.781 1 93.19 735 ALA B CA 1
ATOM 11806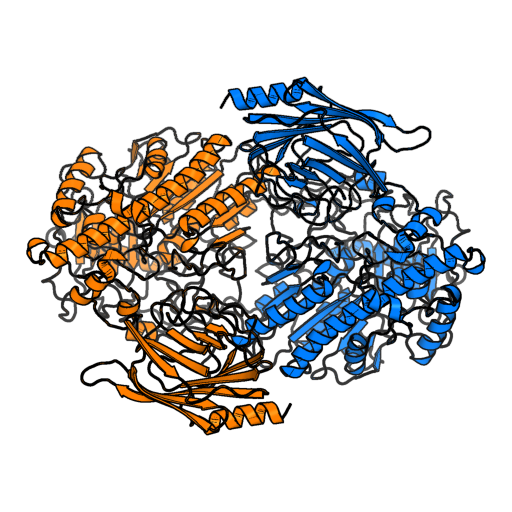 C C . ALA B 1 735 ? -13.227 6.07 15.586 1 93.19 735 ALA B C 1
ATOM 11808 O O . ALA B 1 735 ? -13.195 6.078 16.812 1 93.19 735 ALA B O 1
ATOM 11809 N N . ILE B 1 736 ? -14.086 5.402 14.852 1 95.75 736 ILE B N 1
ATOM 11810 C CA . ILE B 1 736 ? -14.93 4.344 15.391 1 95.75 736 ILE B CA 1
ATOM 11811 C C . ILE B 1 736 ? -14.227 2.996 15.258 1 95.75 736 ILE B C 1
ATOM 11813 O O . ILE B 1 736 ? -13.594 2.717 14.234 1 95.75 736 ILE B O 1
ATOM 11817 N N . SER B 1 737 ? -14.312 2.242 16.312 1 95.69 737 SER B N 1
ATOM 11818 C CA . SER B 1 737 ? -13.867 0.85 16.266 1 95.69 737 SER B CA 1
ATOM 11819 C C . SER B 1 737 ? -14.812 -0.053 17.047 1 95.69 737 SER B C 1
ATOM 11821 O O . SER B 1 737 ? -15.453 0.39 18 1 95.69 737 SER B O 1
ATOM 11823 N N . VAL B 1 738 ? -14.945 -1.25 16.656 1 97.25 738 VAL B N 1
ATOM 11824 C CA . VAL B 1 738 ? -15.75 -2.268 17.328 1 97.25 738 VAL B CA 1
ATOM 11825 C C . VAL B 1 738 ? -14.852 -3.387 17.844 1 97.25 738 VAL B C 1
ATOM 11827 O O . VAL B 1 738 ? -13.977 -3.873 17.125 1 97.25 738 VAL B O 1
ATOM 11830 N N . GLY B 1 739 ? -14.977 -3.703 19.078 1 97.75 739 GLY B N 1
ATOM 11831 C CA . GLY B 1 739 ? -14.281 -4.836 19.656 1 97.75 739 GLY B CA 1
ATOM 11832 C C . GLY B 1 739 ? -12.969 -4.457 20.312 1 97.75 739 GLY B C 1
ATOM 11833 O O . GLY B 1 739 ? -12.297 -5.305 20.906 1 97.75 739 GLY B O 1
ATOM 11834 N N . ARG B 1 740 ? -12.586 -3.234 20.188 1 96.88 740 ARG B N 1
ATOM 11835 C CA . ARG B 1 740 ? -11.344 -2.727 20.781 1 96.88 740 ARG B CA 1
ATOM 11836 C C . ARG B 1 740 ? -11.32 -1.202 20.75 1 96.88 740 ARG B C 1
ATOM 11838 O O . ARG B 1 740 ? -12.086 -0.571 20.031 1 96.88 740 ARG B O 1
ATOM 11845 N N . ASN B 1 741 ? -10.477 -0.687 21.562 1 96.19 741 ASN B N 1
ATOM 11846 C CA . ASN B 1 741 ? -10.164 0.738 21.516 1 96.19 741 ASN B CA 1
ATOM 11847 C C . ASN B 1 741 ? -8.836 0.998 20.812 1 96.19 741 ASN B C 1
ATOM 11849 O O . ASN B 1 741 ? -7.785 1.039 21.453 1 96.19 741 ASN B O 1
ATOM 11853 N N . GLY B 1 742 ? -8.93 1.271 19.562 1 89.31 742 GLY B N 1
ATOM 11854 C CA . GLY B 1 742 ? -7.73 1.712 18.875 1 89.31 742 GLY B CA 1
ATOM 11855 C C . GLY B 1 742 ? -7.32 3.127 19.219 1 89.31 742 GLY B C 1
ATOM 11856 O O . GLY B 1 742 ? -8.172 3.992 19.438 1 89.31 742 GLY B O 1
ATOM 11857 N N . GLY B 1 743 ? -6 3.428 19.312 1 91.12 743 GLY B N 1
ATOM 11858 C CA . GLY B 1 743 ? -5.535 4.762 19.641 1 91.12 743 GLY B CA 1
ATOM 11859 C C . GLY B 1 743 ? -5.605 5.062 21.125 1 91.12 743 GLY B C 1
ATOM 11860 O O . GLY B 1 743 ? -5.457 4.16 21.953 1 91.12 743 GLY B O 1
ATOM 11861 N N . SER B 1 744 ? -5.824 6.324 21.438 1 93.31 744 SER B N 1
ATOM 11862 C CA . SER B 1 744 ? -5.914 6.727 22.828 1 93.31 744 SER B CA 1
ATOM 11863 C C . SER B 1 744 ? -7.219 6.254 23.469 1 93.31 744 SER B C 1
ATOM 11865 O O . SER B 1 744 ? -8.258 6.199 22.797 1 93.31 744 SER B O 1
ATOM 11867 N N . ALA B 1 745 ? -7.156 5.977 24.703 1 95.56 745 ALA B N 1
ATOM 11868 C CA . ALA B 1 745 ? -8.328 5.465 25.406 1 95.56 745 ALA B CA 1
ATOM 11869 C C . ALA B 1 745 ? -9.383 6.555 25.594 1 95.56 745 ALA B C 1
ATOM 11871 O O . ALA B 1 745 ? -9.055 7.68 25.984 1 95.56 745 ALA B O 1
ATOM 11872 N N . VAL B 1 746 ? -10.625 6.203 25.328 1 96.88 746 VAL B N 1
ATOM 11873 C CA . VAL B 1 746 ? -11.727 7.133 25.547 1 96.88 746 VAL B CA 1
ATOM 11874 C C . VAL B 1 746 ? -11.938 7.336 27.047 1 96.88 746 VAL B C 1
ATOM 11876 O O . VAL B 1 746 ? -12.352 8.414 27.484 1 96.88 746 VAL B O 1
ATOM 11879 N N . SER B 1 747 ? -11.586 6.262 27.812 1 96.94 747 SER B N 1
ATOM 11880 C CA . SER B 1 747 ? -11.883 6.277 29.234 1 96.94 747 SER B CA 1
ATOM 11881 C C . SER B 1 747 ? -10.711 5.754 30.047 1 96.94 747 SER B C 1
ATOM 11883 O O . SER B 1 747 ? -9.969 4.879 29.594 1 96.94 747 SER B O 1
ATOM 11885 N N . SER B 1 748 ? -10.578 6.285 31.25 1 95.19 748 SER B N 1
ATOM 11886 C CA . SER B 1 748 ? -9.555 5.828 32.188 1 95.19 748 SER B CA 1
ATOM 11887 C C . SER B 1 748 ? -9.977 4.547 32.875 1 95.19 748 SER B C 1
ATOM 11889 O O . SER B 1 748 ? -9.188 3.945 33.625 1 95.19 748 SER B O 1
ATOM 11891 N N . HIS B 1 749 ? -11.156 4.105 32.625 1 96.56 749 HIS B N 1
ATOM 11892 C CA . HIS B 1 749 ? -11.695 2.934 33.312 1 96.56 749 HIS B CA 1
ATOM 11893 C C . HIS B 1 749 ? -11.102 1.648 32.75 1 96.56 749 HIS B C 1
ATOM 11895 O O . HIS B 1 749 ? -11.305 0.567 33.281 1 96.56 749 HIS B O 1
ATOM 11901 N N . TYR B 1 750 ? -10.406 1.721 31.703 1 96.44 750 TYR B N 1
ATOM 11902 C CA . TYR B 1 750 ? -9.703 0.579 31.125 1 96.44 750 TYR B CA 1
ATOM 11903 C C . TYR B 1 750 ? -8.406 1.017 30.453 1 96.44 750 TYR B C 1
ATOM 11905 O O . TYR B 1 750 ? -8.148 2.215 30.312 1 96.44 750 TYR B O 1
ATOM 11913 N N . GLU B 1 751 ? -7.625 0.042 30.141 1 94.12 751 GLU B N 1
ATOM 11914 C CA . GLU B 1 751 ? -6.41 0.293 29.375 1 94.12 751 GLU B CA 1
ATOM 119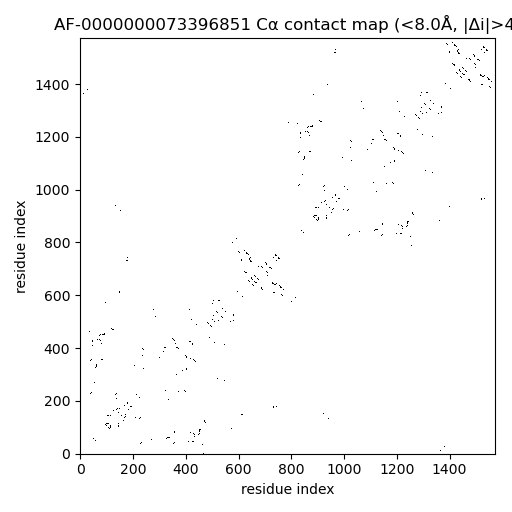15 C C . GLU B 1 751 ? -6.566 -0.161 27.922 1 94.12 751 GLU B C 1
ATOM 11917 O O . GLU B 1 751 ? -6.902 -1.318 27.672 1 94.12 751 GLU B O 1
ATOM 11922 N N . ALA B 1 752 ? -6.41 0.785 27.016 1 93.56 752 ALA B N 1
ATOM 11923 C CA . ALA B 1 752 ? -6.5 0.44 25.609 1 93.56 752 ALA B CA 1
ATOM 11924 C C . ALA B 1 752 ? -5.422 -0.566 25.219 1 93.56 752 ALA B C 1
ATOM 11926 O O . ALA B 1 752 ? -4.312 -0.532 25.75 1 93.56 752 ALA B O 1
ATOM 11927 N N . PRO B 1 753 ? -5.699 -1.561 24.328 1 94.06 753 PRO B N 1
ATOM 11928 C CA . PRO B 1 753 ? -6.891 -1.571 23.469 1 94.06 753 PRO B CA 1
ATOM 11929 C C . PRO B 1 753 ? -8.086 -2.242 24.141 1 94.06 753 PRO B C 1
ATOM 11931 O O . PRO B 1 753 ? -9.219 -2.123 23.656 1 94.06 753 PRO B O 1
ATOM 11934 N N . PHE B 1 754 ? -7.898 -3 25.266 1 97.25 754 PHE B N 1
ATOM 11935 C CA . PHE B 1 754 ? -8.953 -3.67 26.016 1 97.25 754 PHE B CA 1
ATOM 11936 C C . PHE B 1 754 ? -9.859 -4.469 25.078 1 97.25 754 PHE B C 1
ATOM 11938 O O . PHE B 1 754 ? -11.078 -4.281 25.078 1 97.25 754 PHE B O 1
ATOM 11945 N N . ALA B 1 755 ? -9.289 -5.305 24.266 1 97.38 755 ALA B N 1
ATOM 11946 C CA . ALA B 1 755 ? -10 -6.109 23.281 1 97.38 755 ALA B CA 1
ATOM 11947 C C . ALA B 1 755 ? -11.078 -6.961 23.938 1 97.38 755 ALA B C 1
ATOM 11949 O O . ALA B 1 755 ? -10.867 -7.512 25.031 1 97.38 755 ALA B O 1
ATOM 11950 N N . PHE B 1 756 ? -12.203 -7.074 23.297 1 98.06 756 PHE B N 1
ATOM 11951 C CA . PHE B 1 756 ? -13.305 -7.871 23.828 1 98.06 756 PHE B CA 1
ATOM 11952 C C . PHE B 1 756 ? -12.961 -9.359 23.781 1 98.06 756 PHE B C 1
ATOM 11954 O O . PHE B 1 756 ? -12.578 -9.883 22.734 1 98.06 756 PHE B O 1
ATOM 11961 N N . THR B 1 757 ? -13.047 -10 24.812 1 97.38 757 THR B N 1
ATOM 11962 C CA . THR B 1 757 ? -12.812 -11.438 24.938 1 97.38 757 THR B CA 1
ATOM 11963 C C . THR B 1 757 ? -13.953 -12.109 25.688 1 97.38 757 THR B C 1
ATOM 11965 O O . THR B 1 757 ? -14.758 -11.438 26.344 1 97.38 757 THR B O 1
ATOM 11968 N N . GLY B 1 758 ? -14.031 -13.375 25.562 1 96.75 758 GLY B N 1
ATOM 11969 C CA . GLY B 1 758 ? -15.023 -14.148 26.297 1 96.75 758 GLY B CA 1
ATOM 11970 C C . GLY B 1 758 ? -16.391 -14.148 25.641 1 96.75 758 GLY B C 1
ATOM 11971 O O . GLY B 1 758 ? -17.375 -14.547 26.25 1 96.75 758 GLY B O 1
ATOM 11972 N N . GLY B 1 759 ? -16.5 -13.695 24.453 1 97.06 759 GLY B N 1
ATOM 11973 C CA . GLY B 1 759 ? -17.719 -13.641 23.656 1 97.06 759 GLY B CA 1
ATOM 11974 C C . GLY B 1 759 ? -17.469 -13.234 22.219 1 97.06 759 GLY B C 1
ATOM 11975 O O . GLY B 1 759 ? -16.312 -13.195 21.766 1 97.06 759 GLY B O 1
ATOM 11976 N N . THR B 1 760 ? -18.562 -13.078 21.469 1 96.75 760 THR B N 1
ATOM 11977 C CA . THR B 1 760 ? -18.484 -12.703 20.062 1 96.75 760 THR B CA 1
ATOM 11978 C C . THR B 1 760 ? -19.438 -11.539 19.766 1 96.75 760 THR B C 1
ATOM 11980 O O . THR B 1 760 ? -20.594 -11.562 20.172 1 96.75 760 THR B O 1
ATOM 11983 N N . ILE B 1 761 ? -18.906 -10.508 19.156 1 97.12 761 ILE B N 1
ATOM 11984 C CA . ILE B 1 761 ? -19.734 -9.414 18.672 1 97.12 761 ILE B CA 1
ATOM 11985 C C . ILE B 1 761 ? -20.141 -9.688 17.219 1 97.12 761 ILE B C 1
ATOM 11987 O O . ILE B 1 761 ? -19.297 -9.828 16.344 1 97.12 761 ILE B O 1
ATOM 11991 N N . THR B 1 762 ? -21.344 -9.711 16.984 1 94.75 762 THR B N 1
ATOM 11992 C CA . THR B 1 762 ? -21.828 -9.906 15.617 1 94.75 762 THR B CA 1
ATOM 11993 C C . THR B 1 762 ? -21.781 -8.594 14.844 1 94.75 762 THR B C 1
ATOM 11995 O O . THR B 1 762 ? -21.281 -8.539 13.719 1 94.75 762 THR B O 1
ATOM 11998 N N . GLN B 1 763 ? -22.312 -7.547 15.383 1 94.5 763 GLN B N 1
ATOM 11999 C CA . GLN B 1 763 ? -22.359 -6.211 14.797 1 94.5 763 GLN B CA 1
ATOM 12000 C C . GLN B 1 763 ? -22.75 -5.168 15.836 1 94.5 763 GLN B C 1
ATOM 12002 O O . GLN B 1 763 ? -23.266 -5.512 16.906 1 94.5 763 GLN B O 1
ATOM 12007 N N . VAL B 1 764 ? -22.531 -3.953 15.594 1 96.88 764 VAL B N 1
ATOM 12008 C CA . VAL B 1 764 ? -22.984 -2.818 16.391 1 96.88 764 VAL B CA 1
ATOM 12009 C C . VAL B 1 764 ? -23.734 -1.836 15.492 1 96.88 764 VAL B C 1
ATOM 12011 O O . VAL B 1 764 ? -23.234 -1.414 14.453 1 96.88 764 VAL B O 1
ATOM 12014 N N . THR B 1 765 ? -24.922 -1.491 15.898 1 95.88 765 THR B N 1
ATOM 12015 C CA . THR B 1 765 ? -25.75 -0.526 15.18 1 95.88 765 THR B CA 1
ATOM 12016 C C . THR B 1 765 ? -25.797 0.804 15.93 1 95.88 765 THR B C 1
ATOM 12018 O O . THR B 1 765 ? -26.094 0.839 17.125 1 95.88 765 THR B O 1
ATOM 12021 N N . VAL B 1 766 ? -25.469 1.855 15.258 1 96.31 766 VAL B N 1
ATOM 12022 C CA . VAL B 1 766 ? -25.672 3.201 15.789 1 96.31 766 VAL B CA 1
ATOM 12023 C C . VAL B 1 766 ? -26.875 3.852 15.086 1 96.31 766 VAL B C 1
ATOM 12025 O O . VAL B 1 766 ? -26.844 4.062 13.875 1 96.31 766 VAL B O 1
ATOM 12028 N N . ASP B 1 767 ? -27.859 4.16 15.875 1 95.69 767 ASP B N 1
ATOM 12029 C CA . ASP B 1 767 ? -29.078 4.754 15.352 1 95.69 767 ASP B CA 1
ATOM 12030 C C . ASP B 1 767 ? -29.172 6.234 15.719 1 95.69 767 ASP B C 1
ATOM 12032 O O . ASP B 1 767 ? -28.953 6.609 16.875 1 95.69 767 ASP B O 1
ATOM 12036 N N . VAL B 1 768 ? -29.453 7.086 14.703 1 94.38 768 VAL B N 1
ATOM 12037 C CA . VAL B 1 768 ? -29.531 8.523 14.945 1 94.38 768 VAL B CA 1
ATOM 12038 C C . VAL B 1 768 ? -30.891 9.047 14.461 1 94.38 768 VAL B C 1
ATOM 12040 O O . VAL B 1 768 ? -31.031 10.234 14.18 1 94.38 768 VAL B O 1
ATOM 12043 N N . SER B 1 769 ? -31.844 8.227 14.344 1 88.44 769 SER B N 1
ATOM 12044 C CA . SER B 1 769 ? -33.156 8.586 13.82 1 88.44 769 SER B CA 1
ATOM 12045 C C . SER B 1 769 ? -33.969 9.352 14.859 1 88.44 769 SER B C 1
ATOM 12047 O O . SER B 1 769 ? -34.938 10.055 14.508 1 88.44 769 SER B O 1
ATOM 12049 N N . GLY B 1 770 ? -33.625 9.227 16.062 1 81.12 770 GLY B N 1
ATOM 12050 C CA . GLY B 1 770 ? -34.406 9.828 17.125 1 81.12 770 GLY B CA 1
ATOM 12051 C C . GLY B 1 770 ? -35.562 8.961 17.562 1 81.12 770 GLY B C 1
ATOM 12052 O O . GLY B 1 770 ? -36.281 9.297 18.516 1 81.12 770 GLY B O 1
ATOM 12053 N N . ARG B 1 771 ? -35.75 7.754 17.047 1 78.38 771 ARG B N 1
ATOM 12054 C CA . ARG B 1 771 ? -36.812 6.84 17.438 1 78.38 771 ARG B CA 1
ATOM 12055 C C . ARG B 1 771 ? -36.531 6.227 18.812 1 78.38 771 ARG B C 1
ATOM 12057 O O . ARG B 1 771 ? -35.406 6.203 19.266 1 78.38 771 ARG B O 1
ATOM 12064 N N . PRO B 1 772 ? -37.625 5.75 19.469 1 72.12 772 PRO B N 1
ATOM 12065 C CA . PRO B 1 772 ? -37.406 5.07 20.75 1 72.12 772 PRO B CA 1
ATOM 12066 C C . PRO B 1 772 ? -36.531 3.834 20.625 1 72.12 772 PRO B C 1
ATOM 12068 O O . PRO B 1 772 ? -36.562 3.148 19.594 1 72.12 772 PRO B O 1
ATOM 12071 N N . PHE B 1 773 ? -35.812 3.652 21.609 1 76.44 773 PHE B N 1
ATOM 12072 C CA . PHE B 1 773 ? -34.875 2.535 21.672 1 76.44 773 PHE B CA 1
ATOM 12073 C C . PHE B 1 773 ? -35.562 1.23 21.281 1 76.44 773 PHE B C 1
ATOM 12075 O O . PHE B 1 773 ? -35 0.418 20.547 1 76.44 773 PHE B O 1
ATOM 12082 N N . GLU B 1 774 ? -36.75 1.096 21.812 1 73.56 774 GLU B N 1
ATOM 12083 C CA . GLU B 1 774 ? -37.5 -0.132 21.609 1 73.56 774 GLU B CA 1
ATOM 12084 C C . GLU B 1 774 ? -37.812 -0.363 20.125 1 73.56 774 GLU B C 1
ATOM 12086 O O . GLU B 1 774 ? -37.844 -1.506 19.672 1 73.56 774 GLU B O 1
ATOM 12091 N N . ASP B 1 775 ? -37.969 0.711 19.469 1 73.94 775 ASP B N 1
ATOM 12092 C CA . ASP B 1 775 ? -38.25 0.611 18.031 1 73.94 775 ASP B CA 1
ATOM 12093 C C . ASP B 1 775 ? -37 0.206 17.25 1 73.94 775 ASP B C 1
ATOM 12095 O O . ASP B 1 775 ? -37.094 -0.629 16.344 1 73.94 775 ASP B O 1
ATOM 12099 N N . VAL B 1 776 ? -35.969 0.709 17.703 1 77.31 776 VAL B N 1
ATOM 12100 C CA . VAL B 1 776 ? -34.688 0.398 17.047 1 77.31 776 VAL B CA 1
ATOM 12101 C C . VAL B 1 776 ? -34.312 -1.057 17.312 1 77.31 776 VAL B C 1
ATOM 12103 O O . VAL B 1 776 ? -33.906 -1.771 16.391 1 77.31 776 VAL B O 1
ATOM 12106 N N . GLU B 1 777 ? -34.531 -1.452 18.438 1 77.75 777 GLU B N 1
ATOM 12107 C CA . GLU B 1 777 ? -34.25 -2.832 18.828 1 77.75 777 GLU B CA 1
ATOM 12108 C C . GLU B 1 777 ? -35.094 -3.812 18.047 1 77.75 777 GLU B C 1
ATOM 12110 O O . GLU B 1 777 ? -34.625 -4.84 17.578 1 77.75 777 GLU B O 1
ATOM 12115 N N . SER B 1 778 ? -36.312 -3.49 18.016 1 67.94 778 SER B N 1
ATOM 12116 C CA . SER B 1 778 ? -37.25 -4.355 17.328 1 67.94 778 SER B CA 1
ATOM 12117 C C . SER B 1 778 ? -36.906 -4.484 15.852 1 67.94 778 SER B C 1
ATOM 12119 O O . SER B 1 778 ? -37 -5.574 15.281 1 67.94 778 SER B O 1
ATOM 12121 N N . ASP B 1 779 ? -36.531 -3.381 15.312 1 71.31 779 ASP B N 1
ATOM 12122 C CA . ASP B 1 779 ? -36.125 -3.398 13.906 1 71.31 779 ASP B CA 1
ATOM 12123 C C . ASP B 1 779 ? -34.938 -4.305 13.68 1 71.31 779 ASP B C 1
ATOM 12125 O O . ASP B 1 779 ? -34.875 -5.055 12.703 1 71.31 779 ASP B O 1
ATOM 12129 N N . LEU B 1 780 ? -34.094 -4.23 14.578 1 72 780 LEU B N 1
ATOM 12130 C CA . LEU B 1 780 ? -32.875 -5.047 14.469 1 72 780 LEU B CA 1
ATOM 12131 C C . LEU B 1 780 ? -33.188 -6.52 14.703 1 72 780 LEU B C 1
ATOM 12133 O O . LEU B 1 780 ? -32.656 -7.391 14.008 1 72 780 LEU B O 1
ATOM 12137 N N . ALA B 1 781 ? -34.062 -6.695 15.719 1 65.88 781 ALA B N 1
ATOM 12138 C CA . ALA B 1 781 ? -34.469 -8.062 15.992 1 65.88 781 ALA B CA 1
ATOM 12139 C C . ALA B 1 781 ? -35.188 -8.672 14.781 1 65.88 781 ALA B C 1
ATOM 12141 O O . ALA B 1 781 ? -34.969 -9.836 14.445 1 65.88 781 ALA B O 1
ATOM 12142 N N . LEU B 1 782 ? -35.969 -7.84 14.188 1 55.44 782 LEU B N 1
ATOM 12143 C CA . LEU B 1 782 ? -36.719 -8.281 13.008 1 55.44 782 LEU B CA 1
ATOM 12144 C C . LEU B 1 782 ? -35.75 -8.555 11.844 1 55.44 782 LEU B C 1
ATOM 12146 O O . LEU B 1 782 ? -35.938 -9.516 11.094 1 55.44 782 LEU B O 1
ATOM 12150 N N . ALA B 1 783 ? -34.781 -7.648 11.789 1 57.84 783 ALA B N 1
ATOM 12151 C CA . ALA B 1 783 ? -33.812 -7.832 10.727 1 57.84 783 ALA B CA 1
ATOM 12152 C C . ALA B 1 783 ? -33.062 -9.156 10.891 1 57.84 783 ALA B C 1
ATOM 12154 O O . ALA B 1 783 ? -32.719 -9.805 9.906 1 57.84 783 ALA B O 1
ATOM 12155 N N . PHE B 1 784 ? -32.938 -9.562 12.039 1 56.41 784 PHE B N 1
ATOM 12156 C CA . PHE B 1 784 ? -32.219 -10.797 12.336 1 56.41 784 PHE B CA 1
ATOM 12157 C C . PHE B 1 784 ? -33.156 -12 12.25 1 56.41 784 PHE B C 1
ATOM 12159 O O . PHE B 1 784 ? -32.719 -13.133 12.062 1 56.41 784 PHE B O 1
ATOM 12166 N N . SER B 1 785 ? -34.5 -11.812 12.664 1 46.12 785 SER B N 1
ATOM 12167 C CA . SER B 1 785 ? -35.469 -12.906 12.555 1 46.12 785 SER B CA 1
ATOM 12168 C C . SER B 1 785 ? -35.719 -13.273 11.102 1 46.12 785 SER B C 1
ATOM 12170 O O . SER B 1 785 ? -36.312 -14.328 10.82 1 46.12 785 SER B O 1
ATOM 12172 N N . ARG B 1 786 ? -35.5 -12.352 10.258 1 42.31 786 ARG B N 1
ATOM 12173 C CA . ARG B 1 786 ? -35.625 -12.719 8.859 1 42.31 786 ARG B CA 1
ATOM 12174 C C . ARG B 1 786 ? -34.469 -13.594 8.391 1 42.31 786 ARG B C 1
ATOM 12176 O O . ARG B 1 786 ? -34.469 -14.086 7.262 1 42.31 786 ARG B O 1
ATOM 12183 N N . ASP B 1 787 ? -33.375 -13.492 8.953 1 36.06 787 ASP B N 1
ATOM 12184 C CA . ASP B 1 787 ? -32.281 -14.391 8.57 1 36.06 787 ASP B CA 1
ATOM 12185 C C . ASP B 1 787 ? -32.438 -15.75 9.242 1 36.06 787 ASP B C 1
ATOM 12187 O O . ASP B 1 787 ? -32.781 -15.828 10.422 1 36.06 787 ASP B O 1
#

Organism: Mycobacterium tuberculosis (strain ATCC 25177 / H37Ra) (NCBI:txid419947)

Foldseek 3Di:
DFLDDLDDWPKADDPDVVVIGGDCVNPDAAAAPFLQAAAEEEEEAQFALQPEVLLQHDQDQVLVVVQQQQFAWALFEWFQLAFQQRLLLLFQLAGQQLQQPLDFLLQADDASRHNLHGDPQRAGNLLRVSSNQAAEEEFEEDRSDHLQQQDDVHDCCRPPVNRNHVWYWYHHHLDADQQWGFIDTRRATDGDPDGVVVVGGQLLVRLVVQLVVVCVVCVPPVRGHYYYHRYSHALDWPLADDPVLLVVCVPVCLVDLVVLLVSRVVSSCVLVSDPVPADAADQANCQPPAFLVRDGADQQQHEDDPVPDDPLLSLLLSSLVSSSSSRSNVSSVSVVVNLVSCVVSVNNLRYKYKYWYNWAHDQNLGHRWAQESVCVQLVHHDDSVVSVVCSSVRNHPLGGIDHHSSNSPSSNPRADGDRQASQICNSIRIIMIIRRNNQQVDGSYYAHDNAYSSQNSVQVCVSSVHDPHQDRPRHGHDDRPHFHQVVCSHPSPDDRPDAKDWHAGQQWTWMGGNQKIKTWDDHGPPPASDPSVSTDMFMDRCSNHVHRRDTCCVVCVVVNVVVVVVNVVVCVVSVVDDHHNHHSVVSVPHDDDHPLPDDQKDKFFAPDGWADPSRDDDQAQAKKKKKWWKAFQDQQWWFWFKWFAAQQFTKTWIDDPQKTKIWGQDRNPDTDIKIFQDGDDGGIWIWMKIWHWDAADVVDPWTFTKMFTDTQPDTGIIDGGDTHRNGDSDSYRGTMHGQFRRTHHNDPVDDGRRGTDRIHTGMMMMGRNNDDPNVVSVVVVVVVVVD/DFVDDQDDWPKADDPDVVVIGGDCVNPDAAAADFLQAAAEEEEEAQFALQPEVLLLHDQDQVLVVVQQQQFAWALFEWFQLAFQQRLLLLFQLAGQQLQQPLDFLLQADDASRHNLHGDPQRAGNLLVVSSNQAAEEEFEEDRSDHLQQQDDVHDCCRPPVNRNHVWYWYHHHLDADQQWGFIDTRRATDGDPDGVVVVGGQLLVRLVVQLVVVCVVCVPPVRGHYYYHRYHHALPWPLADDPVLLVVCVPVCLVDLVVLLVSSVVSSCVLVSDPVPADAADQANCQPPAFLVRDGADQQQHEDDPVPDDPLLSLLLSSLVSSSSSRSNVSSVSVVVNLVSCVVSVNNLRYKYKYWYNWAHDQNLGHRWAQESVCVQLPHHDDSVVSVVCSVVRNHPLGGITHHSSNSPSSNPRADGDRQASQICNSIRIIMIIRRNNQQVDGSYYAHDNAYSSQNSVQVCVSSVHDPHQDRPRHGHDDRPHFHQVVCSHPSPDDRPDAKDWHAGQQWTWMGGNQKIKTWDDHGPPPASDPSVSTDMFMDRCSNHVHRRDTCCVVCVVVNVVVVVVNVVVCVVSVVDDHHNHHSVVSVPHDDDHPLPDDQKDKFFAPDGWADDNRDDDQAQAKKKKKWWKAFQDQQWWFWFKWFAAQQFTKTWIDDPQKTKIWGQDRNPDTDIKIFQDGDDGGIWIWMKIWHWDAADVVDPWTFTKMFTDTQVDTGIIDGGDTHRNGASDPYRGTMHGQFRRTHHNDPVDDGRRGTDRIHTGMMMMGRNNDDPNVVSVVVVVVVVVD

Sequence (1574 aa):
MAPEATEAFNGTIELDIRDSEPDWGPYAAPVAPEHSPNILYLVWDDVGIATWDCFGGLVEMPAMTRVAERGVRLSQFHTTALCSPTRASLLTGRNATTVGMATIEEFTDGFPNCNGRIPADTALLPEVLAEHGYNTYCVGKWHLTPLEESNMASTKRHWPTSRGFERFYGFLGGETDQWYPDLVYDNHPVSPPGTPEGGYHLSKDIADKTIEFIRDAKVIAPDKPWFSYVCPGAGHAPHHVFKEWADRYAGRFDMGYERYREIVLERQKALGIVPPDTELSPINPYLDVPGPNGETWPLQDTVRPWDSLSDEEKKLFCRMAEVFAGFLSYTDAQIGRILDYLEESGQLDNTIIVVISDNGASGEGGPNGSVNEGKFFNGYIDTVAESMKLFDHLGGPQTYNHYPIGWAMAFNTPYKLFKRYASHEGGIADPAIISWPNGIAAHGEIRDNYVNVSDITPTVYDLLGMTPPGTVKGIPQKPMDGVSFIAALADPAADTGKTTQFYTMLGTRGIWHEGWFANTIHAATPAGWSNFNADRWELFHIAADRSQCHDLAAEHPDKLEELKALWFSEAAKYNGLPLADLNLLETMTRSRPYLVSERASYVYYPDCADVGIGAAVEIRGRSFAVLADVTIDTTGAEGVLFKHGGAHGGHVLFVRDGRLHYVYNFLGERQQLVSSSGPVPSGRHLLGVRYLRTGTVPNSHTPVGDLELFFDENLVGALTNVLTHPGTFGLAGAAISVGRNGGSAVSSHYEAPFAFTGGTITQVTVDVSGRPFEDVESDLALAFSRDMAPEATEAFNGTIELDIRDSEPDWGPYAAPVAPEHSPNILYLVWDDVGIATWDCFGGLVEMPAMTRVAERGVRLSQFHTTALCSPTRASLLTGRNATTVGMATIEEFTDGFPNCNGRIPADTALLPEVLAEHGYNTYCVGKWHLTPLEESNMASTKRHWPTSRGFERFYGFLGGETDQWYPDLVYDNHPVSPPGTPEGGYHLSKDIADKTIEFIRDAKVIAPDKPWFSYVCPGAGHAPHHVFKEWADRYAGRFDMGYERYREIVLERQKALGIVPPDTELSPINPYLDVPGPNGETWPLQDTVRPWDSLSDEEKKLFCRMAEVFAGFLSYTDAQIGRILDYLEESGQLDNTIIVVISDNGASGEGGPNGSVNEGKFFNGYIDTVAESMKLFDHLGGPQTYNHYPIGWAMAFNTPYKLFKRYASHEGGIADPAIISWPNGIAAHGEIRDNYVNVSDITPTVYDLLGMTPPGTVKGIPQKPMDGVSFIAALADPAADTGKTTQFYTMLGTRGIWHEGWFANTIHAATPAGWSNFNADRWELFHIAADRSQCHDLAAEHPDKLEELKALWFSEAAKYNGLPLADLNLLETMTRSRPYLVSERASYVYYPDCADVGIGAAVEIRGRSFAVLADVTIDTTGAEGVLFKHGGAHGGHVLFVRDGRLHYVYNFLGERQQLVSSSGPVPSGRHLLGVRYLRTGTVPNSHTPVGDLELFFDENLVGALTNVLTHPGTFGLAGAAISVGRNGGSAVSSHYEAPFAFTGGTITQVTVDVSGRPFEDVESDLALAFSRD